Protein 7KRG (pdb70)

InterPro domains:
  IPR002347 Short-chain dehydrogenase/reductase SDR [PF13561] (27-265)
  IPR002347 Short-chain dehydrogenase/reductase SDR [PR00081] (22-39)
  IPR002347 Short-chain dehydrogenase/reductase SDR [PR00081] (100-111)
  IPR002347 Short-chain dehydrogenase/reductase SDR [PR00081] (147-163)
  IPR002347 Short-chain dehydrogenase/reductase SDR [PR00081] (175-194)
  IPR002347 Short-chain dehydrogenase/reductase SDR [PR00081] (195-212)
  IPR002347 Short-chain dehydrogenase/reductase SDR [PR00081] (228-248)
  IPR036291 NAD(P)-binding domain superfamily [SSF51735] (19-266)

Solvent-accessible surface area: 80056 Å² total; per-residue (Å²): 176,14,26,161,29,7,163,54,104,36,1,76,74,0,9,36,1,162,73,57,8,0,0,0,1,29,1,9,8,94,98,17,28,1,0,11,0,0,46,0,0,2,34,13,23,0,22,0,0,0,2,38,46,105,132,48,119,22,0,93,90,12,11,114,57,0,46,164,82,58,69,27,129,1,86,14,18,130,6,75,11,51,42,42,139,23,1,91,124,5,13,150,37,0,43,82,81,36,52,43,0,21,1,1,0,5,20,28,35,30,48,10,116,31,5,6,19,123,10,65,35,114,44,6,50,96,6,2,64,19,1,0,10,1,10,0,5,2,0,15,7,0,0,72,19,0,122,151,96,35,80,12,4,0,0,0,11,2,10,3,3,7,52,12,1,6,37,46,37,45,19,0,8,25,3,0,0,8,8,0,0,7,1,0,1,68,1,0,0,1,27,0,54,80,18,0,16,0,0,0,0,0,7,13,21,17,61,22,31,94,34,102,109,14,82,142,123,30,26,118,72,4,63,72,40,4,6,3,34,34,34,0,65,5,23,0,0,4,4,0,1,0,7,0,6,0,28,0,0,11,0,0,2,7,3,27,1,30,0,3,0,0,6,22,0,23,55,27,135,18,5,133,68,108,34,1,76,72,0,9,33,0,163,71,52,7,0,0,0,1,30,2,12,9,93,102,18,30,1,0,11,0,0,46,0,0,3,34,14,27,1,8,0,0,0,2,36,46,107,127,46,137,20,0,79,87,11,10,125,45,0,78,160,70,65,68,23,152,14,91,13,19,110,4,71,10,49,37,27,127,25,1,96,128,5,13,148,32,0,44,80,77,38,51,40,0,16,0,1,0,4,20,27,34,30,47,10,119,31,6,7,18,131,10,66,34,112,47,6,47,99,6,3,63,19,1,0,10,0,10,0,4,3,0,14,7,0,0,65,25,0,110,132,79,45,70,11,4,0,0,0,11,3,9,3,3,6,51,11,1,6,37,46,40,45,21,0,8,27,2,0,0,9,8,0,0,8,1,0,1,70,1,0,0,0,27,0,54,93,20,0,16,0,0,0,0,0,7,13,21,18,59,20,29,100,33,110,118,16,76,128,115,25,40,107,66,4,58,76,42,4,6,3,41,29,34,0,66,4,24,0,1,4,5,0,1,0,7,0,4,0,37,0,0,11,0,0,2,8,2,27,1,30,0,2,0,0,6,24,2,23,157,12,26,116,13,6,162,80,107,35,2,74,76,0,9,41,0,117,67,55,8,0,0,0,1,28,1,11,8,97,96,19,30,1,0,10,0,0,50,0,0,0,19,17,23,0,13,0,0,0,2,40,47,106,130,46,138,22,0,87,102,13,12,136,60,0,72,186,75,36,35,24,121,12,90,12,19,114,6,68,12,50,25,30,72,22,0,80,115,3,14,124,40,0,43,82,77,31,50,43,1,18,0,0,0,6,19,28,37,34,49,11,123,29,6,6,15,120,10,36,34,64,38,5,61,111,6,3,64,18,1,0,11,1,11,0,5,2,0,15,6,0,0,75,20,0,114,156,101,35,79,14,4,0,0,0,12,2,9,2,2,6,51,10,2,7,40,46,42,47,21,0,8,27,2,0,0,11,8,0,0,8,1,0,0,69,1,0,1,0,29,0,54,76,18,0,15,0,0,0,0,0,7,14,24,17,59,22,25,99,30,112,119,17,85,160,133,30,34,112,74,3,51,70,38,4,6,4,41,36,31,0,65,5,22,0,1,4,5,0,0,0,7,0,5,0,36,0,0,12,0,0,2,6,3,26,1,31,0,2,0,0,5,21,2,23,168,13,29,148,28,7,174,60,106,34,1,76,75,0,9,35,0,166,72,59,8,0,0,0,1,29,2,10,7,94,95,17,27,1,0,11,0,0,49,0,0,2,33,15,24,0,19,0,0,0,2,38,46,108,131,45,144,17,0,94,112,11,10,130,56,0,48,186,75,61,70,23,104,8,81,12,20,116,6,70,10,51,24,33,72,22,1,95,119,3,14,148,37,0,42,82,62,24,51,44,0,19,0,0,0,6,19,28,34,32,48,11,119,31,6,6,16,123,9,38,32,66,44,6,62,108,8,3,62,20,1,0,9,1,11,0,4,2,0,16,7,0,0,66,20,0,110,148,94,44,68,10,3,0,0,0,10,2,10,3,3,7,52,11,2,7,38,48,41,44,21,0,8,27,2,0,0,10,8,0,0,7,0,0,1,71,2,0,1,1,27,0,52,77,20,0,15,0,0,1,0,0,7,13,22,17,60,21,29,94,32,106,114,14,65,151,123,20,36,117,72,4,51,74,43,4,6,3,40,44,30,0,64,5,24,0,0,4,5,0,1,0,7,0,6,0,35,0,0,11,0,0,3,8,4,28,2,31,0,2,0,0,6,23,1,25,75,70,143,76,29,175,85,166,53,107,140,72,34,38,35,1,147,67,54,9,0,0,0,0,31,1,11,8,85,94,18,31,1,0,16,0,0,52,3,0,2,102,49,21,0,11,0,0,0,3,41,48,112,126,47,140,10,0,76,98,6,10,137,61,0,72,184,79,61,59,27,75,9,82,9,18,108,5,69,10,51,32,49,129,23,1,99,127,3,14,144,35,0,41,73,59,24,51,42,0,19,1,1,0,6,19,28,39,28,50,8,120,33,16,103,169,134,22,61,106,124,46,86,79,109,7,28,64,19,1,45,48,0,10,95,18,2,2,86,7,0,5,97,19,0,140,148,95,36,76,12,3,0,0,0,11,3,9,3,5,17,78,53,79,12,122,54,40,108,21,49,8,30,18,70,0,10,41,25,0,7,106,2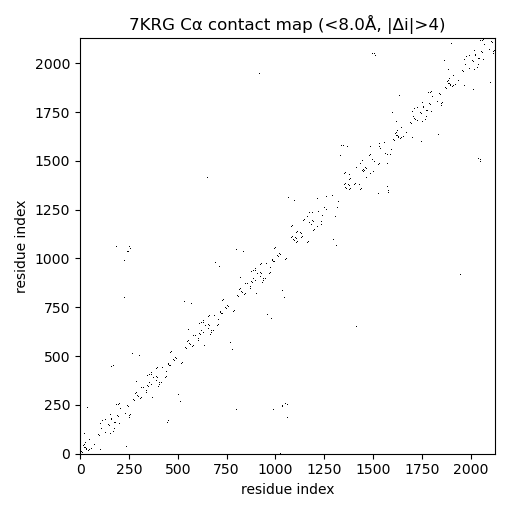9,1,112,63,24,8,94,114,13,134,94,26,0,17,0,0,0,0,0,7,12,26,22,64,21,26,98,37,113,117,20,84,156,95,29,48,125,71,6,59,74,42,8,61,128,41,104,40,14,77,5,125,79,2,51,49,13,0,9,80,4,5,0,37,20,3,31,219,30,63,20,36,44,75,63,40,18,25,19,24,35,116,194,58,51,171,123,106,34,77,150,79,32,189,85,166,53,109,138,70,34,37,34,1,161,74,59,8,0,0,0,1,29,1,12,10,91,99,17,28,2,1,16,0,0,48,2,0,2,98,48,19,0,20,0,0,0,2,35,48,108,128,45,139,16,0,82,102,12,13,147,55,0,68,186,83,63,68,29,102,8,83,12,18,114,5,69,11,50,26,32,72,22,1,94,120,4,14,150,33,0,42,82,64,28,52,41,0,19,1,1,0,5,21,30,35,33,49,9,120,31,5,6,17,123,11,33,33,63,40,6,63,108,7,2,62,21,1,0,11,0,11,0,5,1,0,15,6,0,0,79,18,0,102,112,86,9,81,14,4,0,0,0,11,2,10,4,3,7,50,46,26,6,72,50,40,46,19,0,8,28,2,0,0,10,8,0,0,7,1,0,1,93,2,0,7,40,27,0,91,56,16,0,19,0,0,1,0,0,8,13,25,21,60,21,30,98,31,109,114,18,71,156,125,20,40,90,74,5,60,75,52,6,59,127,42,105,32,12,80,5,127,80,1,51,49,13,1,11,82,4,7,0,35,20,2,33,223,31,61,22,39,45,75,61,41,16,22,19,18,36,114,195,90,152,84,31,156,58,166,50,110,139,70,34,36,35,0,164,72,55,8,0,0,0,1,30,2,11,9,92,91,17,28,1,1,17,0,0,59,2,0,2,97,54,20,0,19,0,0,0,2,38,46,106,131,46,138,19,0,76,81,10,12,135,92,3,73,178,92,64,70,26,100,7,78,12,18,115,5,66,10,50,39,49,127,26,1,94,125,4,15,147,37,0,44,84,66,29,52,40,0,17,0,0,0,6,19,26,39,29,50,10,120,30,14,106,165,132,18,68,118,115,40,86,72,94,6,26,62,20,1,45,47,0,11,94,16,2,2,82,7,0,5,98,18,0,135,144,102,37,80,12,3,0,0,0,11,2,8,2,4,17,76,54,80,12,119,52,40,108,20,50,8,30,18,68,0,10,41,24,0,7,107,31,1,113,63,23,7,94,118,12,145,118,22,0,20,0,0,1,0,0,7,12,26,20,31,22,27,93,33,112,118,14,78,105,113,26,42,56,71,5,57,79,41,7,60,128,37,98,33,14,78,6,128,78,1,51,48,14,0,10,78,4,6,1,23,21,3,30,221,33,60,22,36,42,75,63,40,17,23,19,23,38,113,200,175,39,73,162,76,31,171,58,165,52,107,126,73,34,38,29,0,161,73,57,9,0,0,0,1,29,2,11,10,95,93,18,30,0,2,16,0,0,61,4,0,3,108,41,20,0,19,0,0,0,2,35,49,108,134,44,129,19,0,72,82,8,12,124,83,3,72,163,92,68,66,34,102,8,84,13,19,114,5,68,10,50,24,30,71,22,1,92,129,4,13,118,37,0,34,68,60,29,51,44,0,18,0,0,0,5,20,28,38,30,50,10,121,33,6,7,18,121,12,37,33,68,44,7,61,105,7,3,63,19,2,0,11,0,9,0,5,2,0,15,7,0,0,70,21,0,118,154,97,35,81,14,2,0,0,0,10,2,9,3,3,6,52,47,25,6,78,45,40,47,21,0,8,28,3,0,0,9,8,0,0,6,0,0,1,93,2,0,8,40,27,0,91,79,19,0,17,0,0,0,0,0,7,13,26,20,60,21,27,95,31,106,117,15,87,170,147,30,40,118,73,4,54,69,42,7,58,128,40,103,34,15,78,6,129,79,2,51,49,14,1,10,80,4,4,0,34,20,2,32,220,31,60,22,36,44,76,64,40,17,24,19,25,36,113,199

Radius of gyration: 42.8 Å; Cα contacts (8 Å, |Δi|>4): 5033; chains: 8; bounding box: 103×118×134 Å

GO terms:
  GO:0042803 protein homodimerization activity (F, IDA)
  GO:0019594 mannitol metabolic process (P, IDA)
  GO:0051289 protein homotetramerization (P, IDA)
  GO:0050085 mannitol 2-dehydrogenase (NADP+) activity (F, IDA)

Secondary structure (DSSP, 8-state):
------S--SHHHHH--TT-EEEESS--SSSSHHHHHHHHHHHTT-EEEEEESS-HHHHHHHHHHHHHHH---EEEEE--TT-HHHHHHHHHHHHHHHS--SEEEE-------S-TTTS-HHHHHHHIIIIIHHHHHHHHHHHHHHHHHT--EEEEE--GGGTS--SSS--HHHHHHHHHHHHHHHHHHHHTTTT-EEEEEEE-SB-SSTTTTS-HHHHHHHHHHSTT-S-B-GGGTHHHHHHHHSGGGTT--S-EEEESTTGGG-/--PPPS--SHHHHH--TT-EEEESS--SSSSHHHHHHHHHHHTT-EEEEEESS-HHHHHHHHHHHHHHH---EEEEE--TT-HHHHHHHHHHHHHHHS--SEEEE-------S-TTTS-HHHHHHHIIIIIIHHHHHHHHHHHHHHHHT--EEEEE--GGGTS--SSS--HHHHHHHHHHHHHHHHHHHHTTTT-EEEEEEE-SB-SSTTTTS-HHHHHHHHHHSTT-S-B-GGGSHHHHHHHHSGGGTT--S-EEEESTTGGG-/------S--SHHHHH--TT-EEEESS--SSSSHHHHHHHHHHHTT-EEEEEESS-HHHHHHHHHHHHHHH---EEEEE--TT-HHHHHHHHHHHHHHHS--SEEEE-------S-TTTS-HHHHHHHHIIIIIHHHHHHHHHHHHHHHHT--EEEEE--GGGTS--SSS--HHHHHHHHHHHHHHHHHHHHTTTT-EEEEEEE-SB-SSTTTTS-HHHHHHHHHHSTT-S-B-GGGTHHHHHHHHSGGGTT--S-EEEESTTGGG-/---PPPS--SHHHHH--TT-EEEESS--SSSSHHHHHHHHHHHTT-EEEEEESS-HHHHHHHHHHHHHHH---EEEEE--TT-HHHHHHHHHHHHHHHS--SEEEE-------S-TTTS-HHHHHHHIIIIIIHHHHHHHHHHHHHHHHT--EEEEE--GGGTS--SSS--HHHHHHHHHHHHHHHHHHHHTTTT-EEEEEEE-SB-SSTTTTS-HHHHHHHHHHSTT-S-B-GGGTHHHHHHHHSGGGTT--S-EEEESTTGGG-/--PPPS--SHHHHH--TT-EEEESS--SSSSHHHHHHHHHHHTT-EEEEEESS-HHHHHHHHHHHHHHH---EEEEE--TT-HHHHHHHHHHHHHHHS--SEEEE-------S-TTTS-HHHHHHHHIIIIIHHHHHHHHHHHHHHHHT--EEEEE--GGGTS--SSS--HHHHHHHHHHHHHHHHHHHHTTTT-EEEEEEE-SB-SSTTTTS-HHHHHHHHHHSTT-S-B-GGGGHHHHHHHHSGGGTT--S-EEEESTTGGG-/---SSS-PPPS--SHHHHH--TT-EEEESS--SSSSHHHHHHHHHHHTT-EEEEEESS-HHHHHHHHHHHHHHH---EEEEE--TT-HHHHHHHHHHHHHHHS--SEEEE-------S-TTTS-HHHHHHHIIIIIIHHHHHHHHHHHHHHHHT--EEEEE--GGGTS--SSS--HHHHHHHHHHHHHHHHHHHHTTTT-EEEEEEE-SB-SSTTTTS-HHHHHHHHHHSTT-S-B-GGGTHHHHHHHHSGGGTT--S-EEEESTTGGG-/-PPPS--SHHHHH--TT-EEEESS--SSSSHHHHHHHHHHHTT-EEEEEESS-HHHHHHHHHHHHHHH---EEEEE--TTSHHHHHHHHHHHHHHHS--SEEEE-------S-TTTS-HHHHHHHIIIIIIHHHHHHHHHHHHHHHHT--EEEEE--GGGTS--SSS--HHHHHHHHHHHHHHHHHHHHTTTT-EEEEEEE-SB-SSTTTTS-HHHHHHHHHHSTT-S-B-GGGTHHHHHHHHSGGGTT--S-EEEESTTGGG-/------S--SHHHHH--TT-EEEESS--SSSSHHHHHHHHHHHTT-EEEEEESS-HHHHHHHHHHHHHHH-S-EEEEE--TT-HHHHHHHHHHHHHHHS--SEEEE-------S-TTTS-HHHHHHHHIIIIIHHHHHHHHHHHHHHHHT--EEEEE--GGGTS--SSS--HHHHHHHHHHHHHHHHHHHHTTTT-EEEEEEE-SB-SSTTTTS-HHHHHHHHHHSTT-S-B-GGGTHHHHHHHHSGGGTT--S-EEEESTTGGG-

Nearest PDB structures (foldseek):
  3gdf-assembly1_B  TM=9.894E-01  e=1.879E-52  Cladosporium herbarum
  7dlm-assembly1_A  TM=9.660E-01  e=5.024E-37  Candida parapsilosis
  7dn1-assembly1_B-2  TM=9.635E-01  e=6.996E-36  Candida parapsilosis
  6ci8-assembly1_B  TM=9.174E-01  e=1.233E-22  Mycolicibacterium smegmatis MC2 155
  3rih-assembly1_C  TM=9.228E-01  e=6.444E-22  Mycobacteroides abscessus ATCC 19977

Sequence (2128 aa):
PGQQATKHESLLDQLSLKGKVVVVTGASGPKGMGIEAARGCAEMGAAVAITYASRAQGAEENVKELEKTYGIKAKAYKCQVDSYESCEKLVKDVVADFGQIDAFIANAGATADSGILDGSVEAWNHVVQVDLNGTFHCAKAVGHHFKERGTGSLVITASMSGHIANFPQEQTSYNVAKAGCIHMARSLANEWRDFARVNSISPGYIDTGLSDFVPKETQQLWHSMIPMGRDGLAKELKGAYVYFASDASTYTTGADLLIDGGYTTRGQQATKHESLLDQLSLKGKVVVVTGASGPKGMGIEAARGCAEMGAAVAITYASRAQGAEENVKELEKTYGIKAKAYKCQVDSYESCEKLVKDVVADFGQIDAFIANAGATADSGILDGSVEAWNHVVQVDLNGTFHCAKAVGHHFKERGTGSLVITASMSGHIANFPQEQTSYNVAKAGCIHMARSLAN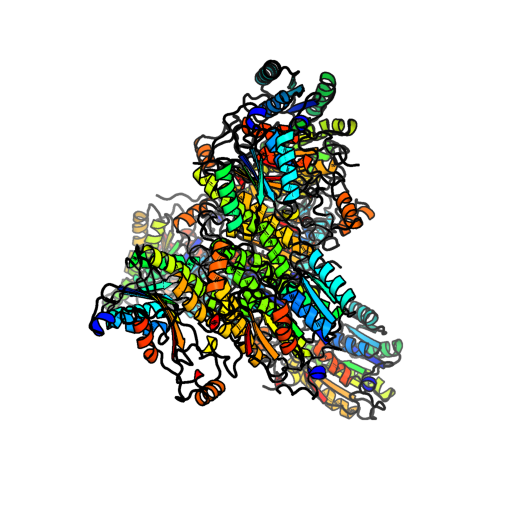EWRDFARVNSISPGYIDTGLSDFVPKETQQLWHSMIPMGRDGLAKELKGAYVYFASDASTYTTGADLLIDGGYTTRPGQQATKHESLLDQLSLKGKVVVVTGASGPKGMGIEAARGCAEMGAAVAITYASRAQGAEENVKELEKTYGIKAKAYKCQVDSYESCEKLVKDVVADFGQIDAFIANAGATADSGILDGSVEAWNHVVQVDLNGTFHCAKAVGHHFKERGTGSLVITASMSGHIANFPQEQTSYNVAKAGCIHMARSLANEWRDFARVNSISPGYIDTGLSDFVPKETQQLWHSMIPMGRDGLAKELKGAYVYFASDASTYTTGADLLIDGGYTTRPGQQATKHESLLDQLSLKGKVVVVTGASGPKGMGIEAARGCAEMGAAVAITYASRAQGAEENVKELEKTYGIKAKAYKCQVDSYESCEKLVKDVVADFGQIDAFIANAGATADSGILDGSVEAWNHVVQVDLNGTFHCAKAVGHHFKERGTGSLVITASMSGHIANFPQEQTSYNVAKAGCIHMARSLANEWRDFARVNSISPGYIDTGLSDFVPKETQQLWHSMIPMGRDGLAKELKGAYVYFASDASTYTTGADLLIDGGYTTRGQQATKHESLLDQLSLKGKVVVVTGASGPKGMGIEAARGCAEMGAAVAITYASRAQGAEENVKELEKTYGIKAKAYKCQVDSYESCEKLVKDVVADFGQIDAFIANAGATADSGILDGSVEAWNHVVQVDLNGTFHCAKAVGHHFKERGTGSLVITASMSGHIANFPQEQTSYNVAKAGCIHMARSLANEWRDFARVNSISPGYIDTGLSDFVPKETQQLWHSMIPMGRDGLAKELKGAYVYFASDASTYTTGADLLIDGGYTTRGSHMPGQQATKHESLLDQLSLKGKVVVVTGASGPKGMGIEAARGCAEMGAAVAITYASRAQGAEENVKELEKTYGIKAKAYKCQVDSYESCEKLVKDVVADFGQIDAFIANAGATADSGILDGSVEAWNHVVQVDLNGTFHCAKAVGHHFKERGTGSLVITASMSGHIANFPQEQTSYNVAKAGCIHMARSLANEWRDFARVNSISPGYIDTGLSDFVPKETQQLWHSMIPMGRDGLAKELKGAYVYFASDASTYTTGADLLIDGGYTTRQQATKHESLLDQLSLKGKVVVVTGASGPKGMGIEAARGCAEMGAAVAITYASRAQGAEENVKELEKTYGIKAKAYKCQVDSYESCEKLVKDVVADFGQIDAFIANAGATADSGILDGSVEAWNHVVQVDLNGTFHCAKAVGHHFKERGTGSLVITASMSGHIANFPQEQTSYNVAKAGCIHMARSLANEWRDFARVNSISPGYIDTGLSDFVPKETQQLWHSMIPMGRDGLAKELKGAYVYFASDASTYTTGADLLIDGGYTTRPGQQATKHESLLDQLSLKGKVVVVTGASGPKGMGIEAARGCAEMGAAVAITYASRAQGAEENVKELEKTYGIKAKAYKCQVDSYESCEKLVKDVVADFGQIDAFIANAGATADSGILDGSVEAWNHVVQVDLNGTFHCAKAVGHHFKERGTGSLVITASMSGHIANFPQEQTSYNVAKAGCIHMARSLANEWRDFARVNSISPGYIDTGLSDFVPKETQQLWHSMIPMGRDGLAKELKGAYVYFASDASTYTTGADLLIDGGYTTR

Structure (mmCIF, N/CA/C/O backbone):
data_7KRG
#
_entry.id   7KRG
#
_cell.length_a   88.867
_cell.length_b   119.322
_cell.length_c   111.211
_cell.angle_alpha   90.000
_cell.angle_beta   94.884
_cell.angle_gamma   90.000
#
_symmetry.space_group_name_H-M   'P 1 21 1'
#
loop_
_entity.id
_entity.type
_entity.pdbx_description
1 polymer 'NADP-dependent mannitol dehydrogenase'
2 non-polymer 'SODIUM ION'
3 non-polymer 'NADP NICOTINAMIDE-ADENINE-DINUCLEOTIDE PHOSPHATE'
4 water water
#
loop_
_atom_site.group_PDB
_atom_site.id
_atom_site.type_symbol
_atom_site.label_atom_id
_atom_site.label_alt_id
_atom_site.label_comp_id
_atom_site.label_asym_id
_atom_site.label_entity_id
_atom_site.label_seq_id
_atom_site.pdbx_PDB_ins_code
_atom_site.Cartn_x
_atom_site.Cartn_y
_atom_site.Cartn_z
_atom_site.occupancy
_atom_site.B_iso_or_equiv
_atom_site.auth_seq_id
_atom_site.auth_comp_id
_atom_site.auth_asym_id
_atom_site.auth_atom_id
_atom_site.pdbx_PDB_model_num
ATOM 1 N N . PRO A 1 5 ? 195.51635 -7.55333 19.75092 1.000 59.45613 2 PRO A N 1
ATOM 2 C CA . PRO A 1 5 ? 194.14930 -7.05529 19.95814 1.000 58.81408 2 PRO A CA 1
ATOM 3 C C . PRO A 1 5 ? 193.07233 -8.04955 19.49966 1.000 54.32456 2 PRO A C 1
ATOM 4 O O . PRO A 1 5 ? 193.19256 -8.63828 18.42055 1.000 54.74588 2 PRO A O 1
ATOM 8 N N . GLY A 1 6 ? 192.04252 -8.23768 20.32962 1.000 48.90970 3 GLY A N 1
ATOM 9 C CA . GLY A 1 6 ? 190.92976 -9.11616 20.00328 1.000 45.85054 3 GLY A CA 1
ATOM 10 C C . GLY A 1 6 ? 191.26248 -10.60666 20.02286 1.000 44.27128 3 GLY A C 1
ATOM 11 O O . GLY A 1 6 ? 192.33755 -11.05220 20.43021 1.000 43.76946 3 GLY A O 1
ATOM 12 N N . GLN A 1 7 ? 190.29044 -11.38352 19.55851 1.000 40.37861 4 GLN A N 1
ATOM 13 C CA . GLN A 1 7 ? 190.40875 -12.83154 19.48017 1.000 36.38056 4 GLN A CA 1
ATOM 14 C C . GLN A 1 7 ? 190.05883 -13.26413 18.06304 1.000 32.86052 4 GLN A C 1
ATOM 15 O O . GLN A 1 7 ? 189.37715 -12.54231 17.33469 1.000 33.30765 4 GLN A O 1
ATOM 21 N N . GLN A 1 8 ? 190.53861 -14.44140 17.66767 1.000 30.24332 5 GLN A N 1
ATOM 22 C CA . GLN A 1 8 ? 190.43154 -14.90767 16.28999 1.000 34.92208 5 GLN A CA 1
ATOM 23 C C . GLN A 1 8 ? 189.39215 -16.01639 16.13805 1.000 31.52612 5 GLN A C 1
ATOM 24 O O . GLN A 1 8 ? 189.05448 -16.73076 17.08926 1.000 25.31790 5 GLN A O 1
ATOM 30 N N . ALA A 1 9 ? 188.90647 -16.17591 14.90767 1.000 28.91573 6 ALA A N 1
ATOM 31 C CA . ALA A 1 9 ? 187.95019 -17.23765 14.62485 1.000 29.81000 6 ALA A CA 1
ATOM 32 C C . ALA A 1 9 ? 188.64397 -18.58897 14.67749 1.000 29.91951 6 ALA A C 1
ATOM 33 O O . ALA A 1 9 ? 189.83841 -18.69906 14.39408 1.000 28.61735 6 ALA A O 1
ATOM 35 N N . THR A 1 10 ? 187.88107 -19.62343 15.04739 1.000 29.65598 7 THR A N 1
ATOM 36 C CA . THR A 1 10 ? 188.36817 -20.99398 14.93063 1.000 30.13540 7 THR A CA 1
ATOM 37 C C . THR A 1 10 ? 188.91261 -21.25217 13.52807 1.000 30.11359 7 THR A C 1
ATOM 38 O O . THR A 1 10 ? 188.41215 -20.71812 12.53443 1.000 27.21495 7 THR A O 1
ATOM 42 N N . LYS A 1 11 ? 189.97092 -22.05478 13.45775 1.000 33.28242 8 LYS A N 1
ATOM 43 C CA . LYS A 1 11 ? 190.50406 -22.45529 12.16467 1.000 40.32436 8 LYS A CA 1
ATOM 44 C C . LYS A 1 11 ? 189.69652 -23.58772 11.54285 1.000 40.36922 8 LYS A C 1
ATOM 45 O O . LYS A 1 11 ? 189.79781 -23.81513 10.33356 1.000 37.65438 8 LYS A O 1
ATOM 51 N N . HIS A 1 12 ? 188.88532 -24.28116 12.33875 1.000 39.79147 9 HIS A N 1
ATOM 52 C CA . HIS A 1 12 ? 188.18007 -25.46698 11.87888 1.000 40.19118 9 HIS A CA 1
ATOM 53 C C . HIS A 1 12 ? 186.93145 -25.09608 11.09330 1.000 37.97108 9 HIS A C 1
ATOM 54 O O . HIS A 1 12 ? 186.19686 -24.17448 11.46157 1.000 37.71092 9 HIS A O 1
ATOM 61 N N . GLU A 1 13 ? 186.69732 -25.82038 10.00151 1.000 36.62087 10 GLU A N 1
ATOM 62 C CA . GLU A 1 13 ? 185.46204 -25.65644 9.24880 1.000 39.29144 10 GLU A CA 1
ATOM 63 C C . GLU A 1 13 ? 184.38749 -26.63318 9.71295 1.000 37.30210 10 GLU A C 1
ATOM 64 O O . GLU A 1 13 ? 183.21555 -26.25918 9.84826 1.000 36.99878 10 GLU A O 1
ATOM 70 N N . SER A 1 14 ? 184.78121 -27.87116 9.97762 1.000 34.30951 11 SER A N 1
ATOM 71 C CA . SER A 1 14 ? 183.85266 -28.89719 10.42361 1.000 36.10908 11 SER A CA 1
ATOM 72 C C . SER A 1 14 ? 183.36888 -28.60756 11.84030 1.000 32.37720 11 SER A C 1
ATOM 73 O O . SER A 1 14 ? 184.15462 -28.24534 12.71843 1.000 33.42968 11 SER A O 1
ATOM 76 N N . LEU A 1 15 ? 182.06407 -28.77212 12.05910 1.000 28.97955 12 LEU A N 1
ATOM 77 C CA . LEU A 1 15 ? 181.50951 -28.55301 13.38921 1.000 27.59487 12 LEU A CA 1
ATOM 78 C C . LEU A 1 15 ? 182.04080 -29.58170 14.37932 1.000 29.57127 12 LEU A C 1
ATOM 79 O O . LEU A 1 15 ? 182.26764 -29.26522 15.55259 1.000 28.56057 12 LEU A O 1
ATOM 84 N N . LEU A 1 16 ? 182.25507 -30.81785 13.92130 1.000 27.87833 13 LEU A N 1
ATOM 85 C CA . LEU A 1 16 ? 182.77733 -31.85495 14.80687 1.000 29.52354 13 LEU A CA 1
ATOM 86 C C . LEU A 1 16 ? 184.19777 -31.53230 15.25382 1.000 29.35324 13 LEU A C 1
ATOM 87 O O . LEU A 1 16 ? 184.56001 -31.79569 16.40828 1.000 25.59228 13 LEU A O 1
ATOM 92 N N . ASP A 1 17 ? 185.01479 -30.95479 14.35522 1.000 28.25470 14 ASP A N 1
ATOM 93 C CA . ASP A 1 17 ? 186.33323 -30.44936 14.74811 1.000 27.68278 14 ASP A CA 1
ATOM 94 C C . ASP A 1 17 ? 186.20940 -29.24978 15.69139 1.000 28.27233 14 ASP A C 1
ATOM 95 O O . ASP A 1 17 ? 186.96552 -29.14011 16.66141 1.000 30.72992 14 ASP A O 1
ATOM 100 N N . GLN A 1 18 ? 185.25786 -28.34468 15.42429 1.000 24.78506 15 GLN A N 1
ATOM 101 C CA . GLN A 1 18 ? 185.04366 -27.19701 16.30176 1.000 25.46152 15 GLN A CA 1
ATOM 102 C C . GLN A 1 18 ? 184.68848 -27.62789 17.72435 1.000 26.64702 15 GLN A C 1
ATOM 103 O O . GLN A 1 18 ? 185.16171 -27.02786 18.69675 1.000 25.35008 15 GLN A O 1
ATOM 109 N N . LEU A 1 19 ? 183.84156 -28.65125 17.86812 1.000 26.56343 16 LEU A N 1
ATOM 110 C CA . LEU A 1 19 ? 183.41011 -29.10649 19.18974 1.000 26.82641 16 LEU A CA 1
ATOM 111 C C . LEU A 1 19 ? 184.45811 -29.94966 19.91062 1.000 28.00227 16 LEU A C 1
ATOM 112 O O . LEU A 1 19 ? 184.34795 -30.14329 21.12989 1.000 28.58344 16 LEU A O 1
ATOM 117 N N . SER A 1 20 ? 185.45668 -30.46494 19.19723 1.000 24.32988 17 SER A N 1
ATOM 118 C CA . SER A 1 20 ? 186.41604 -31.35303 19.83200 1.000 26.24566 17 SER A CA 1
ATOM 119 C C . SER A 1 20 ? 187.18441 -30.62792 20.92747 1.000 28.88261 17 SER A C 1
ATOM 120 O O . SER A 1 20 ? 187.60345 -29.47567 20.76515 1.000 30.59758 17 SER A O 1
ATOM 123 N N . LEU A 1 21 ? 187.35849 -31.30753 22.06057 1.000 25.47277 18 LEU A N 1
ATOM 124 C CA . LEU A 1 21 ? 188.20992 -30.80856 23.12966 1.000 23.77939 18 LEU A CA 1
ATOM 125 C C . LEU A 1 21 ? 189.45497 -31.67279 23.31843 1.000 26.17244 18 LEU A C 1
ATOM 126 O O . LEU A 1 21 ? 190.10193 -31.59477 24.36816 1.000 27.28614 18 LEU A O 1
ATOM 131 N N . LYS A 1 22 ? 189.80774 -32.48193 22.31632 1.000 25.98945 19 LYS A N 1
ATOM 132 C CA . LYS A 1 22 ? 191.03058 -33.27888 22.38135 1.000 28.12120 19 LYS A CA 1
ATOM 133 C C . LYS A 1 22 ? 192.23060 -32.35802 22.51457 1.000 30.97170 19 LYS A C 1
ATOM 134 O O . LYS A 1 22 ? 192.31662 -31.33980 21.82902 1.000 33.46775 19 LYS A O 1
ATOM 140 N N . GLY A 1 23 ? 193.14654 -32.69808 23.42039 1.000 29.84625 20 GLY A N 1
ATOM 141 C CA . GLY A 1 23 ? 194.27971 -31.83778 23.69775 1.000 30.13401 20 GLY A CA 1
ATOM 142 C C . GLY A 1 23 ? 194.00362 -30.66399 24.61999 1.000 30.21265 20 GLY A C 1
ATOM 143 O O . GLY A 1 23 ? 194.92769 -29.89390 24.89989 1.000 32.55465 20 GLY A O 1
ATOM 144 N N . LYS A 1 24 ? 192.77657 -30.49766 25.10477 1.000 25.54972 21 LYS A N 1
ATOM 145 C CA . LYS A 1 24 ? 192.42214 -29.36672 25.94466 1.000 25.09529 21 LYS A CA 1
ATOM 146 C C . LYS A 1 24 ? 192.04643 -29.83261 27.34621 1.000 25.48373 21 LYS A C 1
ATOM 147 O O . LYS A 1 24 ? 191.73167 -31.00424 27.57607 1.000 26.99776 21 LYS A O 1
ATOM 153 N N . VAL A 1 25 ? 192.09693 -28.89462 28.29136 1.000 25.75104 22 VAL A N 1
ATOM 154 C CA . VAL A 1 25 ? 191.82911 -29.16163 29.70272 1.000 27.33866 22 VAL A CA 1
ATOM 155 C C . VAL A 1 25 ? 190.64262 -28.30556 30.14004 1.000 26.04587 22 VAL A C 1
ATOM 156 O O . VAL A 1 25 ? 190.63532 -27.09293 29.90262 1.000 25.39771 22 VAL A O 1
ATOM 160 N N . VAL A 1 26 ? 189.65664 -28.92587 30.79299 1.000 24.54287 23 VAL A N 1
ATOM 161 C CA . VAL A 1 26 ? 188.48771 -28.21910 31.31841 1.000 24.04233 23 VAL A CA 1
ATOM 162 C C . VAL A 1 26 ? 188.39702 -28.43218 32.82709 1.000 23.89574 23 VAL A C 1
ATOM 163 O O . VAL A 1 26 ? 188.48421 -29.57045 33.30119 1.000 24.98348 23 VAL A O 1
ATOM 167 N N . VAL A 1 27 ? 188.16199 -27.34480 33.57237 1.000 22.63890 24 VAL A N 1
ATOM 168 C CA . VAL A 1 27 ? 187.85214 -27.40502 35.00029 1.000 24.10274 24 VAL A CA 1
ATOM 169 C C . VAL A 1 27 ? 186.35826 -27.16856 35.18900 1.000 24.00751 24 VAL A C 1
ATOM 170 O O . VAL A 1 27 ? 185.79867 -26.22613 34.61806 1.000 24.58493 24 VAL A O 1
ATOM 174 N N . VAL A 1 28 ? 185.71088 -28.01031 35.99672 1.000 21.76644 25 VAL A N 1
ATOM 175 C CA . VAL A 1 28 ? 184.30892 -27.83214 36.37304 1.000 21.23650 25 VAL A CA 1
ATOM 176 C C . VAL A 1 28 ? 184.24374 -27.76155 37.89577 1.000 23.92301 25 VAL A C 1
ATOM 177 O O . VAL A 1 28 ? 184.49850 -28.76322 38.57582 1.000 19.41659 25 VAL A O 1
ATOM 181 N N . THR A 1 29 ? 183.88578 -26.60154 38.44471 1.000 21.81088 26 THR A N 1
ATOM 182 C CA . THR A 1 29 ? 183.67767 -26.56387 39.88357 1.000 26.29465 26 THR A CA 1
ATOM 183 C C . THR A 1 29 ? 182.30461 -27.13574 40.23967 1.000 30.28637 26 THR A C 1
ATOM 184 O O . THR A 1 29 ? 181.36174 -27.10714 39.43642 1.000 33.11580 26 THR A O 1
ATOM 188 N N . GLY A 1 30 ? 182.20716 -27.68851 41.44922 1.000 24.36554 27 GLY A N 1
ATOM 189 C CA . GLY A 1 30 ? 180.93275 -28.17138 41.95131 1.000 22.56567 27 GLY A CA 1
ATOM 190 C C . GLY A 1 30 ? 180.35514 -29.28264 41.10389 1.000 21.18369 27 GLY A C 1
ATOM 191 O O . GLY A 1 30 ? 179.19317 -29.23372 40.70083 1.000 23.31083 27 GLY A O 1
ATOM 192 N N . ALA A 1 31 ? 181.16452 -30.29202 40.81075 1.000 22.23694 28 ALA A N 1
ATOM 193 C CA . ALA A 1 31 ? 180.74450 -31.39753 39.96045 1.000 22.66878 28 ALA A CA 1
ATOM 194 C C . ALA A 1 31 ? 180.75377 -32.71115 40.73475 1.000 23.83262 28 ALA A C 1
ATOM 195 O O . ALA A 1 31 ? 180.99936 -33.77925 40.16937 1.000 26.84360 28 ALA A O 1
ATOM 197 N N . SER A 1 32 ? 180.47276 -32.64058 42.03293 1.000 21.56533 29 SER A N 1
ATOM 198 C CA . SER A 1 32 ? 180.58840 -33.79424 42.91132 1.000 26.23622 29 SER A CA 1
ATOM 199 C C . SER A 1 32 ? 179.29160 -34.58356 43.05385 1.000 25.53460 29 SER A C 1
ATOM 200 O O . SER A 1 32 ? 179.33424 -35.70995 43.55955 1.000 25.68483 29 SER A O 1
ATOM 203 N N . GLY A 1 33 ? 178.15107 -34.01844 42.65451 1.000 24.07190 30 GLY A N 1
ATOM 204 C CA . GLY A 1 33 ? 176.88049 -34.69430 42.78057 1.000 26.40138 30 GLY A CA 1
ATOM 205 C C . GLY A 1 33 ? 176.67119 -35.67713 41.65084 1.000 27.69175 30 GLY A C 1
ATOM 206 O O . GLY A 1 33 ? 177.33924 -35.60348 40.61574 1.000 29.36646 30 GLY A O 1
ATOM 207 N N . PRO A 1 34 ? 175.73095 -36.62303 41.82298 1.000 29.04772 31 PRO A N 1
ATOM 208 C CA . PRO A 1 34 ? 175.54031 -37.66444 40.80090 1.000 31.01029 31 PRO A CA 1
ATOM 209 C C . PRO A 1 34 ? 174.83081 -37.18925 39.54177 1.000 32.01772 31 PRO A C 1
ATOM 210 O O . PRO A 1 34 ? 175.04711 -37.75891 38.47128 1.000 31.88471 31 PRO A O 1
ATOM 214 N N . LYS A 1 35 ? 173.99638 -36.15795 39.62840 1.000 32.43908 32 LYS A N 1
ATOM 215 C CA . LYS A 1 35 ? 173.20500 -35.76813 38.46169 1.000 32.72626 32 LYS A CA 1
ATOM 216 C C . LYS A 1 35 ? 173.03338 -34.25213 38.37651 1.000 29.06543 32 LYS A C 1
ATOM 217 O O . LYS A 1 35 ? 171.99352 -33.75727 37.92686 1.000 26.20987 32 LYS A O 1
ATOM 223 N N . GLY A 1 36 ? 174.07331 -33.47655 38.79097 1.000 26.84550 33 GLY A N 1
ATOM 224 C CA . GLY A 1 36 ? 174.01875 -32.02613 38.69217 1.000 21.28493 33 GLY A CA 1
ATOM 225 C C . GLY A 1 36 ? 174.52686 -31.48974 37.35752 1.000 24.19912 33 GLY A C 1
ATOM 226 O O . GLY A 1 36 ? 175.02867 -32.23652 36.50554 1.000 19.75590 33 GLY A O 1
ATOM 227 N N . MET A 1 37 ? 174.39605 -30.16183 37.18056 1.000 25.46064 34 MET A N 1
ATOM 228 C CA . MET A 1 37 ? 174.94802 -29.52667 35.98318 1.000 23.35838 34 MET A CA 1
ATOM 229 C C . MET A 1 37 ? 176.43626 -29.84014 35.82640 1.000 25.53002 34 MET A C 1
ATOM 230 O O . MET A 1 37 ? 176.92194 -30.06727 34.70688 1.000 26.40246 34 MET A O 1
ATOM 235 N N . GLY A 1 38 ? 177.16942 -29.87397 36.93996 1.000 22.20896 35 GLY A N 1
ATOM 236 C CA . GLY A 1 38 ? 178.60163 -30.09555 36.91944 1.000 18.46623 35 GLY A CA 1
ATOM 237 C C . GLY A 1 38 ? 179.02688 -31.39867 36.28458 1.000 21.13982 35 GLY A C 1
ATOM 238 O O . GLY A 1 38 ? 179.81360 -31.38823 35.33126 1.000 20.46725 35 GLY A O 1
ATOM 239 N N . ILE A 1 39 ? 178.52225 -32.53462 36.78813 1.000 22.26849 36 ILE A N 1
ATOM 240 C CA . ILE A 1 39 ? 178.96683 -33.80801 36.22516 1.000 21.88291 36 ILE A CA 1
ATOM 241 C C . ILE A 1 39 ? 178.54928 -33.94084 34.75591 1.000 22.63359 36 ILE A C 1
ATOM 242 O O . ILE A 1 39 ? 179.29503 -34.50199 33.94263 1.000 21.83592 36 ILE A O 1
ATOM 247 N N . GLU A 1 40 ? 177.37340 -33.41568 34.38144 1.000 21.92000 37 GLU A N 1
ATOM 248 C CA . GLU A 1 40 ? 176.95267 -33.51133 32.98550 1.000 23.25899 37 GLU A CA 1
ATOM 249 C C . GLU A 1 40 ? 177.78148 -32.60316 32.07583 1.000 22.43519 37 GLU A C 1
ATOM 250 O O . GLU A 1 40 ? 178.11741 -32.98872 30.95207 1.000 25.19078 37 GLU A O 1
ATOM 256 N N . ALA A 1 41 ? 178.14868 -31.40665 32.53463 1.000 19.43582 38 ALA A N 1
ATOM 257 C CA . ALA A 1 41 ? 179.10641 -30.62534 31.75541 1.000 21.38734 38 ALA A CA 1
ATOM 258 C C . ALA A 1 41 ? 180.42341 -31.38475 31.59714 1.000 25.43317 38 ALA A C 1
ATOM 259 O O . ALA A 1 41 ? 181.02549 -31.39963 30.51237 1.000 23.34304 38 ALA A O 1
ATOM 261 N N . ALA A 1 42 ? 180.87396 -32.04199 32.67182 1.000 23.00817 39 ALA A N 1
ATOM 262 C CA . ALA A 1 42 ? 182.13395 -32.78156 32.62839 1.000 20.96706 39 ALA A CA 1
ATOM 263 C C . ALA A 1 42 ? 182.03927 -33.98497 31.69928 1.000 23.18871 39 ALA A C 1
ATOM 264 O O . ALA A 1 42 ? 182.99203 -34.28821 30.96889 1.000 24.50647 39 ALA A O 1
ATOM 266 N N . ARG A 1 43 ? 180.89976 -34.69061 31.72588 1.000 22.34187 40 ARG A N 1
ATOM 267 C CA . ARG A 1 43 ? 180.68460 -35.81261 30.81686 1.000 20.16582 40 ARG A CA 1
ATOM 268 C C . ARG A 1 43 ? 180.72248 -35.35651 29.36481 1.000 19.68298 40 ARG A C 1
ATOM 269 O O . ARG A 1 43 ? 181.38658 -35.97189 28.52708 1.000 20.19940 40 ARG A O 1
ATOM 277 N N . GLY A 1 44 ? 179.99258 -34.28299 29.04329 1.000 20.35731 41 GLY A N 1
ATOM 278 C CA . GLY A 1 44 ? 180.00529 -33.77777 27.68116 1.000 21.21019 41 GLY A CA 1
ATOM 279 C C . GLY A 1 44 ? 181.39137 -33.36807 27.22699 1.000 24.27003 41 GLY A C 1
ATOM 280 O O . GLY A 1 44 ? 181.79162 -33.65637 26.09832 1.000 27.10675 41 GLY A O 1
ATOM 281 N N . CYS A 1 45 ? 182.15372 -32.70999 28.10675 1.000 23.22831 42 CYS A N 1
ATOM 282 C CA . CYS A 1 45 ? 183.51490 -32.32323 27.74372 1.000 24.13303 42 CYS A CA 1
ATOM 283 C C . CYS A 1 45 ? 184.40823 -33.54050 27.56627 1.000 24.38239 42 CYS A C 1
ATOM 284 O O . CYS A 1 45 ? 185.20073 -33.59815 26.61769 1.000 23.21797 42 CYS A O 1
ATOM 287 N N . ALA A 1 46 ? 184.28749 -34.53147 28.45924 1.000 25.58483 43 ALA A N 1
ATOM 288 C CA . ALA A 1 46 ? 185.10937 -35.73209 28.33816 1.000 26.87348 43 ALA A CA 1
ATOM 289 C C . ALA A 1 46 ? 184.75028 -36.51568 27.08151 1.000 27.05953 43 ALA A C 1
ATOM 290 O O . ALA A 1 46 ? 185.62785 -37.08343 26.42123 1.000 28.49444 43 ALA A O 1
ATOM 292 N N . GLU A 1 47 ? 183.46240 -36.55995 26.74063 1.000 25.87438 44 GLU A N 1
ATOM 293 C CA . GLU A 1 47 ? 183.04330 -37.21942 25.51302 1.000 27.62980 44 GLU A CA 1
ATOM 294 C C . GLU A 1 47 ? 183.69557 -36.59248 24.28001 1.000 26.98106 44 GLU A C 1
ATOM 295 O O . GLU A 1 47 ? 184.01600 -37.30502 23.32136 1.000 28.35293 44 GLU A O 1
ATOM 301 N N . MET A 1 48 ? 183.91978 -35.27528 24.29338 1.000 25.83655 45 MET A N 1
ATOM 302 C CA . MET A 1 48 ? 184.60927 -34.56703 23.21319 1.000 26.55758 45 MET A CA 1
ATOM 303 C C . MET A 1 48 ? 186.12698 -34.66318 23.30774 1.000 26.95088 45 MET A C 1
ATOM 304 O O . MET A 1 48 ? 186.82139 -34.09248 22.45693 1.000 25.33580 45 MET A O 1
ATOM 309 N N . GLY A 1 49 ? 186.65416 -35.35675 24.31367 1.000 25.24527 46 GLY A N 1
ATOM 310 C CA . GLY A 1 49 ? 188.07516 -35.63765 24.40401 1.000 24.26129 46 GLY A CA 1
ATOM 311 C C . GLY A 1 49 ? 188.85336 -34.81793 25.41319 1.000 24.64737 46 GLY A C 1
ATOM 312 O O . GLY A 1 49 ? 190.08333 -34.92616 25.44612 1.000 24.68478 46 GLY A O 1
ATOM 313 N N . ALA A 1 50 ? 188.18627 -33.99714 26.22542 1.000 23.25129 47 ALA A N 1
ATOM 314 C CA . ALA A 1 50 ? 188.88195 -33.17368 27.20749 1.000 24.58171 47 ALA A CA 1
ATOM 315 C C . ALA A 1 50 ? 189.47394 -34.01526 28.33120 1.000 25.81457 47 ALA A C 1
ATOM 316 O O . ALA A 1 50 ? 188.90196 -35.02262 28.75207 1.000 26.62697 47 ALA A O 1
ATOM 318 N N . ALA A 1 51 ? 190.62042 -33.56887 28.84121 1.000 26.78928 48 ALA A N 1
ATOM 319 C CA . ALA A 1 51 ? 191.01450 -33.90494 30.20381 1.000 28.56482 48 ALA A CA 1
ATOM 320 C C . ALA A 1 51 ? 190.24926 -32.99455 31.15971 1.000 26.19918 48 ALA A C 1
ATOM 321 O O . ALA A 1 51 ? 190.01310 -31.82511 30.85687 1.000 26.96748 48 ALA A O 1
ATOM 323 N N . VAL A 1 52 ? 189.80829 -33.53565 32.29268 1.000 24.09625 49 VAL A N 1
ATOM 324 C CA . VAL A 1 52 ? 188.80967 -32.84747 33.10043 1.000 25.74912 49 VAL A CA 1
ATOM 325 C C . VAL A 1 52 ? 189.20773 -32.87577 34.56655 1.000 24.07353 49 VAL A C 1
ATOM 326 O O . VAL A 1 52 ? 189.48420 -33.94134 35.12588 1.000 25.01457 49 VAL A O 1
ATOM 330 N N . ALA A 1 53 ? 189.19210 -31.70892 35.19546 1.000 25.40554 50 ALA A N 1
ATOM 331 C CA . ALA A 1 53 ? 189.37003 -31.57179 36.63369 1.000 26.69161 50 ALA A CA 1
ATOM 332 C C . ALA A 1 53 ? 188.04729 -31.12125 37.22682 1.000 23.57229 50 ALA A C 1
ATOM 333 O O . ALA A 1 53 ? 187.46807 -30.14706 36.75337 1.000 24.78840 50 ALA A O 1
ATOM 335 N N . ILE A 1 54 ? 187.56585 -31.81357 38.25337 1.000 21.88286 51 ILE A N 1
ATOM 336 C CA . ILE A 1 54 ? 186.32175 -31.40269 38.89345 1.000 22.45684 51 ILE A CA 1
ATOM 337 C C . ILE A 1 54 ? 186.62226 -31.05005 40.34328 1.000 24.90189 51 ILE A C 1
ATOM 338 O O . ILE A 1 54 ? 187.63355 -31.47336 40.90554 1.000 24.59191 51 ILE A O 1
ATOM 343 N N . THR A 1 55 ? 185.74462 -30.24941 40.95112 1.000 20.90278 52 THR A N 1
ATOM 344 C CA . THR A 1 55 ? 185.91939 -29.90082 42.35396 1.000 22.88170 52 THR A CA 1
ATOM 345 C C . THR A 1 55 ? 184.73246 -30.34725 43.19340 1.000 26.44227 52 THR A C 1
ATOM 346 O O . THR A 1 55 ? 183.60029 -30.48934 42.70297 1.000 28.11334 52 THR A O 1
ATOM 350 N N . TYR A 1 56 ? 185.02242 -30.57334 44.47435 1.000 24.22335 53 TYR A N 1
ATOM 351 C CA . TYR A 1 56 ? 184.01557 -30.81071 45.49348 1.000 21.32494 53 TYR A CA 1
ATOM 352 C C . TYR A 1 56 ? 184.28922 -29.89711 46.68754 1.000 23.83158 53 TYR A C 1
ATOM 353 O O . TYR A 1 56 ? 185.37494 -29.32386 46.82757 1.000 23.14048 53 TYR A O 1
ATOM 362 N N . ALA A 1 57 ? 183.27250 -29.75808 47.53985 1.000 23.85691 54 ALA A N 1
ATOM 363 C CA . ALA A 1 57 ? 183.42983 -29.18982 48.87164 1.000 23.78831 54 ALA A CA 1
ATOM 364 C C . ALA A 1 57 ? 183.17135 -30.26897 49.91725 1.000 26.44069 54 ALA A C 1
ATOM 365 O O . ALA A 1 57 ? 184.10528 -30.73300 50.57350 1.000 29.75262 54 ALA A O 1
ATOM 367 N N . SER A 1 58 ? 181.92411 -30.69543 50.09045 1.000 25.47577 55 SER A N 1
ATOM 368 C CA . SER A 1 58 ? 181.61828 -31.68827 51.10918 1.000 25.64682 55 SER A CA 1
ATOM 369 C C . SER A 1 58 ? 181.48268 -33.10405 50.56770 1.000 26.22244 55 SER A C 1
ATOM 370 O O . SER A 1 58 ? 181.52734 -34.04883 51.36120 1.000 27.75332 55 SER A O 1
ATOM 373 N N . ARG A 1 59 ? 181.31237 -33.29398 49.25613 1.000 22.63909 56 ARG A N 1
ATOM 374 C CA . ARG A 1 59 ? 181.03537 -34.63964 48.74049 1.000 24.56068 56 ARG A CA 1
ATOM 375 C C . ARG A 1 59 ? 182.29354 -35.24801 48.11810 1.000 23.60962 56 ARG A C 1
ATOM 376 O O . ARG A 1 59 ? 182.43207 -35.40963 46.90259 1.000 23.07629 56 ARG A O 1
ATOM 384 N N . ALA A 1 60 ? 183.21116 -35.63637 49.00918 1.000 22.39317 57 ALA A N 1
ATOM 385 C CA . ALA A 1 60 ? 184.48530 -36.18204 48.56290 1.000 22.79620 57 ALA A CA 1
ATOM 386 C C . ALA A 1 60 ? 184.29781 -37.51720 47.85934 1.000 25.67886 57 ALA A C 1
ATOM 387 O O . ALA A 1 60 ? 184.92621 -37.76939 46.82673 1.000 26.25212 57 ALA A O 1
ATOM 389 N N . GLN A 1 61 ? 183.43003 -38.37895 48.40301 1.000 23.66587 58 GLN A N 1
ATOM 390 C CA . GLN A 1 61 ? 183.20026 -39.69236 47.81757 1.000 22.87778 58 GLN A CA 1
ATOM 391 C C . GLN A 1 61 ? 182.51327 -39.58236 46.46092 1.000 24.20039 58 GLN A C 1
ATOM 392 O O . GLN A 1 61 ? 182.93971 -40.21475 45.48698 1.000 25.45043 58 GLN A O 1
ATOM 398 N N . GLY A 1 62 ? 181.43522 -38.79566 46.37723 1.000 22.30684 59 GLY A N 1
ATOM 399 C CA . GLY A 1 62 ? 180.80444 -38.56424 45.08218 1.000 18.99226 59 GLY A CA 1
ATOM 400 C C . GLY A 1 62 ? 181.77105 -38.05504 44.02468 1.000 21.22312 59 GLY A C 1
ATOM 401 O O . GLY A 1 62 ? 181.71683 -38.47635 42.87046 1.000 21.49175 59 GLY A O 1
ATOM 402 N N . ALA A 1 63 ? 182.68578 -37.15508 44.40803 1.000 24.74000 60 ALA A N 1
ATOM 403 C CA . ALA A 1 63 ? 183.69728 -36.67766 43.46568 1.000 23.62395 60 ALA A CA 1
ATOM 404 C C . ALA A 1 63 ? 184.61809 -37.79977 42.99107 1.000 24.64089 60 ALA A C 1
ATOM 405 O O . ALA A 1 63 ? 184.93087 -37.88203 41.79681 1.000 25.93779 60 ALA A O 1
ATOM 407 N N . GLU A 1 64 ? 185.07781 -38.66948 43.90174 1.000 24.51158 61 GLU A N 1
ATOM 408 C CA . GLU A 1 64 ? 185.95840 -39.75011 43.46560 1.000 28.20067 61 GLU A CA 1
ATOM 409 C C . GLU A 1 64 ? 185.22446 -40.71912 42.54966 1.000 25.78009 61 GLU A C 1
ATOM 410 O O . GLU A 1 64 ? 185.80061 -41.21158 41.57258 1.000 26.64065 61 GLU A O 1
ATOM 416 N N . GLU A 1 65 ? 183.95187 -41.00007 42.84190 1.000 23.92876 62 GLU A N 1
ATOM 417 C CA . GLU A 1 65 ? 183.18419 -41.89681 41.98114 1.000 27.28834 62 GLU A CA 1
ATOM 418 C C . GLU A 1 65 ? 182.94695 -41.26645 40.61518 1.000 25.12213 62 GLU A C 1
ATOM 419 O O . GLU A 1 65 ? 183.00619 -41.95255 39.59145 1.000 25.28773 62 GLU A O 1
ATOM 425 N N . ASN A 1 66 ? 182.67569 -39.96051 40.58607 1.000 20.88042 63 ASN A N 1
ATOM 426 C CA . ASN A 1 66 ? 182.51409 -39.26362 39.31321 1.000 21.80552 63 ASN A CA 1
ATOM 427 C C . ASN A 1 66 ? 183.80183 -39.31558 38.49406 1.000 25.11369 63 ASN A C 1
ATOM 428 O O . ASN A 1 66 ? 183.76023 -39.54893 37.27696 1.000 26.28542 63 ASN A O 1
ATOM 433 N N . VAL A 1 67 ? 184.95527 -39.09995 39.14786 1.000 23.78298 64 VAL A N 1
ATOM 434 C CA . VAL A 1 67 ? 186.24111 -39.15840 38.45330 1.000 23.05647 64 VAL A CA 1
ATOM 435 C C . VAL A 1 67 ? 186.44443 -40.53949 37.84287 1.000 25.75916 64 VAL A C 1
ATOM 436 O O . VAL A 1 67 ? 186.79484 -40.67306 36.66270 1.000 25.71789 64 VAL A O 1
ATOM 440 N N . LYS A 1 68 ? 186.19597 -41.58953 38.62996 1.000 25.55887 65 LYS A N 1
ATOM 441 C CA . LYS A 1 68 ? 186.35386 -42.94769 38.12022 1.000 29.43772 65 LYS A CA 1
ATOM 442 C C . LYS A 1 68 ? 185.41621 -43.22410 36.94294 1.000 27.29677 65 LYS A C 1
ATOM 443 O O . LYS A 1 68 ? 185.82434 -43.83938 35.94939 1.000 26.27755 65 LYS A O 1
ATOM 449 N N . GLU A 1 69 ? 184.15559 -42.77999 37.03450 1.000 26.15018 66 GLU A N 1
ATOM 450 C CA . GLU A 1 69 ? 183.22001 -42.95063 35.91862 1.000 29.15848 66 GLU A CA 1
ATOM 451 C C . GLU A 1 69 ? 183.68494 -42.19470 34.67706 1.000 27.74175 66 GLU A C 1
ATOM 452 O O . GLU A 1 69 ? 183.62076 -42.72316 33.56049 1.000 28.55431 66 GLU A O 1
ATOM 458 N N . LEU A 1 70 ? 184.14172 -40.94988 34.84858 1.000 24.72676 67 LEU A N 1
ATOM 459 C CA . LEU A 1 70 ? 184.65606 -40.18124 33.71757 1.000 25.33695 67 LEU A CA 1
ATOM 460 C C . LEU A 1 70 ? 185.81670 -40.89853 33.03849 1.000 28.89716 67 LEU A C 1
ATOM 461 O O . LEU A 1 70 ? 185.86042 -41.00207 31.80644 1.000 27.31278 67 LEU A O 1
ATOM 466 N N . GLU A 1 71 ? 186.77538 -41.39230 33.83265 1.000 26.47534 68 GLU A N 1
ATOM 467 C CA . GLU A 1 71 ? 187.96403 -42.02215 33.26735 1.000 27.31009 68 GLU A CA 1
ATOM 468 C C . GLU A 1 71 ? 187.61366 -43.30868 32.52955 1.000 29.69850 68 GLU A C 1
ATOM 469 O O . GLU A 1 71 ? 188.07033 -43.52574 31.40171 1.000 29.57808 68 GLU A O 1
ATOM 475 N N . LYS A 1 72 ? 186.80436 -44.17724 33.15738 1.000 26.74930 69 LYS A N 1
ATOM 476 C CA . LYS A 1 72 ? 186.51543 -45.49048 32.58492 1.000 27.77025 69 LYS A CA 1
ATOM 477 C C . LYS A 1 72 ? 185.57249 -45.39462 31.38819 1.000 27.56401 69 LYS A C 1
ATOM 478 O O . LYS A 1 72 ? 185.74500 -46.11853 30.39878 1.000 26.22677 69 LYS A O 1
ATOM 484 N N . THR A 1 73 ? 184.57410 -44.50473 31.45697 1.000 25.47773 70 THR A N 1
ATOM 485 C CA . THR A 1 73 ? 183.59609 -44.39027 30.37877 1.000 27.00483 70 THR A CA 1
ATOM 486 C C . THR A 1 73 ? 184.20129 -43.74377 29.13836 1.000 29.89564 70 THR A C 1
ATOM 487 O O . THR A 1 73 ? 183.98546 -44.21899 28.01731 1.000 29.80257 70 THR A O 1
ATOM 491 N N . TYR A 1 74 ? 184.97194 -42.67134 29.31661 1.000 27.81571 71 TYR A N 1
ATOM 492 C CA . TYR A 1 74 ? 185.45925 -41.88358 28.19678 1.000 26.20377 71 TYR A CA 1
ATOM 493 C C . TYR A 1 74 ? 186.94840 -42.03816 27.92463 1.000 25.45860 71 TYR A C 1
ATOM 494 O O . TYR A 1 74 ? 187.43095 -41.49410 26.92749 1.000 26.37667 71 TYR A O 1
ATOM 503 N N . GLY A 1 75 ? 187.68223 -42.76188 28.76521 1.000 26.26443 72 GLY A N 1
ATOM 504 C CA . GLY A 1 75 ? 189.08600 -43.03202 28.50119 1.000 27.06788 72 GLY A CA 1
ATOM 505 C C . GLY A 1 75 ? 190.00664 -41.85192 28.70468 1.000 29.65692 72 GLY A C 1
ATOM 506 O O . GLY A 1 75 ? 191.12975 -41.86333 28.19592 1.000 29.54512 72 GLY A O 1
ATOM 507 N N . ILE A 1 76 ? 189.57278 -40.83966 29.44724 1.000 27.46105 73 ILE A N 1
ATOM 508 C CA . ILE A 1 76 ? 190.31775 -39.60509 29.59295 1.000 27.24982 73 ILE A CA 1
ATOM 509 C C . ILE A 1 76 ? 191.05791 -39.59556 30.92392 1.000 29.13524 73 ILE A C 1
ATOM 510 O O . ILE A 1 76 ? 190.84441 -40.44119 31.79430 1.000 25.58727 73 ILE A O 1
ATOM 515 N N . LYS A 1 77 ? 191.92579 -38.60180 31.09860 1.000 29.81602 74 LYS A N 1
ATOM 516 C CA . LYS A 1 77 ? 192.50787 -38.33055 32.40150 1.000 30.41575 74 LYS A CA 1
ATOM 517 C C . LYS A 1 77 ? 191.62975 -37.33766 33.14599 1.000 25.28271 74 LYS A C 1
ATOM 518 O O . LYS A 1 77 ? 191.27896 -36.28170 32.61119 1.000 26.88377 74 LYS A O 1
ATOM 524 N N . ALA A 1 78 ? 191.28145 -37.67857 34.38096 1.000 23.31628 75 ALA A N 1
ATOM 525 C CA . ALA A 1 78 ? 190.47684 -36.81511 35.22021 1.000 22.18429 75 ALA A CA 1
ATOM 526 C C . ALA A 1 78 ? 191.03431 -36.83079 36.64083 1.000 26.89492 75 ALA A C 1
ATOM 527 O O . ALA A 1 78 ? 191.84119 -37.69138 37.00295 1.000 28.63594 75 ALA A O 1
ATOM 529 N N . LYS A 1 79 ? 190.61120 -35.85008 37.44100 1.000 24.93571 76 LYS A N 1
ATOM 530 C CA . LYS A 1 79 ? 191.08361 -35.71162 38.81254 1.000 26.32850 76 LYS A CA 1
ATOM 531 C C . LYS A 1 79 ? 190.11371 -34.81623 39.56756 1.000 24.30564 76 LYS A C 1
ATOM 532 O O . LYS A 1 79 ? 189.53210 -33.90086 38.98920 1.000 24.01075 76 LYS A O 1
ATOM 538 N N . ALA A 1 80 ? 189.93909 -35.08752 40.85747 1.000 24.35025 77 ALA A N 1
ATOM 539 C CA . ALA A 1 80 ? 189.07668 -34.28675 41.71951 1.000 25.89947 77 ALA A CA 1
ATOM 540 C C . ALA A 1 80 ? 189.92255 -33.48103 42.70067 1.000 28.64148 77 ALA A C 1
ATOM 541 O O . ALA A 1 80 ? 190.90496 -33.99229 43.23917 1.000 29.16336 77 ALA A O 1
ATOM 543 N N . TYR A 1 81 ? 189.52973 -32.22513 42.93990 1.000 23.57200 78 TYR A N 1
ATOM 544 C CA . TYR A 1 81 ? 190.21286 -31.32253 43.85922 1.000 23.83465 78 TYR A CA 1
ATOM 545 C C . TYR A 1 81 ? 189.21639 -30.76447 44.86411 1.000 25.65695 78 TYR A C 1
ATOM 546 O O . TYR A 1 81 ? 188.08088 -30.43428 44.50235 1.000 21.65556 78 TYR A O 1
ATOM 555 N N . LYS A 1 82 ? 189.63359 -30.62341 46.11690 1.000 22.60423 79 LYS A N 1
ATOM 556 C CA . LYS A 1 82 ? 188.80159 -29.91043 47.07587 1.000 24.85699 79 LYS A CA 1
ATOM 557 C C . LYS A 1 82 ? 188.94971 -28.40814 46.86377 1.000 26.61282 79 LYS A C 1
ATOM 558 O O . LYS A 1 82 ? 190.06675 -27.89226 46.77357 1.000 26.31711 79 LYS A O 1
ATOM 564 N N . CYS A 1 83 ? 187.82791 -27.70211 46.80034 1.000 23.93485 80 CYS A N 1
ATOM 565 C CA . CYS A 1 83 ? 187.88761 -26.25804 46.62033 1.000 26.61541 80 CYS A CA 1
ATOM 566 C C . CYS A 1 83 ? 186.70351 -25.61061 47.31719 1.000 27.20707 80 CYS A C 1
ATOM 567 O O . CYS A 1 83 ? 185.56084 -26.03111 47.11673 1.000 26.81871 80 CYS A O 1
ATOM 570 N N . GLN A 1 84 ? 186.97933 -24.59651 48.13107 1.000 26.09830 81 GLN A N 1
ATOM 571 C CA . GLN A 1 84 ? 185.94705 -23.74677 48.72102 1.000 28.34413 81 GLN A CA 1
ATOM 572 C C . GLN A 1 84 ? 185.99937 -22.43460 47.94559 1.000 24.91480 81 GLN A C 1
ATOM 573 O O . GLN A 1 84 ? 186.92525 -21.63946 48.12947 1.000 25.71611 81 GLN A O 1
ATOM 579 N N . VAL A 1 85 ? 185.01623 -22.22137 47.06547 1.000 23.71117 82 VAL A N 1
ATOM 580 C CA . VAL A 1 85 ? 185.07490 -21.06362 46.17038 1.000 25.46894 82 VAL A CA 1
ATOM 581 C C . VAL A 1 85 ? 184.91129 -19.75818 46.92722 1.000 22.55758 82 VAL A C 1
ATOM 582 O O . VAL A 1 85 ? 185.29770 -18.69327 46.41782 1.000 23.56730 82 VAL A O 1
ATOM 586 N N . ASP A 1 86 ? 184.35314 -19.80691 48.13976 1.000 18.85938 83 ASP A N 1
ATOM 587 C CA . ASP A 1 86 ? 184.23785 -18.60333 48.95674 1.000 22.10544 83 ASP A CA 1
ATOM 588 C C . ASP A 1 86 ? 185.58577 -18.11983 49.49241 1.000 27.42032 83 ASP A C 1
ATOM 589 O O . ASP A 1 86 ? 185.63594 -17.05355 50.11754 1.000 29.35779 83 ASP A O 1
ATOM 594 N N . SER A 1 87 ? 186.66344 -18.87723 49.28237 1.000 23.73751 84 SER A N 1
ATOM 595 C CA . SER A 1 87 ? 188.01190 -18.50133 49.70366 1.000 22.88296 84 SER A CA 1
ATOM 596 C C . SER A 1 87 ? 188.86207 -18.29905 48.46032 1.000 26.12012 84 SER A C 1
ATOM 597 O O . SER A 1 87 ? 189.06322 -19.24703 47.68489 1.000 27.76629 84 SER A O 1
ATOM 600 N N . TYR A 1 88 ? 189.36035 -17.07429 48.26191 1.000 23.68253 85 TYR A N 1
ATOM 601 C CA . TYR A 1 88 ? 190.22357 -16.85075 47.10456 1.000 25.89607 85 TYR A CA 1
ATOM 602 C C . TYR A 1 88 ? 191.46281 -17.73195 47.15676 1.000 24.78219 85 TYR A C 1
ATOM 603 O O . TYR A 1 88 ? 191.91814 -18.24584 46.12530 1.000 23.26389 85 TYR A O 1
ATOM 612 N N . GLU A 1 89 ? 192.03894 -17.89566 48.34580 1.000 24.43456 86 GLU A N 1
ATOM 613 C CA . GLU A 1 89 ? 193.21581 -18.74480 48.47018 1.000 28.62438 86 GLU A CA 1
ATOM 614 C C . GLU A 1 89 ? 192.91953 -20.13967 47.94787 1.000 26.84355 86 GLU A C 1
ATOM 615 O O . GLU A 1 89 ? 193.76299 -20.75973 47.29133 1.000 26.70129 86 GLU A O 1
ATOM 621 N N . SER A 1 90 ? 191.70214 -20.62969 48.18160 1.000 27.12921 87 SER A N 1
ATOM 622 C CA . SER A 1 90 ? 191.36385 -21.96318 47.69974 1.000 29.85470 87 SER A CA 1
ATOM 623 C C . SER A 1 90 ? 191.23288 -21.98981 46.17665 1.000 27.23248 87 SER A C 1
ATOM 624 O O . SER A 1 90 ? 191.62753 -22.96437 45.53097 1.000 26.86402 87 SER A O 1
ATOM 627 N N . CYS A 1 91 ? 190.70671 -20.92516 45.58103 1.000 26.98193 88 CYS A N 1
ATOM 628 C CA . CYS A 1 91 ? 190.55995 -20.89670 44.12543 1.000 23.50145 88 CYS A CA 1
ATOM 629 C C . CYS A 1 91 ? 191.89892 -20.71054 43.42703 1.000 23.33035 88 CYS A C 1
ATOM 630 O O . CYS A 1 91 ? 192.15590 -21.32946 42.38797 1.000 24.29133 88 CYS A O 1
ATOM 633 N N . GLU A 1 92 ? 192.74599 -19.83303 43.96555 1.000 21.85990 89 GLU A N 1
ATOM 634 C CA . GLU A 1 92 ? 194.09035 -19.66051 43.43768 1.000 26.34152 89 GLU A CA 1
ATOM 635 C C . GLU A 1 92 ? 194.86710 -20.96933 43.50058 1.000 26.05185 89 GLU A C 1
ATOM 636 O O . GLU A 1 92 ? 195.59464 -21.31936 42.56300 1.000 24.24069 89 GLU A O 1
ATOM 642 N N . LYS A 1 93 ? 194.69879 -21.71554 44.59374 1.000 23.56131 90 LYS A N 1
ATOM 643 C CA . LYS A 1 93 ? 195.37766 -22.99517 44.74947 1.000 26.37566 90 LYS A CA 1
ATOM 644 C C . LYS A 1 93 ? 194.87090 -24.01688 43.73934 1.000 27.08998 90 LYS A C 1
ATOM 645 O O . LYS A 1 93 ? 195.65832 -24.82046 43.21562 1.000 26.96213 90 LYS A O 1
ATOM 651 N N . LEU A 1 94 ? 193.55577 -24.00442 43.45991 1.000 21.34691 91 LEU A N 1
ATOM 652 C CA . LEU A 1 94 ? 192.98727 -24.92931 42.48310 1.000 21.03193 91 LEU A CA 1
ATOM 653 C C . LEU A 1 94 ? 193.62744 -24.73271 41.11666 1.000 23.57866 91 LEU A C 1
ATOM 654 O O . LEU A 1 94 ? 194.08333 -25.69498 40.48748 1.000 23.89788 91 LEU A O 1
ATOM 659 N N . VAL A 1 95 ? 193.68667 -23.47782 40.64952 1.000 24.17423 92 VAL A N 1
ATOM 660 C CA . VAL A 1 95 ? 194.24816 -23.18793 39.33174 1.000 23.60735 92 VAL A CA 1
ATOM 661 C C . VAL A 1 95 ? 195.71579 -23.60611 39.27068 1.000 30.00581 92 VAL A C 1
ATOM 662 O O . VAL A 1 95 ? 196.15680 -24.24192 38.30412 1.000 32.14099 92 VAL A O 1
ATOM 666 N N . LYS A 1 96 ? 196.48076 -23.30276 40.32399 1.000 28.21344 93 LYS A N 1
ATOM 667 C CA . LYS A 1 96 ? 197.88444 -23.70896 40.37401 1.000 28.44135 93 LYS A CA 1
ATOM 668 C C . LYS A 1 96 ? 198.03780 -25.22846 40.32848 1.000 29.52788 93 LYS A C 1
ATOM 669 O O . LYS A 1 96 ? 198.90060 -25.74680 39.61021 1.000 27.86502 93 LYS A O 1
ATOM 675 N N . ASP A 1 97 ? 197.20214 -25.96185 41.07242 1.000 30.15936 94 ASP A N 1
ATOM 676 C CA . ASP A 1 97 ? 197.32126 -27.41985 41.09160 1.000 29.06795 94 ASP A CA 1
ATOM 677 C C . ASP A 1 97 ? 196.96420 -28.02727 39.74026 1.000 29.32758 94 ASP A C 1
ATOM 678 O O . ASP A 1 97 ? 197.66895 -28.92127 39.25839 1.000 28.32856 94 ASP A O 1
ATOM 683 N N . VAL A 1 98 ? 195.87793 -27.55285 39.11283 1.000 25.59767 95 VAL A N 1
ATOM 684 C CA . VAL A 1 98 ? 195.44307 -28.10828 37.83135 1.000 24.90732 95 VAL A CA 1
ATOM 685 C C . VAL A 1 98 ? 196.46008 -27.80034 36.74512 1.000 26.87332 95 VAL A C 1
ATOM 686 O O . VAL A 1 98 ? 196.75504 -28.64811 35.89035 1.000 26.75186 95 VAL A O 1
ATOM 690 N N . VAL A 1 99 ? 196.99122 -26.57676 36.73834 1.000 28.62505 96 VAL A N 1
ATOM 691 C CA . VAL A 1 99 ? 198.00410 -26.22373 35.74725 1.000 28.58952 96 VAL A CA 1
ATOM 692 C C . VAL A 1 99 ? 199.26785 -27.05917 35.96182 1.000 30.63934 96 VAL A C 1
ATOM 693 O O . VAL A 1 99 ? 199.93504 -27.45291 34.99881 1.000 29.86498 96 VAL A O 1
ATOM 697 N N . ALA A 1 100 ? 199.59517 -27.37187 37.22455 1.000 29.14813 97 ALA A N 1
ATOM 698 C CA . ALA A 1 100 ? 200.72941 -28.25314 37.51272 1.000 30.69661 97 ALA A CA 1
ATOM 699 C C . ALA A 1 100 ? 200.42642 -29.70003 37.13211 1.000 33.30651 97 ALA A C 1
ATOM 700 O O . ALA A 1 100 ? 201.28459 -30.38603 36.56665 1.000 33.44238 97 ALA A O 1
ATOM 702 N N . ASP A 1 101 ? 199.21099 -30.18048 37.42553 1.000 30.55339 98 ASP A N 1
ATOM 703 C CA . ASP A 1 101 ? 198.86504 -31.57183 37.14163 1.000 29.49979 98 ASP A CA 1
ATOM 704 C C . ASP A 1 101 ? 198.57123 -31.80241 35.66112 1.000 31.54880 98 ASP A C 1
ATOM 705 O O . ASP A 1 101 ? 198.96296 -32.83767 35.10980 1.000 28.87128 98 ASP A O 1
ATOM 710 N N . PHE A 1 102 ? 197.87327 -30.85961 35.00428 1.000 28.49273 99 PHE A N 1
ATOM 711 C CA . PHE A 1 102 ? 197.40350 -31.04429 33.63294 1.000 27.20354 99 PHE A CA 1
ATOM 712 C C . PHE A 1 102 ? 198.14894 -30.21105 32.59625 1.000 27.62745 99 PHE A C 1
ATOM 713 O O . PHE A 1 102 ? 198.01626 -30.49003 31.40043 1.000 29.30105 99 PHE A O 1
ATOM 721 N N . GLY A 1 103 ? 198.89797 -29.18754 33.00605 1.000 29.02332 100 GLY A N 1
ATOM 722 C CA . GLY A 1 103 ? 199.71153 -28.40891 32.09520 1.000 30.09924 100 GLY A CA 1
ATOM 723 C C . GLY A 1 103 ? 199.12440 -27.07453 31.66288 1.000 32.83380 100 GLY A C 1
ATOM 724 O O . GLY A 1 103 ? 199.88693 -26.19233 31.24701 1.000 32.78854 100 GLY A O 1
ATOM 725 N N . GLN A 1 104 ? 197.80385 -26.89742 31.75266 1.000 29.19173 101 GLN A N 1
ATOM 726 C CA . GLN A 1 104 ? 197.12992 -25.69092 31.27931 1.000 29.33780 101 GLN A CA 1
ATOM 727 C C . GLN A 1 104 ? 195.65071 -25.83104 31.61838 1.000 28.53298 101 GLN A C 1
ATOM 728 O O . GLN A 1 104 ? 195.17891 -26.91234 31.97646 1.000 28.91305 101 GLN A O 1
ATOM 734 N N . ILE A 1 105 ? 194.91788 -24.73204 31.47201 1.000 25.99475 102 ILE A N 1
ATOM 735 C CA . ILE A 1 105 ? 193.46347 -24.74478 31.54888 1.000 25.55220 102 ILE A CA 1
ATOM 736 C C . ILE A 1 105 ? 192.94561 -24.00577 30.33342 1.000 24.95001 102 ILE A C 1
ATOM 737 O O . ILE A 1 105 ? 193.19688 -22.80292 30.18828 1.000 24.94941 102 ILE A O 1
ATOM 742 N N . ASP A 1 106 ? 192.20279 -24.70973 29.47776 1.000 25.30723 103 ASP A N 1
ATOM 743 C CA . ASP A 1 106 ? 191.63351 -24.08363 28.28992 1.000 28.76947 103 ASP A CA 1
ATOM 744 C C . ASP A 1 106 ? 190.23203 -23.54688 28.52647 1.000 24.60479 103 ASP A C 1
ATOM 745 O O . ASP A 1 106 ? 189.87877 -22.49343 27.98705 1.000 23.75813 103 ASP A O 1
ATOM 750 N N . ALA A 1 107 ? 189.42755 -24.24636 29.32080 1.000 21.74167 104 ALA A N 1
ATOM 751 C CA . ALA A 1 107 ? 188.09634 -23.76293 29.65093 1.000 23.13388 104 ALA A CA 1
ATOM 752 C C . ALA A 1 107 ? 187.82810 -23.98676 31.12996 1.000 25.96419 104 ALA A C 1
ATOM 753 O O . ALA A 1 107 ? 188.25483 -24.99203 31.70821 1.000 26.18443 104 ALA A O 1
ATOM 755 N N . PHE A 1 108 ? 187.10915 -23.04724 31.73358 1.000 24.99901 105 PHE A N 1
ATOM 756 C CA . PHE A 1 108 ? 186.77041 -23.11798 33.14439 1.000 24.46838 105 PHE A CA 1
ATOM 757 C C . PHE A 1 108 ? 185.26408 -22.95568 33.28054 1.000 21.60656 105 PHE A C 1
ATOM 758 O O . PHE A 1 108 ? 184.70070 -21.97034 32.80178 1.000 18.08284 105 PHE A O 1
ATOM 766 N N . ILE A 1 109 ? 184.61849 -23.90615 33.94696 1.000 20.78914 106 ILE A N 1
ATOM 767 C CA . ILE A 1 109 ? 183.17415 -23.88077 34.12932 1.000 20.26590 106 ILE A CA 1
ATOM 768 C C . ILE A 1 109 ? 182.92208 -23.57716 35.59861 1.000 24.85769 106 ILE A C 1
ATOM 769 O O . ILE A 1 109 ? 183.09557 -24.44927 36.47179 1.000 23.69176 106 ILE A O 1
ATOM 774 N N . ALA A 1 110 ? 182.55015 -22.31982 35.86586 1.000 20.69126 107 ALA A N 1
ATOM 775 C CA . ALA A 1 110 ? 182.30700 -21.81706 37.21310 1.000 21.85662 107 ALA A CA 1
ATOM 776 C C . ALA A 1 110 ? 180.87357 -22.15622 37.59313 1.000 21.81375 107 ALA A C 1
ATOM 777 O O . ALA A 1 110 ? 179.93744 -21.41046 37.28885 1.000 21.96609 107 ALA A O 1
ATOM 779 N N . ASN A 1 111 ? 180.70999 -23.27832 38.29217 1.000 20.27007 108 ASN A N 1
ATOM 780 C CA . ASN A 1 111 ? 179.41459 -23.91162 38.47070 1.000 22.26313 108 ASN A CA 1
ATOM 781 C C . ASN A 1 111 ? 178.99895 -24.06440 39.92413 1.000 24.28709 108 ASN A C 1
ATOM 782 O O . ASN A 1 111 ? 177.80189 -24.20673 40.19152 1.000 23.20108 108 ASN A O 1
ATOM 787 N N . ALA A 1 112 ? 179.93526 -23.99935 40.86476 1.000 23.93741 109 ALA A N 1
ATOM 788 C CA . ALA A 1 112 ? 179.60030 -24.19953 42.26897 1.000 28.85863 109 ALA A CA 1
ATOM 789 C C . ALA A 1 112 ? 178.65309 -23.10809 42.75435 1.000 28.72213 109 ALA A C 1
ATOM 790 O O . ALA A 1 112 ? 178.74369 -21.95370 42.33828 1.000 28.73311 109 ALA A O 1
ATOM 792 N N . GLY A 1 113 ? 177.73285 -23.48074 43.63417 1.000 28.84905 110 GLY A N 1
ATOM 793 C CA . GLY A 1 113 ? 176.78563 -22.52249 44.16590 1.000 28.62235 110 GLY A CA 1
ATOM 794 C C . GLY A 1 113 ? 175.93664 -23.15268 45.24100 1.000 29.72077 110 GLY A C 1
ATOM 795 O O . GLY A 1 113 ? 175.79013 -24.37731 45.30348 1.000 26.09974 110 GLY A O 1
ATOM 796 N N . ALA A 1 114 ? 175.37114 -22.29487 46.08591 1.000 31.46833 111 ALA A N 1
ATOM 797 C CA . ALA A 1 114 ? 174.47151 -22.72768 47.14412 1.000 30.86801 111 ALA A CA 1
ATOM 798 C C . ALA A 1 114 ? 173.17187 -21.92564 47.08892 1.000 27.85800 111 ALA A C 1
ATOM 799 O O . ALA A 1 114 ? 173.12874 -20.80820 46.57217 1.000 26.34151 111 ALA A O 1
ATOM 801 N N . THR A 1 115 ? 172.11021 -22.49804 47.64442 1.000 29.02869 112 THR A N 1
ATOM 802 C CA . THR A 1 115 ? 170.78626 -21.89029 47.60920 1.000 28.08805 112 THR A CA 1
ATOM 803 C C . THR A 1 115 ? 170.53675 -21.01325 48.83659 1.000 27.55233 112 THR A C 1
ATOM 804 O O . THR A 1 115 ? 171.24288 -21.07961 49.84216 1.000 27.12741 112 THR A O 1
ATOM 808 N N . ALA A 1 116 ? 169.50028 -20.18639 48.73661 1.000 27.41090 113 ALA A N 1
ATOM 809 C CA . ALA A 1 116 ? 168.92945 -19.45433 49.85418 1.000 25.29824 113 ALA A CA 1
ATOM 810 C C . ALA A 1 116 ? 167.61444 -20.10729 50.26422 1.000 29.74827 113 ALA A C 1
ATOM 811 O O . ALA A 1 116 ? 166.98904 -20.84222 49.49126 1.000 31.87688 113 ALA A O 1
ATOM 813 N N . ASP A 1 117 ? 167.17958 -19.82279 51.49037 1.000 29.66268 114 ASP A N 1
ATOM 814 C CA . ASP A 1 117 ? 165.90844 -20.37927 51.94411 1.000 32.15149 114 ASP A CA 1
ATOM 815 C C . ASP A 1 117 ? 164.99900 -19.33623 52.58897 1.000 28.61568 114 ASP A C 1
ATOM 816 O O . ASP A 1 117 ? 164.10932 -19.70636 53.36445 1.000 30.46106 114 ASP A O 1
ATOM 821 N N . SER A 1 118 ? 165.18466 -18.05091 52.28788 1.000 23.86946 115 SER A N 1
ATOM 822 C CA . SER A 1 118 ? 164.27009 -17.03180 52.79836 1.000 26.09286 115 SER A CA 1
ATOM 823 C C . SER A 1 118 ? 164.50285 -15.73208 52.03613 1.000 24.73297 115 SER A C 1
ATOM 824 O O . SER A 1 118 ? 165.50132 -15.57786 51.32661 1.000 24.12225 115 SER A O 1
ATOM 827 N N . GLY A 1 119 ? 163.55187 -14.80038 52.19092 1.000 21.36164 116 GLY A N 1
ATOM 828 C CA . GLY A 1 119 ? 163.73376 -13.42253 51.77608 1.000 21.19023 116 GLY A CA 1
ATOM 829 C C . GLY A 1 119 ? 164.57006 -12.65313 52.79047 1.000 22.94140 116 GLY A C 1
ATOM 830 O O . GLY A 1 119 ? 164.99768 -13.18981 53.80676 1.000 25.04941 116 GLY A O 1
ATOM 831 N N . ILE A 1 120 ? 164.78961 -11.36441 52.51092 1.000 20.06799 117 ILE A N 1
ATOM 832 C CA . ILE A 1 120 ? 165.76023 -10.61406 53.30440 1.000 22.15584 117 ILE A CA 1
ATOM 833 C C . ILE A 1 120 ? 165.21167 -10.25606 54.68504 1.000 23.80044 117 ILE A C 1
ATOM 834 O O . ILE A 1 120 ? 165.98621 -10.11838 55.63732 1.000 26.75969 117 ILE A O 1
ATOM 839 N N . LEU A 1 121 ? 163.89407 -10.07724 54.83209 1.000 21.30481 118 LEU A N 1
ATOM 840 C CA . LEU A 1 121 ? 163.36450 -9.71705 56.14431 1.000 23.36353 118 LEU A CA 1
ATOM 841 C C . LEU A 1 121 ? 163.38511 -10.90763 57.10252 1.000 27.94659 118 LEU A C 1
ATOM 842 O O . LEU A 1 121 ? 163.70142 -10.74807 58.28695 1.000 30.89664 118 LEU A O 1
ATOM 847 N N . ASP A 1 122 ? 163.05738 -12.10754 56.61564 1.000 27.55341 119 ASP A N 1
ATOM 848 C CA . ASP A 1 122 ? 163.09936 -13.29273 57.47257 1.000 29.15496 119 ASP A CA 1
ATOM 849 C C . ASP A 1 122 ? 164.52101 -13.79804 57.68706 1.000 29.51676 119 ASP A C 1
ATOM 850 O O . ASP A 1 122 ? 164.79116 -14.44587 58.70145 1.000 33.72309 119 ASP A O 1
ATOM 855 N N . GLY A 1 123 ? 165.43283 -13.53331 56.75382 1.000 27.16487 120 GLY A N 1
ATOM 856 C CA . GLY A 1 123 ? 166.79879 -14.01485 56.88089 1.000 29.82532 120 GLY A CA 1
ATOM 857 C C . GLY A 1 123 ? 167.68947 -13.05875 57.65989 1.000 28.43712 120 GLY A C 1
ATOM 858 O O . GLY A 1 123 ? 167.44459 -11.86317 57.71279 1.000 29.48252 120 GLY A O 1
ATOM 859 N N . SER A 1 124 ? 168.74262 -13.60368 58.26892 1.000 30.03997 121 SER A N 1
ATOM 860 C CA . SER A 1 124 ? 169.73022 -12.76961 58.94313 1.000 27.27908 121 SER A CA 1
ATOM 861 C C . SER A 1 124 ? 170.66921 -12.11150 57.92957 1.000 25.06604 121 SER A C 1
ATOM 862 O O . SER A 1 124 ? 170.69109 -12.44073 56.73919 1.000 22.42633 121 SER A O 1
ATOM 865 N N . VAL A 1 125 ? 171.47957 -11.17984 58.42315 1.000 23.29675 122 VAL A N 1
ATOM 866 C CA . VAL A 1 125 ? 172.52091 -10.59852 57.58511 1.000 21.32507 122 VAL A CA 1
ATOM 867 C C . VAL A 1 125 ? 173.54035 -11.66261 57.21364 1.000 19.45555 122 VAL A C 1
ATOM 868 O O . VAL A 1 125 ? 174.07367 -11.67101 56.09453 1.000 20.37731 122 VAL A O 1
ATOM 872 N N . GLU A 1 126 ? 173.79607 -12.60221 58.12118 1.000 20.85126 123 GLU A N 1
ATOM 873 C CA . GLU A 1 126 ? 174.76838 -13.65078 57.83890 1.000 24.85906 123 GLU A CA 1
ATOM 874 C C . GLU A 1 126 ? 174.24537 -14.60377 56.78424 1.000 24.59896 123 GLU A C 1
ATOM 875 O O . GLU A 1 126 ? 175.03021 -15.12685 55.98643 1.000 22.79329 123 GLU A O 1
ATOM 881 N N . ALA A 1 127 ? 172.92883 -14.84249 56.75434 1.000 25.24654 124 ALA A N 1
ATOM 882 C CA . ALA A 1 127 ? 172.38548 -15.70660 55.71354 1.000 26.10105 124 ALA A CA 1
ATOM 883 C C . ALA A 1 127 ? 172.52526 -15.04382 54.34779 1.000 22.87131 124 ALA A C 1
ATOM 884 O O . ALA A 1 127 ? 172.89440 -15.69575 53.36742 1.000 25.06332 124 ALA A O 1
ATOM 886 N N . TRP A 1 128 ? 172.24851 -13.74520 54.26759 1.000 20.21084 125 TRP A N 1
ATOM 887 C CA . TRP A 1 128 ? 172.55848 -12.99968 53.04862 1.000 22.00680 125 TRP A CA 1
ATOM 888 C C . TRP A 1 128 ? 174.03327 -13.14113 52.68461 1.000 25.25826 125 TRP A C 1
ATOM 889 O O . TRP A 1 128 ? 174.37706 -13.50154 51.54871 1.000 25.71368 125 TRP A O 1
ATOM 900 N N . ASN A 1 129 ? 174.92042 -12.87427 53.65283 1.000 23.07630 126 ASN A N 1
ATOM 901 C CA . ASN A 1 129 ? 176.35434 -12.83408 53.36814 1.000 20.74167 126 ASN A CA 1
ATOM 902 C C . ASN A 1 129 ? 176.84659 -14.15560 52.82201 1.000 20.95631 126 ASN A C 1
ATOM 903 O O . ASN A 1 129 ? 177.67994 -14.17994 51.90767 1.000 20.24204 126 ASN A O 1
ATOM 908 N N . HIS A 1 130 ? 176.32130 -15.26751 53.35502 1.000 22.92121 127 HIS A N 1
ATOM 909 C CA . HIS A 1 130 ? 176.77517 -16.59094 52.94405 1.000 25.65624 127 HIS A CA 1
ATOM 910 C C . HIS A 1 130 ? 176.46019 -16.86672 51.47622 1.000 26.44457 127 HIS A C 1
ATOM 911 O O . HIS A 1 130 ? 177.31207 -17.38389 50.73941 1.000 25.44494 127 HIS A O 1
ATOM 918 N N . VAL A 1 131 ? 175.22043 -16.56802 51.04639 1.000 23.23640 128 VAL A N 1
ATOM 919 C CA . VAL A 1 131 ? 174.82244 -16.80299 49.65732 1.000 22.12433 128 VAL A CA 1
ATOM 920 C C . VAL A 1 131 ? 175.61318 -15.90640 48.70395 1.000 19.87502 128 VAL A C 1
ATOM 921 O O . VAL A 1 131 ? 176.07251 -16.35116 47.64549 1.000 23.45379 128 VAL A O 1
ATOM 925 N N . VAL A 1 132 ? 175.76201 -14.63097 49.04181 1.000 18.36514 129 VAL A N 1
ATOM 926 C CA . VAL A 1 132 ? 176.53858 -13.73494 48.18195 1.000 22.08470 129 VAL A CA 1
ATOM 927 C C . VAL A 1 132 ? 178.00837 -14.15719 48.16707 1.000 23.98931 129 VAL A C 1
ATOM 928 O O . VAL A 1 132 ? 178.66117 -14.15527 47.11532 1.000 27.97093 129 VAL A O 1
ATOM 932 N N . GLN A 1 133 ? 178.53797 -14.58169 49.31172 1.000 22.49265 130 GLN A N 1
ATOM 933 C CA . GLN A 1 133 ? 179.95914 -14.93694 49.35734 1.000 21.87093 130 GLN A CA 1
ATOM 934 C C . GLN A 1 133 ? 180.25086 -16.17043 48.51401 1.000 24.44948 130 GLN A C 1
ATOM 935 O O . GLN A 1 133 ? 181.29484 -16.23667 47.84967 1.000 26.27585 130 GLN A O 1
ATOM 941 N N . VAL A 1 134 ? 179.33045 -17.14244 48.49808 1.000 21.52551 131 VAL A N 1
ATOM 942 C CA . VAL A 1 134 ? 179.53879 -18.35277 47.70076 1.000 21.37193 131 VAL A CA 1
ATOM 943 C C . VAL A 1 134 ? 179.22316 -18.09641 46.23145 1.000 21.08826 131 VAL A C 1
ATOM 944 O O . VAL A 1 134 ? 180.06490 -18.30849 45.35234 1.000 22.20197 131 VAL A O 1
ATOM 948 N N . ASP A 1 135 ? 178.00895 -17.61228 45.94686 1.000 22.53217 132 ASP A N 1
ATOM 949 C CA . ASP A 1 135 ? 177.51554 -17.57912 44.57381 1.000 24.54125 132 ASP A CA 1
ATOM 950 C C . ASP A 1 135 ? 178.06908 -16.40032 43.77551 1.000 26.06428 132 ASP A C 1
ATOM 951 O O . ASP A 1 135 ? 178.29657 -16.52687 42.56892 1.000 27.15378 132 ASP A O 1
ATOM 956 N N . LEU A 1 136 ? 178.26869 -15.24080 44.39910 1.000 20.89673 133 LEU A N 1
ATOM 957 C CA . LEU A 1 136 ? 178.78739 -14.09558 43.65067 1.000 20.10918 133 LEU A CA 1
ATOM 958 C C . LEU A 1 136 ? 180.30097 -13.95719 43.79792 1.000 23.96439 133 LEU A C 1
ATOM 959 O O . LEU A 1 136 ? 181.02528 -14.00055 42.79820 1.000 24.72961 133 LEU A O 1
ATOM 964 N N . ASN A 1 137 ? 180.79714 -13.78780 45.03229 1.000 23.83050 134 ASN A N 1
ATOM 965 C CA . ASN A 1 137 ? 182.24347 -13.65085 45.22732 1.000 23.23702 134 ASN A CA 1
ATOM 966 C C . ASN A 1 137 ? 182.99051 -14.94224 44.89328 1.000 23.54146 134 ASN A C 1
ATOM 967 O O . ASN A 1 137 ? 184.15779 -14.89028 44.49376 1.000 24.58599 134 ASN A O 1
ATOM 972 N N . GLY A 1 138 ? 182.34424 -16.10406 45.03710 1.000 24.55334 135 GLY A N 1
ATOM 973 C CA . GLY A 1 138 ? 182.99505 -17.34885 44.64811 1.000 22.01173 135 GLY A CA 1
ATOM 974 C C . GLY A 1 138 ? 183.19616 -17.45776 43.14655 1.000 23.19574 135 GLY A C 1
ATOM 975 O O . GLY A 1 138 ? 184.23079 -17.94156 42.67394 1.000 24.97722 135 GLY A O 1
ATOM 976 N N . THR A 1 139 ? 182.20333 -17.03173 42.37350 1.000 20.84129 136 THR A N 1
ATOM 977 C CA . THR A 1 139 ? 182.39058 -16.92554 40.93033 1.000 21.36108 136 THR A CA 1
ATOM 978 C C . THR A 1 139 ? 183.49857 -15.92801 40.59651 1.000 19.83267 136 THR A C 1
ATOM 979 O O . THR A 1 139 ? 184.34829 -16.19793 39.73571 1.000 21.25423 136 THR A O 1
ATOM 983 N N . PHE A 1 140 ? 183.53795 -14.79467 41.31059 1.000 18.44015 137 PHE A N 1
ATOM 984 C CA . PHE A 1 140 ? 184.59079 -13.79679 41.08688 1.000 21.03638 137 PHE A CA 1
ATOM 985 C C . PHE A 1 140 ? 185.97731 -14.36762 41.39633 1.000 24.29134 137 PHE A C 1
ATOM 986 O O . PHE A 1 140 ? 186.93432 -14.12833 40.64119 1.000 22.53794 137 PHE A O 1
ATOM 994 N N . HIS A 1 141 ? 186.10024 -15.13243 42.49921 1.000 21.29278 138 HIS A N 1
ATOM 995 C CA . HIS A 1 141 ? 187.39134 -15.70540 42.87316 1.000 21.69114 138 HIS A CA 1
ATOM 996 C C . HIS A 1 141 ? 187.89042 -16.64676 41.79406 1.000 23.72906 138 HIS A C 1
ATOM 997 O O . HIS A 1 141 ? 189.07145 -16.62566 41.43362 1.000 21.51036 138 HIS A O 1
ATOM 1004 N N . CYS A 1 142 ? 187.00442 -17.49843 41.28518 1.000 23.89081 139 CYS A N 1
ATOM 1005 C CA . CYS A 1 142 ? 187.38601 -18.41644 40.21773 1.000 25.10093 139 CYS A CA 1
ATOM 1006 C C . CYS A 1 142 ? 187.72826 -17.65905 38.94062 1.000 25.96115 139 CYS A C 1
ATOM 1007 O O . CYS A 1 142 ? 188.71243 -17.98872 38.26430 1.000 24.84425 139 CYS A O 1
ATOM 1010 N N . ALA A 1 143 ? 186.92658 -16.64055 38.60284 1.000 22.15658 140 ALA A N 1
ATOM 1011 C CA . ALA A 1 143 ? 187.18953 -15.83259 37.41485 1.000 23.39659 140 ALA A CA 1
ATOM 1012 C C . ALA A 1 143 ? 188.54616 -15.15055 37.50213 1.000 26.21869 140 ALA A C 1
ATOM 1013 O O . ALA A 1 143 ? 189.31209 -15.14494 36.53264 1.000 28.49796 140 ALA A O 1
ATOM 1015 N N . LYS A 1 144 ? 188.85288 -14.54304 38.65276 1.000 26.52600 141 LYS A N 1
ATOM 1016 C CA . LYS A 1 144 ? 190.14784 -13.88244 38.80106 1.000 25.02699 141 LYS A CA 1
ATOM 1017 C C . LYS A 1 144 ? 191.29113 -14.89156 38.78351 1.000 24.98901 141 LYS A C 1
ATOM 1018 O O . LYS A 1 144 ? 192.30231 -14.67680 38.10264 1.000 26.37481 141 LYS A O 1
ATOM 1024 N N . ALA A 1 145 ? 191.14986 -16.00209 39.51422 1.000 21.66280 142 ALA A N 1
ATOM 1025 C CA . ALA A 1 145 ? 192.23820 -16.97958 39.57816 1.000 23.48792 142 ALA A CA 1
ATOM 1026 C C . ALA A 1 145 ? 192.55402 -17.53939 38.19806 1.000 23.07261 142 ALA A C 1
ATOM 1027 O O . ALA A 1 145 ? 193.72084 -17.67529 37.82715 1.000 24.43394 142 ALA A O 1
ATOM 1029 N N . VAL A 1 146 ? 191.52647 -17.89480 37.42511 1.000 23.56777 143 VAL A N 1
ATOM 1030 C CA . VAL A 1 146 ? 191.81639 -18.49895 36.12477 1.000 23.46611 143 VAL A CA 1
ATOM 1031 C C . VAL A 1 146 ? 192.12020 -17.43285 35.06731 1.000 24.97380 143 VAL A C 1
ATOM 1032 O O . VAL A 1 146 ? 192.83515 -17.70987 34.08901 1.000 23.60413 143 VAL A O 1
ATOM 1036 N N . GLY A 1 147 ? 191.59999 -16.20982 35.23374 1.000 25.93713 144 GLY A N 1
ATOM 1037 C CA . GLY A 1 147 ? 191.83876 -15.16686 34.24447 1.000 27.01964 144 GLY A CA 1
ATOM 1038 C C . GLY A 1 147 ? 193.29570 -14.73713 34.16603 1.000 29.79075 144 GLY A C 1
ATOM 1039 O O . GLY A 1 147 ? 193.77730 -14.35314 33.09278 1.000 26.81725 144 GLY A O 1
ATOM 1040 N N . HIS A 1 148 ? 194.01403 -14.78424 35.29281 1.000 31.11828 145 HIS A N 1
ATOM 1041 C CA . HIS A 1 148 ? 195.46383 -14.58671 35.24822 1.000 31.49763 145 HIS A CA 1
ATOM 1042 C C . HIS A 1 148 ? 196.12650 -15.64349 34.36828 1.000 27.90846 145 HIS A C 1
ATOM 1043 O O . HIS A 1 148 ? 197.07147 -15.34492 33.62640 1.000 25.82935 145 HIS A O 1
ATOM 1050 N N . HIS A 1 149 ? 195.61078 -16.87770 34.40220 1.000 23.00350 146 HIS A N 1
ATOM 1051 C CA . HIS A 1 149 ? 196.17344 -17.93067 33.55843 1.000 26.90688 146 HIS A CA 1
ATOM 1052 C C . HIS A 1 149 ? 195.80367 -17.72363 32.09907 1.000 26.08981 146 HIS A C 1
ATOM 1053 O O . HIS A 1 149 ? 196.65203 -17.90142 31.21703 1.000 26.57026 146 HIS A O 1
ATOM 1060 N N . PHE A 1 150 ? 194.54073 -17.34959 31.82583 1.000 26.51300 147 PHE A N 1
ATOM 1061 C CA . PHE A 1 150 ? 194.11768 -17.08828 30.44910 1.000 23.27769 147 PHE A CA 1
ATOM 1062 C C . PHE A 1 150 ? 194.92684 -15.94637 29.83934 1.000 23.03302 147 PHE A C 1
ATOM 1063 O O . PHE A 1 150 ? 195.34625 -16.01496 28.67674 1.000 24.45438 147 PHE A O 1
ATOM 1071 N N . LYS A 1 151 ? 195.14477 -14.88061 30.60950 1.000 22.55224 148 LYS A N 1
ATOM 1072 C CA . LYS A 1 151 ? 195.90624 -13.73969 30.10081 1.000 26.25650 148 LYS A CA 1
ATOM 1073 C C . LYS A 1 151 ? 197.32695 -14.14807 29.71234 1.000 29.32570 148 LYS A C 1
ATOM 1074 O O . LYS A 1 151 ? 197.84475 -13.70922 28.67667 1.000 28.89965 148 LYS A O 1
ATOM 1080 N N . GLU A 1 152 ? 197.95923 -15.01050 30.51644 1.000 31.64128 149 GLU A N 1
ATOM 1081 C CA . GLU A 1 152 ? 199.30357 -15.48608 30.19682 1.000 33.07863 149 GLU A CA 1
ATOM 1082 C C . GLU A 1 152 ? 199.30129 -16.31378 28.92269 1.000 32.50769 149 GLU A C 1
ATOM 1083 O O . GLU A 1 152 ? 200.18704 -16.17104 28.07447 1.000 33.55651 149 GLU A O 1
ATOM 1089 N N . ARG A 1 153 ? 198.32546 -17.21373 28.78449 1.000 29.96389 150 ARG A N 1
ATOM 1090 C CA . ARG A 1 153 ? 198.30574 -18.09612 27.62394 1.000 31.57752 150 ARG A CA 1
ATOM 1091 C C . ARG A 1 153 ? 197.76173 -17.39401 26.38581 1.000 33.77605 150 ARG A C 1
ATOM 1092 O O . ARG A 1 153 ? 198.11569 -17.76588 25.25977 1.000 36.39962 150 ARG A O 1
ATOM 1100 N N . GLY A 1 154 ? 196.91624 -16.38078 26.56306 1.000 29.79893 151 GLY A N 1
ATOM 1101 C CA . GLY A 1 154 ? 196.34839 -15.67293 25.43623 1.000 28.59441 151 GLY A CA 1
ATOM 1102 C C . GLY A 1 154 ? 195.07797 -16.28273 24.88344 1.000 28.82939 151 GLY A C 1
ATOM 1103 O O . GLY A 1 154 ? 194.59183 -15.81023 23.84939 1.000 29.11837 151 GLY A O 1
ATOM 1104 N N . THR A 1 155 ? 194.54269 -17.32471 25.52555 1.000 25.15243 152 THR A N 1
ATOM 1105 C CA . THR A 1 155 ? 193.28171 -17.94324 25.14251 1.000 30.00939 152 THR A CA 1
ATOM 1106 C C . THR A 1 155 ? 192.57674 -18.43747 26.39521 1.000 27.67750 152 THR A C 1
ATOM 1107 O O . THR A 1 155 ? 193.18608 -18.61482 27.45085 1.000 26.33195 152 THR A O 1
ATOM 1111 N N . GLY A 1 156 ? 191.29523 -18.71345 26.24149 1.000 24.83825 153 GLY A N 1
ATOM 1112 C CA . GLY A 1 156 ? 190.51194 -19.28177 27.31331 1.000 24.83502 153 GLY A CA 1
ATOM 1113 C C . GLY A 1 156 ? 189.03812 -19.08656 27.06389 1.000 23.49639 153 GLY A C 1
ATOM 1114 O O . GLY A 1 156 ? 188.61169 -18.26625 26.24903 1.000 24.09207 153 GLY A O 1
ATOM 1115 N N . SER A 1 157 ? 188.24496 -19.87580 27.77766 1.000 20.39945 154 SER A N 1
ATOM 1116 C CA . SER A 1 157 ? 186.79960 -19.73301 27.78178 1.000 19.28096 154 SER A CA 1
ATOM 1117 C C . SER A 1 157 ? 186.32164 -19.91781 29.21032 1.000 19.57053 154 SER A C 1
ATOM 1118 O O . SER A 1 157 ? 186.63548 -20.92944 29.84306 1.000 19.38681 154 SER A O 1
ATOM 1121 N N . LEU A 1 158 ? 185.57812 -18.94497 29.72432 1.000 19.39807 155 LEU A N 1
ATOM 1122 C CA . LEU A 1 158 ? 184.97468 -19.04674 31.04259 1.000 18.86685 155 LEU A CA 1
ATOM 1123 C C . LEU A 1 158 ? 183.47103 -19.15512 30.85455 1.000 17.75652 155 LEU A C 1
ATOM 1124 O O . LEU A 1 158 ? 182.87767 -18.35509 30.13084 1.000 20.32444 155 LEU A O 1
ATOM 1129 N N . VAL A 1 159 ? 182.87136 -20.16981 31.46660 1.000 17.46377 156 VAL A N 1
ATOM 1130 C CA . VAL A 1 159 ? 181.43712 -20.42443 31.38951 1.000 20.02746 156 VAL A CA 1
ATOM 1131 C C . VAL A 1 159 ? 180.89785 -20.36219 32.81449 1.000 23.93875 156 VAL A C 1
ATOM 1132 O O . VAL A 1 159 ? 181.36986 -21.09873 33.69163 1.000 22.17899 156 VAL A O 1
ATOM 1136 N N . ILE A 1 160 ? 179.92521 -19.48325 33.05919 1.000 21.39496 157 ILE A N 1
ATOM 1137 C CA . ILE A 1 160 ? 179.38668 -19.28599 34.40373 1.000 21.12520 157 ILE A CA 1
ATOM 1138 C C . ILE A 1 160 ? 177.98116 -19.87364 34.45551 1.000 22.07863 157 ILE A C 1
ATOM 1139 O O . ILE A 1 160 ? 177.11834 -19.48668 33.65663 1.000 23.69590 157 ILE A O 1
ATOM 1144 N N . THR A 1 161 ? 177.74576 -20.81113 35.39129 1.000 20.04041 158 THR A N 1
ATOM 1145 C CA . THR A 1 161 ? 176.37869 -21.25380 35.69289 1.000 22.03778 158 THR A CA 1
ATOM 1146 C C . THR A 1 161 ? 175.68682 -20.16303 36.50339 1.000 26.00218 158 THR A C 1
ATOM 1147 O O . THR A 1 161 ? 175.93378 -20.00045 37.70280 1.000 28.15818 158 THR A O 1
ATOM 1151 N N . ALA A 1 162 ? 174.81352 -19.40311 35.85604 1.000 21.63812 159 ALA A N 1
ATOM 1152 C CA . ALA A 1 162 ? 173.99884 -18.45110 36.59473 1.000 19.68384 159 ALA A CA 1
ATOM 1153 C C . ALA A 1 162 ? 172.69586 -19.12416 37.00301 1.000 21.24401 159 ALA A C 1
ATOM 1154 O O . ALA A 1 162 ? 172.70136 -20.19964 37.62027 1.000 22.25141 159 ALA A O 1
ATOM 1156 N N . SER A 1 163 ? 171.57026 -18.50036 36.64467 1.000 19.08753 160 SER A N 1
ATOM 1157 C CA . SER A 1 163 ? 170.24347 -19.01977 36.95675 1.000 20.44643 160 SER A CA 1
ATOM 1158 C C . SER A 1 163 ? 169.19236 -18.12914 36.31671 1.000 21.44629 160 SER A C 1
ATOM 1159 O O . SER A 1 163 ? 169.41043 -16.91445 36.17959 1.000 21.69975 160 SER A O 1
ATOM 1162 N N . MET A 1 164 ? 168.03885 -18.68723 35.94656 1.000 22.61464 161 MET A N 1
ATOM 1163 C CA . MET A 1 164 ? 166.92748 -17.80398 35.60958 1.000 23.23799 161 MET A CA 1
ATOM 1164 C C . MET A 1 164 ? 166.54693 -16.91450 36.79229 1.000 22.14404 161 MET A C 1
ATOM 1165 O O . MET A 1 164 ? 165.92350 -15.86721 36.58588 1.000 22.58269 161 MET A O 1
ATOM 1170 N N . SER A 1 165 ? 166.93053 -17.29301 38.02318 1.000 21.56044 162 SER A N 1
ATOM 1171 C CA . SER A 1 165 ? 166.73351 -16.41984 39.18407 1.000 23.78566 162 SER A CA 1
ATOM 1172 C C . SER A 1 165 ? 167.51310 -15.11115 39.06343 1.000 23.99887 162 SER A C 1
ATOM 1173 O O . SER A 1 165 ? 167.22660 -14.15309 39.79760 1.000 22.99442 162 SER A O 1
ATOM 1176 N N . GLY A 1 166 ? 168.49187 -15.04724 38.16092 1.000 21.52432 163 GLY A N 1
ATOM 1177 C CA . GLY A 1 166 ? 169.14026 -13.77521 37.89070 1.000 23.15660 163 GLY A CA 1
ATOM 1178 C C . GLY A 1 166 ? 168.35839 -12.86330 36.97590 1.000 24.98961 163 GLY A C 1
ATOM 1179 O O . GLY A 1 166 ? 168.73892 -11.69975 36.80664 1.000 26.77878 163 GLY A O 1
ATOM 1180 N N . HIS A 1 167 ? 167.26848 -13.37086 36.39458 1.000 21.63181 164 HIS A N 1
ATOM 1181 C CA . HIS A 1 167 ? 166.38229 -12.63573 35.49221 1.000 20.45544 164 HIS A CA 1
ATOM 1182 C C . HIS A 1 167 ? 165.03206 -12.32928 36.10978 1.000 21.17131 164 HIS A C 1
ATOM 1183 O O . HIS A 1 167 ? 164.46073 -11.27197 35.84909 1.000 20.33956 164 HIS A O 1
ATOM 1190 N N . ILE A 1 168 ? 164.47224 -13.25625 36.88148 1.000 22.33194 165 ILE A N 1
ATOM 1191 C CA . ILE A 1 168 ? 163.14191 -13.09249 37.44560 1.000 24.19172 165 ILE A CA 1
ATOM 1192 C C . ILE A 1 168 ? 163.22683 -13.46350 38.91813 1.000 24.09902 165 ILE A C 1
ATOM 1193 O O . ILE A 1 168 ? 164.25234 -13.94534 39.39461 1.000 22.75276 165 ILE A O 1
ATOM 1198 N N . ALA A 1 169 ? 162.13445 -13.22432 39.63503 1.000 21.69254 166 ALA A N 1
ATOM 1199 C CA . ALA A 1 169 ? 162.04223 -13.49236 41.06654 1.000 23.97831 166 ALA A CA 1
ATOM 1200 C C . ALA A 1 169 ? 161.18509 -14.73513 41.26798 1.000 23.21513 166 ALA A C 1
ATOM 1201 O O . ALA A 1 169 ? 160.01180 -14.74796 40.88047 1.000 23.96393 166 ALA A O 1
ATOM 1203 N N . ASN A 1 170 ? 161.76193 -15.77371 41.86648 1.000 26.28802 167 ASN A N 1
ATOM 1204 C CA . ASN A 1 170 ? 161.03514 -17.03352 42.01471 1.000 26.83925 167 ASN A CA 1
ATOM 1205 C C . ASN A 1 170 ? 159.78813 -16.85164 42.87745 1.000 28.23283 167 ASN A C 1
ATOM 1206 O O . ASN A 1 170 ? 159.68265 -15.92450 43.68239 1.000 32.92240 167 ASN A O 1
ATOM 1211 N N . PHE A 1 171 ? 158.83399 -17.76710 42.69559 1.000 26.73765 168 PHE A N 1
ATOM 1212 C CA . PHE A 1 171 ? 157.53060 -17.74042 43.33369 1.000 26.31576 168 PHE A CA 1
ATOM 1213 C C . PHE A 1 171 ? 157.06779 -19.18389 43.50631 1.000 27.98235 168 PHE A C 1
ATOM 1214 O O . PHE A 1 171 ? 157.17931 -19.98242 42.56119 1.000 26.60164 168 PHE A O 1
ATOM 1222 N N . PRO A 1 172 ? 156.51154 -19.54718 44.66987 1.000 26.18396 169 PRO A N 1
ATOM 1223 C CA . PRO A 1 172 ? 156.21755 -18.68530 45.81789 1.000 26.95351 169 PRO A CA 1
ATOM 1224 C C . PRO A 1 172 ? 157.32338 -18.61136 46.87269 1.000 25.46235 169 PRO A C 1
ATOM 1225 O O . PRO A 1 172 ? 157.14361 -17.90038 47.85684 1.000 25.35627 169 PRO A O 1
ATOM 1229 N N . GLN A 1 173 ? 158.43797 -19.31571 46.67760 1.000 24.62226 170 GLN A N 1
ATOM 1230 C CA . GLN A 1 173 ? 159.52205 -19.29264 47.65449 1.000 28.73808 170 GLN A CA 1
ATOM 1231 C C . GLN A 1 173 ? 160.33341 -17.99871 47.54186 1.000 33.23346 170 GLN A C 1
ATOM 1232 O O . GLN A 1 173 ? 160.62962 -17.52125 46.44139 1.000 36.10841 170 GLN A O 1
ATOM 1238 N N . GLU A 1 174 ? 160.67767 -17.41659 48.69180 1.000 29.45374 171 GLU A N 1
ATOM 1239 C CA . GLU A 1 174 ? 161.42728 -16.16732 48.71502 1.000 28.12378 171 GLU A CA 1
ATOM 1240 C C . GLU A 1 174 ? 162.91634 -16.47547 48.82544 1.000 26.06072 171 GLU A C 1
ATOM 1241 O O . GLU A 1 174 ? 163.33394 -17.23217 49.70392 1.000 25.14914 171 GLU A O 1
ATOM 1247 N N . GLN A 1 175 ? 163.71167 -15.90264 47.92263 1.000 25.00648 172 GLN A N 1
ATOM 1248 C CA . GLN A 1 175 ? 165.13780 -16.22104 47.87956 1.000 24.24257 172 GLN A CA 1
ATOM 1249 C C . GLN A 1 175 ? 165.93219 -15.07417 47.26788 1.000 24.99537 172 GLN A C 1
ATOM 1250 O O . GLN A 1 175 ? 166.78133 -15.28761 46.40173 1.000 25.94694 172 GLN A O 1
ATOM 1256 N N . THR A 1 176 ? 165.68285 -13.85057 47.73177 1.000 22.27414 173 THR A N 1
ATOM 1257 C CA . THR A 1 176 ? 166.23159 -12.68150 47.04744 1.000 23.75409 173 THR A CA 1
ATOM 1258 C C . THR A 1 176 ? 167.76149 -12.69109 47.02298 1.000 23.05392 173 THR A C 1
ATOM 1259 O O . THR A 1 176 ? 168.36360 -12.37081 45.98977 1.000 22.80338 173 THR A O 1
ATOM 1263 N N . SER A 1 177 ? 168.41761 -13.08972 48.12561 1.000 16.56250 174 SER A N 1
ATOM 1264 C CA . SER A 1 177 ? 169.88704 -13.12529 48.12932 1.000 21.11498 174 SER A CA 1
ATOM 1265 C C . SER A 1 177 ? 170.43815 -13.99141 46.99222 1.000 20.21813 174 SER A C 1
ATOM 1266 O O . SER A 1 177 ? 171.43680 -13.63672 46.35429 1.000 18.26868 174 SER A O 1
ATOM 1269 N N . TYR A 1 178 ? 169.79389 -15.12833 46.72168 1.000 20.40840 175 TYR A N 1
ATOM 1270 C CA . TYR A 1 178 ? 170.19882 -15.98188 45.60404 1.000 18.90085 175 TYR A CA 1
ATOM 1271 C C . TYR A 1 178 ? 169.93476 -15.30475 44.26343 1.000 22.17591 175 TYR A C 1
ATOM 1272 O O . TYR A 1 178 ? 170.76887 -15.37349 43.35041 1.000 22.53832 175 TYR A O 1
ATOM 1281 N N . ASN A 1 179 ? 168.78065 -14.63321 44.13932 1.000 20.54846 176 ASN A N 1
ATOM 1282 C CA . ASN A 1 179 ? 168.41752 -13.96571 42.89233 1.000 20.32368 176 ASN A CA 1
ATOM 1283 C C . ASN A 1 179 ? 169.41593 -12.86948 42.55698 1.000 19.41489 176 ASN A C 1
ATOM 1284 O O . ASN A 1 179 ? 169.85835 -12.73726 41.40772 1.000 19.11595 176 ASN A O 1
ATOM 1289 N N . VAL A 1 180 ? 169.75663 -12.05269 43.55597 1.000 19.37745 177 VAL A N 1
ATOM 1290 C CA . VAL A 1 180 ? 170.69915 -10.95247 43.36464 1.000 19.49811 177 VAL A CA 1
ATOM 1291 C C . VAL A 1 180 ? 172.08265 -11.47885 42.99056 1.000 18.95660 177 VAL A C 1
ATOM 1292 O O . VAL A 1 180 ? 172.75218 -10.94685 42.09087 1.000 19.23790 177 VAL A O 1
ATOM 1296 N N . ALA A 1 181 ? 172.56130 -12.48802 43.71797 1.000 16.65310 178 ALA A N 1
ATOM 1297 C CA . ALA A 1 181 ? 173.88255 -13.03961 43.42240 1.000 21.04038 178 ALA A CA 1
ATOM 1298 C C . ALA A 1 181 ? 173.95528 -13.58066 41.99926 1.000 22.81866 178 ALA A C 1
ATOM 1299 O O . ALA A 1 181 ? 174.95005 -13.36851 41.30056 1.000 24.97881 178 ALA A O 1
ATOM 1301 N N . LYS A 1 182 ? 172.91051 -14.28303 41.55087 1.000 20.56948 179 LYS A N 1
ATOM 1302 C CA . LYS A 1 182 ? 172.92664 -14.82651 40.19588 1.000 18.61826 179 LYS A CA 1
ATOM 1303 C C . LYS A 1 182 ? 172.83210 -13.72307 39.15409 1.000 18.57401 179 LYS A C 1
ATOM 1304 O O . LYS A 1 182 ? 173.45196 -13.82071 38.08860 1.000 21.07201 179 LYS A O 1
ATOM 1310 N N . ALA A 1 183 ? 172.07229 -12.66233 39.44679 1.000 21.75133 180 ALA A N 1
ATOM 1311 C CA . ALA A 1 183 ? 172.03012 -11.51055 38.54903 1.000 23.48000 180 ALA A CA 1
ATOM 1312 C C . ALA A 1 183 ? 173.40495 -10.88102 38.42135 1.000 25.38007 180 ALA A C 1
ATOM 1313 O O . ALA A 1 183 ? 173.82236 -10.50876 37.31827 1.000 23.98031 180 ALA A O 1
ATOM 1315 N N . GLY A 1 184 ? 174.11816 -10.74302 39.54701 1.000 23.12481 181 GLY A N 1
ATOM 1316 C CA . GLY A 1 184 ? 175.50388 -10.29933 39.48630 1.000 19.51270 181 GLY A CA 1
ATOM 1317 C C . GLY A 1 184 ? 176.36236 -11.21067 38.62613 1.000 20.77242 181 GLY A C 1
ATOM 1318 O O . GLY A 1 184 ? 177.19406 -10.74121 37.84879 1.000 25.65791 181 GLY A O 1
ATOM 1319 N N . CYS A 1 185 ? 176.14316 -12.52090 38.72313 1.000 18.75524 182 CYS A N 1
ATOM 1320 C CA . CYS A 1 185 ? 176.89982 -13.47222 37.90414 1.000 21.38343 182 CYS A CA 1
ATOM 1321 C C . CYS A 1 185 ? 176.67233 -13.25623 36.41148 1.000 24.23356 182 CYS A C 1
ATOM 1322 O O . CYS A 1 185 ? 177.60881 -13.39865 35.61355 1.000 24.15100 182 CYS A O 1
ATOM 1325 N N . ILE A 1 186 ? 175.42356 -12.95922 36.01053 1.000 21.38688 183 ILE A N 1
ATOM 1326 C CA . ILE A 1 186 ? 175.11211 -12.76417 34.59128 1.000 20.44016 183 ILE A CA 1
ATOM 1327 C C . ILE A 1 186 ? 175.83882 -11.54321 34.05267 1.000 21.53171 183 ILE A C 1
ATOM 1328 O O . ILE A 1 186 ? 176.45038 -11.58770 32.97304 1.000 20.13646 183 ILE A O 1
ATOM 1333 N N . HIS A 1 187 ? 175.78199 -10.42205 34.79397 1.000 18.19494 184 HIS A N 1
ATOM 1334 C CA . HIS A 1 187 ? 176.46698 -9.23108 34.30774 1.000 19.00564 184 HIS A CA 1
ATOM 1335 C C . HIS A 1 187 ? 177.97427 -9.36962 34.44637 1.000 18.54242 184 HIS A C 1
ATOM 1336 O O . HIS A 1 187 ? 178.72684 -8.76056 33.67082 1.000 20.62834 184 HIS A O 1
ATOM 1343 N N . MET A 1 188 ? 178.43933 -10.18376 35.40000 1.000 19.83032 185 MET A N 1
ATOM 1344 C CA . MET A 1 188 ? 179.87213 -10.45613 35.47533 1.000 20.36675 185 MET A CA 1
ATOM 1345 C C . MET A 1 188 ? 180.38474 -11.04545 34.16835 1.000 20.07191 185 MET A C 1
ATOM 1346 O O . MET A 1 188 ? 181.47490 -10.68735 33.70502 1.000 20.66343 185 MET A O 1
ATOM 1351 N N . ALA A 1 189 ? 179.61336 -11.95135 33.55517 1.000 18.46222 186 ALA A N 1
ATOM 1352 C CA . ALA A 1 189 ? 180.04641 -12.54175 32.29330 1.000 20.35851 186 ALA A CA 1
ATOM 1353 C C . ALA A 1 189 ? 180.10315 -11.49433 31.18708 1.000 17.78272 186 ALA A C 1
ATOM 1354 O O . ALA A 1 189 ? 181.03838 -11.49068 30.38312 1.000 19.87191 186 ALA A O 1
ATOM 1356 N N . ARG A 1 190 ? 179.12537 -10.58170 31.14178 1.000 19.87411 187 ARG A N 1
ATOM 1357 C CA . ARG A 1 190 ? 179.15649 -9.51459 30.14326 1.000 25.07228 187 ARG A CA 1
ATOM 1358 C C . ARG A 1 190 ? 180.35242 -8.60217 30.35837 1.000 24.34571 187 ARG A C 1
ATOM 1359 O O . ARG A 1 190 ? 181.05240 -8.23588 29.40774 1.000 24.10554 187 ARG A O 1
ATOM 1367 N N . SER A 1 191 ? 180.56947 -8.18366 31.60730 1.000 22.13124 188 SER A N 1
ATOM 1368 C CA . SER A 1 191 ? 181.62335 -7.21392 31.87302 1.000 23.14590 188 SER A CA 1
ATOM 1369 C C . SER A 1 191 ? 183.00585 -7.83770 31.69456 1.000 20.43409 188 SER A C 1
ATOM 1370 O O . SER A 1 191 ? 183.92175 -7.18687 31.18625 1.000 22.95761 188 SER A O 1
ATOM 1373 N N . LEU A 1 192 ? 183.17128 -9.10571 32.07385 1.000 20.28291 189 LEU A N 1
ATOM 1374 C CA . LEU A 1 192 ? 184.46639 -9.77627 31.88140 1.000 20.98742 189 LEU A CA 1
ATOM 1375 C C . LEU A 1 192 ? 184.72534 -10.11030 30.41265 1.000 21.56652 189 LEU A C 1
ATOM 1376 O O . LEU A 1 192 ? 185.88539 -10.12800 29.98389 1.000 23.34718 189 LEU A O 1
ATOM 1381 N N . ALA A 1 193 ? 183.67001 -10.38953 29.63535 1.000 19.90939 190 ALA A N 1
ATOM 1382 C CA . ALA A 1 193 ? 183.82590 -10.53227 28.18626 1.000 22.04997 190 ALA A CA 1
ATOM 1383 C C . ALA A 1 193 ? 184.45695 -9.28937 27.56933 1.000 23.54815 190 ALA A C 1
ATOM 1384 O O . ALA A 1 193 ? 185.25944 -9.38608 26.63077 1.000 22.67647 190 ALA A O 1
ATOM 1386 N N . ASN A 1 194 ? 184.09013 -8.11056 28.07030 1.000 23.17883 191 ASN A N 1
ATOM 1387 C CA . ASN A 1 194 ? 184.71029 -6.88360 27.58700 1.000 26.43991 191 ASN A CA 1
ATOM 1388 C C . ASN A 1 194 ? 186.09549 -6.67177 28.19958 1.000 26.71636 191 ASN A C 1
ATOM 1389 O O . ASN A 1 194 ? 187.01577 -6.23602 27.49781 1.000 27.43589 191 ASN A O 1
ATOM 1394 N N . GLU A 1 195 ? 186.26284 -6.96245 29.49873 1.000 26.21647 192 GLU A N 1
ATOM 1395 C CA . GLU A 1 195 ? 187.57268 -6.78411 30.13242 1.000 25.27585 192 GLU A CA 1
ATOM 1396 C C . GLU A 1 195 ? 188.61611 -7.69301 29.49528 1.000 23.29957 192 GLU A C 1
ATOM 1397 O O . GLU A 1 195 ? 189.74584 -7.26489 29.21763 1.000 25.85481 192 GLU A O 1
ATOM 1403 N N . TRP A 1 196 ? 188.25417 -8.94767 29.24348 1.000 23.24569 193 TRP A N 1
ATOM 1404 C CA . TRP A 1 196 ? 189.18169 -9.93122 28.69893 1.000 23.97222 193 TRP A CA 1
ATOM 1405 C C . TRP A 1 196 ? 189.15665 -9.98690 27.17174 1.000 22.73398 193 TRP A C 1
ATOM 1406 O O . TRP A 1 196 ? 189.61661 -10.97935 26.59621 1.000 22.19893 193 TRP A O 1
ATOM 1417 N N . ARG A 1 197 ? 188.68637 -8.92545 26.50154 1.000 21.35376 194 ARG A N 1
ATOM 1418 C CA . ARG A 1 197 ? 188.42321 -9.01488 25.06800 1.000 22.95159 194 ARG A CA 1
ATOM 1419 C C . ARG A 1 197 ? 189.65064 -9.42276 24.25599 1.000 27.62084 194 ARG A C 1
ATOM 1420 O O . ARG A 1 197 ? 189.50397 -9.87852 23.11695 1.000 29.26414 194 ARG A O 1
ATOM 1428 N N . ASP A 1 198 ? 190.85147 -9.30929 24.81123 1.000 28.56949 195 ASP A N 1
ATOM 1429 C CA . ASP A 1 198 ? 192.04154 -9.64304 24.03929 1.000 30.37170 195 ASP A CA 1
ATOM 1430 C C . ASP A 1 198 ? 192.51224 -11.07744 24.22085 1.000 31.11586 195 ASP A C 1
ATOM 1431 O O . ASP A 1 198 ? 193.45319 -11.48207 23.53194 1.000 30.73325 195 ASP A O 1
ATOM 1436 N N . PHE A 1 199 ? 191.90568 -11.85809 25.11820 1.000 26.45023 196 PHE A N 1
ATOM 1437 C CA . PHE A 1 199 ? 192.47897 -13.17479 25.34041 1.000 26.82381 196 PHE A CA 1
ATOM 1438 C C . PHE A 1 199 ? 191.47458 -14.24650 25.75919 1.000 27.77647 196 PHE A C 1
ATOM 1439 O O . PHE A 1 199 ? 191.83244 -15.42479 25.75885 1.000 30.80576 196 PHE A O 1
ATOM 1447 N N . ALA A 1 200 ? 190.23661 -13.89968 26.11575 1.000 23.36495 197 ALA A N 1
ATOM 1448 C CA . ALA A 1 200 ? 189.33329 -14.99106 26.47581 1.000 23.37614 197 ALA A CA 1
ATOM 1449 C C . ALA A 1 200 ? 187.87419 -14.59104 26.29078 1.000 23.53626 197 ALA A C 1
ATOM 1450 O O . ALA A 1 200 ? 187.52392 -13.41236 26.37984 1.000 23.99700 197 ALA A O 1
ATOM 1452 N N . ARG A 1 201 ? 187.03128 -15.60054 26.05129 1.000 19.91165 198 ARG A N 1
ATOM 1453 C CA . ARG A 1 201 ? 185.57993 -15.46153 25.97679 1.000 19.51788 198 ARG A CA 1
ATOM 1454 C C . ARG A 1 201 ? 184.94299 -15.80941 27.31595 1.000 21.25730 198 ARG A C 1
ATOM 1455 O O . ARG A 1 201 ? 185.45223 -16.65333 28.06187 1.000 23.22402 198 ARG A O 1
ATOM 1463 N N . VAL A 1 202 ? 183.84335 -15.12151 27.63693 1.000 18.47878 199 VAL A N 1
ATOM 1464 C CA . VAL A 1 202 ? 183.11741 -15.33609 28.88909 1.000 18.62721 199 VAL A CA 1
ATOM 1465 C C . VAL A 1 202 ? 181.62666 -15.31460 28.56871 1.000 19.93640 199 VAL A C 1
ATOM 1466 O O . VAL A 1 202 ? 181.15624 -14.44082 27.83159 1.000 20.77985 199 VAL A O 1
ATOM 1470 N N . ASN A 1 203 ? 180.88864 -16.28186 29.10461 1.000 17.93192 200 ASN A N 1
ATOM 1471 C CA . ASN A 1 203 ? 179.47706 -16.45093 28.78601 1.000 19.94693 200 ASN A CA 1
ATOM 1472 C C . ASN A 1 203 ? 178.80929 -17.09864 29.98801 1.000 21.21199 200 ASN A C 1
ATOM 1473 O O . ASN A 1 203 ? 179.47612 -17.69170 30.83586 1.000 20.12919 200 ASN A O 1
ATOM 1478 N N . SER A 1 204 ? 177.48494 -17.01329 30.04806 1.000 20.16326 201 SER A N 1
ATOM 1479 C CA . SER A 1 204 ? 176.74592 -17.60042 31.15664 1.000 20.47241 201 SER A CA 1
ATOM 1480 C C . SER A 1 204 ? 175.60095 -18.45389 30.63324 1.000 20.97364 201 SER A C 1
ATOM 1481 O O . SER A 1 204 ? 175.11197 -18.26824 29.51486 1.000 20.60394 201 SER A O 1
ATOM 1484 N N . ILE A 1 205 ? 175.21945 -19.42562 31.44970 1.000 19.74373 202 ILE A N 1
ATOM 1485 C CA . ILE A 1 205 ? 174.07225 -20.28622 31.21831 1.000 19.91256 202 ILE A CA 1
ATOM 1486 C C . ILE A 1 205 ? 173.14806 -20.11396 32.40689 1.000 17.61605 202 ILE A C 1
ATOM 1487 O O . ILE A 1 205 ? 173.60025 -20.18820 33.55257 1.000 19.98844 202 ILE A O 1
ATOM 1492 N N . SER A 1 206 ? 171.86601 -19.86867 32.14154 1.000 18.16726 203 SER A N 1
ATOM 1493 C CA . SER A 1 206 ? 170.88831 -19.58768 33.19057 1.000 21.29045 203 SER A CA 1
ATOM 1494 C C . SER A 1 206 ? 169.83301 -20.68820 33.19006 1.000 23.03693 203 SER A C 1
ATOM 1495 O O . SER A 1 206 ? 168.79571 -20.57160 32.51592 1.000 23.33550 203 SER A O 1
ATOM 1498 N N . PRO A 1 207 ? 170.04520 -21.76586 33.94217 1.000 20.34631 204 PRO A N 1
ATOM 1499 C CA . PRO A 1 207 ? 169.05229 -22.84798 33.96966 1.000 20.93583 204 PRO A CA 1
ATOM 1500 C C . PRO A 1 207 ? 167.78746 -22.43376 34.70765 1.000 22.39115 204 PRO A C 1
ATOM 1501 O O . PRO A 1 207 ? 167.81483 -21.58639 35.60369 1.000 19.57132 204 PRO A O 1
ATOM 1505 N N . GLY A 1 208 ? 166.66573 -23.03786 34.30308 1.000 21.68443 205 GLY A N 1
ATOM 1506 C CA . GLY A 1 208 ? 165.44193 -22.98894 35.07811 1.000 19.59721 205 GLY A CA 1
ATOM 1507 C C . GLY A 1 208 ? 165.43265 -24.07520 36.13470 1.000 22.97711 205 GLY A C 1
ATOM 1508 O O . GLY A 1 208 ? 166.48752 -24.38245 36.69378 1.000 27.03462 205 GLY A O 1
ATOM 1509 N N . TYR A 1 209 ? 164.27371 -24.67933 36.41497 1.000 21.56233 206 TYR A N 1
ATOM 1510 C CA . TYR A 1 209 ? 164.18015 -25.74298 37.41670 1.000 22.34578 206 TYR A CA 1
ATOM 1511 C C . TYR A 1 209 ? 164.71782 -27.04127 36.82766 1.000 23.30242 206 TYR A C 1
ATOM 1512 O O . TYR A 1 209 ? 164.09126 -27.64061 35.94496 1.000 21.90765 206 TYR A O 1
ATOM 1521 N N . ILE A 1 210 ? 165.86698 -27.48765 37.33641 1.000 22.47925 207 ILE A N 1
ATOM 1522 C CA . ILE A 1 210 ? 166.51589 -28.71904 36.90764 1.000 21.51571 207 ILE A CA 1
ATOM 1523 C C . ILE A 1 210 ? 166.45928 -29.70860 38.06357 1.000 27.30486 207 ILE A C 1
ATOM 1524 O O . ILE A 1 210 ? 166.82959 -29.37254 39.19757 1.000 27.00174 207 ILE A O 1
ATOM 1529 N N . ASP A 1 211 ? 165.99089 -30.91973 37.77900 1.000 26.83851 208 ASP A N 1
ATOM 1530 C CA . ASP A 1 211 ? 165.94117 -31.99563 38.76908 1.000 28.70930 208 ASP A CA 1
ATOM 1531 C C . ASP A 1 211 ? 167.36181 -32.53357 38.98082 1.000 28.56328 208 ASP A C 1
ATOM 1532 O O . ASP A 1 211 ? 167.79222 -33.48495 38.32997 1.000 28.77249 208 ASP A O 1
ATOM 1537 N N . THR A 1 212 ? 168.10983 -31.88831 39.88709 1.000 27.79099 209 THR A N 1
ATOM 1538 C CA . THR A 1 212 ? 169.47378 -32.27584 40.24427 1.000 29.06243 209 THR A CA 1
ATOM 1539 C C . THR A 1 212 ? 169.61253 -32.76645 41.67744 1.000 37.25730 209 THR A C 1
ATOM 1540 O O . THR A 1 212 ? 170.64666 -33.35135 42.01097 1.000 40.67539 209 THR A O 1
ATOM 1544 N N . GLY A 1 213 ? 168.62314 -32.50810 42.53597 1.000 38.76170 210 GLY A N 1
ATOM 1545 C CA . GLY A 1 213 ? 168.73971 -32.70893 43.96469 1.000 39.50909 210 GLY A CA 1
ATOM 1546 C C . GLY A 1 213 ? 168.90433 -31.42896 44.76691 1.000 42.73881 210 GLY A C 1
ATOM 1547 O O . GLY A 1 213 ? 168.69029 -31.45338 45.99066 1.000 41.22793 210 GLY A O 1
ATOM 1548 N N . LEU A 1 214 ? 169.25913 -30.31250 44.10586 1.000 44.10127 211 LEU A N 1
ATOM 1549 C CA . LEU A 1 214 ? 169.50500 -29.04191 44.79288 1.000 47.64450 211 LEU A CA 1
ATOM 1550 C C . LEU A 1 214 ? 168.25550 -28.49743 45.48722 1.000 51.71956 211 LEU A C 1
ATOM 1551 O O . LEU A 1 214 ? 168.36471 -27.84621 46.53391 1.000 52.63165 211 LEU A O 1
ATOM 1556 N N . SER A 1 215 ? 167.06919 -28.74439 44.92863 1.000 54.23226 212 SER A N 1
ATOM 1557 C CA . SER A 1 215 ? 165.81949 -28.21625 45.46531 1.000 58.17610 212 SER A CA 1
ATOM 1558 C C . SER A 1 215 ? 165.09018 -29.19507 46.38178 1.000 63.96041 212 SER A C 1
ATOM 1559 O O . SER A 1 215 ? 163.92513 -28.95527 46.71558 1.000 65.96007 212 SER A O 1
ATOM 1562 N N . ASP A 1 216 ? 165.73647 -30.28789 46.79847 1.000 66.25532 213 ASP A N 1
ATOM 1563 C CA . ASP A 1 216 ? 165.03405 -31.29126 47.59488 1.000 70.85013 213 ASP A CA 1
ATOM 1564 C C . ASP A 1 216 ? 164.54232 -30.73512 48.93088 1.000 71.27604 213 ASP A C 1
ATOM 1565 O O . ASP A 1 216 ? 163.63296 -31.31930 49.53314 1.000 71.62078 213 ASP A O 1
ATOM 1570 N N . PHE A 1 217 ? 165.10487 -29.60959 49.39341 1.000 70.78943 214 PHE A N 1
ATOM 1571 C CA . PHE A 1 217 ? 164.67309 -28.94963 50.62445 1.000 70.44164 214 PHE A CA 1
ATOM 1572 C C . PHE A 1 217 ? 163.33312 -28.22432 50.48161 1.000 71.62460 214 PHE A C 1
ATOM 1573 O O . PHE A 1 217 ? 162.86460 -27.64077 51.46927 1.000 72.74404 214 PHE A O 1
ATOM 1581 N N . VAL A 1 218 ? 162.71272 -28.25090 49.30964 1.000 69.45227 215 VAL A N 1
ATOM 1582 C CA . VAL A 1 218 ? 161.45090 -27.55812 49.04215 1.000 66.62810 215 VAL A CA 1
ATOM 1583 C C . VAL A 1 218 ? 160.33140 -28.59432 49.00003 1.000 66.20895 215 VAL A C 1
ATOM 1584 O O . VAL A 1 218 ? 160.47819 -29.62100 48.32254 1.000 63.78575 215 VAL A O 1
ATOM 1588 N N . PRO A 1 219 ? 159.21011 -28.36674 49.69323 1.000 67.45822 216 PRO A N 1
ATOM 1589 C CA . PRO A 1 219 ? 158.10612 -29.33811 49.68488 1.000 69.45417 216 PRO A CA 1
ATOM 1590 C C . PRO A 1 219 ? 157.63465 -29.66660 48.27708 1.000 72.38979 216 PRO A C 1
ATOM 1591 O O . PRO A 1 219 ? 157.77360 -28.87517 47.34229 1.000 74.56743 216 PRO A O 1
ATOM 1595 N N . LYS A 1 220 ? 157.04905 -30.85849 48.13884 1.000 73.75833 217 LYS A N 1
ATOM 1596 C CA . LYS A 1 220 ? 156.68274 -31.34809 46.81317 1.000 76.76849 217 LYS A CA 1
ATOM 1597 C C . LYS A 1 220 ? 155.46898 -30.61745 46.24459 1.000 75.88538 217 LYS A C 1
ATOM 1598 O O . LYS A 1 220 ? 155.31860 -30.53942 45.02128 1.000 77.17665 217 LYS A O 1
ATOM 1604 N N . GLU A 1 221 ? 154.60102 -30.07164 47.09771 1.000 73.51493 218 GLU A N 1
ATOM 1605 C CA . GLU A 1 221 ? 153.44084 -29.34318 46.58986 1.000 74.12273 218 GLU A CA 1
ATOM 1606 C C . GLU A 1 221 ? 153.84711 -28.00024 45.98368 1.000 68.60921 218 GLU A C 1
ATOM 1607 O O . GLU A 1 221 ? 153.22196 -27.53199 45.02455 1.000 64.92451 218 GLU A O 1
ATOM 1613 N N . THR A 1 222 ? 154.87390 -27.35213 46.54913 1.000 66.87202 219 THR A N 1
ATOM 1614 C CA . THR A 1 222 ? 155.42238 -26.14459 45.93758 1.000 63.60208 219 THR A CA 1
ATOM 1615 C C . THR A 1 222 ? 156.05532 -26.45212 44.58466 1.000 65.61166 219 THR A C 1
ATOM 1616 O O . THR A 1 222 ? 155.99364 -25.62986 43.66222 1.000 62.25007 219 THR A O 1
ATOM 1620 N N . GLN A 1 223 ? 156.64786 -27.63949 44.44053 1.000 70.83942 220 GLN A N 1
ATOM 1621 C CA . GLN A 1 223 ? 157.20237 -28.04948 43.15756 1.000 72.20495 220 GLN A CA 1
ATOM 1622 C C . GLN A 1 223 ? 156.11479 -28.38470 42.14025 1.000 72.25672 220 GLN A C 1
ATOM 1623 O O . GLN A 1 223 ? 156.36503 -28.29282 40.93350 1.000 73.45253 220 GLN A O 1
ATOM 1629 N N . GLN A 1 224 ? 154.90989 -28.74419 42.59423 1.000 69.42667 221 GLN A N 1
ATOM 1630 C CA . GLN A 1 224 ? 153.79458 -28.91790 41.66654 1.000 69.42444 221 GLN A CA 1
ATOM 1631 C C . GLN A 1 224 ? 153.30369 -27.58227 41.11764 1.000 65.53138 221 GLN A C 1
ATOM 1632 O O . GLN A 1 224 ? 152.82030 -27.51940 39.98018 1.000 65.65527 221 GLN A O 1
ATOM 1638 N N . LEU A 1 225 ? 153.40764 -26.50982 41.91088 1.000 60.36577 222 LEU A N 1
ATOM 1639 C CA . LEU A 1 225 ? 153.03441 -25.18312 41.42739 1.000 54.37811 222 LEU A CA 1
ATOM 1640 C C . LEU A 1 225 ? 154.03247 -24.67284 40.39345 1.000 47.93256 222 LEU A C 1
ATOM 1641 O O . LEU A 1 225 ? 153.64994 -23.97147 39.44765 1.000 50.63255 222 LEU A O 1
ATOM 1646 N N . TRP A 1 226 ? 155.31619 -25.01356 40.56102 1.000 42.31181 223 TRP A N 1
ATOM 1647 C CA . TRP A 1 226 ? 156.33307 -24.64485 39.57634 1.000 36.84040 223 TRP A CA 1
ATOM 1648 C C . TRP A 1 226 ? 156.00461 -25.20822 38.19892 1.000 31.44518 223 TRP A C 1
ATOM 1649 O O . TRP A 1 226 ? 156.21777 -24.54045 37.18044 1.000 28.84765 223 TRP A O 1
ATOM 1660 N N . HIS A 1 227 ? 155.48598 -26.43951 38.14669 1.000 30.15478 224 HIS A N 1
ATOM 1661 C CA . HIS A 1 227 ? 155.26236 -27.08637 36.85555 1.000 32.40352 224 HIS A CA 1
ATOM 1662 C C . HIS A 1 227 ? 154.16792 -26.39873 36.05272 1.000 30.88973 224 HIS A C 1
ATOM 1663 O O . HIS A 1 227 ? 154.26698 -26.31779 34.82681 1.000 32.29977 224 HIS A O 1
ATOM 1670 N N . SER A 1 228 ? 153.14011 -25.87100 36.71601 1.000 31.05781 225 SER A N 1
ATOM 1671 C CA . SER A 1 228 ? 152.11757 -25.11220 36.00520 1.000 30.72964 225 SER A CA 1
ATOM 1672 C C . SER A 1 228 ? 152.65150 -23.78903 35.46574 1.000 32.89837 225 SER A C 1
ATOM 1673 O O . SER A 1 228 ? 152.04280 -23.21793 34.55044 1.000 33.12436 225 SER A O 1
ATOM 1676 N N . MET A 1 229 ? 153.78178 -23.29839 35.99801 1.000 29.16899 226 MET A N 1
ATOM 1677 C CA . MET A 1 229 ? 154.38953 -22.06667 35.51214 1.000 26.83747 226 MET A CA 1
ATOM 1678 C C . MET A 1 229 ? 155.42370 -22.30005 34.41599 1.000 25.32874 226 MET A C 1
ATOM 1679 O O . MET A 1 229 ? 155.79297 -21.35030 33.71401 1.000 26.62720 226 MET A O 1
ATOM 1684 N N . ILE A 1 230 ? 155.88226 -23.53300 34.24488 1.000 24.75804 227 ILE A N 1
ATOM 1685 C CA . ILE A 1 230 ? 156.84453 -23.87844 33.20435 1.000 25.61981 227 ILE A CA 1
ATOM 1686 C C . ILE A 1 230 ? 156.05790 -24.26822 31.95549 1.000 26.24588 227 ILE A C 1
ATOM 1687 O O . ILE A 1 230 ? 155.30933 -25.25682 32.00043 1.000 24.50036 227 ILE A O 1
ATOM 1692 N N . PRO A 1 231 ? 156.19621 -23.54461 30.83735 1.000 24.79887 228 PRO A N 1
ATOM 1693 C CA . PRO A 1 231 ? 155.41817 -23.92875 29.63962 1.000 25.25034 228 PRO A CA 1
ATOM 1694 C C . PRO A 1 231 ? 155.64982 -25.36763 29.20766 1.000 28.94914 228 PRO A C 1
ATOM 1695 O O . PRO A 1 231 ? 154.69292 -26.05070 28.82449 1.000 28.01656 228 PRO A O 1
ATOM 1699 N N . MET A 1 232 ? 156.88280 -25.87077 29.29493 1.000 27.92915 229 MET A N 1
ATOM 1700 C CA . MET A 1 232 ? 157.11398 -27.27485 28.96833 1.000 26.42970 229 MET A CA 1
ATOM 1701 C C . MET A 1 232 ? 156.52820 -28.23165 29.99817 1.000 26.07752 229 MET A C 1
ATOM 1702 O O . MET A 1 232 ? 156.48627 -29.43359 29.73406 1.000 26.72276 229 MET A O 1
ATOM 1707 N N . GLY A 1 233 ? 156.13143 -27.74348 31.17281 1.000 26.57368 230 GLY A N 1
ATOM 1708 C CA . GLY A 1 233 ? 155.37376 -28.53799 32.11886 1.000 23.83614 230 GLY A CA 1
ATOM 1709 C C . GLY A 1 233 ? 156.16001 -29.51671 32.95621 1.000 25.03635 230 GLY A C 1
ATOM 1710 O O . GLY A 1 233 ? 155.55466 -30.39292 33.57856 1.000 26.81457 230 GLY A O 1
ATOM 1711 N N . ARG A 1 234 ? 157.48156 -29.37940 33.03174 1.000 22.87580 231 ARG A N 1
ATOM 1712 C CA . ARG A 1 234 ? 158.30349 -30.34534 33.74912 1.000 24.47169 231 ARG A CA 1
ATOM 1713 C C . ARG A 1 234 ? 159.61096 -29.67344 34.14013 1.000 26.06682 231 ARG A C 1
ATOM 1714 O O . ARG A 1 234 ? 160.00436 -28.65541 33.56138 1.000 22.01144 231 ARG A O 1
AT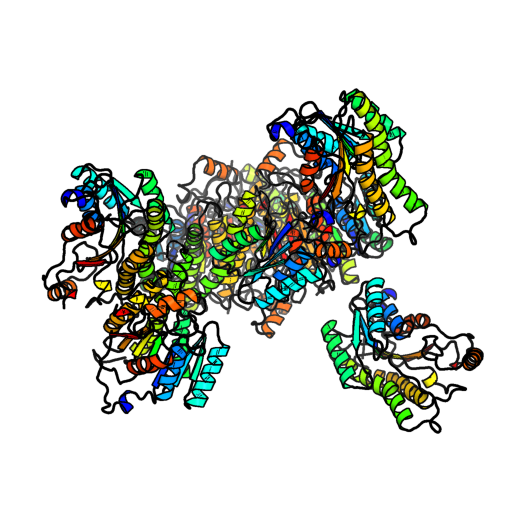OM 1722 N N . ASP A 1 235 ? 160.27619 -30.25689 35.13770 1.000 27.25233 232 ASP A N 1
ATOM 1723 C CA . ASP A 1 235 ? 161.66318 -29.90603 35.42068 1.000 27.17104 232 ASP A CA 1
ATOM 1724 C C . ASP A 1 235 ? 162.56660 -30.35686 34.28644 1.000 27.17222 232 ASP A C 1
ATOM 1725 O O . ASP A 1 235 ? 162.27016 -31.32069 33.56740 1.000 28.38091 232 ASP A O 1
ATOM 1730 N N . GLY A 1 236 ? 163.69681 -29.68704 34.15654 1.000 22.87511 233 GLY A N 1
ATOM 1731 C CA . GLY A 1 236 ? 164.69996 -30.16154 33.23650 1.000 23.35202 233 GLY A CA 1
ATOM 1732 C C . GLY A 1 236 ? 165.56875 -31.22826 33.86729 1.000 23.74643 233 GLY A C 1
ATOM 1733 O O . GLY A 1 236 ? 165.45862 -31.54609 35.05883 1.000 22.06896 233 GLY A O 1
ATOM 1734 N N . LEU A 1 237 ? 166.43459 -31.81102 33.04023 1.000 23.02356 234 LEU A N 1
ATOM 1735 C CA . LEU A 1 237 ? 167.46520 -32.72897 33.51067 1.000 20.93438 234 LEU A CA 1
ATOM 1736 C C . LEU A 1 237 ? 168.82916 -32.17733 33.12222 1.000 20.49596 234 LEU A C 1
ATOM 1737 O O . LEU A 1 237 ? 168.97399 -31.51351 32.08809 1.000 20.86012 234 LEU A O 1
ATOM 1742 N N . ALA A 1 238 ? 169.83680 -32.46046 33.95229 1.000 20.91073 235 ALA A N 1
ATOM 1743 C CA . ALA A 1 238 ? 171.16790 -31.90818 33.70459 1.000 22.69090 235 ALA A CA 1
ATOM 1744 C C . ALA A 1 238 ? 171.74146 -32.37803 32.36788 1.000 23.60249 235 ALA A C 1
ATOM 1745 O O . ALA A 1 238 ? 172.56074 -31.67372 31.76298 1.000 20.72094 235 ALA A O 1
ATOM 1747 N N . LYS A 1 239 ? 171.33126 -33.55727 31.88874 1.000 23.46322 236 LYS A N 1
ATOM 1748 C CA . LYS A 1 239 ? 171.80968 -34.01442 30.58487 1.000 25.51980 236 LYS A CA 1
ATOM 1749 C C . LYS A 1 239 ? 171.30157 -33.15713 29.42743 1.000 27.53481 236 LYS A C 1
ATOM 1750 O O . LYS A 1 239 ? 171.85388 -33.26173 28.32672 1.000 29.42516 236 LYS A O 1
ATOM 1756 N N . GLU A 1 240 ? 170.27711 -32.31908 29.63993 1.000 24.18793 237 GLU A N 1
ATOM 1757 C CA . GLU A 1 240 ? 169.79181 -31.41587 28.59869 1.000 26.29737 237 GLU A CA 1
ATOM 1758 C C . GLU A 1 240 ? 170.55084 -30.09765 28.55909 1.000 27.43971 237 GLU A C 1
ATOM 1759 O O . GLU A 1 240 ? 170.30375 -29.28752 27.65714 1.000 29.64093 237 GLU A O 1
ATOM 1765 N N . LEU A 1 241 ? 171.47185 -29.87824 29.50053 1.000 23.83838 238 LEU A N 1
ATOM 1766 C CA . LEU A 1 241 ? 172.33372 -28.70259 29.52345 1.000 23.65090 238 LEU A CA 1
ATOM 1767 C C . LEU A 1 241 ? 173.74793 -28.98343 29.04952 1.000 22.52757 238 LEU A C 1
ATOM 1768 O O . LEU A 1 241 ? 174.50075 -28.03084 28.82802 1.000 23.25477 238 LEU A O 1
ATOM 1773 N N . LYS A 1 242 ? 174.13368 -30.25717 28.88827 1.000 23.15904 239 LYS A N 1
ATOM 1774 C CA . LYS A 1 242 ? 175.52677 -30.55331 28.57008 1.000 26.38917 239 LYS A CA 1
ATOM 1775 C C . LYS A 1 242 ? 175.95254 -29.92826 27.24406 1.000 24.88103 239 LYS A C 1
ATOM 1776 O O . LYS A 1 242 ? 177.10546 -29.50474 27.10384 1.000 26.66274 239 LYS A O 1
ATOM 1782 N N . GLY A 1 243 ? 175.04378 -29.83199 26.27105 1.000 26.52868 240 GLY A N 1
ATOM 1783 C CA . GLY A 1 243 ? 175.42563 -29.28756 24.97592 1.000 24.17936 240 GLY A CA 1
ATOM 1784 C C . GLY A 1 243 ? 175.72307 -27.79994 25.02128 1.000 25.17218 240 GLY A C 1
ATOM 1785 O O . GLY A 1 243 ? 176.54791 -27.30149 24.25068 1.000 27.53298 240 GLY A O 1
ATOM 1786 N N . ALA A 1 244 ? 175.05979 -27.07076 25.91746 1.000 21.94176 241 ALA A N 1
ATOM 1787 C CA . ALA A 1 244 ? 175.35721 -25.65437 26.07255 1.000 21.96688 241 ALA A CA 1
ATOM 1788 C C . ALA A 1 244 ? 176.73559 -25.45162 26.69474 1.000 21.49494 241 ALA A C 1
ATOM 1789 O O . ALA A 1 244 ? 177.53573 -24.65036 26.19881 1.000 19.13978 241 ALA A O 1
ATOM 1791 N N . TYR A 1 245 ? 177.04786 -26.19504 27.76053 1.000 20.07914 242 TYR A N 1
ATOM 1792 C CA . TYR A 1 245 ? 178.38520 -26.10467 28.34736 1.000 23.57348 242 TYR A CA 1
ATOM 1793 C C . TYR A 1 245 ? 179.46759 -26.42434 27.32113 1.000 24.72759 242 TYR A C 1
ATOM 1794 O O . TYR A 1 245 ? 180.46389 -25.69942 27.21535 1.000 25.20834 242 TYR A O 1
ATOM 1803 N N . VAL A 1 246 ? 179.30149 -27.51612 26.56245 1.000 18.18071 243 VAL A N 1
ATOM 1804 C CA . VAL A 1 246 ? 180.30334 -27.85876 25.55407 1.000 19.50481 243 VAL A CA 1
ATOM 1805 C C . VAL A 1 246 ? 180.35257 -26.80656 24.44696 1.000 23.94534 243 VAL A C 1
ATOM 1806 O O . VAL A 1 246 ? 181.43407 -26.47770 23.93530 1.000 22.44315 243 VAL A O 1
ATOM 1810 N N . TYR A 1 247 ? 179.18433 -26.28018 24.04647 1.000 25.02949 244 TYR A N 1
ATOM 1811 C CA . TYR A 1 247 ? 179.12533 -25.19943 23.06510 1.000 23.94650 244 TYR A CA 1
ATOM 1812 C C . TYR A 1 247 ? 180.02790 -24.02962 23.45439 1.000 22.19823 244 TYR A C 1
ATOM 1813 O O . TYR A 1 247 ? 180.85910 -23.57602 22.66120 1.000 22.75012 244 TYR A O 1
ATOM 1822 N N . PHE A 1 248 ? 179.85861 -23.51723 24.67236 1.000 21.23076 245 PHE A N 1
ATOM 1823 C CA . PHE A 1 248 ? 180.62388 -22.35355 25.12076 1.000 20.21948 245 PHE A CA 1
ATOM 1824 C C . PHE A 1 248 ? 182.08979 -22.70121 25.36234 1.000 21.88070 245 PHE A C 1
ATOM 1825 O O . PHE A 1 248 ? 182.98382 -21.90753 25.05289 1.000 22.77230 245 PHE A O 1
ATOM 1833 N N . ALA A 1 249 ? 182.35637 -23.88426 25.90803 1.000 21.14738 246 ALA A N 1
ATOM 1834 C CA . ALA A 1 249 ? 183.72344 -24.26477 26.24778 1.000 22.98117 246 ALA A CA 1
ATOM 1835 C C . ALA A 1 249 ? 184.60140 -24.54169 25.02739 1.000 24.25523 246 ALA A C 1
ATOM 1836 O O . ALA A 1 249 ? 185.83206 -24.46657 25.13866 1.000 25.04037 246 ALA A O 1
ATOM 1838 N N . SER A 1 250 ? 184.01409 -24.87188 23.88075 1.000 24.41965 247 SER A N 1
ATOM 1839 C CA . SER A 1 250 ? 184.74848 -25.34281 22.71007 1.000 25.20120 247 SER A CA 1
ATOM 1840 C C . SER A 1 250 ? 184.90675 -24.24211 21.66017 1.000 23.88307 247 SER A C 1
ATOM 1841 O O . SER A 1 250 ? 184.47097 -23.10293 21.83764 1.000 24.26683 247 SER A O 1
ATOM 1844 N N . ASP A 1 251 ? 185.50875 -24.61761 20.52182 1.000 20.75160 248 ASP A N 1
ATOM 1845 C CA . ASP A 1 251 ? 185.67590 -23.73957 19.37132 1.000 25.54858 248 ASP A CA 1
ATOM 1846 C C . ASP A 1 251 ? 184.42078 -23.65044 18.50027 1.000 25.85842 248 ASP A C 1
ATOM 1847 O O . ASP A 1 251 ? 184.48484 -23.06515 17.41604 1.000 25.23145 248 ASP A O 1
ATOM 1852 N N . ALA A 1 252 ? 183.30105 -24.24416 18.92386 1.000 23.73116 249 ALA A N 1
ATOM 1853 C CA . ALA A 1 252 ? 182.03852 -24.01859 18.23275 1.000 22.24432 249 ALA A CA 1
ATOM 1854 C C . ALA A 1 252 ? 181.45187 -22.63407 18.50020 1.000 21.87479 249 ALA A C 1
ATOM 1855 O O . ALA A 1 252 ? 180.35460 -22.34751 18.00800 1.000 26.01186 249 ALA A O 1
ATOM 1857 N N . SER A 1 253 ? 182.12831 -21.78505 19.27620 1.000 20.91517 250 SER A N 1
ATOM 1858 C CA . SER A 1 253 ? 181.55561 -20.51530 19.73411 1.000 23.52472 250 SER A CA 1
ATOM 1859 C C . SER A 1 253 ? 182.60302 -19.40520 19.74277 1.000 21.12198 250 SER A C 1
ATOM 1860 O O . SER A 1 253 ? 182.59486 -18.53755 20.62135 1.000 21.47080 250 SER A O 1
ATOM 1863 N N . THR A 1 254 ? 183.49343 -19.37468 18.74780 1.000 22.34219 251 THR A N 1
ATOM 1864 C CA . THR A 1 254 ? 184.59989 -18.41809 18.81246 1.000 21.95022 251 THR A CA 1
ATOM 1865 C C . THR A 1 254 ? 184.19508 -16.97588 18.51950 1.000 22.45748 251 THR A C 1
ATOM 1866 O O . THR A 1 254 ? 185.04355 -16.08472 18.62933 1.000 25.91057 251 THR A O 1
ATOM 1870 N N . TYR A 1 255 ? 182.93610 -16.69422 18.19224 1.000 23.00965 252 TYR A N 1
ATOM 1871 C CA . TYR A 1 255 ? 182.46934 -15.30913 18.11996 1.000 21.71378 252 TYR A CA 1
ATOM 1872 C C . TYR A 1 255 ? 181.43398 -14.99507 19.19467 1.000 21.67592 252 TYR A C 1
ATOM 1873 O O . TYR A 1 255 ? 180.81922 -13.92205 19.16463 1.000 20.64180 252 TYR A O 1
ATOM 1882 N N . THR A 1 256 ? 181.21809 -15.90425 20.13603 1.000 19.06545 253 THR A N 1
ATOM 1883 C CA . THR A 1 256 ? 180.20690 -15.72686 21.17502 1.000 22.50338 253 THR A CA 1
ATOM 1884 C C . THR A 1 256 ? 180.91519 -15.34111 22.46495 1.000 22.35767 253 THR A C 1
ATOM 1885 O O . THR A 1 256 ? 181.62951 -16.15954 23.05866 1.000 22.98811 253 THR A O 1
ATOM 1889 N N . THR A 1 257 ? 180.70668 -14.11089 22.91339 1.000 20.38009 254 THR A N 1
ATOM 1890 C CA . THR A 1 257 ? 181.26639 -13.71174 24.19492 1.000 21.44822 254 THR A CA 1
ATOM 1891 C C . THR A 1 257 ? 180.34859 -12.67103 24.81191 1.000 20.05463 254 THR A C 1
ATOM 1892 O O . THR A 1 257 ? 179.81080 -11.81715 24.10508 1.000 22.21998 254 THR A O 1
ATOM 1896 N N . GLY A 1 258 ? 180.13608 -12.77018 26.12320 1.000 17.63735 255 GLY A N 1
ATOM 1897 C CA . GLY A 1 258 ? 179.19673 -11.88131 26.78426 1.000 16.67558 255 GLY A CA 1
ATOM 1898 C C . GLY A 1 258 ? 177.74780 -12.27468 26.62394 1.000 23.81059 255 GLY A C 1
ATOM 1899 O O . GLY A 1 258 ? 176.86737 -11.47717 26.95272 1.000 26.18797 255 GLY A O 1
ATOM 1900 N N . ALA A 1 259 ? 177.47174 -13.48196 26.14081 1.000 21.17969 256 ALA A N 1
ATOM 1901 C CA . ALA A 1 259 ? 176.10973 -13.95772 25.97392 1.000 19.41687 256 ALA A CA 1
ATOM 1902 C C . ALA A 1 259 ? 175.63530 -14.71593 27.21202 1.000 22.29995 256 ALA A C 1
ATOM 1903 O O . ALA A 1 259 ? 176.43112 -15.28902 27.95994 1.000 26.67041 256 ALA A O 1
ATOM 1905 N N . ASP A 1 260 ? 174.32071 -14.69792 27.42687 1.000 22.61148 257 ASP A N 1
ATOM 1906 C CA . ASP A 1 260 ? 173.65008 -15.55866 28.39085 1.000 26.01048 257 ASP A CA 1
ATOM 1907 C C . ASP A 1 260 ? 172.61698 -16.40834 27.66054 1.000 28.43402 257 ASP A C 1
ATOM 1908 O O . ASP A 1 260 ? 171.90732 -15.91361 26.77616 1.000 27.16481 257 ASP A O 1
ATOM 1913 N N . LEU A 1 261 ? 172.52833 -17.68391 28.04547 1.000 27.50045 258 LEU A N 1
ATOM 1914 C CA . LEU A 1 261 ? 171.62772 -18.65475 27.43166 1.000 23.18449 258 LEU A CA 1
ATOM 1915 C C . LEU A 1 261 ? 170.66465 -19.19454 28.48573 1.000 21.75820 258 LEU A C 1
ATOM 1916 O O . LEU A 1 261 ? 171.08237 -19.89408 29.41919 1.000 20.60301 258 LEU A O 1
ATOM 1921 N N . LEU A 1 262 ? 169.38217 -18.86877 28.34100 1.000 18.64700 259 LEU A N 1
ATOM 1922 C CA . LEU A 1 262 ? 168.36376 -19.39335 29.23973 1.000 23.90204 259 LEU A CA 1
ATOM 1923 C C . LEU A 1 262 ? 167.99080 -20.81272 28.82227 1.000 24.62914 259 LEU A C 1
ATOM 1924 O O . LEU A 1 262 ? 167.74410 -21.08477 27.64234 1.000 23.68784 259 LEU A O 1
ATOM 1929 N N . ILE A 1 263 ? 167.98979 -21.72515 29.78625 1.000 20.86578 260 ILE A N 1
ATOM 1930 C CA . ILE A 1 263 ? 167.55898 -23.09406 29.54576 1.000 21.05695 260 ILE A CA 1
ATOM 1931 C C . ILE A 1 263 ? 166.57572 -23.41936 30.65463 1.000 22.87489 260 ILE A C 1
ATOM 1932 O O . ILE A 1 263 ? 166.95116 -23.97915 31.69860 1.000 18.19202 260 ILE A O 1
ATOM 1937 N N . ASP A 1 264 ? 165.30621 -23.01613 30.44227 1.000 20.70487 261 ASP A N 1
ATOM 1938 C CA . ASP A 1 264 ? 164.33810 -22.95424 31.52759 1.000 19.90200 261 ASP A CA 1
ATOM 1939 C C . ASP A 1 264 ? 162.98185 -23.52321 31.12671 1.000 19.75811 261 ASP A C 1
ATOM 1940 O O . ASP A 1 264 ? 161.98276 -23.26341 31.81650 1.000 20.45626 261 ASP A O 1
ATOM 1945 N N . GLY A 1 265 ? 162.91655 -24.29115 30.03951 1.000 20.36268 262 GLY A N 1
ATOM 1946 C CA . GLY A 1 265 ? 161.63718 -24.82806 29.59945 1.000 19.30211 262 GLY A CA 1
ATOM 1947 C C . GLY A 1 265 ? 160.61595 -23.77221 29.24493 1.000 21.68458 262 GLY A C 1
ATOM 1948 O O . GLY A 1 265 ? 159.42001 -24.07142 29.19425 1.000 22.50776 262 GLY A O 1
ATOM 1949 N N . GLY A 1 266 ? 161.05091 -22.52900 29.00964 1.000 17.38243 263 GLY A N 1
ATOM 1950 C CA . GLY A 1 266 ? 160.14459 -21.44973 28.65549 1.000 20.06559 263 GLY A CA 1
ATOM 1951 C C . GLY A 1 266 ? 159.68482 -20.58411 29.80997 1.000 23.05554 263 GLY A C 1
ATOM 1952 O O . GLY A 1 266 ? 158.88383 -19.67162 29.58743 1.000 23.66056 263 GLY A O 1
ATOM 1953 N N . TYR A 1 267 ? 160.17042 -20.83728 31.03279 1.000 22.24830 264 TYR A N 1
ATOM 1954 C CA . TYR A 1 267 ? 159.64630 -20.15277 32.21816 1.000 22.24871 264 TYR A CA 1
ATOM 1955 C C . TYR A 1 267 ? 159.68268 -18.63769 32.07766 1.000 23.71532 264 TYR A C 1
ATOM 1956 O O . TYR A 1 267 ? 158.75132 -17.94086 32.50331 1.000 22.62921 264 TYR A O 1
ATOM 1965 N N . THR A 1 268 ? 160.76018 -18.10271 31.51101 1.000 22.61368 265 THR A N 1
ATOM 1966 C CA . THR A 1 268 ? 160.88387 -16.65649 31.44126 1.000 23.25399 265 THR A CA 1
ATOM 1967 C C . THR A 1 268 ? 160.10085 -16.03322 30.29282 1.000 23.04309 265 THR A C 1
ATOM 1968 O O . THR A 1 268 ? 160.05065 -14.80263 30.21068 1.000 24.73061 265 THR A O 1
ATOM 1972 N N . THR A 1 269 ? 159.48435 -16.82649 29.40942 1.000 22.29161 266 THR A N 1
ATOM 1973 C CA . THR A 1 269 ? 158.68663 -16.22772 28.34204 1.000 24.42308 266 THR A CA 1
ATOM 1974 C C . THR A 1 269 ? 157.37044 -15.67446 28.85360 1.000 24.56008 266 THR A C 1
ATOM 1975 O O . THR A 1 269 ? 156.77190 -14.82534 28.18554 1.000 29.43141 266 THR A O 1
ATOM 1979 N N . ARG A 1 270 ? 156.89387 -16.14993 29.99883 1.000 24.03417 267 ARG A N 1
ATOM 1980 C CA . ARG A 1 270 ? 155.69444 -15.59268 30.62506 1.000 25.80969 267 ARG A CA 1
ATOM 1981 C C . ARG A 1 270 ? 156.07859 -14.49671 31.61364 1.000 31.20124 267 ARG A C 1
ATOM 1982 O O . ARG A 1 270 ? 157.24579 -14.38606 31.98715 1.000 32.83998 267 ARG A O 1
ATOM 1991 N N . GLY B 1 6 ? 148.17052 -7.47283 48.51553 1.000 43.41144 3 GLY B N 1
ATOM 1992 C CA . GLY B 1 6 ? 148.80564 -6.43072 47.72256 1.000 40.78052 3 GLY B CA 1
ATOM 1993 C C . GLY B 1 6 ? 148.62872 -5.01852 48.26504 1.000 44.02718 3 GLY B C 1
ATOM 1994 O O . GLY B 1 6 ? 148.39544 -4.81617 49.46125 1.000 47.39991 3 GLY B O 1
ATOM 1995 N N . GLN B 1 7 ? 148.72785 -4.03980 47.36551 1.000 41.29382 4 GLN B N 1
ATOM 1996 C CA . GLN B 1 7 ? 148.72157 -2.61941 47.69786 1.000 34.59632 4 GLN B CA 1
ATOM 1997 C C . GLN B 1 7 ? 147.64883 -1.91732 46.86994 1.000 33.39449 4 GLN B C 1
ATOM 1998 O O . GLN B 1 7 ? 147.25023 -2.40109 45.81049 1.000 34.02305 4 GLN B O 1
ATOM 2004 N N . GLN B 1 8 ? 147.17725 -0.77295 47.35649 1.000 30.41100 5 GLN B N 1
ATOM 2005 C CA . GLN B 1 8 ? 146.02165 -0.10129 46.77498 1.000 33.53433 5 GLN B CA 1
ATOM 2006 C C . GLN B 1 8 ? 146.44756 1.01615 45.82641 1.000 29.55784 5 GLN B C 1
ATOM 2007 O O . GLN B 1 8 ? 147.55513 1.54123 45.90635 1.000 28.80907 5 GLN B O 1
ATOM 2013 N N . ALA B 1 9 ? 145.54272 1.38296 44.92400 1.000 29.31440 6 ALA B N 1
ATOM 2014 C CA . ALA B 1 9 ? 145.78486 2.54778 44.07731 1.000 29.38020 6 ALA B CA 1
ATOM 2015 C C . ALA B 1 9 ? 145.68317 3.83617 44.88831 1.000 26.42343 6 ALA B C 1
ATOM 2016 O O . ALA B 1 9 ? 145.02011 3.89058 45.92506 1.000 28.27276 6 ALA B O 1
ATOM 2018 N N . THR B 1 10 ? 146.36125 4.87892 44.41417 1.000 23.99682 7 THR B N 1
ATOM 2019 C CA . THR B 1 10 ? 146.20845 6.18605 45.03587 1.000 26.31373 7 THR B CA 1
ATOM 2020 C C . THR B 1 10 ? 144.74062 6.58483 45.03314 1.000 24.70161 7 THR B C 1
ATOM 2021 O O . THR B 1 10 ? 144.00299 6.26071 44.10825 1.000 26.07450 7 THR B O 1
ATOM 2025 N N . LYS B 1 11 ? 144.30596 7.25178 46.09742 1.000 26.65613 8 LYS B N 1
ATOM 2026 C CA . LYS B 1 11 ? 142.96795 7.82491 46.11482 1.000 32.41070 8 LYS B CA 1
ATOM 2027 C C . LYS B 1 11 ? 142.89315 9.16536 45.39901 1.000 30.98111 8 LYS B C 1
ATOM 2028 O O . LYS B 1 11 ? 141.78617 9.65063 45.15947 1.000 31.86216 8 LYS B O 1
ATOM 2034 N N . HIS B 1 12 ? 144.02916 9.76023 45.03435 1.000 30.08938 9 HIS B N 1
ATOM 2035 C CA . HIS B 1 12 ? 144.02869 11.07122 44.38979 1.000 32.18133 9 HIS B CA 1
ATOM 2036 C C . HIS B 1 12 ? 143.79654 10.97016 42.88579 1.000 33.03121 9 HIS B C 1
ATOM 2037 O O . HIS B 1 12 ? 144.40287 10.14501 42.20084 1.000 34.60393 9 HIS B O 1
ATOM 2044 N N . GLU B 1 13 ? 142.93366 11.83988 42.37117 1.000 32.87655 10 GLU B N 1
ATOM 2045 C CA . GLU B 1 13 ? 142.73827 11.97393 40.93199 1.000 34.94892 10 GLU B CA 1
ATOM 2046 C C . GLU B 1 13 ? 143.73965 12.93586 40.30012 1.000 34.40086 10 GLU B C 1
ATOM 2047 O O . GLU B 1 13 ? 144.29008 12.64546 39.23545 1.000 38.01533 10 GLU B O 1
ATOM 2053 N N . SER B 1 14 ? 143.98669 14.07052 40.94612 1.000 30.41641 11 SER B N 1
ATOM 2054 C CA . SER B 1 14 ? 144.88585 15.08697 40.41654 1.000 30.76649 11 SER B CA 1
ATOM 2055 C C . SER B 1 14 ? 146.34683 14.64670 40.51970 1.000 32.01011 11 SER B C 1
ATOM 2056 O O . SER B 1 14 ? 146.76466 14.04058 41.51513 1.000 32.31947 11 SER B O 1
ATOM 2059 N N . LEU B 1 15 ? 147.13555 14.96172 39.48254 1.000 29.47742 12 LEU B N 1
ATOM 2060 C CA . LEU B 1 15 ? 148.54503 14.57245 39.49935 1.000 26.76805 12 LEU B CA 1
ATOM 2061 C C . LEU B 1 15 ? 149.32069 15.33432 40.56829 1.000 26.77407 12 LEU B C 1
ATOM 2062 O O . LEU B 1 15 ? 150.21857 14.77394 41.19802 1.000 28.88216 12 LEU B O 1
ATOM 2067 N N . LEU B 1 16 ? 149.00170 16.61493 40.77848 1.000 27.41019 13 LEU B N 1
ATOM 2068 C CA . LEU B 1 16 ? 149.69506 17.37611 41.81385 1.000 30.90599 13 LEU B CA 1
ATOM 2069 C C . LEU B 1 16 ? 149.37494 16.82819 43.19927 1.000 28.42161 13 LEU B C 1
ATOM 2070 O O . LEU B 1 16 ? 150.24615 16.79444 44.07160 1.000 29.47943 13 LEU B O 1
ATOM 2075 N N . ASP B 1 17 ? 148.14111 16.35952 43.41595 1.000 24.52515 14 ASP B N 1
ATOM 2076 C CA . ASP B 1 17 ? 147.85377 15.64119 44.66007 1.000 26.67828 14 ASP B CA 1
ATOM 2077 C C . ASP B 1 17 ? 148.62910 14.32278 44.74111 1.000 29.37620 14 ASP B C 1
ATOM 2078 O O . ASP B 1 17 ? 149.08514 13.93464 45.82553 1.000 27.45172 14 ASP B O 1
ATOM 2083 N N . GLN B 1 18 ? 148.79048 13.61763 43.60934 1.000 25.08481 15 GLN B N 1
ATOM 2084 C CA . GLN B 1 18 ? 149.53399 12.35924 43.63187 1.000 24.56474 15 GLN B CA 1
ATOM 2085 C C . GLN B 1 18 ? 151.01114 12.59284 43.93932 1.000 26.83951 15 GLN B C 1
ATOM 2086 O O . GLN B 1 18 ? 151.64099 11.78875 44.63834 1.000 26.10459 15 GLN B O 1
ATOM 2092 N N . LEU B 1 19 ? 151.58239 13.67974 43.41043 1.000 24.95131 16 LEU B N 1
ATOM 2093 C CA . LEU B 1 19 ? 152.99477 13.99705 43.59813 1.000 25.14420 16 LEU B CA 1
ATOM 2094 C C . LEU B 1 19 ? 153.28866 14.60421 44.96014 1.000 23.83370 16 LEU B C 1
ATOM 2095 O O . LEU B 1 19 ? 154.45859 14.67036 45.35151 1.000 25.96174 16 LEU B O 1
ATOM 2100 N N . SER B 1 20 ? 152.26814 15.04358 45.68508 1.000 23.84568 17 SER B N 1
ATOM 2101 C CA . SER B 1 20 ? 152.49071 15.69217 46.96935 1.000 25.47925 17 SER B CA 1
ATOM 2102 C C . SER B 1 20 ? 153.12660 14.73942 47.97079 1.000 26.63070 17 SER B C 1
ATOM 2103 O O . SER B 1 20 ? 152.71313 13.58275 48.10254 1.000 25.66261 17 SER B O 1
ATOM 2106 N N . LEU B 1 21 ? 154.11718 15.24976 48.70910 1.000 24.86415 18 LEU B N 1
ATOM 2107 C CA . LEU B 1 21 ? 154.72854 14.52186 49.81638 1.000 25.96615 18 LEU B CA 1
ATOM 2108 C C . LEU B 1 21 ? 154.41220 15.15775 51.16264 1.000 26.15686 18 LEU B C 1
ATOM 2109 O O . LEU B 1 21 ? 155.06236 14.82918 52.16161 1.000 22.19822 18 LEU B O 1
ATOM 2114 N N . LYS B 1 22 ? 153.43000 16.06399 51.20538 1.000 25.84459 19 LYS B N 1
ATOM 2115 C CA . LYS B 1 22 ? 152.98442 16.64354 52.46331 1.000 26.21207 19 LYS B CA 1
ATOM 2116 C C . LYS B 1 22 ? 152.57743 15.55385 53.44632 1.000 27.16153 19 LYS B C 1
ATOM 2117 O O . LYS B 1 22 ? 151.90189 14.58075 53.08471 1.000 27.60231 19 LYS B O 1
ATOM 2123 N N . GLY B 1 23 ? 153.00409 15.71407 54.69836 1.000 25.23017 20 GLY B N 1
ATOM 2124 C CA . GLY B 1 23 ? 152.77895 14.69874 55.70714 1.000 25.18482 20 GLY B CA 1
ATOM 2125 C C . GLY B 1 23 ? 153.66100 13.46997 55.59746 1.000 27.24547 20 GLY B C 1
ATOM 2126 O O . GLY B 1 23 ? 153.51919 12.55077 56.41858 1.000 31.25098 20 GLY B O 1
ATOM 2127 N N . LYS B 1 24 ? 154.56923 13.40852 54.62890 1.000 20.08168 21 LYS B N 1
ATOM 2128 C CA . LYS B 1 24 ? 155.38055 12.20794 54.47270 1.000 21.15928 21 LYS B CA 1
ATOM 2129 C C . LYS B 1 24 ? 156.84517 12.48445 54.78672 1.000 22.76489 21 LYS B C 1
ATOM 2130 O O . LYS B 1 24 ? 157.30314 13.62972 54.76976 1.000 22.12813 21 LYS B O 1
ATOM 2136 N N . VAL B 1 25 ? 157.57063 11.40875 55.10009 1.000 20.78106 22 VAL B N 1
ATOM 2137 C CA . VAL B 1 25 ? 158.98302 11.46285 55.46227 1.000 23.59974 22 VAL B CA 1
ATOM 2138 C C . VAL B 1 25 ? 159.78051 10.68789 54.41595 1.000 22.79599 22 VAL B C 1
ATOM 2139 O O . VAL B 1 25 ? 159.45592 9.53817 54.11311 1.000 22.72011 22 VAL B O 1
ATOM 2143 N N . VAL B 1 26 ? 160.81429 11.31879 53.86057 1.000 22.79694 23 VAL B N 1
ATOM 2144 C CA . VAL B 1 26 ? 161.71386 10.67693 52.90543 1.000 23.76832 23 VAL B CA 1
ATOM 2145 C C . VAL B 1 26 ? 163.13152 10.66575 53.47777 1.000 25.72702 23 VAL B C 1
ATOM 2146 O O . VAL B 1 26 ? 163.60959 11.68468 53.99073 1.000 25.59680 23 VAL B O 1
ATOM 2150 N N . VAL B 1 27 ? 163.80997 9.52295 53.36433 1.000 21.28699 24 VAL B N 1
ATOM 2151 C CA . VAL B 1 27 ? 165.22726 9.37803 53.71485 1.000 21.79316 24 VAL B CA 1
ATOM 2152 C C . VAL B 1 27 ? 166.02952 9.26010 52.41831 1.000 23.31150 24 VAL B C 1
ATOM 2153 O O . VAL B 1 27 ? 165.69392 8.44004 51.55111 1.000 20.41444 24 VAL B O 1
ATOM 2157 N N . VAL B 1 28 ? 167.09192 10.06008 52.28755 1.000 19.00540 25 VAL B N 1
ATOM 2158 C CA . VAL B 1 28 ? 167.99269 9.99836 51.12947 1.000 18.13256 25 VAL B CA 1
ATOM 2159 C C . VAL B 1 28 ? 169.40293 9.72649 51.63830 1.000 19.48987 25 VAL B C 1
ATOM 2160 O O . VAL B 1 28 ? 170.02276 10.60871 52.23529 1.000 21.70183 25 VAL B O 1
ATOM 2164 N N . THR B 1 29 ? 169.92025 8.52571 51.39841 1.000 20.92944 26 THR B N 1
ATOM 2165 C CA . THR B 1 29 ? 171.30376 8.25372 51.76183 1.000 24.02836 26 THR B CA 1
ATOM 2166 C C . THR B 1 29 ? 172.25282 8.85421 50.73243 1.000 26.85097 26 THR B C 1
ATOM 2167 O O . THR B 1 29 ? 171.92620 8.98001 49.55023 1.000 28.28853 26 THR B O 1
ATOM 2171 N N . GLY B 1 30 ? 173.42769 9.26365 51.20454 1.000 25.32574 27 GLY B N 1
ATOM 2172 C CA . GLY B 1 30 ? 174.45573 9.75645 50.30718 1.000 24.38315 27 GLY B CA 1
ATOM 2173 C C . GLY B 1 30 ? 174.05640 11.01957 49.57877 1.000 21.66751 27 GLY B C 1
ATOM 2174 O O . GLY B 1 30 ? 174.16846 11.11214 48.35074 1.000 24.88062 27 GLY B O 1
ATOM 2175 N N . ALA B 1 31 ? 173.59486 12.00115 50.33420 1.000 19.20323 28 ALA B N 1
ATOM 2176 C CA . ALA B 1 31 ? 173.17935 13.28511 49.79942 1.000 23.29037 28 ALA B CA 1
ATOM 2177 C C . ALA B 1 31 ? 173.98438 14.41274 50.44037 1.000 25.78454 28 ALA B C 1
ATOM 2178 O O . ALA B 1 31 ? 173.48049 15.51302 50.67303 1.000 29.77294 28 ALA B O 1
ATOM 2180 N N . SER B 1 32 ? 175.26554 14.14968 50.71401 1.000 22.72609 29 SER B N 1
ATOM 2181 C CA . SER B 1 32 ? 176.13981 15.10756 51.38277 1.000 23.54933 29 SER B CA 1
ATOM 2182 C C . SER B 1 32 ? 176.89228 16.02824 50.43098 1.000 26.79130 29 SER B C 1
ATOM 2183 O O . SER B 1 32 ? 177.43554 17.04023 50.88326 1.000 30.88688 29 SER B O 1
ATOM 2186 N N . GLY B 1 33 ? 176.96243 15.70088 49.14219 1.000 24.38088 30 GLY B N 1
ATOM 2187 C CA . GLY B 1 33 ? 177.70838 16.49374 48.19179 1.000 20.00785 30 GLY B CA 1
ATOM 2188 C C . GLY B 1 33 ? 176.86860 17.60905 47.60347 1.000 25.38143 30 GLY B C 1
ATOM 2189 O O . GLY B 1 33 ? 175.64341 17.65261 47.76831 1.000 25.09149 30 GLY B O 1
ATOM 2190 N N . PRO B 1 34 ? 177.51612 18.53174 46.88444 1.000 27.61971 31 PRO B N 1
ATOM 2191 C CA . PRO B 1 34 ? 176.82761 19.77219 46.49925 1.000 30.47187 31 PRO B CA 1
ATOM 2192 C C . PRO B 1 34 ? 175.92760 19.66194 45.27233 1.000 31.58043 31 PRO B C 1
ATOM 2193 O O . PRO B 1 34 ? 175.01618 20.48347 45.14042 1.000 30.17002 31 PRO B O 1
ATOM 2197 N N . LYS B 1 35 ? 176.11884 18.67944 44.38517 1.000 33.21743 32 LYS B N 1
ATOM 2198 C CA . LYS B 1 35 ? 175.27590 18.57530 43.19602 1.000 32.35904 32 LYS B CA 1
ATOM 2199 C C . LYS B 1 35 ? 175.10689 17.11390 42.77595 1.000 29.79015 32 LYS B C 1
ATOM 2200 O O . LYS B 1 35 ? 175.11407 16.78991 41.58282 1.000 24.91571 32 LYS B O 1
ATOM 2206 N N . GLY B 1 36 ? 174.95319 16.21302 43.75735 1.000 26.63079 33 GLY B N 1
ATOM 2207 C CA . GLY B 1 36 ? 174.74658 14.81309 43.46089 1.000 24.95322 33 GLY B CA 1
ATOM 2208 C C . GLY B 1 36 ? 173.28358 14.47868 43.26007 1.000 24.18291 33 GLY B C 1
ATOM 2209 O O . GLY B 1 36 ? 172.40072 15.31295 43.48141 1.000 24.51162 33 GLY B O 1
ATOM 2210 N N . MET B 1 37 ? 173.04691 13.23609 42.82744 1.000 23.34147 34 MET B N 1
ATOM 2211 C CA . MET B 1 37 ? 171.68447 12.72387 42.73100 1.000 24.16703 34 MET B CA 1
ATOM 2212 C C . MET B 1 37 ? 170.95702 12.85699 44.06087 1.000 23.44579 34 MET B C 1
ATOM 2213 O O . MET B 1 37 ? 169.76090 13.16100 44.09405 1.000 25.78360 34 MET B O 1
ATOM 2218 N N . GLY B 1 38 ? 171.67402 12.63829 45.16878 1.000 20.62851 35 GLY B N 1
ATOM 2219 C CA . GLY B 1 38 ? 171.03871 12.66446 46.47761 1.000 21.29066 35 GLY B CA 1
ATOM 2220 C C . GLY B 1 38 ? 170.44116 14.01443 46.83190 1.000 22.22004 35 GLY B C 1
ATOM 2221 O O . GLY B 1 38 ? 169.28004 14.10490 47.23898 1.000 22.42824 35 GLY B O 1
ATOM 2222 N N . ILE B 1 39 ? 171.23375 15.08124 46.72209 1.000 23.52100 36 ILE B N 1
ATOM 2223 C CA . ILE B 1 39 ? 170.71082 16.38138 47.14719 1.000 22.87160 36 ILE B CA 1
ATOM 2224 C C . ILE B 1 39 ? 169.60272 16.84123 46.19683 1.000 23.74430 36 ILE B C 1
ATOM 2225 O O . ILE B 1 39 ? 168.63201 17.48301 46.62268 1.000 24.39834 36 ILE B O 1
ATOM 2230 N N . GLU B 1 40 ? 169.68254 16.46644 44.91764 1.000 22.04756 37 GLU B N 1
ATOM 2231 C CA . GLU B 1 40 ? 168.62196 16.84355 43.99231 1.000 22.65903 37 GLU B CA 1
ATOM 2232 C C . GLU B 1 40 ? 167.33649 16.06667 44.26528 1.000 22.79850 37 GLU B C 1
ATOM 2233 O O . GLU B 1 40 ? 166.24122 16.63389 44.18557 1.000 27.09008 37 GLU B O 1
ATOM 2239 N N . ALA B 1 41 ? 167.43632 14.77799 44.60521 1.000 22.27378 38 ALA B N 1
ATOM 2240 C CA . ALA B 1 41 ? 166.23892 14.05079 45.01951 1.000 23.77858 38 ALA B CA 1
ATOM 2241 C C . ALA B 1 41 ? 165.62710 14.68227 46.26182 1.000 25.51170 38 ALA B C 1
ATOM 2242 O O . ALA B 1 41 ? 164.40113 14.80799 46.36594 1.000 25.09776 38 ALA B O 1
ATOM 2244 N N . ALA B 1 42 ? 166.47331 15.06959 47.22240 1.000 21.31777 39 ALA B N 1
ATOM 2245 C CA . ALA B 1 42 ? 165.98309 15.68625 48.45001 1.000 20.67765 39 ALA B CA 1
ATOM 2246 C C . ALA B 1 42 ? 165.31781 17.02426 48.16295 1.000 24.54307 39 ALA B C 1
ATOM 2247 O O . ALA B 1 42 ? 164.28218 17.35330 48.75527 1.000 26.11662 39 ALA B O 1
ATOM 2249 N N . ARG B 1 43 ? 165.89966 17.80657 47.24574 1.000 22.96225 40 ARG B N 1
ATOM 2250 C CA . ARG B 1 43 ? 165.29776 19.07098 46.84325 1.000 22.57755 40 ARG B CA 1
ATOM 2251 C C . ARG B 1 43 ? 163.92074 18.85218 46.22266 1.000 23.49766 40 ARG B C 1
ATOM 2252 O O . ARG B 1 43 ? 162.95950 19.54285 46.56472 1.000 23.20718 40 ARG B O 1
ATOM 2260 N N . GLY B 1 44 ? 163.80614 17.87240 45.32254 1.000 20.92067 41 GLY B N 1
ATOM 2261 C CA . GLY B 1 44 ? 162.51380 17.56336 44.73412 1.000 21.46746 41 GLY B CA 1
ATOM 2262 C C . GLY B 1 44 ? 161.47754 17.14297 45.75973 1.000 22.13178 41 GLY B C 1
ATOM 2263 O O . GLY B 1 44 ? 160.32460 17.57849 45.71051 1.000 25.03551 41 GLY B O 1
ATOM 2264 N N . CYS B 1 45 ? 161.85781 16.25931 46.68201 1.000 20.33944 42 CYS B N 1
ATOM 2265 C CA . CYS B 1 45 ? 160.91626 15.84647 47.72045 1.000 22.07820 42 CYS B CA 1
ATOM 2266 C C . CYS B 1 45 ? 160.53910 17.01095 48.63381 1.000 24.31657 42 CYS B C 1
ATOM 2267 O O . CYS B 1 45 ? 159.36481 17.15747 49.00497 1.000 22.85479 42 CYS B O 1
ATOM 2270 N N . ALA B 1 46 ? 161.52750 17.84131 49.02345 1.000 22.58975 43 ALA B N 1
ATOM 2271 C CA . ALA B 1 46 ? 161.24324 19.03216 49.82887 1.000 20.77398 43 ALA B CA 1
ATOM 2272 C C . ALA B 1 46 ? 160.30045 19.98328 49.10440 1.000 22.04284 43 ALA B C 1
ATOM 2273 O O . ALA B 1 46 ? 159.41714 20.59127 49.72058 1.000 23.63346 43 ALA B O 1
ATOM 2275 N N . GLU B 1 47 ? 160.49184 20.15019 47.79897 1.000 23.13244 44 GLU B N 1
ATOM 2276 C CA . GLU B 1 47 ? 159.59934 21.00456 47.02660 1.000 25.22531 44 GLU B CA 1
ATOM 2277 C C . GLU B 1 47 ? 158.15763 20.49555 47.06935 1.000 26.76563 44 GLU B C 1
ATOM 2278 O O . GLU B 1 47 ? 157.21832 21.29850 47.06513 1.000 27.78284 44 GLU B O 1
ATOM 2284 N N . MET B 1 48 ? 157.96371 19.17510 47.12203 1.000 21.56465 45 MET B N 1
ATOM 2285 C CA . MET B 1 48 ? 156.63863 18.57366 47.21571 1.000 23.49214 45 MET B CA 1
ATOM 2286 C C . MET B 1 48 ? 156.13765 18.47516 48.65537 1.000 26.23251 45 MET B C 1
ATOM 2287 O O . MET B 1 48 ? 155.09571 17.85342 48.88844 1.000 22.65795 45 MET B O 1
ATOM 2292 N N . GLY B 1 49 ? 156.85872 19.06278 49.61872 1.000 24.13090 46 GLY B N 1
ATOM 2293 C CA . GLY B 1 49 ? 156.39021 19.15717 50.98596 1.000 23.30630 46 GLY B CA 1
ATOM 2294 C C . GLY B 1 49 ? 156.82557 18.05442 51.93029 1.000 25.33261 46 GLY B C 1
ATOM 2295 O O . GLY B 1 49 ? 156.30125 17.99107 53.05173 1.000 26.95168 46 GLY B O 1
ATOM 2296 N N . ALA B 1 50 ? 157.75423 17.18148 51.52517 1.000 20.67373 47 ALA B N 1
ATOM 2297 C CA . ALA B 1 50 ? 158.23906 16.14150 52.42833 1.000 23.34073 47 ALA B CA 1
ATOM 2298 C C . ALA B 1 50 ? 159.04334 16.73937 53.58301 1.000 22.65983 47 ALA B C 1
ATOM 2299 O O . ALA B 1 50 ? 159.62738 17.82068 53.47078 1.000 22.23324 47 ALA B O 1
ATOM 2301 N N . ALA B 1 51 ? 159.05150 16.02937 54.70800 1.000 24.25357 48 ALA B N 1
ATOM 2302 C CA . ALA B 1 51 ? 160.16073 16.12286 55.65993 1.000 25.27857 48 ALA B CA 1
ATOM 2303 C C . ALA B 1 51 ? 161.27931 15.21106 55.17396 1.000 21.96548 48 ALA B C 1
ATOM 2304 O O . ALA B 1 51 ? 161.01721 14.10446 54.69711 1.000 20.68130 48 ALA B O 1
ATOM 2306 N N . VAL B 1 52 ? 162.52863 15.67420 55.26111 1.000 22.16484 49 VAL B N 1
ATOM 2307 C CA . VAL B 1 52 ? 163.62793 14.98598 54.58663 1.000 22.95753 49 VAL B CA 1
ATOM 2308 C C . VAL B 1 52 ? 164.75934 14.69125 55.56831 1.000 23.33043 49 VAL B C 1
ATOM 2309 O O . VAL B 1 52 ? 165.25321 15.59577 56.24650 1.000 24.19442 49 VAL B O 1
ATOM 2313 N N . ALA B 1 53 ? 165.19655 13.43951 55.61376 1.000 21.71797 50 ALA B N 1
ATOM 2314 C CA . ALA B 1 53 ? 166.41203 13.05167 56.32050 1.000 21.44132 50 ALA B CA 1
ATOM 2315 C C . ALA B 1 53 ? 167.47033 12.67365 55.29048 1.000 22.33005 50 ALA B C 1
ATOM 2316 O O . ALA B 1 53 ? 167.20082 11.84550 54.41496 1.000 21.46226 50 ALA B O 1
ATOM 2318 N N . ILE B 1 54 ? 168.66883 13.26933 55.38175 1.000 18.61369 51 ILE B N 1
ATOM 2319 C CA . ILE B 1 54 ? 169.74954 12.90026 54.46933 1.000 21.70858 51 ILE B CA 1
ATOM 2320 C C . ILE B 1 54 ? 170.90165 12.30200 55.27341 1.000 23.91412 51 ILE B C 1
ATOM 2321 O O . ILE B 1 54 ? 171.01386 12.51474 56.48480 1.000 26.81508 51 ILE B O 1
ATOM 2326 N N . THR B 1 55 ? 171.75752 11.52409 54.59626 1.000 18.98165 52 THR B N 1
ATOM 2327 C CA . THR B 1 55 ? 172.90691 10.94804 55.28412 1.000 22.77396 52 THR B CA 1
ATOM 2328 C C . THR B 1 55 ? 174.22291 11.32458 54.61825 1.000 25.88696 52 THR B C 1
ATOM 2329 O O . THR B 1 55 ? 174.28214 11.72368 53.45308 1.000 26.82241 52 THR B O 1
ATOM 2333 N N . TYR B 1 56 ? 175.28305 11.19814 55.40927 1.000 25.01715 53 TYR B N 1
ATOM 2334 C CA . TYR B 1 56 ? 176.64594 11.38718 54.95660 1.000 25.63556 53 TYR B CA 1
ATOM 2335 C C . TYR B 1 56 ? 177.51576 10.27799 55.54395 1.000 24.56327 53 TYR B C 1
ATOM 2336 O O . TYR B 1 56 ? 177.14566 9.61188 56.51677 1.000 21.56697 53 TYR B O 1
ATOM 2345 N N . ALA B 1 57 ? 178.68322 10.08515 54.93829 1.000 23.59143 54 ALA B N 1
ATOM 2346 C CA . ALA B 1 57 ? 179.71533 9.23370 55.51633 1.000 27.62460 54 ALA B CA 1
ATOM 2347 C C . ALA B 1 57 ? 180.92460 10.05832 55.93658 1.000 30.53420 54 ALA B C 1
ATOM 2348 O O . ALA B 1 57 ? 181.22040 10.15180 57.12851 1.000 34.88183 54 ALA B O 1
ATOM 2350 N N . SER B 1 58 ? 181.59969 10.71086 54.98953 1.000 29.96231 55 SER B N 1
ATOM 2351 C CA . SER B 1 58 ? 182.79552 11.48672 55.28331 1.000 28.83904 55 SER B CA 1
ATOM 2352 C C . SER B 1 58 ? 182.57840 12.99421 55.24180 1.000 31.32465 55 SER B C 1
ATOM 2353 O O . SER B 1 58 ? 183.46100 13.73575 55.68274 1.000 31.54628 55 SER B O 1
ATOM 2356 N N . ARG B 1 59 ? 181.45324 13.47349 54.71497 1.000 29.77404 56 ARG B N 1
ATOM 2357 C CA . ARG B 1 59 ? 181.26483 14.90103 54.46519 1.000 30.66868 56 ARG B CA 1
ATOM 2358 C C . ARG B 1 59 ? 180.16008 15.45115 55.36263 1.000 30.48632 56 ARG B C 1
ATOM 2359 O O . ARG B 1 59 ? 179.09351 15.87338 54.89589 1.000 30.28781 56 ARG B O 1
ATOM 2367 N N . ALA B 1 60 ? 180.44321 15.47343 56.67062 1.000 25.34864 57 ALA B N 1
ATOM 2368 C CA . ALA B 1 60 ? 179.47492 15.99769 57.63218 1.000 26.89509 57 ALA B CA 1
ATOM 2369 C C . ALA B 1 60 ? 179.10329 17.43961 57.31151 1.000 29.49304 57 ALA B C 1
ATOM 2370 O O . ALA B 1 60 ? 177.92181 17.79747 57.28022 1.000 25.72484 57 ALA B O 1
ATOM 2372 N N . GLN B 1 61 ? 180.10727 18.28314 57.06458 1.000 32.60447 58 GLN B N 1
ATOM 2373 C CA . GLN B 1 61 ? 179.84289 19.69345 56.81070 1.000 30.77645 58 GLN B CA 1
ATOM 2374 C C . GLN B 1 61 ? 179.01055 19.88000 55.54926 1.000 31.58337 58 GLN B C 1
ATOM 2375 O O . GLN B 1 61 ? 178.08830 20.70246 55.52474 1.000 29.70878 58 GLN B O 1
ATOM 2381 N N . GLY B 1 62 ? 179.30946 19.11213 54.49407 1.000 30.43085 59 GLY B N 1
ATOM 2382 C CA . GLY B 1 62 ? 178.50800 19.19100 53.28380 1.000 27.63289 59 GLY B CA 1
ATOM 2383 C C . GLY B 1 62 ? 177.04144 18.87064 53.53009 1.000 26.68655 59 GLY B C 1
ATOM 2384 O O . GLY B 1 62 ? 176.15443 19.56575 53.03311 1.000 28.23248 59 GLY B O 1
ATOM 2385 N N . ALA B 1 63 ? 176.76943 17.83561 54.33149 1.000 23.10856 60 ALA B N 1
ATOM 2386 C CA . ALA B 1 63 ? 175.38959 17.46662 54.63615 1.000 23.52207 60 ALA B CA 1
ATOM 2387 C C . ALA B 1 63 ? 174.70830 18.51914 55.49733 1.000 26.32417 60 ALA B C 1
ATOM 2388 O O . ALA B 1 63 ? 173.52570 18.82462 55.29013 1.000 27.07444 60 ALA B O 1
ATOM 2390 N N . GLU B 1 64 ? 175.43079 19.08409 56.46853 1.000 28.77495 61 GLU B N 1
ATOM 2391 C CA . GLU B 1 64 ? 174.83518 20.12820 57.29664 1.000 33.93430 61 GLU B CA 1
ATOM 2392 C C . GLU B 1 64 ? 174.51332 21.36580 56.47084 1.000 29.83844 61 GLU B C 1
ATOM 2393 O O . GLU B 1 64 ? 173.46773 21.99370 56.66604 1.000 30.88645 61 GLU B O 1
ATOM 2399 N N . GLU B 1 65 ? 175.39087 21.72009 55.52945 1.000 29.29283 62 GLU B N 1
ATOM 2400 C CA . GLU B 1 65 ? 175.09330 22.81971 54.61192 1.000 29.48644 62 GLU B CA 1
ATOM 2401 C C . GLU B 1 65 ? 173.86487 22.51401 53.76132 1.000 27.03411 62 GLU B C 1
ATOM 2402 O O . GLU B 1 65 ? 173.02495 23.39384 53.52561 1.000 29.75300 62 GLU B O 1
ATOM 2408 N N . ASN B 1 66 ? 173.75306 21.27940 53.26944 1.000 25.29640 63 ASN B N 1
ATOM 2409 C CA . ASN B 1 66 ? 172.59642 20.91912 52.45050 1.000 24.93122 63 ASN B CA 1
ATOM 2410 C C . ASN B 1 66 ? 171.30425 21.02409 53.25209 1.000 22.93013 63 ASN B C 1
ATOM 2411 O O . ASN B 1 66 ? 170.27597 21.46119 52.72941 1.000 21.88927 63 ASN B O 1
ATOM 2416 N N . VAL B 1 67 ? 171.33611 20.63432 54.53020 1.000 25.47840 64 VAL B N 1
ATOM 2417 C CA . VAL B 1 67 ? 170.12125 20.69822 55.33931 1.000 23.04457 64 VAL B CA 1
ATOM 2418 C C . VAL B 1 67 ? 169.69635 22.15061 55.54090 1.000 21.52546 64 VAL B C 1
ATOM 2419 O O . VAL B 1 67 ? 168.51029 22.49610 55.42312 1.000 22.37142 64 VAL B O 1
ATOM 2423 N N . LYS B 1 68 ? 170.65929 23.03156 55.80126 1.000 24.69008 65 LYS B N 1
ATOM 2424 C CA . LYS B 1 68 ? 170.34278 24.45045 55.95453 1.000 25.73062 65 LYS B CA 1
ATOM 2425 C C . LYS B 1 68 ? 169.80233 25.04030 54.65884 1.000 25.40260 65 LYS B C 1
ATOM 2426 O O . LYS B 1 68 ? 168.92140 25.90968 54.68170 1.000 25.17226 65 LYS B O 1
ATOM 2432 N N . GLU B 1 69 ? 170.31034 24.58032 53.51631 1.000 25.54355 66 GLU B N 1
ATOM 2433 C CA . GLU B 1 69 ? 169.75756 25.03077 52.24136 1.000 25.74577 66 GLU B CA 1
ATOM 2434 C C . GLU B 1 69 ? 168.30687 24.56797 52.08129 1.000 26.82499 66 GLU B C 1
ATOM 2435 O O . GLU B 1 69 ? 167.43243 25.35409 51.69368 1.000 24.84972 66 GLU B O 1
ATOM 2441 N N . LEU B 1 70 ? 168.02085 23.28991 52.38065 1.000 25.73657 67 LEU B N 1
ATOM 2442 C CA . LEU B 1 70 ? 166.63396 22.82476 52.28571 1.000 25.74397 67 LEU B CA 1
ATOM 2443 C C . LEU B 1 70 ? 165.73020 23.61463 53.22722 1.000 26.77571 67 LEU B C 1
ATOM 2444 O O . LEU B 1 70 ? 164.59064 23.94237 52.87713 1.000 24.55372 67 LEU B O 1
ATOM 2449 N N . GLU B 1 71 ? 166.21645 23.92251 54.43289 1.000 24.54243 68 GLU B N 1
ATOM 2450 C CA . GLU B 1 71 ? 165.39404 24.68408 55.36735 1.000 26.08408 68 GLU B CA 1
ATOM 2451 C C . GLU B 1 71 ? 165.14637 26.10148 54.84877 1.000 27.74343 68 GLU B C 1
ATOM 2452 O O . GLU B 1 71 ? 164.01246 26.59792 54.89142 1.000 27.17447 68 GLU B O 1
ATOM 2458 N N . LYS B 1 72 ? 166.18682 26.74330 54.31389 1.000 25.87080 69 LYS B N 1
ATOM 2459 C CA . LYS B 1 72 ? 166.05524 28.10903 53.81998 1.000 31.01386 69 LYS B CA 1
ATOM 2460 C C . LYS B 1 72 ? 165.10192 28.17775 52.62857 1.000 30.12575 69 LYS B C 1
ATOM 2461 O O . LYS B 1 72 ? 164.21179 29.02974 52.58172 1.000 32.26489 69 LYS B O 1
ATOM 2467 N N . THR B 1 73 ? 165.26340 27.27637 51.65968 1.000 26.83962 70 THR B N 1
ATOM 2468 C CA . THR B 1 73 ? 164.51542 27.37767 50.40983 1.000 28.87718 70 THR B CA 1
ATOM 2469 C C . THR B 1 73 ? 163.06309 26.93444 50.55976 1.000 32.25659 70 THR B C 1
ATOM 2470 O O . THR B 1 73 ? 162.16441 27.53940 49.96258 1.000 31.87361 70 THR B O 1
ATOM 2474 N N . TYR B 1 74 ? 162.81189 25.88233 51.35011 1.000 31.06564 71 TYR B N 1
ATOM 2475 C CA . TYR B 1 74 ? 161.51966 25.21386 51.36384 1.000 28.56963 71 TYR B CA 1
ATOM 2476 C C . TYR B 1 74 ? 160.80352 25.24494 52.70659 1.000 28.49063 71 TYR B C 1
ATOM 2477 O O . TYR B 1 74 ? 159.61304 24.91604 52.75519 1.000 29.91892 71 TYR B O 1
ATOM 2486 N N . GLY B 1 75 ? 161.48543 25.59232 53.79143 1.000 24.87254 72 GLY B N 1
ATOM 2487 C CA . GLY B 1 75 ? 160.84124 25.63565 55.09011 1.000 27.74520 72 GLY B CA 1
ATOM 2488 C C . GLY B 1 75 ? 160.38162 24.29549 55.62672 1.000 26.07218 72 GLY B C 1
ATOM 2489 O O . GLY B 1 75 ? 159.42344 24.24704 56.39541 1.000 26.82308 72 GLY B O 1
ATOM 2490 N N . ILE B 1 76 ? 161.05088 23.20543 55.25562 1.000 25.64927 73 ILE B N 1
ATOM 2491 C CA . ILE B 1 76 ? 160.63350 21.86382 55.65165 1.000 27.20017 73 ILE B CA 1
ATOM 2492 C C . ILE B 1 76 ? 161.34392 21.43409 56.93024 1.000 26.51030 73 ILE B C 1
ATOM 2493 O O . ILE B 1 76 ? 162.30219 22.07505 57.37084 1.000 25.80407 73 ILE B O 1
ATOM 2498 N N . LYS B 1 77 ? 160.87003 20.35323 57.54044 1.000 26.87672 74 LYS B N 1
ATOM 2499 C CA . LYS B 1 77 ? 161.63157 19.65537 58.57103 1.000 26.39647 74 LYS B CA 1
ATOM 2500 C C . LYS B 1 77 ? 162.71866 18.82324 57.90067 1.000 23.63079 74 LYS B C 1
ATOM 2501 O O . LYS B 1 77 ? 162.41355 17.96217 57.06875 1.000 25.94951 74 LYS B O 1
ATOM 2507 N N . ALA B 1 78 ? 163.98076 19.06707 58.25932 1.000 23.00655 75 ALA B N 1
ATOM 2508 C CA . ALA B 1 78 ? 165.09125 18.36779 57.62399 1.000 23.48501 75 ALA B CA 1
ATOM 2509 C C . ALA B 1 78 ? 166.20299 18.10882 58.64168 1.000 24.10099 75 ALA B C 1
ATOM 2510 O O . ALA B 1 78 ? 166.31992 18.82354 59.64222 1.000 21.42023 75 ALA B O 1
ATOM 2512 N N . LYS B 1 79 ? 167.01039 17.07045 58.38959 1.000 19.72803 76 LYS B N 1
ATOM 2513 C CA . LYS B 1 79 ? 168.07612 16.70350 59.32016 1.000 20.18809 76 LYS B CA 1
ATOM 2514 C C . LYS B 1 79 ? 169.07617 15.79158 58.62508 1.000 24.08174 76 LYS B C 1
ATOM 2515 O O . LYS B 1 79 ? 168.70414 15.01759 57.73931 1.000 26.84057 76 LYS B O 1
ATOM 2521 N N . ALA B 1 80 ? 170.34411 15.87903 59.04245 1.000 21.22325 77 ALA B N 1
ATOM 2522 C CA . ALA B 1 80 ? 171.41534 15.04129 58.50653 1.000 22.29942 77 ALA B CA 1
ATOM 2523 C C . ALA B 1 80 ? 171.83878 13.97572 59.51662 1.000 23.13137 77 ALA B C 1
ATOM 2524 O O . ALA B 1 80 ? 171.84820 14.21659 60.72673 1.000 23.36949 77 ALA B O 1
ATOM 2526 N N . TYR B 1 81 ? 172.20830 12.79075 59.00721 1.000 19.75556 78 TYR B N 1
ATOM 2527 C CA . TYR B 1 81 ? 172.62256 11.66454 59.83742 1.000 24.20333 78 TYR B CA 1
ATOM 2528 C C . TYR B 1 81 ? 173.88961 11.04016 59.27323 1.000 26.33926 78 TYR B C 1
ATOM 2529 O O . TYR B 1 81 ? 174.04810 10.92311 58.05468 1.000 26.85757 78 TYR B O 1
ATOM 2538 N N . LYS B 1 82 ? 174.77706 10.60773 60.15821 1.000 26.21061 79 LYS B N 1
ATOM 2539 C CA . LYS B 1 82 ? 175.90897 9.79298 59.73833 1.000 28.92737 79 LYS B CA 1
ATOM 2540 C C . LYS B 1 82 ? 175.43562 8.36911 59.46701 1.000 27.90423 79 LYS B C 1
ATOM 2541 O O . LYS B 1 82 ? 174.75034 7.76404 60.29881 1.000 26.69871 79 LYS B O 1
ATOM 2547 N N . CYS B 1 83 ? 175.78571 7.83464 58.29999 1.000 21.94094 80 CYS B N 1
ATOM 2548 C CA . CYS B 1 83 ? 175.47437 6.43739 58.02572 1.000 24.21761 80 CYS B CA 1
ATOM 2549 C C . CYS B 1 83 ? 176.56648 5.82560 57.15946 1.000 27.51070 80 CYS B C 1
ATOM 2550 O O . CYS B 1 83 ? 176.87888 6.35534 56.08687 1.000 28.28042 80 CYS B O 1
ATOM 2553 N N . GLN B 1 84 ? 177.13943 4.71359 57.62293 1.000 24.84137 81 GLN B N 1
ATOM 2554 C CA . GLN B 1 84 ? 178.03175 3.89023 56.80129 1.000 25.03817 81 GLN B CA 1
ATOM 2555 C C . GLN B 1 84 ? 177.19208 2.72632 56.29153 1.000 23.81555 81 GLN B C 1
ATOM 2556 O O . GLN B 1 84 ? 176.91586 1.78167 57.03760 1.000 24.58648 81 GLN B O 1
ATOM 2562 N N . VAL B 1 85 ? 176.75792 2.79666 55.02767 1.000 23.37219 82 VAL B N 1
ATOM 2563 C CA . VAL B 1 85 ? 175.82019 1.78091 54.55218 1.000 23.71060 82 VAL B CA 1
ATOM 2564 C C . VAL B 1 85 ? 176.48988 0.41572 54.47238 1.000 24.38350 82 VAL B C 1
ATOM 2565 O O . VAL B 1 85 ? 175.79839 -0.60985 54.42623 1.000 26.13698 82 VAL B O 1
ATOM 2569 N N . ASP B 1 86 ? 177.82643 0.37058 54.51744 1.000 21.72443 83 ASP B N 1
ATOM 2570 C CA . ASP B 1 86 ? 178.54343 -0.89711 54.50776 1.000 22.57353 83 ASP B CA 1
ATOM 2571 C C . ASP B 1 86 ? 178.41010 -1.65840 55.82702 1.000 23.96267 83 ASP B C 1
ATOM 2572 O O . ASP B 1 86 ? 178.80123 -2.82897 55.89157 1.000 22.50329 83 ASP B O 1
ATOM 2577 N N . SER B 1 87 ? 177.85603 -1.03096 56.85952 1.000 24.01541 84 SER B N 1
ATOM 2578 C CA . SER B 1 87 ? 177.61225 -1.65372 58.15506 1.000 26.00063 84 SER B CA 1
ATOM 2579 C C . SER B 1 87 ? 176.11025 -1.78370 58.36050 1.000 25.64740 84 SER B C 1
ATOM 2580 O O . SER B 1 87 ? 175.39764 -0.77563 58.34866 1.000 25.13722 84 SER B O 1
ATOM 2583 N N . TYR B 1 88 ? 175.62801 -3.01567 58.57656 1.000 24.33253 85 TYR B N 1
ATOM 2584 C CA . TYR B 1 88 ? 174.20103 -3.17675 58.82003 1.000 23.82211 85 TYR B CA 1
ATOM 2585 C C . TYR B 1 88 ? 173.77416 -2.44834 60.09067 1.000 23.80999 85 TYR B C 1
ATOM 2586 O O . TYR B 1 88 ? 172.68564 -1.86928 60.14540 1.000 27.27419 85 TYR B O 1
ATOM 2595 N N . GLU B 1 89 ? 174.61453 -2.47166 61.12448 1.000 25.04455 86 GLU B N 1
ATOM 2596 C CA . GLU B 1 89 ? 174.27323 -1.80300 62.37965 1.000 23.67360 86 GLU B CA 1
ATOM 2597 C C . GLU B 1 89 ? 174.06616 -0.29789 62.18114 1.000 23.05434 86 GLU B C 1
ATOM 2598 O O . GLU B 1 89 ? 173.21332 0.30950 62.83954 1.000 22.38800 86 GLU B O 1
ATOM 2604 N N . SER B 1 90 ? 174.81457 0.31007 61.25759 1.000 19.73157 87 SER B N 1
ATOM 2605 C CA . SER B 1 90 ? 174.63757 1.72786 60.96295 1.000 20.87353 87 SER B CA 1
ATOM 2606 C C . SER B 1 90 ? 173.30798 2.00071 60.24344 1.000 23.33371 87 SER B C 1
ATOM 2607 O O . SER B 1 90 ? 172.65365 3.02365 60.49857 1.000 23.06400 87 SER B O 1
ATOM 2610 N N . CYS B 1 91 ? 172.88695 1.09675 59.34585 1.000 23.14801 88 CYS B N 1
ATOM 2611 C CA . CYS B 1 91 ? 171.59858 1.25945 58.66235 1.000 22.01217 88 CYS B CA 1
ATOM 2612 C C . CYS B 1 91 ? 170.42828 1.02498 59.61258 1.000 22.25833 88 CYS B C 1
ATOM 2613 O O . CYS B 1 91 ? 169.41686 1.73308 59.55313 1.000 19.39725 88 CYS B O 1
ATOM 2616 N N . GLU B 1 92 ? 170.54616 0.02487 60.48503 1.000 18.05749 89 GLU B N 1
ATOM 2617 C CA . GLU B 1 92 ? 169.53670 -0.19196 61.51394 1.000 23.76491 89 GLU B CA 1
ATOM 2618 C C . GLU B 1 92 ? 169.37649 1.03527 62.41043 1.000 24.52178 89 GLU B C 1
ATOM 2619 O O . GLU B 1 92 ? 168.25188 1.46531 62.69163 1.000 22.65844 89 GLU B O 1
ATOM 2625 N N . LYS B 1 93 ? 170.49549 1.59526 62.89495 1.000 24.51384 90 LYS B N 1
ATOM 2626 C CA . LYS B 1 93 ? 170.42766 2.79511 63.73056 1.000 26.06503 90 LYS B CA 1
ATOM 2627 C C . LYS B 1 93 ? 169.83838 3.98293 62.96941 1.000 23.82666 90 LYS B C 1
ATOM 2628 O O . LYS B 1 93 ? 169.09795 4.79538 63.54628 1.000 23.50405 90 LYS B O 1
ATOM 2634 N N . LEU B 1 94 ? 170.18504 4.12289 61.68627 1.000 19.74313 91 LEU B N 1
ATOM 2635 C CA . LEU B 1 94 ? 169.61430 5.20207 60.88274 1.000 21.74686 91 LEU B CA 1
ATOM 2636 C C . LEU B 1 94 ? 168.09252 5.13858 60.88802 1.000 22.40625 91 LEU B C 1
ATOM 2637 O O . LEU B 1 94 ? 167.41149 6.13814 61.15501 1.000 25.26078 91 LEU B O 1
ATOM 2642 N N . VAL B 1 95 ? 167.54146 3.96984 60.58422 1.000 21.25917 92 VAL B N 1
ATOM 2643 C CA . VAL B 1 95 ? 166.09169 3.85018 60.53511 1.000 22.34907 92 VAL B CA 1
ATOM 2644 C C . VAL B 1 95 ? 165.50928 4.05622 61.92221 1.000 23.47279 92 VAL B C 1
ATOM 2645 O O . VAL B 1 95 ? 164.48012 4.71700 62.08345 1.000 24.43731 92 VAL B O 1
ATOM 2649 N N . LYS B 1 96 ? 166.18260 3.53591 62.94895 1.000 23.52286 93 LYS B N 1
ATOM 2650 C CA . LYS B 1 96 ? 165.71998 3.74625 64.32052 1.000 27.09098 93 LYS B CA 1
ATOM 2651 C C . LYS B 1 96 ? 165.68025 5.23522 64.66714 1.000 25.33798 93 LYS B C 1
ATOM 2652 O O . LYS B 1 96 ? 164.68698 5.73594 65.21379 1.000 22.41393 93 LYS B O 1
ATOM 2658 N N . ASP B 1 97 ? 166.74353 5.96730 64.32543 1.000 24.04032 94 ASP B N 1
ATOM 2659 C CA . ASP B 1 97 ? 166.80517 7.37589 64.69501 1.000 26.47367 94 ASP B CA 1
ATOM 2660 C C . ASP B 1 97 ? 165.81619 8.21497 63.88199 1.000 23.01561 94 ASP B C 1
ATOM 2661 O O . ASP B 1 97 ? 165.18208 9.12753 64.42719 1.000 23.50411 94 ASP B O 1
ATOM 2666 N N . VAL B 1 98 ? 165.67823 7.94177 62.57975 1.000 18.29923 95 VAL B N 1
ATOM 2667 C CA . VAL B 1 98 ? 164.74020 8.72482 61.76615 1.000 21.00677 95 VAL B CA 1
ATOM 2668 C C . VAL B 1 98 ? 163.29870 8.47236 62.21089 1.000 24.71393 95 VAL B C 1
ATOM 2669 O O . VAL B 1 98 ? 162.49433 9.40972 62.31162 1.000 24.72856 95 VAL B O 1
ATOM 2673 N N . VAL B 1 99 ? 162.93970 7.20744 62.47428 1.000 24.50555 96 VAL B N 1
ATOM 2674 C CA . VAL B 1 99 ? 161.58364 6.92390 62.94744 1.000 24.73174 96 VAL B CA 1
ATOM 2675 C C . VAL B 1 99 ? 161.33652 7.63583 64.27760 1.000 27.12636 96 VAL B C 1
ATOM 2676 O O . VAL B 1 99 ? 160.24573 8.15934 64.52816 1.000 25.36147 96 VAL B O 1
ATOM 2680 N N . ALA B 1 100 ? 162.35315 7.68647 65.13975 1.000 28.04671 97 ALA B N 1
ATOM 2681 C CA . ALA B 1 100 ? 162.22582 8.40953 66.40297 1.000 28.84471 97 ALA B CA 1
ATOM 2682 C C . ALA B 1 100 ? 162.07118 9.91345 66.17397 1.000 26.20418 97 ALA B C 1
ATOM 2683 O O . ALA B 1 100 ? 161.19975 10.55061 66.77032 1.000 24.64777 97 ALA B O 1
ATOM 2685 N N . ASP B 1 101 ? 162.91218 10.49983 65.31765 1.000 22.87667 98 ASP B N 1
ATOM 2686 C CA . ASP B 1 101 ? 162.93614 11.95568 65.18441 1.000 23.48462 98 ASP B CA 1
ATOM 2687 C C . ASP B 1 101 ? 161.77127 12.48048 64.35277 1.000 26.40054 98 ASP B C 1
ATOM 2688 O O . ASP B 1 101 ? 161.25368 13.56958 64.62802 1.000 26.09538 98 ASP B O 1
ATOM 2693 N N . PHE B 1 102 ? 161.37635 11.74143 63.30726 1.000 26.19079 99 PHE B N 1
ATOM 2694 C CA . PHE B 1 102 ? 160.35405 12.18844 62.37578 1.000 24.02396 99 PHE B CA 1
ATOM 2695 C C . PHE B 1 102 ? 159.04727 11.42962 62.50794 1.000 25.74818 99 PHE B C 1
ATOM 2696 O O . PHE B 1 102 ? 158.05800 11.84138 61.89714 1.000 25.04193 99 PHE B O 1
ATOM 2704 N N . GLY B 1 103 ? 159.01432 10.32965 63.26672 1.000 22.40641 100 GLY B N 1
ATOM 2705 C CA . GLY B 1 103 ? 157.79939 9.58097 63.49697 1.000 22.84853 100 GLY B CA 1
ATOM 2706 C C . GLY B 1 103 ? 157.62892 8.34603 62.61929 1.000 23.40064 100 GLY B C 1
ATOM 2707 O O . GLY B 1 103 ? 157.00236 7.37794 63.05571 1.000 26.19901 100 GLY B O 1
ATOM 2708 N N . GLN B 1 104 ? 158.18796 8.34516 61.41225 1.000 20.79003 101 GLN B N 1
ATOM 2709 C CA . GLN B 1 104 ? 157.94553 7.27973 60.44576 1.000 22.10257 101 GLN B CA 1
ATOM 2710 C C . GLN B 1 104 ? 158.85020 7.53776 59.24920 1.000 24.71295 101 GLN B C 1
ATOM 2711 O O . GLN B 1 104 ? 159.45070 8.61036 59.12977 1.000 25.70521 101 GLN B O 1
ATOM 2717 N N . ILE B 1 105 ? 158.91028 6.55630 58.34233 1.000 23.92941 102 ILE B N 1
ATOM 2718 C CA . ILE B 1 105 ? 159.54901 6.72083 57.03442 1.000 21.59724 102 ILE B CA 1
ATOM 2719 C C . ILE B 1 105 ? 158.57058 6.25209 55.96967 1.000 22.50130 102 ILE B C 1
ATOM 2720 O O . ILE B 1 105 ? 158.16115 5.08351 55.97202 1.000 21.35286 102 ILE B O 1
ATOM 2725 N N . ASP B 1 106 ? 158.20623 7.15182 55.05534 1.000 23.54010 103 ASP B N 1
ATOM 2726 C CA . ASP B 1 106 ? 157.30649 6.79579 53.96071 1.000 26.17559 103 ASP B CA 1
ATOM 2727 C C . ASP B 1 106 ? 158.05137 6.37087 52.71135 1.000 24.67498 103 ASP B C 1
ATOM 2728 O O . ASP B 1 106 ? 157.62289 5.44069 52.02259 1.000 22.30304 103 ASP B O 1
ATOM 2733 N N . ALA B 1 107 ? 159.14281 7.04568 52.38214 1.000 23.69746 104 ALA B N 1
ATOM 2734 C CA . ALA B 1 107 ? 159.92261 6.65658 51.22516 1.000 22.17537 104 ALA B CA 1
ATOM 2735 C C . ALA B 1 107 ? 161.38768 6.66084 51.60863 1.000 20.10616 104 ALA B C 1
ATOM 2736 O O . ALA B 1 107 ? 161.82557 7.45590 52.44151 1.000 20.76913 104 ALA B O 1
ATOM 2738 N N . PHE B 1 108 ? 162.14006 5.75410 51.00152 1.000 19.21302 105 PHE B N 1
ATOM 2739 C CA . PHE B 1 108 ? 163.55176 5.58327 51.31078 1.000 20.19445 105 PHE B CA 1
ATOM 2740 C C . PHE B 1 108 ? 164.27673 5.52683 49.98474 1.000 18.56685 105 PHE B C 1
ATOM 2741 O O . PHE B 1 108 ? 163.93288 4.71078 49.12617 1.000 20.57346 105 PHE B O 1
ATOM 2749 N N . ILE B 1 109 ? 165.24116 6.41702 49.80445 1.000 19.13335 106 ILE B N 1
ATOM 2750 C CA . ILE B 1 109 ? 165.98071 6.52910 48.55599 1.000 20.73935 106 ILE B CA 1
ATOM 2751 C C . ILE B 1 109 ? 167.39271 6.02224 48.84263 1.000 20.96363 106 ILE B C 1
ATOM 2752 O O . ILE B 1 109 ? 168.20835 6.71930 49.46305 1.000 23.52513 106 ILE B O 1
ATOM 2757 N N . ALA B 1 110 ? 167.68487 4.79991 48.40339 1.000 19.85186 107 ALA B N 1
ATOM 2758 C CA . ALA B 1 110 ? 168.97119 4.16222 48.68303 1.000 24.85687 107 ALA B CA 1
ATOM 2759 C C . ALA B 1 110 ? 169.92059 4.55175 47.56136 1.000 25.24537 107 ALA B C 1
ATOM 2760 O O . ALA B 1 110 ? 169.92081 3.94778 46.48179 1.000 26.98425 107 ALA B O 1
ATOM 2762 N N . ASN B 1 111 ? 170.75626 5.54307 47.85148 1.000 20.68010 108 ASN B N 1
ATOM 2763 C CA . ASN B 1 111 ? 171.52498 6.28910 46.87282 1.000 23.56414 108 ASN B CA 1
ATOM 2764 C C . ASN B 1 111 ? 173.03442 6.26103 47.11525 1.000 26.20817 108 ASN B C 1
ATOM 2765 O O . ASN B 1 111 ? 173.79136 6.51703 46.17585 1.000 25.30786 108 ASN B O 1
ATOM 2770 N N . ALA B 1 112 ? 173.49645 5.92140 48.31984 1.000 28.28665 109 ALA B N 1
ATOM 2771 C CA . ALA B 1 112 ? 174.93228 5.92453 48.58958 1.000 29.09307 109 ALA B CA 1
ATOM 2772 C C . ALA B 1 112 ? 175.65468 4.91547 47.70232 1.000 30.59025 109 ALA B C 1
ATOM 2773 O O . ALA B 1 112 ? 175.12506 3.85248 47.37257 1.000 30.90097 109 ALA B O 1
ATOM 2775 N N . GLY B 1 113 ? 176.87721 5.25685 47.30448 1.000 29.61502 110 GLY B N 1
ATOM 2776 C CA . GLY B 1 113 ? 177.67574 4.33639 46.51270 1.000 27.56272 110 GLY B CA 1
ATOM 2777 C C . GLY B 1 113 ? 179.07491 4.86469 46.29536 1.000 29.40534 110 GLY B C 1
ATOM 2778 O O . GLY B 1 113 ? 179.32933 6.06693 46.39949 1.000 29.84477 110 GLY B O 1
ATOM 2779 N N . ALA B 1 114 ? 179.98246 3.94478 45.98667 1.000 27.92828 111 ALA B N 1
ATOM 2780 C CA . ALA B 1 114 ? 181.36324 4.28801 45.68700 1.000 27.85022 111 ALA B CA 1
ATOM 2781 C C . ALA B 1 114 ? 181.76476 3.64798 44.36406 1.000 29.67594 111 ALA B C 1
ATOM 2782 O O . ALA B 1 114 ? 181.13940 2.68969 43.89838 1.000 30.10248 111 ALA B O 1
ATOM 2784 N N . THR B 1 115 ? 182.81438 4.18716 43.75888 1.000 28.28089 112 THR B N 1
ATOM 2785 C CA . THR B 1 115 ? 183.26430 3.76897 42.43831 1.000 29.23182 112 THR B CA 1
ATOM 2786 C C . THR B 1 115 ? 184.39449 2.74496 42.53747 1.000 26.67881 112 THR B C 1
ATOM 2787 O O . THR B 1 115 ? 185.02698 2.57601 43.57901 1.000 27.94537 112 THR B O 1
ATOM 2791 N N . ALA B 1 116 ? 184.63126 2.05632 41.42807 1.000 27.88728 113 ALA B N 1
ATOM 2792 C CA . ALA B 1 116 ? 185.77708 1.18330 41.23937 1.000 26.86169 113 ALA B CA 1
ATOM 2793 C C . ALA B 1 116 ? 186.77686 1.86959 40.31829 1.000 32.32342 113 ALA B C 1
ATOM 2794 O O . ALA B 1 116 ? 186.44292 2.82575 39.60891 1.000 35.33482 113 ALA B O 1
ATOM 2796 N N . ASP B 1 117 ? 188.02632 1.38737 40.33875 1.000 31.40005 114 ASP B N 1
ATOM 2797 C CA . ASP B 1 117 ? 189.03383 2.02909 39.50442 1.000 35.28970 114 ASP B CA 1
ATOM 2798 C C . ASP B 1 117 ? 189.89955 1.03617 38.73446 1.000 31.52471 114 ASP B C 1
ATOM 2799 O O . ASP B 1 117 ? 191.00889 1.39275 38.32565 1.000 31.80215 114 ASP B O 1
ATOM 2804 N N . SER B 1 118 ? 189.43210 -0.18890 38.52582 1.000 27.66461 115 SER B N 1
ATOM 2805 C CA . SER B 1 118 ? 190.18785 -1.17428 37.76666 1.000 27.78383 115 SER B CA 1
ATOM 2806 C C . SER B 1 118 ? 189.28220 -2.36799 37.51580 1.000 24.95579 115 SER B C 1
ATOM 2807 O O . SER B 1 118 ? 188.24196 -2.52927 38.16045 1.000 22.85390 115 SER B O 1
ATOM 2810 N N . GLY B 1 119 ? 189.71682 -3.22166 36.58490 1.000 25.47764 116 GLY B N 1
ATOM 2811 C CA . GLY B 1 119 ? 189.13215 -4.52649 36.39667 1.000 26.63677 116 GLY B CA 1
ATOM 2812 C C . GLY B 1 119 ? 189.63334 -5.51962 37.43289 1.000 28.90226 116 GLY B C 1
ATOM 2813 O O . GLY B 1 119 ? 190.43693 -5.19950 38.31214 1.000 26.83171 116 GLY B O 1
ATOM 2814 N N . ILE B 1 120 ? 189.15349 -6.76139 37.30463 1.000 23.87250 117 ILE B N 1
ATOM 2815 C CA . ILE B 1 120 ? 189.35006 -7.71772 38.38817 1.000 25.24621 117 ILE B CA 1
ATOM 2816 C C . ILE B 1 120 ? 190.77591 -8.27659 38.42614 1.000 27.33068 117 ILE B C 1
ATOM 2817 O O . ILE B 1 120 ? 191.24398 -8.69008 39.49176 1.000 28.52141 117 ILE B O 1
ATOM 2822 N N . LEU B 1 121 ? 191.48391 -8.32625 37.29215 1.000 26.46744 118 LEU B N 1
ATOM 2823 C CA . LEU B 1 121 ? 192.83165 -8.88935 37.31601 1.000 27.12688 118 LEU B CA 1
ATOM 2824 C C . LEU B 1 121 ? 193.83832 -7.89135 37.87512 1.000 30.05671 118 LEU B C 1
ATOM 2825 O O . LEU B 1 121 ? 194.71155 -8.27353 38.65613 1.000 31.35638 118 LEU B O 1
ATOM 2830 N N . ASP B 1 122 ? 193.72026 -6.60892 37.50495 1.000 32.45523 119 ASP B N 1
ATOM 2831 C CA . ASP B 1 122 ? 194.58713 -5.58013 38.07739 1.000 33.16536 119 ASP B CA 1
ATOM 2832 C C . ASP B 1 122 ? 194.21334 -5.26712 39.51788 1.000 33.15913 119 ASP B C 1
ATOM 2833 O O . ASP B 1 122 ? 195.07465 -4.86418 40.30690 1.000 34.07722 119 ASP B O 1
ATOM 2838 N N . GLY B 1 123 ? 192.94438 -5.43007 39.87960 1.000 27.57344 120 GLY B N 1
ATOM 2839 C CA . GLY B 1 123 ? 192.52731 -5.12590 41.23080 1.000 28.00967 120 GLY B CA 1
ATOM 2840 C C . GLY B 1 123 ? 192.78439 -6.28083 42.18097 1.000 28.79050 120 GLY B C 1
ATOM 2841 O O . GLY B 1 123 ? 192.85135 -7.44315 41.78892 1.000 30.77109 120 GLY B O 1
ATOM 2842 N N . SER B 1 124 ? 192.94794 -5.94303 43.45213 1.000 27.75569 121 SER B N 1
ATOM 2843 C CA . SER B 1 124 ? 193.06338 -6.95289 44.48583 1.000 24.82479 121 SER B CA 1
ATOM 2844 C C . SER B 1 124 ? 191.68013 -7.48838 44.86054 1.000 25.85019 121 SER B C 1
ATOM 2845 O O . SER B 1 124 ? 190.62996 -6.89659 44.54001 1.000 23.98974 121 SER B O 1
ATOM 2848 N N . VAL B 1 125 ? 191.68880 -8.63148 45.55287 1.000 23.83805 122 VAL B N 1
ATOM 2849 C CA . VAL B 1 125 ? 190.44720 -9.18769 46.08447 1.000 26.24936 122 VAL B CA 1
ATOM 2850 C C . VAL B 1 125 ? 189.80451 -8.20189 47.04898 1.000 25.98623 122 VAL B C 1
ATOM 2851 O O . VAL B 1 125 ? 188.57470 -8.05163 47.08396 1.000 25.01326 122 VAL B O 1
ATOM 2855 N N . GLU B 1 126 ? 190.62765 -7.48460 47.82129 1.000 25.64258 123 GLU B N 1
ATOM 2856 C CA . GLU B 1 126 ? 190.06998 -6.51910 48.75736 1.000 26.79454 123 GLU B CA 1
ATOM 2857 C C . GLU B 1 126 ? 189.43186 -5.34069 48.03410 1.000 24.04572 123 GLU B C 1
ATOM 2858 O O . GLU B 1 126 ? 188.45489 -4.77562 48.52728 1.000 24.94283 123 GLU B O 1
ATOM 2864 N N . ALA B 1 127 ? 189.95712 -4.94922 46.87324 1.000 25.43626 124 ALA B N 1
ATOM 2865 C CA . ALA B 1 127 ? 189.31095 -3.87525 46.11820 1.000 26.74728 124 ALA B CA 1
ATOM 2866 C C . ALA B 1 127 ? 187.93869 -4.32038 45.60095 1.000 27.82195 124 ALA B C 1
ATOM 2867 O O . ALA B 1 127 ? 186.98596 -3.53178 45.58198 1.000 28.87710 124 ALA B O 1
ATOM 2869 N N . TRP B 1 128 ? 187.80744 -5.58586 45.19931 1.000 24.78694 125 TRP B N 1
ATOM 2870 C CA . TRP B 1 128 ? 186.49005 -6.09525 44.82109 1.000 21.87864 125 TRP B CA 1
ATOM 2871 C C . TRP B 1 128 ? 185.55406 -6.09455 46.02227 1.000 19.02779 125 TRP B C 1
ATOM 2872 O O . TRP B 1 128 ? 184.41503 -5.61822 45.93739 1.000 22.72554 125 TRP B O 1
ATOM 2883 N N . ASN B 1 129 ? 186.03478 -6.60439 47.16265 1.000 20.37792 126 ASN B N 1
ATOM 2884 C CA . ASN B 1 129 ? 185.19884 -6.70568 48.35837 1.000 22.21542 126 ASN B CA 1
ATOM 2885 C C . ASN B 1 129 ? 184.66062 -5.34710 48.77737 1.000 24.76876 126 ASN B C 1
ATOM 2886 O O . ASN B 1 129 ? 183.48943 -5.22495 49.15634 1.000 27.81219 126 ASN B O 1
ATOM 2891 N N . HIS B 1 130 ? 185.49724 -4.31452 48.70546 1.000 23.50015 127 HIS B N 1
ATOM 2892 C CA . HIS B 1 130 ? 185.08954 -2.99600 49.17936 1.000 25.72682 127 HIS B CA 1
ATOM 2893 C C . HIS B 1 130 ? 183.96005 -2.41281 48.33086 1.000 23.51534 127 HIS B C 1
ATOM 2894 O O . HIS B 1 130 ? 183.03224 -1.79021 48.86444 1.000 21.33444 127 HIS B O 1
ATOM 2901 N N . VAL B 1 131 ? 184.03279 -2.58165 47.00655 1.000 26.23668 128 VAL B N 1
ATOM 2902 C CA . VAL B 1 131 ? 182.98947 -2.05370 46.13266 1.000 25.47625 128 VAL B CA 1
ATOM 2903 C C . VAL B 1 131 ? 181.69921 -2.85405 46.30054 1.000 24.55353 128 VAL B C 1
ATOM 2904 O O . VAL B 1 131 ? 180.60672 -2.28396 46.36813 1.000 26.32161 128 VAL B O 1
ATOM 2908 N N . VAL B 1 132 ? 181.80106 -4.17834 46.40444 1.000 22.77902 129 VAL B N 1
ATOM 2909 C CA . VAL B 1 132 ? 180.60251 -4.98513 46.61686 1.000 24.84668 129 VAL B CA 1
ATOM 2910 C C . VAL B 1 132 ? 180.00310 -4.70371 47.99545 1.000 25.55876 129 VAL B C 1
ATOM 2911 O O . VAL B 1 132 ? 178.77541 -4.61881 48.14853 1.000 25.35734 129 VAL B O 1
ATOM 2915 N N . GLN B 1 133 ? 180.84951 -4.49928 49.00840 1.000 25.10047 130 GLN B N 1
ATOM 2916 C CA . GLN B 1 133 ? 180.32400 -4.25133 50.35378 1.000 25.20464 130 GLN B CA 1
ATOM 2917 C C . GLN B 1 133 ? 179.53296 -2.94708 50.41289 1.000 24.03206 130 GLN B C 1
ATOM 2918 O O . GLN B 1 133 ? 178.47999 -2.88231 51.05751 1.000 22.78857 130 GLN B O 1
ATOM 2924 N N . VAL B 1 134 ? 180.00644 -1.90238 49.73077 1.000 23.06574 131 VAL B N 1
ATOM 2925 C CA . VAL B 1 134 ? 179.32234 -0.61402 49.79886 1.000 20.61405 131 VAL B CA 1
ATOM 2926 C C . VAL B 1 134 ? 178.11719 -0.59403 48.86575 1.000 24.64855 131 VAL B C 1
ATOM 2927 O O . VAL B 1 134 ? 177.00118 -0.27253 49.28656 1.000 25.20384 131 VAL B O 1
ATOM 2931 N N . ASP B 1 135 ? 178.32557 -0.95033 47.58948 1.000 23.35971 132 ASP B N 1
ATOM 2932 C CA . ASP B 1 135 ? 177.31242 -0.73378 46.56044 1.000 28.85369 132 ASP B CA 1
ATOM 2933 C C . ASP B 1 135 ? 176.24793 -1.82554 46.55149 1.000 31.03528 132 ASP B C 1
ATOM 2934 O O . ASP B 1 135 ? 175.07590 -1.53626 46.27935 1.000 32.89555 132 ASP B O 1
ATOM 2939 N N . LEU B 1 136 ? 176.62403 -3.08262 46.79751 1.000 20.25112 133 LEU B N 1
ATOM 2940 C CA . LEU B 1 136 ? 175.60924 -4.13611 46.79072 1.000 22.04353 133 LEU B CA 1
ATOM 2941 C C . LEU B 1 136 ? 175.07080 -4.41725 48.19138 1.000 23.87329 133 LEU B C 1
ATOM 2942 O O . LEU B 1 136 ? 173.86122 -4.34254 48.42881 1.000 24.57757 133 LEU B O 1
ATOM 2947 N N . ASN B 1 137 ? 175.95356 -4.75470 49.12443 1.000 20.46640 134 ASN B N 1
ATOM 2948 C CA . ASN B 1 137 ? 175.48837 -5.07427 50.47136 1.000 24.76168 134 ASN B CA 1
ATOM 2949 C C . ASN B 1 137 ? 175.01167 -3.83363 51.21276 1.000 21.79250 134 ASN B C 1
ATOM 2950 O O . ASN B 1 137 ? 174.12789 -3.92817 52.07581 1.000 22.35266 134 ASN B O 1
ATOM 2955 N N . GLY B 1 138 ? 175.58810 -2.67023 50.91308 1.000 24.57090 135 GLY B N 1
ATOM 2956 C CA . GLY B 1 138 ? 175.08269 -1.45303 51.51861 1.000 22.75951 135 GLY B CA 1
ATOM 2957 C C . GLY B 1 138 ? 173.63757 -1.20559 51.13967 1.000 26.63395 135 GLY B C 1
ATOM 2958 O O . GLY B 1 138 ? 172.82829 -0.78118 51.96970 1.000 30.79083 135 GLY B O 1
ATOM 2959 N N . THR B 1 139 ? 173.28489 -1.49683 49.88698 1.000 24.53749 136 THR B N 1
ATOM 2960 C CA . THR B 1 139 ? 171.89477 -1.32974 49.47060 1.000 25.43837 136 THR B CA 1
ATOM 2961 C C . THR B 1 139 ? 171.00413 -2.39177 50.11582 1.000 20.37913 136 THR B C 1
ATOM 2962 O O . THR B 1 139 ? 169.88137 -2.09926 50.53663 1.000 20.99598 136 THR B O 1
ATOM 2966 N N . PHE B 1 140 ? 171.50087 -3.62462 50.22162 1.000 18.67136 137 PHE B N 1
ATOM 2967 C CA . PHE B 1 140 ? 170.76664 -4.66127 50.94263 1.000 19.06581 137 PHE B CA 1
ATOM 2968 C C . PHE B 1 140 ? 170.56565 -4.27172 52.40728 1.000 20.74906 137 PHE B C 1
ATOM 2969 O O . PHE B 1 140 ? 169.49627 -4.51722 52.97704 1.000 21.75857 137 PHE B O 1
ATOM 2977 N N . HIS B 1 141 ? 171.57767 -3.64121 53.02913 1.000 21.10208 138 HIS B N 1
ATOM 2978 C CA . HIS B 1 141 ? 171.46248 -3.24912 54.43793 1.000 18.72944 138 HIS B CA 1
ATOM 2979 C C . HIS B 1 141 ? 170.36906 -2.21170 54.64294 1.000 16.87357 138 HIS B C 1
ATOM 2980 O O . HIS B 1 141 ? 169.58814 -2.30207 55.59971 1.000 19.24083 138 HIS B O 1
ATOM 2987 N N . CYS B 1 142 ? 170.30000 -1.21170 53.75603 1.000 20.61606 139 CYS B N 1
ATOM 2988 C CA . CYS B 1 142 ? 169.24509 -0.19920 53.83485 1.000 21.74883 139 CYS B CA 1
ATOM 2989 C C . CYS B 1 142 ? 167.87284 -0.79893 53.57320 1.000 20.46288 139 CYS B C 1
ATOM 2990 O O . CYS B 1 142 ? 166.90171 -0.45753 54.26591 1.000 21.37508 139 CYS B O 1
ATOM 2993 N N . ALA B 1 143 ? 167.76774 -1.66812 52.55397 1.000 18.71065 140 ALA B N 1
ATOM 2994 C CA . ALA B 1 143 ? 166.49099 -2.30431 52.24295 1.000 17.37839 140 ALA B CA 1
ATOM 2995 C C . ALA B 1 143 ? 165.98420 -3.11664 53.42591 1.000 18.38727 140 ALA B C 1
ATOM 2996 O O . ALA B 1 143 ? 164.82651 -2.98423 53.83366 1.000 21.56461 140 ALA B O 1
ATOM 2998 N N . LYS B 1 144 ? 166.82314 -4.00742 53.95311 1.000 20.49997 141 LYS B N 1
ATOM 2999 C CA . LYS B 1 144 ? 166.41837 -4.81313 55.10409 1.000 24.79500 141 LYS B CA 1
ATOM 3000 C C . LYS B 1 144 ? 166.03499 -3.92301 56.28672 1.000 21.58382 141 LYS B C 1
ATOM 3001 O O . LYS B 1 144 ? 164.96851 -4.09650 56.88028 1.000 25.20766 141 LYS B O 1
ATOM 3007 N N . ALA B 1 145 ? 166.87696 -2.93901 56.61965 1.000 16.54801 142 ALA B N 1
ATOM 3008 C CA . ALA B 1 145 ? 166.59460 -2.09898 57.78299 1.000 19.56427 142 ALA B CA 1
ATOM 3009 C C . ALA B 1 145 ? 165.28573 -1.33032 57.61257 1.000 24.41629 142 ALA B C 1
ATOM 3010 O O . ALA B 1 145 ? 164.46724 -1.27828 58.53872 1.000 22.17917 142 ALA B O 1
ATOM 3012 N N . VAL B 1 146 ? 165.06839 -0.71420 56.44067 1.000 24.42869 143 VAL B N 1
ATOM 3013 C CA . VAL B 1 146 ? 163.83654 0.05601 56.26984 1.000 22.15856 143 VAL B CA 1
ATOM 3014 C C . VAL B 1 146 ? 162.65130 -0.86033 55.97736 1.000 21.54437 143 VAL B C 1
ATOM 3015 O O . VAL B 1 146 ? 161.52429 -0.56998 56.39823 1.000 18.99192 143 VAL B O 1
ATOM 3019 N N . GLY B 1 147 ? 162.88927 -1.99704 55.31481 1.000 19.25955 144 GLY B N 1
ATOM 3020 C CA . GLY B 1 147 ? 161.80027 -2.90252 54.99519 1.000 20.38378 144 GLY B CA 1
ATOM 3021 C C . GLY B 1 147 ? 161.11333 -3.46616 56.22112 1.000 22.08366 144 GLY B C 1
ATOM 3022 O O . GLY B 1 147 ? 159.90847 -3.73497 56.19718 1.000 22.05683 144 GLY B O 1
ATOM 3023 N N . HIS B 1 148 ? 161.86352 -3.68510 57.29999 1.000 23.89708 145 HIS B N 1
ATOM 3024 C CA . HIS B 1 148 ? 161.21124 -4.06405 58.54464 1.000 24.12906 145 HIS B CA 1
ATOM 3025 C C . HIS B 1 148 ? 160.22526 -2.98169 58.97286 1.000 23.17933 145 HIS B C 1
ATOM 3026 O O . HIS B 1 148 ? 159.13826 -3.28553 59.46082 1.000 24.88989 145 HIS B O 1
ATOM 3033 N N . HIS B 1 149 ? 160.57112 -1.71165 58.76102 1.000 21.87080 146 HIS B N 1
ATOM 3034 C CA . HIS B 1 149 ? 159.65855 -0.62665 59.12892 1.000 24.96751 146 HIS B CA 1
ATOM 3035 C C . HIS B 1 149 ? 158.43946 -0.58636 58.19786 1.000 25.98283 146 HIS B C 1
ATOM 3036 O O . HIS B 1 149 ? 157.30241 -0.43317 58.66017 1.000 24.90678 146 HIS B O 1
ATOM 3043 N N . PHE B 1 150 ? 158.66221 -0.72460 56.88170 1.000 21.81696 147 PHE B N 1
ATOM 3044 C CA . PHE B 1 150 ? 157.56320 -0.74921 55.91748 1.000 21.40233 147 PHE B CA 1
ATOM 3045 C C . PHE B 1 150 ? 156.58365 -1.87511 56.22259 1.000 21.88927 147 PHE B C 1
ATOM 3046 O O . PHE B 1 150 ? 155.36734 -1.69094 56.12569 1.000 21.04976 147 PHE B O 1
ATOM 3054 N N . LYS B 1 151 ? 157.09661 -3.05183 56.58961 1.000 23.01453 148 LYS B N 1
ATOM 3055 C CA . LYS B 1 151 ? 156.20889 -4.16814 56.89476 1.000 25.37689 148 LYS B CA 1
ATOM 3056 C C . LYS B 1 151 ? 155.33037 -3.85497 58.09646 1.000 28.43063 148 LYS B C 1
ATOM 3057 O O . LYS B 1 151 ? 154.13573 -4.16583 58.08787 1.000 27.58233 148 LYS B O 1
ATOM 3063 N N . GLU B 1 152 ? 155.88608 -3.20143 59.12505 1.000 29.89596 149 GLU B N 1
ATOM 3064 C CA . GLU B 1 152 ? 155.05309 -2.86555 60.27833 1.000 34.11235 149 GLU B CA 1
ATOM 3065 C C . GLU B 1 152 ? 154.03146 -1.79164 59.92784 1.000 31.54345 149 GLU B C 1
ATOM 3066 O O . GLU B 1 152 ? 152.91930 -1.79914 60.45911 1.000 31.96694 149 GLU B O 1
ATOM 3072 N N . ARG B 1 153 ? 154.37518 -0.86594 59.03038 1.000 26.69681 150 ARG B N 1
ATOM 3073 C CA . ARG B 1 153 ? 153.43867 0.20136 58.70362 1.000 23.16493 150 ARG B CA 1
ATOM 3074 C C . ARG B 1 153 ? 152.41116 -0.21000 57.65080 1.000 26.53852 150 ARG B C 1
ATOM 3075 O O . ARG B 1 153 ? 151.32401 0.36730 57.60681 1.000 28.27747 150 ARG B O 1
ATOM 3083 N N . GLY B 1 154 ? 152.72055 -1.18624 56.80895 1.000 25.18230 151 GLY B N 1
ATOM 3084 C CA . GLY B 1 154 ? 151.79570 -1.57016 55.76707 1.000 25.28765 151 GLY B CA 1
ATOM 3085 C C . GLY B 1 154 ? 151.92202 -0.76199 54.49659 1.000 25.71932 151 GLY B C 1
ATOM 3086 O O . GLY B 1 154 ? 151.12049 -0.95046 53.57975 1.000 24.47025 151 GLY B O 1
ATOM 3087 N N . THR B 1 155 ? 152.91825 0.11262 54.40374 1.000 26.07072 152 THR B N 1
ATOM 3088 C CA . THR B 1 155 ? 153.07225 0.96325 53.23692 1.000 25.65975 152 THR B CA 1
ATOM 3089 C C . THR B 1 155 ? 154.53218 1.38361 53.14786 1.000 23.95837 152 THR B C 1
ATOM 3090 O O . THR B 1 155 ? 155.24429 1.39519 54.15402 1.000 26.37442 152 THR B O 1
ATOM 3094 N N . GLY B 1 156 ? 154.97565 1.71012 51.93734 1.000 21.25923 153 GLY B N 1
ATOM 3095 C CA . GLY B 1 156 ? 156.30056 2.27603 51.77246 1.000 19.95322 153 GLY B CA 1
ATOM 3096 C C . GLY B 1 156 ? 156.75215 2.29977 50.32974 1.000 21.44691 153 GLY B C 1
ATOM 3097 O O . GLY B 1 156 ? 156.17087 1.60410 49.49339 1.000 23.02021 153 GLY B O 1
ATOM 3098 N N . SER B 1 157 ? 157.78809 3.08669 50.02179 1.000 19.45562 154 SER B N 1
ATOM 3099 C CA . SER B 1 157 ? 158.39024 3.08865 48.69734 1.000 19.70369 154 SER B CA 1
ATOM 3100 C C . SER B 1 157 ? 159.90478 3.14152 48.84045 1.000 21.74361 154 SER B C 1
ATOM 3101 O O . SER B 1 157 ? 160.43535 4.02683 49.52459 1.000 20.34454 154 SER B O 1
ATOM 3104 N N . LEU B 1 158 ? 160.59404 2.18107 48.21566 1.000 18.22834 155 LEU B N 1
ATOM 3105 C CA . LEU B 1 158 ? 162.05467 2.11220 48.21957 1.000 16.08356 155 LEU B CA 1
ATOM 3106 C C . LEU B 1 158 ? 162.53420 2.37288 46.80060 1.000 19.04630 155 LEU B C 1
ATOM 3107 O O . LEU B 1 158 ? 162.09878 1.68636 45.86435 1.000 20.97123 155 LEU B O 1
ATOM 3112 N N . VAL B 1 159 ? 163.37860 3.39385 46.63275 1.000 18.55328 156 VAL B N 1
ATOM 3113 C CA . VAL B 1 159 ? 163.95677 3.75377 45.33856 1.000 18.49323 156 VAL B CA 1
ATOM 3114 C C . VAL B 1 159 ? 165.45634 3.52144 45.44029 1.000 23.52837 156 VAL B C 1
ATOM 3115 O O . VAL B 1 159 ? 166.11732 4.10469 46.30693 1.000 22.87514 156 VAL B O 1
ATOM 3119 N N . ILE B 1 160 ? 165.99748 2.67540 44.56824 1.000 20.81430 157 ILE B N 1
ATOM 3120 C CA . ILE B 1 160 ? 167.41101 2.31190 44.59825 1.000 20.49952 157 ILE B CA 1
ATOM 3121 C C . ILE B 1 160 ? 168.12797 3.02300 43.45589 1.000 22.07700 157 ILE B C 1
ATOM 3122 O O . ILE B 1 160 ? 167.72829 2.89023 42.29327 1.000 20.39399 157 ILE B O 1
ATOM 3127 N N . THR B 1 161 ? 169.20238 3.75746 43.76827 1.000 19.25475 158 THR B N 1
ATOM 3128 C CA . THR B 1 161 ? 170.01664 4.31451 42.69309 1.000 20.95600 158 THR B CA 1
ATOM 3129 C C . THR B 1 161 ? 170.96118 3.23437 42.19202 1.000 21.96608 158 THR B C 1
ATOM 3130 O O . THR B 1 161 ? 171.93462 2.88674 42.87036 1.000 22.37550 158 THR B O 1
ATOM 3134 N N . ALA B 1 162 ? 170.70222 2.72379 40.99721 1.000 20.77372 159 ALA B N 1
ATOM 3135 C CA . ALA B 1 162 ? 171.55876 1.72528 40.37090 1.000 19.72502 159 ALA B CA 1
ATOM 3136 C C . ALA B 1 162 ? 172.51509 2.44836 39.42120 1.000 20.16711 159 ALA B C 1
ATOM 3137 O O . ALA B 1 162 ? 173.14732 3.42272 39.85859 1.000 23.70490 159 ALA B O 1
ATOM 3139 N N . SER B 1 163 ? 172.62173 2.05927 38.15154 1.000 16.77822 160 SER B N 1
ATOM 3140 C CA . SER B 1 163 ? 173.49600 2.70376 37.18723 1.000 17.64971 160 SER B CA 1
ATOM 3141 C C . SER B 1 163 ? 173.30302 1.99976 35.85440 1.000 20.28646 160 SER B C 1
ATOM 3142 O O . SER B 1 163 ? 173.00613 0.80762 35.84217 1.000 23.95864 160 SER B O 1
ATOM 3145 N N . MET B 1 164 ? 173.48979 2.69902 34.73385 1.000 22.21583 161 MET B N 1
ATOM 3146 C CA . MET B 1 164 ? 173.53804 1.99443 33.46023 1.000 22.69081 161 MET B CA 1
ATOM 3147 C C . MET B 1 164 ? 174.67511 0.97768 33.42631 1.000 21.93904 161 MET B C 1
ATOM 3148 O O . MET B 1 164 ? 174.62480 0.03505 32.62192 1.000 22.65854 161 MET B O 1
ATOM 3153 N N . SER B 1 165 ? 175.69428 1.14797 34.28412 1.000 20.42207 162 SER B N 1
ATOM 3154 C CA . SER B 1 165 ? 176.73603 0.12978 34.46220 1.000 22.29743 162 SER B CA 1
ATOM 3155 C C . SER B 1 165 ? 176.17357 -1.20531 34.93039 1.000 18.86085 162 SER B C 1
ATOM 3156 O O . SER B 1 165 ? 176.85782 -2.22444 34.81542 1.000 20.93172 162 SER B O 1
ATOM 3159 N N . GLY B 1 166 ? 174.98217 -1.21698 35.51857 1.000 20.79077 163 GLY B N 1
ATOM 3160 C CA . GLY B 1 166 ? 174.34433 -2.48710 35.80736 1.000 25.19311 163 GLY B CA 1
ATOM 3161 C C . GLY B 1 166 ? 173.73293 -3.16650 34.59670 1.000 27.05406 163 GLY B C 1
ATOM 3162 O O . GLY B 1 166 ? 173.35777 -4.33806 34.68258 1.000 21.67204 163 GLY B O 1
ATOM 3163 N N . HIS B 1 167 ? 173.63020 -2.44848 33.47369 1.000 27.91417 164 HIS B N 1
ATOM 3164 C CA . HIS B 1 167 ? 173.14460 -2.97164 32.20231 1.000 24.49841 164 HIS B CA 1
ATOM 3165 C C . HIS B 1 167 ? 174.25960 -3.24858 31.21371 1.000 22.47154 164 HIS B C 1
ATOM 3166 O O . HIS B 1 167 ? 174.15466 -4.19167 30.43192 1.000 23.26359 164 HIS B O 1
ATOM 3173 N N . ILE B 1 168 ? 175.29437 -2.40661 31.18152 1.000 21.17067 165 ILE B N 1
ATOM 3174 C CA . ILE B 1 168 ? 176.35640 -2.51666 30.19012 1.000 25.86110 165 ILE B CA 1
ATOM 3175 C C . ILE B 1 168 ? 177.70275 -2.46011 30.90112 1.000 24.18540 165 ILE B C 1
ATOM 3176 O O . ILE B 1 168 ? 177.78926 -2.15166 32.09177 1.000 26.34975 165 ILE B O 1
ATOM 3181 N N . ALA B 1 169 ? 178.75997 -2.76226 30.14785 1.000 19.99297 166 ALA B N 1
ATOM 3182 C CA . ALA B 1 169 ? 180.13756 -2.62193 30.62005 1.000 21.64586 166 ALA B CA 1
ATOM 3183 C C . ALA B 1 169 ? 180.72754 -1.32439 30.07619 1.000 25.44148 166 ALA B C 1
ATOM 3184 O O . ALA B 1 169 ? 180.84074 -1.14401 28.85215 1.000 26.36987 166 ALA B O 1
ATOM 3186 N N . ASN B 1 170 ? 181.09536 -0.42373 30.98550 1.000 23.73475 167 ASN B N 1
ATOM 3187 C CA . ASN B 1 170 ? 181.64519 0.86559 30.59902 1.000 29.22055 167 ASN B CA 1
ATOM 3188 C C . ASN B 1 170 ? 182.94713 0.68984 29.83059 1.000 28.79458 167 ASN B C 1
ATOM 3189 O O . ASN B 1 170 ? 183.66853 -0.29976 29.98116 1.000 30.19916 167 ASN B O 1
ATOM 3194 N N . PHE B 1 171 ? 183.26766 1.70518 29.03316 1.000 27.41451 168 PHE B N 1
ATOM 3195 C CA . PHE B 1 171 ? 184.41540 1.68087 28.13944 1.000 24.85124 168 PHE B CA 1
ATOM 3196 C C . PHE B 1 171 ? 184.90846 3.12111 28.01514 1.000 28.08688 168 PHE B C 1
ATOM 3197 O O . PHE B 1 171 ? 184.08209 4.04337 27.94344 1.000 29.87720 168 PHE B O 1
ATOM 3205 N N . PRO B 1 172 ? 186.22619 3.35685 28.00344 1.000 26.06783 169 PRO B N 1
ATOM 3206 C CA . PRO B 1 172 ? 187.27766 2.34103 28.08244 1.000 25.31470 169 PRO B CA 1
ATOM 3207 C C . PRO B 1 172 ? 187.75077 1.99744 29.49444 1.000 27.01702 169 PRO B C 1
ATOM 3208 O O . PRO B 1 172 ? 188.61102 1.12877 29.61014 1.000 28.44090 169 PRO B O 1
ATOM 3212 N N . GLN B 1 173 ? 187.22473 2.64458 30.53283 1.000 27.00602 170 GLN B N 1
ATOM 3213 C CA . GLN B 1 173 ? 187.68179 2.35423 31.88944 1.000 29.57855 170 GLN B CA 1
ATOM 3214 C C . GLN B 1 173 ? 187.11378 1.01696 32.36543 1.000 31.80289 170 GLN B C 1
ATOM 3215 O O . GLN B 1 173 ? 185.94713 0.69830 32.11862 1.000 34.09608 170 GLN B O 1
ATOM 3221 N N . GLU B 1 174 ? 187.95504 0.21473 33.02420 1.000 28.99571 171 GLU B N 1
ATOM 3222 C CA . GLU B 1 174 ? 187.53938 -1.09292 33.52899 1.000 29.40957 171 GLU B CA 1
ATOM 3223 C C . GLU B 1 174 ? 187.02140 -0.94977 34.95694 1.000 27.26530 171 GLU B C 1
ATOM 3224 O O . GLU B 1 174 ? 187.68624 -0.34221 35.79964 1.000 27.21141 171 GLU B O 1
ATOM 3230 N N . GLN B 1 175 ? 185.84089 -1.51524 35.23066 1.000 23.88333 172 GLN B N 1
ATOM 3231 C CA . GLN B 1 175 ? 185.24525 -1.38139 36.56195 1.000 25.37967 172 GLN B CA 1
ATOM 3232 C C . GLN B 1 175 ? 184.21795 -2.47412 36.86019 1.000 23.03033 172 GLN B C 1
ATOM 3233 O O . GLN B 1 175 ? 183.14099 -2.19180 37.40417 1.000 23.04019 172 GLN B O 1
ATOM 3239 N N . THR B 1 176 ? 184.57621 -3.72518 36.54872 1.000 21.26391 173 THR B N 1
ATOM 3240 C CA . THR B 1 176 ? 183.63728 -4.84623 36.61605 1.000 23.63385 173 THR B CA 1
ATOM 3241 C C . THR B 1 176 ? 183.01610 -5.00794 38.00285 1.000 20.90151 173 THR B C 1
ATOM 3242 O O . THR B 1 176 ? 181.83611 -5.35756 38.11982 1.000 24.02434 173 THR B O 1
ATOM 3246 N N . SER B 1 177 ? 183.77766 -4.75822 39.06633 1.000 17.90777 174 SER B N 1
ATOM 3247 C CA . SER B 1 177 ? 183.19359 -4.87268 40.40406 1.000 19.56478 174 SER B CA 1
ATOM 3248 C C . SER B 1 177 ? 182.02939 -3.89950 40.57738 1.000 20.33443 174 SER B C 1
ATOM 3249 O O . SER B 1 177 ? 180.98693 -4.25144 41.13877 1.000 20.93620 174 SER B O 1
ATOM 3252 N N . TYR B 1 178 ? 182.20061 -2.66129 40.11780 1.000 21.30223 175 TYR B N 1
ATOM 3253 C CA . TYR B 1 178 ? 181.10535 -1.69404 40.16213 1.000 23.07262 175 TYR B CA 1
ATOM 3254 C C . TYR B 1 178 ? 179.93618 -2.12321 39.27019 1.000 22.23806 175 TYR B C 1
ATOM 3255 O O . TYR B 1 178 ? 178.77025 -2.01367 39.66511 1.000 20.47339 175 TYR B O 1
ATOM 3264 N N . ASN B 1 179 ? 180.23015 -2.57345 38.04405 1.000 23.70504 176 ASN B N 1
ATOM 3265 C CA . ASN B 1 179 ? 179.17167 -2.99659 37.12851 1.000 25.62231 176 ASN B CA 1
ATOM 3266 C C . ASN B 1 179 ? 178.34660 -4.13007 37.74222 1.000 23.76377 176 ASN B C 1
ATOM 3267 O O . ASN B 1 179 ? 177.10317 -4.10828 37.71884 1.000 19.87015 176 ASN B O 1
ATOM 3272 N N . VAL B 1 180 ? 179.03190 -5.10017 38.33879 1.000 19.11558 177 VAL B N 1
ATOM 3273 C CA . VAL B 1 180 ? 178.37639 -6.27076 38.91095 1.000 22.09221 177 VAL B CA 1
ATOM 3274 C C . VAL B 1 180 ? 177.50904 -5.87699 40.10478 1.000 20.45744 177 VAL B C 1
ATOM 3275 O O . VAL B 1 180 ? 176.36573 -6.32978 40.22608 1.000 19.44392 177 VAL B O 1
ATOM 3279 N N . ALA B 1 181 ? 178.01962 -5.00458 40.98363 1.000 21.33322 178 ALA B N 1
ATOM 3280 C CA . ALA B 1 181 ? 177.23845 -4.58856 42.15012 1.000 21.75188 178 ALA B CA 1
ATOM 3281 C C . ALA B 1 181 ? 175.97807 -3.84702 41.73134 1.000 20.62561 178 ALA B C 1
ATOM 3282 O O . ALA B 1 181 ? 174.89700 -4.07742 42.29353 1.000 22.41084 178 ALA B O 1
ATOM 3284 N N . LYS B 1 182 ? 176.09086 -2.96564 40.72718 1.000 20.17999 179 LYS B N 1
ATOM 3285 C CA . LYS B 1 182 ? 174.91887 -2.24653 40.24121 1.000 19.66871 179 LYS B CA 1
ATOM 3286 C C . LYS B 1 182 ? 173.93310 -3.18586 39.56044 1.000 20.35942 179 LYS B C 1
ATOM 3287 O O . LYS B 1 182 ? 172.71432 -2.98200 39.65834 1.000 19.42949 179 LYS B O 1
ATOM 3293 N N . ALA B 1 183 ? 174.42623 -4.22152 38.86310 1.000 19.99535 180 ALA B N 1
ATOM 3294 C CA . ALA B 1 183 ? 173.49997 -5.22410 38.32752 1.000 23.34632 180 ALA B CA 1
ATOM 3295 C C . ALA B 1 183 ? 172.71895 -5.89666 39.44715 1.000 24.15337 180 ALA B C 1
ATOM 3296 O O . ALA B 1 183 ? 171.51819 -6.16575 39.30030 1.000 25.88588 180 ALA B O 1
ATOM 3298 N N . GLY B 1 184 ? 173.39502 -6.21761 40.55836 1.000 20.93989 181 GLY B N 1
ATOM 3299 C CA . GLY B 1 184 ? 172.70235 -6.84093 41.67632 1.000 19.21730 181 GLY B CA 1
ATOM 3300 C C . GLY B 1 184 ? 171.64836 -5.92269 42.26629 1.000 23.55706 181 GLY B C 1
ATOM 3301 O O . GLY B 1 184 ? 170.55087 -6.36704 42.61879 1.000 24.58001 181 GLY B O 1
ATOM 3302 N N . CYS B 1 185 ? 171.96414 -4.62551 42.35420 1.000 19.25435 182 CYS B N 1
ATOM 3303 C CA . CYS B 1 185 ? 171.00269 -3.62652 42.81963 1.000 23.45390 182 CYS B CA 1
ATOM 3304 C C . CYS B 1 185 ? 169.74040 -3.61658 41.96660 1.000 20.88323 182 CYS B C 1
ATOM 3305 O O . CYS B 1 185 ? 168.63450 -3.52786 42.49943 1.000 24.25422 182 CYS B O 1
ATOM 3308 N N . ILE B 1 186 ? 169.89326 -3.64100 40.63497 1.000 19.10298 183 ILE B N 1
ATOM 3309 C CA . ILE B 1 186 ? 168.73665 -3.60542 39.73471 1.000 16.88767 183 ILE B CA 1
ATOM 3310 C C . ILE B 1 186 ? 167.83553 -4.81320 39.97674 1.000 17.95760 183 ILE B C 1
ATOM 3311 O O . ILE B 1 186 ? 166.60490 -4.69461 40.05802 1.000 18.01271 183 ILE B O 1
ATOM 3316 N N . HIS B 1 187 ? 168.43149 -6.00327 40.06152 1.000 15.55884 184 HIS B N 1
ATOM 3317 C CA . HIS B 1 187 ? 167.61412 -7.18864 40.29334 1.000 20.01962 184 HIS B CA 1
ATOM 3318 C C . HIS B 1 187 ? 167.09147 -7.23987 41.71703 1.000 17.60413 184 HIS B C 1
ATOM 3319 O O . HIS B 1 187 ? 166.02264 -7.80720 41.95959 1.000 21.30001 184 HIS B O 1
ATOM 3326 N N . MET B 1 188 ? 167.80344 -6.63284 42.65820 1.000 21.37563 185 MET B N 1
ATOM 3327 C CA . MET B 1 188 ? 167.27277 -6.50917 44.01014 1.000 22.38873 185 MET B CA 1
ATOM 3328 C C . MET B 1 188 ? 165.93141 -5.78315 44.01286 1.000 20.60771 185 MET B C 1
ATOM 3329 O O . MET B 1 188 ? 165.00553 -6.17928 44.72988 1.000 21.62398 185 MET B O 1
ATOM 3334 N N . ALA B 1 189 ? 165.81943 -4.70638 43.23034 1.000 18.40423 186 ALA B N 1
ATOM 3335 C CA . ALA B 1 189 ? 164.56311 -3.96776 43.13907 1.000 20.11393 186 ALA B CA 1
ATOM 3336 C C . ALA B 1 189 ? 163.41553 -4.87146 42.67519 1.000 21.60140 186 ALA B C 1
ATOM 3337 O O . ALA B 1 189 ? 162.32937 -4.85914 43.26761 1.000 21.57144 186 ALA B O 1
ATOM 3339 N N . ARG B 1 190 ? 163.63974 -5.65202 41.60450 1.000 20.58285 187 ARG B N 1
ATOM 3340 C CA . ARG B 1 190 ? 162.63828 -6.60332 41.11622 1.000 19.45006 187 ARG B CA 1
ATOM 3341 C C . ARG B 1 190 ? 162.28092 -7.64066 42.16949 1.000 19.83932 187 ARG B C 1
ATOM 3342 O O . ARG B 1 190 ? 161.10401 -7.93019 42.40076 1.000 21.62716 187 ARG B O 1
ATOM 3350 N N . SER B 1 191 ? 163.29987 -8.24283 42.78655 1.000 16.84133 188 SER B N 1
ATOM 3351 C CA . SER B 1 191 ? 163.07822 -9.34294 43.71467 1.000 19.72551 188 SER B CA 1
ATOM 3352 C C . SER B 1 191 ? 162.39564 -8.86355 44.99498 1.000 20.45993 188 SER B C 1
ATOM 3353 O O . SER B 1 191 ? 161.53107 -9.55969 45.53686 1.000 21.29317 188 SER B O 1
ATOM 3356 N N . LEU B 1 192 ? 162.74885 -7.67005 45.48558 1.000 19.30923 189 LEU B N 1
ATOM 3357 C CA . LEU B 1 192 ? 162.05159 -7.12903 46.65149 1.000 18.58291 189 LEU B CA 1
ATOM 3358 C C . LEU B 1 192 ? 160.64429 -6.65283 46.30746 1.000 21.82243 189 LEU B C 1
ATOM 3359 O O . LEU B 1 192 ? 159.75489 -6.70646 47.16719 1.000 21.28906 189 LEU B O 1
ATOM 3364 N N . ALA B 1 193 ? 160.42359 -6.15788 45.07609 1.000 19.29414 190 ALA B N 1
ATOM 3365 C CA . ALA B 1 193 ? 159.06545 -5.78879 44.67513 1.000 21.31113 190 ALA B CA 1
ATOM 3366 C C . ALA B 1 193 ? 158.12784 -6.96908 44.84052 1.000 20.94208 190 ALA B C 1
ATOM 3367 O O . ALA B 1 193 ? 157.00451 -6.82094 45.33634 1.000 22.45810 190 ALA B O 1
ATOM 3369 N N . ASN B 1 194 ? 158.59543 -8.16077 44.46877 1.000 20.81495 191 ASN B N 1
ATOM 3370 C CA . ASN B 1 194 ? 157.79385 -9.35362 44.67885 1.000 22.82853 191 ASN B CA 1
ATOM 3371 C C . ASN B 1 194 ? 157.75811 -9.76444 46.15357 1.000 23.97057 191 ASN B C 1
ATOM 3372 O O . ASN B 1 194 ? 156.70054 -10.14915 46.66359 1.000 22.19533 191 ASN B O 1
ATOM 3377 N N . GLU B 1 195 ? 158.89942 -9.74078 46.85531 1.000 22.60491 192 GLU B N 1
ATOM 3378 C CA . GLU B 1 195 ? 158.87591 -10.17782 48.25976 1.000 23.14945 192 GLU B CA 1
ATOM 3379 C C . GLU B 1 195 ? 157.96014 -9.28151 49.09565 1.000 24.20529 192 GLU B C 1
ATOM 3380 O O . GLU B 1 195 ? 157.23407 -9.76303 49.97329 1.000 25.97862 192 GLU B O 1
ATOM 3386 N N . TRP B 1 196 ? 157.98763 -7.97291 48.84259 1.000 20.79698 193 TRP B N 1
ATOM 3387 C CA . TRP B 1 196 ? 157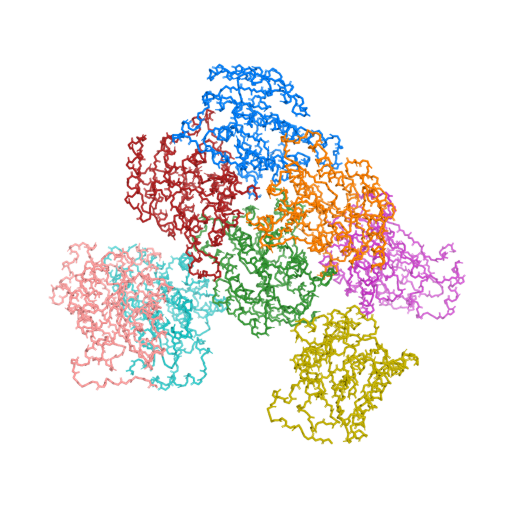.24875 -7.00132 49.64124 1.000 23.27449 193 TRP B CA 1
ATOM 3388 C C . TRP B 1 196 ? 155.89284 -6.64125 49.02669 1.000 24.87313 193 TRP B C 1
ATOM 3389 O O . TRP B 1 196 ? 155.32338 -5.58691 49.35224 1.000 23.66211 193 TRP B O 1
ATOM 3400 N N . ARG B 1 197 ? 155.35222 -7.50869 48.17246 1.000 25.00668 194 ARG B N 1
ATOM 3401 C CA . ARG B 1 197 ? 154.18299 -7.15861 47.36391 1.000 20.33282 194 ARG B CA 1
ATOM 3402 C C . ARG B 1 197 ? 152.97516 -6.73692 48.19444 1.000 20.43288 194 ARG B C 1
ATOM 3403 O O . ARG B 1 197 ? 152.12407 -5.99208 47.69439 1.000 27.05216 194 ARG B O 1
ATOM 3411 N N . ASP B 1 198 ? 152.86754 -7.18790 49.43893 1.000 20.80920 195 ASP B N 1
ATOM 3412 C CA . ASP B 1 198 ? 151.72820 -6.82227 50.26551 1.000 24.55131 195 ASP B CA 1
ATOM 3413 C C . ASP B 1 198 ? 151.90573 -5.50039 51.00030 1.000 24.87046 195 ASP B C 1
ATOM 3414 O O . ASP B 1 198 ? 150.97467 -5.08069 51.69575 1.000 27.17621 195 ASP B O 1
ATOM 3419 N N . PHE B 1 199 ? 153.05659 -4.82999 50.89790 1.000 22.33624 196 PHE B N 1
ATOM 3420 C CA . PHE B 1 199 ? 153.18028 -3.63899 51.73330 1.000 22.37067 196 PHE B CA 1
ATOM 3421 C C . PHE B 1 199 ? 154.05576 -2.50910 51.20294 1.000 21.02025 196 PHE B C 1
ATOM 3422 O O . PHE B 1 199 ? 154.03879 -1.43116 51.78758 1.000 23.29226 196 PHE B O 1
ATOM 3430 N N . ALA B 1 200 ? 154.80367 -2.70367 50.11747 1.000 17.05675 197 ALA B N 1
ATOM 3431 C CA . ALA B 1 200 ? 155.70334 -1.65135 49.67837 1.000 20.42758 197 ALA B CA 1
ATOM 3432 C C . ALA B 1 200 ? 156.08755 -1.86426 48.22434 1.000 20.69619 197 ALA B C 1
ATOM 3433 O O . ALA B 1 200 ? 156.14933 -3.00181 47.74499 1.000 22.76534 197 ALA B O 1
ATOM 3435 N N . ARG B 1 201 ? 156.34016 -0.75052 47.53378 1.000 17.54405 198 ARG B N 1
ATOM 3436 C CA . ARG B 1 201 ? 156.88560 -0.75004 46.18381 1.000 19.86957 198 ARG B CA 1
ATOM 3437 C C . ARG B 1 201 ? 158.39711 -0.54760 46.22893 1.000 19.62356 198 ARG B C 1
ATOM 3438 O O . ARG B 1 201 ? 158.91799 0.11066 47.13115 1.000 18.30493 198 ARG B O 1
ATOM 3446 N N . VAL B 1 202 ? 159.09364 -1.14755 45.25558 1.000 18.79048 199 VAL B N 1
ATOM 3447 C CA . VAL B 1 202 ? 160.54353 -1.05267 45.09863 1.000 17.36533 199 VAL B CA 1
ATOM 3448 C C . VAL B 1 202 ? 160.85834 -0.87053 43.61804 1.000 21.46319 199 VAL B C 1
ATOM 3449 O O . VAL B 1 202 ? 160.41172 -1.65984 42.77563 1.000 20.48828 199 VAL B O 1
ATOM 3453 N N . ASN B 1 203 ? 161.63472 0.16644 43.30334 1.000 18.73476 200 ASN B N 1
ATOM 3454 C CA . ASN B 1 203 ? 161.99757 0.48969 41.93005 1.000 16.90723 200 ASN B CA 1
ATOM 3455 C C . ASN B 1 203 ? 163.43049 1.00021 41.92068 1.000 18.04690 200 ASN B C 1
ATOM 3456 O O . ASN B 1 203 ? 163.98908 1.35778 42.95994 1.000 17.54989 200 ASN B O 1
ATOM 3461 N N . SER B 1 204 ? 164.03155 1.04888 40.73324 1.000 17.22211 201 SER B N 1
ATOM 3462 C CA . SER B 1 204 ? 165.41120 1.48940 40.59746 1.000 21.51889 201 SER B CA 1
ATOM 3463 C C . SER B 1 204 ? 165.51912 2.50415 39.46831 1.000 20.13081 201 SER B C 1
ATOM 3464 O O . SER B 1 204 ? 164.73955 2.49520 38.51544 1.000 18.35773 201 SER B O 1
ATOM 3467 N N . ILE B 1 205 ? 166.49652 3.38790 39.60513 1.000 21.63612 202 ILE B N 1
ATOM 3468 C CA . ILE B 1 205 ? 166.85071 4.36933 38.59198 1.000 20.67885 202 ILE B CA 1
ATOM 3469 C C . ILE B 1 205 ? 168.29834 4.09901 38.21547 1.000 20.43903 202 ILE B C 1
ATOM 3470 O O . ILE B 1 205 ? 169.15881 4.00340 39.09911 1.000 18.43318 202 ILE B O 1
ATOM 3475 N N . SER B 1 206 ? 168.57180 3.98570 36.91418 1.000 20.17659 203 SER B N 1
ATOM 3476 C CA . SER B 1 206 ? 169.91540 3.68720 36.42200 1.000 20.84678 203 SER B CA 1
ATOM 3477 C C . SER B 1 206 ? 170.46683 4.88171 35.65611 1.000 21.42868 203 SER B C 1
ATOM 3478 O O . SER B 1 206 ? 170.25320 4.99895 34.43962 1.000 22.92362 203 SER B O 1
ATOM 3481 N N . PRO B 1 207 ? 171.18984 5.78433 36.30848 1.000 20.95274 204 PRO B N 1
ATOM 3482 C CA . PRO B 1 207 ? 171.71402 6.95790 35.60147 1.000 20.26677 204 PRO B CA 1
ATOM 3483 C C . PRO B 1 207 ? 172.88170 6.61754 34.69450 1.000 23.71262 204 PRO B C 1
ATOM 3484 O O . PRO B 1 207 ? 173.64549 5.68152 34.94421 1.000 24.32973 204 PRO B O 1
ATOM 3488 N N . GLY B 1 208 ? 173.03360 7.42057 33.63710 1.000 25.44137 205 GLY B N 1
ATOM 3489 C CA . GLY B 1 208 ? 174.22551 7.38051 32.80917 1.000 23.90177 205 GLY B CA 1
ATOM 3490 C C . GLY B 1 208 ? 175.31124 8.24175 33.41904 1.000 24.33105 205 GLY B C 1
ATOM 3491 O O . GLY B 1 208 ? 175.41291 8.37755 34.64206 1.000 23.89616 205 GLY B O 1
ATOM 3492 N N . TYR B 1 209 ? 176.11375 8.86678 32.56214 1.000 23.64903 206 TYR B N 1
ATOM 3493 C CA . TYR B 1 209 ? 177.18737 9.73695 33.02420 1.000 23.48380 206 TYR B CA 1
ATOM 3494 C C . TYR B 1 209 ? 176.57420 11.05331 33.49227 1.000 27.04347 206 TYR B C 1
ATOM 3495 O O . TYR B 1 209 ? 176.07721 11.83948 32.67535 1.000 23.29891 206 TYR B O 1
ATOM 3504 N N . ILE B 1 210 ? 176.58286 11.28753 34.80584 1.000 24.70673 207 ILE B N 1
ATOM 3505 C CA . ILE B 1 210 ? 176.02335 12.49769 35.39769 1.000 21.32619 207 ILE B CA 1
ATOM 3506 C C . ILE B 1 210 ? 177.17912 13.31439 35.96033 1.000 25.04019 207 ILE B C 1
ATOM 3507 O O . ILE B 1 210 ? 178.02158 12.77634 36.68634 1.000 26.57784 207 ILE B O 1
ATOM 3512 N N . ASP B 1 211 ? 177.21918 14.60521 35.62214 1.000 24.06701 208 ASP B N 1
ATOM 3513 C CA . ASP B 1 211 ? 178.25007 15.53257 36.09339 1.000 27.37675 208 ASP B CA 1
ATOM 3514 C C . ASP B 1 211 ? 177.93401 15.92089 37.53807 1.000 29.98945 208 ASP B C 1
ATOM 3515 O O . ASP B 1 211 ? 177.27873 16.92264 37.80271 1.000 32.67081 208 ASP B O 1
ATOM 3520 N N . THR B 1 212 ? 178.38921 15.09208 38.48517 1.000 28.99364 209 THR B N 1
ATOM 3521 C CA . THR B 1 212 ? 178.18433 15.30167 39.91363 1.000 30.61107 209 THR B CA 1
ATOM 3522 C C . THR B 1 212 ? 179.46551 15.59599 40.66635 1.000 36.83841 209 THR B C 1
ATOM 3523 O O . THR B 1 212 ? 179.39975 16.05991 41.81031 1.000 37.91987 209 THR B O 1
ATOM 3527 N N . GLY B 1 213 ? 180.61737 15.31047 40.06719 1.000 40.91086 210 GLY B N 1
ATOM 3528 C CA . GLY B 1 213 ? 181.88134 15.28193 40.76395 1.000 44.01795 210 GLY B CA 1
ATOM 3529 C C . GLY B 1 213 ? 182.38598 13.88344 41.06129 1.000 44.91412 210 GLY B C 1
ATOM 3530 O O . GLY B 1 213 ? 183.59024 13.70688 41.26769 1.000 45.47130 210 GLY B O 1
ATOM 3531 N N . LEU B 1 214 ? 181.49658 12.88308 41.05635 1.000 44.81214 211 LEU B N 1
ATOM 3532 C CA . LEU B 1 214 ? 181.89824 11.51539 41.37620 1.000 46.95210 211 LEU B CA 1
ATOM 3533 C C . LEU B 1 214 ? 182.93025 10.96796 40.38940 1.000 50.11066 211 LEU B C 1
ATOM 3534 O O . LEU B 1 214 ? 183.75944 10.12715 40.76539 1.000 49.84485 211 LEU B O 1
ATOM 3539 N N . SER B 1 215 ? 182.91201 11.43206 39.13665 1.000 50.43075 212 SER B N 1
ATOM 3540 C CA . SER B 1 215 ? 183.83139 10.94100 38.11492 1.000 54.27540 212 SER B CA 1
ATOM 3541 C C . SER B 1 215 ? 185.03767 11.85732 37.90401 1.000 58.72180 212 SER B C 1
ATOM 3542 O O . SER B 1 215 ? 185.71956 11.74427 36.87859 1.000 59.69572 212 SER B O 1
ATOM 3545 N N . ASP B 1 216 ? 185.32500 12.75467 38.84879 1.000 59.91768 213 ASP B N 1
ATOM 3546 C CA . ASP B 1 216 ? 186.39733 13.71879 38.62607 1.000 64.61448 213 ASP B CA 1
ATOM 3547 C C . ASP B 1 216 ? 187.77953 13.06762 38.60875 1.000 69.10530 213 ASP B C 1
ATOM 3548 O O . ASP B 1 216 ? 188.70615 13.63601 38.01946 1.000 70.90365 213 ASP B O 1
ATOM 3553 N N . PHE B 1 217 ? 187.93502 11.88625 39.22189 1.000 71.22838 214 PHE B N 1
ATOM 3554 C CA . PHE B 1 217 ? 189.19097 11.13495 39.20794 1.000 74.00744 214 PHE B CA 1
ATOM 3555 C C . PHE B 1 217 ? 189.51954 10.53355 37.83927 1.000 76.83127 214 PHE B C 1
ATOM 3556 O O . PHE B 1 217 ? 190.56510 9.88475 37.70502 1.000 76.01211 214 PHE B O 1
ATOM 3564 N N . VAL B 1 218 ? 188.66140 10.71322 36.83761 1.000 78.74466 215 VAL B N 1
ATOM 3565 C CA . VAL B 1 218 ? 188.86083 10.14345 35.50491 1.000 79.16235 215 VAL B CA 1
ATOM 3566 C C . VAL B 1 218 ? 189.53609 11.20058 34.63470 1.000 81.26064 215 VAL B C 1
ATOM 3567 O O . VAL B 1 218 ? 189.15174 12.38083 34.68986 1.000 81.53042 215 VAL B O 1
ATOM 3571 N N . PRO B 1 219 ? 190.55177 10.83661 33.84521 1.000 81.98398 216 PRO B N 1
ATOM 3572 C CA . PRO B 1 219 ? 191.22194 11.82422 32.98750 1.000 82.70496 216 PRO B CA 1
ATOM 3573 C C . PRO B 1 219 ? 190.24489 12.54135 32.06558 1.000 82.46960 216 PRO B C 1
ATOM 3574 O O . PRO B 1 219 ? 189.18023 12.02385 31.71741 1.000 82.70703 216 PRO B O 1
ATOM 3578 N N . LYS B 1 220 ? 190.63039 13.76149 31.66875 1.000 82.31301 217 LYS B N 1
ATOM 3579 C CA . LYS B 1 220 ? 189.78918 14.57505 30.79002 1.000 82.99475 217 LYS B CA 1
ATOM 3580 C C . LYS B 1 220 ? 189.49654 13.85164 29.47803 1.000 82.86175 217 LYS B C 1
ATOM 3581 O O . LYS B 1 220 ? 188.34898 13.82508 29.01737 1.000 82.59044 217 LYS B O 1
ATOM 3587 N N . GLU B 1 221 ? 190.52141 13.25713 28.86505 1.000 83.93226 218 GLU B N 1
ATOM 3588 C CA . GLU B 1 221 ? 190.38852 12.75453 27.50028 1.000 81.13299 218 GLU B CA 1
ATOM 3589 C C . GLU B 1 221 ? 189.55295 11.47913 27.44164 1.000 71.70081 218 GLU B C 1
ATOM 3590 O O . GLU B 1 221 ? 188.98131 11.16518 26.39575 1.000 67.91686 218 GLU B O 1
ATOM 3596 N N . THR B 1 222 ? 189.48234 10.73070 28.53795 1.000 66.75876 219 THR B N 1
ATOM 3597 C CA . THR B 1 222 ? 188.51992 9.63800 28.60834 1.000 63.57131 219 THR B CA 1
ATOM 3598 C C . THR B 1 222 ? 187.08400 10.16405 28.56240 1.000 62.86970 219 THR B C 1
ATOM 3599 O O . THR B 1 222 ? 186.21349 9.54463 27.93949 1.000 60.34111 219 THR B O 1
ATOM 3603 N N . GLN B 1 223 ? 186.82457 11.32160 29.17941 1.000 63.18674 220 GLN B N 1
ATOM 3604 C CA . GLN B 1 223 ? 185.45989 11.83492 29.26604 1.000 62.47132 220 GLN B CA 1
ATOM 3605 C C . GLN B 1 223 ? 184.95591 12.40081 27.94272 1.000 62.60479 220 GLN B C 1
ATOM 3606 O O . GLN B 1 223 ? 183.73669 12.46688 27.74401 1.000 62.90590 220 GLN B O 1
ATOM 3612 N N . GLN B 1 224 ? 185.84998 12.80613 27.03396 1.000 61.60767 221 GLN B N 1
ATOM 3613 C CA . GLN B 1 224 ? 185.40216 13.23096 25.70880 1.000 62.20939 221 GLN B CA 1
ATOM 3614 C C . GLN B 1 224 ? 185.06633 12.04212 24.81528 1.000 57.74697 221 GLN B C 1
ATOM 3615 O O . GLN B 1 224 ? 184.26440 12.17354 23.88243 1.000 58.22293 221 GLN B O 1
ATOM 3621 N N . LEU B 1 225 ? 185.68110 10.88692 25.07275 1.000 53.12337 222 LEU B N 1
ATOM 3622 C CA . LEU B 1 225 ? 185.27357 9.65264 24.40885 1.000 48.04884 222 LEU B CA 1
ATOM 3623 C C . LEU B 1 225 ? 183.84539 9.28274 24.79575 1.000 41.46546 222 LEU B C 1
ATOM 3624 O O . LEU B 1 225 ? 183.02915 8.90278 23.94342 1.000 36.03116 222 LEU B O 1
ATOM 3629 N N . TRP B 1 226 ? 183.53623 9.38240 26.09154 1.000 38.90228 223 TRP B N 1
ATOM 3630 C CA . TRP B 1 226 ? 182.19130 9.10506 26.57506 1.000 37.40468 223 TRP B CA 1
ATOM 3631 C C . TRP B 1 226 ? 181.15463 9.89973 25.80378 1.000 33.42979 223 TRP B C 1
ATOM 3632 O O . TRP B 1 226 ? 180.09158 9.37606 25.46054 1.000 31.74662 223 TRP B O 1
ATOM 3643 N N . HIS B 1 227 ? 181.44645 11.17777 25.53750 1.000 35.13708 224 HIS B N 1
ATOM 3644 C CA . HIS B 1 227 ? 180.46706 12.04981 24.89846 1.000 34.46992 224 HIS B CA 1
ATOM 3645 C C . HIS B 1 227 ? 180.12445 11.56702 23.49922 1.000 31.43690 224 HIS B C 1
ATOM 3646 O O . HIS B 1 227 ? 178.96077 11.63771 23.08237 1.000 33.36199 224 HIS B O 1
ATOM 3653 N N . SER B 1 228 ? 181.11289 11.04099 22.76686 1.000 26.14119 225 SER B N 1
ATOM 3654 C CA . SER B 1 228 ? 180.81767 10.51755 21.43448 1.000 31.06805 225 SER B CA 1
ATOM 3655 C C . SER B 1 228 ? 179.95720 9.25946 21.47941 1.000 34.10292 225 SER B C 1
ATOM 3656 O O . SER B 1 228 ? 179.39090 8.87653 20.44838 1.000 36.68285 225 SER B O 1
ATOM 3659 N N . MET B 1 229 ? 179.83147 8.62530 22.64544 1.000 31.08890 226 MET B N 1
ATOM 3660 C CA . MET B 1 229 ? 179.02110 7.43139 22.81769 1.000 30.47323 226 MET B CA 1
ATOM 3661 C C . MET B 1 229 ? 177.63742 7.73044 23.38236 1.000 29.32690 226 MET B C 1
ATOM 3662 O O . MET B 1 229 ? 176.77359 6.83889 23.36478 1.000 28.33064 226 MET B O 1
ATOM 3667 N N . ILE B 1 230 ? 177.40241 8.94725 23.87417 1.000 25.03368 227 ILE B N 1
ATOM 3668 C CA . ILE B 1 230 ? 176.09390 9.34886 24.38108 1.000 22.70927 227 ILE B CA 1
ATOM 3669 C C . ILE B 1 230 ? 175.33769 10.00810 23.23301 1.000 25.71368 227 ILE B C 1
ATOM 3670 O O . ILE B 1 230 ? 175.80200 11.03443 22.71778 1.000 27.84074 227 ILE B O 1
ATOM 3675 N N . PRO B 1 231 ? 174.20153 9.45157 22.78893 1.000 27.95716 228 PRO B N 1
ATOM 3676 C CA . PRO B 1 231 ? 173.45097 10.09748 21.69676 1.000 25.70304 228 PRO B CA 1
ATOM 3677 C C . PRO B 1 231 ? 173.15945 11.57077 21.95062 1.000 25.66434 228 PRO B C 1
ATOM 3678 O O . PRO B 1 231 ? 173.31177 12.39048 21.03632 1.000 27.38273 228 PRO B O 1
ATOM 3682 N N . MET B 1 232 ? 172.78161 11.94396 23.17163 1.000 24.36262 229 MET B N 1
ATOM 3683 C CA . MET B 1 232 ? 172.57937 13.36363 23.46439 1.000 26.32237 229 MET B CA 1
ATOM 3684 C C . MET B 1 232 ? 173.86615 14.18696 23.43685 1.000 28.37891 229 MET B C 1
ATOM 3685 O O . MET B 1 232 ? 173.78109 15.41726 23.43423 1.000 29.91215 229 MET B O 1
ATOM 3690 N N . GLY B 1 233 ? 175.04188 13.55658 23.44939 1.000 27.53568 230 GLY B N 1
ATOM 3691 C CA . GLY B 1 233 ? 176.28910 14.28051 23.26846 1.000 29.30145 230 GLY B CA 1
ATOM 3692 C C . GLY B 1 233 ? 176.79829 15.03977 24.47510 1.000 29.58122 230 GLY B C 1
ATOM 3693 O O . GLY B 1 233 ? 177.64641 15.92348 24.31511 1.000 30.71001 230 GLY B O 1
ATOM 3694 N N . ARG B 1 234 ? 176.32422 14.72148 25.68057 1.000 26.83715 231 ARG B N 1
ATOM 3695 C CA . ARG B 1 234 ? 176.67121 15.50790 26.86138 1.000 29.76083 231 ARG B CA 1
ATOM 3696 C C . ARG B 1 234 ? 176.46915 14.65921 28.11111 1.000 29.72149 231 ARG B C 1
ATOM 3697 O O . ARG B 1 234 ? 175.78044 13.63389 28.08406 1.000 26.43901 231 ARG B O 1
ATOM 3705 N N . ASP B 1 235 ? 177.08135 15.10702 29.20609 1.000 28.59194 232 ASP B N 1
ATOM 3706 C CA . ASP B 1 235 ? 176.77017 14.57943 30.52838 1.000 30.19158 232 ASP B CA 1
ATOM 3707 C C . ASP B 1 235 ? 175.37327 15.01303 30.94847 1.000 24.11524 232 ASP B C 1
ATOM 3708 O O . ASP B 1 235 ? 174.88962 16.08069 30.56521 1.000 25.04315 232 ASP B O 1
ATOM 3713 N N . GLY B 1 236 ? 174.74771 14.20608 31.78617 1.000 20.89016 233 GLY B N 1
ATOM 3714 C CA . GLY B 1 236 ? 173.55310 14.66295 32.45986 1.000 21.80093 233 GLY B CA 1
ATOM 3715 C C . GLY B 1 236 ? 173.88141 15.50904 33.67724 1.000 23.16377 233 GLY B C 1
ATOM 3716 O O . GLY B 1 236 ? 175.02860 15.59754 34.11157 1.000 25.31243 233 GLY B O 1
ATOM 3717 N N . LEU B 1 237 ? 172.84741 16.14983 34.22036 1.000 25.16653 234 LEU B N 1
ATOM 3718 C CA . LEU B 1 237 ? 172.93465 16.90104 35.46673 1.000 25.50682 234 LEU B CA 1
ATOM 3719 C C . LEU B 1 237 ? 171.98286 16.29384 36.48960 1.000 25.48723 234 LEU B C 1
ATOM 3720 O O . LEU B 1 237 ? 170.91098 15.79462 36.13458 1.000 25.67329 234 LEU B O 1
ATOM 3725 N N . ALA B 1 238 ? 172.38127 16.33019 37.76881 1.000 24.67319 235 ALA B N 1
ATOM 3726 C CA . ALA B 1 238 ? 171.57177 15.68846 38.80544 1.000 23.08156 235 ALA B CA 1
ATOM 3727 C C . ALA B 1 238 ? 170.15022 16.24509 38.83931 1.000 25.40095 235 ALA B C 1
ATOM 3728 O O . ALA B 1 238 ? 169.21041 15.50260 39.13873 1.000 24.35515 235 ALA B O 1
ATOM 3730 N N . LYS B 1 239 ? 169.96487 17.53283 38.50792 1.000 22.06406 236 LYS B N 1
ATOM 3731 C CA . LYS B 1 239 ? 168.63003 18.13203 38.53141 1.000 25.02670 236 LYS B CA 1
ATOM 3732 C C . LYS B 1 239 ? 167.71116 17.58470 37.44270 1.000 26.87516 236 LYS B C 1
ATOM 3733 O O . LYS B 1 239 ? 166.49529 17.81606 37.51211 1.000 24.60714 236 LYS B O 1
ATOM 3739 N N . GLU B 1 240 ? 168.25766 16.88108 36.44259 1.000 25.34882 237 GLU B N 1
ATOM 3740 C CA . GLU B 1 240 ? 167.45390 16.17838 35.44911 1.000 21.50594 237 GLU B CA 1
ATOM 3741 C C . GLU B 1 240 ? 166.93546 14.84082 35.94790 1.000 26.61687 237 GLU B C 1
ATOM 3742 O O . GLU B 1 240 ? 166.17816 14.17838 35.22561 1.000 28.04394 237 GLU B O 1
ATOM 3748 N N . LEU B 1 241 ? 167.32022 14.42374 37.15248 1.000 25.56084 238 LEU B N 1
ATOM 3749 C CA . LEU B 1 241 ? 166.85255 13.16405 37.69591 1.000 24.25475 238 LEU B CA 1
ATOM 3750 C C . LEU B 1 241 ? 165.87337 13.34544 38.84456 1.000 25.99184 238 LEU B C 1
ATOM 3751 O O . LEU B 1 241 ? 165.27299 12.35901 39.27899 1.000 28.19183 238 LEU B O 1
ATOM 3756 N N . LYS B 1 242 ? 165.66784 14.57531 39.32480 1.000 25.86066 239 LYS B N 1
ATOM 3757 C CA . LYS B 1 242 ? 164.82895 14.75588 40.50296 1.000 27.49452 239 LYS B CA 1
ATOM 3758 C C . LYS B 1 242 ? 163.38292 14.33685 40.23038 1.000 27.27246 239 LYS B C 1
ATOM 3759 O O . LYS B 1 242 ? 162.71181 13.79178 41.11749 1.000 26.65644 239 LYS B O 1
ATOM 3765 N N . GLY B 1 243 ? 162.88987 14.56485 39.00947 1.000 23.92650 240 GLY B N 1
ATOM 3766 C CA . GLY B 1 243 ? 161.53262 14.14439 38.68219 1.000 22.32732 240 GLY B CA 1
ATOM 3767 C C . GLY B 1 243 ? 161.32249 12.64989 38.83326 1.000 22.33440 240 GLY B C 1
ATOM 3768 O O . GLY B 1 243 ? 160.26536 12.20507 39.28676 1.000 19.57391 240 GLY B O 1
ATOM 3769 N N . ALA B 1 244 ? 162.34179 11.85347 38.48228 1.000 22.70393 241 ALA B N 1
ATOM 3770 C CA . ALA B 1 244 ? 162.22298 10.40665 38.59556 1.000 21.73736 241 ALA B CA 1
ATOM 3771 C C . ALA B 1 244 ? 162.20044 9.96068 40.05622 1.000 22.93770 241 ALA B C 1
ATOM 3772 O O . ALA B 1 244 ? 161.45489 9.04047 40.41769 1.000 23.83428 241 ALA B O 1
ATOM 3774 N N . TYR B 1 245 ? 163.00117 10.59695 40.91558 1.000 19.60946 242 TYR B N 1
ATOM 3775 C CA . TYR B 1 245 ? 162.99676 10.21285 42.32513 1.000 23.50614 242 TYR B CA 1
ATOM 3776 C C . TYR B 1 245 ? 161.65363 10.51704 42.97380 1.000 23.02936 242 TYR B C 1
ATOM 3777 O O . TYR B 1 245 ? 161.09757 9.68156 43.69387 1.000 24.00458 242 TYR B O 1
ATOM 3786 N N . VAL B 1 246 ? 161.12063 11.71258 42.72479 1.000 21.04050 243 VAL B N 1
ATOM 3787 C CA . VAL B 1 246 ? 159.81020 12.08948 43.24807 1.000 21.08356 243 VAL B CA 1
ATOM 3788 C C . VAL B 1 246 ? 158.71736 11.20087 42.66801 1.000 19.49737 243 VAL B C 1
ATOM 3789 O O . VAL B 1 246 ? 157.78887 10.79289 43.37461 1.000 18.41351 243 VAL B O 1
ATOM 3793 N N . TYR B 1 247 ? 158.80603 10.89302 41.37244 1.000 19.06168 244 TYR B N 1
ATOM 3794 C CA . TYR B 1 247 ? 157.84076 9.99249 40.75738 1.000 19.09155 244 TYR B CA 1
ATOM 3795 C C . TYR B 1 247 ? 157.70456 8.69756 41.55635 1.000 21.36425 244 TYR B C 1
ATOM 3796 O O . TYR B 1 247 ? 156.59962 8.29885 41.94493 1.000 22.78313 244 TYR B O 1
ATOM 3805 N N . PHE B 1 248 ? 158.83108 8.03262 41.81786 1.000 20.38414 245 PHE B N 1
ATOM 3806 C CA . PHE B 1 248 ? 158.81144 6.72808 42.47960 1.000 19.94073 245 PHE B CA 1
ATOM 3807 C C . PHE B 1 248 ? 158.48920 6.85201 43.97407 1.000 22.67424 245 PHE B C 1
ATOM 3808 O O . PHE B 1 248 ? 157.83729 5.97720 44.55595 1.000 21.60707 245 PHE B O 1
ATOM 3816 N N . ALA B 1 249 ? 158.94690 7.92566 44.62136 1.000 19.80052 246 ALA B N 1
ATOM 3817 C CA . ALA B 1 249 ? 158.69956 8.07219 46.05374 1.000 21.65303 246 ALA B CA 1
ATOM 3818 C C . ALA B 1 249 ? 157.24862 8.43844 46.35659 1.000 25.95676 246 ALA B C 1
ATOM 3819 O O . ALA B 1 249 ? 156.75876 8.13813 47.44997 1.000 29.32786 246 ALA B O 1
ATOM 3821 N N . SER B 1 250 ? 156.55265 9.08942 45.41925 1.000 25.62355 247 SER B N 1
ATOM 3822 C CA . SER B 1 250 ? 155.22029 9.63781 45.64316 1.000 25.87781 247 SER B CA 1
ATOM 3823 C C . SER B 1 250 ? 154.11438 8.69046 45.17070 1.000 26.32225 247 SER B C 1
ATOM 3824 O O . SER B 1 250 ? 154.35105 7.60595 44.62369 1.000 23.41579 247 SER B O 1
ATOM 3827 N N . ASP B 1 251 ? 152.87662 9.13775 45.37026 1.000 25.48805 248 ASP B N 1
ATOM 3828 C CA . ASP B 1 251 ? 151.68809 8.43675 44.91635 1.000 26.43939 248 ASP B CA 1
ATOM 3829 C C . ASP B 1 251 ? 151.42878 8.58478 43.42377 1.000 23.38992 248 ASP B C 1
ATOM 3830 O O . ASP B 1 251 ? 150.37015 8.15313 42.97258 1.000 27.33708 248 ASP B O 1
ATOM 3835 N N . ALA B 1 252 ? 152.32958 9.20116 42.65191 1.000 25.26791 249 ALA B N 1
ATOM 3836 C CA . ALA B 1 252 ? 152.16541 9.19290 41.19873 1.000 26.39270 249 ALA B CA 1
ATOM 3837 C C . ALA B 1 252 ? 152.47414 7.83063 40.58632 1.000 26.73081 249 ALA B C 1
ATOM 3838 O O . ALA B 1 252 ? 152.26648 7.65276 39.38182 1.000 27.29764 249 ALA B O 1
ATOM 3840 N N . SER B 1 253 ? 152.96129 6.87074 41.37441 1.000 21.24154 250 SER B N 1
ATOM 3841 C CA . SER B 1 253 ? 153.45858 5.61357 40.82866 1.000 22.92388 250 SER B CA 1
ATOM 3842 C C . SER B 1 253 ? 152.89979 4.40964 41.57209 1.000 21.79870 250 SER B C 1
ATOM 3843 O O . SER B 1 253 ? 153.60598 3.41488 41.75700 1.000 20.64377 250 SER B O 1
ATOM 3846 N N . THR B 1 254 ? 151.61750 4.44247 41.97445 1.000 21.58511 251 THR B N 1
ATOM 3847 C CA . THR B 1 254 ? 151.11064 3.40628 42.87817 1.000 23.35008 251 THR B CA 1
ATOM 3848 C C . THR B 1 254 ? 150.83044 2.06120 42.19749 1.000 26.36596 251 THR B C 1
ATOM 3849 O O . THR B 1 254 ? 150.46353 1.10772 42.89837 1.000 26.17273 251 THR B O 1
ATOM 3853 N N . TYR B 1 255 ? 151.02534 1.93219 40.87953 1.000 22.19534 252 TYR B N 1
ATOM 3854 C CA . TYR B 1 255 ? 151.02815 0.62345 40.21508 1.000 20.25596 252 TYR B CA 1
ATOM 3855 C C . TYR B 1 255 ? 152.39789 0.28573 39.64468 1.000 22.07009 252 TYR B C 1
ATOM 3856 O O . TYR B 1 255 ? 152.53258 -0.70541 38.90884 1.000 21.17928 252 TYR B O 1
ATOM 3865 N N . THR B 1 256 ? 153.41315 1.09967 39.94439 1.000 23.83093 253 THR B N 1
ATOM 3866 C CA . THR B 1 256 ? 154.76826 0.90159 39.44217 1.000 22.92152 253 THR B CA 1
ATOM 3867 C C . THR B 1 256 ? 155.58675 0.22816 40.53141 1.000 19.90466 253 THR B C 1
ATOM 3868 O O . THR B 1 256 ? 155.89180 0.84828 41.55720 1.000 18.03633 253 THR B O 1
ATOM 3872 N N . THR B 1 257 ? 155.95797 -1.03210 40.30999 1.000 18.43938 254 THR B N 1
ATOM 3873 C CA . THR B 1 257 ? 156.81653 -1.70822 41.27200 1.000 22.15219 254 THR B CA 1
ATOM 3874 C C . THR B 1 257 ? 157.66220 -2.73266 40.53292 1.000 21.68727 254 THR B C 1
ATOM 3875 O O . THR B 1 257 ? 157.16698 -3.44082 39.65227 1.000 24.05874 254 THR B O 1
ATOM 3879 N N . GLY B 1 258 ? 158.94432 -2.79188 40.88477 1.000 21.77310 255 GLY B N 1
ATOM 3880 C CA . GLY B 1 258 ? 159.86744 -3.65152 40.16992 1.000 24.03779 255 GLY B CA 1
ATOM 3881 C C . GLY B 1 258 ? 160.30920 -3.10554 38.82990 1.000 24.72767 255 GLY B C 1
ATOM 3882 O O . GLY B 1 258 ? 160.79073 -3.86479 37.98360 1.000 24.31036 255 GLY B O 1
ATOM 3883 N N . ALA B 1 259 ? 160.14738 -1.81243 38.60396 1.000 21.90103 256 ALA B N 1
ATOM 3884 C CA . ALA B 1 259 ? 160.59472 -1.18908 37.37222 1.000 19.96628 256 ALA B CA 1
ATOM 3885 C C . ALA B 1 259 ? 161.99240 -0.60902 37.54492 1.000 23.23640 256 ALA B C 1
ATOM 3886 O O . ALA B 1 259 ? 162.42627 -0.27809 38.65370 1.000 20.47841 256 ALA B O 1
ATOM 3888 N N . ASP B 1 260 ? 162.69965 -0.50078 36.42885 1.000 24.61362 257 ASP B N 1
ATOM 3889 C CA . ASP B 1 260 ? 163.96216 0.21007 36.34959 1.000 24.87792 257 ASP B CA 1
ATOM 3890 C C . ASP B 1 260 ? 163.82698 1.28906 35.28979 1.000 26.53798 257 ASP B C 1
ATOM 3891 O O . ASP B 1 260 ? 163.25201 1.04858 34.22637 1.000 27.07738 257 ASP B O 1
ATOM 3896 N N . LEU B 1 261 ? 164.34023 2.48310 35.57956 1.000 23.43413 258 LEU B N 1
ATOM 3897 C CA . LEU B 1 261 ? 164.23498 3.61131 34.66115 1.000 23.30499 258 LEU B CA 1
ATOM 3898 C C . LEU B 1 261 ? 165.63850 4.05173 34.27217 1.000 23.12318 258 LEU B C 1
ATOM 3899 O O . LEU B 1 261 ? 166.38264 4.57164 35.10771 1.000 19.77157 258 LEU B O 1
ATOM 3904 N N . LEU B 1 262 ? 166.00158 3.85131 33.01071 1.000 24.81809 259 LEU B N 1
ATOM 3905 C CA . LEU B 1 262 ? 167.30656 4.28691 32.53222 1.000 25.21241 259 LEU B CA 1
ATOM 3906 C C . LEU B 1 262 ? 167.26473 5.77723 32.23026 1.000 25.92657 259 LEU B C 1
ATOM 3907 O O . LEU B 1 262 ? 166.36292 6.24935 31.53359 1.000 24.26163 259 LEU B O 1
ATOM 3912 N N . ILE B 1 263 ? 168.23053 6.52362 32.77264 1.000 23.96060 260 ILE B N 1
ATOM 3913 C CA . ILE B 1 263 ? 168.30678 7.95966 32.52265 1.000 25.09913 260 ILE B CA 1
ATOM 3914 C C . ILE B 1 263 ? 169.71765 8.28845 32.05055 1.000 25.29104 260 ILE B C 1
ATOM 3915 O O . ILE B 1 263 ? 170.57895 8.67993 32.84333 1.000 22.42099 260 ILE B O 1
ATOM 3920 N N . ASP B 1 264 ? 169.97286 8.12211 30.75437 1.000 25.13919 261 ASP B N 1
ATOM 3921 C CA . ASP B 1 264 ? 171.36658 7.99036 30.35437 1.000 22.11393 261 ASP B CA 1
ATOM 3922 C C . ASP B 1 264 ? 171.70895 8.70637 29.06033 1.000 24.51388 261 ASP B C 1
ATOM 3923 O O . ASP B 1 264 ? 172.71584 8.35481 28.43554 1.000 24.82997 261 ASP B O 1
ATOM 3928 N N . GLY B 1 265 ? 170.90079 9.68023 28.63410 1.000 22.75738 262 GLY B N 1
ATOM 3929 C CA . GLY B 1 265 ? 171.13972 10.33754 27.36043 1.000 19.27869 262 GLY B CA 1
ATOM 3930 C C . GLY B 1 265 ? 171.02164 9.43870 26.14764 1.000 21.15188 262 GLY B C 1
ATOM 3931 O O . GLY B 1 265 ? 171.47254 9.81674 25.06525 1.000 21.27173 262 GLY B O 1
ATOM 3932 N N . GLY B 1 266 ? 170.42406 8.25672 26.29232 1.000 20.62316 263 GLY B N 1
ATOM 3933 C CA . GLY B 1 266 ? 170.34788 7.29034 25.20847 1.000 17.77408 263 GLY B CA 1
ATOM 3934 C C . GLY B 1 266 ? 171.54101 6.36946 25.06608 1.000 23.45215 263 GLY B C 1
ATOM 3935 O O . GLY B 1 266 ? 171.65167 5.68353 24.03952 1.000 22.56090 263 GLY B O 1
ATOM 3936 N N . TYR B 1 267 ? 172.44375 6.33537 26.05444 1.000 24.58923 264 TYR B N 1
ATOM 3937 C CA . TYR B 1 267 ? 173.68665 5.56478 25.92173 1.000 26.06016 264 TYR B CA 1
ATOM 3938 C C . TYR B 1 267 ? 173.40347 4.08336 25.69456 1.000 24.96109 264 TYR B C 1
ATOM 3939 O O . TYR B 1 267 ? 174.04414 3.43836 24.85596 1.000 24.02616 264 TYR B O 1
ATOM 3948 N N . THR B 1 268 ? 172.45292 3.52313 26.42792 1.000 23.38627 265 THR B N 1
ATOM 3949 C CA . THR B 1 268 ? 172.17326 2.10593 26.28028 1.000 23.15027 265 THR B CA 1
ATOM 3950 C C . THR B 1 268 ? 171.36523 1.76475 25.03006 1.000 26.07704 265 THR B C 1
ATOM 3951 O O . THR B 1 268 ? 171.15222 0.57992 24.78730 1.000 23.85783 265 THR B O 1
ATOM 3955 N N . THR B 1 269 ? 170.91517 2.74350 24.22339 1.000 27.10327 266 THR B N 1
ATOM 3956 C CA . THR B 1 269 ? 170.24422 2.37113 22.98052 1.000 26.46988 266 THR B CA 1
ATOM 3957 C C . THR B 1 269 ? 171.22929 1.81306 21.96696 1.000 26.48059 266 THR B C 1
ATOM 3958 O O . THR B 1 269 ? 170.83748 1.03411 21.09500 1.000 28.86715 266 THR B O 1
ATOM 3962 N N . ARG B 1 270 ? 172.49503 2.20646 22.04297 1.000 25.84778 267 ARG B N 1
ATOM 3963 C CA . ARG B 1 270 ? 173.49824 1.68464 21.10621 1.000 29.69789 267 ARG B CA 1
ATOM 3964 C C . ARG B 1 270 ? 174.15128 0.41069 21.62004 1.000 32.60773 267 ARG B C 1
ATOM 3965 O O . ARG B 1 270 ? 174.03474 0.11884 22.80863 1.000 31.08849 267 ARG B O 1
ATOM 3974 N N . PRO C 1 5 ? 172.77114 19.61896 17.32571 1.000 64.81368 2 PRO C N 1
ATOM 3975 C CA . PRO C 1 5 ? 173.86980 18.74235 17.75788 1.000 63.57301 2 PRO C CA 1
ATOM 3976 C C . PRO C 1 5 ? 173.65822 18.25153 19.19161 1.000 59.99825 2 PRO C C 1
ATOM 3977 O O . PRO C 1 5 ? 174.10879 18.90563 20.12906 1.000 62.09464 2 PRO C O 1
ATOM 3981 N N . GLY C 1 6 ? 172.97859 17.11564 19.35313 1.000 55.71171 3 GLY C N 1
ATOM 3982 C CA . GLY C 1 6 ? 172.46153 16.73402 20.65513 1.000 52.38184 3 GLY C CA 1
ATOM 3983 C C . GLY C 1 6 ? 171.29556 17.62222 21.09595 1.000 50.80391 3 GLY C C 1
ATOM 3984 O O . GLY C 1 6 ? 170.73949 18.42764 20.33792 1.000 54.34741 3 GLY C O 1
ATOM 3985 N N . GLN C 1 7 ? 170.93064 17.45063 22.36535 1.000 43.77626 4 GLN C N 1
ATOM 3986 C CA . GLN C 1 7 ? 169.87356 18.21640 23.00854 1.000 35.68100 4 GLN C CA 1
ATOM 3987 C C . GLN C 1 7 ? 170.37923 18.67191 24.37217 1.000 35.02868 4 GLN C C 1
ATOM 3988 O O . GLN C 1 7 ? 171.33093 18.10714 24.91412 1.000 36.07494 4 GLN C O 1
ATOM 3994 N N . GLN C 1 8 ? 169.75673 19.70949 24.92517 1.000 32.69741 5 GLN C N 1
ATOM 3995 C CA . GLN C 1 8 ? 170.29181 20.34886 26.11920 1.000 34.60283 5 GLN C CA 1
ATOM 3996 C C . GLN C 1 8 ? 169.42243 20.06385 27.34131 1.000 28.99284 5 GLN C C 1
ATOM 3997 O O . GLN C 1 8 ? 168.25802 19.66936 27.22532 1.000 27.41604 5 GLN C O 1
ATOM 4003 N N . ALA C 1 9 ? 170.00881 20.25956 28.52422 1.000 28.61594 6 ALA C N 1
ATOM 4004 C CA . ALA C 1 9 ? 169.28056 20.05819 29.77522 1.000 32.35416 6 ALA C CA 1
ATOM 4005 C C . ALA C 1 9 ? 168.27138 21.17999 29.98508 1.000 32.46377 6 ALA C C 1
ATOM 4006 O O . ALA C 1 9 ? 168.44590 22.28911 29.48465 1.000 31.03725 6 ALA C O 1
ATOM 4008 N N . THR C 1 10 ? 167.19165 20.87188 30.70932 1.000 30.71631 7 THR C N 1
ATOM 4009 C CA . THR C 1 10 ? 166.23434 21.89992 31.10127 1.000 32.17120 7 THR C CA 1
ATOM 4010 C C . THR C 1 10 ? 166.96140 23.06304 31.77563 1.000 33.00779 7 THR C C 1
ATOM 4011 O O . THR C 1 10 ? 167.95315 22.86705 32.48696 1.000 28.80499 7 THR C O 1
ATOM 4015 N N . LYS C 1 11 ? 166.48199 24.28603 31.51622 1.000 35.24974 8 LYS C N 1
ATOM 4016 C CA . LYS C 1 11 ? 166.97138 25.46862 32.22491 1.000 36.80851 8 LYS C CA 1
ATOM 4017 C C . LYS C 1 11 ? 166.36593 25.60056 33.60786 1.000 33.86498 8 LYS C C 1
ATOM 4018 O O . LYS C 1 11 ? 166.84322 26.41307 34.40291 1.000 36.61526 8 LYS C O 1
ATOM 4024 N N . HIS C 1 12 ? 165.31441 24.84780 33.89640 1.000 32.31250 9 HIS C N 1
ATOM 4025 C CA . HIS C 1 12 ? 164.59270 24.98749 35.14829 1.000 33.58554 9 HIS C CA 1
ATOM 4026 C C . HIS C 1 12 ? 165.28308 24.18990 36.24590 1.000 32.53441 9 HIS C C 1
ATOM 4027 O O . HIS C 1 12 ? 165.81477 23.10243 36.00265 1.000 34.87403 9 HIS C O 1
ATOM 4034 N N . GLU C 1 13 ? 165.28733 24.74376 37.45545 1.000 29.28644 10 GLU C N 1
ATOM 4035 C CA . GLU C 1 13 ? 165.78035 24.04257 38.63565 1.000 31.54342 10 GLU C CA 1
ATOM 4036 C C . GLU C 1 13 ? 164.66923 23.39007 39.44200 1.000 31.97936 10 GLU C C 1
ATOM 4037 O O . GLU C 1 13 ? 164.84362 22.27312 39.93249 1.000 35.00288 10 GLU C O 1
ATOM 4043 N N . SER C 1 14 ? 163.53896 24.07123 39.59345 1.000 32.95147 11 SER C N 1
ATOM 4044 C CA . SER C 1 14 ? 162.40649 23.53626 40.33665 1.000 34.70419 11 SER C CA 1
ATOM 4045 C C . SER C 1 14 ? 161.66958 22.46029 39.54018 1.000 30.85129 11 SER C C 1
ATOM 4046 O O . SER C 1 14 ? 161.44578 22.59543 38.32995 1.000 28.32773 11 SER C O 1
ATOM 4049 N N . LEU C 1 15 ? 161.26522 21.39519 40.24412 1.000 26.01038 12 LEU C N 1
ATOM 4050 C CA . LEU C 1 15 ? 160.56038 20.29904 39.59081 1.000 27.14173 12 LEU C CA 1
ATOM 4051 C C . LEU C 1 15 ? 159.20069 20.74374 39.07819 1.000 26.35621 12 LEU C C 1
ATOM 4052 O O . LEU C 1 15 ? 158.76305 20.30021 38.01224 1.000 28.33684 12 LEU C O 1
ATOM 4057 N N . LEU C 1 16 ? 158.50629 21.59610 39.83201 1.000 26.14431 13 LEU C N 1
ATOM 4058 C CA . LEU C 1 16 ? 157.22141 22.09411 39.35303 1.000 32.12441 13 LEU C CA 1
ATOM 4059 C C . LEU C 1 16 ? 157.39084 22.86346 38.04922 1.000 31.32565 13 LEU C C 1
ATOM 4060 O O . LEU C 1 16 ? 156.57995 22.71153 37.13085 1.000 32.77002 13 LEU C O 1
ATOM 4065 N N . ASP C 1 17 ? 158.45238 23.67944 37.93886 1.000 26.21159 14 ASP C N 1
ATOM 4066 C CA . ASP C 1 17 ? 158.70208 24.37380 36.67463 1.000 26.17900 14 ASP C CA 1
ATOM 4067 C C . ASP C 1 17 ? 159.05214 23.38694 35.57080 1.000 27.33408 14 ASP C C 1
ATOM 4068 O O . ASP C 1 17 ? 158.66548 23.58662 34.41654 1.000 27.48302 14 ASP C O 1
ATOM 4073 N N . GLN C 1 18 ? 159.78533 22.31552 35.91613 1.000 22.87888 15 GLN C N 1
ATOM 4074 C CA . GLN C 1 18 ? 160.14593 21.28251 34.94465 1.000 22.93109 15 GLN C CA 1
ATOM 4075 C C . GLN C 1 18 ? 158.91147 20.54679 34.42054 1.000 22.97113 15 GLN C C 1
ATOM 4076 O O . GLN C 1 18 ? 158.83811 20.20898 33.22950 1.000 23.57467 15 GLN C O 1
ATOM 4082 N N . LEU C 1 19 ? 157.95166 20.25324 35.30127 1.000 22.85556 16 LEU C N 1
ATOM 4083 C CA . LEU C 1 19 ? 156.74293 19.53530 34.90943 1.000 24.97756 16 LEU C CA 1
ATOM 4084 C C . LEU C 1 19 ? 155.76018 20.41538 34.14609 1.000 28.72125 16 LEU C C 1
ATOM 4085 O O . LEU C 1 19 ? 154.89989 19.88448 33.42944 1.000 29.60387 16 LEU C O 1
ATOM 4090 N N . SER C 1 20 ? 155.87427 21.73573 34.27517 1.000 26.81511 17 SER C N 1
ATOM 4091 C CA . SER C 1 20 ? 154.90593 22.63368 33.65501 1.000 28.75721 17 SER C CA 1
ATOM 4092 C C . SER C 1 20 ? 154.84837 22.42908 32.14382 1.000 30.20934 17 SER C C 1
ATOM 4093 O O . SER C 1 20 ? 155.88141 22.31964 31.47504 1.000 30.71995 17 SER C O 1
ATOM 4096 N N . LEU C 1 21 ? 153.63049 22.36827 31.60510 1.000 29.09597 18 LEU C N 1
ATOM 4097 C CA . LEU C 1 21 ? 153.42825 22.31703 30.16018 1.000 29.62908 18 LEU C CA 1
ATOM 4098 C C . LEU C 1 21 ? 152.74698 23.58465 29.64332 1.000 31.89937 18 LEU C C 1
ATOM 4099 O O . LEU C 1 21 ? 152.20859 23.59979 28.52999 1.000 29.93740 18 LEU C O 1
ATOM 4104 N N . LYS C 1 22 ? 152.76341 24.64788 30.44493 1.000 30.46808 19 LYS C N 1
ATOM 4105 C CA . LYS C 1 22 ? 152.27039 25.94733 30.01146 1.000 31.90711 19 LYS C CA 1
ATOM 4106 C C . LYS C 1 22 ? 153.02180 26.41585 28.76555 1.000 32.43450 19 LYS C C 1
ATOM 4107 O O . LYS C 1 22 ? 154.25083 26.32622 28.69993 1.000 32.39085 19 LYS C O 1
ATOM 4113 N N . GLY C 1 23 ? 152.27828 26.92184 27.77490 1.000 30.39245 20 GLY C N 1
ATOM 4114 C CA . GLY C 1 23 ? 152.83565 27.27080 26.47857 1.000 27.59525 20 GLY C CA 1
ATOM 4115 C C . GLY C 1 23 ? 153.17254 26.10213 25.56184 1.000 30.44382 20 GLY C C 1
ATOM 4116 O O . GLY C 1 23 ? 153.69962 26.33348 24.46839 1.000 32.64073 20 GLY C O 1
ATOM 4117 N N . LYS C 1 24 ? 152.89947 24.86035 25.95808 1.000 26.53525 21 LYS C N 1
ATOM 4118 C CA . LYS C 1 24 ? 153.18870 23.70242 25.12028 1.000 26.81163 21 LYS C CA 1
ATOM 4119 C C . LYS C 1 24 ? 151.90754 23.03523 24.62479 1.000 26.83637 21 LYS C C 1
ATOM 4120 O O . LYS C 1 24 ? 150.81938 23.24373 25.17046 1.000 25.88126 21 LYS C O 1
ATOM 4126 N N . VAL C 1 25 ? 152.06759 22.20334 23.58896 1.000 24.53924 22 VAL C N 1
ATOM 4127 C CA . VAL C 1 25 ? 150.97419 21.51260 22.91182 1.000 25.31771 22 VAL C CA 1
ATOM 4128 C C . VAL C 1 25 ? 151.25711 20.01973 22.95176 1.000 27.15691 22 VAL C C 1
ATOM 4129 O O . VAL C 1 25 ? 152.34604 19.57837 22.56102 1.000 27.82211 22 VAL C O 1
ATOM 4133 N N . VAL C 1 26 ? 150.27228 19.24570 23.39980 1.000 26.28646 23 VAL C N 1
ATOM 4134 C CA . VAL C 1 26 ? 150.38508 17.79540 23.51595 1.000 24.86726 23 VAL C CA 1
ATOM 4135 C C . VAL C 1 26 ? 149.29064 17.14247 22.67089 1.000 23.80490 23 VAL C C 1
ATOM 4136 O O . VAL C 1 26 ? 148.11171 17.51146 22.76830 1.000 23.37084 23 VAL C O 1
ATOM 4140 N N . VAL C 1 27 ? 149.68473 16.17928 21.83941 1.000 20.88921 24 VAL C N 1
ATOM 4141 C CA . VAL C 1 27 ? 148.75472 15.34848 21.07853 1.000 23.55732 24 VAL C CA 1
ATOM 4142 C C . VAL C 1 27 ? 148.69185 13.98768 21.74861 1.000 24.80849 24 VAL C C 1
ATOM 4143 O O . VAL C 1 27 ? 149.73395 13.39807 22.05365 1.000 25.37374 24 VAL C O 1
ATOM 4147 N N . VAL C 1 28 ? 147.48236 13.48030 21.97012 1.000 23.74316 25 VAL C N 1
ATOM 4148 C CA . VAL C 1 28 ? 147.27697 12.17074 22.58618 1.000 24.02226 25 VAL C CA 1
ATOM 4149 C C . VAL C 1 28 ? 146.38178 11.37450 21.64985 1.000 27.85069 25 VAL C C 1
ATOM 4150 O O . VAL C 1 28 ? 145.19542 11.69558 21.51100 1.000 27.59645 25 VAL C O 1
ATOM 4154 N N . THR C 1 29 ? 146.93297 10.35462 20.99294 1.000 26.88453 26 THR C N 1
ATOM 4155 C CA . THR C 1 29 ? 146.07860 9.56620 20.12570 1.000 27.06194 26 THR C CA 1
ATOM 4156 C C . THR C 1 29 ? 145.26367 8.57084 20.94151 1.000 30.06766 26 THR C C 1
ATOM 4157 O O . THR C 1 29 ? 145.67424 8.13436 22.02090 1.000 32.38580 26 THR C O 1
ATOM 4161 N N . GLY C 1 30 ? 144.08037 8.23456 20.42102 1.000 26.90255 27 GLY C N 1
ATOM 4162 C CA . GLY C 1 30 ? 143.18660 7.30327 21.07538 1.000 25.99219 27 GLY C CA 1
ATOM 4163 C C . GLY C 1 30 ? 142.82049 7.65296 22.50488 1.000 24.98471 27 GLY C C 1
ATOM 4164 O O . GLY C 1 30 ? 143.02977 6.84821 23.42573 1.000 27.46287 27 GLY C O 1
ATOM 4165 N N . ALA C 1 31 ? 142.27621 8.85111 22.71117 1.000 22.20589 28 ALA C N 1
ATOM 4166 C CA . ALA C 1 31 ? 141.86977 9.28595 24.03930 1.000 23.71569 28 ALA C CA 1
ATOM 4167 C C . ALA C 1 31 ? 140.37330 9.53578 24.07242 1.000 26.87021 28 ALA C C 1
ATOM 4168 O O . ALA C 1 31 ? 139.89133 10.40383 24.79762 1.000 29.08292 28 ALA C O 1
ATOM 4170 N N . SER C 1 32 ? 139.62605 8.75404 23.29292 1.000 25.59783 29 SER C N 1
ATOM 4171 C CA . SER C 1 32 ? 138.19349 8.95002 23.16376 1.000 29.05606 29 SER C CA 1
ATOM 4172 C C . SER C 1 32 ? 137.38674 8.17784 24.19903 1.000 28.88241 29 SER C C 1
ATOM 4173 O O . SER C 1 32 ? 136.18936 8.44054 24.35018 1.000 26.48160 29 SER C O 1
ATOM 4176 N N . GLY C 1 33 ? 138.00255 7.25539 24.91719 1.000 28.52750 30 GLY C N 1
ATOM 4177 C CA . GLY C 1 33 ? 137.29192 6.48149 25.90604 1.000 30.37889 30 GLY C CA 1
ATOM 4178 C C . GLY C 1 33 ? 137.18352 7.20265 27.23356 1.000 33.16743 30 GLY C C 1
ATOM 4179 O O . GLY C 1 33 ? 137.85457 8.21151 27.50720 1.000 30.76247 30 GLY C O 1
ATOM 4180 N N . PRO C 1 34 ? 136.31269 6.67866 28.09892 1.000 35.69064 31 PRO C N 1
ATOM 4181 C CA . PRO C 1 34 ? 136.05967 7.35193 29.38023 1.000 34.74989 31 PRO C CA 1
ATOM 4182 C C . PRO C 1 34 ? 137.11014 7.09724 30.45410 1.000 33.86059 31 PRO C C 1
ATOM 4183 O O . PRO C 1 34 ? 137.19365 7.89620 31.39444 1.000 35.15434 31 PRO C O 1
ATOM 4187 N N . LYS C 1 35 ? 137.91238 6.02974 30.36691 1.000 32.29888 32 LYS C N 1
ATOM 4188 C CA . LYS C 1 35 ? 138.88936 5.76645 31.42071 1.000 32.55130 32 LYS C CA 1
ATOM 4189 C C . LYS C 1 35 ? 140.11349 5.05544 30.85756 1.000 28.79154 32 LYS C C 1
ATOM 4190 O O . LYS C 1 35 ? 140.67083 4.15342 31.49206 1.000 29.62779 32 LYS C O 1
ATOM 4196 N N . GLY C 1 36 ? 140.55663 5.46446 29.66896 1.000 24.54834 33 GLY C N 1
ATOM 4197 C CA . GLY C 1 36 ? 141.72525 4.86458 29.06493 1.000 20.38374 33 GLY C CA 1
ATOM 4198 C C . GLY C 1 36 ? 143.00090 5.62129 29.41766 1.000 24.97862 33 GLY C C 1
ATOM 4199 O O . GLY C 1 36 ? 142.96466 6.67970 30.04217 1.000 27.06467 33 GLY C O 1
ATOM 4200 N N . MET C 1 37 ? 144.13749 5.03656 29.02734 1.000 26.35961 34 MET C N 1
ATOM 4201 C CA . MET C 1 37 ? 145.41573 5.71109 29.21473 1.000 27.86166 34 MET C CA 1
ATOM 4202 C C . MET C 1 37 ? 145.40792 7.07414 28.53775 1.000 27.73672 34 MET C C 1
ATOM 4203 O O . MET C 1 37 ? 145.97839 8.03926 29.06020 1.000 27.02737 34 MET C O 1
ATOM 4208 N N . GLY C 1 38 ? 144.72980 7.17393 27.38946 1.000 27.39429 35 GLY C N 1
ATOM 4209 C CA . GLY C 1 38 ? 144.74024 8.41316 26.62699 1.000 24.61721 35 GLY C CA 1
ATOM 4210 C C . GLY C 1 38 ? 144.13322 9.58177 27.38150 1.000 24.25000 35 GLY C C 1
ATOM 4211 O O . GLY C 1 38 ? 144.75252 10.64160 27.50542 1.000 24.84288 35 GLY C O 1
ATOM 4212 N N . ILE C 1 39 ? 142.90634 9.41406 27.88496 1.000 23.04225 36 ILE C N 1
ATOM 4213 C CA . ILE C 1 39 ? 142.26510 10.54264 28.55369 1.000 26.02717 36 ILE C CA 1
ATOM 4214 C C . ILE C 1 39 ? 142.98091 10.86386 29.86689 1.000 27.93057 36 ILE C C 1
ATOM 4215 O O . ILE C 1 39 ? 143.04539 12.03350 30.27615 1.000 27.72051 36 ILE C O 1
ATOM 4220 N N . GLU C 1 40 ? 143.60074 9.87423 30.51580 1.000 28.57395 37 GLU C N 1
ATOM 4221 C CA . GLU C 1 40 ? 144.29602 10.23959 31.74357 1.000 25.84892 37 GLU C CA 1
ATOM 4222 C C . GLU C 1 40 ? 145.61378 10.94032 31.44216 1.000 27.31256 37 GLU C C 1
ATOM 4223 O O . GLU C 1 40 ? 145.97865 11.90046 32.13152 1.000 24.71759 37 GLU C O 1
ATOM 4229 N N . ALA C 1 41 ? 146.32769 10.49609 30.40585 1.000 26.16924 38 ALA C N 1
ATOM 4230 C CA . ALA C 1 41 ? 147.48812 11.25074 29.95877 1.000 26.29688 38 ALA C CA 1
ATOM 4231 C C . ALA C 1 41 ? 147.09503 12.67798 29.58334 1.000 25.14274 38 ALA C C 1
ATOM 4232 O O . ALA C 1 41 ? 147.78531 13.63700 29.95820 1.000 25.98744 38 ALA C O 1
ATOM 4234 N N . ALA C 1 42 ? 145.95950 12.83795 28.88234 1.000 23.71585 39 ALA C N 1
ATOM 4235 C CA . ALA C 1 42 ? 145.47978 14.16478 28.48490 1.000 22.69317 39 ALA C CA 1
ATOM 4236 C C . ALA C 1 42 ? 145.10617 15.01811 29.69037 1.000 25.70986 39 ALA C C 1
ATOM 4237 O O . ALA C 1 42 ? 145.36398 16.22488 29.70313 1.000 32.13485 39 ALA C O 1
ATOM 4239 N N . ARG C 1 43 ? 144.48830 14.41765 30.70971 1.000 26.21542 40 ARG C N 1
ATOM 4240 C CA . ARG C 1 43 ? 144.18352 15.16505 31.92662 1.000 25.63272 40 ARG C CA 1
ATOM 4241 C C . ARG C 1 43 ? 145.45160 15.57400 32.66920 1.000 27.46560 40 ARG C C 1
ATOM 4242 O O . ARG C 1 43 ? 145.56437 16.71664 33.13687 1.000 27.36055 40 ARG C O 1
ATOM 4250 N N . GLY C 1 44 ? 146.41868 14.65956 32.78279 1.000 23.53485 41 GLY C N 1
ATOM 4251 C CA . GLY C 1 44 ? 147.67224 15.01315 33.41436 1.000 24.50060 41 GLY C CA 1
ATOM 4252 C C . GLY C 1 44 ? 148.35957 16.17841 32.72728 1.000 27.85123 41 GLY C C 1
ATOM 4253 O O . GLY C 1 44 ? 148.83054 17.10672 33.38111 1.000 29.24166 41 GLY C O 1
ATOM 4254 N N . CYS C 1 45 ? 148.44812 16.13226 31.39610 1.000 25.34275 42 CYS C N 1
ATOM 4255 C CA . CYS C 1 45 ? 149.07328 17.23054 30.66600 1.000 24.69717 42 CYS C CA 1
ATOM 4256 C C . CYS C 1 45 ? 148.24965 18.52257 30.76972 1.000 26.61836 42 CYS C C 1
ATOM 4257 O O . CYS C 1 45 ? 148.82044 19.61434 30.91257 1.000 25.98810 42 CYS C O 1
ATOM 4260 N N . ALA C 1 46 ? 146.91145 18.42512 30.69619 1.000 21.98867 43 ALA C N 1
ATOM 4261 C CA . ALA C 1 46 ? 146.07459 19.61540 30.85335 1.000 27.93859 43 ALA C CA 1
ATOM 4262 C C . ALA C 1 46 ? 146.28834 20.25468 32.21867 1.000 32.65612 43 ALA C C 1
ATOM 4263 O O . ALA C 1 46 ? 146.32562 21.48643 32.34198 1.000 32.56996 43 ALA C O 1
ATOM 4265 N N . GLU C 1 47 ? 146.44583 19.42359 33.25156 1.000 32.28016 44 GLU C N 1
ATOM 4266 C CA . GLU C 1 47 ? 146.63860 19.92045 34.60587 1.000 31.51510 44 GLU C CA 1
ATOM 4267 C C . GLU C 1 47 ? 147.92335 20.72963 34.72542 1.000 30.18022 44 GLU C C 1
ATOM 4268 O O . GLU C 1 47 ? 147.97515 21.69430 35.48894 1.000 26.65879 44 GLU C O 1
ATOM 4274 N N . MET C 1 48 ? 148.96435 20.35163 33.98356 1.000 29.35467 45 MET C N 1
ATOM 4275 C CA . MET C 1 48 ? 150.22877 21.07629 33.96792 1.000 26.53733 45 MET C CA 1
ATOM 4276 C C . MET C 1 48 ? 150.20789 22.29471 33.04282 1.000 26.69946 45 MET C C 1
ATOM 4277 O O . MET C 1 48 ? 151.24254 22.95309 32.89463 1.000 27.15381 45 MET C O 1
ATOM 4282 N N . GLY C 1 49 ? 149.07358 22.59300 32.41337 1.000 27.77753 46 GLY C N 1
ATOM 4283 C CA . GLY C 1 49 ? 148.90266 23.78201 31.59580 1.000 26.95129 46 GLY C CA 1
ATOM 4284 C C . GLY C 1 49 ? 149.00359 23.59009 30.09218 1.000 27.58038 46 GLY C C 1
ATOM 4285 O O . GLY C 1 49 ? 149.04451 24.58638 29.36764 1.000 27.56980 46 GLY C O 1
ATOM 4286 N N . ALA C 1 50 ? 149.05162 22.35252 29.59886 1.000 24.27781 47 ALA C N 1
ATOM 4287 C CA . ALA C 1 50 ? 149.17046 22.12061 28.16284 1.000 26.99925 47 ALA C CA 1
ATOM 4288 C C . ALA C 1 50 ? 147.85609 22.40039 27.43391 1.000 28.86119 47 ALA C C 1
ATOM 4289 O O . ALA C 1 50 ? 146.76792 22.15894 27.96291 1.000 26.81766 47 ALA C O 1
ATOM 4291 N N . ALA C 1 51 ? 147.97276 22.91981 26.20758 1.000 27.07793 48 ALA C N 1
ATOM 4292 C CA . ALA C 1 51 ? 146.92483 22.73041 25.21340 1.000 29.80888 48 ALA C CA 1
ATOM 4293 C C . ALA C 1 51 ? 147.00166 21.29996 24.69049 1.000 29.27106 48 ALA C C 1
ATOM 4294 O O . ALA C 1 51 ? 148.09536 20.76604 24.48236 1.000 27.56170 48 ALA C O 1
ATOM 4296 N N . VAL C 1 52 ? 145.84120 20.66643 24.48666 1.000 26.91333 49 VAL C N 1
ATOM 4297 C CA . VAL C 1 52 ? 145.77828 19.22175 24.26716 1.000 25.37162 49 VAL C CA 1
ATOM 4298 C C . VAL C 1 52 ? 144.90864 18.91857 23.05401 1.000 26.23835 49 VAL C C 1
ATOM 4299 O O . VAL C 1 52 ? 143.74129 19.31881 23.00731 1.000 25.98577 49 VAL C O 1
ATOM 4303 N N . ALA C 1 53 ? 145.46579 18.19498 22.08804 1.000 26.49201 50 ALA C N 1
ATOM 4304 C CA . ALA C 1 53 ? 144.71166 17.61925 20.98036 1.000 25.71094 50 ALA C CA 1
ATOM 4305 C C . ALA C 1 53 ? 144.56461 16.11694 21.19705 1.000 25.49597 50 ALA C C 1
ATOM 4306 O O . ALA C 1 53 ? 145.56109 15.42032 21.40163 1.000 27.94794 50 ALA C O 1
ATOM 4308 N N . ILE C 1 54 ? 143.33601 15.61392 21.14701 1.000 27.15900 51 ILE C N 1
ATOM 4309 C CA . ILE C 1 54 ? 143.09990 14.18443 21.32178 1.000 26.09901 51 ILE C CA 1
ATOM 4310 C C . ILE C 1 54 ? 142.45805 13.62924 20.05596 1.000 29.68186 51 ILE C C 1
ATOM 4311 O O . ILE C 1 54 ? 141.76423 14.34774 19.33085 1.000 30.36853 51 ILE C O 1
ATOM 4316 N N . THR C 1 55 ? 142.68525 12.34195 19.78544 1.000 28.26352 52 THR C N 1
ATOM 4317 C CA . THR C 1 55 ? 142.10653 11.72543 18.59837 1.000 25.61927 52 THR C CA 1
ATOM 4318 C C . THR C 1 55 ? 141.11816 10.63313 18.97372 1.000 28.17370 52 THR C C 1
ATOM 4319 O O . THR C 1 55 ? 141.13922 10.08049 20.07872 1.000 28.37984 52 THR C O 1
ATOM 4323 N N . TYR C 1 56 ? 140.24222 10.34055 18.01527 1.000 30.51207 53 TYR C N 1
ATOM 4324 C CA . TYR C 1 56 ? 139.27644 9.26324 18.10011 1.000 26.45498 53 TYR C CA 1
ATOM 4325 C C . TYR C 1 56 ? 139.24526 8.55393 16.75550 1.000 27.30589 53 TYR C C 1
ATOM 4326 O O . TYR C 1 56 ? 139.68093 9.09661 15.73756 1.000 24.10502 53 TYR C O 1
ATOM 4335 N N . ALA C 1 57 ? 138.73957 7.31889 16.76827 1.000 29.45451 54 ALA C N 1
ATOM 4336 C CA . ALA C 1 57 ? 138.45625 6.57945 15.53982 1.000 30.97101 54 ALA C CA 1
ATOM 4337 C C . ALA C 1 57 ? 136.95652 6.33267 15.42565 1.000 34.71836 54 ALA C C 1
ATOM 4338 O O . ALA C 1 57 ? 136.29375 6.96789 14.59613 1.000 34.41006 54 ALA C O 1
ATOM 4340 N N . SER C 1 58 ? 136.38807 5.45968 16.25973 1.000 35.64900 55 SER C N 1
ATOM 4341 C CA . SER C 1 58 ? 134.95860 5.18690 16.21229 1.000 36.42200 55 SER C CA 1
ATOM 4342 C C . SER C 1 58 ? 134.15580 6.04323 17.18113 1.000 37.58556 55 SER C C 1
ATOM 4343 O O . SER C 1 58 ? 132.96133 6.26339 16.95452 1.000 39.37689 55 SER C O 1
ATOM 4346 N N . ARG C 1 59 ? 134.76345 6.54059 18.25382 1.000 35.14742 56 ARG C N 1
ATOM 4347 C CA . ARG C 1 59 ? 133.98847 7.20442 19.30286 1.000 35.29350 56 ARG C CA 1
ATOM 4348 C C . ARG C 1 59 ? 134.14758 8.72249 19.20871 1.000 35.88144 56 ARG C C 1
ATOM 4349 O O . ARG C 1 59 ? 134.79373 9.36747 20.03257 1.000 36.36690 56 ARG C O 1
ATOM 4357 N N . ALA C 1 60 ? 133.49719 9.29057 18.18726 1.000 35.03753 57 ALA C N 1
ATOM 4358 C CA . ALA C 1 60 ? 133.49047 10.74082 18.00921 1.000 34.36058 57 ALA C CA 1
ATOM 4359 C C . ALA C 1 60 ? 132.84056 11.44959 19.19147 1.000 35.50447 57 ALA C C 1
ATOM 4360 O O . ALA C 1 60 ? 133.36518 12.44633 19.69904 1.000 36.52508 57 ALA C O 1
ATOM 4362 N N . GLN C 1 61 ? 131.68264 10.96369 19.63028 1.000 39.05525 58 GLN C N 1
ATOM 4363 C CA . GLN C 1 61 ? 130.96689 11.63680 20.70844 1.000 42.45253 58 GLN C CA 1
ATOM 4364 C C . GLN C 1 61 ? 131.72858 11.53791 22.02583 1.000 39.16229 58 GLN C C 1
ATOM 4365 O O . GLN C 1 61 ? 131.79401 12.51154 22.78867 1.000 38.79820 58 GLN C O 1
ATOM 4371 N N . GLY C 1 62 ? 132.31518 10.37288 22.30497 1.000 33.73320 59 GLY C N 1
ATOM 4372 C CA . GLY C 1 62 ? 133.13177 10.22809 23.50058 1.000 32.37062 59 GLY C CA 1
ATOM 4373 C C . GLY C 1 62 ? 134.30925 11.18870 23.53408 1.000 32.69327 59 GLY C C 1
ATOM 4374 O O . GLY C 1 62 ? 134.64356 11.73660 24.58656 1.000 31.66944 59 GLY C O 1
ATOM 4375 N N . ALA C 1 63 ? 134.94831 11.41406 22.38398 1.000 32.26492 60 ALA C N 1
ATOM 4376 C CA . ALA C 1 63 ? 136.05548 12.36323 22.34451 1.000 31.89354 60 ALA C CA 1
ATOM 4377 C C . ALA C 1 63 ? 135.57408 13.78843 22.58651 1.000 32.96873 60 ALA C C 1
ATOM 4378 O O . ALA C 1 63 ? 136.24026 14.55958 23.28943 1.000 34.37470 60 ALA C O 1
ATOM 4380 N N . GLU C 1 64 ? 134.42941 14.16608 22.00152 1.000 33.93610 61 GLU C N 1
ATOM 4381 C CA . GLU C 1 64 ? 133.93493 15.53037 22.18239 1.000 38.28682 61 GLU C CA 1
ATOM 4382 C C . GLU C 1 64 ? 133.59349 15.80259 23.64373 1.000 36.05548 61 GLU C C 1
ATOM 4383 O O . GLU C 1 64 ? 133.91669 16.87121 24.17568 1.000 38.63978 61 GLU C O 1
ATOM 4389 N N . GLU C 1 65 ? 132.94303 14.84776 24.31030 1.000 34.02896 62 GLU C N 1
ATOM 4390 C CA . GLU C 1 65 ? 132.70723 14.99055 25.74358 1.000 39.67233 62 GLU C CA 1
ATOM 4391 C C . GLU C 1 65 ? 134.01795 15.14964 26.50087 1.000 37.01181 62 GLU C C 1
ATOM 4392 O O . GLU C 1 65 ? 134.13151 16.01116 27.38015 1.000 38.39219 62 GLU C O 1
ATOM 4398 N N . ASN C 1 66 ? 135.02550 14.33984 26.15866 1.000 35.15776 63 ASN C N 1
ATOM 4399 C CA . ASN C 1 66 ? 136.32056 14.45021 26.82751 1.000 34.18832 63 ASN C CA 1
ATOM 4400 C C . ASN C 1 66 ? 136.90715 15.84747 26.65182 1.000 34.83520 63 ASN C C 1
ATOM 4401 O O . ASN C 1 66 ? 137.42160 16.43605 27.60743 1.000 33.81254 63 ASN C O 1
ATOM 4406 N N . VAL C 1 67 ? 136.81487 16.40359 25.43933 1.000 33.39128 64 VAL C N 1
ATOM 4407 C CA . VAL C 1 67 ? 137.32861 17.74854 25.18766 1.000 31.14509 64 VAL C CA 1
ATOM 4408 C C . VAL C 1 67 ? 136.58065 18.77715 26.03089 1.000 35.47942 64 VAL C C 1
ATOM 4409 O O . VAL C 1 67 ? 137.18468 19.70624 26.58540 1.000 33.30160 64 VAL C O 1
ATOM 4413 N N . LYS C 1 68 ? 135.25747 18.63764 26.13976 1.000 37.24929 65 LYS C N 1
ATOM 4414 C CA . LYS C 1 68 ? 134.50341 19.59034 26.94967 1.000 40.19709 65 LYS C CA 1
ATOM 4415 C C . LYS C 1 68 ? 134.88841 19.48859 28.42335 1.000 38.25998 65 LYS C C 1
ATOM 4416 O O . LYS C 1 68 ? 134.99159 20.50911 29.11499 1.000 39.55810 65 LYS C O 1
ATOM 4422 N N . GLU C 1 69 ? 135.13373 18.26950 28.90923 1.000 34.65926 66 GLU C N 1
ATOM 4423 C CA . GLU C 1 69 ? 135.58556 18.07962 30.28644 1.000 37.85503 66 GLU C CA 1
ATOM 4424 C C . GLU C 1 69 ? 136.96608 18.69432 30.51204 1.000 37.84602 66 GLU C C 1
ATOM 4425 O O . GLU C 1 69 ? 137.19934 19.37454 31.52545 1.000 34.36295 66 GLU C O 1
ATOM 4431 N N . LEU C 1 70 ? 137.89955 18.44635 29.58876 1.000 33.10424 67 LEU C N 1
ATOM 4432 C CA . LEU C 1 70 ? 139.25277 18.97712 29.72975 1.000 30.27025 67 LEU C CA 1
ATOM 4433 C C . LEU C 1 70 ? 139.23153 20.49227 29.85972 1.000 32.71763 67 LEU C C 1
ATOM 4434 O O . LEU C 1 70 ? 139.87943 21.06207 30.74807 1.000 33.79214 67 LEU C O 1
ATOM 4439 N N . GLU C 1 71 ? 138.46630 21.15746 28.99025 1.000 32.32335 68 GLU C N 1
ATOM 4440 C CA . GLU C 1 71 ? 138.41322 22.61627 28.98025 1.000 36.73414 68 GLU C CA 1
ATOM 4441 C C . GLU C 1 71 ? 137.72041 23.15992 30.22092 1.000 38.32844 68 GLU C C 1
ATOM 4442 O O . GLU C 1 71 ? 138.13911 24.18208 30.77270 1.000 37.68939 68 GLU C O 1
ATOM 4448 N N . LYS C 1 72 ? 136.64581 22.50201 30.65385 1.000 40.91225 69 LYS C N 1
ATOM 4449 C CA . LYS C 1 72 ? 135.93708 22.91315 31.86171 1.000 43.12108 69 LYS C CA 1
ATOM 4450 C C . LYS C 1 72 ? 136.80077 22.72122 33.10423 1.000 43.25642 69 LYS C C 1
ATOM 4451 O O . LYS C 1 72 ? 136.93481 23.63246 33.92684 1.000 44.01839 69 LYS C O 1
ATOM 4457 N N . THR C 1 73 ? 137.38965 21.53404 33.26008 1.000 43.27556 70 THR C N 1
ATOM 4458 C CA . THR C 1 73 ? 138.11495 21.21988 34.48705 1.000 41.06656 70 THR C CA 1
ATOM 4459 C C . THR C 1 73 ? 139.39723 22.03585 34.61612 1.000 42.41898 70 THR C C 1
ATOM 4460 O O . THR C 1 73 ? 139.71593 22.51822 35.70617 1.000 45.31667 70 THR C O 1
ATOM 4464 N N . TYR C 1 74 ? 140.13877 22.21552 33.51804 1.000 40.23020 71 TYR C N 1
ATOM 4465 C CA . TYR C 1 74 ? 141.49125 22.75763 33.57400 1.000 35.89711 71 TYR C CA 1
ATOM 4466 C C . TYR C 1 74 ? 141.65875 24.10830 32.90130 1.000 36.75610 71 TYR C C 1
ATOM 4467 O O . TYR C 1 74 ? 142.74674 24.69044 32.99643 1.000 37.73216 71 TYR C O 1
ATOM 4476 N N . GLY C 1 75 ? 140.63529 24.61650 32.22129 1.000 38.48276 72 GLY C N 1
ATOM 4477 C CA . GLY C 1 75 ? 140.72450 25.92113 31.59299 1.000 38.13314 72 GLY C CA 1
ATOM 4478 C C . GLY C 1 75 ? 141.72007 26.01474 30.45856 1.000 40.35064 72 GLY C C 1
ATOM 4479 O O . GLY C 1 75 ? 142.27383 27.09114 30.21821 1.000 43.73460 72 GLY C O 1
ATOM 4480 N N . ILE C 1 76 ? 141.96684 24.91748 29.75211 1.000 38.83477 73 ILE C N 1
ATOM 4481 C CA . ILE C 1 76 ? 142.93067 24.89384 28.66354 1.000 38.76742 73 ILE C CA 1
ATOM 4482 C C . ILE C 1 76 ? 142.16887 24.78957 27.34587 1.000 37.77510 73 ILE C C 1
ATOM 4483 O O . ILE C 1 76 ? 140.97011 24.51348 27.31419 1.000 39.57467 73 ILE C O 1
ATOM 4488 N N . LYS C 1 77 ? 142.87936 25.03223 26.24900 1.000 34.76969 74 LYS C N 1
ATOM 4489 C CA . LYS C 1 77 ? 142.33831 24.76413 24.92672 1.000 34.13941 74 LYS C CA 1
ATOM 4490 C C . LYS C 1 77 ? 142.51604 23.28420 24.60713 1.000 33.55274 74 LYS C C 1
ATOM 4491 O O . LYS C 1 77 ? 143.59936 22.72654 24.80776 1.000 29.86332 74 LYS C O 1
ATOM 4497 N N . ALA C 1 78 ? 141.45274 22.65146 24.11355 1.000 31.65575 75 ALA C N 1
ATOM 4498 C CA . ALA C 1 78 ? 141.48219 21.24989 23.72544 1.000 29.81012 75 ALA C CA 1
ATOM 4499 C C . ALA C 1 78 ? 140.65537 21.06986 22.45870 1.000 30.86832 75 ALA C C 1
ATOM 4500 O O . ALA C 1 78 ? 139.73961 21.85137 22.18515 1.000 30.84398 75 ALA C O 1
ATOM 4502 N N . LYS C 1 79 ? 140.98224 20.03775 21.68309 1.000 29.29320 76 LYS C N 1
ATOM 4503 C CA . LYS C 1 79 ? 140.26549 19.77872 20.43769 1.000 27.75093 76 LYS C CA 1
ATOM 4504 C C . LYS C 1 79 ? 140.39468 18.30446 20.08462 1.000 27.72464 76 LYS C C 1
ATOM 4505 O O . LYS C 1 79 ? 141.42140 17.67180 20.35498 1.000 27.43546 76 LYS C O 1
ATOM 4511 N N . ALA C 1 80 ? 139.34316 17.76659 19.47767 1.000 28.47818 77 ALA C N 1
ATOM 4512 C CA . ALA C 1 80 ? 139.30824 16.37045 19.06897 1.000 28.11797 77 ALA C CA 1
ATOM 4513 C C . ALA C 1 80 ? 139.50682 16.26799 17.56350 1.000 29.39755 77 ALA C C 1
ATOM 4514 O O . ALA C 1 80 ? 139.00711 17.10696 16.80672 1.000 28.40860 77 ALA C O 1
ATOM 4516 N N . TYR C 1 81 ? 140.22397 15.22664 17.13003 1.000 28.84895 78 TYR C N 1
ATOM 4517 C CA . TYR C 1 81 ? 140.44447 14.95990 15.71296 1.000 30.35848 78 TYR C CA 1
ATOM 4518 C C . TYR C 1 81 ? 140.16395 13.50212 15.39283 1.000 28.00472 78 TYR C C 1
ATOM 4519 O O . TYR C 1 81 ? 140.52598 12.60570 16.16419 1.000 26.22503 78 TYR C O 1
ATOM 4528 N N . LYS C 1 82 ? 139.55897 13.24813 14.24206 1.000 27.13125 79 LYS C N 1
ATOM 4529 C CA . LYS C 1 82 ? 139.48340 11.87178 13.77192 1.000 29.76391 79 LYS C CA 1
ATOM 4530 C C . LYS C 1 82 ? 140.84445 11.46186 13.22195 1.000 31.33798 79 LYS C C 1
ATOM 4531 O O . LYS C 1 82 ? 141.46243 12.20267 12.45470 1.000 33.67661 79 LYS C O 1
ATOM 4537 N N . CYS C 1 83 ? 141.32091 10.28993 13.62271 1.000 31.78428 80 CYS C N 1
ATOM 4538 C CA . CYS C 1 83 ? 142.56903 9.76120 13.08274 1.000 30.46467 80 CYS C CA 1
ATOM 4539 C C . CYS C 1 83 ? 142.51411 8.24262 13.07827 1.000 30.81318 80 CYS C C 1
ATOM 4540 O O . CYS C 1 83 ? 142.20526 7.62423 14.10268 1.000 31.01410 80 CYS C O 1
ATOM 4543 N N . GLN C 1 84 ? 142.82218 7.65859 11.92946 1.000 28.70876 81 GLN C N 1
ATOM 4544 C CA . GLN C 1 84 ? 143.00795 6.21304 11.77213 1.000 30.18809 81 GLN C CA 1
ATOM 4545 C C . GLN C 1 84 ? 144.51074 5.98095 11.66763 1.000 27.24860 81 GLN C C 1
ATOM 4546 O O . GLN C 1 84 ? 145.11256 6.25784 10.62629 1.000 26.59717 81 GLN C O 1
ATOM 4552 N N . VAL C 1 85 ? 145.13057 5.48337 12.74269 1.000 25.20719 82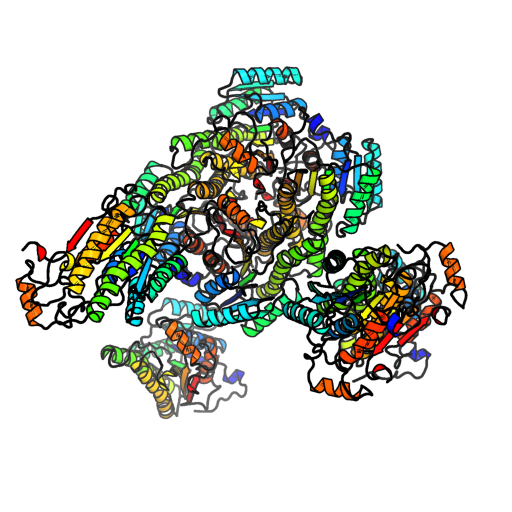 VAL C N 1
ATOM 4553 C CA . VAL C 1 85 ? 146.59442 5.44155 12.74095 1.000 25.97588 82 VAL C CA 1
ATOM 4554 C C . VAL C 1 85 ? 147.12005 4.41317 11.75136 1.000 25.11656 82 VAL C C 1
ATOM 4555 O O . VAL C 1 85 ? 148.27893 4.49674 11.33355 1.000 27.46635 82 VAL C O 1
ATOM 4559 N N . ASP C 1 86 ? 146.28193 3.46380 11.33655 1.000 21.56910 83 ASP C N 1
ATOM 4560 C CA . ASP C 1 86 ? 146.67318 2.48208 10.33323 1.000 24.86913 83 ASP C CA 1
ATOM 4561 C C . ASP C 1 86 ? 146.88477 3.09627 8.94688 1.000 27.21996 83 ASP C C 1
ATOM 4562 O O . ASP C 1 86 ? 147.42255 2.40970 8.06975 1.000 26.99531 83 ASP C O 1
ATOM 4567 N N . SER C 1 87 ? 146.47782 4.35556 8.73874 1.000 26.08147 84 SER C N 1
ATOM 4568 C CA . SER C 1 87 ? 146.64774 5.09289 7.48620 1.000 26.64881 84 SER C CA 1
ATOM 4569 C C . SER C 1 87 ? 147.66993 6.21010 7.68585 1.000 28.58975 84 SER C C 1
ATOM 4570 O O . SER C 1 87 ? 147.43394 7.14334 8.47183 1.000 28.36052 84 SER C O 1
ATOM 4573 N N . TYR C 1 88 ? 148.79764 6.12974 6.96945 1.000 25.54870 85 TYR C N 1
ATOM 4574 C CA . TYR C 1 88 ? 149.76838 7.21666 7.05598 1.000 25.68426 85 TYR C CA 1
ATOM 4575 C C . TYR C 1 88 ? 149.12845 8.56461 6.72465 1.000 28.53079 85 TYR C C 1
ATOM 4576 O O . TYR C 1 88 ? 149.38964 9.56540 7.40288 1.000 26.14215 85 TYR C O 1
ATOM 4585 N N . GLU C 1 89 ? 148.29887 8.61320 5.67756 1.000 28.51407 86 GLU C N 1
ATOM 4586 C CA . GLU C 1 89 ? 147.69779 9.88467 5.26127 1.000 29.09505 86 GLU C CA 1
ATOM 4587 C C . GLU C 1 89 ? 146.94735 10.54788 6.41060 1.000 25.16222 86 GLU C C 1
ATOM 4588 O O . GLU C 1 89 ? 147.01338 11.76677 6.59081 1.000 26.66685 86 GLU C O 1
ATOM 4594 N N . SER C 1 90 ? 146.23909 9.75424 7.20466 1.000 26.51280 87 SER C N 1
ATOM 4595 C CA . SER C 1 90 ? 145.49793 10.28122 8.34188 1.000 26.09147 87 SER C CA 1
ATOM 4596 C C . SER C 1 90 ? 146.44078 10.85767 9.40867 1.000 26.45281 87 SER C C 1
ATOM 4597 O O . SER C 1 90 ? 146.16864 11.91702 9.98073 1.000 27.78499 87 SER C O 1
ATOM 4600 N N . CYS C 1 91 ? 147.55684 10.18137 9.68363 1.000 26.37515 88 CYS C N 1
ATOM 4601 C CA . CYS C 1 91 ? 148.49923 10.67195 10.68649 1.000 26.81668 88 CYS C CA 1
ATOM 4602 C C . CYS C 1 91 ? 149.18404 11.94073 10.21088 1.000 24.35279 88 CYS C C 1
ATOM 4603 O O . CYS C 1 91 ? 149.37424 12.88175 10.98624 1.000 25.38844 88 CYS C O 1
ATOM 4606 N N . GLU C 1 92 ? 149.55608 11.98105 8.93203 1.000 23.87114 89 GLU C N 1
ATOM 4607 C CA . GLU C 1 92 ? 150.13232 13.18733 8.35894 1.000 26.39481 89 GLU C CA 1
ATOM 4608 C C . GLU C 1 92 ? 149.14499 14.35439 8.42465 1.000 29.31205 89 GLU C C 1
ATOM 4609 O O . GLU C 1 92 ? 149.51784 15.48688 8.76796 1.000 27.32907 89 GLU C O 1
ATOM 4615 N N . LYS C 1 93 ? 147.87170 14.09034 8.12422 1.000 27.75266 90 LYS C N 1
ATOM 4616 C CA . LYS C 1 93 ? 146.85722 15.13577 8.20093 1.000 29.69841 90 LYS C CA 1
ATOM 4617 C C . LYS C 1 93 ? 146.62426 15.58860 9.64043 1.000 28.36790 90 LYS C C 1
ATOM 4618 O O . LYS C 1 93 ? 146.31685 16.76480 9.87861 1.000 28.79615 90 LYS C O 1
ATOM 4624 N N . LEU C 1 94 ? 146.73309 14.66320 10.59772 1.000 27.74055 91 LEU C N 1
ATOM 4625 C CA . LEU C 1 94 ? 146.59671 15.00375 12.01156 1.000 26.58127 91 LEU C CA 1
ATOM 4626 C C . LEU C 1 94 ? 147.65704 16.01688 12.43468 1.000 26.66596 91 LEU C C 1
ATOM 4627 O O . LEU C 1 94 ? 147.34975 17.03222 13.06777 1.000 25.62041 91 LEU C O 1
ATOM 4632 N N . VAL C 1 95 ? 148.92007 15.74354 12.10586 1.000 26.92475 92 VAL C N 1
ATOM 4633 C CA . VAL C 1 95 ? 149.99951 16.65662 12.47481 1.000 25.61627 92 VAL C CA 1
ATOM 4634 C C . VAL C 1 95 ? 149.80653 18.00649 11.78373 1.000 26.81088 92 VAL C C 1
ATOM 4635 O O . VAL C 1 95 ? 149.89583 19.06196 12.41279 1.000 27.94779 92 VAL C O 1
ATOM 4639 N N . LYS C 1 96 ? 149.48552 17.99034 10.49035 1.000 28.04713 93 LYS C N 1
ATOM 4640 C CA . LYS C 1 96 ? 149.22687 19.24171 9.77692 1.000 30.30048 93 LYS C CA 1
ATOM 4641 C C . LYS C 1 96 ? 148.10088 20.04119 10.42981 1.000 28.80614 93 LYS C C 1
ATOM 4642 O O . LYS C 1 96 ? 148.22230 21.25703 10.64138 1.000 28.46154 93 LYS C O 1
ATOM 4648 N N . ASP C 1 97 ? 146.99762 19.37497 10.76354 1.000 27.58429 94 ASP C N 1
ATOM 4649 C CA . ASP C 1 97 ? 145.86274 20.08180 11.34972 1.000 27.79640 94 ASP C CA 1
ATOM 4650 C C . ASP C 1 97 ? 146.19129 20.62608 12.74384 1.000 28.65261 94 ASP C C 1
ATOM 4651 O O . ASP C 1 97 ? 145.80964 21.75541 13.07647 1.000 31.97993 94 ASP C O 1
ATOM 4656 N N . VAL C 1 98 ? 146.88431 19.84743 13.58193 1.000 27.62375 95 VAL C N 1
ATOM 4657 C CA . VAL C 1 98 ? 147.18768 20.33820 14.92515 1.000 27.37004 95 VAL C CA 1
ATOM 4658 C C . VAL C 1 98 ? 148.16989 21.49850 14.85370 1.000 31.05709 95 VAL C C 1
ATOM 4659 O O . VAL C 1 98 ? 147.99938 22.51916 15.53648 1.000 30.92238 95 VAL C O 1
ATOM 4663 N N . VAL C 1 99 ? 149.20565 21.37090 14.01733 1.000 30.52275 96 VAL C N 1
ATOM 4664 C CA . VAL C 1 99 ? 150.15083 22.47117 13.84695 1.000 30.36695 96 VAL C CA 1
ATOM 4665 C C . VAL C 1 99 ? 149.43018 23.73618 13.35840 1.000 30.80162 96 VAL C C 1
ATOM 4666 O O . VAL C 1 99 ? 149.67488 24.83412 13.86266 1.000 32.98074 96 VAL C O 1
ATOM 4670 N N . ALA C 1 100 ? 148.51087 23.59942 12.39987 1.000 33.50315 97 ALA C N 1
ATOM 4671 C CA . ALA C 1 100 ? 147.75245 24.76143 11.93238 1.000 32.46692 97 ALA C CA 1
ATOM 4672 C C . ALA C 1 100 ? 146.86077 25.33084 13.03344 1.000 31.87579 97 ALA C C 1
ATOM 4673 O O . ALA C 1 100 ? 146.80772 26.55039 13.23269 1.000 32.42709 97 ALA C O 1
ATOM 4675 N N . ASP C 1 101 ? 146.17897 24.46439 13.77726 1.000 31.27240 98 ASP C N 1
ATOM 4676 C CA . ASP C 1 101 ? 145.21473 24.91795 14.77292 1.000 32.00074 98 ASP C CA 1
ATOM 4677 C C . ASP C 1 101 ? 145.88751 25.45034 16.02845 1.000 33.69879 98 ASP C C 1
ATOM 4678 O O . ASP C 1 101 ? 145.45190 26.47010 16.57993 1.000 32.01652 98 ASP C O 1
ATOM 4683 N N . PHE C 1 102 ? 146.91975 24.75369 16.51314 1.000 32.00003 99 PHE C N 1
ATOM 4684 C CA . PHE C 1 102 ? 147.56372 25.10808 17.76867 1.000 32.35354 99 PHE C CA 1
ATOM 4685 C C . PHE C 1 102 ? 148.90842 25.79839 17.58226 1.000 34.12715 99 PHE C C 1
ATOM 4686 O O . PHE C 1 102 ? 149.39321 26.42834 18.52452 1.000 33.50544 99 PHE C O 1
ATOM 4694 N N . GLY C 1 103 ? 149.52335 25.71683 16.40039 1.000 33.42224 100 GLY C N 1
ATOM 4695 C CA . GLY C 1 103 ? 150.76658 26.40582 16.14284 1.000 31.38468 100 GLY C CA 1
ATOM 4696 C C . GLY C 1 103 ? 151.99380 25.50898 16.14899 1.000 29.90528 100 GLY C C 1
ATOM 4697 O O . GLY C 1 103 ? 152.98984 25.82982 15.48859 1.000 30.87285 100 GLY C O 1
ATOM 4698 N N . GLN C 1 104 ? 151.94255 24.39074 16.85936 1.000 25.53136 101 GLN C N 1
ATOM 4699 C CA . GLN C 1 104 ? 153.11515 23.54076 17.03708 1.000 27.58869 101 GLN C CA 1
ATOM 4700 C C . GLN C 1 104 ? 152.65914 22.30471 17.79212 1.000 29.13800 101 GLN C C 1
ATOM 4701 O O . GLN C 1 104 ? 151.55237 22.26920 18.33571 1.000 29.63321 101 GLN C O 1
ATOM 4707 N N . ILE C 1 105 ? 153.52533 21.28925 17.81644 1.000 27.08639 102 ILE C N 1
ATOM 4708 C CA . ILE C 1 105 ? 153.36822 20.12193 18.67525 1.000 26.26939 102 ILE C CA 1
ATOM 4709 C C . ILE C 1 105 ? 154.66366 19.97318 19.46458 1.000 30.84929 102 ILE C C 1
ATOM 4710 O O . ILE C 1 105 ? 155.73488 19.82590 18.86666 1.000 31.25524 102 ILE C O 1
ATOM 4715 N N . ASP C 1 106 ? 154.57177 20.00962 20.80094 1.000 29.12108 103 ASP C N 1
ATOM 4716 C CA . ASP C 1 106 ? 155.75691 19.81174 21.63448 1.000 28.50060 103 ASP C CA 1
ATOM 4717 C C . ASP C 1 106 ? 155.94480 18.36716 22.07802 1.000 27.33927 103 ASP C C 1
ATOM 4718 O O . ASP C 1 106 ? 157.08233 17.88919 22.16475 1.000 27.04059 103 ASP C O 1
ATOM 4723 N N . ALA C 1 107 ? 154.85829 17.67836 22.40655 1.000 24.72939 104 ALA C N 1
ATOM 4724 C CA . ALA C 1 107 ? 154.93161 16.28907 22.82610 1.000 24.43175 104 ALA C CA 1
ATOM 4725 C C . ALA C 1 107 ? 153.81915 15.52114 22.12882 1.000 23.69642 104 ALA C C 1
ATOM 4726 O O . ALA C 1 107 ? 152.72178 16.04766 21.91984 1.000 21.86527 104 ALA C O 1
ATOM 4728 N N . PHE C 1 108 ? 154.11806 14.28342 21.75293 1.000 24.78937 105 PHE C N 1
ATOM 4729 C CA . PHE C 1 108 ? 153.18082 13.43024 21.03896 1.000 22.79767 105 PHE C CA 1
ATOM 4730 C C . PHE C 1 108 ? 153.11176 12.10979 21.78267 1.000 24.67402 105 PHE C C 1
ATOM 4731 O O . PHE C 1 108 ? 154.14206 11.44594 21.97597 1.000 23.57698 105 PHE C O 1
ATOM 4739 N N . ILE C 1 109 ? 151.90885 11.72435 22.18676 1.000 21.45610 106 ILE C N 1
ATOM 4740 C CA . ILE C 1 109 ? 151.69571 10.49049 22.92674 1.000 19.99492 106 ILE C CA 1
ATOM 4741 C C . ILE C 1 109 ? 151.00876 9.52253 21.97329 1.000 21.70494 106 ILE C C 1
ATOM 4742 O O . ILE C 1 109 ? 149.81734 9.66727 21.66476 1.000 23.96462 106 ILE C O 1
ATOM 4747 N N . ALA C 1 110 ? 151.77505 8.56259 21.45862 1.000 21.68164 107 ALA C N 1
ATOM 4748 C CA . ALA C 1 110 ? 151.26478 7.59346 20.48880 1.000 23.37723 107 ALA C CA 1
ATOM 4749 C C . ALA C 1 110 ? 150.66166 6.45007 21.28874 1.000 26.54025 107 ALA C C 1
ATOM 4750 O O . ALA C 1 110 ? 151.37186 5.55164 21.75621 1.000 22.94450 107 ALA C O 1
ATOM 4752 N N . ASN C 1 111 ? 149.34366 6.49515 21.46053 1.000 27.52729 108 ASN C N 1
ATOM 4753 C CA . ASN C 1 111 ? 148.66968 5.64902 22.42828 1.000 27.47548 108 ASN C CA 1
ATOM 4754 C C . ASN C 1 111 ? 147.59914 4.76071 21.81778 1.000 26.95848 108 ASN C C 1
ATOM 4755 O O . ASN C 1 111 ? 147.25142 3.75305 22.42706 1.000 30.89668 108 ASN C O 1
ATOM 4760 N N . ALA C 1 112 ? 147.11232 5.06737 20.62013 1.000 25.63971 109 ALA C N 1
ATOM 4761 C CA . ALA C 1 112 ? 146.05186 4.26758 20.01000 1.000 28.69933 109 ALA C CA 1
ATOM 4762 C C . ALA C 1 112 ? 146.53407 2.85652 19.70516 1.000 28.96637 109 ALA C C 1
ATOM 4763 O O . ALA C 1 112 ? 147.67691 2.65134 19.29639 1.000 29.31071 109 ALA C O 1
ATOM 4765 N N . GLY C 1 113 ? 145.64934 1.88300 19.90329 1.000 29.49032 110 GLY C N 1
ATOM 4766 C CA . GLY C 1 113 ? 145.98207 0.49282 19.64785 1.000 31.59552 110 GLY C CA 1
ATOM 4767 C C . GLY C 1 113 ? 144.74982 -0.37936 19.76636 1.000 33.47837 110 GLY C C 1
ATOM 4768 O O . GLY C 1 113 ? 143.71765 0.03386 20.30654 1.000 31.63807 110 GLY C O 1
ATOM 4769 N N . ALA C 1 114 ? 144.88160 -1.60922 19.25955 1.000 30.72297 111 ALA C N 1
ATOM 4770 C CA . ALA C 1 114 ? 143.81116 -2.60046 19.29126 1.000 31.88627 111 ALA C CA 1
ATOM 4771 C C . ALA C 1 114 ? 144.38895 -3.95351 19.68579 1.000 32.24084 111 ALA C C 1
ATOM 4772 O O . ALA C 1 114 ? 145.56803 -4.22695 19.46423 1.000 31.35664 111 ALA C O 1
ATOM 4774 N N . THR C 1 115 ? 143.53744 -4.81216 20.24982 1.000 31.23316 112 THR C N 1
ATOM 4775 C CA . THR C 1 115 ? 143.95466 -6.10205 20.78506 1.000 34.26048 112 THR C CA 1
ATOM 4776 C C . THR C 1 115 ? 143.91417 -7.19695 19.71609 1.000 33.30631 112 THR C C 1
ATOM 4777 O O . THR C 1 115 ? 143.36630 -7.01973 18.63049 1.000 35.27709 112 THR C O 1
ATOM 4781 N N . ALA C 1 116 ? 144.50202 -8.34847 20.04956 1.000 30.66836 113 ALA C N 1
ATOM 4782 C CA . ALA C 1 116 ? 144.41450 -9.57772 19.27336 1.000 29.92478 113 ALA C CA 1
ATOM 4783 C C . ALA C 1 116 ? 143.58235 -10.59885 20.03837 1.000 33.79795 113 ALA C C 1
ATOM 4784 O O . ALA C 1 116 ? 143.40190 -10.49129 21.25499 1.000 35.71822 113 ALA C O 1
ATOM 4786 N N . ASP C 1 117 ? 143.07733 -11.61059 19.31908 1.000 36.00076 114 ASP C N 1
ATOM 4787 C CA . ASP C 1 117 ? 142.17921 -12.57679 19.94585 1.000 39.35278 114 ASP C CA 1
ATOM 4788 C C . ASP C 1 117 ? 142.54664 -14.03069 19.65719 1.000 34.77392 114 ASP C C 1
ATOM 4789 O O . ASP C 1 117 ? 141.70324 -14.90801 19.85367 1.000 32.91950 114 ASP C O 1
ATOM 4794 N N . SER C 1 118 ? 143.76616 -14.31290 19.19762 1.000 31.52312 115 SER C N 1
ATOM 4795 C CA . SER C 1 118 ? 144.17755 -15.69686 18.96954 1.000 29.38338 115 SER C CA 1
ATOM 4796 C C . SER C 1 118 ? 145.68356 -15.74867 18.76534 1.000 26.51856 115 SER C C 1
ATOM 4797 O O . SER C 1 118 ? 146.33691 -14.73000 18.53021 1.000 28.17572 115 SER C O 1
ATOM 4800 N N . GLY C 1 119 ? 146.22063 -16.95923 18.83233 1.000 27.01466 116 GLY C N 1
ATOM 4801 C CA . GLY C 1 119 ? 147.57760 -17.21002 18.39643 1.000 29.25897 116 GLY C CA 1
ATOM 4802 C C . GLY C 1 119 ? 147.65541 -17.32240 16.88137 1.000 27.46895 116 GLY C C 1
ATOM 4803 O O . GLY C 1 119 ? 146.66538 -17.19833 16.16206 1.000 26.45227 116 GLY C O 1
ATOM 4804 N N . ILE C 1 120 ? 148.86827 -17.57501 16.38900 1.000 24.70253 117 ILE C N 1
ATOM 4805 C CA . ILE C 1 120 ? 149.09593 -17.46013 14.95274 1.000 25.19953 117 ILE C CA 1
ATOM 4806 C C . ILE C 1 120 ? 148.56899 -18.66743 14.17992 1.000 26.16156 117 ILE C C 1
ATOM 4807 O O . ILE C 1 120 ? 148.29230 -18.54318 12.98310 1.000 27.23561 117 ILE C O 1
ATOM 4812 N N . LEU C 1 121 ? 148.42252 -19.83477 14.81867 1.000 26.40542 118 LEU C N 1
ATOM 4813 C CA . LEU C 1 121 ? 147.89104 -20.98422 14.09435 1.000 26.24837 118 LEU C CA 1
ATOM 4814 C C . LEU C 1 121 ? 146.37614 -20.90479 13.98820 1.000 29.89235 118 LEU C C 1
ATOM 4815 O O . LEU C 1 121 ? 145.82053 -21.16958 12.92064 1.000 31.88351 118 LEU C O 1
ATOM 4820 N N . ASP C 1 122 ? 145.69742 -20.51600 15.07632 1.000 31.45875 119 ASP C N 1
ATOM 4821 C CA . ASP C 1 122 ? 144.24705 -20.34402 15.03637 1.000 31.51143 119 ASP C CA 1
ATOM 4822 C C . ASP C 1 122 ? 143.84509 -19.11299 14.23554 1.000 31.97024 119 ASP C C 1
ATOM 4823 O O . ASP C 1 122 ? 142.76166 -19.08849 13.64254 1.000 30.75299 119 ASP C O 1
ATOM 4828 N N . GLY C 1 123 ? 144.68879 -18.08396 14.21160 1.000 31.46390 120 GLY C N 1
ATOM 4829 C CA . GLY C 1 123 ? 144.35725 -16.88357 13.47744 1.000 32.12864 120 GLY C CA 1
ATOM 4830 C C . GLY C 1 123 ? 144.73038 -16.98366 12.01062 1.000 29.84620 120 GLY C C 1
ATOM 4831 O O . GLY C 1 123 ? 145.59848 -17.75051 11.60245 1.000 29.47472 120 GLY C O 1
ATOM 4832 N N . SER C 1 124 ? 144.04730 -16.18675 11.19703 1.000 26.92858 121 SER C N 1
ATOM 4833 C CA . SER C 1 124 ? 144.39045 -16.10570 9.79039 1.000 27.09722 121 SER C CA 1
ATOM 4834 C C . SER C 1 124 ? 145.56091 -15.14867 9.58827 1.000 26.97408 121 SER C C 1
ATOM 4835 O O . SER C 1 124 ? 145.95471 -14.40011 10.49017 1.000 27.32050 121 SER C O 1
ATOM 4838 N N . VAL C 1 125 ? 146.08979 -15.14375 8.36308 1.000 26.39983 122 VAL C N 1
ATOM 4839 C CA . VAL C 1 125 ? 147.09545 -14.15040 8.00046 1.000 27.19366 122 VAL C CA 1
ATOM 4840 C C . VAL C 1 125 ? 146.50272 -12.73930 8.05926 1.000 26.56325 122 VAL C C 1
ATOM 4841 O O . VAL C 1 125 ? 147.14912 -11.79860 8.55147 1.000 27.48341 122 VAL C O 1
ATOM 4845 N N . GLU C 1 126 ? 145.25506 -12.57222 7.58839 1.000 22.71369 123 GLU C N 1
ATOM 4846 C CA . GLU C 1 126 ? 144.56966 -11.28547 7.71808 1.000 25.54936 123 GLU C CA 1
ATOM 4847 C C . GLU C 1 126 ? 144.55696 -10.79482 9.15431 1.000 23.55159 123 GLU C C 1
ATOM 4848 O O . GLU C 1 126 ? 144.78009 -9.61141 9.41368 1.000 26.77199 123 GLU C O 1
ATOM 4854 N N . ALA C 1 127 ? 144.21674 -11.67825 10.09744 1.000 23.06797 124 ALA C N 1
ATOM 4855 C CA . ALA C 1 127 ? 144.12541 -11.27514 11.50075 1.000 23.31864 124 ALA C CA 1
ATOM 4856 C C . ALA C 1 127 ? 145.47912 -10.83684 12.04147 1.000 24.69814 124 ALA C C 1
ATOM 4857 O O . ALA C 1 127 ? 145.55278 -9.93765 12.88833 1.000 24.12050 124 ALA C O 1
ATOM 4859 N N . TRP C 1 128 ? 146.55701 -11.46273 11.57537 1.000 23.78769 125 TRP C N 1
ATOM 4860 C CA . TRP C 1 128 ? 147.88908 -11.00398 11.95045 1.000 23.88394 125 TRP C CA 1
ATOM 4861 C C . TRP C 1 128 ? 148.18560 -9.64627 11.32960 1.000 25.46677 125 TRP C C 1
ATOM 4862 O O . TRP C 1 128 ? 148.65940 -8.72926 12.01369 1.000 26.60974 125 TRP C O 1
ATOM 4873 N N . ASN C 1 129 ? 147.91023 -9.49565 10.02789 1.000 25.25486 126 ASN C N 1
ATOM 4874 C CA . ASN C 1 129 ? 148.22673 -8.23668 9.35799 1.000 23.96039 126 ASN C CA 1
ATOM 4875 C C . ASN C 1 129 ? 147.45960 -7.08159 9.97847 1.000 24.99388 126 ASN C C 1
ATOM 4876 O O . ASN C 1 129 ? 147.97537 -5.96119 10.07801 1.000 24.20248 126 ASN C O 1
ATOM 4881 N N . HIS C 1 130 ? 146.22680 -7.33160 10.40859 1.000 23.28851 127 HIS C N 1
ATOM 4882 C CA . HIS C 1 130 ? 145.42833 -6.25096 10.97209 1.000 24.93231 127 HIS C CA 1
ATOM 4883 C C . HIS C 1 130 ? 146.05597 -5.72427 12.25662 1.000 27.21533 127 HIS C C 1
ATOM 4884 O O . HIS C 1 130 ? 146.17567 -4.50734 12.44960 1.000 26.37903 127 HIS C O 1
ATOM 4891 N N . VAL C 1 131 ? 146.48089 -6.62952 13.14537 1.000 27.27549 128 VAL C N 1
ATOM 4892 C CA . VAL C 1 131 ? 147.03864 -6.19526 14.42344 1.000 25.65797 128 VAL C CA 1
ATOM 4893 C C . VAL C 1 131 ? 148.36760 -5.48082 14.21526 1.000 26.91130 128 VAL C C 1
ATOM 4894 O O . VAL C 1 131 ? 148.63441 -4.44444 14.83299 1.000 28.05522 128 VAL C O 1
ATOM 4898 N N . VAL C 1 132 ? 149.22670 -6.02494 13.35786 1.000 25.35757 129 VAL C N 1
ATOM 4899 C CA . VAL C 1 132 ? 150.49989 -5.37129 13.08612 1.000 25.51334 129 VAL C CA 1
ATOM 4900 C C . VAL C 1 132 ? 150.26808 -4.01033 12.43228 1.000 25.95474 129 VAL C C 1
ATOM 4901 O O . VAL C 1 132 ? 150.94040 -3.02603 12.76216 1.000 26.61888 129 VAL C O 1
ATOM 4905 N N . GLN C 1 133 ? 149.29707 -3.92577 11.51984 1.000 23.26389 130 GLN C N 1
ATOM 4906 C CA . GLN C 1 133 ? 149.01939 -2.65980 10.84764 1.000 23.03856 130 GLN C CA 1
ATOM 4907 C C . GLN C 1 133 ? 148.62205 -1.58436 11.84929 1.000 26.00923 130 GLN C C 1
ATOM 4908 O O . GLN C 1 133 ? 149.11810 -0.45564 11.79413 1.000 26.49574 130 GLN C O 1
ATOM 4914 N N . VAL C 1 134 ? 147.73945 -1.92096 12.78696 1.000 24.10577 131 VAL C N 1
ATOM 4915 C CA . VAL C 1 134 ? 147.29060 -0.92563 13.74599 1.000 27.64311 131 VAL C CA 1
ATOM 4916 C C . VAL C 1 134 ? 148.38150 -0.64616 14.77358 1.000 28.90021 131 VAL C C 1
ATOM 4917 O O . VAL C 1 134 ? 148.72723 0.51112 15.03194 1.000 25.92523 131 VAL C O 1
ATOM 4921 N N . ASP C 1 135 ? 148.95294 -1.70735 15.35527 1.000 26.73015 132 ASP C N 1
ATOM 4922 C CA . ASP C 1 135 ? 149.72122 -1.59802 16.58358 1.000 29.23750 132 ASP C CA 1
ATOM 4923 C C . ASP C 1 135 ? 151.19064 -1.32823 16.35561 1.000 29.02435 132 ASP C C 1
ATOM 4924 O O . ASP C 1 135 ? 151.83233 -0.70329 17.20364 1.000 31.17819 132 ASP C O 1
ATOM 4929 N N . LEU C 1 136 ? 151.74922 -1.79848 15.25196 1.000 26.61705 133 LEU C N 1
ATOM 4930 C CA . LEU C 1 136 ? 153.13887 -1.49746 14.94685 1.000 25.24806 133 LEU C CA 1
ATOM 4931 C C . LEU C 1 136 ? 153.25148 -0.37350 13.92766 1.000 25.25449 133 LEU C C 1
ATOM 4932 O O . LEU C 1 136 ? 153.91822 0.63260 14.18532 1.000 24.60427 133 LEU C O 1
ATOM 4937 N N . ASN C 1 137 ? 152.57838 -0.51899 12.78437 1.000 24.22136 134 ASN C N 1
ATOM 4938 C CA . ASN C 1 137 ? 152.67378 0.48363 11.72320 1.000 26.38745 134 ASN C CA 1
ATOM 4939 C C . ASN C 1 137 ? 151.91583 1.75309 12.07233 1.000 23.28760 134 ASN C C 1
ATOM 4940 O O . ASN C 1 137 ? 152.31419 2.83752 11.64448 1.000 25.20417 134 ASN C O 1
ATOM 4945 N N . GLY C 1 138 ? 150.82919 1.64177 12.83521 1.000 22.33711 135 GLY C N 1
ATOM 4946 C CA . GLY C 1 138 ? 150.16200 2.83567 13.31716 1.000 27.39778 135 GLY C CA 1
ATOM 4947 C C . GLY C 1 138 ? 151.07577 3.68534 14.17962 1.000 28.54443 135 GLY C C 1
ATOM 4948 O O . GLY C 1 138 ? 151.07776 4.91476 14.08369 1.000 30.20166 135 GLY C O 1
ATOM 4949 N N . THR C 1 139 ? 151.88246 3.04134 15.01509 1.000 28.36446 136 THR C N 1
ATOM 4950 C CA . THR C 1 139 ? 152.83566 3.78869 15.82357 1.000 30.48847 136 THR C CA 1
ATOM 4951 C C . THR C 1 139 ? 153.94343 4.38241 14.96037 1.000 28.62955 136 THR C C 1
ATOM 4952 O O . THR C 1 139 ? 154.30383 5.54991 15.13032 1.000 26.76273 136 THR C O 1
ATOM 4956 N N . PHE C 1 140 ? 154.48696 3.59841 14.02205 1.000 25.90117 137 PHE C N 1
ATOM 4957 C CA . PHE C 1 140 ? 155.43964 4.14473 13.05542 1.000 20.49923 137 PHE C CA 1
ATOM 4958 C C . PHE C 1 140 ? 154.84472 5.33357 12.29027 1.000 23.26192 137 PHE C C 1
ATOM 4959 O O . PHE C 1 140 ? 155.51603 6.35847 12.09479 1.000 25.59775 137 PHE C O 1
ATOM 4967 N N . HIS C 1 141 ? 153.58459 5.22378 11.85160 1.000 23.59633 138 HIS C N 1
ATOM 4968 C CA . HIS C 1 141 ? 152.98568 6.31672 11.07542 1.000 24.88176 138 HIS C CA 1
ATOM 4969 C C . HIS C 1 141 ? 152.99166 7.61783 11.86818 1.000 25.97287 138 HIS C C 1
ATOM 4970 O O . HIS C 1 141 ? 153.30241 8.69146 11.32927 1.000 20.06398 138 HIS C O 1
ATOM 4977 N N . CYS C 1 142 ? 152.63341 7.53980 13.15268 1.000 27.00968 139 CYS C N 1
ATOM 4978 C CA . CYS C 1 142 ? 152.62094 8.73097 13.99178 1.000 26.19284 139 CYS C CA 1
ATOM 4979 C C . CYS C 1 142 ? 154.03336 9.24685 14.22676 1.000 25.41792 139 CYS C C 1
ATOM 4980 O O . CYS C 1 142 ? 154.28039 10.45869 14.14399 1.000 24.48210 139 CYS C O 1
ATOM 4983 N N . ALA C 1 143 ? 154.97867 8.33845 14.49887 1.000 23.61969 140 ALA C N 1
ATOM 4984 C CA . ALA C 1 143 ? 156.36285 8.75305 14.72409 1.000 21.03491 140 ALA C CA 1
ATOM 4985 C C . ALA C 1 143 ? 156.90089 9.49929 13.51231 1.000 21.75672 140 ALA C C 1
ATOM 4986 O O . ALA C 1 143 ? 157.52313 10.56185 13.63895 1.000 23.66446 140 ALA C O 1
ATOM 4988 N N . LYS C 1 144 ? 156.67291 8.94763 12.32143 1.000 20.19055 141 LYS C N 1
ATOM 4989 C CA . LYS C 1 144 ? 157.18534 9.58241 11.12025 1.000 21.64865 141 LYS C CA 1
ATOM 4990 C C . LYS C 1 144 ? 156.52010 10.93395 10.90817 1.000 25.74844 141 LYS C C 1
ATOM 4991 O O . LYS C 1 144 ? 157.19962 11.93805 10.66159 1.000 26.77955 141 LYS C O 1
ATOM 4997 N N . ALA C 1 145 ? 155.19273 10.98415 11.05448 1.000 23.89016 142 ALA C N 1
ATOM 4998 C CA . ALA C 1 145 ? 154.46338 12.22074 10.80639 1.000 24.86883 142 ALA C CA 1
ATOM 4999 C C . ALA C 1 145 ? 154.92304 13.33346 11.74512 1.000 24.98234 142 ALA C C 1
ATOM 5000 O O . ALA C 1 145 ? 155.17774 14.46080 11.30634 1.000 24.82455 142 ALA C O 1
ATOM 5002 N N . VAL C 1 146 ? 155.04340 13.03840 13.04263 1.000 23.93383 143 VAL C N 1
ATOM 5003 C CA . VAL C 1 146 ? 155.40562 14.10668 13.97335 1.000 25.56303 143 VAL C CA 1
ATOM 5004 C C . VAL C 1 146 ? 156.90543 14.37052 13.95198 1.000 24.29076 143 VAL C C 1
ATOM 5005 O O . VAL C 1 146 ? 157.33845 15.51742 14.12400 1.000 24.33813 143 VAL C O 1
ATOM 5009 N N . GLY C 1 147 ? 157.71688 13.33921 13.72301 1.000 23.32769 144 GLY C N 1
ATOM 5010 C CA . GLY C 1 147 ? 159.15611 13.52737 13.70195 1.000 22.59754 144 GLY C CA 1
ATOM 5011 C C . GLY C 1 147 ? 159.60865 14.49741 12.62784 1.000 25.61366 144 GLY C C 1
ATOM 5012 O O . GLY C 1 147 ? 160.59270 15.22575 12.81548 1.000 27.34566 144 GLY C O 1
ATOM 5013 N N . HIS C 1 148 ? 158.89851 14.53818 11.49460 1.000 23.27050 145 HIS C N 1
ATOM 5014 C CA . HIS C 1 148 ? 159.20227 15.56959 10.50182 1.000 27.69558 145 HIS C CA 1
ATOM 5015 C C . HIS C 1 148 ? 159.00347 16.95927 11.10191 1.000 29.82016 145 HIS C C 1
ATOM 5016 O O . HIS C 1 148 ? 159.78805 17.88278 10.84050 1.000 30.23535 145 HIS C O 1
ATOM 5023 N N . HIS C 1 149 ? 157.98549 17.10867 11.95147 1.000 24.77942 146 HIS C N 1
ATOM 5024 C CA . HIS C 1 149 ? 157.74742 18.38956 12.60828 1.000 28.05124 146 HIS C CA 1
ATOM 5025 C C . HIS C 1 149 ? 158.78789 18.65739 13.69973 1.000 29.17516 146 HIS C C 1
ATOM 5026 O O . HIS C 1 149 ? 159.33754 19.76055 13.78028 1.000 27.53314 146 HIS C O 1
ATOM 5033 N N . PHE C 1 150 ? 159.06569 17.65621 14.55378 1.000 29.24254 147 PHE C N 1
ATOM 5034 C CA . PHE C 1 150 ? 160.09361 17.80446 15.58126 1.000 25.93863 147 PHE C CA 1
ATOM 5035 C C . PHE C 1 150 ? 161.42390 18.21072 14.96490 1.000 24.78569 147 PHE C C 1
ATOM 5036 O O . PHE C 1 150 ? 162.14117 19.05750 15.51011 1.000 23.52183 147 PHE C O 1
ATOM 5044 N N . LYS C 1 151 ? 161.78351 17.59496 13.83808 1.000 25.13382 148 LYS C N 1
ATOM 5045 C CA . LYS C 1 151 ? 163.06655 17.90163 13.22110 1.000 28.09877 148 LYS C CA 1
ATOM 5046 C C . LYS C 1 151 ? 163.12202 19.35961 12.79739 1.000 33.74209 148 LYS C C 1
ATOM 5047 O O . LYS C 1 151 ? 164.14985 20.02696 12.96917 1.000 32.01298 148 LYS C O 1
ATOM 5053 N N . GLU C 1 152 ? 162.00494 19.87451 12.27354 1.000 34.17621 149 GLU C N 1
ATOM 5054 C CA . GLU C 1 152 ? 161.93018 21.26713 11.84662 1.000 36.74792 149 GLU C CA 1
ATOM 5055 C C . GLU C 1 152 ? 162.11833 22.21760 13.01937 1.000 34.90306 149 GLU C C 1
ATOM 5056 O O . GLU C 1 152 ? 162.83759 23.21601 12.91513 1.000 34.71858 149 GLU C O 1
ATOM 5062 N N . ARG C 1 153 ? 161.46547 21.93012 14.14659 1.000 35.29802 150 ARG C N 1
ATOM 5063 C CA . ARG C 1 153 ? 161.56689 22.79685 15.31887 1.000 34.59676 150 ARG C CA 1
ATOM 5064 C C . ARG C 1 153 ? 162.83646 22.56213 16.13949 1.000 31.36378 150 ARG C C 1
ATOM 5065 O O . ARG C 1 153 ? 163.26298 23.46733 16.86516 1.000 29.52098 150 ARG C O 1
ATOM 5073 N N . GLY C 1 154 ? 163.45745 21.38503 16.04871 1.000 28.46039 151 GLY C N 1
ATOM 5074 C CA . GLY C 1 154 ? 164.63676 21.13177 16.85743 1.000 27.30556 151 GLY C CA 1
ATOM 5075 C C . GLY C 1 154 ? 164.35763 20.67865 18.27463 1.000 29.00859 151 GLY C C 1
ATOM 5076 O O . GLY C 1 154 ? 165.30384 20.54733 19.06114 1.000 30.85607 151 GLY C O 1
ATOM 5077 N N . THR C 1 155 ? 163.09162 20.44664 18.63070 1.000 26.05181 152 THR C N 1
ATOM 5078 C CA . THR C 1 155 ? 162.71729 19.98959 19.96236 1.000 27.54557 152 THR C CA 1
ATOM 5079 C C . THR C 1 155 ? 161.51088 19.07825 19.82846 1.000 26.15758 152 THR C C 1
ATOM 5080 O O . THR C 1 155 ? 160.78922 19.12705 18.82996 1.000 27.48451 152 THR C O 1
ATOM 5084 N N . GLY C 1 156 ? 161.29291 18.25374 20.84435 1.000 22.50743 153 GLY C N 1
ATOM 5085 C CA . GLY C 1 156 ? 160.12707 17.38963 20.87757 1.000 20.09210 153 GLY C CA 1
ATOM 5086 C C . GLY C 1 156 ? 160.33244 16.19406 21.78449 1.000 21.64535 153 GLY C C 1
ATOM 5087 O O . GLY C 1 156 ? 161.45379 15.80351 22.12282 1.000 20.94332 153 GLY C O 1
ATOM 5088 N N . SER C 1 157 ? 159.20836 15.62086 22.20726 1.000 23.08779 154 SER C N 1
ATOM 5089 C CA . SER C 1 157 ? 159.17528 14.40914 23.01989 1.000 22.18760 154 SER C CA 1
ATOM 5090 C C . SER C 1 157 ? 158.08576 13.48572 22.47688 1.000 24.56174 154 SER C C 1
ATOM 5091 O O . SER C 1 157 ? 156.92346 13.89071 22.36310 1.000 22.16412 154 SER C O 1
ATOM 5094 N N . LEU C 1 158 ? 158.45599 12.25233 22.13858 1.000 22.51362 155 LEU C N 1
ATOM 5095 C CA . LEU C 1 158 ? 157.51606 11.22789 21.68068 1.000 21.70475 155 LEU C CA 1
ATOM 5096 C C . LEU C 1 158 ? 157.40337 10.14635 22.75234 1.000 22.53953 155 LEU C C 1
ATOM 5097 O O . LEU C 1 158 ? 158.42063 9.57890 23.16943 1.000 22.35738 155 LEU C O 1
ATOM 5102 N N . VAL C 1 159 ? 156.17517 9.88258 23.20029 1.000 18.57387 156 VAL C N 1
ATOM 5103 C CA . VAL C 1 159 ? 155.87691 8.88469 24.21948 1.000 20.02228 156 VAL C CA 1
ATOM 5104 C C . VAL C 1 159 ? 155.00531 7.81758 23.58278 1.000 22.61695 156 VAL C C 1
ATOM 5105 O O . VAL C 1 159 ? 153.92554 8.11946 23.05730 1.000 23.80931 156 VAL C O 1
ATOM 5109 N N . ILE C 1 160 ? 155.45299 6.57302 23.64722 1.000 22.07388 157 ILE C N 1
ATOM 5110 C CA . ILE C 1 160 ? 154.77064 5.46702 22.99163 1.000 22.09014 157 ILE C CA 1
ATOM 5111 C C . ILE C 1 160 ? 154.14031 4.58436 24.05861 1.000 22.75534 157 ILE C C 1
ATOM 5112 O O . ILE C 1 160 ? 154.82430 4.12862 24.98741 1.000 22.74868 157 ILE C O 1
ATOM 5117 N N . THR C 1 161 ? 152.84297 4.33417 23.92884 1.000 22.16343 158 THR C N 1
ATOM 5118 C CA . THR C 1 161 ? 152.19510 3.36459 24.80254 1.000 23.98608 158 THR C CA 1
ATOM 5119 C C . THR C 1 161 ? 152.44780 1.97169 24.22821 1.000 25.38815 158 THR C C 1
ATOM 5120 O O . THR C 1 161 ? 151.81311 1.55378 23.25828 1.000 22.32937 158 THR C O 1
ATOM 5124 N N . ALA C 1 162 ? 153.39312 1.25241 24.82686 1.000 20.22019 159 ALA C N 1
ATOM 5125 C CA . ALA C 1 162 ? 153.68403 -0.11088 24.42182 1.000 22.75550 159 ALA C CA 1
ATOM 5126 C C . ALA C 1 162 ? 152.82509 -1.05303 25.26011 1.000 23.49021 159 ALA C C 1
ATOM 5127 O O . ALA C 1 162 ? 151.60578 -0.86036 25.34084 1.000 22.95296 159 ALA C O 1
ATOM 5129 N N . SER C 1 163 ? 153.44939 -2.02667 25.93203 1.000 19.57802 160 SER C N 1
ATOM 5130 C CA . SER C 1 163 ? 152.72765 -2.99891 26.74864 1.000 22.22937 160 SER C CA 1
ATOM 5131 C C . SER C 1 163 ? 153.69963 -3.99641 27.36274 1.000 21.93319 160 SER C C 1
ATOM 5132 O O . SER C 1 163 ? 154.73233 -4.30485 26.76030 1.000 21.43160 160 SER C O 1
ATOM 5135 N N . MET C 1 164 ? 153.37310 -4.54519 28.53204 1.000 19.63968 161 MET C N 1
ATOM 5136 C CA . MET C 1 164 ? 154.21644 -5.61368 29.05034 1.000 21.41173 161 MET C CA 1
ATOM 5137 C C . MET C 1 164 ? 154.16730 -6.84091 28.14267 1.000 25.17375 161 MET C C 1
ATOM 5138 O O . MET C 1 164 ? 155.07207 -7.68737 28.20661 1.000 23.51180 161 MET C O 1
ATOM 5143 N N . SER C 1 165 ? 153.13431 -6.94301 27.29263 1.000 22.96515 162 SER C N 1
ATOM 5144 C CA . SER C 1 165 ? 153.10838 -7.93850 26.22595 1.000 24.57461 162 SER C CA 1
ATOM 5145 C C . SER C 1 165 ? 154.28396 -7.78645 25.27484 1.000 24.34211 162 SER C C 1
ATOM 5146 O O . SER C 1 165 ? 154.59287 -8.73359 24.54209 1.000 20.82864 162 SER C O 1
ATOM 5149 N N . GLY C 1 166 ? 154.91891 -6.60522 25.24886 1.000 24.13861 163 GLY C N 1
ATOM 5150 C CA . GLY C 1 166 ? 156.15520 -6.41245 24.50987 1.000 23.58571 163 GLY C CA 1
ATOM 5151 C C . GLY C 1 166 ? 157.36382 -7.04395 25.17848 1.000 26.53290 163 GLY C C 1
ATOM 5152 O O . GLY C 1 166 ? 158.40302 -7.20122 24.53223 1.000 27.06023 163 GLY C O 1
ATOM 5153 N N . HIS C 1 167 ? 157.24415 -7.41201 26.45748 1.000 26.98897 164 HIS C N 1
ATOM 5154 C CA . HIS C 1 167 ? 158.30085 -8.07014 27.21570 1.000 25.38147 164 HIS C CA 1
ATOM 5155 C C . HIS C 1 167 ? 158.03001 -9.53900 27.48453 1.000 25.35012 164 HIS C C 1
ATOM 5156 O O . HIS C 1 167 ? 158.97395 -10.32204 27.54247 1.000 24.74087 164 HIS C O 1
ATOM 5163 N N . ILE C 1 168 ? 156.77502 -9.93647 27.67863 1.000 22.61647 165 ILE C N 1
ATOM 5164 C CA . ILE C 1 168 ? 156.46299 -11.32151 28.00163 1.000 21.58348 165 ILE C CA 1
ATOM 5165 C C . ILE C 1 168 ? 155.29685 -11.79110 27.13879 1.000 20.65652 165 ILE C C 1
ATOM 5166 O O . ILE C 1 168 ? 154.67820 -11.01347 26.42069 1.000 22.77638 165 ILE C O 1
ATOM 5171 N N . ALA C 1 169 ? 155.00741 -13.08554 27.22587 1.000 20.20737 166 ALA C N 1
ATOM 5172 C CA . ALA C 1 169 ? 153.86826 -13.69495 26.55340 1.000 24.52516 166 ALA C CA 1
ATOM 5173 C C . ALA C 1 169 ? 152.75858 -13.89345 27.57758 1.000 25.18089 166 ALA C C 1
ATOM 5174 O O . ALA C 1 169 ? 152.94787 -14.61173 28.56952 1.000 23.49842 166 ALA C O 1
ATOM 5176 N N . ASN C 1 170 ? 151.61434 -13.25626 27.33662 1.000 23.55189 167 ASN C N 1
ATOM 5177 C CA . ASN C 1 170 ? 150.48039 -13.35039 28.24666 1.000 28.23891 167 ASN C CA 1
ATOM 5178 C C . ASN C 1 170 ? 149.96599 -14.78326 28.32725 1.000 28.66046 167 ASN C C 1
ATOM 5179 O O . ASN C 1 170 ? 150.05909 -15.56046 27.37102 1.000 31.78648 167 ASN C O 1
ATOM 5184 N N . PHE C 1 171 ? 149.41318 -15.12540 29.48960 1.000 25.15495 168 PHE C N 1
ATOM 5185 C CA . PHE C 1 171 ? 148.89300 -16.45714 29.77137 1.000 23.94622 168 PHE C CA 1
ATOM 5186 C C . PHE C 1 171 ? 147.59569 -16.26966 30.55132 1.000 26.09923 168 PHE C C 1
ATOM 5187 O O . PHE C 1 171 ? 147.51796 -15.38217 31.41434 1.000 27.80079 168 PHE C O 1
ATOM 5195 N N . PRO C 1 172 ? 146.54904 -17.05658 30.26656 1.000 27.79675 169 PRO C N 1
ATOM 5196 C CA . PRO C 1 172 ? 146.44704 -18.17107 29.32456 1.000 30.65432 169 PRO C CA 1
ATOM 5197 C C . PRO C 1 172 ? 146.00705 -17.75857 27.92054 1.000 32.16543 169 PRO C C 1
ATOM 5198 O O . PRO C 1 172 ? 145.98988 -18.60821 27.03953 1.000 31.22904 169 PRO C O 1
ATOM 5202 N N . GLN C 1 173 ? 145.66257 -16.49229 27.70695 1.000 30.76893 170 GLN C N 1
ATOM 5203 C CA . GLN C 1 173 ? 145.17023 -16.07092 26.39963 1.000 33.57013 170 GLN C CA 1
ATOM 5204 C C . GLN C 1 173 ? 146.31833 -15.94304 25.40096 1.000 31.56626 170 GLN C C 1
ATOM 5205 O O . GLN C 1 173 ? 147.38157 -15.40693 25.71800 1.000 34.05168 170 GLN C O 1
ATOM 5211 N N . GLU C 1 174 ? 146.10289 -16.44629 24.19234 1.000 27.60358 171 GLU C N 1
ATOM 5212 C CA . GLU C 1 174 ? 147.12427 -16.43355 23.14964 1.000 28.69306 171 GLU C CA 1
ATOM 5213 C C . GLU C 1 174 ? 146.95564 -15.19483 22.27575 1.000 26.11840 171 GLU C C 1
ATOM 5214 O O . GLU C 1 174 ? 145.86950 -14.94733 21.74863 1.000 25.15385 171 GLU C O 1
ATOM 5220 N N . GLN C 1 175 ? 148.03361 -14.42009 22.11476 1.000 23.99882 172 GLN C N 1
ATOM 5221 C CA . GLN C 1 175 ? 147.92510 -13.14501 21.40957 1.000 23.54078 172 GLN C CA 1
ATOM 5222 C C . GLN C 1 175 ? 149.25760 -12.72029 20.80129 1.000 25.17614 172 GLN C C 1
ATOM 5223 O O . GLN C 1 175 ? 149.64670 -11.54157 20.87931 1.000 26.83414 172 GLN C O 1
ATOM 5229 N N . THR C 1 176 ? 149.93883 -13.66888 20.15782 1.000 22.42179 173 THR C N 1
ATOM 5230 C CA . THR C 1 176 ? 151.31088 -13.43685 19.71441 1.000 24.05821 173 THR C CA 1
ATOM 5231 C C . THR C 1 176 ? 151.42048 -12.23343 18.77563 1.000 20.96345 173 THR C C 1
ATOM 5232 O O . THR C 1 176 ? 152.41497 -11.50564 18.81773 1.000 21.42037 173 THR C O 1
ATOM 5236 N N . SER C 1 177 ? 150.42563 -12.00176 17.91479 1.000 21.43863 174 SER C N 1
ATOM 5237 C CA . SER C 1 177 ? 150.53236 -10.86336 16.99024 1.000 21.27530 174 SER C CA 1
ATOM 5238 C C . SER C 1 177 ? 150.64435 -9.54688 17.75233 1.000 20.90524 174 SER C C 1
ATOM 5239 O O . SER C 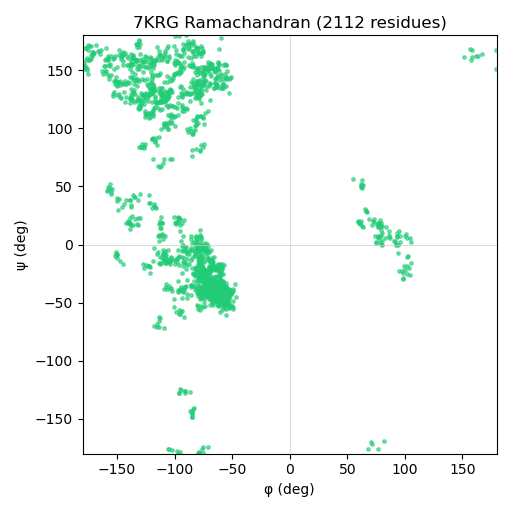1 177 ? 151.46505 -8.68416 17.42054 1.000 25.03624 174 SER C O 1
ATOM 5242 N N . TYR C 1 178 ? 149.80717 -9.37464 18.77097 1.000 19.55373 175 TYR C N 1
ATOM 5243 C CA . TYR C 1 178 ? 149.85821 -8.17948 19.61043 1.000 20.05026 175 TYR C CA 1
ATOM 5244 C C . TYR C 1 178 ? 151.18166 -8.08971 20.35956 1.000 21.10325 175 TYR C C 1
ATOM 5245 O O . TYR C 1 178 ? 151.82604 -7.03551 20.37704 1.000 25.40318 175 TYR C O 1
ATOM 5254 N N . ASN C 1 179 ? 151.58944 -9.18716 21.00260 1.000 19.10976 176 ASN C N 1
ATOM 5255 C CA . ASN C 1 179 ? 152.86311 -9.21486 21.71394 1.000 22.50202 176 ASN C CA 1
ATOM 5256 C C . ASN C 1 179 ? 153.99338 -8.77537 20.80019 1.000 20.34458 176 ASN C C 1
ATOM 5257 O O . ASN C 1 179 ? 154.79951 -7.91843 21.15837 1.000 21.06752 176 ASN C O 1
ATOM 5262 N N . VAL C 1 180 ? 154.06736 -9.36617 19.61024 1.000 26.05094 177 VAL C N 1
ATOM 5263 C CA . VAL C 1 180 ? 155.13121 -9.01995 18.67100 1.000 26.12148 177 VAL C CA 1
ATOM 5264 C C . VAL C 1 180 ? 155.06449 -7.54452 18.30662 1.000 23.25708 177 VAL C C 1
ATOM 5265 O O . VAL C 1 180 ? 156.08933 -6.84623 18.28834 1.000 22.81765 177 VAL C O 1
ATOM 5269 N N . ALA C 1 181 ? 153.85728 -7.04830 17.98995 1.000 21.34074 178 ALA C N 1
ATOM 5270 C CA . ALA C 1 181 ? 153.71651 -5.64327 17.61582 1.000 20.84836 178 ALA C CA 1
ATOM 5271 C C . ALA C 1 181 ? 154.19764 -4.71869 18.73087 1.000 22.35414 178 ALA C C 1
ATOM 5272 O O . ALA C 1 181 ? 154.84918 -3.69302 18.46728 1.000 20.67090 178 ALA C O 1
ATOM 5274 N N . LYS C 1 182 ? 153.86253 -5.04940 19.98480 1.000 19.11250 179 LYS C N 1
ATOM 5275 C CA . LYS C 1 182 ? 154.25876 -4.19408 21.09392 1.000 20.99379 179 LYS C CA 1
ATOM 5276 C C . LYS C 1 182 ? 155.76623 -4.25924 21.33002 1.000 21.86559 179 LYS C C 1
ATOM 5277 O O . LYS C 1 182 ? 156.38431 -3.25377 21.68447 1.000 20.52330 179 LYS C O 1
ATOM 5283 N N . ALA C 1 183 ? 156.37858 -5.42829 21.12132 1.000 21.90785 180 ALA C N 1
ATOM 5284 C CA . ALA C 1 183 ? 157.83635 -5.50357 21.18669 1.000 24.27420 180 ALA C CA 1
ATOM 5285 C C . ALA C 1 183 ? 158.48758 -4.63036 20.12204 1.000 21.28786 180 ALA C C 1
ATOM 5286 O O . ALA C 1 183 ? 159.56164 -4.06619 20.35590 1.000 21.83198 180 ALA C O 1
ATOM 5288 N N . GLY C 1 184 ? 157.87488 -4.52963 18.94073 1.000 22.08091 181 GLY C N 1
ATOM 5289 C CA . GLY C 1 184 ? 158.38176 -3.60521 17.93559 1.000 19.89771 181 GLY C CA 1
ATOM 5290 C C . GLY C 1 184 ? 158.31685 -2.16092 18.40002 1.000 23.74826 181 GLY C C 1
ATOM 5291 O O . GLY C 1 184 ? 159.25270 -1.37987 18.17799 1.000 23.67012 181 GLY C O 1
ATOM 5292 N N . CYS C 1 185 ? 157.21972 -1.79358 19.06844 1.000 22.88286 182 CYS C N 1
ATOM 5293 C CA . CYS C 1 185 ? 157.06601 -0.42979 19.56821 1.000 24.33195 182 CYS C CA 1
ATOM 5294 C C . CYS C 1 185 ? 158.13825 -0.08662 20.59741 1.000 24.12699 182 CYS C C 1
ATOM 5295 O O . CYS C 1 185 ? 158.69407 1.01844 20.57938 1.000 20.13520 182 CYS C O 1
ATOM 5298 N N . ILE C 1 186 ? 158.42801 -1.02174 21.51068 1.000 24.19166 183 ILE C N 1
ATOM 5299 C CA . ILE C 1 186 ? 159.44535 -0.79961 22.53399 1.000 23.67687 183 ILE C CA 1
ATOM 5300 C C . ILE C 1 186 ? 160.80173 -0.53070 21.89460 1.000 22.10169 183 ILE C C 1
ATOM 5301 O O . ILE C 1 186 ? 161.50828 0.41652 22.26525 1.000 22.71499 183 ILE C O 1
ATOM 5306 N N . HIS C 1 187 ? 161.19705 -1.36334 20.93347 1.000 19.19635 184 HIS C N 1
ATOM 5307 C CA . HIS C 1 187 ? 162.50439 -1.13677 20.32863 1.000 20.13526 184 HIS C CA 1
ATOM 5308 C C . HIS C 1 187 ? 162.47770 0.04221 19.37444 1.000 20.19674 184 HIS C C 1
ATOM 5309 O O . HIS C 1 187 ? 163.51302 0.69801 19.17832 1.000 21.06578 184 HIS C O 1
ATOM 5316 N N . MET C 1 188 ? 161.30958 0.33078 18.78377 1.000 20.86164 185 MET C N 1
ATOM 5317 C CA . MET C 1 188 ? 161.18199 1.52722 17.95754 1.000 21.54307 185 MET C CA 1
ATOM 5318 C C . MET C 1 188 ? 161.54265 2.77201 18.75833 1.000 21.72493 185 MET C C 1
ATOM 5319 O O . MET C 1 188 ? 162.22296 3.67114 18.25296 1.000 22.75077 185 MET C O 1
ATOM 5324 N N . ALA C 1 189 ? 161.12166 2.82416 20.02502 1.000 23.38468 186 ALA C N 1
ATOM 5325 C CA . ALA C 1 189 ? 161.46229 3.97247 20.86265 1.000 21.87769 186 ALA C CA 1
ATOM 5326 C C . ALA C 1 189 ? 162.97795 4.08890 21.06306 1.000 20.77012 186 ALA C C 1
ATOM 5327 O O . ALA C 1 189 ? 163.53951 5.18852 20.95890 1.000 23.66399 186 ALA C O 1
ATOM 5329 N N . ARG C 1 190 ? 163.65988 2.96870 21.33571 1.000 24.70293 187 ARG C N 1
ATOM 5330 C CA . ARG C 1 190 ? 165.11243 3.01098 21.50718 1.000 25.40705 187 ARG C CA 1
ATOM 5331 C C . ARG C 1 190 ? 165.80351 3.43632 20.22318 1.000 23.78952 187 ARG C C 1
ATOM 5332 O O . ARG C 1 190 ? 166.73903 4.24516 20.24469 1.000 23.39420 187 ARG C O 1
ATOM 5340 N N . SER C 1 191 ? 165.37195 2.86699 19.09860 1.000 24.75755 188 SER C N 1
ATOM 5341 C CA . SER C 1 191 ? 166.01231 3.12322 17.81619 1.000 25.83125 188 SER C CA 1
ATOM 5342 C C . SER C 1 191 ? 165.78179 4.56582 17.35968 1.000 24.85412 188 SER C C 1
ATOM 5343 O O . SER C 1 191 ? 166.70165 5.21237 16.83831 1.000 24.64645 188 SER C O 1
ATOM 5346 N N . LEU C 1 192 ? 164.57093 5.10016 17.57029 1.000 22.41111 189 LEU C N 1
ATOM 5347 C CA . LEU C 1 192 ? 164.31557 6.50942 17.24432 1.000 22.29516 189 LEU C CA 1
ATOM 5348 C C . LEU C 1 192 ? 164.97335 7.45024 18.24624 1.000 25.57142 189 LEU C C 1
ATOM 5349 O O . LEU C 1 192 ? 165.36810 8.56561 17.88010 1.000 24.48638 189 LEU C O 1
ATOM 5354 N N . ALA C 1 193 ? 165.08224 7.04336 19.51526 1.000 21.68959 190 ALA C N 1
ATOM 5355 C CA . ALA C 1 193 ? 165.84918 7.86083 20.45172 1.000 24.89206 190 ALA C CA 1
ATOM 5356 C C . ALA C 1 193 ? 167.22949 8.16539 19.88240 1.000 24.11115 190 ALA C C 1
ATOM 5357 O O . ALA C 1 193 ? 167.72205 9.29113 19.99021 1.000 22.35515 190 ALA C O 1
ATOM 5359 N N . ASN C 1 194 ? 167.84552 7.17872 19.22829 1.000 23.70826 191 ASN C N 1
ATOM 5360 C CA . ASN C 1 194 ? 169.15931 7.38152 18.62822 1.000 23.25304 191 ASN C CA 1
ATOM 5361 C C . ASN C 1 194 ? 169.06063 8.10349 17.28029 1.000 24.28020 191 ASN C C 1
ATOM 5362 O O . ASN C 1 194 ? 169.84207 9.01642 17.01304 1.000 26.70615 191 ASN C O 1
ATOM 5367 N N . GLU C 1 195 ? 168.11846 7.71395 16.41150 1.000 21.81879 192 GLU C N 1
ATOM 5368 C CA . GLU C 1 195 ? 167.97066 8.41289 15.13485 1.000 24.25520 192 GLU C CA 1
ATOM 5369 C C . GLU C 1 195 ? 167.70122 9.90313 15.34359 1.000 25.62413 192 GLU C C 1
ATOM 5370 O O . GLU C 1 195 ? 168.23951 10.75131 14.61751 1.000 22.32147 192 GLU C O 1
ATOM 5376 N N . TRP C 1 196 ? 166.86251 10.24309 16.32094 1.000 24.30842 193 TRP C N 1
ATOM 5377 C CA . TRP C 1 196 ? 166.44988 11.62712 16.53476 1.000 22.17770 193 TRP C CA 1
ATOM 5378 C C . TRP C 1 196 ? 167.30258 12.34893 17.58873 1.000 25.11872 193 TRP C C 1
ATOM 5379 O O . TRP C 1 196 ? 166.86830 13.38095 18.12165 1.000 25.32731 193 TRP C O 1
ATOM 5390 N N . ARG C 1 197 ? 168.52358 11.85999 17.85191 1.000 24.57820 194 ARG C N 1
ATOM 5391 C CA . ARG C 1 197 ? 169.32907 12.31811 18.98614 1.000 25.09919 194 ARG C CA 1
ATOM 5392 C C . ARG C 1 197 ? 169.62550 13.81636 18.95900 1.000 25.39837 194 ARG C C 1
ATOM 5393 O O . ARG C 1 197 ? 169.86375 14.40236 20.01713 1.000 23.42507 194 ARG C O 1
ATOM 5401 N N . ASP C 1 198 ? 169.62380 14.44351 17.78363 1.000 26.54379 195 ASP C N 1
ATOM 5402 C CA . ASP C 1 198 ? 169.86004 15.88047 17.67603 1.000 28.51489 195 ASP C CA 1
ATOM 5403 C C . ASP C 1 198 ? 168.62734 16.73897 17.94559 1.000 25.14630 195 ASP C C 1
ATOM 5404 O O . ASP C 1 198 ? 168.76648 17.95925 18.02242 1.000 26.49736 195 ASP C O 1
ATOM 5409 N N . PHE C 1 199 ? 167.42553 16.17218 18.08053 1.000 26.25473 196 PHE C N 1
ATOM 5410 C CA . PHE C 1 199 ? 166.29262 17.08420 18.20159 1.000 23.41484 196 PHE C CA 1
ATOM 5411 C C . PHE C 1 199 ? 165.09544 16.60466 19.01681 1.000 25.35666 196 PHE C C 1
ATOM 5412 O O . PHE C 1 199 ? 164.19415 17.40646 19.27436 1.000 28.37846 196 PHE C O 1
ATOM 5420 N N . ALA C 1 200 ? 165.04565 15.34485 19.45166 1.000 22.03656 197 ALA C N 1
ATOM 5421 C CA . ALA C 1 200 ? 163.84731 14.92476 20.17085 1.000 22.35625 197 ALA C CA 1
ATOM 5422 C C . ALA C 1 200 ? 164.13344 13.69057 21.00886 1.000 23.71668 197 ALA C C 1
ATOM 5423 O O . ALA C 1 200 ? 164.95427 12.84667 20.63872 1.000 27.95052 197 ALA C O 1
ATOM 5425 N N . ARG C 1 201 ? 163.41703 13.57470 22.12276 1.000 20.76400 198 ARG C N 1
ATOM 5426 C CA . ARG C 1 201 ? 163.47791 12.38254 22.96282 1.000 17.77412 198 ARG C CA 1
ATOM 5427 C C . ARG C 1 201 ? 162.33858 11.43713 22.60386 1.000 17.84967 198 ARG C C 1
ATOM 5428 O O . ARG C 1 201 ? 161.26601 11.87187 22.17319 1.000 20.16210 198 ARG C O 1
ATOM 5436 N N . VAL C 1 202 ? 162.58667 10.13751 22.75373 1.000 18.88618 199 VAL C N 1
ATOM 5437 C CA . VAL C 1 202 ? 161.58475 9.10472 22.50758 1.000 19.45869 199 VAL C CA 1
ATOM 5438 C C . VAL C 1 202 ? 161.66409 8.08720 23.64589 1.000 22.48574 199 VAL C C 1
ATOM 5439 O O . VAL C 1 202 ? 162.75150 7.60605 23.98051 1.000 21.65401 199 VAL C O 1
ATOM 5443 N N . ASN C 1 203 ? 160.51634 7.75420 24.23220 1.000 21.08946 200 ASN C N 1
ATOM 5444 C CA . ASN C 1 203 ? 160.45746 6.83086 25.35956 1.000 20.94034 200 ASN C CA 1
ATOM 5445 C C . ASN C 1 203 ? 159.16742 6.02923 25.25866 1.000 20.12367 200 ASN C C 1
ATOM 5446 O O . ASN C 1 203 ? 158.22614 6.42629 24.56593 1.000 20.45472 200 ASN C O 1
ATOM 5451 N N . SER C 1 204 ? 159.11092 4.90150 25.96786 1.000 19.56603 201 SER C N 1
ATOM 5452 C CA . SER C 1 204 ? 157.89707 4.09732 25.97522 1.000 20.14648 201 SER C CA 1
ATOM 5453 C C . SER C 1 204 ? 157.44513 3.80095 27.39902 1.000 21.75366 201 SER C C 1
ATOM 5454 O O . SER C 1 204 ? 158.24571 3.73413 28.33784 1.000 24.19386 201 SER C O 1
ATOM 5457 N N . ILE C 1 205 ? 156.14300 3.58753 27.53032 1.000 20.19850 202 ILE C N 1
ATOM 5458 C CA . ILE C 1 205 ? 155.51068 3.10649 28.75191 1.000 22.48231 202 ILE C CA 1
ATOM 5459 C C . ILE C 1 205 ? 154.86782 1.76333 28.43041 1.000 24.89317 202 ILE C C 1
ATOM 5460 O O . ILE C 1 205 ? 154.18944 1.63768 27.41048 1.000 24.84953 202 ILE C O 1
ATOM 5465 N N . SER C 1 206 ? 155.10286 0.75027 29.27932 1.000 25.34752 203 SER C N 1
ATOM 5466 C CA . SER C 1 206 ? 154.57367 -0.59823 29.05953 1.000 20.62002 203 SER C CA 1
ATOM 5467 C C . SER C 1 206 ? 153.62732 -0.95990 30.19473 1.000 21.25319 203 SER C C 1
ATOM 5468 O O . SER C 1 206 ? 154.05074 -1.56105 31.19460 1.000 25.86128 203 SER C O 1
ATOM 5471 N N . PRO C 1 207 ? 152.33839 -0.63706 30.08204 1.000 21.79835 204 PRO C N 1
ATOM 5472 C CA . PRO C 1 207 ? 151.40225 -0.99587 31.15186 1.000 21.81955 204 PRO C CA 1
ATOM 5473 C C . PRO C 1 207 ? 151.19229 -2.49905 31.24259 1.000 23.74177 204 PRO C C 1
ATOM 5474 O O . PRO C 1 207 ? 151.30232 -3.22834 30.25210 1.000 20.75764 204 PRO C O 1
ATOM 5478 N N . GLY C 1 208 ? 150.87784 -2.94854 32.45851 1.000 24.07964 205 GLY C N 1
ATOM 5479 C CA . GLY C 1 208 ? 150.35220 -4.28399 32.67082 1.000 21.96654 205 GLY C CA 1
ATOM 5480 C C . GLY C 1 208 ? 148.84906 -4.28985 32.44733 1.000 26.18634 205 GLY C C 1
ATOM 5481 O O . GLY C 1 208 ? 148.35744 -3.59967 31.55276 1.000 27.44772 205 GLY C O 1
ATOM 5482 N N . TYR C 1 209 ? 148.10068 -5.03376 33.25544 1.000 23.57044 206 TYR C N 1
ATOM 5483 C CA . TYR C 1 209 ? 146.65297 -5.11114 33.10150 1.000 23.18343 206 TYR C CA 1
ATOM 5484 C C . TYR C 1 209 ? 146.01765 -3.87917 33.73487 1.000 26.99099 206 TYR C C 1
ATOM 5485 O O . TYR C 1 209 ? 146.03203 -3.74066 34.96431 1.000 25.31829 206 TYR C O 1
ATOM 5494 N N . ILE C 1 210 ? 145.45927 -2.98766 32.90639 1.000 23.66604 207 ILE C N 1
ATOM 5495 C CA . ILE C 1 210 ? 144.81379 -1.75963 33.37248 1.000 23.25437 207 ILE C CA 1
ATOM 5496 C C . ILE C 1 210 ? 143.31647 -1.87552 33.10317 1.000 28.38504 207 ILE C C 1
ATOM 5497 O O . ILE C 1 210 ? 142.90317 -2.28615 32.01058 1.000 26.34789 207 ILE C O 1
ATOM 5502 N N . ASP C 1 211 ? 142.50539 -1.51308 34.09879 1.000 28.47216 208 ASP C N 1
ATOM 5503 C CA . ASP C 1 211 ? 141.05159 -1.58177 33.98508 1.000 30.50977 208 ASP C CA 1
ATOM 5504 C C . ASP C 1 211 ? 140.55299 -0.34575 33.23302 1.000 31.95206 208 ASP C C 1
ATOM 5505 O O . ASP C 1 211 ? 140.10411 0.64220 33.81649 1.000 33.64283 208 ASP C O 1
ATOM 5510 N N . THR C 1 212 ? 140.63014 -0.41814 31.89795 1.000 29.38774 209 THR C N 1
ATOM 5511 C CA . THR C 1 212 ? 140.20153 0.65866 31.01275 1.000 31.94880 209 THR C CA 1
ATOM 5512 C C . THR C 1 212 ? 138.92886 0.33424 30.25029 1.000 39.13228 209 THR C C 1
ATOM 5513 O O . THR C 1 212 ? 138.34100 1.23977 29.64572 1.000 41.27670 209 THR C O 1
ATOM 5517 N N . GLY C 1 213 ? 138.49889 -0.92502 30.25598 1.000 41.55937 210 GLY C N 1
ATOM 5518 C CA . GLY C 1 213 ? 137.44658 -1.40591 29.39476 1.000 44.08621 210 GLY C CA 1
ATOM 5519 C C . GLY C 1 213 ? 137.94695 -2.18986 28.19888 1.000 43.80604 210 GLY C C 1
ATOM 5520 O O . GLY C 1 213 ? 137.17248 -2.94152 27.59783 1.000 42.24685 210 GLY C O 1
ATOM 5521 N N . LEU C 1 214 ? 139.23147 -2.04633 27.85669 1.000 43.53418 211 LEU C N 1
ATOM 5522 C CA . LEU C 1 214 ? 139.77389 -2.72355 26.68577 1.000 46.11201 211 LEU C CA 1
ATOM 5523 C C . LEU C 1 214 ? 139.73255 -4.24426 26.83328 1.000 49.78232 211 LEU C C 1
ATOM 5524 O O . LEU C 1 214 ? 139.64291 -4.95960 25.82720 1.000 51.85223 211 LEU C O 1
ATOM 5529 N N . SER C 1 215 ? 139.77486 -4.75813 28.06580 1.000 49.13176 212 SER C N 1
ATOM 5530 C CA . SER C 1 215 ? 139.71158 -6.19343 28.31362 1.000 52.33244 212 SER C CA 1
ATOM 5531 C C . SER C 1 215 ? 138.31461 -6.66597 28.71064 1.000 57.25923 212 SER C C 1
ATOM 5532 O O . SER C 1 215 ? 138.17814 -7.75020 29.28895 1.000 59.15132 212 SER C O 1
ATOM 5535 N N . ASP C 1 216 ? 137.27344 -5.88429 28.41071 1.000 59.57789 213 ASP C N 1
ATOM 5536 C CA . ASP C 1 216 ? 135.92478 -6.26912 28.81593 1.000 63.42102 213 ASP C CA 1
ATOM 5537 C C . ASP C 1 216 ? 135.42845 -7.51506 28.08823 1.000 64.06455 213 ASP C C 1
ATOM 5538 O O . ASP C 1 216 ? 134.52973 -8.19528 28.59712 1.000 63.77460 213 ASP C O 1
ATOM 5543 N N . PHE C 1 217 ? 136.00374 -7.83558 26.92472 1.000 65.08936 214 PHE C N 1
ATOM 5544 C CA . PHE C 1 217 ? 135.65547 -9.04106 26.17789 1.000 68.70814 214 PHE C CA 1
ATOM 5545 C C . PHE C 1 217 ? 136.26896 -10.31477 26.76012 1.000 69.85382 214 PHE C C 1
ATOM 5546 O O . PHE C 1 217 ? 135.91967 -11.41350 26.30813 1.000 71.32075 214 PHE C O 1
ATOM 5554 N N . VAL C 1 218 ? 137.16044 -10.20286 27.73691 1.000 66.51828 215 VAL C N 1
ATOM 5555 C CA . VAL C 1 218 ? 137.82104 -11.38173 28.30182 1.000 64.83360 215 VAL C CA 1
ATOM 5556 C C . VAL C 1 218 ? 136.90149 -12.00855 29.34652 1.000 67.25456 215 VAL C C 1
ATOM 5557 O O . VAL C 1 218 ? 136.33691 -11.27669 30.17663 1.000 66.70408 215 VAL C O 1
ATOM 5561 N N . PRO C 1 219 ? 136.71952 -13.33290 29.33296 1.000 69.98024 216 PRO C N 1
ATOM 5562 C CA . PRO C 1 219 ? 135.89412 -13.98028 30.36019 1.000 70.79634 216 PRO C CA 1
ATOM 5563 C C . PRO C 1 219 ? 136.34869 -13.57993 31.75309 1.000 72.69045 216 PRO C C 1
ATOM 5564 O O . PRO C 1 219 ? 137.54185 -13.41877 32.01372 1.000 72.16010 216 PRO C O 1
ATOM 5568 N N . LYS C 1 220 ? 135.38366 -13.40066 32.65120 1.000 76.14193 217 LYS C N 1
ATOM 5569 C CA . LYS C 1 220 ? 135.72031 -12.87024 33.96485 1.000 79.78239 217 LYS C CA 1
ATOM 5570 C C . LYS C 1 220 ? 136.64854 -13.80747 34.73802 1.000 82.12091 217 LYS C C 1
ATOM 5571 O O . LYS C 1 220 ? 137.58080 -13.33933 35.40144 1.000 85.20651 217 LYS C O 1
ATOM 5577 N N . GLU C 1 221 ? 136.45325 -15.12360 34.61961 1.000 81.26000 218 GLU C N 1
ATOM 5578 C CA . GLU C 1 221 ? 137.25381 -16.09079 35.37278 1.000 79.82015 218 GLU C CA 1
ATOM 5579 C C . GLU C 1 221 ? 138.69642 -16.17951 34.87850 1.000 70.84456 218 GLU C C 1
ATOM 5580 O O . GLU C 1 221 ? 139.57671 -16.60512 35.63485 1.000 66.60478 218 GLU C O 1
ATOM 5586 N N . THR C 1 222 ? 138.94552 -15.82602 33.61732 1.000 65.82270 219 THR C N 1
ATOM 5587 C CA . THR C 1 222 ? 140.30666 -15.63008 33.13579 1.000 59.62867 219 THR C CA 1
ATOM 5588 C C . THR C 1 222 ? 140.95055 -14.40536 33.78026 1.000 58.15070 219 THR C C 1
ATOM 5589 O O . THR C 1 222 ? 142.16277 -14.39528 34.03423 1.000 53.33845 219 THR C O 1
ATOM 5593 N N . GLN C 1 223 ? 140.15322 -13.37320 34.06248 1.000 59.31788 220 GLN C N 1
ATOM 5594 C CA . GLN C 1 223 ? 140.69512 -12.14225 34.62381 1.000 59.64931 220 GLN C CA 1
ATOM 5595 C C . GLN C 1 223 ? 141.16307 -12.33661 36.05775 1.000 59.39816 220 GLN C C 1
ATOM 5596 O O . GLN C 1 223 ? 142.11549 -11.67474 36.48878 1.000 59.64791 220 GLN C O 1
ATOM 5602 N N . GLN C 1 224 ? 140.52638 -13.23792 36.80943 1.000 60.52769 221 GLN C N 1
ATOM 5603 C CA . GLN C 1 224 ? 140.96239 -13.45786 38.18216 1.000 62.34180 221 GLN C CA 1
ATOM 5604 C C . GLN C 1 224 ? 142.15914 -14.39391 38.27273 1.000 57.35537 221 GLN C C 1
ATOM 5605 O O . GLN C 1 224 ? 142.86779 -14.37508 39.28327 1.000 57.30673 221 GLN C O 1
ATOM 5611 N N . LEU C 1 225 ? 142.42083 -15.19579 37.24080 1.000 51.63088 222 LEU C N 1
ATOM 5612 C CA . LEU C 1 225 ? 143.71194 -15.87027 37.16281 1.000 46.62081 222 LEU C CA 1
ATOM 5613 C C . LEU C 1 225 ? 144.83906 -14.86045 36.93960 1.000 44.77221 222 LEU C C 1
ATOM 5614 O O . LEU C 1 225 ? 145.94120 -15.01100 37.48591 1.000 43.58135 222 LEU C O 1
ATOM 5619 N N . TRP C 1 226 ? 144.57721 -13.82456 36.13670 1.000 42.75680 223 TRP C N 1
ATOM 5620 C CA . TRP C 1 226 ? 145.53888 -12.74390 35.96613 1.000 38.27117 223 TRP C CA 1
ATOM 5621 C C . TRP C 1 226 ? 145.94645 -12.15827 37.31216 1.000 32.31678 223 TRP C C 1
ATOM 5622 O O . TRP C 1 226 ? 147.13480 -11.94832 37.57764 1.000 28.20947 223 TRP C O 1
ATOM 5633 N N . HIS C 1 227 ? 144.96238 -11.87833 38.17282 1.000 32.53569 224 HIS C N 1
ATOM 5634 C CA . HIS C 1 227 ? 145.25311 -11.23702 39.45227 1.000 34.80618 224 HIS C CA 1
ATOM 5635 C C . HIS C 1 227 ? 146.17435 -12.08413 40.31614 1.000 34.86319 224 HIS C C 1
ATOM 5636 O O . HIS C 1 227 ? 146.97609 -11.54014 41.08225 1.000 37.32322 224 HIS C O 1
ATOM 5643 N N . SER C 1 228 ? 146.08701 -13.40935 40.20441 1.000 33.32691 225 SER C N 1
ATOM 5644 C CA . SER C 1 228 ? 146.97844 -14.26301 40.97715 1.000 34.92373 225 SER C CA 1
ATOM 5645 C C . SER C 1 228 ? 148.41880 -14.15628 40.50454 1.000 34.35227 225 SER C C 1
ATOM 5646 O O . SER C 1 228 ? 149.33254 -14.50702 41.25819 1.000 33.65623 225 SER C O 1
ATOM 5649 N N . MET C 1 229 ? 148.63888 -13.67663 39.27943 1.000 30.48343 226 MET C N 1
ATOM 5650 C CA . MET C 1 229 ? 149.97417 -13.54038 38.72447 1.000 29.41012 226 MET C CA 1
ATOM 5651 C C . MET C 1 229 ? 150.53933 -12.13738 38.87221 1.000 29.54569 226 MET C C 1
ATOM 5652 O O . MET C 1 229 ? 151.69863 -11.91033 38.51417 1.000 29.13816 226 MET C O 1
ATOM 5657 N N . ILE C 1 230 ? 149.75400 -11.20138 39.38418 1.000 27.73935 227 ILE C N 1
ATOM 5658 C CA . ILE C 1 230 ? 150.19327 -9.83103 39.62901 1.000 24.66043 227 ILE C CA 1
ATOM 5659 C C . ILE C 1 230 ? 150.57132 -9.74025 41.10369 1.000 22.65823 227 ILE C C 1
ATOM 5660 O O . ILE C 1 230 ? 149.70454 -9.95716 41.96174 1.000 23.15162 227 ILE C O 1
ATOM 5665 N N . PRO C 1 231 ? 151.83251 -9.46101 41.44134 1.000 21.73437 228 PRO C N 1
ATOM 5666 C CA . PRO C 1 231 ? 152.18704 -9.31810 42.87290 1.000 19.66395 228 PRO C CA 1
ATOM 5667 C C . PRO C 1 231 ? 151.29626 -8.32581 43.61087 1.000 25.41684 228 PRO C C 1
ATOM 5668 O O . PRO C 1 231 ? 150.90046 -8.58961 44.75353 1.000 30.05867 228 PRO C O 1
ATOM 5672 N N . MET C 1 232 ? 150.92768 -7.20817 42.98451 1.000 21.37979 229 MET C N 1
ATOM 5673 C CA . MET C 1 232 ? 149.99415 -6.30635 43.65920 1.000 24.52773 229 MET C CA 1
ATOM 5674 C C . MET C 1 232 ? 148.58440 -6.87942 43.77838 1.000 27.03764 229 MET C C 1
ATOM 5675 O O . MET C 1 232 ? 147.77828 -6.33436 44.53872 1.000 25.87653 229 MET C O 1
ATOM 5680 N N . GLY C 1 233 ? 148.25924 -7.93756 43.02972 1.000 23.89395 230 GLY C N 1
ATOM 5681 C CA . GLY C 1 233 ? 146.98941 -8.61834 43.18892 1.000 23.47424 230 GLY C CA 1
ATOM 5682 C C . GLY C 1 233 ? 145.76641 -7.89291 42.66515 1.000 27.66162 230 GLY C C 1
ATOM 5683 O O . GLY C 1 233 ? 144.65370 -8.19379 43.10409 1.000 29.76506 230 GLY C O 1
ATOM 5684 N N . ARG C 1 234 ? 145.92298 -6.95408 41.73695 1.000 25.86247 231 ARG C N 1
ATOM 5685 C CA . ARG C 1 234 ? 144.78950 -6.18405 41.23956 1.000 25.70813 231 ARG C CA 1
ATOM 5686 C C . ARG C 1 234 ? 145.15714 -5.63080 39.87045 1.000 27.68560 231 ARG C C 1
ATOM 5687 O O . ARG C 1 234 ? 146.33935 -5.53288 39.51929 1.000 23.34624 231 ARG C O 1
ATOM 5695 N N . ASP C 1 235 ? 144.12291 -5.28472 39.09656 1.000 29.27595 232 ASP C N 1
ATOM 5696 C CA . ASP C 1 235 ? 144.29289 -4.46118 37.90165 1.000 29.08162 232 ASP C CA 1
ATOM 5697 C C . ASP C 1 235 ? 144.81714 -3.08228 38.28667 1.000 25.24193 232 ASP C C 1
ATOM 5698 O O . ASP C 1 235 ? 144.52670 -2.56485 39.36905 1.000 24.76021 232 ASP C O 1
ATOM 5703 N N . GLY C 1 236 ? 145.53944 -2.45066 37.36741 1.000 21.85133 233 GLY C N 1
ATOM 5704 C CA . GLY C 1 236 ? 145.81776 -1.03738 37.51067 1.000 23.76863 233 GLY C CA 1
ATOM 5705 C C . GLY C 1 236 ? 144.64419 -0.15526 37.05896 1.000 22.65430 233 GLY C C 1
ATOM 5706 O O . GLY C 1 236 ? 143.67194 -0.61830 36.46078 1.000 20.75162 233 GLY C O 1
ATOM 5707 N N . LEU C 1 237 ? 144.74552 1.13588 37.37407 1.000 22.35879 234 LEU C N 1
ATOM 5708 C CA . LEU C 1 237 ? 143.82372 2.15339 36.87832 1.000 23.98814 234 LEU C CA 1
ATOM 5709 C C . LEU C 1 237 ? 144.59575 3.14448 36.01971 1.000 23.58523 234 LEU C C 1
ATOM 5710 O O . LEU C 1 237 ? 145.76196 3.44193 36.29385 1.000 21.45786 234 LEU C O 1
ATOM 5715 N N . ALA C 1 238 ? 143.93471 3.66785 34.98469 1.000 25.61866 235 ALA C N 1
ATOM 5716 C CA . ALA C 1 238 ? 144.61518 4.58393 34.07170 1.000 24.84736 235 ALA C CA 1
ATOM 5717 C C . ALA C 1 238 ? 145.11990 5.82752 34.79513 1.000 24.01198 235 ALA C C 1
ATOM 5718 O O . ALA C 1 238 ? 146.12336 6.42288 34.38539 1.000 23.24043 235 ALA C O 1
ATOM 5720 N N . LYS C 1 239 ? 144.44805 6.23737 35.87028 1.000 22.87601 236 LYS C N 1
ATOM 5721 C CA . LYS C 1 239 ? 144.91081 7.40603 36.60888 1.000 26.34439 236 LYS C CA 1
ATOM 5722 C C . LYS C 1 239 ? 146.24979 7.17134 37.30841 1.000 28.67433 236 LYS C C 1
ATOM 5723 O O . LYS C 1 239 ? 146.91099 8.14502 37.68374 1.000 31.22616 236 LYS C O 1
ATOM 5729 N N . GLU C 1 240 ? 146.65854 5.91373 37.49592 1.000 26.88489 237 GLU C N 1
ATOM 5730 C CA . GLU C 1 240 ? 147.96641 5.59701 38.05679 1.000 25.24561 237 GLU C CA 1
ATOM 5731 C C . GLU C 1 240 ? 149.08390 5.69061 37.02930 1.000 27.67249 237 GLU C C 1
ATOM 5732 O O . GLU C 1 240 ? 150.25641 5.47980 37.37840 1.000 29.69159 237 GLU C O 1
ATOM 5738 N N . LEU C 1 241 ? 148.75657 5.98304 35.77649 1.000 27.37102 238 LEU C N 1
ATOM 5739 C CA . LEU C 1 241 ? 149.76560 6.09757 34.73492 1.000 28.33484 238 LEU C CA 1
ATOM 5740 C C . LEU C 1 241 ? 150.00549 7.53023 34.28798 1.000 26.68161 238 LEU C C 1
ATOM 5741 O O . LEU C 1 241 ? 151.01929 7.78431 33.63263 1.000 25.86668 238 LEU C O 1
ATOM 5746 N N . LYS C 1 242 ? 149.12680 8.47642 34.65399 1.000 27.42406 239 LYS C N 1
ATOM 5747 C CA . LYS C 1 242 ? 149.25177 9.84183 34.14768 1.000 28.60123 239 LYS C CA 1
ATOM 5748 C C . LYS C 1 242 ? 150.55806 10.49993 34.59363 1.000 28.33941 239 LYS C C 1
ATOM 5749 O O . LYS C 1 242 ? 151.12613 11.30685 33.84921 1.000 31.01681 239 LYS C O 1
ATOM 5755 N N . GLY C 1 243 ? 151.05995 10.16308 35.78472 1.000 25.94934 240 GLY C N 1
ATOM 5756 C CA . GLY C 1 243 ? 152.36232 10.67215 36.19647 1.000 21.18900 240 GLY C CA 1
ATOM 5757 C C . GLY C 1 243 ? 153.46646 10.33128 35.21047 1.000 24.45385 240 GLY C C 1
ATOM 5758 O O . GLY C 1 243 ? 154.31463 11.17274 34.90262 1.000 21.48848 240 GLY C O 1
ATOM 5759 N N . ALA C 1 244 ? 153.45822 9.09447 34.67991 1.000 20.28717 241 ALA C N 1
ATOM 5760 C CA . ALA C 1 244 ? 154.52932 8.67257 33.78626 1.000 22.31618 241 ALA C CA 1
ATOM 5761 C C . ALA C 1 244 ? 154.45059 9.38649 32.43874 1.000 23.63927 241 ALA C C 1
ATOM 5762 O O . ALA C 1 244 ? 155.48404 9.78486 31.88493 1.000 25.47982 241 ALA C O 1
ATOM 5764 N N . TYR C 1 245 ? 153.23908 9.57418 31.89966 1.000 20.95373 242 TYR C N 1
ATOM 5765 C CA . TYR C 1 245 ? 153.10288 10.30893 30.63968 1.000 22.69419 242 TYR C CA 1
ATOM 5766 C C . TYR C 1 245 ? 153.59559 11.74998 30.78384 1.000 21.34183 242 TYR C C 1
ATOM 5767 O O . TYR C 1 245 ? 154.33396 12.25181 29.92953 1.000 18.73757 242 TYR C O 1
ATOM 5776 N N . VAL C 1 246 ? 153.18665 12.43620 31.85696 1.000 20.70401 243 VAL C N 1
ATOM 5777 C CA . VAL C 1 246 ? 153.62633 13.81476 32.06713 1.000 21.54379 243 VAL C CA 1
ATOM 5778 C C . VAL C 1 246 ? 155.13711 13.87030 32.29293 1.000 23.58877 243 VAL C C 1
ATOM 5779 O O . VAL C 1 246 ? 155.82321 14.76655 31.78727 1.000 21.22618 243 VAL C O 1
ATOM 5783 N N . TYR C 1 247 ? 155.68606 12.89111 33.01298 1.000 21.96340 244 TYR C N 1
ATOM 5784 C CA . TYR C 1 247 ? 157.13415 12.82675 33.18873 1.000 20.31477 244 TYR C CA 1
ATOM 5785 C C . TYR C 1 247 ? 157.85468 12.84546 31.84116 1.000 21.33913 244 TYR C C 1
ATOM 5786 O O . TYR C 1 247 ? 158.74007 13.67112 31.60960 1.000 22.44425 244 TYR C O 1
ATOM 5795 N N . PHE C 1 248 ? 157.46767 11.96522 30.91951 1.000 23.98113 245 PHE C N 1
ATOM 5796 C CA . PHE C 1 248 ? 158.17740 11.89791 29.63943 1.000 23.07757 245 PHE C CA 1
ATOM 5797 C C . PHE C 1 248 ? 157.85751 13.09653 28.74924 1.000 25.65772 245 PHE C C 1
ATOM 5798 O O . PHE C 1 248 ? 158.72668 13.58416 28.01835 1.000 25.65768 245 PHE C O 1
ATOM 5806 N N . ALA C 1 249 ? 156.62192 13.59229 28.79597 1.000 23.04741 246 ALA C N 1
ATOM 5807 C CA . ALA C 1 249 ? 156.23943 14.69485 27.91590 1.000 26.27059 246 ALA C CA 1
ATOM 5808 C C . ALA C 1 249 ? 156.87117 16.02922 28.30412 1.000 26.65773 246 ALA C C 1
ATOM 5809 O O . ALA C 1 249 ? 156.97649 16.92014 27.45185 1.000 27.68000 246 ALA C O 1
ATOM 5811 N N . SER C 1 250 ? 157.28284 16.19746 29.55602 1.000 26.27612 247 SER C N 1
ATOM 5812 C CA . SER C 1 250 ? 157.65698 17.50182 30.07394 1.000 25.28954 247 SER C CA 1
ATOM 5813 C C . SER C 1 250 ? 159.17576 17.60573 30.18590 1.000 27.52284 247 SER C C 1
ATOM 5814 O O . SER C 1 250 ? 159.91531 16.69338 29.80302 1.000 26.50352 247 SER C O 1
ATOM 5817 N N . ASP C 1 251 ? 159.64055 18.73514 30.74069 1.000 23.60174 248 ASP C N 1
ATOM 5818 C CA . ASP C 1 251 ? 161.06153 19.00097 30.97986 1.000 24.98066 248 ASP C CA 1
ATOM 5819 C C . ASP C 1 251 ? 161.59852 18.32679 32.24657 1.000 22.49195 248 ASP C C 1
ATOM 5820 O O . ASP C 1 251 ? 162.74714 18.57190 32.63106 1.000 22.76654 248 ASP C O 1
ATOM 5825 N N . ALA C 1 252 ? 160.78813 17.52710 32.92652 1.000 19.80615 249 ALA C N 1
ATOM 5826 C CA . ALA C 1 252 ? 161.30104 16.72944 34.02694 1.000 17.21021 249 ALA C CA 1
ATOM 5827 C C . ALA C 1 252 ? 162.15243 15.55488 33.55045 1.000 21.28718 249 ALA C C 1
ATOM 5828 O O . ALA C 1 252 ? 162.69129 14.82580 34.39147 1.000 21.59753 249 ALA C O 1
ATOM 5830 N N . SER C 1 253 ? 162.29402 15.33578 32.23738 1.000 22.28074 250 SER C N 1
ATOM 5831 C CA . SER C 1 253 ? 163.00145 14.15352 31.74732 1.000 22.41339 250 SER C CA 1
ATOM 5832 C C . SER C 1 253 ? 163.96021 14.50440 30.61327 1.000 21.11518 250 SER C C 1
ATOM 5833 O O . SER C 1 253 ? 164.09380 13.75229 29.64755 1.000 17.71604 250 SER C O 1
ATOM 5836 N N . THR C 1 254 ? 164.67593 15.62242 30.71715 1.000 22.21623 251 THR C N 1
ATOM 5837 C CA . THR C 1 254 ? 165.47074 16.06474 29.57625 1.000 23.19924 251 THR C CA 1
ATOM 5838 C C . THR C 1 254 ? 166.76187 15.28307 29.37917 1.000 22.74602 251 THR C C 1
ATOM 5839 O O . THR C 1 254 ? 167.47114 15.55221 28.40622 1.000 23.98030 251 THR C O 1
ATOM 5843 N N . TYR C 1 255 ? 167.11043 14.35417 30.26881 1.000 18.72812 252 TYR C N 1
ATOM 5844 C CA . TYR C 1 255 ? 168.18848 13.40617 29.99000 1.000 22.05595 252 TYR C CA 1
ATOM 5845 C C . TYR C 1 255 ? 167.67826 11.99072 29.74435 1.000 20.65255 252 TYR C C 1
ATOM 5846 O O . TYR C 1 255 ? 168.48958 11.05032 29.64214 1.000 19.52450 252 TYR C O 1
ATOM 5855 N N . THR C 1 256 ? 166.36021 11.81000 29.65654 1.000 20.04279 253 THR C N 1
ATOM 5856 C CA . THR C 1 256 ? 165.75611 10.48594 29.55051 1.000 21.02495 253 THR C CA 1
ATOM 5857 C C . THR C 1 256 ? 165.31571 10.25664 28.11351 1.000 21.73489 253 THR C C 1
ATOM 5858 O O . THR C 1 256 ? 164.36169 10.89040 27.64276 1.000 19.07876 253 THR C O 1
ATOM 5862 N N . THR C 1 257 ? 165.99662 9.34377 27.41737 1.000 18.26784 254 THR C N 1
ATOM 5863 C CA . THR C 1 257 ? 165.59692 9.03859 26.05217 1.000 18.70352 254 THR C CA 1
ATOM 5864 C C . THR C 1 257 ? 165.98851 7.60621 25.71492 1.000 22.24741 254 THR C C 1
ATOM 5865 O O . THR C 1 257 ? 167.05424 7.12814 26.11622 1.000 22.39601 254 THR C O 1
ATOM 5869 N N . GLY C 1 258 ? 165.10115 6.92274 24.98897 1.000 19.68026 255 GLY C N 1
ATOM 5870 C CA . GLY C 1 258 ? 165.27563 5.51242 24.73037 1.000 18.24050 255 GLY C CA 1
ATOM 5871 C C . GLY C 1 258 ? 164.95095 4.62944 25.90382 1.000 23.49683 255 GLY C C 1
ATOM 5872 O O . GLY C 1 258 ? 165.37221 3.47177 25.92317 1.000 23.28720 255 GLY C O 1
ATOM 5873 N N . ALA C 1 259 ? 164.24431 5.14392 26.90285 1.000 22.50069 256 ALA C N 1
ATOM 5874 C CA . ALA C 1 259 ? 163.90862 4.35857 28.07464 1.000 20.30714 256 ALA C CA 1
ATOM 5875 C C . ALA C 1 259 ? 162.51673 3.75976 27.92675 1.000 23.04584 256 ALA C C 1
ATOM 5876 O O . ALA C 1 259 ? 161.67369 4.26202 27.17979 1.000 23.35636 256 ALA C O 1
ATOM 5878 N N . ASP C 1 260 ? 162.29395 2.66226 28.64370 1.000 24.18352 257 ASP C N 1
ATOM 5879 C CA . ASP C 1 260 ? 160.98645 2.02849 28.76406 1.000 27.47996 257 ASP C CA 1
ATOM 5880 C C . ASP C 1 260 ? 160.61145 1.94417 30.24075 1.000 28.25099 257 ASP C C 1
ATOM 5881 O O . ASP C 1 260 ? 161.44850 1.59159 31.07820 1.000 30.50545 257 ASP C O 1
ATOM 5886 N N . LEU C 1 261 ? 159.36158 2.26876 30.57311 1.000 20.79251 258 LEU C N 1
ATOM 5887 C CA . LEU C 1 261 ? 158.90049 2.21138 31.95982 1.000 20.01092 258 LEU C CA 1
ATOM 5888 C C . LEU C 1 261 ? 157.75749 1.20186 32.08340 1.000 21.61904 258 LEU C C 1
ATOM 5889 O O . LEU C 1 261 ? 156.67044 1.41488 31.53611 1.000 21.23461 258 LEU C O 1
ATOM 5894 N N . LEU C 1 262 ? 157.99257 0.11868 32.82397 1.000 23.03875 259 LEU C N 1
ATOM 5895 C CA . LEU C 1 262 ? 156.95648 -0.88075 33.07329 1.000 23.83959 259 LEU C CA 1
ATOM 5896 C C . LEU C 1 262 ? 156.06690 -0.42137 34.22087 1.000 23.23517 259 LEU C C 1
ATOM 5897 O O . LEU C 1 262 ? 156.56057 -0.10137 35.30477 1.000 20.70043 259 LEU C O 1
ATOM 5902 N N . ILE C 1 263 ? 154.75531 -0.38834 33.98937 1.000 23.37198 260 ILE C N 1
ATOM 5903 C CA . ILE C 1 263 ? 153.78051 -0.03654 35.02568 1.000 23.94747 260 ILE C CA 1
ATOM 5904 C C . ILE C 1 263 ? 152.77733 -1.18787 35.07624 1.000 22.58681 260 ILE C C 1
ATOM 5905 O O . ILE C 1 263 ? 151.72258 -1.15090 34.42784 1.000 22.85511 260 ILE C O 1
ATOM 5910 N N . ASP C 1 264 ? 153.10198 -2.22885 35.86024 1.000 19.83688 261 ASP C N 1
ATOM 5911 C CA . ASP C 1 264 ? 152.40406 -3.50118 35.70923 1.000 19.57904 261 ASP C CA 1
ATOM 5912 C C . ASP C 1 264 ? 152.10292 -4.20632 37.03241 1.000 22.42405 261 ASP C C 1
ATOM 5913 O O . ASP C 1 264 ? 151.84614 -5.41839 37.02637 1.000 23.29880 261 ASP C O 1
ATOM 5918 N N . GLY C 1 265 ? 152.13276 -3.49380 38.16226 1.000 18.99899 262 GLY C N 1
ATOM 5919 C CA . GLY C 1 265 ? 151.88276 -4.12717 39.44781 1.000 18.27894 262 GLY C CA 1
ATOM 5920 C C . GLY C 1 265 ? 152.89663 -5.19173 39.82862 1.000 18.84268 262 GLY C C 1
ATOM 5921 O O . GLY C 1 265 ? 152.63483 -5.98916 40.72902 1.000 20.84080 262 GLY C O 1
ATOM 5922 N N . GLY C 1 266 ? 154.04808 -5.22325 39.16193 1.000 20.60017 263 GLY C N 1
ATOM 5923 C CA . GLY C 1 266 ? 155.09105 -6.19787 39.41889 1.000 20.65229 263 GLY C CA 1
ATOM 5924 C C . GLY C 1 266 ? 155.03227 -7.44557 38.55871 1.000 21.41807 263 GLY C C 1
ATOM 5925 O O . GLY C 1 266 ? 155.81468 -8.37038 38.79835 1.000 20.35281 263 GLY C O 1
ATOM 5926 N N . TYR C 1 267 ? 154.15173 -7.48833 37.55077 1.000 18.67899 264 TYR C N 1
ATOM 5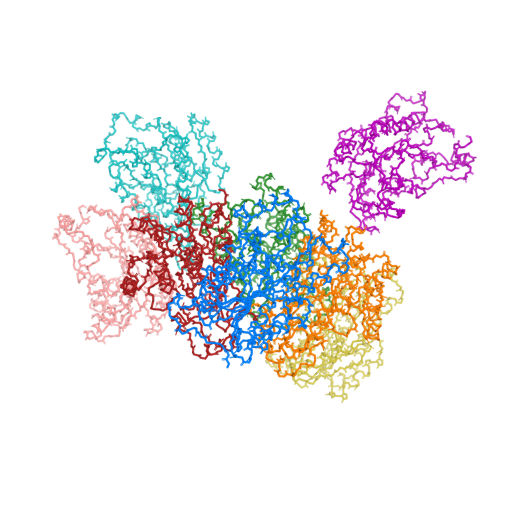927 C CA . TYR C 1 267 ? 153.87682 -8.73618 36.82868 1.000 23.56111 264 TYR C CA 1
ATOM 5928 C C . TYR C 1 267 ? 155.13624 -9.32875 36.19009 1.000 23.99870 264 TYR C C 1
ATOM 5929 O O . TYR C 1 267 ? 155.37040 -10.54757 36.26191 1.000 21.33146 264 TYR C O 1
ATOM 5938 N N . THR C 1 268 ? 155.96021 -8.48905 35.56638 1.000 21.61964 265 THR C N 1
ATOM 5939 C CA . THR C 1 268 ? 157.16040 -8.98093 34.90664 1.000 20.30315 265 THR C CA 1
ATOM 5940 C C . THR C 1 268 ? 158.30312 -9.29497 35.86811 1.000 25.84414 265 THR C C 1
ATOM 5941 O O . THR C 1 268 ? 159.33380 -9.80232 35.40975 1.000 23.92646 265 THR C O 1
ATOM 5945 N N . THR C 1 269 ? 158.17688 -8.99866 37.17536 1.000 25.47786 266 THR C N 1
ATOM 5946 C CA . THR C 1 269 ? 159.25217 -9.40352 38.07625 1.000 26.20428 266 THR C CA 1
ATOM 5947 C C . THR C 1 269 ? 159.29979 -10.91808 38.23328 1.000 26.54981 266 THR C C 1
ATOM 5948 O O . THR C 1 269 ? 160.36379 -11.46389 38.53634 1.000 27.96688 266 THR C O 1
ATOM 5952 N N . ARG C 1 270 ? 158.16953 -11.60916 38.04209 1.000 26.82205 267 ARG C N 1
ATOM 5953 C CA . ARG C 1 270 ? 158.11768 -13.07591 38.14084 1.000 31.68054 267 ARG C CA 1
ATOM 5954 C C . ARG C 1 270 ? 158.36523 -13.74485 36.79239 1.000 33.96477 267 ARG C C 1
ATOM 5955 O O . ARG C 1 270 ? 158.70985 -14.93683 36.70621 1.000 28.70340 267 ARG C O 1
ATOM 5964 N N . PRO D 1 5 ? 151.08152 -32.76118 26.43949 1.000 49.13788 2 PRO D N 1
ATOM 5965 C CA . PRO D 1 5 ? 150.98254 -31.74200 27.50298 1.000 50.73330 2 PRO D CA 1
ATOM 5966 C C . PRO D 1 5 ? 152.36670 -31.22922 27.97410 1.000 47.40683 2 PRO D C 1
ATOM 5967 O O . PRO D 1 5 ? 152.90061 -31.72176 28.96739 1.000 46.93737 2 PRO D O 1
ATOM 5971 N N . GLY D 1 6 ? 152.91431 -30.22159 27.27942 1.000 44.49101 3 GLY D N 1
ATOM 5972 C CA . GLY D 1 6 ? 154.33560 -29.92508 27.35205 1.000 39.87287 3 GLY D CA 1
ATOM 5973 C C . GLY D 1 6 ? 155.11378 -30.84095 26.41933 1.000 42.29933 3 GLY D C 1
ATOM 5974 O O . GLY D 1 6 ? 154.53895 -31.56777 25.60079 1.000 46.50973 3 GLY D O 1
ATOM 5975 N N . GLN D 1 7 ? 156.43995 -30.82300 26.55302 1.000 39.60249 4 GLN D N 1
ATOM 5976 C CA . GLN D 1 7 ? 157.31131 -31.65705 25.72687 1.000 36.90020 4 GLN D CA 1
ATOM 5977 C C . GLN D 1 7 ? 158.31645 -32.39837 26.60104 1.000 35.05449 4 GLN D C 1
ATOM 5978 O O . GLN D 1 7 ? 158.61403 -31.98092 27.72016 1.000 31.18496 4 GLN D O 1
ATOM 5984 N N . GLN D 1 8 ? 158.86764 -33.48896 26.07011 1.000 35.74556 5 GLN D N 1
ATOM 5985 C CA . GLN D 1 8 ? 159.70087 -34.40208 26.85142 1.000 36.83389 5 GLN D CA 1
ATOM 5986 C C . GLN D 1 8 ? 161.19533 -34.17631 26.61530 1.000 30.60191 5 GLN D C 1
ATOM 5987 O O . GLN D 1 8 ? 161.62276 -33.64309 25.58875 1.000 30.93597 5 GLN D O 1
ATOM 5993 N N . ALA D 1 9 ? 161.98438 -34.58368 27.60276 1.000 28.63906 6 ALA D N 1
ATOM 5994 C CA . ALA D 1 9 ? 163.43793 -34.54587 27.50633 1.000 30.80449 6 ALA D CA 1
ATOM 5995 C C . ALA D 1 9 ? 163.93983 -35.57548 26.49838 1.000 29.40482 6 ALA D C 1
ATOM 5996 O O . ALA D 1 9 ? 163.28734 -36.58051 26.21789 1.000 28.40233 6 ALA D O 1
ATOM 5998 N N . THR D 1 10 ? 165.12525 -35.31214 25.96315 1.000 29.40218 7 THR D N 1
ATOM 5999 C CA . THR D 1 10 ? 165.74234 -36.21736 25.00801 1.000 30.93921 7 THR D CA 1
ATOM 6000 C C . THR D 1 10 ? 165.94489 -37.59367 25.63402 1.000 30.93468 7 THR D C 1
ATOM 6001 O O . THR D 1 10 ? 166.16744 -37.72389 26.83876 1.000 28.94477 7 THR D O 1
ATOM 6005 N N . LYS D 1 11 ? 165.82735 -38.62994 24.79715 1.000 33.96540 8 LYS D N 1
ATOM 6006 C CA . LYS D 1 11 ? 166.07225 -40.00758 25.21707 1.000 38.35638 8 LYS D CA 1
ATOM 6007 C C . LYS D 1 11 ? 167.56227 -40.30048 25.34135 1.000 36.53161 8 LYS D C 1
ATOM 6008 O O . LYS D 1 11 ? 167.95713 -41.19766 26.09382 1.000 34.74276 8 LYS D O 1
ATOM 6014 N N . HIS D 1 12 ? 168.39161 -39.54093 24.62897 1.000 35.32891 9 HIS D N 1
ATOM 6015 C CA . HIS D 1 12 ? 169.81559 -39.80737 24.54779 1.000 33.48034 9 HIS D CA 1
ATOM 6016 C C . HIS D 1 12 ? 170.55302 -39.24403 25.75399 1.000 36.30169 9 HIS D C 1
ATOM 6017 O O . HIS D 1 12 ? 170.15605 -38.23233 26.33690 1.000 38.62878 9 HIS D O 1
ATOM 6024 N N . GLU D 1 13 ? 171.63432 -39.92816 26.12803 1.000 35.50160 10 GLU D N 1
ATOM 6025 C CA . GLU D 1 13 ? 172.53429 -39.51099 27.19184 1.000 35.18149 10 GLU D CA 1
ATOM 6026 C C . GLU D 1 13 ? 173.79523 -38.85042 26.64752 1.000 36.41810 10 GLU D C 1
ATOM 6027 O O . GLU D 1 13 ? 174.19456 -37.78653 27.12687 1.000 37.85411 10 GLU D O 1
ATOM 6033 N N . SER D 1 14 ? 174.43109 -39.45949 25.65024 1.000 33.22175 11 SER D N 1
ATOM 6034 C CA . SER D 1 14 ? 175.66106 -38.91366 25.10441 1.000 31.96447 11 SER D CA 1
ATOM 6035 C C . SER D 1 14 ? 175.37091 -37.67915 24.24739 1.000 30.98281 11 SER D C 1
ATOM 6036 O O . SER D 1 14 ? 174.31496 -37.56773 23.61104 1.000 28.61060 11 SER D O 1
ATOM 6039 N N . LEU D 1 15 ? 176.31489 -36.72870 24.25716 1.000 28.99460 12 LEU D N 1
ATOM 6040 C CA . LEU D 1 15 ? 176.10237 -35.48218 23.52019 1.000 28.83629 12 LEU D CA 1
ATOM 6041 C C . LEU D 1 15 ? 176.08837 -35.72484 22.01316 1.000 28.34147 12 LEU D C 1
ATOM 6042 O O . LEU D 1 15 ? 175.26987 -35.14337 21.29765 1.000 31.90622 12 LEU D O 1
ATOM 6047 N N . LEU D 1 16 ? 176.96937 -36.59123 21.51173 1.000 29.13096 13 LEU D N 1
ATOM 6048 C CA . LEU D 1 16 ? 176.98017 -36.86283 20.07476 1.000 31.73092 13 LEU D CA 1
ATOM 6049 C C . LEU D 1 16 ? 175.67062 -37.49693 19.59436 1.000 31.10568 13 LEU D C 1
ATOM 6050 O O . LEU D 1 16 ? 175.26279 -37.27326 18.44974 1.000 30.97970 13 LEU D O 1
ATOM 6055 N N . ASP D 1 17 ? 175.00207 -38.29397 20.43622 1.000 29.71580 14 ASP D N 1
ATOM 6056 C CA . ASP D 1 17 ? 173.68251 -38.80481 20.06361 1.000 31.64906 14 ASP D CA 1
ATOM 6057 C C . ASP D 1 17 ? 172.63719 -37.69192 20.07787 1.000 29.56070 14 ASP D C 1
ATOM 6058 O O . ASP D 1 17 ? 171.75098 -37.64728 19.20851 1.000 26.53704 14 ASP D O 1
ATOM 6063 N N . GLN D 1 18 ? 172.70926 -36.79800 21.07403 1.000 23.36878 15 GLN D N 1
ATOM 6064 C CA . GLN D 1 18 ? 171.75759 -35.69123 21.14097 1.000 23.65643 15 GLN D CA 1
ATOM 6065 C C . GLN D 1 18 ? 171.89566 -34.78247 19.92910 1.000 23.87131 15 GLN D C 1
ATOM 6066 O O . GLN D 1 18 ? 170.89545 -34.28048 19.39810 1.000 25.46968 15 GLN D O 1
ATOM 6072 N N . LEU D 1 19 ? 173.13465 -34.54706 19.48945 1.000 23.18460 16 LEU D N 1
ATOM 6073 C CA . LEU D 1 19 ? 173.38833 -33.64152 18.37758 1.000 26.43898 16 LEU D CA 1
ATOM 6074 C C . LEU D 1 19 ? 173.05478 -34.25851 17.02336 1.000 29.52073 16 LEU D C 1
ATOM 6075 O O . LEU D 1 19 ? 172.92438 -33.52035 16.04306 1.000 31.73655 16 LEU D O 1
ATOM 6080 N N . SER D 1 20 ? 172.92717 -35.58337 16.94200 1.000 29.67901 17 SER D N 1
ATOM 6081 C CA . SER D 1 20 ? 172.74180 -36.23863 15.65499 1.000 30.62542 17 SER D CA 1
ATOM 6082 C C . SER D 1 20 ? 171.40693 -35.84179 15.02992 1.000 31.52667 17 SER D C 1
ATOM 6083 O O . SER D 1 20 ? 170.37015 -35.82755 15.70170 1.000 28.24076 17 SER D O 1
ATOM 6086 N N . LEU D 1 21 ? 171.43415 -35.52132 13.73496 1.000 30.40248 18 LEU D N 1
ATOM 6087 C CA . LEU D 1 21 ? 170.21555 -35.29468 12.96627 1.000 30.56620 18 LEU D CA 1
ATOM 6088 C C . LEU D 1 21 ? 169.97962 -36.39191 11.93054 1.000 32.24182 18 LEU D C 1
ATOM 6089 O O . LEU D 1 21 ? 169.21761 -36.19456 10.97856 1.000 29.04913 18 LEU D O 1
ATOM 6094 N N . LYS D 1 22 ? 170.62723 -37.54348 12.10304 1.000 35.31191 19 LYS D N 1
ATOM 6095 C CA . LYS D 1 22 ? 170.31462 -38.71916 11.30644 1.000 34.61372 19 LYS D CA 1
ATOM 6096 C C . LYS D 1 22 ? 168.82456 -39.01179 11.37725 1.000 35.40235 19 LYS D C 1
ATOM 6097 O O . LYS D 1 22 ? 168.24236 -39.05789 12.46360 1.000 33.91352 19 LYS D O 1
ATOM 6103 N N . GLY D 1 23 ? 168.21275 -39.21095 10.20831 1.000 35.18271 20 GLY D N 1
ATOM 6104 C CA . GLY D 1 23 ? 166.80635 -39.52888 10.11534 1.000 32.56425 20 GLY D CA 1
ATOM 6105 C C . GLY D 1 23 ? 165.88042 -38.34445 10.24348 1.000 34.44023 20 GLY D C 1
ATOM 6106 O O . GLY D 1 23 ? 164.65644 -38.53367 10.23514 1.000 35.49133 20 GLY D O 1
ATOM 6107 N N . LYS D 1 24 ? 166.41443 -37.13319 10.36127 1.000 32.13505 21 LYS D N 1
ATOM 6108 C CA . LYS D 1 24 ? 165.60959 -35.93238 10.47850 1.000 29.35022 21 LYS D CA 1
ATOM 6109 C C . LYS D 1 24 ? 165.79970 -35.06068 9.24156 1.000 30.27758 21 LYS D C 1
ATOM 6110 O O . LYS D 1 24 ? 166.71224 -35.27476 8.43857 1.000 31.38383 21 LYS D O 1
ATOM 6116 N N . VAL D 1 25 ? 164.90234 -34.07702 9.09982 1.000 26.29267 22 VAL D N 1
ATOM 6117 C CA . VAL D 1 25 ? 164.83400 -33.18508 7.94610 1.000 26.28649 22 VAL D CA 1
ATOM 6118 C C . VAL D 1 25 ? 164.86821 -31.74846 8.45590 1.000 29.20482 22 VAL D C 1
ATOM 6119 O O . VAL D 1 25 ? 164.10450 -31.38912 9.36244 1.000 28.10823 22 VAL D O 1
ATOM 6123 N N . VAL D 1 26 ? 165.76186 -30.93732 7.88828 1.000 28.33930 23 VAL D N 1
ATOM 6124 C CA . VAL D 1 26 ? 165.92712 -29.53782 8.27066 1.000 26.10773 23 VAL D CA 1
ATOM 6125 C C . VAL D 1 26 ? 165.69343 -28.66363 7.04681 1.000 26.10367 23 VAL D C 1
ATOM 6126 O O . VAL D 1 26 ? 166.26052 -28.91901 5.97610 1.000 27.40500 23 VAL D O 1
ATOM 6130 N N . VAL D 1 27 ? 164.85302 -27.64432 7.20647 1.000 26.23177 24 VAL D N 1
ATOM 6131 C CA . VAL D 1 27 ? 164.65801 -26.60607 6.20543 1.000 26.72824 24 VAL D CA 1
ATOM 6132 C C . VAL D 1 27 ? 165.42215 -25.36204 6.65214 1.000 25.97565 24 VAL D C 1
ATOM 6133 O O . VAL D 1 27 ? 165.31590 -24.94774 7.81040 1.000 22.28781 24 VAL D O 1
ATOM 6137 N N . VAL D 1 28 ? 166.20733 -24.78189 5.74545 1.000 27.38662 25 VAL D N 1
ATOM 6138 C CA . VAL D 1 28 ? 166.90333 -23.51205 5.96918 1.000 25.24601 25 VAL D CA 1
ATOM 6139 C C . VAL D 1 28 ? 166.45175 -22.56110 4.87399 1.000 26.22635 25 VAL D C 1
ATOM 6140 O O . VAL D 1 28 ? 166.77014 -22.77703 3.69611 1.000 22.94582 25 VAL D O 1
ATOM 6144 N N . THR D 1 29 ? 165.72487 -21.50899 5.24517 1.000 22.98991 26 THR D N 1
ATOM 6145 C CA . THR D 1 29 ? 165.39436 -20.49230 4.26031 1.000 25.72082 26 THR D CA 1
ATOM 6146 C C . THR D 1 29 ? 166.58860 -19.57422 4.02108 1.000 30.23514 26 THR D C 1
ATOM 6147 O O . THR D 1 29 ? 167.39249 -19.31819 4.92534 1.000 30.24666 26 THR D O 1
ATOM 6151 N N . GLY D 1 30 ? 166.70213 -19.08041 2.78294 1.000 28.00663 27 GLY D N 1
ATOM 6152 C CA . GLY D 1 30 ? 167.74901 -18.13034 2.44589 1.000 25.52500 27 GLY D CA 1
ATOM 6153 C C . GLY D 1 30 ? 169.15852 -18.66063 2.62205 1.000 29.97180 27 GLY D C 1
ATOM 6154 O O . GLY D 1 30 ? 169.98591 -18.02789 3.28980 1.000 32.92252 27 GLY D O 1
ATOM 6155 N N . ALA D 1 31 ? 169.44293 -19.82485 2.02566 1.000 27.27148 28 ALA D N 1
ATOM 6156 C CA . ALA D 1 31 ? 170.76084 -20.44518 2.05924 1.000 27.68748 28 ALA D CA 1
ATOM 6157 C C . ALA D 1 31 ? 171.36113 -20.52029 0.66040 1.000 28.62675 28 ALA D C 1
ATOM 6158 O O . ALA D 1 31 ? 172.11573 -21.43879 0.34441 1.000 31.73749 28 ALA D O 1
ATOM 6160 N N . SER D 1 32 ? 171.03614 -19.54984 -0.18136 1.000 31.51430 29 SER D N 1
ATOM 6161 C CA . SER D 1 32 ? 171.48631 -19.53134 -1.56605 1.000 31.47058 29 SER D CA 1
ATOM 6162 C C . SER D 1 32 ? 172.84421 -18.86016 -1.76496 1.000 31.24296 29 SER D C 1
ATOM 6163 O O . SER D 1 32 ? 173.46070 -19.03700 -2.82227 1.000 30.88914 29 SER D O 1
ATOM 6166 N N . GLY D 1 33 ? 173.31730 -18.07745 -0.79807 1.000 30.49251 30 GLY D N 1
ATOM 6167 C CA . GLY D 1 33 ? 174.60105 -17.42771 -0.91685 1.000 27.77351 30 GLY D CA 1
ATOM 6168 C C . GLY D 1 33 ? 175.75545 -18.33075 -0.52412 1.000 33.32827 30 GLY D C 1
ATOM 6169 O O . GLY D 1 33 ? 175.58502 -19.34977 0.16043 1.000 32.35474 30 GLY D O 1
ATOM 6170 N N . PRO D 1 34 ? 176.96946 -17.95982 -0.94405 1.000 36.45680 31 PRO D N 1
ATOM 6171 C CA . PRO D 1 34 ? 178.12723 -18.85039 -0.73348 1.000 37.13126 31 PRO D CA 1
ATOM 6172 C C . PRO D 1 34 ? 178.70024 -18.84625 0.67505 1.000 37.35575 31 PRO D C 1
ATOM 6173 O O . PRO D 1 34 ? 179.46147 -19.76266 1.00712 1.000 39.68182 31 PRO D O 1
ATOM 6177 N N . LYS D 1 35 ? 178.38680 -17.85621 1.51900 1.000 36.63601 32 LYS D N 1
ATOM 6178 C CA . LYS D 1 35 ? 179.01209 -17.81121 2.83815 1.000 34.72518 32 LYS D CA 1
ATOM 6179 C C . LYS D 1 35 ? 178.09631 -17.18539 3.87952 1.000 29.11969 32 LYS D C 1
ATOM 6180 O O . LYS D 1 35 ? 178.58061 -16.56025 4.83071 1.000 27.17486 32 LYS D O 1
ATOM 6186 N N . GLY D 1 36 ? 176.77351 -17.31889 3.70789 1.000 29.68791 33 GLY D N 1
ATOM 6187 C CA . GLY D 1 36 ? 175.83477 -16.74045 4.64534 1.000 27.28555 33 GLY D CA 1
ATOM 6188 C C . GLY D 1 36 ? 175.56262 -17.66278 5.83071 1.000 28.12631 33 GLY D C 1
ATOM 6189 O O . GLY D 1 36 ? 176.01686 -18.80277 5.88872 1.000 28.89748 33 GLY D O 1
ATOM 6190 N N . MET D 1 37 ? 174.81045 -17.13794 6.79569 1.000 28.33209 34 MET D N 1
ATOM 6191 C CA . MET D 1 37 ? 174.38089 -17.97191 7.91233 1.000 31.68853 34 MET D CA 1
ATOM 6192 C C . MET D 1 37 ? 173.64985 -19.20902 7.42247 1.000 29.98667 34 MET D C 1
ATOM 6193 O O . MET D 1 37 ? 173.75156 -20.27873 8.03432 1.000 28.58013 34 MET D O 1
ATOM 6198 N N . GLY D 1 38 ? 172.93345 -19.08260 6.30822 1.000 27.80958 35 GLY D N 1
ATOM 6199 C CA . GLY D 1 38 ? 172.06648 -20.15661 5.87331 1.000 24.86682 35 GLY D CA 1
ATOM 6200 C C . GLY D 1 38 ? 172.83664 -21.37445 5.40939 1.000 26.49307 35 GLY D C 1
ATOM 6201 O O . GLY D 1 38 ? 172.57668 -22.49155 5.86538 1.000 24.48964 35 GLY D O 1
ATOM 6202 N N . ILE D 1 39 ? 173.79845 -21.18195 4.49984 1.000 27.87375 36 ILE D N 1
ATOM 6203 C CA . ILE D 1 39 ? 174.53497 -22.34572 4.01366 1.000 28.39002 36 ILE D CA 1
ATOM 6204 C C . ILE D 1 39 ? 175.35860 -22.95992 5.13528 1.000 27.46525 36 ILE D C 1
ATOM 6205 O O . ILE D 1 39 ? 175.53592 -24.18379 5.17881 1.000 26.34654 36 ILE D O 1
ATOM 6210 N N . GLU D 1 40 ? 175.85230 -22.14754 6.07879 1.000 26.68902 37 GLU D N 1
ATOM 6211 C CA . GLU D 1 40 ? 176.65032 -22.72435 7.15875 1.000 27.26491 37 GLU D CA 1
ATOM 6212 C C . GLU D 1 40 ? 175.77815 -23.49975 8.14039 1.000 27.03314 37 GLU D C 1
ATOM 6213 O O . GLU D 1 40 ? 176.20335 -24.53426 8.66987 1.000 26.77330 37 GLU D O 1
ATOM 6219 N N . ALA D 1 41 ? 174.54794 -23.03676 8.37640 1.000 24.53136 38 ALA D N 1
ATOM 6220 C CA . ALA D 1 41 ? 173.58792 -23.86151 9.10931 1.000 26.68517 38 ALA D CA 1
ATOM 6221 C C . ALA D 1 41 ? 173.30627 -25.17299 8.37525 1.000 29.56124 38 ALA D C 1
ATOM 6222 O O . ALA D 1 41 ? 173.24237 -26.24048 8.99721 1.000 28.66796 38 ALA D O 1
ATOM 6224 N N . ALA D 1 42 ? 173.12114 -25.11604 7.05011 1.000 28.88319 39 ALA D N 1
ATOM 6225 C CA . ALA D 1 42 ? 172.81703 -26.33981 6.30989 1.000 26.58086 39 ALA D CA 1
ATOM 6226 C C . ALA D 1 42 ? 173.98966 -27.31516 6.35726 1.000 28.79468 39 ALA D C 1
ATOM 6227 O O . ALA D 1 42 ? 173.78917 -28.53368 6.45948 1.000 30.76859 39 ALA D O 1
ATOM 6229 N N . ARG D 1 43 ? 175.22144 -26.79504 6.31508 1.000 27.26660 40 ARG D N 1
ATOM 6230 C CA . ARG D 1 43 ? 176.40560 -27.64632 6.41252 1.000 28.74905 40 ARG D CA 1
ATOM 6231 C C . ARG D 1 43 ? 176.51875 -28.29214 7.78852 1.000 30.50355 40 ARG D C 1
ATOM 6232 O O . ARG D 1 43 ? 176.85202 -29.47693 7.90194 1.000 30.09506 40 ARG D O 1
ATOM 6240 N N . GLY D 1 44 ? 176.27807 -27.52293 8.84763 1.000 29.29745 41 GLY D N 1
ATOM 6241 C CA . GLY D 1 44 ? 176.29483 -28.10549 10.17839 1.000 26.61055 41 GLY D CA 1
ATOM 6242 C C . GLY D 1 44 ? 175.26469 -29.20548 10.34086 1.000 27.37492 41 GLY D C 1
ATOM 6243 O O . GLY D 1 44 ? 175.56845 -30.28761 10.85528 1.000 29.72648 41 GLY D O 1
ATOM 6244 N N . CYS D 1 45 ? 174.02527 -28.94665 9.90178 1.000 26.38592 42 CYS D N 1
ATOM 6245 C CA . CYS D 1 45 ? 172.98731 -29.97209 9.99940 1.000 25.90154 42 CYS D CA 1
ATOM 6246 C C . CYS D 1 45 ? 173.31529 -31.18111 9.13092 1.000 24.85856 42 CYS D C 1
ATOM 6247 O O . CYS D 1 45 ? 173.10778 -32.32579 9.55470 1.000 23.69915 42 CYS D O 1
ATOM 6250 N N . ALA D 1 46 ? 173.80819 -30.94853 7.90733 1.000 22.03019 43 ALA D N 1
ATOM 6251 C CA . ALA D 1 46 ? 174.18640 -32.05795 7.03992 1.000 24.32900 43 ALA D CA 1
ATOM 6252 C C . ALA D 1 46 ? 175.33209 -32.86420 7.64643 1.000 28.34459 43 ALA D C 1
ATOM 6253 O O . ALA D 1 46 ? 175.35805 -34.09651 7.54534 1.000 29.97477 43 ALA D O 1
ATOM 6255 N N . GLU D 1 47 ? 176.28955 -32.18561 8.28043 1.000 29.79810 44 GLU D N 1
ATOM 6256 C CA . GLU D 1 47 ? 177.37210 -32.89271 8.95341 1.000 31.41656 44 GLU D CA 1
ATOM 6257 C C . GLU D 1 47 ? 176.83575 -33.83509 10.02862 1.000 32.25350 44 GLU D C 1
ATOM 6258 O O . GLU D 1 47 ? 177.36043 -34.93876 10.21178 1.000 31.90571 44 GLU D O 1
ATOM 6264 N N . MET D 1 48 ? 175.78266 -33.42301 10.73871 1.000 30.42154 45 MET D N 1
ATOM 6265 C CA . MET D 1 48 ? 175.13779 -34.25295 11.75038 1.000 30.51152 45 MET D CA 1
ATOM 6266 C C . MET D 1 48 ? 174.18910 -35.30142 11.16231 1.000 31.90981 45 MET D C 1
ATOM 6267 O O . MET D 1 48 ? 173.55135 -36.04453 11.92473 1.000 32.63039 45 MET D O 1
ATOM 6272 N N . GLY D 1 49 ? 174.07940 -35.38836 9.84051 1.000 25.91529 46 GLY D N 1
ATOM 6273 C CA . GLY D 1 49 ? 173.31445 -36.44187 9.21108 1.000 27.18935 46 GLY D CA 1
ATOM 6274 C C . GLY D 1 49 ? 171.92394 -36.06863 8.73761 1.000 27.56395 46 GLY D C 1
ATOM 6275 O O . GLY D 1 49 ? 171.18032 -36.96053 8.31563 1.000 26.13964 46 GLY D O 1
ATOM 6276 N N . ALA D 1 50 ? 171.54982 -34.79087 8.78299 1.000 23.20279 47 ALA D N 1
ATOM 6277 C CA . ALA D 1 50 ? 170.21438 -34.39681 8.34967 1.000 25.00561 47 ALA D CA 1
ATOM 6278 C C . ALA D 1 50 ? 170.10127 -34.39652 6.83080 1.000 29.05847 47 ALA D C 1
ATOM 6279 O O . ALA D 1 50 ? 171.06850 -34.13766 6.10759 1.000 29.88620 47 ALA D O 1
ATOM 6281 N N . ALA D 1 51 ? 168.89680 -34.68683 6.35296 1.000 28.53972 48 ALA D N 1
ATOM 6282 C CA . ALA D 1 51 ? 168.50163 -34.28268 5.01458 1.000 30.23140 48 ALA D CA 1
ATOM 6283 C C . ALA D 1 51 ? 168.08459 -32.82002 5.07480 1.000 29.78421 48 ALA D C 1
ATOM 6284 O O . ALA D 1 51 ? 167.47958 -32.37754 6.05585 1.000 29.67132 48 ALA D O 1
ATOM 6286 N N . VAL D 1 52 ? 168.44364 -32.04906 4.04911 1.000 30.27519 49 VAL D N 1
ATOM 6287 C CA . VAL D 1 52 ? 168.36777 -30.59432 4.14549 1.000 27.87136 49 VAL D CA 1
ATOM 6288 C C . VAL D 1 52 ? 167.68045 -30.02532 2.91801 1.000 28.77501 49 VAL D C 1
ATOM 6289 O O . VAL D 1 52 ? 168.08694 -30.29522 1.78451 1.000 30.40320 49 VAL D O 1
ATOM 6293 N N . ALA D 1 53 ? 166.65090 -29.22518 3.14443 1.000 28.87984 50 ALA D N 1
ATOM 6294 C CA . ALA D 1 53 ? 166.04401 -28.42100 2.09828 1.000 28.33487 50 ALA D CA 1
ATOM 6295 C C . ALA D 1 53 ? 166.43546 -26.97133 2.34551 1.000 28.01578 50 ALA D C 1
ATOM 6296 O O . ALA D 1 53 ? 166.35899 -26.49343 3.48252 1.000 28.10012 50 ALA D O 1
ATOM 6298 N N . ILE D 1 54 ? 166.91064 -26.29488 1.30144 1.000 28.24836 51 ILE D N 1
ATOM 6299 C CA . ILE D 1 54 ? 167.28758 -24.88821 1.39297 1.000 29.18065 51 ILE D CA 1
ATOM 6300 C C . ILE D 1 54 ? 166.44279 -24.10481 0.39110 1.000 32.36506 51 ILE D C 1
ATOM 6301 O O . ILE D 1 54 ? 165.93643 -24.65390 -0.59182 1.000 31.71366 51 ILE D O 1
ATOM 6306 N N . THR D 1 55 ? 166.26939 -22.80821 0.65506 1.000 31.03051 52 THR D N 1
ATOM 6307 C CA . THR D 1 55 ? 165.48562 -21.98419 -0.25042 1.000 29.05770 52 THR D CA 1
ATOM 6308 C C . THR D 1 55 ? 166.31379 -20.83807 -0.80615 1.000 29.68155 52 THR D C 1
ATOM 6309 O O . THR D 1 55 ? 167.35302 -20.46407 -0.25859 1.000 29.71514 52 THR D O 1
ATOM 6313 N N . TYR D 1 56 ? 165.81741 -20.29675 -1.91746 1.000 27.16062 53 TYR D N 1
ATOM 6314 C CA . TYR D 1 56 ? 166.36566 -19.12527 -2.57824 1.000 25.90922 53 TYR D CA 1
ATOM 6315 C C . TYR D 1 56 ? 165.21302 -18.25984 -3.06368 1.000 26.22083 53 TYR D C 1
ATOM 6316 O O . TYR D 1 56 ? 164.08000 -18.72676 -3.22422 1.000 26.80755 53 TYR D O 1
ATOM 6325 N N . ALA D 1 57 ? 165.51829 -16.98752 -3.31321 1.000 28.03950 54 ALA D N 1
ATOM 6326 C CA . ALA D 1 57 ? 164.59384 -16.08262 -3.99089 1.000 30.22081 54 ALA D CA 1
ATOM 6327 C C . ALA D 1 57 ? 165.16027 -15.68311 -5.34854 1.000 33.46876 54 ALA D C 1
ATOM 6328 O O . ALA D 1 57 ? 164.61662 -16.06634 -6.38204 1.000 36.10378 54 ALA D O 1
ATOM 6330 N N . SER D 1 58 ? 166.27132 -14.94991 -5.37551 1.000 34.03379 55 SER D N 1
ATOM 6331 C CA . SER D 1 58 ? 166.88164 -14.50113 -6.61719 1.000 33.76094 55 SER D CA 1
ATOM 6332 C C . SER D 1 58 ? 168.08775 -15.33074 -7.04918 1.000 35.44162 55 SER D C 1
ATOM 6333 O O . SER D 1 58 ? 168.52722 -15.19187 -8.19370 1.000 37.08669 55 SER D O 1
ATOM 6336 N N . ARG D 1 59 ? 168.64932 -16.17203 -6.18430 1.000 34.55795 56 ARG D N 1
ATOM 6337 C CA . ARG D 1 59 ? 169.89832 -16.87654 -6.50317 1.000 37.66146 56 ARG D CA 1
ATOM 6338 C C . ARG D 1 59 ? 169.64443 -18.37664 -6.64804 1.000 37.52763 56 ARG D C 1
ATOM 6339 O O . ARG D 1 59 ? 170.14141 -19.19202 -5.86645 1.000 35.78574 56 ARG D O 1
ATOM 6347 N N . ALA D 1 60 ? 168.88177 -18.73610 -7.69262 1.000 36.46296 57 ALA D N 1
ATOM 6348 C CA . ALA D 1 60 ? 168.59686 -20.14126 -7.97807 1.000 36.27869 57 ALA D CA 1
ATOM 6349 C C . ALA D 1 60 ? 169.86919 -20.92611 -8.27809 1.000 36.79117 57 ALA D C 1
ATOM 6350 O O . ALA D 1 60 ? 169.99407 -22.09892 -7.90293 1.000 35.70812 57 ALA D O 1
ATOM 6352 N N . GLN D 1 61 ? 170.81496 -20.30147 -8.97348 1.000 36.56288 58 GLN D N 1
ATOM 6353 C CA . GLN D 1 61 ? 172.04420 -20.99097 -9.33946 1.000 40.90448 58 GLN D CA 1
ATOM 6354 C C . GLN D 1 61 ? 172.88816 -21.29034 -8.10697 1.000 39.05985 58 GLN D C 1
ATOM 6355 O O . GLN D 1 61 ? 173.32053 -22.43144 -7.89949 1.000 37.94408 58 GLN D O 1
ATOM 6361 N N . GLY D 1 62 ? 173.11852 -20.27549 -7.26875 1.000 37.07716 59 GLY D N 1
ATOM 6362 C CA . GLY D 1 62 ? 173.89545 -20.48587 -6.05571 1.000 34.53391 59 GLY D CA 1
ATOM 6363 C C . GLY D 1 62 ? 173.27914 -21.52064 -5.13537 1.000 30.84904 59 GLY D C 1
ATOM 6364 O O . GLY D 1 62 ? 173.99071 -22.31667 -4.51238 1.000 32.39331 59 GLY D O 1
ATOM 6365 N N . ALA D 1 63 ? 171.94793 -21.53116 -5.03988 1.000 27.94705 60 ALA D N 1
ATOM 6366 C CA . ALA D 1 63 ? 171.28219 -22.57913 -4.27233 1.000 26.40755 60 ALA D CA 1
ATOM 6367 C C . ALA D 1 63 ? 171.55967 -23.95345 -4.87155 1.000 31.34275 60 ALA D C 1
ATOM 6368 O O . ALA D 1 63 ? 171.78257 -24.92237 -4.13622 1.000 31.87044 60 ALA D O 1
ATOM 6370 N N . GLU D 1 64 ? 171.55861 -24.05584 -6.20625 1.000 31.92840 61 GLU D N 1
ATOM 6371 C CA . GLU D 1 64 ? 171.83108 -25.34171 -6.84133 1.000 38.35921 61 GLU D CA 1
ATOM 6372 C C . GLU D 1 64 ? 173.26164 -25.79430 -6.58353 1.000 39.12945 61 GLU D C 1
ATOM 6373 O O . GLU D 1 64 ? 173.49920 -26.97108 -6.29543 1.000 41.29123 61 GLU D O 1
ATOM 6379 N N . GLU D 1 65 ? 174.22472 -24.87365 -6.69589 1.000 39.71642 62 GLU D N 1
ATOM 6380 C CA . GLU D 1 65 ? 175.61075 -25.17267 -6.34241 1.000 40.94630 62 GLU D CA 1
ATOM 6381 C C . GLU D 1 65 ? 175.70849 -25.70428 -4.91900 1.000 36.17315 62 GLU D C 1
ATOM 6382 O O . GLU D 1 65 ? 176.47817 -26.63309 -4.64023 1.000 36.25815 62 GLU D O 1
ATOM 6388 N N . ASN D 1 66 ? 174.94343 -25.10965 -3.99800 1.000 32.84021 63 ASN D N 1
ATOM 6389 C CA . ASN D 1 66 ? 175.03282 -25.47999 -2.59005 1.000 29.39210 63 ASN D CA 1
ATOM 6390 C C . ASN D 1 66 ? 174.47391 -26.87067 -2.34721 1.000 30.20504 63 ASN D C 1
ATOM 6391 O O . ASN D 1 66 ? 175.07042 -27.65504 -1.59652 1.000 31.66998 63 ASN D O 1
ATOM 6396 N N . VAL D 1 67 ? 173.33135 -27.18996 -2.97348 1.000 31.50890 64 VAL D N 1
ATOM 6397 C CA . VAL D 1 67 ? 172.76220 -28.53728 -2.89864 1.000 32.45218 64 VAL D CA 1
ATOM 6398 C C . VAL D 1 67 ? 173.77890 -29.57115 -3.35194 1.000 36.29230 64 VAL D C 1
ATOM 6399 O O . VAL D 1 67 ? 173.93530 -30.63057 -2.72692 1.000 37.05291 64 VAL D O 1
ATOM 6403 N N . LYS D 1 68 ? 174.48051 -29.28455 -4.45083 1.000 37.09033 65 LYS D N 1
ATOM 6404 C CA . LYS D 1 68 ? 175.45682 -30.23787 -4.95669 1.000 41.57549 65 LYS D CA 1
ATOM 6405 C C . LYS D 1 68 ? 176.64644 -30.37603 -4.00606 1.000 40.03354 65 LYS D C 1
ATOM 6406 O O . LYS D 1 68 ? 177.13211 -31.48710 -3.77717 1.000 36.97918 65 LYS D O 1
ATOM 6412 N N . GLU D 1 69 ? 177.12660 -29.27172 -3.42645 1.000 40.22658 66 GLU D N 1
ATOM 6413 C CA . GLU D 1 69 ? 178.20188 -29.37959 -2.44260 1.000 39.03627 66 GLU D CA 1
ATOM 6414 C C . GLU D 1 69 ? 177.73935 -30.15033 -1.20888 1.000 37.90082 66 GLU D C 1
ATOM 6415 O O . GLU D 1 69 ? 178.45816 -31.01978 -0.69643 1.000 36.46040 66 GLU D O 1
ATOM 6421 N N . LEU D 1 70 ? 176.53417 -29.84357 -0.71997 1.000 32.62669 67 LEU D N 1
ATOM 6422 C CA . LEU D 1 70 ? 175.99851 -30.53368 0.44778 1.000 30.33530 67 LEU D CA 1
ATOM 6423 C C . LEU D 1 70 ? 175.94367 -32.04068 0.21857 1.000 32.08911 67 LEU D C 1
ATOM 6424 O O . LEU D 1 70 ? 176.35677 -32.83019 1.07727 1.000 33.37082 67 LEU D O 1
ATOM 6429 N N . GLU D 1 71 ? 175.44943 -32.45849 -0.94576 1.000 34.84921 68 GLU D N 1
ATOM 6430 C CA . GLU D 1 71 ? 175.30862 -33.88514 -1.21408 1.000 36.95706 68 GLU D CA 1
ATOM 6431 C C . GLU D 1 71 ? 176.66583 -34.56101 -1.37141 1.000 39.35191 68 GLU D C 1
ATOM 6432 O O . GLU D 1 71 ? 176.89732 -35.63743 -0.80842 1.000 39.81257 68 GLU D O 1
ATOM 6438 N N . LYS D 1 72 ? 177.58230 -33.93995 -2.11424 1.000 40.45431 69 LYS D N 1
ATOM 6439 C CA . LYS D 1 72 ? 178.90823 -34.52628 -2.30057 1.000 41.97523 69 LYS D CA 1
ATOM 6440 C C . LYS D 1 72 ? 179.69182 -34.57431 -0.99013 1.000 39.84158 69 LYS D C 1
ATOM 6441 O O . LYS D 1 72 ? 180.28477 -35.60161 -0.64697 1.000 39.74951 69 LYS D O 1
ATOM 6447 N N . THR D 1 73 ? 179.71380 -33.46615 -0.24970 1.000 35.74712 70 THR D N 1
ATOM 6448 C CA . THR D 1 73 ? 180.54247 -33.38802 0.94533 1.000 36.38795 70 THR D CA 1
ATOM 6449 C C . THR D 1 73 ? 180.01040 -34.28228 2.05850 1.000 35.62750 70 THR D C 1
ATOM 6450 O O . THR D 1 73 ? 180.79593 -34.89527 2.78566 1.000 34.39398 70 THR D O 1
ATOM 6454 N N . TYR D 1 74 ? 178.68746 -34.37675 2.21591 1.000 34.97083 71 TYR D N 1
ATOM 6455 C CA . TYR D 1 74 ? 178.12586 -35.04696 3.38356 1.000 36.62905 71 TYR D CA 1
ATOM 6456 C C . TYR D 1 74 ? 177.33191 -36.30470 3.07177 1.000 35.92912 71 TYR D C 1
ATOM 6457 O O . TYR D 1 74 ? 176.97694 -37.03118 4.00767 1.000 35.33192 71 TYR D O 1
ATOM 6466 N N . GLY D 1 75 ? 177.07315 -36.60421 1.80320 1.000 35.42770 72 GLY D N 1
ATOM 6467 C CA . GLY D 1 75 ? 176.35923 -37.81807 1.44820 1.000 35.48563 72 GLY D CA 1
ATOM 6468 C C . GLY D 1 75 ? 174.91421 -37.86059 1.88744 1.000 38.82975 72 GLY D C 1
ATOM 6469 O O . GLY D 1 75 ? 174.37916 -38.94725 2.11231 1.000 41.49072 72 GLY D O 1
ATOM 6470 N N . ILE D 1 76 ? 174.26485 -36.70300 2.00470 1.000 36.10443 73 ILE D N 1
ATOM 6471 C CA . ILE D 1 76 ? 172.87498 -36.60131 2.43249 1.000 36.82333 73 ILE D CA 1
ATOM 6472 C C . ILE D 1 76 ? 171.99453 -36.21362 1.24772 1.000 35.59801 73 ILE D C 1
ATOM 6473 O O . ILE D 1 76 ? 172.46641 -35.76889 0.19746 1.000 34.57386 73 ILE D O 1
ATOM 6478 N N . LYS D 1 77 ? 170.68965 -36.39534 1.43158 1.000 35.53747 74 LYS D N 1
ATOM 6479 C CA . LYS D 1 77 ? 169.69195 -35.88125 0.49846 1.000 35.94937 74 LYS D CA 1
ATOM 6480 C C . LYS D 1 77 ? 169.48431 -34.38758 0.73876 1.000 34.28194 74 LYS D C 1
ATOM 6481 O O . LYS D 1 77 ? 169.19864 -33.95998 1.86403 1.000 31.01636 74 LYS D O 1
ATOM 6487 N N . ALA D 1 78 ? 169.64375 -33.59370 -0.32135 1.000 33.07191 75 ALA D N 1
ATOM 6488 C CA . ALA D 1 78 ? 169.44428 -32.15607 -0.25642 1.000 31.27811 75 ALA D CA 1
ATOM 6489 C C . ALA D 1 78 ? 168.69225 -31.69443 -1.49840 1.000 32.07670 75 ALA D C 1
ATOM 6490 O O . ALA D 1 78 ? 168.76207 -32.33689 -2.55106 1.000 30.30061 75 ALA D O 1
ATOM 6492 N N . LYS D 1 79 ? 167.96887 -30.57757 -1.36818 1.000 30.68841 76 LYS D N 1
ATOM 6493 C CA . LYS D 1 79 ? 167.16949 -30.05097 -2.47226 1.000 31.67485 76 LYS D CA 1
ATOM 6494 C C . LYS D 1 79 ? 166.89080 -28.56450 -2.24082 1.000 30.23590 76 LYS D C 1
ATOM 6495 O O . LYS D 1 79 ? 166.74985 -28.11126 -1.09922 1.000 30.39097 76 LYS D O 1
ATOM 6501 N N . ALA D 1 80 ? 166.82137 -27.80892 -3.33580 1.000 28.13030 77 ALA D N 1
ATOM 6502 C CA . ALA D 1 80 ? 166.61420 -26.36699 -3.29253 1.000 28.17721 77 ALA D CA 1
ATOM 6503 C C . ALA D 1 80 ? 165.20019 -26.01614 -3.73594 1.000 31.09774 77 ALA D C 1
ATOM 6504 O O . ALA D 1 80 ? 164.68861 -26.58566 -4.70475 1.000 29.38093 77 ALA D O 1
ATOM 6506 N N . TYR D 1 81 ? 164.58558 -25.05153 -3.04822 1.000 32.56372 78 TYR D N 1
ATOM 6507 C CA . TYR D 1 81 ? 163.24028 -24.58314 -3.36712 1.000 32.53706 78 TYR D CA 1
ATOM 6508 C C . TYR D 1 81 ? 163.20313 -23.06722 -3.50426 1.000 30.78692 78 TYR D C 1
ATOM 6509 O O . TYR D 1 81 ? 163.86411 -22.34913 -2.75111 1.000 27.65367 78 TYR D O 1
ATOM 6518 N N . LYS D 1 82 ? 162.40674 -22.58115 -4.45511 1.000 30.28461 79 LYS D N 1
ATOM 6519 C CA . LYS D 1 82 ? 162.12479 -21.15897 -4.53818 1.000 29.83793 79 LYS D CA 1
ATOM 6520 C C . LYS D 1 82 ? 161.10064 -20.79687 -3.47803 1.000 29.87483 79 LYS D C 1
ATOM 6521 O O . LYS D 1 82 ? 160.08783 -21.48509 -3.31959 1.000 32.37432 79 LYS D O 1
ATOM 6527 N N . CYS D 1 83 ? 161.36491 -19.71742 -2.74958 1.000 29.00893 80 CYS D N 1
ATOM 6528 C CA . CYS D 1 83 ? 160.43586 -19.24945 -1.73247 1.000 29.19671 80 CYS D CA 1
ATOM 6529 C C . CYS D 1 83 ? 160.61280 -17.74958 -1.54028 1.000 27.87980 80 CYS D C 1
ATOM 6530 O O . CYS D 1 83 ? 161.73833 -17.26644 -1.39476 1.000 29.49943 80 CYS D O 1
ATOM 6533 N N . GLN D 1 84 ? 159.49588 -17.03053 -1.59275 1.000 26.94065 81 GLN D N 1
ATOM 6534 C CA . GLN D 1 84 ? 159.38399 -15.60680 -1.29019 1.000 27.13124 81 GLN D CA 1
ATOM 6535 C C . GLN D 1 84 ? 158.69336 -15.53820 0.06670 1.000 29.53553 81 GLN D C 1
ATOM 6536 O O . GLN D 1 84 ? 157.46657 -15.68060 0.14442 1.000 30.97367 81 GLN D O 1
ATOM 6542 N N . VAL D 1 85 ? 159.47145 -15.33875 1.14080 1.000 26.15747 82 VAL D N 1
ATOM 6543 C CA . VAL D 1 85 ? 158.87270 -15.43949 2.47170 1.000 23.65879 82 VAL D CA 1
ATOM 6544 C C . VAL D 1 85 ? 157.87736 -14.31528 2.69929 1.000 22.35661 82 VAL D C 1
ATOM 6545 O O . VAL D 1 85 ? 156.99986 -14.42808 3.56441 1.000 23.58337 82 VAL D O 1
ATOM 6549 N N . ASP D 1 86 ? 157.95402 -13.25405 1.90423 1.000 21.46967 83 ASP D N 1
ATOM 6550 C CA . ASP D 1 86 ? 156.98060 -12.17856 2.02567 1.000 24.47934 83 ASP D CA 1
ATOM 6551 C C . ASP D 1 86 ? 155.59380 -12.57574 1.52016 1.000 26.85361 83 ASP D C 1
ATOM 6552 O O . ASP D 1 86 ? 154.66960 -11.76946 1.64082 1.000 27.15081 83 ASP D O 1
ATOM 6557 N N . SER D 1 87 ? 155.43431 -13.77325 0.95105 1.000 29.21782 84 SER D N 1
ATOM 6558 C CA . SER D 1 87 ? 154.14834 -14.28407 0.47984 1.000 28.80109 84 SER D CA 1
ATOM 6559 C C . SER D 1 87 ? 153.79188 -15.52221 1.29044 1.000 26.90309 84 SER D C 1
ATOM 6560 O O . SER D 1 87 ? 154.53110 -16.51748 1.27271 1.000 25.73057 84 SER D O 1
ATOM 6563 N N . TYR D 1 88 ? 152.67162 -15.46861 2.01226 1.000 24.80736 85 TYR D N 1
ATOM 6564 C CA . TYR D 1 88 ? 152.29839 -16.63733 2.79346 1.000 25.05219 85 TYR D CA 1
ATOM 6565 C C . TYR D 1 88 ? 152.06177 -17.83874 1.88918 1.000 27.83043 85 TYR D C 1
ATOM 6566 O O . TYR D 1 88 ? 152.44380 -18.96481 2.22675 1.000 26.19341 85 TYR D O 1
ATOM 6575 N N . GLU D 1 89 ? 151.43903 -17.62223 0.73209 1.000 25.19387 86 GLU D N 1
ATOM 6576 C CA . GLU D 1 89 ? 151.18164 -18.74013 -0.17352 1.000 28.26675 86 GLU D CA 1
ATOM 6577 C C . GLU D 1 89 ? 152.47459 -19.48363 -0.50583 1.000 26.33230 86 GLU D C 1
ATOM 6578 O O . GLU D 1 89 ? 152.49835 -20.71716 -0.56575 1.000 27.40365 86 GLU D O 1
ATOM 6584 N N . SER D 1 90 ? 153.56236 -18.74354 -0.69648 1.000 26.36593 87 SER D N 1
ATOM 6585 C CA . SER D 1 90 ? 154.84470 -19.34025 -1.05103 1.000 28.17545 87 SER D CA 1
ATOM 6586 C C . SER D 1 90 ? 155.44766 -20.13272 0.10508 1.000 25.41324 87 SER D C 1
ATOM 6587 O O . SER D 1 90 ? 156.11194 -21.14636 -0.12603 1.000 26.33773 87 SER D O 1
ATOM 6590 N N . CYS D 1 91 ? 155.24785 -19.67404 1.34685 1.000 24.11966 88 CYS D N 1
ATOM 6591 C CA . CYS D 1 91 ? 155.71055 -20.41798 2.51488 1.000 26.87173 88 CYS D CA 1
ATOM 6592 C C . CYS D 1 91 ? 154.87158 -21.66664 2.73427 1.000 27.65314 88 CYS D C 1
ATOM 6593 O O . CYS D 1 91 ? 155.40260 -22.73573 3.04798 1.000 26.55919 88 CYS D O 1
ATOM 6596 N N . GLU D 1 92 ? 153.55384 -21.54571 2.57913 1.000 30.48384 89 GLU D N 1
ATOM 6597 C CA . GLU D 1 92 ? 152.68336 -22.71176 2.64942 1.000 28.84448 89 GLU D CA 1
ATOM 6598 C C . GLU D 1 92 ? 153.07177 -23.74521 1.60241 1.000 25.59767 89 GLU D C 1
ATOM 6599 O O . GLU D 1 92 ? 153.10201 -24.94983 1.88723 1.000 25.08869 89 GLU D O 1
ATOM 6605 N N . LYS D 1 93 ? 153.38711 -23.28978 0.38523 1.000 25.00110 90 LYS D N 1
ATOM 6606 C CA . LYS D 1 93 ? 153.80998 -24.20231 -0.67455 1.000 25.67691 90 LYS D CA 1
ATOM 6607 C C . LYS D 1 93 ? 155.15519 -24.85320 -0.35379 1.000 29.58735 90 LYS D C 1
ATOM 6608 O O . LYS D 1 93 ? 155.36188 -26.04183 -0.64241 1.000 30.07250 90 LYS D O 1
ATOM 6614 N N . LEU D 1 94 ? 156.08771 -24.08440 0.22894 1.000 27.09592 91 LEU D N 1
ATOM 6615 C CA . LEU D 1 94 ? 157.37149 -24.64574 0.64253 1.000 28.21721 91 LEU D CA 1
ATOM 6616 C C . LEU D 1 94 ? 157.16841 -25.82355 1.58211 1.000 27.51480 91 LEU D C 1
ATOM 6617 O O . LEU D 1 94 ? 157.67172 -26.92788 1.33778 1.000 28.94323 91 LEU D O 1
ATOM 6622 N N . VAL D 1 95 ? 156.43157 -25.60255 2.67342 1.000 24.20458 92 VAL D N 1
ATOM 6623 C CA . VAL D 1 95 ? 156.25339 -26.66587 3.65354 1.000 23.50366 92 VAL D CA 1
ATOM 6624 C C . VAL D 1 95 ? 155.57470 -27.86759 3.00463 1.000 27.63908 92 VAL D C 1
ATOM 6625 O O . VAL D 1 95 ? 155.96560 -29.01930 3.23798 1.000 31.01048 92 VAL D O 1
ATOM 6629 N N . LYS D 1 96 ? 154.58286 -27.61389 2.13446 1.000 26.75994 93 LYS D N 1
ATOM 6630 C CA . LYS D 1 96 ? 153.88269 -28.69584 1.44202 1.000 31.63420 93 LYS D CA 1
ATOM 6631 C C . LYS D 1 96 ? 154.82425 -29.48361 0.53493 1.000 32.37668 93 LYS D C 1
ATOM 6632 O O . LYS D 1 96 ? 154.79190 -30.72074 0.51858 1.000 32.10581 93 LYS D O 1
ATOM 6638 N N . ASP D 1 97 ? 155.67261 -28.78521 -0.22583 1.000 31.86171 94 ASP D N 1
ATOM 6639 C CA . ASP D 1 97 ? 156.59507 -29.46929 -1.12888 1.000 32.67134 94 ASP D CA 1
ATOM 6640 C C . ASP D 1 97 ? 157.67029 -30.24643 -0.36812 1.000 32.17049 94 ASP D C 1
ATOM 6641 O O . ASP D 1 97 ? 158.02058 -31.36524 -0.76269 1.000 32.99072 94 ASP D O 1
ATOM 6646 N N . VAL D 1 98 ? 158.21801 -29.67237 0.71204 1.000 29.71605 95 VAL D N 1
ATOM 6647 C CA . VAL D 1 98 ? 159.27193 -30.36552 1.45274 1.000 29.62026 95 VAL D CA 1
ATOM 6648 C C . VAL D 1 98 ? 158.71022 -31.61342 2.12006 1.000 31.54010 95 VAL D C 1
ATOM 6649 O O . VAL D 1 98 ? 159.32845 -32.68480 2.08324 1.000 32.08536 95 VAL D O 1
ATOM 6653 N N . VAL D 1 99 ? 157.52841 -31.50083 2.73148 1.000 30.72568 96 VAL D N 1
ATOM 6654 C CA . VAL D 1 99 ? 156.92040 -32.66354 3.37090 1.000 31.99786 96 VAL D CA 1
ATOM 6655 C C . VAL D 1 99 ? 156.61969 -33.74572 2.33768 1.000 35.20450 96 VAL D C 1
ATOM 6656 O O . VAL D 1 99 ? 156.77404 -34.93989 2.61213 1.000 35.38482 96 VAL D O 1
ATOM 6660 N N . ALA D 1 100 ? 156.20788 -33.35200 1.12711 1.000 35.46488 97 ALA D N 1
ATOM 6661 C CA . ALA D 1 100 ? 155.97620 -34.35226 0.08528 1.000 35.99859 97 ALA D CA 1
ATOM 6662 C C . ALA D 1 100 ? 157.27693 -35.03021 -0.33797 1.000 36.45445 97 ALA D C 1
ATOM 6663 O O . ALA D 1 100 ? 157.30240 -36.24370 -0.57211 1.000 36.39865 97 ALA D O 1
ATOM 6665 N N . ASP D 1 101 ? 158.36452 -34.26449 -0.44461 1.000 35.36598 98 ASP D N 1
ATOM 6666 C CA . ASP D 1 101 ? 159.61223 -34.76945 -1.00812 1.000 32.83471 98 ASP D CA 1
ATOM 6667 C C . ASP D 1 101 ? 160.48265 -35.47727 0.01654 1.000 32.00032 98 ASP D C 1
ATOM 6668 O O . ASP D 1 101 ? 161.18307 -36.43266 -0.32886 1.000 32.67174 98 ASP D O 1
ATOM 6673 N N . PHE D 1 102 ? 160.47263 -35.00619 1.26307 1.000 29.30087 99 PHE D N 1
ATOM 6674 C CA . PHE D 1 102 ? 161.32495 -35.54754 2.30688 1.000 30.68605 99 PHE D CA 1
ATOM 6675 C C . PHE D 1 102 ? 160.55606 -36.34913 3.34210 1.000 33.17084 99 PHE D C 1
ATOM 6676 O O . PHE D 1 102 ? 161.18297 -37.03551 4.15066 1.000 34.18380 99 PHE D O 1
ATOM 6684 N N . GLY D 1 103 ? 159.22404 -36.26287 3.36095 1.000 33.47442 100 GLY D N 1
ATOM 6685 C CA . GLY D 1 103 ? 158.41881 -37.00751 4.30055 1.000 33.47008 100 GLY D CA 1
ATOM 6686 C C . GLY D 1 103 ? 157.96825 -36.22743 5.52345 1.000 34.99049 100 GLY D C 1
ATOM 6687 O O . GLY D 1 103 ? 156.93653 -36.57251 6.10601 1.000 38.21515 100 GLY D O 1
ATOM 6688 N N . GLN D 1 104 ? 158.68729 -35.17568 5.91100 1.000 30.91115 101 GLN D N 1
ATOM 6689 C CA . GLN D 1 104 ? 158.43818 -34.48951 7.17862 1.000 32.25490 101 GLN D CA 1
ATOM 6690 C C . GLN D 1 104 ? 159.44365 -33.35409 7.30232 1.000 29.92437 101 GLN D C 1
ATOM 6691 O O . GLN D 1 104 ? 160.42757 -33.29386 6.55939 1.000 32.57824 101 GLN D O 1
ATOM 6697 N N . ILE D 1 105 ? 159.19640 -32.46732 8.26728 1.000 25.86762 102 ILE D N 1
ATOM 6698 C CA . ILE D 1 105 ? 160.14874 -31.43036 8.66333 1.000 25.97786 102 ILE D CA 1
ATOM 6699 C C . ILE D 1 105 ? 160.30739 -31.50922 10.16996 1.000 27.57495 102 ILE D C 1
ATOM 6700 O O . ILE D 1 105 ? 159.31917 -31.37013 10.90226 1.000 26.25895 102 ILE D O 1
ATOM 6705 N N . ASP D 1 106 ? 161.54366 -31.72799 10.63129 1.000 26.26692 103 ASP D N 1
ATOM 6706 C CA . ASP D 1 106 ? 161.84139 -31.79407 12.05946 1.000 29.22021 103 ASP D CA 1
ATOM 6707 C C . ASP D 1 106 ? 162.32750 -30.46271 12.61995 1.000 27.09755 103 ASP D C 1
ATOM 6708 O O . ASP D 1 106 ? 161.98429 -30.10453 13.75281 1.000 26.04537 103 ASP D O 1
ATOM 6713 N N . ALA D 1 107 ? 163.12804 -29.72726 11.85612 1.000 25.64679 104 ALA D N 1
ATOM 6714 C CA . ALA D 1 107 ? 163.63598 -28.43340 12.28677 1.000 23.90034 104 ALA D CA 1
ATOM 6715 C C . ALA D 1 107 ? 163.51635 -27.43951 11.14046 1.000 26.20113 104 ALA D C 1
ATOM 6716 O O . ALA D 1 107 ? 163.78436 -27.77703 9.98099 1.000 27.95919 104 ALA D O 1
ATOM 6718 N N . PHE D 1 108 ? 163.09275 -26.21868 11.46302 1.000 23.81764 105 PHE D N 1
ATOM 6719 C CA . PHE D 1 108 ? 162.93199 -25.15379 10.47790 1.000 25.78328 105 PHE D CA 1
ATOM 6720 C C . PHE D 1 108 ? 163.77307 -23.95874 10.91441 1.000 25.67678 105 PHE D C 1
ATOM 6721 O O . PHE D 1 108 ? 163.59010 -23.43503 12.02092 1.000 22.35395 105 PHE D O 1
ATOM 6729 N N . ILE D 1 109 ? 164.67339 -23.51716 10.03971 1.000 25.74728 106 ILE D N 1
ATOM 6730 C CA . ILE D 1 109 ? 165.54763 -22.37400 10.30869 1.000 26.72573 106 ILE D CA 1
ATOM 6731 C C . ILE D 1 109 ? 165.06409 -21.20550 9.44526 1.000 27.32443 106 ILE D C 1
ATOM 6732 O O . ILE D 1 109 ? 165.31095 -21.15231 8.23195 1.000 26.66395 106 ILE D O 1
ATOM 6737 N N . ALA D 1 110 ? 164.34882 -20.26730 10.07180 1.000 25.80555 107 ALA D N 1
ATOM 6738 C CA . ALA D 1 110 ? 163.79915 -19.08827 9.40577 1.000 28.94760 107 ALA D CA 1
ATOM 6739 C C . ALA D 1 110 ? 164.88704 -18.01749 9.34995 1.000 30.37179 107 ALA D C 1
ATOM 6740 O O . ALA D 1 110 ? 165.07836 -17.24600 10.29272 1.000 30.08507 107 ALA D O 1
ATOM 6742 N N . ASN D 1 111 ? 165.59356 -17.96600 8.22838 1.000 30.85677 108 ASN D N 1
ATOM 6743 C CA . ASN D 1 111 ? 166.82819 -17.21735 8.10869 1.000 31.49898 108 ASN D CA 1
ATOM 6744 C C . ASN D 1 111 ? 166.80680 -16.15476 7.01045 1.000 28.57433 108 ASN D C 1
ATOM 6745 O O . ASN D 1 111 ? 167.61589 -15.22818 7.06295 1.000 31.91968 108 ASN D O 1
ATOM 6750 N N . ALA D 1 112 ? 165.88689 -16.23047 6.05797 1.000 28.40387 109 ALA D N 1
ATOM 6751 C CA . ALA D 1 112 ? 165.84270 -15.25803 4.96727 1.000 30.11721 109 ALA D CA 1
ATOM 6752 C C . ALA D 1 112 ? 165.54702 -13.85335 5.49205 1.000 33.68115 109 ALA D C 1
ATOM 6753 O O . ALA D 1 112 ? 164.78508 -13.67902 6.44630 1.000 35.33622 109 ALA D O 1
ATOM 6755 N N . GLY D 1 113 ? 166.16612 -12.84600 4.87569 1.000 32.97246 110 GLY D N 1
ATOM 6756 C CA . GLY D 1 113 ? 166.05341 -11.48924 5.38652 1.000 30.67414 110 GLY D CA 1
ATOM 6757 C C . GLY D 1 113 ? 166.76682 -10.50186 4.49024 1.000 35.68699 110 GLY D C 1
ATOM 6758 O O . GLY D 1 113 ? 167.65368 -10.86886 3.70841 1.000 36.35033 110 GLY D O 1
ATOM 6759 N N . ALA D 1 114 ? 166.36434 -9.23124 4.61809 1.000 32.42996 111 ALA D N 1
ATOM 6760 C CA . ALA D 1 114 ? 166.89025 -8.14584 3.80119 1.000 31.90900 111 ALA D CA 1
ATOM 6761 C C . ALA D 1 114 ? 167.11662 -6.91307 4.66820 1.000 33.34821 111 ALA D C 1
ATOM 6762 O O . ALA D 1 114 ? 166.47929 -6.73155 5.70753 1.000 32.09144 111 ALA D O 1
ATOM 6764 N N . THR D 1 115 ? 168.02058 -6.05351 4.21956 1.000 31.23146 112 THR D N 1
ATOM 6765 C CA . THR D 1 115 ? 168.44103 -4.90543 5.00616 1.000 32.30777 112 THR D CA 1
ATOM 6766 C C . THR D 1 115 ? 167.59997 -3.66812 4.68962 1.000 32.90401 112 THR D C 1
ATOM 6767 O O . THR D 1 115 ? 166.82269 -3.63190 3.73623 1.000 33.84474 112 THR D O 1
ATOM 6771 N N . ALA D 1 116 ? 167.76752 -2.64280 5.52282 1.000 31.95570 113 ALA D N 1
ATOM 6772 C CA . ALA D 1 116 ? 167.24158 -1.30519 5.29954 1.000 31.86919 113 ALA D CA 1
ATOM 6773 C C . ALA D 1 116 ? 168.41368 -0.36228 5.06989 1.000 33.42352 113 ALA D C 1
ATOM 6774 O O . ALA D 1 116 ? 169.55719 -0.68224 5.40441 1.000 35.27096 113 ALA D O 1
ATOM 6776 N N . ASP D 1 117 ? 168.13482 0.81513 4.50309 1.000 36.57365 114 ASP D N 1
ATOM 6777 C CA . ASP D 1 117 ? 169.24467 1.73385 4.26353 1.000 40.18514 114 ASP D CA 1
ATOM 6778 C C . ASP D 1 117 ? 168.90728 3.18259 4.61212 1.000 35.65370 114 ASP D C 1
ATOM 6779 O O . ASP D 1 117 ? 169.43813 4.10590 3.98473 1.000 35.20521 114 ASP D O 1
ATOM 6784 N N . SER D 1 118 ? 168.05714 3.40602 5.61286 1.000 32.61005 115 SER D N 1
ATOM 6785 C CA . SER D 1 118 ? 167.76600 4.75912 6.08617 1.000 30.15438 115 SER D CA 1
ATOM 6786 C C . SER D 1 118 ? 166.96929 4.66683 7.38194 1.000 26.72568 115 SER D C 1
ATOM 6787 O O . SER D 1 118 ? 166.42459 3.61400 7.72666 1.000 28.72929 115 SER D O 1
ATOM 6790 N N . GLY D 1 119 ? 166.90216 5.79082 8.09256 1.000 21.90580 116 GLY D N 1
ATOM 6791 C CA . GLY D 1 119 ? 165.93834 5.95065 9.16496 1.000 25.39447 116 GLY D CA 1
ATOM 6792 C C . GLY D 1 119 ? 164.53751 6.22219 8.62022 1.000 28.56583 116 GLY D C 1
ATOM 6793 O O . GLY D 1 119 ? 164.29722 6.24118 7.41190 1.000 30.65577 116 GLY D O 1
ATOM 6794 N N . ILE D 1 120 ? 163.59589 6.45997 9.53778 1.000 27.08155 117 ILE D N 1
ATOM 6795 C CA . ILE D 1 120 ? 162.19685 6.53594 9.11597 1.000 27.22096 117 ILE D CA 1
ATOM 6796 C C . ILE D 1 120 ? 161.85317 7.89049 8.47590 1.000 29.02209 117 ILE D C 1
ATOM 6797 O O . ILE D 1 120 ? 160.93781 7.96362 7.65157 1.000 27.90649 117 ILE D O 1
ATOM 6802 N N . LEU D 1 121 ? 162.56638 8.96890 8.82150 1.000 27.05618 118 LEU D N 1
ATOM 6803 C CA . LEU D 1 121 ? 162.25962 10.27476 8.23538 1.000 26.14935 118 LEU D CA 1
ATOM 6804 C C . LEU D 1 121 ? 162.79413 10.39532 6.81439 1.000 30.99889 118 LEU D C 1
ATOM 6805 O O . LEU D 1 121 ? 162.11143 10.93317 5.93528 1.000 30.71001 118 LEU D O 1
ATOM 6810 N N . ASP D 1 122 ? 164.01663 9.91987 6.57895 1.000 27.24166 119 ASP D N 1
ATOM 6811 C CA . ASP D 1 122 ? 164.54643 9.90145 5.22462 1.000 31.21199 119 ASP D CA 1
ATOM 6812 C C . ASP D 1 122 ? 163.87083 8.83436 4.37735 1.000 31.71488 119 ASP D C 1
ATOM 6813 O O . ASP D 1 122 ? 163.80643 8.97357 3.15660 1.000 31.34226 119 ASP D O 1
ATOM 6818 N N . GLY D 1 123 ? 163.37411 7.76534 4.99793 1.000 32.00548 120 GLY D N 1
ATOM 6819 C CA . GLY D 1 123 ? 162.74391 6.69413 4.26127 1.000 26.72687 120 GLY D CA 1
ATOM 6820 C C . GLY D 1 123 ? 161.27418 6.96405 3.98258 1.000 28.94580 120 GLY D C 1
ATOM 6821 O O . GLY D 1 123 ? 160.59559 7.69738 4.70744 1.000 27.21789 120 GLY D O 1
ATOM 6822 N N . SER D 1 124 ? 160.78901 6.35868 2.90647 1.000 28.38637 121 SER D N 1
ATOM 6823 C CA . SER D 1 124 ? 159.37977 6.44129 2.57333 1.000 29.82585 121 SER D CA 1
ATOM 6824 C C . SER D 1 124 ? 158.58776 5.41345 3.38153 1.000 28.29641 121 SER D C 1
ATOM 6825 O O . SER D 1 124 ? 159.14050 4.48550 3.97953 1.000 27.41910 121 SER D O 1
ATOM 6828 N N . VAL D 1 125 ? 157.26393 5.57665 3.38150 1.000 26.82423 122 VAL D N 1
ATOM 6829 C CA . VAL D 1 125 ? 156.39771 4.57367 3.99485 1.000 26.88161 122 VAL D CA 1
ATOM 6830 C C . VAL D 1 125 ? 156.54874 3.23426 3.27629 1.000 25.90245 122 VAL D C 1
ATOM 6831 O O . VAL D 1 125 ? 156.58143 2.17333 3.91197 1.000 25.80554 122 VAL D O 1
ATOM 6835 N N . GLU D 1 126 ? 156.67007 3.26271 1.94070 1.000 23.18686 123 GLU D N 1
ATOM 6836 C CA . GLU D 1 126 ? 156.89076 2.03202 1.18448 1.000 25.42942 123 GLU D CA 1
ATOM 6837 C C . GLU D 1 126 ? 158.16040 1.33579 1.63651 1.000 22.21309 123 GLU D C 1
ATOM 6838 O O . GLU D 1 126 ? 158.21731 0.10539 1.67354 1.000 22.87164 123 GLU D O 1
ATOM 6844 N N . ALA D 1 127 ? 159.19548 2.10876 1.97107 1.000 25.77324 124 ALA D N 1
ATOM 6845 C CA . ALA D 1 127 ? 160.46185 1.51172 2.38152 1.000 23.18275 124 ALA D CA 1
ATOM 6846 C C . ALA D 1 127 ? 160.30830 0.78535 3.71364 1.000 22.36983 124 ALA D C 1
ATOM 6847 O O . ALA D 1 127 ? 160.76771 -0.35333 3.87040 1.000 24.47362 124 ALA D O 1
ATOM 6849 N N . TRP D 1 128 ? 159.64654 1.42847 4.67705 1.000 23.03148 125 TRP D N 1
ATOM 6850 C CA . TRP D 1 128 ? 159.27895 0.77152 5.92860 1.000 24.13061 125 TRP D CA 1
ATOM 6851 C C . TRP D 1 128 ? 158.52823 -0.52924 5.67698 1.000 27.65940 125 TRP D C 1
ATOM 6852 O O . TRP D 1 128 ? 158.90579 -1.59001 6.18602 1.000 26.25801 125 TRP D O 1
ATOM 6863 N N . ASN D 1 129 ? 157.44425 -0.45533 4.89859 1.000 26.11762 126 ASN D N 1
ATOM 6864 C CA . ASN D 1 129 ? 156.58694 -1.61561 4.69804 1.000 25.17958 126 ASN D CA 1
ATOM 6865 C C . ASN D 1 129 ? 157.35813 -2.77332 4.09517 1.000 25.31504 126 ASN D C 1
ATOM 6866 O O . ASN D 1 129 ? 157.13536 -3.93072 4.46440 1.000 24.02645 126 ASN D O 1
ATOM 6871 N N . HIS D 1 130 ? 158.24681 -2.48653 3.14286 1.000 23.16158 127 HIS D N 1
ATOM 6872 C CA . HIS D 1 130 ? 158.98130 -3.56655 2.50431 1.000 26.26633 127 HIS D CA 1
ATOM 6873 C C . HIS D 1 130 ? 159.85680 -4.31079 3.50722 1.000 27.02702 127 HIS D C 1
ATOM 6874 O O . HIS D 1 130 ? 159.89020 -5.54969 3.51342 1.000 24.95727 127 HIS D O 1
ATOM 6881 N N . VAL D 1 131 ? 160.56935 -3.57291 4.36507 1.000 28.21947 128 VAL D N 1
ATOM 6882 C CA . VAL D 1 131 ? 161.46568 -4.20414 5.33253 1.000 24.85300 128 VAL D CA 1
ATOM 6883 C C . VAL D 1 131 ? 160.66543 -5.00152 6.35212 1.000 25.62405 128 VAL D C 1
ATOM 6884 O O . VAL D 1 131 ? 161.01881 -6.13892 6.68422 1.000 28.43707 128 VAL D O 1
ATOM 6888 N N . VAL D 1 132 ? 159.57410 -4.42642 6.85867 1.000 22.82433 129 VAL D N 1
ATOM 6889 C CA . VAL D 1 132 ? 158.70739 -5.15474 7.78371 1.000 23.77177 129 VAL D CA 1
ATOM 6890 C C . VAL D 1 132 ? 158.09613 -6.38675 7.10552 1.000 26.07511 129 VAL D C 1
ATOM 6891 O O . VAL D 1 132 ? 158.00115 -7.46755 7.70965 1.000 25.83611 129 VAL D O 1
ATOM 6895 N N . GLN D 1 133 ? 157.69209 -6.25301 5.83834 1.000 26.19703 130 GLN D N 1
ATOM 6896 C CA . GLN D 1 133 ? 157.02677 -7.36413 5.15980 1.000 28.23904 130 GLN D CA 1
ATOM 6897 C C . GLN D 1 133 ? 157.97104 -8.54855 4.99031 1.000 30.84707 130 GLN D C 1
ATOM 6898 O O . GLN D 1 133 ? 157.58025 -9.70479 5.20145 1.000 31.12477 130 GLN D O 1
ATOM 6904 N N . VAL D 1 134 ? 159.22116 -8.28343 4.62226 1.000 27.88530 131 VAL D N 1
ATOM 6905 C CA . VAL D 1 134 ? 160.17388 -9.37104 4.44602 1.000 26.04095 131 VAL D CA 1
ATOM 6906 C C . VAL D 1 134 ? 160.64283 -9.89649 5.79953 1.000 28.22448 131 VAL D C 1
ATOM 6907 O O . VAL D 1 134 ? 160.55063 -11.09322 6.08535 1.000 27.47128 131 VAL D O 1
ATOM 6911 N N . ASP D 1 135 ? 161.13248 -9.00721 6.65765 1.000 27.34976 132 ASP D N 1
ATOM 6912 C CA . ASP D 1 135 ? 161.85915 -9.45760 7.83565 1.000 28.19567 132 ASP D CA 1
ATOM 6913 C C . ASP D 1 135 ? 160.92484 -9.89161 8.95534 1.000 30.18975 132 ASP D C 1
ATOM 6914 O O . ASP D 1 135 ? 161.21685 -10.85716 9.66906 1.000 37.08771 132 ASP D O 1
ATOM 6919 N N . LEU D 1 136 ? 159.81532 -9.19037 9.14925 1.000 25.28258 133 LEU D N 1
ATOM 6920 C CA . LEU D 1 136 ? 158.92521 -9.55031 10.24754 1.000 27.22870 133 LEU D CA 1
ATOM 6921 C C . LEU D 1 136 ? 157.82471 -10.49116 9.77633 1.000 27.52109 133 LEU D C 1
ATOM 6922 O O . LEU D 1 136 ? 157.67649 -11.59422 10.30707 1.000 30.08626 133 LEU D O 1
ATOM 6927 N N . ASN D 1 137 ? 157.04723 -10.06800 8.77786 1.000 26.37572 134 ASN D N 1
ATOM 6928 C CA . ASN D 1 137 ? 155.93183 -10.89013 8.33650 1.000 24.74927 134 ASN D CA 1
ATOM 6929 C C . ASN D 1 137 ? 156.41397 -12.14706 7.62325 1.000 25.66277 134 ASN D C 1
ATOM 6930 O O . ASN D 1 137 ? 155.73637 -13.17695 7.68206 1.000 28.11333 134 ASN D O 1
ATOM 6935 N N . GLY D 1 138 ? 157.57733 -12.09279 6.96471 1.000 24.15084 135 GLY D N 1
ATOM 6936 C CA . GLY D 1 138 ? 158.12087 -13.29716 6.35313 1.000 25.24266 135 GLY D CA 1
ATOM 6937 C C . GLY D 1 138 ? 158.51662 -14.33675 7.38690 1.000 27.34098 135 GLY D C 1
ATOM 6938 O O . GLY D 1 138 ? 158.34868 -15.54333 7.17593 1.000 23.98028 135 GLY D O 1
ATOM 6939 N N . THR D 1 139 ? 159.04954 -13.88961 8.52262 1.000 26.03099 136 THR D N 1
ATOM 6940 C CA . THR D 1 139 ? 159.31790 -14.84297 9.59156 1.000 24.59912 136 THR D CA 1
ATOM 6941 C C . THR D 1 139 ? 158.01265 -15.41620 10.13146 1.000 22.55334 136 THR D C 1
ATOM 6942 O O . THR D 1 139 ? 157.90901 -16.63127 10.35199 1.000 24.57462 136 THR D O 1
ATOM 6946 N N . PHE D 1 140 ? 156.98499 -14.56352 10.28209 1.000 22.04169 137 PHE D N 1
ATOM 6947 C CA . PHE D 1 140 ? 155.67131 -15.03638 10.71435 1.000 21.24442 137 PHE D CA 1
ATOM 6948 C C . PHE D 1 140 ? 155.09032 -16.05437 9.73184 1.000 21.03961 137 PHE D C 1
ATOM 6949 O O . PHE D 1 140 ? 154.49292 -17.05217 10.15114 1.000 20.83981 137 PHE D O 1
ATOM 6957 N N . HIS D 1 141 ? 155.23640 -15.80634 8.42405 1.000 20.69343 138 HIS D N 1
ATOM 6958 C CA . HIS D 1 141 ? 154.66644 -16.71161 7.42748 1.000 21.24169 138 HIS D CA 1
ATOM 6959 C C . HIS D 1 141 ? 155.25751 -18.10602 7.55896 1.000 23.67220 138 HIS D C 1
ATOM 6960 O O . HIS D 1 141 ? 154.52848 -19.10418 7.58151 1.000 25.26091 138 HIS D O 1
ATOM 6967 N N . CYS D 1 142 ? 156.58738 -18.18921 7.63869 1.000 22.79740 139 CYS D N 1
ATOM 6968 C CA . CYS D 1 142 ? 157.24876 -19.47301 7.83688 1.000 24.26882 139 CYS D CA 1
ATOM 6969 C C . CYS D 1 142 ? 156.80436 -20.13102 9.13571 1.000 24.15273 139 CYS D C 1
ATOM 6970 O O . CYS D 1 142 ? 156.47418 -21.31980 9.15527 1.000 25.10710 139 CYS D O 1
ATOM 6973 N N . ALA D 1 143 ? 156.78616 -19.36873 10.23398 1.000 21.51093 140 ALA D N 1
ATOM 6974 C CA . ALA D 1 143 ? 156.38175 -19.92630 11.52213 1.000 20.55146 140 ALA D CA 1
ATOM 6975 C C . ALA D 1 143 ? 154.97650 -20.50925 11.45237 1.000 21.62191 140 ALA D C 1
ATOM 6976 O O . ALA D 1 143 ? 154.73833 -21.64610 11.87854 1.000 24.97994 140 ALA D O 1
ATOM 6978 N N . LYS D 1 144 ? 154.02865 -19.75436 10.89515 1.000 20.78655 141 LYS D N 1
ATOM 6979 C CA . LYS D 1 144 ? 152.67612 -20.28304 10.75901 1.000 22.44147 141 LYS D CA 1
ATOM 6980 C C . LYS D 1 144 ? 152.66202 -21.50439 9.84759 1.000 26.27507 141 LYS D C 1
ATOM 6981 O O . LYS D 1 144 ? 152.14499 -22.56876 10.22178 1.000 25.33631 141 LYS D O 1
ATOM 6987 N N . ALA D 1 145 ? 153.25327 -21.37332 8.65397 1.000 23.53912 142 ALA D N 1
ATOM 6988 C CA . ALA D 1 145 ? 153.26820 -22.47161 7.69311 1.000 25.96709 142 ALA D CA 1
ATOM 6989 C C . ALA D 1 145 ? 153.80828 -23.76280 8.30981 1.000 26.14623 142 ALA D C 1
ATOM 6990 O O . ALA D 1 145 ? 153.15149 -24.80901 8.24878 1.000 29.52425 142 ALA D O 1
ATOM 6992 N N . VAL D 1 146 ? 155.00373 -23.71511 8.91087 1.000 22.66124 143 VAL D N 1
ATOM 6993 C CA . VAL D 1 146 ? 155.58020 -24.93553 9.49012 1.000 24.13974 143 VAL D CA 1
ATOM 6994 C C . VAL D 1 146 ? 154.91196 -25.30242 10.82141 1.000 26.06673 143 VAL D C 1
ATOM 6995 O O . VAL D 1 146 ? 154.86276 -26.48263 11.19083 1.000 26.00939 143 VAL D O 1
ATOM 6999 N N . GLY D 1 147 ? 154.38554 -24.32165 11.56284 1.000 26.88885 144 GLY D N 1
ATOM 7000 C CA . GLY D 1 147 ? 153.75586 -24.63630 12.83732 1.000 24.87758 144 GLY D CA 1
ATOM 7001 C C . GLY D 1 147 ? 152.54281 -25.53984 12.69694 1.000 25.94695 144 GLY D C 1
ATOM 7002 O O . GLY D 1 147 ? 152.27659 -26.36976 13.56827 1.000 28.35946 144 GLY D O 1
ATOM 7003 N N . HIS D 1 148 ? 151.78779 -25.38980 11.60934 1.000 25.05767 145 HIS D N 1
ATOM 7004 C CA . HIS D 1 148 ? 150.68767 -26.31740 11.35374 1.000 26.38903 145 HIS D CA 1
ATOM 7005 C C . HIS D 1 148 ? 151.20450 -27.74104 11.17847 1.000 26.95130 145 HIS D C 1
ATOM 7006 O O . HIS D 1 148 ? 150.56220 -28.69281 11.62802 1.000 32.29103 145 HIS D O 1
ATOM 7013 N N . HIS D 1 149 ? 152.38875 -27.90093 10.57930 1.000 28.39705 146 HIS D N 1
ATOM 7014 C CA . HIS D 1 149 ? 152.99757 -29.22776 10.43741 1.000 27.29526 146 HIS D CA 1
ATOM 7015 C C . HIS D 1 149 ? 153.53749 -29.75340 11.76758 1.000 31.40134 146 HIS D C 1
ATOM 7016 O O . HIS D 1 149 ? 153.34677 -30.93130 12.09195 1.000 32.01455 146 HIS D O 1
ATOM 7023 N N . PHE D 1 150 ? 154.23229 -28.90426 12.54248 1.000 30.45308 147 PHE D N 1
ATOM 7024 C CA . PHE D 1 150 ? 154.70019 -29.31889 13.86386 1.000 28.45118 147 PHE D CA 1
ATOM 7025 C C . PHE D 1 150 ? 153.53713 -29.73122 14.75771 1.000 27.38551 147 PHE D C 1
ATOM 7026 O O . PHE D 1 150 ? 153.64317 -30.69471 15.52063 1.000 27.26764 147 PHE D O 1
ATOM 7034 N N . LYS D 1 151 ? 152.43713 -28.97967 14.71391 1.000 26.50737 148 LYS D N 1
ATOM 7035 C CA . LYS D 1 151 ? 151.28888 -29.30434 15.54896 1.000 30.38219 148 LYS D CA 1
ATOM 7036 C C . LYS D 1 151 ? 150.72350 -30.67269 15.18498 1.000 35.84178 148 LYS D C 1
ATOM 7037 O O . LYS D 1 151 ? 150.33697 -31.45062 16.06398 1.000 36.00946 148 LYS D O 1
ATOM 7043 N N . GLU D 1 152 ? 150.68640 -30.99117 13.89249 1.000 37.73476 149 GLU D N 1
ATOM 7044 C CA . GLU D 1 152 ? 150.20879 -32.30289 13.47336 1.000 38.64912 149 GLU D CA 1
ATOM 7045 C C . GLU D 1 152 ? 151.14825 -33.40905 13.93418 1.000 36.09742 149 GLU D C 1
ATOM 7046 O O . GLU D 1 152 ? 150.69193 -34.45649 14.40234 1.000 37.50464 149 GLU D O 1
ATOM 7052 N N . ARG D 1 153 ? 152.46074 -33.20120 13.81568 1.000 30.15075 150 ARG D N 1
ATOM 7053 C CA . ARG D 1 153 ? 153.40452 -34.25194 14.17503 1.000 32.03509 150 ARG D CA 1
ATOM 7054 C C . ARG D 1 153 ? 153.64994 -34.34909 15.67876 1.000 31.88450 150 ARG D C 1
ATOM 7055 O O . ARG D 1 153 ? 154.12495 -35.38570 16.14502 1.000 30.17961 150 ARG D O 1
ATOM 7063 N N . GLY D 1 154 ? 153.32950 -33.31213 16.44957 1.000 31.39599 151 GLY D N 1
ATOM 7064 C CA . GLY D 1 154 ? 153.58392 -33.33571 17.87861 1.000 26.60736 151 GLY D CA 1
ATOM 7065 C C . GLY D 1 154 ? 155.01369 -33.04577 18.28794 1.000 28.02998 151 GLY D C 1
ATOM 7066 O O . GLY D 1 154 ? 155.34405 -33.19659 19.47132 1.000 28.02124 151 GLY D O 1
ATOM 7067 N N . THR D 1 155 ? 155.87390 -32.63748 17.35628 1.000 27.77800 152 THR D N 1
ATOM 7068 C CA . THR D 1 155 ? 157.27243 -32.37212 17.66511 1.000 30.32923 152 THR D CA 1
ATOM 7069 C C . THR D 1 155 ? 157.79420 -31.32746 16.68610 1.000 26.12846 152 THR D C 1
ATOM 7070 O O . THR D 1 155 ? 157.22399 -31.13395 15.61113 1.000 24.59878 152 THR D O 1
ATOM 7074 N N . GLY D 1 156 ? 158.89016 -30.66979 17.05043 1.000 26.27484 153 GLY D N 1
ATOM 7075 C CA . GLY D 1 156 ? 159.54632 -29.76566 16.12123 1.000 27.55620 153 GLY D CA 1
ATOM 7076 C C . GLY D 1 156 ? 160.41160 -28.74094 16.82160 1.000 24.57158 153 GLY D C 1
ATOM 7077 O O . GLY D 1 156 ? 160.34376 -28.54589 18.03121 1.000 22.22190 153 GLY D O 1
ATOM 7078 N N . SER D 1 157 ? 161.23894 -28.07010 16.01937 1.000 21.20765 154 SER D N 1
ATOM 7079 C CA . SER D 1 157 ? 162.10468 -27.00211 16.51047 1.000 20.10099 154 SER D CA 1
ATOM 7080 C C . SER D 1 157 ? 162.18117 -25.92104 15.44512 1.000 24.34916 154 SER D C 1
ATOM 7081 O O . SER D 1 157 ? 162.55451 -26.20685 14.29991 1.000 23.64516 154 SER D O 1
ATOM 7084 N N . LEU D 1 158 ? 161.80030 -24.69598 15.81301 1.000 20.44495 155 LEU D N 1
ATOM 7085 C CA . LEU D 1 158 ? 161.91917 -23.52743 14.95099 1.000 22.25795 155 LEU D CA 1
ATOM 7086 C C . LEU D 1 158 ? 163.04329 -22.64046 15.48307 1.000 22.56112 155 LEU D C 1
ATOM 7087 O O . LEU D 1 158 ? 163.04449 -22.28143 16.66323 1.000 21.18087 155 LEU D O 1
ATOM 7092 N N . VAL D 1 159 ? 163.99840 -22.31282 14.61177 1.000 22.65979 156 VAL D N 1
ATOM 7093 C CA . VAL D 1 159 ? 165.15554 -21.47562 14.91489 1.000 24.17514 156 VAL D CA 1
ATOM 7094 C C . VAL D 1 159 ? 165.06854 -20.24081 14.02224 1.000 27.99222 156 VAL D C 1
ATOM 7095 O O . VAL D 1 159 ? 165.11261 -20.35953 12.78962 1.000 24.68323 156 VAL D O 1
ATOM 7099 N N . ILE D 1 160 ? 164.94612 -19.05717 14.63472 1.000 23.43178 157 ILE D N 1
ATOM 7100 C CA . ILE D 1 160 ? 164.79204 -17.80987 13.89769 1.000 22.30719 157 ILE D CA 1
ATOM 7101 C C . ILE D 1 160 ? 166.11890 -17.05506 13.91393 1.000 25.29459 157 ILE D C 1
ATOM 7102 O O . ILE D 1 160 ? 166.73213 -16.87937 14.97748 1.000 23.33899 157 ILE D O 1
ATOM 7107 N N . THR D 1 161 ? 166.55746 -16.59225 12.73960 1.000 26.69257 158 THR D N 1
ATOM 7108 C CA . THR D 1 161 ? 167.70664 -15.69911 12.65979 1.000 22.55429 158 THR D CA 1
ATOM 7109 C C . THR D 1 161 ? 167.21739 -14.28058 12.89624 1.000 23.34877 158 THR D C 1
ATOM 7110 O O . THR D 1 161 ? 166.56576 -13.68734 12.03274 1.000 25.78914 158 THR D O 1
ATOM 7114 N N . ALA D 1 162 ? 167.52034 -13.72992 14.06311 1.000 23.41193 159 ALA D N 1
ATOM 7115 C CA . ALA D 1 162 ? 167.17010 -12.35590 14.39276 1.000 22.27997 159 ALA D CA 1
ATOM 7116 C C . ALA D 1 162 ? 168.38598 -11.47069 14.09723 1.000 23.22275 159 ALA D C 1
ATOM 7117 O O . ALA D 1 162 ? 168.91933 -11.57073 12.98531 1.000 22.46975 159 ALA D O 1
ATOM 7119 N N . SER D 1 163 ? 168.85637 -10.64247 15.02451 1.000 20.41751 160 SER D N 1
ATOM 7120 C CA . SER D 1 163 ? 170.03818 -9.81567 14.83680 1.000 23.18424 160 SER D CA 1
ATOM 7121 C C . SER D 1 163 ? 170.24478 -9.06223 16.13801 1.000 23.45475 160 SER D C 1
ATOM 7122 O O . SER D 1 163 ? 169.29840 -8.86339 16.90565 1.000 22.83387 160 SER D O 1
ATOM 7125 N N . MET D 1 164 ? 171.48807 -8.64205 16.38293 1.000 20.67327 161 MET D N 1
ATOM 7126 C CA . MET D 1 164 ? 171.70280 -7.74461 17.51182 1.000 23.02561 161 MET D CA 1
ATOM 7127 C C . MET D 1 164 ? 170.99253 -6.41677 17.29725 1.000 22.04647 161 MET D C 1
ATOM 7128 O O . MET D 1 164 ? 170.72687 -5.69964 18.27059 1.000 22.89979 161 MET D O 1
ATOM 7133 N N . SER D 1 165 ? 170.65515 -6.09136 16.04540 1.000 19.25224 162 SER D N 1
ATOM 7134 C CA . SER D 1 165 ? 169.83426 -4.91586 15.76183 1.000 23.87017 162 SER D CA 1
ATOM 7135 C C . SER D 1 165 ? 168.45227 -4.99951 16.40507 1.000 22.26025 162 SER D C 1
ATOM 7136 O O . SER D 1 165 ? 167.77191 -3.96966 16.52214 1.000 19.34707 162 SER D O 1
ATOM 7139 N N . GLY D 1 166 ? 168.01871 -6.19930 16.81131 1.000 22.55359 163 GLY D N 1
ATOM 7140 C CA . GLY D 1 166 ? 166.82577 -6.35057 17.62824 1.000 24.28313 163 GLY D CA 1
ATOM 7141 C C . GLY D 1 166 ? 167.00093 -5.99749 19.09721 1.000 24.62866 163 GLY D C 1
ATOM 7142 O O . GLY D 1 166 ? 166.01023 -5.89833 19.82589 1.000 24.33291 163 GLY D O 1
ATOM 7143 N N . HIS D 1 167 ? 168.23882 -5.82020 19.54659 1.000 27.11121 164 HIS D N 1
ATOM 7144 C CA . HIS D 1 167 ? 168.56038 -5.42845 20.91393 1.000 25.37998 164 HIS D CA 1
ATOM 7145 C C . HIS D 1 167 ? 169.03123 -3.99279 21.02379 1.000 25.13743 164 HIS D C 1
ATOM 7146 O O . HIS D 1 167 ? 168.74222 -3.32651 22.01910 1.000 25.89485 164 HIS D O 1
ATOM 7153 N N . ILE D 1 168 ? 169.80839 -3.51949 20.05335 1.000 22.48590 165 ILE D N 1
ATOM 7154 C CA . ILE D 1 168 ? 170.38397 -2.18281 20.09007 1.000 23.95163 165 ILE D CA 1
ATOM 7155 C C . ILE D 1 168 ? 170.09611 -1.50330 18.75790 1.000 24.07155 165 ILE D C 1
ATOM 7156 O O . ILE D 1 168 ? 169.61145 -2.12543 17.81186 1.000 24.82126 165 ILE D O 1
ATOM 7161 N N . ALA D 1 169 ? 170.42249 -0.21288 18.69208 1.000 22.48324 166 ALA D N 1
ATOM 7162 C CA . ALA D 1 169 ? 170.31756 0.56884 17.46705 1.000 23.20934 166 ALA D CA 1
ATOM 7163 C C . ALA D 1 169 ? 171.71066 0.73152 16.86369 1.000 24.83223 166 ALA D C 1
ATOM 7164 O O . ALA D 1 169 ? 172.60589 1.28591 17.50626 1.000 29.75045 166 ALA D O 1
ATOM 7166 N N . ASN D 1 170 ? 171.89331 0.23487 15.64185 1.000 25.57982 167 ASN D N 1
ATOM 7167 C CA . ASN D 1 170 ? 173.18770 0.31263 14.97420 1.000 28.51530 167 ASN D CA 1
ATOM 7168 C C . ASN D 1 170 ? 173.62211 1.76027 14.75606 1.000 29.75727 167 ASN D C 1
ATOM 7169 O O . ASN D 1 170 ? 172.80330 2.65905 14.56893 1.000 32.37690 167 ASN D O 1
ATOM 7174 N N . PHE D 1 171 ? 174.93536 1.96460 14.74811 1.000 25.88454 168 PHE D N 1
ATOM 7175 C CA . PHE D 1 171 ? 175.55269 3.26292 14.63014 1.000 27.85647 168 PHE D CA 1
ATOM 7176 C C . PHE D 1 171 ? 176.80241 3.10051 13.77314 1.000 27.18173 168 PHE D C 1
ATOM 7177 O O . PHE D 1 171 ? 177.55110 2.12681 13.95046 1.000 26.07384 168 PHE D O 1
ATOM 7185 N N . PRO D 1 172 ? 177.06789 4.02937 12.84107 1.000 28.27930 169 PRO D N 1
ATOM 7186 C CA . PRO D 1 172 ? 176.35770 5.27213 12.53716 1.000 26.64711 169 PRO D CA 1
ATOM 7187 C C . PRO D 1 172 ? 175.25323 5.16890 11.47619 1.000 28.22508 169 PRO D C 1
ATOM 7188 O O . PRO D 1 172 ? 174.57112 6.16620 11.23616 1.000 27.47496 169 PRO D O 1
ATOM 7192 N N . GLN D 1 173 ? 175.06994 4.01322 10.84743 1.000 26.54745 170 GLN D N 1
ATOM 7193 C CA . GLN D 1 173 ? 174.01370 3.90021 9.84839 1.000 28.96449 170 GLN D CA 1
ATOM 7194 C C . GLN D 1 173 ? 172.64546 3.85391 10.52794 1.000 31.21812 170 GLN D C 1
ATOM 7195 O O . GLN D 1 173 ? 172.48662 3.27227 11.60251 1.000 33.58476 170 GLN D O 1
ATOM 7201 N N . GLU D 1 174 ? 171.66372 4.51367 9.92098 1.000 29.51042 171 GLU D N 1
ATOM 7202 C CA . GLU D 1 174 ? 170.29288 4.50983 10.42286 1.000 28.89740 171 GLU D CA 1
ATOM 7203 C C . GLU D 1 174 ? 169.49091 3.41351 9.72280 1.000 27.15031 171 GLU D C 1
ATOM 7204 O O . GLU D 1 174 ? 169.51451 3.31759 8.49421 1.000 25.28458 171 GLU D O 1
ATOM 7210 N N . GLN D 1 175 ? 168.78166 2.58939 10.50182 1.000 26.83630 172 GLN D N 1
ATOM 7211 C CA . GLN D 1 175 ? 168.04787 1.46560 9.91267 1.000 26.15764 172 GLN D CA 1
ATOM 7212 C C . GLN D 1 175 ? 166.91682 0.99781 10.81974 1.000 23.88874 172 GLN D C 1
ATOM 7213 O O . GLN D 1 175 ? 166.75317 -0.20399 11.05377 1.000 23.23309 172 GLN D O 1
ATOM 7219 N N . THR D 1 176 ? 166.10011 1.93982 11.29194 1.000 24.11570 173 THR D N 1
ATOM 7220 C CA . THR D 1 176 ? 165.14759 1.63585 12.35714 1.000 24.52543 173 THR D CA 1
ATOM 7221 C C . THR D 1 176 ? 164.13920 0.57008 11.93695 1.000 23.79249 173 THR D C 1
ATOM 7222 O O . THR D 1 176 ? 163.76842 -0.28982 12.74771 1.000 23.61499 173 THR D O 1
ATOM 7226 N N . SER D 1 177 ? 163.69925 0.58669 10.67005 1.000 24.34770 174 SER D N 1
ATOM 7227 C CA . SER D 1 177 ? 162.74106 -0.42711 10.21404 1.000 21.98354 174 SER D CA 1
ATOM 7228 C C . SER D 1 177 ? 163.30027 -1.83091 10.39829 1.000 20.46379 174 SER D C 1
ATOM 7229 O O . SER D 1 177 ? 162.60155 -2.73488 10.86958 1.000 22.07448 174 SER D O 1
ATOM 7232 N N . TYR D 1 178 ? 164.57517 -2.02252 10.06823 1.000 24.51876 175 TYR D N 1
ATOM 7233 C CA . TYR D 1 178 ? 165.20135 -3.32821 10.25057 1.000 24.21173 175 TYR D CA 1
ATOM 7234 C C . TYR D 1 178 ? 165.37833 -3.65316 11.73470 1.000 24.16822 175 TYR D C 1
ATOM 7235 O O . TYR D 1 178 ? 165.13620 -4.78844 12.15986 1.000 23.54827 175 TYR D O 1
ATOM 7244 N N . ASN D 1 179 ? 165.78164 -2.66788 12.54332 1.000 21.67056 176 ASN D N 1
ATOM 7245 C CA . ASN D 1 179 ? 165.87878 -2.89301 13.97933 1.000 20.61264 176 ASN D CA 1
ATOM 7246 C C . ASN D 1 179 ? 164.54277 -3.36290 14.54955 1.000 21.12707 176 ASN D C 1
ATOM 7247 O O . ASN D 1 179 ? 164.48224 -4.34544 15.29478 1.000 24.35022 176 ASN D O 1
ATOM 7252 N N . VAL D 1 180 ? 163.46026 -2.66070 14.20653 1.000 22.11710 177 VAL D N 1
ATOM 7253 C CA . VAL D 1 180 ? 162.14273 -2.97089 14.75203 1.000 21.94875 177 VAL D CA 1
ATOM 7254 C C . VAL D 1 180 ? 161.69310 -4.35739 14.31192 1.000 21.24849 177 VAL D C 1
ATOM 7255 O O . VAL D 1 180 ? 161.18673 -5.15186 15.12123 1.000 19.37478 177 VAL D O 1
ATOM 7259 N N . ALA D 1 181 ? 161.86350 -4.67221 13.01845 1.000 18.65808 178 ALA D N 1
ATOM 7260 C CA . ALA D 1 181 ? 161.46487 -5.99611 12.53522 1.000 23.14975 178 ALA D CA 1
ATOM 7261 C C . ALA D 1 181 ? 162.19859 -7.09513 13.28073 1.000 24.92464 178 ALA D C 1
ATOM 7262 O O . ALA D 1 181 ? 161.60629 -8.12562 13.63341 1.000 25.48110 178 ALA D O 1
ATOM 7264 N N . LYS D 1 182 ? 163.49939 -6.89979 13.51718 1.000 22.62725 179 LYS D N 1
ATOM 7265 C CA . LYS D 1 182 ? 164.27518 -7.92381 14.19797 1.000 21.46921 179 LYS D CA 1
ATOM 7266 C C . LYS D 1 182 ? 163.88373 -8.02016 15.66397 1.000 23.54424 179 LYS D C 1
ATOM 7267 O O . LYS D 1 182 ? 163.88618 -9.12175 16.22938 1.000 21.48942 179 LYS D O 1
ATOM 7273 N N . ALA D 1 183 ? 163.52350 -6.89252 16.29534 1.000 18.34471 180 ALA D N 1
ATOM 7274 C CA . ALA D 1 183 ? 163.06051 -6.98349 17.67792 1.000 20.42258 180 ALA D CA 1
ATOM 7275 C C . ALA D 1 183 ? 161.76606 -7.77833 17.74899 1.000 22.23787 180 ALA D C 1
ATOM 7276 O O . ALA D 1 183 ? 161.53158 -8.52040 18.71368 1.000 22.53057 180 ALA D O 1
ATOM 7278 N N . GLY D 1 184 ? 160.90661 -7.61780 16.73835 1.000 20.59836 181 GLY D N 1
ATOM 7279 C CA . GLY D 1 184 ? 159.69180 -8.41026 16.67491 1.000 19.56358 181 GLY D CA 1
ATOM 7280 C C . GLY D 1 184 ? 159.98056 -9.88762 16.49329 1.000 21.26072 181 GLY D C 1
ATOM 7281 O O . GLY D 1 184 ? 159.30345 -10.72885 17.08108 1.000 21.91186 181 GLY D O 1
ATOM 7282 N N . CYS D 1 185 ? 160.98301 -10.22318 15.67122 1.000 23.24023 182 CYS D N 1
ATOM 7283 C CA . CYS D 1 185 ? 161.37997 -11.62742 15.51214 1.000 23.72600 182 CYS D CA 1
ATOM 7284 C C . CYS D 1 185 ? 161.80863 -12.24433 16.83907 1.000 24.64915 182 CYS D C 1
ATOM 7285 O O . CYS D 1 185 ? 161.42795 -13.38017 17.15550 1.000 23.74459 182 CYS D O 1
ATOM 7288 N N . ILE D 1 186 ? 162.59935 -11.50829 17.62680 1.000 24.11976 183 ILE D N 1
ATOM 7289 C CA . ILE D 1 186 ? 163.07456 -12.02439 18.90712 1.000 23.42722 183 ILE D CA 1
ATOM 7290 C C . ILE D 1 186 ? 161.89977 -12.32316 19.82526 1.000 23.86832 183 ILE D C 1
ATOM 7291 O O . ILE D 1 186 ? 161.84991 -13.37007 20.47577 1.000 22.74736 183 ILE D O 1
ATOM 7296 N N . HIS D 1 187 ? 160.94447 -11.39503 19.91102 1.000 21.07121 184 HIS D N 1
ATOM 7297 C CA . HIS D 1 187 ? 159.82645 -11.63575 20.81033 1.000 23.22531 184 HIS D CA 1
ATOM 7298 C C . HIS D 1 187 ? 158.84295 -12.62396 20.21454 1.000 22.72552 184 HIS D C 1
ATOM 7299 O O . HIS D 1 187 ? 158.15903 -13.33543 20.95692 1.000 23.41142 184 HIS D O 1
ATOM 7306 N N . MET D 1 188 ? 158.77729 -12.71137 18.88726 1.000 25.22931 185 MET D N 1
ATOM 7307 C CA . MET D 1 188 ? 158.00795 -13.78716 18.27846 1.000 24.76868 185 MET D CA 1
ATOM 7308 C C . MET D 1 188 ? 158.48803 -15.14777 18.76962 1.000 23.36867 185 MET D C 1
ATOM 7309 O O . MET D 1 188 ? 157.67459 -16.04829 19.01429 1.000 20.38837 185 MET D O 1
ATOM 7314 N N . ALA D 1 189 ? 159.80742 -15.31762 18.94137 1.000 24.23649 186 ALA D N 1
ATOM 7315 C CA . ALA D 1 189 ? 160.31077 -16.61186 19.39649 1.000 22.20698 186 ALA D CA 1
ATOM 7316 C C . ALA D 1 189 ? 159.87429 -16.90817 20.83078 1.000 23.50387 186 ALA D C 1
ATOM 7317 O O . ALA D 1 189 ? 159.44468 -18.02997 21.12771 1.000 21.50881 186 ALA D O 1
ATOM 7319 N N . ARG D 1 190 ? 159.96720 -15.92003 21.73406 1.000 19.56455 187 ARG D N 1
ATOM 7320 C CA . ARG D 1 190 ? 159.47295 -16.12133 23.09960 1.000 23.65639 187 ARG D CA 1
ATOM 7321 C C . ARG D 1 190 ? 157.98521 -16.43828 23.10458 1.000 23.08195 187 ARG D C 1
ATOM 7322 O O . ARG D 1 190 ? 157.53284 -17.33984 23.81706 1.000 24.15673 187 ARG D O 1
ATOM 7330 N N . SER D 1 191 ? 157.20295 -15.65864 22.34825 1.000 22.53513 188 SER D N 1
ATOM 7331 C CA . SER D 1 191 ? 155.74564 -15.79517 22.35102 1.000 24.47882 188 SER D CA 1
ATOM 7332 C C . SER D 1 191 ? 155.29742 -17.12276 21.73422 1.000 23.79545 188 SER D C 1
ATOM 7333 O O . SER D 1 191 ? 154.39842 -17.79029 22.26629 1.000 24.73851 188 SER D O 1
ATOM 7336 N N . LEU D 1 192 ? 155.90919 -17.53065 20.61840 1.000 22.11272 189 LEU D N 1
ATOM 7337 C CA . LEU D 1 192 ? 155.57859 -18.83765 20.03791 1.000 18.95545 189 LEU D CA 1
ATOM 7338 C C . LEU D 1 192 ? 156.05554 -19.98764 20.91370 1.000 23.68712 189 LEU D C 1
ATOM 7339 O O . LEU D 1 192 ? 155.42896 -21.05787 20.93401 1.000 25.91435 189 LEU D O 1
ATOM 7344 N N . ALA D 1 193 ? 157.17924 -19.81274 21.61786 1.000 24.83272 190 ALA D N 1
ATOM 7345 C CA . ALA D 1 193 ? 157.61871 -20.86178 22.53185 1.000 23.16428 190 ALA D CA 1
ATOM 7346 C C . ALA D 1 193 ? 156.52318 -21.17635 23.53349 1.000 25.05215 190 ALA D C 1
ATOM 7347 O O . ALA D 1 193 ? 156.26477 -22.34489 23.84594 1.000 27.19900 190 ALA D O 1
ATOM 7349 N N . ASN D 1 194 ? 155.85222 -20.14255 24.03167 1.000 23.69717 191 ASN D N 1
ATOM 7350 C CA . ASN D 1 194 ? 154.73512 -20.36254 24.94051 1.000 23.77345 191 ASN D CA 1
ATOM 7351 C C . ASN D 1 194 ? 153.51498 -20.89385 24.19398 1.000 21.99128 191 ASN D C 1
ATOM 7352 O O . ASN D 1 194 ? 152.86268 -21.83311 24.66494 1.000 21.74763 191 ASN D O 1
ATOM 7357 N N . GLU D 1 195 ? 153.19288 -20.31634 23.02407 1.000 21.58264 192 GLU D N 1
ATOM 7358 C CA . GLU D 1 195 ? 152.02037 -20.77412 22.26769 1.000 24.62426 192 GLU D CA 1
ATOM 7359 C C . GLU D 1 195 ? 152.14987 -22.24107 21.85942 1.000 23.26980 192 GLU D C 1
ATOM 7360 O O . GLU D 1 195 ? 151.17234 -22.99886 21.91850 1.000 24.77626 192 GLU D O 1
ATOM 7366 N N . TRP D 1 196 ? 153.34165 -22.66177 21.43239 1.000 22.44353 193 TRP D N 1
ATOM 7367 C CA . TRP D 1 196 ? 153.54936 -24.02583 20.94878 1.000 22.16990 193 TRP D CA 1
ATOM 7368 C C . TRP D 1 196 ? 154.09554 -24.95455 22.03388 1.000 22.64998 193 TRP D C 1
ATOM 7369 O O . TRP D 1 196 ? 154.70209 -25.98716 21.71246 1.000 21.25820 193 TRP D O 1
ATOM 7380 N N . ARG D 1 197 ? 153.88199 -24.61663 23.31153 1.000 22.73553 194 ARG D N 1
ATOM 7381 C CA . ARG D 1 197 ? 154.53851 -25.32674 24.40616 1.000 22.86215 194 ARG D CA 1
ATOM 7382 C C . ARG D 1 197 ? 154.23787 -26.82362 24.43521 1.000 24.19721 194 ARG D C 1
ATOM 7383 O O . ARG D 1 197 ? 155.00674 -27.58468 25.03214 1.000 23.30231 194 ARG D O 1
ATOM 7391 N N . ASP D 1 198 ? 153.15573 -27.27599 23.81511 1.000 24.97036 195 ASP D N 1
ATOM 7392 C CA . ASP D 1 198 ? 152.84570 -28.69833 23.85766 1.000 28.52641 195 ASP D CA 1
ATOM 7393 C C . ASP D 1 198 ? 153.44311 -29.48764 22.69811 1.000 28.61742 195 ASP D C 1
ATOM 7394 O O . ASP D 1 198 ? 153.26254 -30.70935 22.66484 1.000 26.82206 195 ASP D O 1
ATOM 7399 N N . PHE D 1 199 ? 154.13091 -28.84597 21.74048 1.000 24.84567 196 PHE D N 1
ATOM 7400 C CA . PHE D 1 199 ? 154.56589 -29.63206 20.59023 1.000 25.10357 196 PHE D CA 1
ATOM 7401 C C . PHE D 1 199 ? 155.83980 -29.15064 19.89458 1.000 27.79916 196 PHE D C 1
ATOM 7402 O O . PHE D 1 199 ? 156.35565 -29.86054 19.02329 1.000 29.94706 196 PHE D O 1
ATOM 7410 N N . ALA D 1 200 ? 156.37928 -27.98440 20.24590 1.000 21.19626 197 ALA D N 1
ATOM 7411 C CA . ALA D 1 200 ? 157.58133 -27.55789 19.53973 1.000 18.99611 197 ALA D CA 1
ATOM 7412 C C . ALA D 1 200 ? 158.31949 -26.49312 20.32883 1.000 23.94379 197 ALA D C 1
ATOM 7413 O O . ALA D 1 200 ? 157.72198 -25.73281 21.09514 1.000 25.46772 197 ALA D O 1
ATOM 7415 N N . ARG D 1 201 ? 159.62211 -26.42829 20.09249 1.000 21.41916 198 ARG D N 1
ATOM 7416 C CA . ARG D 1 201 ? 160.50008 -25.42661 20.67016 1.000 19.35870 198 ARG D CA 1
ATOM 7417 C C . ARG D 1 201 ? 160.77099 -24.33539 19.64463 1.000 21.23607 198 ARG D C 1
ATOM 7418 O O . ARG D 1 201 ? 160.84524 -24.59596 18.43941 1.000 20.90391 198 ARG D O 1
ATOM 7426 N N . VAL D 1 202 ? 160.91083 -23.10497 20.13430 1.000 20.01317 199 VAL D N 1
ATOM 7427 C CA . VAL D 1 202 ? 161.22040 -21.95113 19.28910 1.000 22.99727 199 VAL D CA 1
ATOM 7428 C C . VAL D 1 202 ? 162.29650 -21.13607 19.98940 1.000 20.92373 199 VAL D C 1
ATOM 7429 O O . VAL D 1 202 ? 162.18002 -20.85657 21.18358 1.000 22.66623 199 VAL D O 1
ATOM 7433 N N . ASN D 1 203 ? 163.32872 -20.74420 19.25028 1.000 19.96774 200 ASN D N 1
ATOM 7434 C CA . ASN D 1 203 ? 164.44167 -19.96631 19.79484 1.000 17.91507 200 ASN D CA 1
ATOM 7435 C C . ASN D 1 203 ? 164.96480 -19.05509 18.69395 1.000 20.90658 200 ASN D C 1
ATOM 7436 O O . ASN D 1 203 ? 164.67670 -19.26008 17.51243 1.000 20.52854 200 ASN D O 1
ATOM 7441 N N . SER D 1 204 ? 165.73655 -18.03717 19.08775 1.000 23.61895 201 SER D N 1
ATOM 7442 C CA . SER D 1 204 ? 166.32000 -17.11007 18.12440 1.000 24.48891 201 SER D CA 1
ATOM 7443 C C . SER D 1 204 ? 167.82808 -17.02624 18.30879 1.000 23.16598 201 SER D C 1
ATOM 7444 O O . SER D 1 204 ? 168.35740 -17.25702 19.39577 1.000 26.07886 201 SER D O 1
ATOM 7447 N N . ILE D 1 205 ? 168.51101 -16.70920 17.21769 1.000 22.38153 202 ILE D N 1
ATOM 7448 C CA . ILE D 1 205 ? 169.93255 -16.39778 17.21197 1.000 21.89725 202 ILE D CA 1
ATOM 7449 C C . ILE D 1 205 ? 170.07115 -14.97866 16.68765 1.000 25.01429 202 ILE D C 1
ATOM 7450 O O . ILE D 1 205 ? 169.48220 -14.64401 15.65133 1.000 26.15616 202 ILE D O 1
ATOM 7455 N N . SER D 1 206 ? 170.82549 -14.13967 17.41366 1.000 24.41665 203 SER D N 1
ATOM 7456 C CA . SER D 1 206 ? 170.98364 -12.71801 17.09481 1.000 24.67234 203 SER D CA 1
ATOM 7457 C C . SER D 1 206 ? 172.43653 -12.44683 16.73397 1.000 27.26136 203 SER D C 1
ATOM 7458 O O . SER D 1 206 ? 173.23653 -12.03998 17.59479 1.000 21.37327 203 SER D O 1
ATOM 7461 N N . PRO D 1 207 ? 172.82706 -12.63722 15.48163 1.000 24.95668 204 PRO D N 1
ATOM 7462 C CA . PRO D 1 207 ? 174.21923 -12.38210 15.10638 1.000 23.67849 204 PRO D CA 1
ATOM 7463 C C . PRO D 1 207 ? 174.55508 -10.89840 15.16243 1.000 21.59191 204 PRO D C 1
ATOM 7464 O O . PRO D 1 207 ? 173.69308 -10.03263 15.00016 1.000 22.78529 204 PRO D O 1
ATOM 7468 N N . GLY D 1 208 ? 175.83619 -10.61381 15.41254 1.000 19.00878 205 GLY D N 1
ATOM 7469 C CA . GLY D 1 208 ? 176.38650 -9.28599 15.22051 1.000 20.15930 205 GLY D CA 1
ATOM 7470 C C . GLY D 1 208 ? 176.81773 -9.05657 13.78280 1.000 21.36258 205 GLY D C 1
ATOM 7471 O O . GLY D 1 208 ? 176.16256 -9.55151 12.86564 1.000 26.44786 205 GLY D O 1
ATOM 7472 N N . TYR D 1 209 ? 177.89690 -8.31098 13.55732 1.000 22.56709 206 TYR D N 1
ATOM 7473 C CA . TYR D 1 209 ? 178.39191 -8.07698 12.19670 1.000 23.80771 206 TYR D CA 1
ATOM 7474 C C . TYR D 1 209 ? 179.10444 -9.32918 11.69332 1.000 26.14292 206 TYR D C 1
ATOM 7475 O O . TYR D 1 209 ? 180.21131 -9.64633 12.15099 1.000 23.06265 206 TYR D O 1
ATOM 7484 N N . ILE D 1 210 ? 178.48711 -10.02100 10.73207 1.000 25.70342 207 ILE D N 1
ATOM 7485 C CA . ILE D 1 210 ? 179.02093 -11.24545 10.13758 1.000 23.47060 207 ILE D CA 1
ATOM 7486 C C . ILE D 1 210 ? 179.41221 -10.95633 8.69502 1.000 23.69810 207 ILE D C 1
ATOM 7487 O O . ILE D 1 210 ? 178.62217 -10.39344 7.92325 1.000 25.88566 207 ILE D O 1
ATOM 7492 N N . ASP D 1 211 ? 180.62949 -11.34473 8.32958 1.000 25.84589 208 ASP D N 1
ATOM 7493 C CA . ASP D 1 211 ? 181.14544 -11.12975 6.97937 1.000 30.91381 208 ASP D CA 1
ATOM 7494 C C . ASP D 1 211 ? 180.54098 -12.18766 6.05511 1.000 34.37416 208 ASP D C 1
ATOM 7495 O O . ASP D 1 211 ? 181.15017 -13.21296 5.73771 1.000 38.12544 208 ASP D O 1
ATOM 7500 N N . THR D 1 212 ? 179.29681 -11.93343 5.63321 1.000 33.40405 209 THR D N 1
ATOM 7501 C CA . THR D 1 212 ? 178.57577 -12.81236 4.71808 1.000 33.01236 209 THR D CA 1
ATOM 7502 C C . THR D 1 212 ? 178.44789 -12.24834 3.31332 1.000 37.11125 209 THR D C 1
ATOM 7503 O O . THR D 1 212 ? 178.07073 -12.99411 2.40523 1.000 36.56704 209 THR D O 1
ATOM 7507 N N . GLY D 1 213 ? 178.72479 -10.95252 3.11538 1.000 41.34540 210 GLY D N 1
ATOM 7508 C CA . GLY D 1 213 ? 178.41416 -10.25009 1.88211 1.000 42.20989 210 GLY D CA 1
ATOM 7509 C C . GLY D 1 213 ? 177.17175 -9.37786 1.94542 1.000 40.68284 210 GLY D C 1
ATOM 7510 O O . GLY D 1 213 ? 176.93678 -8.59021 1.02008 1.000 39.19386 210 GLY D O 1
ATOM 7511 N N . LEU D 1 214 ? 176.37500 -9.49142 3.01034 1.000 42.49131 211 LEU D N 1
ATOM 7512 C CA . LEU D 1 214 ? 175.13315 -8.72861 3.11207 1.000 42.51319 211 LEU D CA 1
ATOM 7513 C C . LEU D 1 214 ? 175.38906 -7.23248 3.28686 1.000 45.04329 211 LEU D C 1
ATOM 7514 O O . LEU D 1 214 ? 174.60260 -6.41008 2.80034 1.000 43.40436 211 LEU D O 1
ATOM 7519 N N . SER D 1 215 ? 176.46771 -6.85947 3.97916 1.000 46.82083 212 SER D N 1
ATOM 7520 C CA . SER D 1 215 ? 176.82239 -5.46224 4.19948 1.000 49.04723 212 SER D CA 1
ATOM 7521 C C . SER D 1 215 ? 177.84813 -4.95519 3.19650 1.000 54.92978 212 SER D C 1
ATOM 7522 O O . SER D 1 215 ? 178.56170 -3.98832 3.48840 1.000 53.74105 212 SER D O 1
ATOM 7525 N N . ASP D 1 216 ? 177.95737 -5.59930 2.02999 1.000 60.12602 213 ASP D N 1
ATOM 7526 C CA . ASP D 1 216 ? 178.92004 -5.14262 1.03470 1.000 66.71509 213 ASP D CA 1
ATOM 7527 C C . ASP D 1 216 ? 178.53780 -3.78625 0.45403 1.000 70.09977 213 ASP D C 1
ATOM 7528 O O . ASP D 1 216 ? 179.38879 -3.12106 -0.14727 1.000 69.69213 213 ASP D O 1
ATOM 7533 N N . PHE D 1 217 ? 177.28480 -3.36022 0.63515 1.000 73.25228 214 PHE D N 1
ATOM 7534 C CA . PHE D 1 217 ? 176.82585 -2.04033 0.21789 1.000 76.06918 214 PHE D CA 1
ATOM 7535 C C . PHE D 1 217 ? 177.22586 -0.93775 1.19339 1.000 77.29532 214 PHE D C 1
ATOM 7536 O O . PHE D 1 217 ? 176.97005 0.24000 0.91470 1.000 78.96400 214 PHE D O 1
ATOM 7544 N N . VAL D 1 218 ? 177.84992 -1.28379 2.31463 1.000 75.76497 215 VAL D N 1
ATOM 7545 C CA . VAL D 1 218 ? 178.26344 -0.30463 3.31730 1.000 74.43428 215 VAL D CA 1
ATOM 7546 C C . VAL D 1 218 ? 179.70161 0.12238 3.03668 1.000 76.09836 215 VAL D C 1
ATOM 7547 O O . VAL D 1 218 ? 180.56691 -0.73536 2.79504 1.000 75.91104 215 VAL D O 1
ATOM 7551 N N . PRO D 1 219 ? 180.00369 1.43536 3.05862 1.000 76.46272 216 PRO D N 1
ATOM 7552 C CA . PRO D 1 219 ? 181.37595 1.89584 2.79808 1.000 76.33559 216 PRO D CA 1
ATOM 7553 C C . PRO D 1 219 ? 182.39627 1.34066 3.78172 1.000 78.40951 216 PRO D C 1
ATOM 7554 O O . PRO D 1 219 ? 182.04756 0.62303 4.72323 1.000 78.74575 216 PRO D O 1
ATOM 7558 N N . LYS D 1 220 ? 183.66734 1.67715 3.57588 1.000 81.08430 217 LYS D N 1
ATOM 7559 C CA . LYS D 1 220 ? 184.75859 1.03276 4.29874 1.000 82.49337 217 LYS D CA 1
ATOM 7560 C C . LYS D 1 220 ? 185.07010 1.74731 5.61389 1.000 82.54267 217 LYS D C 1
ATOM 7561 O O . LYS D 1 220 ? 185.26378 1.10015 6.64566 1.000 83.10183 217 LYS D O 1
ATOM 7567 N N . GLU D 1 221 ? 185.15161 3.07996 5.57568 1.000 83.07731 218 GLU D N 1
ATOM 7568 C CA . GLU D 1 221 ? 185.26949 3.88741 6.78917 1.000 82.71840 218 GLU D CA 1
ATOM 7569 C C . GLU D 1 221 ? 184.22597 3.49573 7.83319 1.000 75.36584 218 GLU D C 1
ATOM 7570 O O . GLU D 1 221 ? 184.52191 3.43902 9.03424 1.000 72.59047 218 GLU D O 1
ATOM 7576 N N . THR D 1 222 ? 182.99856 3.21180 7.38785 1.000 71.67516 219 THR D N 1
ATOM 7577 C CA . THR D 1 222 ? 181.94312 2.79897 8.30582 1.000 69.08067 219 THR D CA 1
ATOM 7578 C C . THR D 1 222 ? 182.24496 1.43987 8.92860 1.000 69.78381 219 THR D C 1
ATOM 7579 O O . THR D 1 222 ? 182.05201 1.25077 10.13505 1.000 68.19643 219 THR D O 1
ATOM 7583 N N . GLN D 1 223 ? 182.72686 0.48339 8.12687 1.000 71.53727 220 GLN D N 1
ATOM 7584 C CA . GLN D 1 223 ? 183.01151 -0.85004 8.65325 1.000 73.14371 220 GLN D CA 1
ATOM 7585 C C . GLN D 1 223 ? 184.20322 -0.84605 9.60511 1.000 70.92109 220 GLN D C 1
ATOM 7586 O O . GLN D 1 223 ? 184.24669 -1.65906 10.53567 1.000 71.43977 220 GLN D O 1
ATOM 7592 N N . GLN D 1 224 ? 185.17294 0.05309 9.39934 1.000 68.65504 221 GLN D N 1
ATOM 7593 C CA . GLN D 1 224 ? 186.29247 0.14073 10.33273 1.000 67.89108 221 GLN D CA 1
ATOM 7594 C C . GLN D 1 224 ? 185.86582 0.75426 11.65898 1.000 60.90092 221 GLN D C 1
ATOM 7595 O O . GLN D 1 224 ? 186.43042 0.41557 12.70821 1.000 58.34862 221 GLN D O 1
ATOM 7601 N N . LEU D 1 225 ? 184.88461 1.66342 11.63408 1.000 55.08046 222 LEU D N 1
ATOM 7602 C CA . LEU D 1 225 ? 184.33940 2.17978 12.88416 1.000 48.80232 222 LEU D CA 1
ATOM 7603 C C . LEU D 1 225 ? 183.61368 1.08435 13.66248 1.000 42.93934 222 LEU D C 1
ATOM 7604 O O . LEU D 1 225 ? 183.68523 1.05389 14.89774 1.000 41.58917 222 LEU D O 1
ATOM 7609 N N . TRP D 1 226 ? 182.94084 0.16362 12.95890 1.000 39.68029 223 TRP D N 1
ATOM 7610 C CA . TRP D 1 226 ? 182.27783 -0.95291 13.62881 1.000 38.40013 223 TRP D CA 1
ATOM 7611 C C . TRP D 1 226 ? 183.27216 -1.78986 14.42225 1.000 33.06290 223 TRP D C 1
ATOM 7612 O O . TRP D 1 226 ? 182.98746 -2.19792 15.55141 1.000 30.56682 223 TRP D O 1
ATOM 7623 N N . HIS D 1 227 ? 184.43877 -2.06990 13.83794 1.000 33.71685 224 HIS D N 1
ATOM 7624 C CA . HIS D 1 227 ? 185.40936 -2.94186 14.49460 1.000 35.10533 224 HIS D CA 1
ATOM 7625 C C . HIS D 1 227 ? 185.88075 -2.36144 15.81871 1.000 35.23414 224 HIS D C 1
ATOM 7626 O O . HIS D 1 227 ? 186.10957 -3.10391 16.78050 1.000 39.35674 224 HIS D O 1
ATOM 7633 N N . SER D 1 228 ? 186.01343 -1.03758 15.89713 1.000 32.61727 225 SER D N 1
ATOM 7634 C CA . SER D 1 228 ? 186.42588 -0.42200 17.15050 1.000 33.11313 225 SER D CA 1
ATOM 7635 C C . SER D 1 228 ? 185.35455 -0.56126 18.21518 1.000 33.31650 225 SER D C 1
ATOM 7636 O O . SER D 1 228 ? 185.66684 -0.46816 19.40582 1.000 34.83881 225 SER D O 1
ATOM 7639 N N . MET D 1 229 ? 184.10790 -0.80141 17.80876 1.000 30.09095 226 MET D N 1
ATOM 7640 C CA . MET D 1 229 ? 183.00898 -1.00357 18.73363 1.000 27.83509 226 MET D CA 1
ATOM 7641 C C . MET D 1 229 ? 182.79619 -2.46584 19.09004 1.000 28.75700 226 MET D C 1
ATOM 7642 O O . MET D 1 229 ? 182.03693 -2.74927 20.02398 1.000 27.48719 226 MET D O 1
ATOM 7647 N N . ILE D 1 230 ? 183.43173 -3.39082 18.37693 1.000 27.33575 227 ILE D N 1
ATOM 7648 C CA . ILE D 1 230 ? 183.33276 -4.81597 18.67297 1.000 25.66389 227 ILE D CA 1
ATOM 7649 C C . ILE D 1 230 ? 184.49980 -5.18480 19.58831 1.000 22.19387 227 ILE D C 1
ATOM 7650 O O . ILE D 1 230 ? 185.65869 -5.02887 19.18010 1.000 21.07723 227 ILE D O 1
ATOM 7655 N N . PRO D 1 231 ? 184.25007 -5.65333 20.81126 1.000 23.45209 228 PRO D N 1
ATOM 7656 C CA . PRO D 1 231 ? 185.37330 -6.05250 21.68498 1.000 25.39509 228 PRO D CA 1
ATOM 7657 C C . PRO D 1 231 ? 186.33389 -7.05311 21.05793 1.000 26.94973 228 PRO D C 1
ATOM 7658 O O . PRO D 1 231 ? 187.55197 -6.90692 21.21383 1.000 27.89521 228 PRO D O 1
ATOM 7662 N N . MET D 1 232 ? 185.82974 -8.06154 20.34528 1.000 23.52249 229 MET D N 1
ATOM 7663 C CA . MET D 1 232 ? 186.72578 -8.98958 19.66856 1.000 26.37853 229 MET D CA 1
ATOM 7664 C C . MET D 1 232 ? 187.49322 -8.33793 18.52557 1.000 27.75407 229 MET D C 1
ATOM 7665 O O . MET D 1 232 ? 188.48885 -8.90801 18.06688 1.000 30.63653 229 MET D O 1
ATOM 7670 N N . GLY D 1 233 ? 187.03657 -7.19174 18.03065 1.000 23.73658 230 GLY D N 1
ATOM 7671 C CA . GLY D 1 233 ? 187.81053 -6.40999 17.08632 1.000 25.14849 230 GLY D CA 1
ATOM 7672 C C . GLY D 1 233 ? 187.70625 -6.81350 15.63324 1.000 28.12060 230 GLY D C 1
ATOM 7673 O O . GLY D 1 233 ? 188.52374 -6.35776 14.83043 1.000 31.86281 230 GLY D O 1
ATOM 7674 N N . ARG D 1 234 ? 186.71973 -7.62208 15.25494 1.000 26.54348 231 ARG D N 1
ATOM 7675 C CA . ARG D 1 234 ? 186.67419 -8.18203 13.90580 1.000 23.35407 231 ARG D CA 1
ATOM 7676 C C . ARG D 1 234 ? 185.24316 -8.57009 13.58811 1.000 26.15698 231 ARG D C 1
ATOM 7677 O O . ARG D 1 234 ? 184.41909 -8.75712 14.48796 1.000 25.07079 231 ARG D O 1
ATOM 7685 N N . ASP D 1 235 ? 184.96793 -8.70446 12.29391 1.000 31.05292 232 ASP D N 1
ATOM 7686 C CA . ASP D 1 235 ? 183.71674 -9.29908 11.84376 1.000 34.16699 232 ASP D CA 1
ATOM 7687 C C . ASP D 1 235 ? 183.66145 -10.76545 12.24722 1.000 29.82306 232 ASP D C 1
ATOM 7688 O O . ASP D 1 235 ? 184.68549 -11.44707 12.32143 1.000 27.20395 232 ASP D O 1
ATOM 7693 N N . GLY D 1 236 ? 182.44833 -11.25906 12.49214 1.000 26.06289 233 GLY D N 1
ATOM 7694 C CA . GLY D 1 236 ? 182.26512 -12.68188 12.63908 1.000 23.11887 233 GLY D CA 1
ATOM 7695 C C . GLY D 1 236 ? 182.30103 -13.37968 11.29597 1.000 24.61999 233 GLY D C 1
ATOM 7696 O O . GLY D 1 236 ? 182.25889 -12.74791 10.24536 1.000 27.92243 233 GLY D O 1
ATOM 7697 N N . LEU D 1 237 ? 182.37232 -14.70862 11.34149 1.000 24.63913 234 LEU D N 1
ATOM 7698 C CA . LEU D 1 237 ? 182.28551 -15.55658 10.15932 1.000 28.66804 234 LEU D CA 1
ATOM 7699 C C . LEU D 1 237 ? 181.08988 -16.49660 10.30104 1.000 29.07104 234 LEU D C 1
ATOM 7700 O O . LEU D 1 237 ? 180.80387 -16.98596 11.39806 1.000 26.60679 234 LEU D O 1
ATOM 7705 N N . ALA D 1 238 ? 180.39135 -16.75762 9.19209 1.000 26.54409 235 ALA D N 1
ATOM 7706 C CA . ALA D 1 238 ? 179.20755 -17.61387 9.26581 1.000 25.48392 235 ALA D CA 1
ATOM 7707 C C . ALA D 1 238 ? 179.53626 -19.00330 9.81754 1.000 27.10267 235 ALA D C 1
ATOM 7708 O O . ALA D 1 238 ? 178.69701 -19.61792 10.48516 1.000 25.45081 235 ALA D O 1
ATOM 7710 N N . LYS D 1 239 ? 180.74776 -19.51110 9.57474 1.000 25.11461 236 LYS D N 1
ATOM 7711 C CA . LYS D 1 239 ? 181.10512 -20.82437 10.11038 1.000 27.70666 236 LYS D CA 1
ATOM 7712 C C . LYS D 1 239 ? 181.20574 -20.82726 11.63017 1.000 27.55123 236 LYS D C 1
ATOM 7713 O O . LYS D 1 239 ? 181.16346 -21.89932 12.23354 1.000 27.68905 236 LYS D O 1
ATOM 7719 N N . GLU D 1 240 ? 181.33939 -19.66171 12.25593 1.000 26.43539 237 GLU D N 1
ATOM 7720 C CA . GLU D 1 240 ? 181.28184 -19.56153 13.70304 1.000 29.81487 237 GLU D CA 1
ATOM 7721 C C . GLU D 1 240 ? 179.86091 -19.57897 14.23242 1.000 30.78049 237 GLU D C 1
ATOM 7722 O O . GLU D 1 240 ? 179.66831 -19.47988 15.44482 1.000 33.70340 237 GLU D O 1
ATOM 7728 N N . LEU D 1 241 ? 178.86038 -19.67483 13.36652 1.000 31.96309 238 LEU D N 1
ATOM 7729 C CA . LEU D 1 241 ? 177.48560 -19.69456 13.82734 1.000 31.24320 238 LEU D CA 1
ATOM 7730 C C . LEU D 1 241 ? 176.82447 -21.04890 13.63839 1.000 27.41577 238 LEU D C 1
ATOM 7731 O O . LEU D 1 241 ? 175.77193 -21.29264 14.23940 1.000 26.44485 238 LEU D O 1
ATOM 7736 N N . LYS D 1 242 ? 177.43465 -21.94745 12.86264 1.000 27.43676 239 LYS D N 1
ATOM 7737 C CA . LYS D 1 242 ? 176.80713 -23.23604 12.59185 1.000 30.82312 239 LYS D CA 1
ATOM 7738 C C . LYS D 1 242 ? 176.56985 -24.03637 13.86665 1.000 26.08164 239 LYS D C 1
ATOM 7739 O O . LYS D 1 242 ? 175.58709 -24.77950 13.94734 1.000 28.82989 239 LYS D O 1
ATOM 7745 N N . GLY D 1 243 ? 177.43039 -23.88900 14.87540 1.000 22.91010 240 GLY D N 1
ATOM 7746 C CA . GLY D 1 243 ? 177.23719 -24.64922 16.10346 1.000 23.59581 240 GLY D CA 1
ATOM 7747 C C . GLY D 1 243 ? 175.94852 -24.28068 16.81272 1.000 24.81582 240 GLY D C 1
ATOM 7748 O O . GLY D 1 243 ? 175.25801 -25.14473 17.36187 1.000 25.01368 240 GLY D O 1
ATOM 7749 N N . ALA D 1 244 ? 175.58908 -22.99298 16.77953 1.000 21.16305 241 ALA D N 1
ATOM 7750 C CA . ALA D 1 244 ? 174.37350 -22.54269 17.44882 1.000 23.25209 241 ALA D CA 1
ATOM 7751 C C . ALA D 1 244 ? 173.12540 -23.04887 16.73986 1.000 24.59816 241 ALA D C 1
ATOM 7752 O O . ALA D 1 244 ? 172.16231 -23.46713 17.39419 1.000 23.42443 241 ALA D O 1
ATOM 7754 N N . TYR D 1 245 ? 173.11394 -23.00542 15.40172 1.000 25.59098 242 TYR D N 1
ATOM 7755 C CA . TYR D 1 245 ? 171.95981 -23.50332 14.65731 1.000 25.55323 242 TYR D CA 1
ATOM 7756 C C . TYR D 1 245 ? 171.71141 -24.97100 14.96090 1.000 25.47787 242 TYR D C 1
ATOM 7757 O O . TYR D 1 245 ? 170.57894 -25.36774 15.26017 1.000 24.52425 242 TYR D O 1
ATOM 7766 N N . VAL D 1 246 ? 172.77587 -25.78578 14.91524 1.000 24.28966 243 VAL D N 1
ATOM 7767 C CA . VAL D 1 246 ? 172.66739 -27.21765 15.18351 1.000 21.88074 243 VAL D CA 1
ATOM 7768 C C . VAL D 1 246 ? 172.21587 -27.46922 16.61835 1.000 22.25596 243 VAL D C 1
ATOM 7769 O O . VAL D 1 246 ? 171.42146 -28.37929 16.88675 1.000 26.28359 243 VAL D O 1
ATOM 7773 N N . TYR D 1 247 ? 172.74961 -26.69972 17.56257 1.000 22.44360 244 TYR D N 1
ATOM 7774 C CA . TYR D 1 247 ? 172.36093 -26.85089 18.95959 1.000 23.38423 244 TYR D CA 1
ATOM 7775 C C . TYR D 1 247 ? 170.84449 -26.76404 19.11948 1.000 23.42098 244 TYR D C 1
ATOM 7776 O O . TYR D 1 247 ? 170.21747 -27.64121 19.72528 1.000 25.65932 244 TYR D O 1
ATOM 7785 N N . PHE D 1 248 ? 170.24531 -25.71256 18.55543 1.000 21.06876 245 PHE D N 1
ATOM 7786 C CA . PHE D 1 248 ? 168.80638 -25.45676 18.67312 1.000 23.31170 245 PHE D CA 1
ATOM 7787 C C . PHE D 1 248 ? 167.97401 -26.41503 17.82851 1.000 23.56732 245 PHE D C 1
ATOM 7788 O O . PHE D 1 248 ? 166.85621 -26.77115 18.21761 1.000 26.11718 245 PHE D O 1
ATOM 7796 N N . ALA D 1 249 ? 168.48138 -26.82434 16.66684 1.000 22.46470 246 ALA D N 1
ATOM 7797 C CA . ALA D 1 249 ? 167.72926 -27.73103 15.81122 1.000 23.70069 246 ALA D CA 1
ATOM 7798 C C . ALA D 1 249 ? 167.74700 -29.17158 16.31604 1.000 27.49300 246 ALA D C 1
ATOM 7799 O O . ALA D 1 249 ? 166.84479 -29.94752 15.96534 1.000 26.20762 246 ALA D O 1
ATOM 7801 N N . SER D 1 250 ? 168.74836 -29.55511 17.11356 1.000 24.66624 247 SER D N 1
ATOM 7802 C CA . SER D 1 250 ? 168.90086 -30.94462 17.51934 1.000 25.00047 247 SER D CA 1
ATOM 7803 C C . SER D 1 250 ? 168.30052 -31.17722 18.89838 1.000 25.10246 247 SER D C 1
ATOM 7804 O O . SER D 1 250 ? 167.78086 -30.27193 19.54993 1.000 25.55372 247 SER D O 1
ATOM 7807 N N . ASP D 1 251 ? 168.39895 -32.42107 19.34416 1.000 24.61516 248 ASP D N 1
ATOM 7808 C CA . ASP D 1 251 ? 168.03149 -32.84339 20.68452 1.000 27.36722 248 ASP D CA 1
ATOM 7809 C C . ASP D 1 251 ? 169.07970 -32.48592 21.72564 1.000 27.11857 248 ASP D C 1
ATOM 7810 O O . ASP D 1 251 ? 169.00954 -33.01282 22.84025 1.000 25.41728 248 ASP D O 1
ATOM 7815 N N . ALA D 1 252 ? 170.05520 -31.63414 21.38729 1.000 26.72510 249 ALA D N 1
ATOM 7816 C CA . ALA D 1 252 ? 170.96432 -31.10192 22.39379 1.000 25.46329 249 ALA D CA 1
ATOM 7817 C C . ALA D 1 252 ? 170.31430 -30.00731 23.23008 1.000 25.15870 249 ALA D C 1
ATOM 7818 O O . ALA D 1 252 ? 170.87024 -29.61353 24.25803 1.000 24.09522 249 ALA D O 1
ATOM 7820 N N . SER D 1 253 ? 169.13407 -29.53878 22.84171 1.000 21.16787 250 SER D N 1
ATOM 7821 C CA . SER D 1 253 ? 168.49396 -28.42573 23.51700 1.000 20.47437 250 SER D CA 1
ATOM 7822 C C . SER D 1 253 ? 167.04248 -28.73661 23.87877 1.000 21.97097 250 SER D C 1
ATOM 7823 O O . SER D 1 253 ? 166.16716 -27.88722 23.71708 1.000 24.04352 250 SER D O 1
ATOM 7826 N N . THR D 1 254 ? 166.74761 -29.94732 24.39604 1.000 22.39699 251 THR D N 1
ATOM 7827 C CA . THR D 1 254 ? 165.32879 -30.27899 24.59266 1.000 23.66655 251 THR D CA 1
ATOM 7828 C C . THR D 1 254 ? 164.67915 -29.55216 25.78361 1.000 24.09030 251 THR D C 1
ATOM 7829 O O . THR D 1 254 ? 163.45886 -29.68933 25.95496 1.000 23.98750 251 THR D O 1
ATOM 7833 N N . TYR D 1 255 ? 165.41964 -28.78428 26.59566 1.000 21.34842 252 TYR D N 1
ATOM 7834 C CA . TYR D 1 255 ? 164.79746 -27.91359 27.59759 1.000 21.16993 252 TYR D CA 1
ATOM 7835 C C . TYR D 1 255 ? 164.95485 -26.43701 27.24491 1.000 20.76437 252 TYR D C 1
ATOM 7836 O O . TYR D 1 255 ? 164.62909 -25.56549 28.06555 1.000 21.18145 252 TYR D O 1
ATOM 7845 N N . THR D 1 256 ? 165.45281 -26.13009 26.05187 1.000 16.68897 253 THR D N 1
ATOM 7846 C CA . THR D 1 256 ? 165.71866 -24.75025 25.65382 1.000 24.49284 253 THR D CA 1
ATOM 7847 C C . THR D 1 256 ? 164.60871 -24.29347 24.71480 1.000 24.42893 253 THR D C 1
ATOM 7848 O O . THR D 1 256 ? 164.52907 -24.75727 23.56923 1.000 21.85247 253 THR D O 1
ATOM 7852 N N . THR D 1 257 ? 163.76507 -23.37413 25.19028 1.000 18.60474 254 THR D N 1
ATOM 7853 C CA . THR D 1 257 ? 162.74717 -22.79557 24.32304 1.000 21.97759 254 THR D CA 1
ATOM 7854 C C . THR D 1 257 ? 162.42405 -21.38138 24.78642 1.000 21.56100 254 THR D C 1
ATOM 7855 O O . THR D 1 257 ? 162.37054 -21.10347 25.99355 1.000 20.12208 254 THR D O 1
ATOM 7859 N N . GLY D 1 258 ? 162.21796 -20.48664 23.81748 1.000 21.20787 255 GLY D N 1
ATOM 7860 C CA . GLY D 1 258 ? 162.01402 -19.08763 24.12853 1.000 17.95811 255 GLY D CA 1
ATOM 7861 C C . GLY D 1 258 ? 163.29146 -18.33787 24.45366 1.000 21.05832 255 GLY D C 1
ATOM 7862 O O . GLY D 1 258 ? 163.23025 -17.24840 25.03701 1.000 23.07558 255 GLY D O 1
ATOM 7863 N N . ALA D 1 259 ? 164.44566 -18.88747 24.08693 1.000 19.88406 256 ALA D N 1
ATOM 7864 C CA . ALA D 1 259 ? 165.74435 -18.28383 24.34193 1.000 21.25015 256 ALA D CA 1
ATOM 7865 C C . ALA D 1 259 ? 166.26807 -17.56568 23.10433 1.000 25.87284 256 ALA D C 1
ATOM 7866 O O . ALA D 1 259 ? 165.91672 -17.90274 21.97294 1.000 24.37947 256 ALA D O 1
ATOM 7868 N N . ASP D 1 260 ? 167.12121 -16.56699 23.33985 1.000 28.49323 257 ASP D N 1
ATOM 7869 C CA . ASP D 1 260 ? 167.85219 -15.84774 22.30389 1.000 27.81909 257 ASP D CA 1
ATOM 7870 C C . ASP D 1 260 ? 169.33936 -15.94468 22.61305 1.000 28.78721 257 ASP D C 1
ATOM 7871 O O . ASP D 1 260 ? 169.74889 -15.81732 23.77547 1.000 30.73128 257 ASP D O 1
ATOM 7876 N N . LEU D 1 261 ? 170.14564 -16.17420 21.57927 1.000 24.74322 258 LEU D N 1
ATOM 7877 C CA . LEU D 1 261 ? 171.59062 -16.30941 21.72326 1.000 23.98470 258 LEU D CA 1
ATOM 7878 C C . LEU D 1 261 ? 172.26716 -15.20642 20.91911 1.000 25.69548 258 LEU D C 1
ATOM 7879 O O . LEU D 1 261 ? 172.22969 -15.22063 19.68546 1.000 23.72101 258 LEU D O 1
ATOM 7884 N N . LEU D 1 262 ? 172.88795 -14.25274 21.60903 1.000 23.61642 259 LEU D N 1
ATOM 7885 C CA . LEU D 1 262 ? 173.65453 -13.21906 20.92005 1.000 24.01535 259 LEU D CA 1
ATOM 7886 C C . LEU D 1 262 ? 175.02023 -13.77440 20.52003 1.000 24.74935 259 LEU D C 1
ATOM 7887 O O . LEU D 1 262 ? 175.73679 -14.33023 21.35113 1.000 25.81954 259 LEU D O 1
ATOM 7892 N N . ILE D 1 263 ? 175.36590 -13.64485 19.24104 1.000 23.57048 260 ILE D N 1
ATOM 7893 C CA . ILE D 1 263 ? 176.66075 -14.07414 18.71599 1.000 22.79349 260 ILE D CA 1
ATOM 7894 C C . ILE D 1 263 ? 177.25474 -12.86312 17.99925 1.000 24.93096 260 ILE D C 1
ATOM 7895 O O . ILE D 1 263 ? 177.13498 -12.70984 16.77564 1.000 23.79464 260 ILE D O 1
ATOM 7900 N N . ASP D 1 264 ? 177.91356 -11.99118 18.76749 1.000 23.58603 261 ASP D N 1
ATOM 7901 C CA . ASP D 1 264 ? 178.21652 -10.65004 18.28730 1.000 22.00819 261 ASP D CA 1
ATOM 7902 C C . ASP D 1 264 ? 179.61447 -10.17042 18.64423 1.000 22.62680 261 ASP D C 1
ATOM 7903 O O . ASP D 1 264 ? 179.87403 -8.95326 18.57396 1.000 20.46795 261 ASP D O 1
ATOM 7908 N N . GLY D 1 265 ? 180.52445 -11.08677 18.98560 1.000 20.29682 262 GLY D N 1
ATOM 7909 C CA . GLY D 1 265 ? 181.87230 -10.68517 19.34731 1.000 19.03365 262 GLY D CA 1
ATOM 7910 C C . GLY D 1 265 ? 181.93787 -9.77244 20.55136 1.000 22.62232 262 GLY D C 1
ATOM 7911 O O . GLY D 1 265 ? 182.94772 -9.08172 20.75235 1.000 23.92986 262 GLY D O 1
ATOM 7912 N N . GLY D 1 266 ? 180.88248 -9.74216 21.36038 1.000 22.00142 263 GLY D N 1
ATOM 7913 C CA . GLY D 1 266 ? 180.81269 -8.87503 22.51397 1.000 21.44802 263 GLY D CA 1
ATOM 7914 C C . GLY D 1 266 ? 180.16449 -7.52361 22.29172 1.000 22.03737 263 GLY D C 1
ATOM 7915 O O . GLY D 1 266 ? 180.07461 -6.74522 23.24650 1.000 24.58471 263 GLY D O 1
ATOM 7916 N N . TYR D 1 267 ? 179.69352 -7.22257 21.07646 1.000 20.86649 264 TYR D N 1
ATOM 7917 C CA . TYR D 1 267 ? 179.22839 -5.86436 20.76092 1.000 23.68095 264 TYR D CA 1
ATOM 7918 C C . TYR D 1 267 ? 178.19409 -5.34151 21.75804 1.000 21.19952 264 TYR D C 1
ATOM 7919 O O . TYR D 1 267 ? 178.23594 -4.17055 22.15130 1.000 22.91182 264 TYR D O 1
ATOM 7928 N N . THR D 1 268 ? 177.24678 -6.17226 22.16524 1.000 24.52298 265 THR D N 1
ATOM 7929 C CA . THR D 1 268 ? 176.19651 -5.67028 23.04681 1.000 22.99618 265 THR D CA 1
ATOM 7930 C C . THR D 1 268 ? 176.60052 -5.63633 24.51500 1.000 25.57226 265 THR D C 1
ATOM 7931 O O . THR D 1 268 ? 175.76882 -5.25872 25.34610 1.000 25.80616 265 THR D O 1
ATOM 7935 N N . THR D 1 269 ? 177.83875 -6.00412 24.86817 1.000 23.38082 266 THR D N 1
ATOM 7936 C CA . THR D 1 269 ? 178.24238 -5.88893 26.26890 1.000 24.33548 266 THR D CA 1
ATOM 7937 C C . THR D 1 269 ? 178.48704 -4.43518 26.66182 1.000 25.54965 266 THR D C 1
ATOM 7938 O O . THR D 1 269 ? 178.35024 -4.07999 27.84029 1.000 24.61172 266 THR D O 1
ATOM 7942 N N . ARG D 1 270 ? 178.85703 -3.59309 25.69995 1.000 21.32591 267 ARG D N 1
ATOM 7943 C CA . ARG D 1 270 ? 179.08980 -2.16815 25.94153 1.000 27.14681 267 ARG D CA 1
ATOM 7944 C C . ARG D 1 270 ? 177.82250 -1.32638 25.77858 1.000 28.55280 267 ARG D C 1
ATOM 7945 O O . ARG D 1 270 ? 176.83193 -1.76371 25.19948 1.000 30.71488 267 ARG D O 1
ATOM 7954 N N . GLY E 1 6 ? 133.01135 -16.20200 66.60881 1.000 47.57444 3 GLY E N 1
ATOM 7955 C CA . GLY E 1 6 ? 133.36204 -14.95614 67.27368 1.000 46.16210 3 GLY E CA 1
ATOM 7956 C C . GLY E 1 6 ? 134.23518 -14.03889 66.43423 1.000 48.98118 3 GLY E C 1
ATOM 7957 O O . GLY E 1 6 ? 134.31232 -14.19084 65.20913 1.000 52.94855 3 GLY E O 1
ATOM 7958 N N . GLN E 1 7 ? 134.89825 -13.08589 67.09474 1.000 45.90622 4 GLN E N 1
ATOM 7959 C CA . GLN E 1 7 ? 135.75641 -12.10715 66.43881 1.000 41.37214 4 GLN E CA 1
ATOM 7960 C C . GLN E 1 7 ? 137.08459 -12.01248 67.18009 1.000 38.93399 4 GLN E C 1
ATOM 7961 O O . GLN E 1 7 ? 137.17609 -12.35622 68.35877 1.000 36.40853 4 GLN E O 1
ATOM 7967 N N . GLN E 1 8 ? 138.10810 -11.50944 66.48660 1.000 37.53761 5 GLN E N 1
ATOM 7968 C CA . GLN E 1 8 ? 139.48184 -11.52591 66.97761 1.000 41.12024 5 GLN E CA 1
ATOM 7969 C C . GLN E 1 8 ? 139.89831 -10.19246 67.59239 1.000 37.07418 5 GLN E C 1
ATOM 7970 O O . GLN E 1 8 ? 139.36073 -9.12403 67.28302 1.000 31.14966 5 GLN E O 1
ATOM 7976 N N . ALA E 1 9 ? 140.88980 -10.27571 68.47157 1.000 35.90464 6 ALA E N 1
ATOM 7977 C CA . ALA E 1 9 ? 141.50097 -9.08197 69.02268 1.000 32.08960 6 ALA E CA 1
ATOM 7978 C C . ALA E 1 9 ? 142.29264 -8.35087 67.94097 1.000 35.64530 6 ALA E C 1
ATOM 7979 O O . ALA E 1 9 ? 142.73058 -8.94313 66.94942 1.000 36.04594 6 ALA E O 1
ATOM 7981 N N . THR E 1 10 ? 142.45718 -7.04493 68.13144 1.000 37.78008 7 THR E N 1
ATOM 7982 C CA . THR E 1 10 ? 143.33731 -6.26793 67.26943 1.000 38.28732 7 THR E CA 1
ATOM 7983 C C . THR E 1 10 ? 144.74822 -6.85747 67.27976 1.000 37.46042 7 THR E C 1
ATOM 7984 O O . THR E 1 10 ? 145.21221 -7.40169 68.28363 1.000 30.91992 7 THR E O 1
ATOM 7988 N N . LYS E 1 11 ? 145.43162 -6.75826 66.13585 1.000 40.90846 8 LYS E N 1
ATOM 7989 C CA . LYS E 1 11 ? 146.82923 -7.16918 66.07368 1.000 44.90915 8 LYS E CA 1
ATOM 7990 C C . LYS E 1 11 ? 147.77265 -6.08820 66.58287 1.000 44.33987 8 LYS E C 1
ATOM 7991 O O . LYS E 1 11 ? 148.91248 -6.39847 66.94555 1.000 45.06635 8 LYS E O 1
ATOM 7997 N N . HIS E 1 12 ? 147.31905 -4.83550 66.61494 1.000 42.41480 9 HIS E N 1
ATOM 7998 C CA . HIS E 1 12 ? 148.14999 -3.71329 67.02795 1.000 39.90035 9 HIS E CA 1
ATOM 7999 C C . HIS E 1 12 ? 148.32975 -3.69216 68.53948 1.000 37.88774 9 HIS E C 1
ATOM 8000 O O . HIS E 1 12 ? 147.41362 -4.03829 69.29252 1.000 36.48354 9 HIS E O 1
ATOM 8007 N N . GLU E 1 13 ? 149.52315 -3.28934 68.97763 1.000 34.18343 10 GLU E N 1
ATOM 8008 C CA . GLU E 1 13 ? 149.82857 -3.07167 70.38885 1.000 36.88868 10 GLU E CA 1
ATOM 8009 C C . GLU E 1 13 ? 149.70582 -1.61215 70.79274 1.000 35.17548 10 GLU E C 1
ATOM 8010 O O . GLU E 1 13 ? 149.22624 -1.31115 71.88801 1.000 36.43998 10 GLU E O 1
ATOM 8016 N N . SER E 1 14 ? 150.14321 -0.71038 69.92221 1.000 31.77392 11 SER E N 1
ATOM 8017 C CA . SER E 1 14 ? 150.07426 0.71854 70.17860 1.000 34.66486 11 SER E CA 1
ATOM 8018 C C . SER E 1 14 ? 148.64103 1.24100 70.06913 1.000 34.77969 11 SER E C 1
ATOM 8019 O O . SER E 1 14 ? 147.89876 0.90091 69.13773 1.000 33.45483 11 SER E O 1
ATOM 8022 N N . LEU E 1 15 ? 148.26027 2.08951 71.03069 1.000 32.33331 12 LEU E N 1
ATOM 8023 C CA . LEU E 1 15 ? 146.91220 2.64375 71.03797 1.000 31.79986 12 LEU E CA 1
ATOM 8024 C C . LEU E 1 15 ? 146.68330 3.53802 69.83002 1.000 33.32010 12 LEU E C 1
ATOM 8025 O O . LEU E 1 15 ? 145.60444 3.51359 69.23143 1.000 35.15123 12 LEU E O 1
ATOM 8030 N N . LEU E 1 16 ? 147.69800 4.30547 69.42965 1.000 31.48926 13 LEU E N 1
ATOM 8031 C CA . LEU E 1 16 ? 147.54892 5.14564 68.24515 1.000 34.53211 13 LEU E CA 1
ATOM 8032 C C . LEU E 1 16 ? 147.35873 4.31642 66.98224 1.000 33.91832 13 LEU E C 1
ATOM 8033 O O . LEU E 1 16 ? 146.66427 4.75329 66.05796 1.000 31.95490 13 LEU E O 1
ATOM 8038 N N . ASP E 1 17 ? 147.94467 3.11332 66.92637 1.000 34.55265 14 ASP E N 1
ATOM 8039 C CA . ASP E 1 17 ? 147.66169 2.21100 65.81144 1.000 31.11121 14 ASP E CA 1
ATOM 8040 C C . ASP E 1 17 ? 146.24845 1.66213 65.91243 1.000 30.59430 14 ASP E C 1
ATOM 8041 O O . ASP E 1 17 ? 145.53943 1.55639 64.90594 1.000 30.10090 14 ASP E O 1
ATOM 8046 N N . GLN E 1 18 ? 145.82753 1.30969 67.12781 1.000 28.81585 15 GLN E N 1
ATOM 8047 C CA . GLN E 1 18 ? 144.48822 0.77556 67.33088 1.000 27.66274 15 GLN E CA 1
ATOM 8048 C C . GLN E 1 18 ? 143.42468 1.78906 66.92767 1.000 27.25085 15 GLN E C 1
ATOM 8049 O O . GLN E 1 18 ? 142.38443 1.42278 66.36840 1.000 28.11024 15 GLN E O 1
ATOM 8055 N N . LEU E 1 19 ? 143.67159 3.06942 67.19897 1.000 27.12433 16 LEU E N 1
ATOM 8056 C CA . LEU E 1 19 ? 142.71966 4.12408 66.87569 1.000 30.98749 16 LEU E CA 1
ATOM 8057 C C . LEU E 1 19 ? 142.73602 4.50949 65.40629 1.000 33.56823 16 LEU E C 1
ATOM 8058 O O . LEU E 1 19 ? 141.80803 5.18431 64.95034 1.000 33.16479 16 LEU E O 1
ATOM 8063 N N . SER E 1 20 ? 143.76516 4.11481 64.66171 1.000 33.11528 17 SER E N 1
ATOM 8064 C CA . SER E 1 20 ? 143.89588 4.57183 63.28507 1.000 35.24688 17 SER E CA 1
ATOM 8065 C C . SER E 1 20 ? 142.77354 4.02181 62.41507 1.000 35.86030 17 SER E C 1
ATOM 8066 O O . SER E 1 20 ? 142.44569 2.83440 62.47470 1.000 35.97761 17 SER E O 1
ATOM 8069 N N . LEU E 1 21 ? 142.19216 4.89057 61.59048 1.000 35.43420 18 LEU E N 1
ATOM 8070 C CA . LEU E 1 21 ? 141.17947 4.48553 60.63019 1.000 34.81595 18 LEU E CA 1
ATOM 8071 C C . LEU E 1 21 ? 141.68404 4.61464 59.19796 1.000 37.32870 18 LEU E C 1
ATOM 8072 O O . LEU E 1 21 ? 140.88242 4.74006 58.26888 1.000 35.96354 18 LEU E O 1
ATOM 8077 N N . LYS E 1 22 ? 143.00397 4.58773 59.00416 1.000 36.89169 19 LYS E N 1
ATOM 8078 C CA . LYS E 1 22 ? 143.55819 4.58701 57.65846 1.000 38.14007 19 LYS E CA 1
ATOM 8079 C C . LYS E 1 22 ? 143.14321 3.31809 56.92814 1.000 42.59560 19 LYS E C 1
ATOM 8080 O O . LYS E 1 22 ? 143.13906 2.22530 57.50044 1.000 45.80623 19 LYS E O 1
ATOM 8086 N N . GLY E 1 23 ? 142.78608 3.46864 55.65623 1.000 43.26081 20 GLY E N 1
ATOM 8087 C CA . GLY E 1 23 ? 142.30731 2.34755 54.87671 1.000 43.76684 20 GLY E CA 1
ATOM 8088 C C . GLY E 1 23 ? 140.90370 1.89222 55.20574 1.000 42.02332 20 GLY E C 1
ATOM 8089 O O . GLY E 1 23 ? 140.46155 0.86526 54.67677 1.000 42.88220 20 GLY E O 1
ATOM 8090 N N . LYS E 1 24 ? 140.18506 2.62448 56.05540 1.000 38.13800 21 LYS E N 1
ATOM 8091 C CA . LYS E 1 24 ? 138.85762 2.23596 56.50266 1.000 36.35388 21 LYS E CA 1
ATOM 8092 C C . LYS E 1 24 ? 137.82438 3.26929 56.06292 1.000 34.73725 21 LYS E C 1
ATOM 8093 O O . LYS E 1 24 ? 138.15105 4.42150 55.76645 1.000 36.99028 21 LYS E O 1
ATOM 8099 N N . VAL E 1 25 ? 136.56611 2.83828 55.98870 1.000 35.10660 22 VAL E N 1
ATOM 8100 C CA . VAL E 1 25 ? 135.46018 3.68933 55.55139 1.000 34.24046 22 VAL E CA 1
ATOM 8101 C C . VAL E 1 25 ? 134.42146 3.74012 56.66554 1.000 33.49410 22 VAL E C 1
ATOM 8102 O O . VAL E 1 25 ? 133.98915 2.69525 57.16565 1.000 30.64995 22 VAL E O 1
ATOM 8106 N N . VAL E 1 26 ? 134.02456 4.95246 57.04680 1.000 33.64968 23 VAL E N 1
ATOM 8107 C CA . VAL E 1 26 ? 133.02494 5.18062 58.08110 1.000 33.60847 23 VAL E CA 1
ATOM 8108 C C . VAL E 1 26 ? 131.84028 5.90996 57.45468 1.000 33.22514 23 VAL E C 1
ATOM 8109 O O . VAL E 1 26 ? 132.02564 6.88502 56.71838 1.000 36.37516 23 VAL E O 1
ATOM 8113 N N . VAL E 1 27 ? 130.63199 5.43157 57.74104 1.000 30.57609 24 VAL E N 1
ATOM 8114 C CA . VAL E 1 27 ? 129.39044 6.09741 57.36050 1.000 31.79868 24 VAL E CA 1
ATOM 8115 C C . VAL E 1 27 ? 128.82419 6.77460 58.60136 1.000 33.84734 24 VAL E C 1
ATOM 8116 O O . VAL E 1 27 ? 128.76798 6.16108 59.67125 1.000 34.80416 24 VAL E O 1
ATOM 8120 N N . VAL E 1 28 ? 128.42251 8.03822 58.48092 1.000 32.57359 25 VAL E N 1
ATOM 8121 C CA . VAL E 1 28 ? 127.74894 8.73887 59.57470 1.000 33.88466 25 VAL E CA 1
ATOM 8122 C C . VAL E 1 28 ? 126.42724 9.28416 59.04482 1.000 34.13414 25 VAL E C 1
ATOM 8123 O O . VAL E 1 28 ? 126.42584 10.16966 58.18357 1.000 34.47727 25 VAL E O 1
ATOM 8127 N N . THR E 1 29 ? 125.30273 8.77886 59.55610 1.000 31.13140 26 THR E N 1
ATOM 8128 C CA . THR E 1 29 ? 124.02451 9.35967 59.16517 1.000 34.35423 26 THR E CA 1
ATOM 8129 C C . THR E 1 29 ? 123.69932 10.58977 60.01399 1.000 37.84333 26 THR E C 1
ATOM 8130 O O . THR E 1 29 ? 124.14715 10.72481 61.15516 1.000 37.99629 26 THR E O 1
ATOM 8134 N N . GLY E 1 30 ? 122.91343 11.49775 59.43823 1.000 40.51011 27 GLY E N 1
ATOM 8135 C CA . GLY E 1 30 ? 122.52035 12.69671 60.15043 1.000 41.89893 27 GLY E CA 1
ATOM 8136 C C . GLY E 1 30 ? 123.66973 13.60349 60.55056 1.000 40.96610 27 GLY E C 1
ATOM 8137 O O . GLY E 1 30 ? 123.75704 14.02275 61.70856 1.000 41.19920 27 GLY E O 1
ATOM 8138 N N . ALA E 1 31 ? 124.54985 13.92928 59.60857 1.000 39.04878 28 ALA E N 1
ATOM 8139 C CA . ALA E 1 31 ? 125.70143 14.78667 59.87071 1.000 38.57478 28 ALA E CA 1
ATOM 8140 C C . ALA E 1 31 ? 125.68899 16.01371 58.96649 1.000 41.50987 28 ALA E C 1
ATOM 8141 O O . ALA E 1 31 ? 126.72490 16.42856 58.43947 1.000 44.14849 28 ALA E O 1
ATOM 8143 N N . SER E 1 32 ? 124.51482 16.62214 58.79943 1.000 37.54084 29 SER E N 1
ATOM 8144 C CA . SER E 1 32 ? 124.34907 17.79216 57.94921 1.000 40.14997 29 SER E CA 1
ATOM 8145 C C . SER E 1 32 ? 124.31791 19.09843 58.73019 1.000 41.17825 29 SER E C 1
ATOM 8146 O O . SER E 1 32 ? 124.42179 20.16689 58.11817 1.000 40.12359 29 SER E O 1
ATOM 8149 N N . GLY E 1 33 ? 124.17589 19.04094 60.05392 1.000 39.43673 30 GLY E N 1
ATOM 8150 C CA . GLY E 1 33 ? 124.20929 20.23545 60.87032 1.000 40.47195 30 GLY E CA 1
ATOM 8151 C C . GLY E 1 33 ? 125.62397 20.71537 61.11408 1.000 46.00337 30 GLY E C 1
ATOM 8152 O O . GLY E 1 33 ? 126.62109 20.00576 60.88789 1.000 46.84726 30 GLY E O 1
ATOM 8153 N N . PRO E 1 34 ? 125.73636 21.95617 61.59464 1.000 48.62726 31 PRO E N 1
ATOM 8154 C CA . PRO E 1 34 ? 127.06770 22.55726 61.78190 1.000 49.70068 31 PRO E CA 1
ATOM 8155 C C . PRO E 1 34 ? 127.78540 22.08886 63.04285 1.000 49.24785 31 PRO E C 1
ATOM 8156 O O . PRO E 1 34 ? 129.01770 21.99442 63.05359 1.000 48.35548 31 PRO E O 1
ATOM 8160 N N . LYS E 1 35 ? 127.03845 21.77473 64.10406 1.000 47.91823 32 LYS E N 1
ATOM 8161 C CA . LYS E 1 35 ? 127.64242 21.42207 65.38753 1.000 47.04289 32 LYS E CA 1
ATOM 8162 C C . LYS E 1 35 ? 126.92514 20.22937 66.02124 1.000 45.78684 32 LYS E C 1
ATOM 8163 O O . LYS E 1 35 ? 126.80309 20.13634 67.24778 1.000 42.04976 32 LYS E O 1
ATOM 8169 N N . GLY E 1 36 ? 126.44416 19.29018 65.18900 1.000 45.81783 33 GLY E N 1
ATOM 8170 C CA . GLY E 1 36 ? 125.78375 18.10370 65.69395 1.000 42.02599 33 GLY E CA 1
ATOM 8171 C C . GLY E 1 36 ? 126.76159 16.99330 66.03639 1.000 41.23807 33 GLY E C 1
ATOM 8172 O O . GLY E 1 36 ? 127.95682 17.07562 65.74108 1.000 37.22985 33 GLY E O 1
ATOM 8173 N N . MET E 1 37 ? 126.22459 15.94512 66.67474 1.000 42.16906 34 MET E N 1
ATOM 8174 C CA . MET E 1 37 ? 127.03223 14.76688 66.96965 1.000 40.38358 34 MET E CA 1
ATOM 8175 C C . MET E 1 37 ? 127.59905 14.15970 65.69978 1.000 38.95747 34 MET E C 1
ATOM 8176 O O . MET E 1 37 ? 128.70570 13.61076 65.71084 1.000 39.90453 34 MET E O 1
ATOM 8181 N N . GLY E 1 38 ? 126.84162 14.22882 64.60049 1.000 39.30401 35 GLY E N 1
ATOM 8182 C CA . GLY E 1 38 ? 127.25463 13.55886 63.37751 1.000 37.00865 35 GLY E CA 1
ATOM 8183 C C . GLY E 1 38 ? 128.53360 14.12676 62.79404 1.000 36.67339 35 GLY E C 1
ATOM 8184 O O . GLY E 1 38 ? 129.43805 13.38038 62.40982 1.000 35.86840 35 GLY E O 1
ATOM 8185 N N . ILE E 1 39 ? 128.62651 15.45878 62.71739 1.000 36.22032 36 ILE E N 1
ATOM 8186 C CA . ILE E 1 39 ? 129.79086 16.08199 62.08817 1.000 38.15687 36 ILE E CA 1
ATOM 8187 C C . ILE E 1 39 ? 131.03541 15.91049 62.95689 1.000 35.66716 36 ILE E C 1
ATOM 8188 O O . ILE E 1 39 ? 132.13889 15.70454 62.44133 1.000 35.89186 36 ILE E O 1
ATOM 8193 N N . GLU E 1 40 ? 130.88278 15.95660 64.28305 1.000 35.64721 37 GLU E N 1
ATOM 8194 C CA . GLU E 1 40 ? 132.03942 15.74449 65.14768 1.000 37.14755 37 GLU E CA 1
ATOM 8195 C C . GLU E 1 40 ? 132.50834 14.29849 65.11675 1.000 35.27871 37 GLU E C 1
ATOM 8196 O O . GLU E 1 40 ? 133.71043 14.04029 65.24301 1.000 36.52511 37 GLU E O 1
ATOM 8202 N N . ALA E 1 41 ? 131.58501 13.34991 64.94432 1.000 31.08711 38 ALA E N 1
ATOM 8203 C CA . ALA E 1 41 ? 131.97440 11.95785 64.74537 1.000 30.74148 38 ALA E CA 1
ATOM 8204 C C . ALA E 1 41 ? 132.71641 11.78485 63.42817 1.000 32.91434 38 ALA E C 1
ATOM 8205 O O . ALA E 1 41 ? 133.73624 11.08577 63.35903 1.000 37.34356 38 ALA E O 1
ATOM 8207 N N . ALA E 1 42 ? 132.19851 12.39575 62.36065 1.000 30.51323 39 ALA E N 1
ATOM 8208 C CA . ALA E 1 42 ? 132.89579 12.37175 61.08137 1.000 31.75829 39 ALA E CA 1
ATOM 8209 C C . ALA E 1 42 ? 134.24687 13.07321 61.17697 1.000 33.94770 39 ALA E C 1
ATOM 8210 O O . ALA E 1 42 ? 135.23267 12.60429 60.59706 1.000 35.64974 39 ALA E O 1
ATOM 8212 N N . ARG E 1 43 ? 134.30980 14.20044 61.90103 1.000 34.38857 40 ARG E N 1
ATOM 8213 C CA . ARG E 1 43 ? 135.57567 14.91745 62.07077 1.000 37.91982 40 ARG E CA 1
ATOM 8214 C C . ARG E 1 43 ? 136.59253 14.06437 62.81762 1.000 41.20385 40 ARG E C 1
ATOM 8215 O O . ARG E 1 43 ? 137.75526 13.96116 62.40920 1.000 42.98068 40 ARG E O 1
ATOM 8223 N N . GLY E 1 44 ? 136.17583 13.46291 63.93476 1.000 38.60714 41 GLY E N 1
ATOM 8224 C CA . GLY E 1 44 ? 137.06871 12.57110 64.64780 1.000 34.14129 41 GLY E CA 1
ATOM 8225 C C . GLY E 1 44 ? 137.54747 11.42906 63.77478 1.000 31.70222 41 GLY E C 1
ATOM 8226 O O . GLY E 1 44 ? 138.73461 11.09557 63.75904 1.000 31.21067 41 GLY E O 1
ATOM 8227 N N . CYS E 1 45 ? 136.62833 10.81441 63.02898 1.000 30.17542 42 CYS E N 1
ATOM 8228 C CA . CYS E 1 45 ? 137.01816 9.69543 62.17447 1.000 33.39948 42 CYS E CA 1
ATOM 8229 C C . CYS E 1 45 ? 137.95016 10.14925 61.05183 1.000 33.62065 42 CYS E C 1
ATOM 8230 O O . CYS E 1 45 ? 138.92109 9.45521 60.72664 1.000 35.27930 42 CYS E O 1
ATOM 8233 N N . ALA E 1 46 ? 137.68709 11.32083 60.46413 1.000 30.58507 43 ALA E N 1
ATOM 8234 C CA . ALA E 1 46 ? 138.59244 11.85642 59.44995 1.000 34.26947 43 ALA E CA 1
ATOM 8235 C C . ALA E 1 46 ? 139.97868 12.13488 60.02924 1.000 35.91155 43 ALA E C 1
ATOM 8236 O O . ALA E 1 46 ? 140.99467 11.88608 59.37195 1.000 35.35855 43 ALA E O 1
ATOM 8238 N N . GLU E 1 47 ? 140.03893 12.65604 61.25784 1.000 33.50136 44 GLU E N 1
ATOM 8239 C CA . GLU E 1 47 ? 141.32820 12.93786 61.87452 1.000 36.76181 44 GLU E CA 1
ATOM 8240 C C . GLU E 1 47 ? 142.16786 11.67416 61.98852 1.000 39.53997 44 GLU E C 1
ATOM 8241 O O . GLU E 1 47 ? 143.40135 11.73323 61.88373 1.000 39.97378 44 GLU E O 1
ATOM 8247 N N . MET E 1 48 ? 141.51621 10.52429 62.18414 1.000 34.50872 45 MET E N 1
ATOM 8248 C CA . MET E 1 48 ? 142.18319 9.23629 62.28794 1.000 31.13060 45 MET E CA 1
ATOM 8249 C C . MET E 1 48 ? 142.43452 8.59824 60.92906 1.000 31.70328 45 MET E C 1
ATOM 8250 O O . MET E 1 48 ? 142.91447 7.46615 60.87049 1.000 33.47412 45 MET E O 1
ATOM 8255 N N . GLY E 1 49 ? 142.12388 9.29106 59.84074 1.000 30.72559 46 GLY E N 1
ATOM 8256 C CA . GLY E 1 49 ? 142.42991 8.80167 58.50973 1.000 35.72043 46 GLY E CA 1
ATOM 8257 C C . GLY E 1 49 ? 141.32131 8.05580 57.79031 1.000 37.26066 46 GLY E C 1
ATOM 8258 O O . GLY E 1 49 ? 141.58851 7.43461 56.75410 1.000 39.02718 46 GLY E O 1
ATOM 8259 N N . ALA E 1 50 ? 140.09468 8.08396 58.29390 1.000 34.32272 47 ALA E N 1
ATOM 8260 C CA . ALA E 1 50 ? 139.02320 7.39708 57.58900 1.000 31.98211 47 ALA E CA 1
ATOM 8261 C C . ALA E 1 50 ? 138.58986 8.18121 56.35831 1.000 33.00934 47 ALA E C 1
ATOM 8262 O O . ALA E 1 50 ? 138.65912 9.41097 56.31785 1.000 34.29718 47 ALA E O 1
ATOM 8264 N N . ALA E 1 51 ? 138.14338 7.45319 55.34372 1.000 34.59858 48 ALA E N 1
ATOM 8265 C CA . ALA E 1 51 ? 137.26031 8.03838 54.34949 1.000 36.24059 48 ALA E CA 1
ATOM 8266 C C . ALA E 1 51 ? 135.85289 8.04375 54.93236 1.000 37.24808 48 ALA E C 1
ATOM 8267 O O . ALA E 1 51 ? 135.46367 7.11629 55.64822 1.000 37.60631 48 ALA E O 1
ATOM 8269 N N . VAL E 1 52 ? 135.10427 9.11207 54.67794 1.000 37.14681 49 VAL E N 1
ATOM 8270 C CA . VAL E 1 52 ? 133.88069 9.37244 55.42807 1.000 37.89000 49 VAL E CA 1
ATOM 8271 C C . VAL E 1 52 ? 132.72895 9.63707 54.46481 1.000 42.31163 49 VAL E C 1
ATOM 8272 O O . VAL E 1 52 ? 132.85165 10.44979 53.54342 1.000 42.16458 49 VAL E O 1
ATOM 8276 N N . ALA E 1 53 ? 131.61080 8.95054 54.67880 1.000 41.04567 50 ALA E N 1
ATOM 8277 C CA . ALA E 1 53 ? 130.35317 9.26705 54.01600 1.000 38.69270 50 ALA E CA 1
ATOM 8278 C C . ALA E 1 53 ? 129.38606 9.80626 55.05828 1.000 39.68018 50 ALA E C 1
ATOM 8279 O O . ALA E 1 53 ? 129.23743 9.21347 56.13357 1.000 40.82614 50 ALA E O 1
ATOM 8281 N N . ILE E 1 54 ? 128.74550 10.93087 54.75129 1.000 36.44979 51 ILE E N 1
ATOM 8282 C CA . ILE E 1 54 ? 127.73763 11.50097 55.63282 1.000 36.73933 51 ILE E CA 1
ATOM 8283 C C . ILE E 1 54 ? 126.41194 11.56302 54.88366 1.000 38.48768 51 ILE E C 1
ATOM 8284 O O . ILE E 1 54 ? 126.35934 11.52410 53.64911 1.000 39.13102 51 ILE E O 1
ATOM 8289 N N . THR E 1 55 ? 125.32425 11.64072 55.64633 1.000 36.59079 52 THR E N 1
ATOM 8290 C CA . THR E 1 55 ? 124.00235 11.71794 55.04838 1.000 37.64165 52 THR E CA 1
ATOM 8291 C C . THR E 1 55 ? 123.24459 12.92558 55.58349 1.000 38.30788 52 THR E C 1
ATOM 8292 O O . THR E 1 55 ? 123.53334 13.45128 56.66279 1.000 37.84367 52 THR E O 1
ATOM 8296 N N . TYR E 1 56 ? 122.25936 13.35331 54.79183 1.000 40.87390 53 TYR E N 1
ATOM 8297 C CA . TYR E 1 56 ? 121.39700 14.47572 55.11559 1.000 39.85551 53 TYR E CA 1
ATOM 8298 C C . TYR E 1 56 ? 119.96736 14.08335 54.78797 1.000 38.30629 53 TYR E C 1
ATOM 8299 O O . TYR E 1 56 ? 119.72403 13.12495 54.05437 1.000 39.70943 53 TYR E O 1
ATOM 8308 N N . ALA E 1 57 ? 119.01592 14.82894 55.35198 1.000 40.26042 54 ALA E N 1
ATOM 8309 C CA . ALA E 1 57 ? 117.61171 14.71007 54.95913 1.000 43.31182 54 ALA E CA 1
ATOM 8310 C C . ALA E 1 57 ? 117.12962 16.00537 54.31716 1.000 49.31862 54 ALA E C 1
ATOM 8311 O O . ALA E 1 57 ? 116.87164 16.02581 53.11225 1.000 51.26331 54 ALA E O 1
ATOM 8313 N N . SER E 1 58 ? 117.01976 17.09518 55.07634 1.000 50.37281 55 SER E N 1
ATOM 8314 C CA . SER E 1 58 ? 116.52918 18.36097 54.55797 1.000 52.61364 55 SER E CA 1
ATOM 8315 C C . SER E 1 58 ? 117.62156 19.40660 54.36492 1.000 52.86331 55 SER E C 1
ATOM 8316 O O . SER E 1 58 ? 117.32439 20.49133 53.85247 1.000 53.19601 55 SER E O 1
ATOM 8319 N N . ARG E 1 59 ? 118.86662 19.12345 54.75616 1.000 51.46873 56 ARG E N 1
ATOM 8320 C CA . ARG E 1 59 ? 119.96234 20.09870 54.68419 1.000 49.84088 56 ARG E CA 1
ATOM 8321 C C . ARG E 1 59 ? 121.06371 19.57700 53.75696 1.000 50.28543 56 ARG E C 1
ATOM 8322 O O . ARG E 1 59 ? 122.14962 19.20100 54.21746 1.000 46.78812 56 ARG E O 1
ATOM 8330 N N . ALA E 1 60 ? 120.79111 19.60192 52.44243 1.000 51.65316 57 ALA E N 1
ATOM 8331 C CA . ALA E 1 60 ? 121.78368 19.19138 51.44672 1.000 52.26380 57 ALA E CA 1
ATOM 8332 C C . ALA E 1 60 ? 122.97827 20.14238 51.40132 1.000 54.60167 57 ALA E C 1
ATOM 8333 O O . ALA E 1 60 ? 124.12497 19.70026 51.25030 1.000 54.14519 57 ALA E O 1
ATOM 8335 N N . GLN E 1 61 ? 122.73940 21.45069 51.51306 1.000 56.55811 58 GLN E N 1
ATOM 8336 C CA . GLN E 1 61 ? 123.85102 22.38939 51.39374 1.000 59.21664 58 GLN E CA 1
ATOM 8337 C C . GLN E 1 61 ? 124.71748 22.37446 52.64874 1.000 55.61871 58 GLN E C 1
ATOM 8338 O O . GLN E 1 61 ? 125.94673 22.46841 52.56134 1.000 52.40064 58 GLN E O 1
ATOM 8344 N N . GLY E 1 62 ? 124.10006 22.23761 53.82368 1.000 53.90395 59 GLY E N 1
ATOM 8345 C CA . GLY E 1 62 ? 124.88197 22.09815 55.03716 1.000 50.87550 59 GLY E CA 1
ATOM 8346 C C . GLY E 1 62 ? 125.72301 20.84079 55.03301 1.000 48.41873 59 GLY E C 1
ATOM 8347 O O . GLY E 1 62 ? 126.84558 20.83865 55.54188 1.000 49.34597 59 GLY E O 1
ATOM 8348 N N . ALA E 1 63 ? 125.20431 19.76359 54.43830 1.000 48.22828 60 ALA E N 1
ATOM 8349 C CA . ALA E 1 63 ? 125.98544 18.53903 54.30510 1.000 48.31836 60 ALA E CA 1
ATOM 8350 C C . ALA E 1 63 ? 127.11905 18.71119 53.30532 1.000 49.29386 60 ALA E C 1
ATOM 8351 O O . ALA E 1 63 ? 128.23752 18.23907 53.54021 1.000 50.23885 60 ALA E O 1
ATOM 8353 N N . GLU E 1 64 ? 126.85505 19.38744 52.18458 1.000 52.85516 61 GLU E N 1
ATOM 8354 C CA . GLU E 1 64 ? 127.89097 19.52808 51.16940 1.000 53.62515 61 GLU E CA 1
ATOM 8355 C C . GLU E 1 64 ? 129.01428 20.44425 51.63203 1.000 49.52666 61 GLU E C 1
ATOM 8356 O O . GLU E 1 64 ? 130.16596 20.24347 51.23765 1.000 48.97630 61 GLU E O 1
ATOM 8362 N N . GLU E 1 65 ? 128.70924 21.44363 52.46754 1.000 49.61531 62 GLU E N 1
ATOM 8363 C CA . GLU E 1 65 ? 129.76608 22.26859 53.04573 1.000 51.89311 62 GLU E CA 1
ATOM 8364 C C . GLU E 1 65 ? 130.55763 21.50468 54.10606 1.000 47.28056 62 GLU E C 1
ATOM 8365 O O . GLU E 1 65 ? 131.77190 21.71215 54.24014 1.000 46.11707 62 GLU E O 1
ATOM 8371 N N . ASN E 1 66 ? 129.89604 20.60555 54.84926 1.000 44.70504 63 ASN E N 1
ATOM 8372 C CA . ASN E 1 66 ? 130.61041 19.73155 55.77329 1.000 42.05588 63 ASN E CA 1
ATOM 8373 C C . ASN E 1 66 ? 131.61212 18.85954 55.03165 1.000 42.23574 63 ASN E C 1
ATOM 8374 O O . ASN E 1 66 ? 132.74864 18.68719 55.48554 1.000 42.74654 63 ASN E O 1
ATOM 8379 N N . VAL E 1 67 ? 131.20984 18.31415 53.87903 1.000 43.53062 64 VAL E N 1
ATOM 8380 C CA . VAL E 1 67 ? 132.09918 17.45662 53.09373 1.000 45.74721 64 VAL E CA 1
ATOM 8381 C C . VAL E 1 67 ? 133.35625 18.21695 52.68723 1.000 49.44147 64 VAL E C 1
ATOM 8382 O O . VAL E 1 67 ? 134.48288 17.71135 52.81360 1.000 45.43891 64 VAL E O 1
ATOM 8386 N N . LYS E 1 68 ? 133.17713 19.44088 52.17188 1.000 50.66791 65 LYS E N 1
ATOM 8387 C CA . LYS E 1 68 ? 134.31928 20.22432 51.71936 1.000 52.12963 65 LYS E CA 1
ATOM 8388 C C . LYS E 1 68 ? 135.24183 20.57014 52.87763 1.000 49.46680 65 LYS E C 1
ATOM 8389 O O . LYS E 1 68 ? 136.46511 20.44078 52.75560 1.000 49.67055 65 LYS E O 1
ATOM 8395 N N . GLU E 1 69 ? 134.67697 21.00290 54.01050 1.000 49.91977 66 GLU E N 1
ATOM 8396 C CA . GLU E 1 69 ? 135.49127 21.24363 55.20241 1.000 51.54348 66 GLU E CA 1
ATOM 8397 C C . GLU E 1 69 ? 136.27678 19.99211 55.59231 1.000 48.60468 66 GLU E C 1
ATOM 8398 O O . GLU E 1 69 ? 137.48285 20.06131 55.85465 1.000 48.71460 66 GLU E O 1
ATOM 8404 N N . LEU E 1 70 ? 135.60602 18.83315 55.62512 1.000 45.97272 67 LEU E N 1
ATOM 8405 C CA . LEU E 1 70 ? 136.27452 17.58565 55.99721 1.000 44.38677 67 LEU E CA 1
ATOM 8406 C C . LEU E 1 70 ? 137.43789 17.28487 55.06031 1.000 44.05924 67 LEU E C 1
ATOM 8407 O O . LEU E 1 70 ? 138.54253 16.95384 55.50752 1.000 40.94286 67 LEU E O 1
ATOM 8412 N N . GLU E 1 71 ? 137.20249 17.38534 53.75056 1.000 43.63056 68 GLU E N 1
ATOM 8413 C CA . GLU E 1 71 ? 138.27098 17.13286 52.79070 1.000 50.49791 68 GLU E CA 1
ATOM 8414 C C . GLU E 1 71 ? 139.38392 18.16107 52.92774 1.000 52.44065 68 GLU E C 1
ATOM 8415 O O . GLU E 1 71 ? 140.56790 17.80813 52.89890 1.000 52.57261 68 GLU E O 1
ATOM 8421 N N . LYS E 1 72 ? 139.02172 19.43471 53.09115 1.000 54.29376 69 LYS E N 1
ATOM 8422 C CA . LYS E 1 72 ? 140.02653 20.48517 53.22792 1.000 56.00125 69 LYS E CA 1
ATOM 8423 C C . LYS E 1 72 ? 140.87778 20.26631 54.46903 1.000 53.45055 69 LYS E C 1
ATOM 8424 O O . LYS E 1 72 ? 142.11058 20.32265 54.41007 1.000 55.61881 69 LYS E O 1
ATOM 8430 N N . THR E 1 73 ? 140.23158 19.98582 55.60101 1.000 49.61378 70 THR E N 1
ATOM 8431 C CA . THR E 1 73 ? 140.91993 19.96236 56.88606 1.000 46.38269 70 THR E CA 1
ATOM 8432 C C . THR E 1 73 ? 141.76619 18.70481 57.07280 1.000 46.98453 70 THR E C 1
ATOM 8433 O O . THR E 1 73 ? 142.86196 18.77514 57.64200 1.000 46.77983 70 THR E O 1
ATOM 8437 N N . TYR E 1 74 ? 141.29765 17.55062 56.59491 1.000 45.91023 71 TYR E N 1
ATOM 8438 C CA . TYR E 1 74 ? 141.91241 16.27682 56.95413 1.000 45.87562 71 TYR E CA 1
ATOM 8439 C C . TYR E 1 74 ? 142.49896 15.51122 55.77547 1.000 46.05800 71 TYR E C 1
ATOM 8440 O O . TYR E 1 74 ? 143.10200 14.45017 55.98532 1.000 45.72850 71 TYR E O 1
ATOM 8449 N N . GLY E 1 75 ? 142.34916 16.01233 54.55179 1.000 46.97995 72 GLY E N 1
ATOM 8450 C CA . GLY E 1 75 ? 142.97119 15.38337 53.40394 1.000 48.38876 72 GLY E CA 1
ATOM 8451 C C . GLY E 1 75 ? 142.37756 14.06057 52.97743 1.000 50.68342 72 GLY E C 1
ATOM 8452 O O . GLY E 1 75 ? 143.01760 13.32560 52.22253 1.000 53.33056 72 GLY E O 1
ATOM 8453 N N . ILE E 1 76 ? 141.16672 13.73634 53.41700 1.000 48.24656 73 ILE E N 1
ATOM 8454 C CA . ILE E 1 76 ? 140.57301 12.43714 53.14856 1.000 49.24907 73 ILE E CA 1
ATOM 8455 C C . ILE E 1 76 ? 139.47818 12.59550 52.10671 1.000 51.07965 73 ILE E C 1
ATOM 8456 O O . ILE E 1 76 ? 139.06105 13.70442 51.76811 1.000 51.28975 73 ILE E O 1
ATOM 8461 N N . LYS E 1 77 ? 139.00131 11.45774 51.60659 1.000 49.99150 74 LYS E N 1
ATOM 8462 C CA . LYS E 1 77 ? 137.88855 11.43206 50.67118 1.000 51.65615 74 LYS E CA 1
ATOM 8463 C C . LYS E 1 77 ? 136.58838 11.38689 51.46106 1.000 47.07299 74 LYS E C 1
ATOM 8464 O O . LYS E 1 77 ? 136.43676 10.56874 52.37442 1.000 45.35949 74 LYS E O 1
ATOM 8470 N N . ALA E 1 78 ? 135.66512 12.27864 51.11501 1.000 42.40101 75 ALA E N 1
ATOM 8471 C CA . ALA E 1 78 ? 134.36255 12.32540 51.75043 1.000 41.03624 75 ALA E CA 1
ATOM 8472 C C . ALA E 1 78 ? 133.30109 12.54565 50.68021 1.000 42.34345 75 ALA E C 1
ATOM 8473 O O . ALA E 1 78 ? 133.58095 13.07313 49.59911 1.000 45.35289 75 ALA E O 1
ATOM 8475 N N . LYS E 1 79 ? 132.07537 12.12102 50.98429 1.000 41.16553 76 LYS E N 1
ATOM 8476 C CA . LYS E 1 79 ? 130.94578 12.29582 50.07599 1.000 39.47141 76 LYS E CA 1
ATOM 8477 C C . LYS E 1 79 ? 129.66913 12.39875 50.90088 1.000 39.38652 76 LYS E C 1
ATOM 8478 O O . LYS E 1 79 ? 129.54790 11.75114 51.94617 1.000 38.56760 76 LYS E O 1
ATOM 8484 N N . ALA E 1 80 ? 128.73100 13.22701 50.44352 1.000 39.54314 77 ALA E N 1
ATOM 8485 C CA . ALA E 1 80 ? 127.42804 13.36553 51.08421 1.000 39.47458 77 ALA E CA 1
ATOM 8486 C C . ALA E 1 80 ? 126.38109 12.57531 50.31084 1.000 40.39739 77 ALA E C 1
ATOM 8487 O O . ALA E 1 80 ? 126.42988 12.51242 49.08100 1.000 42.60263 77 ALA E O 1
ATOM 8489 N N . TYR E 1 81 ? 125.43611 11.96869 51.03469 1.000 39.40574 78 TYR E N 1
ATOM 8490 C CA . TYR E 1 81 ? 124.35783 11.19246 50.42581 1.000 40.39113 78 TYR E CA 1
ATOM 8491 C C . TYR E 1 81 ? 123.02332 11.57771 51.03912 1.000 40.25732 78 TYR E C 1
ATOM 8492 O O . TYR E 1 81 ? 122.92712 11.82529 52.24404 1.000 37.28752 78 TYR E O 1
ATOM 8501 N N . LYS E 1 82 ? 121.99572 11.61382 50.20289 1.000 43.98695 79 LYS E N 1
ATOM 8502 C CA . LYS E 1 82 ? 120.62788 11.73014 50.68620 1.000 46.73453 79 LYS E CA 1
ATOM 8503 C C . LYS E 1 82 ? 120.19129 10.40683 51.30728 1.000 44.34671 79 LYS E C 1
ATOM 8504 O O . LYS E 1 82 ? 120.41234 9.33806 50.72895 1.000 44.15739 79 LYS E O 1
ATOM 8510 N N . CYS E 1 83 ? 119.58806 10.47006 52.49295 1.000 43.22076 80 CYS E N 1
ATOM 8511 C CA . CYS E 1 83 ? 119.02798 9.27156 53.10483 1.000 42.40293 80 CYS E CA 1
ATOM 8512 C C . CYS E 1 83 ? 117.88141 9.65703 54.02497 1.000 41.64558 80 CYS E C 1
ATOM 8513 O O . CYS E 1 83 ? 118.01982 10.56601 54.84577 1.000 44.37641 80 CYS E O 1
ATOM 8516 N N . GLN E 1 84 ? 116.75250 8.97263 53.86990 1.000 40.39129 81 GLN E N 1
ATOM 8517 C CA . GLN E 1 84 ? 115.62723 9.04238 54.79934 1.000 40.96774 81 GLN E CA 1
ATOM 8518 C C . GLN E 1 84 ? 115.63596 7.72135 55.56110 1.000 38.83051 81 GLN E C 1
ATOM 8519 O O . GLN E 1 84 ? 115.21331 6.69207 55.02542 1.000 38.21880 81 GLN E O 1
ATOM 8525 N N . VAL E 1 85 ? 116.12011 7.74090 56.80821 1.000 40.18376 82 VAL E N 1
ATOM 8526 C CA . VAL E 1 85 ? 116.26964 6.47822 57.53027 1.000 38.21793 82 VAL E CA 1
ATOM 8527 C C . VAL E 1 85 ? 114.92426 5.80846 57.78073 1.000 37.15241 82 VAL E C 1
ATOM 8528 O O . VAL E 1 85 ? 114.87537 4.58974 57.97913 1.000 36.26431 82 VAL E O 1
ATOM 8532 N N . ASP E 1 86 ? 113.82169 6.56418 57.74329 1.000 37.88908 83 ASP E N 1
ATOM 8533 C CA . ASP E 1 86 ? 112.49595 5.98030 57.92661 1.000 38.66508 83 ASP E CA 1
ATOM 8534 C C . ASP E 1 86 ? 112.05660 5.10627 56.75428 1.000 36.05946 83 ASP E C 1
ATOM 8535 O O . ASP E 1 86 ? 111.00473 4.46506 56.84538 1.000 32.80335 83 ASP E O 1
ATOM 8540 N N . SER E 1 87 ? 112.82353 5.05845 55.66790 1.000 37.09950 84 SER E N 1
ATOM 8541 C CA . SER E 1 87 ? 112.51407 4.21350 54.51901 1.000 40.15993 84 SER E CA 1
ATOM 8542 C C . SER E 1 87 ? 113.61899 3.17728 54.39150 1.000 39.02323 84 SER E C 1
ATOM 8543 O O . SER E 1 87 ? 114.79520 3.54036 54.28902 1.000 36.76826 84 SER E O 1
ATOM 8546 N N . TYR E 1 88 ? 113.25746 1.89005 54.43694 1.000 39.02817 85 TYR E N 1
ATOM 8547 C CA . TYR E 1 88 ? 114.30490 0.88017 54.31341 1.000 39.63690 85 TYR E CA 1
ATOM 8548 C C . TYR E 1 88 ? 114.94616 0.95256 52.93924 1.000 40.17353 85 TYR E C 1
ATOM 8549 O O . TYR E 1 88 ? 116.15620 0.73586 52.80379 1.000 37.73276 85 TYR E O 1
ATOM 8558 N N . GLU E 1 89 ? 114.14847 1.28628 51.92030 1.000 41.36262 86 GLU E N 1
ATOM 8559 C CA . GLU E 1 89 ? 114.65827 1.44586 50.56341 1.000 46.11019 86 GLU E CA 1
ATOM 8560 C C . GLU E 1 89 ? 115.79924 2.45218 50.51567 1.000 41.88457 86 GLU E C 1
ATOM 8561 O O . GLU E 1 89 ? 116.81140 2.22814 49.84061 1.000 40.05915 86 GLU E O 1
ATOM 8567 N N . SER E 1 90 ? 115.65117 3.57205 51.22740 1.000 41.69915 87 SER E N 1
ATOM 8568 C CA . SER E 1 90 ? 116.69697 4.58886 51.22366 1.000 39.94832 87 SER E CA 1
ATOM 8569 C C . SER E 1 90 ? 117.95078 4.09558 51.93904 1.000 39.94505 87 SER E C 1
ATOM 8570 O O . SER E 1 90 ? 119.07117 4.42656 51.53264 1.000 36.19732 87 SER E O 1
ATOM 8573 N N . CYS E 1 91 ? 117.79028 3.28795 52.99555 1.000 40.38394 88 CYS E N 1
ATOM 8574 C CA . CYS E 1 91 ? 118.96444 2.79899 53.72243 1.000 39.15855 88 CYS E CA 1
ATOM 8575 C C . CYS E 1 91 ? 119.69103 1.72056 52.93429 1.000 38.74610 88 CYS E C 1
ATOM 8576 O O . CYS E 1 91 ? 120.92603 1.69738 52.89067 1.000 38.96778 88 CYS E O 1
ATOM 8579 N N . GLU E 1 92 ? 118.93473 0.80916 52.32680 1.000 37.71734 89 GLU E N 1
ATOM 8580 C CA . GLU E 1 92 ? 119.52159 -0.18999 51.44451 1.000 39.97861 89 GLU E CA 1
ATOM 8581 C C . GLU E 1 92 ? 120.29949 0.47607 50.31451 1.000 41.04517 89 GLU E C 1
ATOM 8582 O O . GLU E 1 92 ? 121.39164 0.02238 49.94787 1.000 43.01948 89 GLU E O 1
ATOM 8588 N N . LYS E 1 93 ? 119.75966 1.57644 49.77369 1.000 38.41855 90 LYS E N 1
ATOM 8589 C CA . LYS E 1 93 ? 120.42199 2.31013 48.69704 1.000 38.48650 90 LYS E CA 1
ATOM 8590 C C . LYS E 1 93 ? 121.66502 3.03838 49.19730 1.000 38.78388 90 LYS E C 1
ATOM 8591 O O . LYS E 1 93 ? 122.67023 3.13736 48.47849 1.000 36.80617 90 LYS E O 1
ATOM 8597 N N . LEU E 1 94 ? 121.60969 3.57879 50.41445 1.000 39.72799 91 LEU E N 1
ATOM 8598 C CA . LEU E 1 94 ? 122.77983 4.24937 50.96554 1.000 38.36986 91 LEU E CA 1
ATOM 8599 C C . LEU E 1 94 ? 123.97046 3.29966 51.02847 1.000 39.48347 91 LEU E C 1
ATOM 8600 O O . LEU E 1 94 ? 125.08210 3.65017 50.61542 1.000 40.22391 91 LEU E O 1
ATOM 8605 N N . VAL E 1 95 ? 123.74652 2.07741 51.52029 1.000 39.36525 92 VAL E N 1
ATOM 8606 C CA . VAL E 1 95 ? 124.83911 1.11913 51.66892 1.000 39.44919 92 VAL E CA 1
ATOM 8607 C C . VAL E 1 95 ? 125.36840 0.70310 50.30256 1.000 38.73204 92 VAL E C 1
ATOM 8608 O O . VAL E 1 95 ? 126.58441 0.65961 50.07750 1.000 40.97861 92 VAL E O 1
ATOM 8612 N N . LYS E 1 96 ? 124.46163 0.40427 49.37182 1.000 37.71446 93 LYS E N 1
ATOM 8613 C CA . LYS E 1 96 ? 124.86278 0.02153 48.02017 1.000 44.12301 93 LYS E CA 1
ATOM 8614 C C . LYS E 1 96 ? 125.72589 1.09812 47.37553 1.000 42.82477 93 LYS E C 1
ATOM 8615 O O . LYS E 1 96 ? 126.77213 0.79995 46.78824 1.000 45.05015 93 LYS E O 1
ATOM 8621 N N . ASP E 1 97 ? 125.30258 2.36241 47.48194 1.000 43.34667 94 ASP E N 1
ATOM 8622 C CA . ASP E 1 97 ? 126.05248 3.45427 46.86479 1.000 44.11327 94 ASP E CA 1
ATOM 8623 C C . ASP E 1 97 ? 127.38409 3.68752 47.56574 1.000 44.14181 94 ASP E C 1
ATOM 8624 O O . ASP E 1 97 ? 128.39949 3.93319 46.90334 1.000 43.70968 94 ASP E O 1
ATOM 8629 N N . VAL E 1 98 ? 127.40476 3.64319 48.90370 1.000 41.67806 95 VAL E N 1
ATOM 8630 C CA . VAL E 1 98 ? 128.66657 3.85799 49.60644 1.000 39.51295 95 VAL E CA 1
ATOM 8631 C C . VAL E 1 98 ? 129.64300 2.74032 49.27066 1.000 40.86063 95 VAL E C 1
ATOM 8632 O O . VAL E 1 98 ? 130.81777 2.98737 48.97907 1.000 44.46362 95 VAL E O 1
ATOM 8636 N N . VAL E 1 99 ? 129.16644 1.49186 49.28506 1.000 42.23818 96 VAL E N 1
ATOM 8637 C CA . VAL E 1 99 ? 130.04692 0.37845 48.94043 1.000 45.83804 96 VAL E CA 1
ATOM 8638 C C . VAL E 1 99 ? 130.50384 0.49880 47.49470 1.000 49.03468 96 VAL E C 1
ATOM 8639 O O . VAL E 1 99 ? 131.63751 0.13340 47.16103 1.000 52.92531 96 VAL E O 1
ATOM 8643 N N . ALA E 1 100 ? 129.65494 1.05073 46.62435 1.000 45.82259 97 ALA E N 1
ATOM 8644 C CA . ALA E 1 100 ? 130.08022 1.32203 45.25467 1.000 46.02314 97 ALA E CA 1
ATOM 8645 C C . ALA E 1 100 ? 131.12499 2.43534 45.19758 1.000 43.13835 97 ALA E C 1
ATOM 8646 O O . ALA E 1 100 ? 132.09038 2.34514 44.43069 1.000 44.75714 97 ALA E O 1
ATOM 8648 N N . ASP E 1 101 ? 130.95834 3.49180 45.99900 1.000 42.24948 98 ASP E N 1
ATOM 8649 C CA . ASP E 1 101 ? 131.83023 4.65904 45.87220 1.000 43.49165 98 ASP E CA 1
ATOM 8650 C C . ASP E 1 101 ? 133.14360 4.48754 46.62137 1.000 46.60859 98 ASP E C 1
ATOM 8651 O O . ASP E 1 101 ? 134.18288 4.99838 46.18542 1.000 46.86190 98 ASP E O 1
ATOM 8656 N N . PHE E 1 102 ? 133.11082 3.81627 47.76819 1.000 46.41463 99 PHE E N 1
ATOM 8657 C CA . PHE E 1 102 ? 134.28846 3.68060 48.60804 1.000 44.66625 99 PHE E CA 1
ATOM 8658 C C . PHE E 1 102 ? 134.83163 2.26145 48.65259 1.000 44.16457 99 PHE E C 1
ATOM 8659 O O . PHE E 1 102 ? 135.93233 2.05808 49.17187 1.000 47.30964 99 PHE E O 1
ATOM 8667 N N . GLY E 1 103 ? 134.09586 1.27715 48.13459 1.000 43.18906 100 GLY E N 1
ATOM 8668 C CA . GLY E 1 103 ? 134.55882 -0.08822 48.09627 1.000 42.58790 100 GLY E CA 1
ATOM 8669 C C . GLY E 1 103 ? 134.11354 -0.95393 49.25702 1.000 43.84271 100 GLY E C 1
ATOM 8670 O O . GLY E 1 103 ? 134.07731 -2.17924 49.11267 1.000 45.75422 100 GLY E O 1
ATOM 8671 N N . GLN E 1 104 ? 133.76574 -0.35918 50.39729 1.000 39.39090 101 GLN E N 1
ATOM 8672 C CA . GLN E 1 104 ? 133.40444 -1.11821 51.58728 1.000 38.36435 101 GLN E CA 1
ATOM 8673 C C . GLN E 1 104 ? 132.89301 -0.14074 52.63267 1.000 37.86943 101 GLN E C 1
ATOM 8674 O O . GLN E 1 104 ? 133.00437 1.07616 52.47668 1.000 38.40915 101 GLN E O 1
ATOM 8680 N N . ILE E 1 105 ? 132.34717 -0.69489 53.71279 1.000 37.11500 102 ILE E N 1
ATOM 8681 C CA . ILE E 1 105 ? 131.99841 0.04979 54.91643 1.000 33.41841 102 ILE E CA 1
ATOM 8682 C C . ILE E 1 105 ? 132.57265 -0.72140 56.09760 1.000 35.13072 102 ILE E C 1
ATOM 8683 O O . ILE E 1 105 ? 132.17892 -1.86783 56.33808 1.000 35.69249 102 ILE E O 1
ATOM 8688 N N . ASP E 1 106 ? 133.51744 -0.10574 56.81832 1.000 33.06817 103 ASP E N 1
ATOM 8689 C CA . ASP E 1 106 ? 134.11192 -0.73063 57.99168 1.000 35.26335 103 ASP E CA 1
ATOM 8690 C C . ASP E 1 106 ? 133.34826 -0.40448 59.26649 1.000 34.60798 103 ASP E C 1
ATOM 8691 O O . ASP E 1 106 ? 133.22584 -1.25766 60.15169 1.000 34.35802 103 ASP E O 1
ATOM 8696 N N . ALA E 1 107 ? 132.81235 0.80685 59.36856 1.000 35.35469 104 ALA E N 1
ATOM 8697 C CA . ALA E 1 107 ? 132.08344 1.22016 60.55392 1.000 32.82988 104 ALA E CA 1
ATOM 8698 C C . ALA E 1 107 ? 130.91259 2.09681 60.13926 1.000 33.15198 104 ALA E C 1
ATOM 8699 O O . ALA E 1 107 ? 131.03325 2.93051 59.23660 1.000 35.34032 104 ALA E O 1
ATOM 8701 N N . PHE E 1 108 ? 129.78320 1.91119 60.81207 1.000 30.93637 105 PHE E N 1
ATOM 8702 C CA . PHE E 1 108 ? 128.56068 2.64683 60.52119 1.000 27.93883 105 PHE E CA 1
ATOM 8703 C C . PHE E 1 108 ? 128.09176 3.30191 61.80976 1.000 27.86237 105 PHE E C 1
ATOM 8704 O O . PHE E 1 108 ? 127.97048 2.63459 62.83910 1.000 25.04562 105 PHE E O 1
ATOM 8712 N N . ILE E 1 109 ? 127.84089 4.59476 61.75869 1.000 28.37985 106 ILE E N 1
ATOM 8713 C CA . ILE E 1 109 ? 127.38108 5.35416 62.91552 1.000 31.08107 106 ILE E CA 1
ATOM 8714 C C . ILE E 1 109 ? 125.94016 5.76564 62.62267 1.000 33.83390 106 ILE E C 1
ATOM 8715 O O . ILE E 1 109 ? 125.69210 6.70981 61.85823 1.000 31.95211 106 ILE E O 1
ATOM 8720 N N . ALA E 1 110 ? 124.98105 5.02236 63.18688 1.000 32.59400 107 ALA E N 1
ATOM 8721 C CA . ALA E 1 110 ? 123.55997 5.32178 63.01708 1.000 31.16594 107 ALA E CA 1
ATOM 8722 C C . ALA E 1 110 ? 123.18805 6.42280 64.00285 1.000 32.63274 107 ALA E C 1
ATOM 8723 O O . ALA E 1 110 ? 123.01118 6.17545 65.19668 1.000 33.89869 107 ALA E O 1
ATOM 8725 N N . ASN E 1 111 ? 123.05945 7.64686 63.49755 1.000 35.32017 108 ASN E N 1
ATOM 8726 C CA . ASN E 1 111 ? 122.96016 8.83080 64.34232 1.000 37.65694 108 ASN E CA 1
ATOM 8727 C C . ASN E 1 111 ? 121.75171 9.71405 64.03378 1.000 40.93544 108 ASN E C 1
ATOM 8728 O O . ASN E 1 111 ? 121.37316 10.52337 64.89200 1.000 41.99607 108 ASN E O 1
ATOM 8733 N N . ALA E 1 112 ? 121.11459 9.56367 62.86995 1.000 39.41077 109 ALA E N 1
ATOM 8734 C CA . ALA E 1 112 ? 119.94575 10.37135 62.52142 1.000 39.88398 109 ALA E CA 1
ATOM 8735 C C . ALA E 1 112 ? 118.81376 10.17985 63.52941 1.000 39.16641 109 ALA E C 1
ATOM 8736 O O . ALA E 1 112 ? 118.61539 9.09010 64.06575 1.000 38.92059 109 ALA E O 1
ATOM 8738 N N . GLY E 1 113 ? 118.07288 11.25067 63.79651 1.000 43.28034 110 GLY E N 1
ATOM 8739 C CA . GLY E 1 113 ? 116.99013 11.18265 64.76421 1.000 43.19075 110 GLY E CA 1
ATOM 8740 C C . GLY E 1 113 ? 116.16976 12.45306 64.79101 1.000 42.16219 110 GLY E C 1
ATOM 8741 O O . GLY E 1 113 ? 116.60133 13.50633 64.31228 1.000 42.45467 110 GLY E O 1
ATOM 8742 N N . ALA E 1 114 ? 114.97498 12.33936 65.37091 1.000 42.58185 111 ALA E N 1
ATOM 8743 C CA . ALA E 1 114 ? 114.04680 13.45709 65.50174 1.000 42.54399 111 ALA E CA 1
ATOM 8744 C C . ALA E 1 114 ? 113.48561 13.49763 66.92096 1.000 41.71937 111 ALA E C 1
ATOM 8745 O O . ALA E 1 114 ? 113.47525 12.49186 67.62702 1.000 41.52642 111 ALA E O 1
ATOM 8747 N N . THR E 1 115 ? 113.01146 14.66844 67.34221 1.000 42.76141 112 THR E N 1
ATOM 8748 C CA . THR E 1 115 ? 112.53477 14.85879 68.70890 1.000 41.67041 112 THR E CA 1
ATOM 8749 C C . THR E 1 115 ? 111.01135 14.77235 68.80244 1.000 39.67172 112 THR E C 1
ATOM 8750 O O . THR E 1 115 ? 110.28571 14.93268 67.82103 1.000 38.00402 112 THR E O 1
ATOM 8754 N N . ALA E 1 116 ? 110.53937 14.49760 70.01216 1.000 39.52855 113 ALA E N 1
ATOM 8755 C CA . ALA E 1 116 ? 109.12548 14.52878 70.34589 1.000 38.43910 113 ALA E CA 1
ATOM 8756 C C . ALA E 1 116 ? 108.79631 15.84211 71.05319 1.000 40.86116 113 ALA E C 1
ATOM 8757 O O . ALA E 1 116 ? 109.66305 16.48366 71.65385 1.000 42.76584 113 ALA E O 1
ATOM 8759 N N . ASP E 1 117 ? 107.52415 16.24522 70.98530 1.000 42.41399 114 ASP E N 1
ATOM 8760 C CA . ASP E 1 117 ? 107.14046 17.49885 71.62661 1.000 44.73484 114 ASP E CA 1
ATOM 8761 C C . ASP E 1 117 ? 105.90950 17.36630 72.52181 1.000 40.21824 114 ASP E C 1
ATOM 8762 O O . ASP E 1 117 ? 105.25740 18.37343 72.80583 1.000 41.87758 114 ASP E O 1
ATOM 8767 N N . SER E 1 118 ? 105.59212 16.16364 72.99812 1.000 37.02003 115 SER E N 1
ATOM 8768 C CA . SER E 1 118 ? 104.51473 15.98956 73.96845 1.000 37.88210 115 SER E CA 1
ATOM 8769 C C . SER E 1 118 ? 104.52184 14.55111 74.46519 1.000 34.39177 115 SER E C 1
ATOM 8770 O O . SER E 1 118 ? 105.08879 13.66122 73.82463 1.000 36.53244 115 SER E O 1
ATOM 8773 N N . GLY E 1 119 ? 103.86416 14.33275 75.60067 1.000 31.47891 116 GLY E N 1
ATOM 8774 C CA . GLY E 1 119 ? 103.56558 12.98715 76.05727 1.000 33.48412 116 GLY E CA 1
ATOM 8775 C C . GLY E 1 119 ? 102.49836 12.32898 75.18001 1.000 35.21553 116 GLY E C 1
ATOM 8776 O O . GLY E 1 119 ? 102.05631 12.86316 74.16038 1.000 26.09647 116 GLY E O 1
ATOM 8777 N N . ILE E 1 120 ? 102.07219 11.13625 75.60306 1.000 32.27824 117 ILE E N 1
ATOM 8778 C CA . ILE E 1 120 ? 101.18741 10.35783 74.73559 1.000 30.25757 117 ILE E CA 1
ATOM 8779 C C . ILE E 1 120 ? 99.72269 10.78822 74.83082 1.000 30.17254 117 ILE E C 1
ATOM 8780 O O . ILE E 1 120 ? 98.96526 10.54964 73.88549 1.000 31.19229 117 ILE E O 1
ATOM 8785 N N . LEU E 1 121 ? 99.28252 11.40015 75.93604 1.000 27.52152 118 LEU E N 1
ATOM 8786 C CA . LEU E 1 121 ? 97.87217 11.77878 76.00076 1.000 30.88242 118 LEU E CA 1
ATOM 8787 C C . LEU E 1 121 ? 97.61137 13.04873 75.19406 1.000 35.19328 118 LEU E C 1
ATOM 8788 O O . LEU E 1 121 ? 96.57267 13.16831 74.53695 1.000 33.83522 118 LEU E O 1
ATOM 8793 N N . ASP E 1 122 ? 98.54280 13.99917 75.22488 1.000 35.96610 119 ASP E N 1
ATOM 8794 C CA . ASP E 1 122 ? 98.38980 15.21862 74.44330 1.000 40.25271 119 ASP E CA 1
ATOM 8795 C C . ASP E 1 122 ? 98.74531 15.00403 72.98037 1.000 42.63475 119 ASP E C 1
ATOM 8796 O O . ASP E 1 122 ? 98.24220 15.72258 72.11575 1.000 47.78911 119 ASP E O 1
ATOM 8801 N N . GLY E 1 123 ? 99.60257 14.04946 72.68025 1.000 40.66680 120 GLY E N 1
ATOM 8802 C CA . GLY E 1 123 ? 99.95820 13.79203 71.30466 1.000 38.71174 120 GLY E CA 1
ATOM 8803 C C . GLY E 1 123 ? 99.02444 12.79490 70.64016 1.000 38.95986 120 GLY E C 1
ATOM 8804 O O . GLY E 1 123 ? 98.30661 12.02672 71.28917 1.000 36.04671 120 GLY E O 1
ATOM 8805 N N . SER E 1 124 ? 99.03653 12.80624 69.31326 1.000 37.37025 121 SER E N 1
ATOM 8806 C CA . SER E 1 124 ? 98.19774 11.89092 68.55904 1.000 38.05717 121 SER E CA 1
ATOM 8807 C C . SER E 1 124 ? 98.94220 10.58257 68.29052 1.000 34.03173 121 SER E C 1
ATOM 8808 O O . SER E 1 124 ? 100.13887 10.44674 68.54655 1.000 33.26664 121 SER E O 1
ATOM 8811 N N . VAL E 1 125 ? 98.21205 9.61503 67.74719 1.000 34.97779 122 VAL E N 1
ATOM 8812 C CA . VAL E 1 125 ? 98.82613 8.35173 67.35951 1.000 33.78961 122 VAL E CA 1
ATOM 8813 C C . VAL E 1 125 ? 99.83256 8.57940 66.24346 1.000 33.60140 122 VAL E C 1
ATOM 8814 O O . VAL E 1 125 ? 100.90409 7.95980 66.21259 1.000 32.97865 122 VAL E O 1
ATOM 8818 N N . GLU E 1 126 ? 99.51948 9.49743 65.32495 1.000 32.46833 123 GLU E N 1
ATOM 8819 C CA . GLU E 1 126 ? 100.44632 9.79016 64.23996 1.000 36.30525 123 GLU E CA 1
ATOM 8820 C C . GLU E 1 126 ? 101.73435 10.41223 64.76718 1.000 34.67105 123 GLU E C 1
ATOM 8821 O O . GLU E 1 126 ? 102.82381 10.11334 64.26623 1.000 36.60736 123 GLU E O 1
ATOM 8827 N N . ALA E 1 127 ? 101.63690 11.27074 65.78535 1.000 33.97391 124 ALA E N 1
ATOM 8828 C CA . ALA E 1 127 ? 102.84557 11.84416 66.37286 1.000 32.75617 124 ALA E CA 1
ATOM 8829 C C . ALA E 1 127 ? 103.71598 10.76463 67.01460 1.000 31.48819 124 ALA E C 1
ATOM 8830 O O . ALA E 1 127 ? 104.94564 10.76874 66.85778 1.000 31.61797 124 ALA E O 1
ATOM 8832 N N . TRP E 1 128 ? 103.10086 9.82915 67.74272 1.000 33.07182 125 TRP E N 1
ATOM 8833 C CA . TRP E 1 128 ? 103.86183 8.70324 68.28008 1.000 32.32043 125 TRP E CA 1
ATOM 8834 C C . TRP E 1 128 ? 104.51118 7.91368 67.15187 1.000 32.86868 125 TRP E C 1
ATOM 8835 O O . TRP E 1 128 ? 105.71773 7.63477 67.18875 1.000 31.08891 125 TRP E O 1
ATOM 8846 N N . ASN E 1 129 ? 103.71672 7.56765 66.12536 1.000 32.77094 126 ASN E N 1
ATOM 8847 C CA . ASN E 1 129 ? 104.20594 6.76478 65.00814 1.000 33.66906 126 ASN E CA 1
ATOM 8848 C C . ASN E 1 129 ? 105.38155 7.43822 64.31654 1.000 34.26367 126 ASN E C 1
ATOM 8849 O O . ASN E 1 129 ? 106.35684 6.77142 63.94950 1.000 36.51954 126 ASN E O 1
ATOM 8854 N N . HIS E 1 130 ? 105.31885 8.75822 64.13886 1.000 30.68134 127 HIS E N 1
ATOM 8855 C CA . HIS E 1 130 ? 106.40356 9.43782 63.44136 1.000 33.96208 127 HIS E CA 1
ATOM 8856 C C . HIS E 1 130 ? 107.71396 9.34850 64.22281 1.000 34.80816 127 HIS E C 1
ATOM 8857 O O . HIS E 1 130 ? 108.78206 9.12226 63.63643 1.000 34.88791 127 HIS E O 1
ATOM 8864 N N . VAL E 1 131 ? 107.65456 9.51332 65.54681 1.000 31.92040 128 VAL E N 1
ATOM 8865 C CA . VAL E 1 131 ? 108.87343 9.44721 66.35017 1.000 33.91124 128 VAL E CA 1
ATOM 8866 C C . VAL E 1 131 ? 109.44971 8.03917 66.33696 1.000 31.64091 128 VAL E C 1
ATOM 8867 O O . VAL E 1 131 ? 110.66188 7.85600 66.18574 1.000 31.00780 128 VAL E O 1
ATOM 8871 N N . VAL E 1 132 ? 108.59423 7.02320 66.46702 1.000 32.39102 129 VAL E N 1
ATOM 8872 C CA . VAL E 1 132 ? 109.08276 5.64787 66.49305 1.000 31.63161 129 VAL E CA 1
ATOM 8873 C C . VAL E 1 132 ? 109.63726 5.25433 65.12953 1.000 31.86608 129 VAL E C 1
ATOM 8874 O O . VAL E 1 132 ? 110.65670 4.56041 65.03127 1.000 34.00396 129 VAL E O 1
ATOM 8878 N N . GLN E 1 133 ? 108.99911 5.71193 64.05979 1.000 33.55184 130 GLN E N 1
ATOM 8879 C CA . GLN E 1 133 ? 109.43629 5.32080 62.72305 1.000 34.65986 130 GLN E CA 1
ATOM 8880 C C . GLN E 1 133 ? 110.82588 5.86630 62.40221 1.000 34.69195 130 GLN E C 1
ATOM 8881 O O . GLN E 1 133 ? 111.63322 5.17637 61.77441 1.000 35.94179 130 GLN E O 1
ATOM 8887 N N . VAL E 1 134 ? 111.12960 7.09504 62.81344 1.000 35.17868 131 VAL E N 1
ATOM 8888 C CA . VAL E 1 134 ? 112.45529 7.65085 62.54060 1.000 34.65605 131 VAL E CA 1
ATOM 8889 C C . VAL E 1 134 ? 113.48896 7.08485 63.50946 1.000 37.71141 131 VAL E C 1
ATOM 8890 O O . VAL E 1 134 ? 114.49644 6.49395 63.10317 1.000 38.79981 131 VAL E O 1
ATOM 8894 N N . ASP E 1 135 ? 113.24399 7.24302 64.80840 1.000 35.72012 132 ASP E N 1
ATOM 8895 C CA . ASP E 1 135 ? 114.28158 6.97911 65.79383 1.000 35.74752 132 ASP E CA 1
ATOM 8896 C C . ASP E 1 135 ? 114.49981 5.48850 66.03712 1.000 37.12279 132 ASP E C 1
ATOM 8897 O O . ASP E 1 135 ? 115.63976 5.06038 66.23790 1.000 39.19492 132 ASP E O 1
ATOM 8902 N N . LEU E 1 136 ? 113.43812 4.68250 66.05195 1.000 33.94759 133 LEU E N 1
ATOM 8903 C CA . LEU E 1 136 ? 113.60200 3.25055 66.31018 1.000 29.92532 133 LEU E CA 1
ATOM 8904 C C . LEU E 1 136 ? 113.69317 2.45036 65.01384 1.000 32.63183 133 LEU E C 1
ATOM 8905 O O . LEU E 1 136 ? 114.69065 1.76386 64.76853 1.000 33.22619 133 LEU E O 1
ATOM 8910 N N . ASN E 1 137 ? 112.65302 2.52733 64.17759 1.000 30.35842 134 ASN E N 1
ATOM 8911 C CA . ASN E 1 137 ? 112.66812 1.77921 62.92663 1.000 33.75930 134 ASN E CA 1
ATOM 8912 C C . ASN E 1 137 ? 113.75932 2.27418 61.98637 1.000 33.11304 134 ASN E C 1
ATOM 8913 O O . ASN E 1 137 ? 114.35271 1.47065 61.25901 1.000 34.30739 134 ASN E O 1
ATOM 8918 N N . GLY E 1 138 ? 114.06709 3.57385 62.01140 1.000 33.05086 135 GLY E N 1
ATOM 8919 C CA . GLY E 1 138 ? 115.14248 4.08126 61.17006 1.000 32.19571 135 GLY E CA 1
ATOM 8920 C C . GLY E 1 138 ? 116.50335 3.52714 61.55375 1.000 33.38381 135 GLY E C 1
ATOM 8921 O O . GLY E 1 138 ? 117.34335 3.24408 60.69238 1.000 34.67815 135 GLY E O 1
ATOM 8922 N N . THR E 1 139 ? 116.74645 3.37769 62.85049 1.000 31.91334 136 THR E N 1
ATOM 8923 C CA . THR E 1 139 ? 117.98729 2.75675 63.29101 1.000 29.32805 136 THR E CA 1
ATOM 8924 C C . THR E 1 139 ? 118.02368 1.28544 62.88331 1.000 29.13852 136 THR E C 1
ATOM 8925 O O . THR E 1 139 ? 119.05645 0.78953 62.41013 1.000 25.21392 136 THR E O 1
ATOM 8929 N N . PHE E 1 140 ? 116.88471 0.58961 63.01287 1.000 29.62646 137 PHE E N 1
ATOM 8930 C CA . PHE E 1 140 ? 116.78653 -0.79866 62.56460 1.000 31.29007 137 PHE E CA 1
ATOM 8931 C C . PHE E 1 140 ? 117.05434 -0.92290 61.06403 1.000 32.77922 137 PHE E C 1
ATOM 8932 O O . PHE E 1 140 ? 117.78005 -1.83004 60.63329 1.000 31.67653 137 PHE E O 1
ATOM 8940 N N . HIS E 1 141 ? 116.46292 -0.02581 60.25608 1.000 29.37422 138 HIS E N 1
ATOM 8941 C CA . HIS E 1 141 ? 116.70602 -0.00758 58.81497 1.000 29.45305 138 HIS E CA 1
ATOM 8942 C C . HIS E 1 141 ? 118.19460 0.09329 58.50799 1.000 35.64642 138 HIS E C 1
ATOM 8943 O O . HIS E 1 141 ? 118.72552 -0.65287 57.67688 1.000 38.49720 138 HIS E O 1
ATOM 8950 N N . CYS E 1 142 ? 118.87230 1.05426 59.14249 1.000 33.40145 139 CYS E N 1
ATOM 8951 C CA . CYS E 1 142 ? 120.31433 1.20203 58.97548 1.000 35.56912 139 CYS E CA 1
ATOM 8952 C C . CYS E 1 142 ? 121.05394 -0.05103 59.43096 1.000 31.82593 139 CYS E C 1
ATOM 8953 O O . CYS E 1 142 ? 121.94780 -0.54656 58.73463 1.000 31.02040 139 CYS E O 1
ATOM 8956 N N . ALA E 1 143 ? 120.68958 -0.57827 60.60135 1.000 29.31779 140 ALA E N 1
ATOM 8957 C CA . ALA E 1 143 ? 121.33696 -1.78556 61.10646 1.000 31.47506 140 ALA E CA 1
ATOM 8958 C C . ALA E 1 143 ? 121.18434 -2.94514 60.12638 1.000 34.86309 140 ALA E C 1
ATOM 8959 O O . ALA E 1 143 ? 122.16573 -3.61793 59.78921 1.000 33.96211 140 ALA E O 1
ATOM 8961 N N . LYS E 1 144 ? 119.95762 -3.19283 59.65194 1.000 31.96614 141 LYS E N 1
ATOM 8962 C CA . LYS E 1 144 ? 119.74596 -4.31560 58.74669 1.000 32.02776 141 LYS E CA 1
ATOM 8963 C C . LYS E 1 144 ? 120.51985 -4.12008 57.44679 1.000 32.80332 141 LYS E C 1
ATOM 8964 O O . LYS E 1 144 ? 121.24799 -5.01555 57.00951 1.000 35.14111 141 LYS E O 1
ATOM 8970 N N . ALA E 1 145 ? 120.39881 -2.93795 56.83221 1.000 30.88471 142 ALA E N 1
ATOM 8971 C CA . ALA E 1 145 ? 121.06620 -2.67692 55.55637 1.000 29.61206 142 ALA E CA 1
ATOM 8972 C C . ALA E 1 145 ? 122.57856 -2.87980 55.65142 1.000 33.46384 142 ALA E C 1
ATOM 8973 O O . ALA E 1 145 ? 123.16371 -3.61600 54.84768 1.000 35.07618 142 ALA E O 1
ATOM 8975 N N . VAL E 1 146 ? 123.23580 -2.23182 56.62430 1.000 33.12936 143 VAL E N 1
ATOM 8976 C CA . VAL E 1 146 ? 124.69178 -2.37314 56.72021 1.000 36.01752 143 VAL E CA 1
ATOM 8977 C C . VAL E 1 146 ? 125.07052 -3.73838 57.29183 1.000 38.14996 143 VAL E C 1
ATOM 8978 O O . VAL E 1 146 ? 126.13635 -4.27576 56.96849 1.000 38.98273 143 VAL E O 1
ATOM 8982 N N . GLY E 1 147 ? 124.20380 -4.33399 58.11976 1.000 38.26316 144 GLY E N 1
ATOM 8983 C CA . GLY E 1 147 ? 124.52120 -5.62837 58.71045 1.000 37.02648 144 GLY E CA 1
ATOM 8984 C C . GLY E 1 147 ? 124.68791 -6.72987 57.67694 1.000 38.35060 144 GLY E C 1
ATOM 8985 O O . GLY E 1 147 ? 125.51688 -7.62868 57.84357 1.000 37.48411 144 GLY E O 1
ATOM 8986 N N . HIS E 1 148 ? 123.89414 -6.68399 56.59915 1.000 38.96628 145 HIS E N 1
ATOM 8987 C CA . HIS E 1 148 ? 124.10711 -7.61218 55.49103 1.000 39.98911 145 HIS E CA 1
ATOM 8988 C C . HIS E 1 148 ? 125.51516 -7.45990 54.90832 1.000 39.55397 145 HIS E C 1
ATOM 8989 O O . HIS E 1 148 ? 126.16045 -8.45513 54.55891 1.000 39.53739 145 HIS E O 1
ATOM 8996 N N . HIS E 1 149 ? 126.02006 -6.22067 54.81876 1.000 38.93233 146 HIS E N 1
ATOM 8997 C CA . HIS E 1 149 ? 127.36581 -5.99851 54.29179 1.000 36.05120 146 HIS E CA 1
ATOM 8998 C C . HIS E 1 149 ? 128.43740 -6.46288 55.27574 1.000 39.38696 146 HIS E C 1
ATOM 8999 O O . HIS E 1 149 ? 129.44471 -7.05345 54.86818 1.000 42.73414 146 HIS E O 1
ATOM 9006 N N . PHE E 1 150 ? 128.24438 -6.20694 56.57446 1.000 37.07325 147 PHE E N 1
ATOM 9007 C CA . PHE E 1 150 ? 129.21175 -6.67655 57.56927 1.000 36.73297 147 PHE E CA 1
ATOM 9008 C C . PHE E 1 150 ? 129.32428 -8.20015 57.55534 1.000 34.55308 147 PHE E C 1
ATOM 9009 O O . PHE E 1 150 ? 130.42497 -8.75514 57.67781 1.000 31.42705 147 PHE E O 1
ATOM 9017 N N . LYS E 1 151 ? 128.18793 -8.89095 57.41948 1.000 32.55001 148 LYS E N 1
ATOM 9018 C CA . LYS E 1 151 ? 128.18211 -10.35126 57.42760 1.000 36.08528 148 LYS E CA 1
ATOM 9019 C C . LYS E 1 151 ? 128.93597 -10.91813 56.22880 1.000 41.09926 148 LYS E C 1
ATOM 9020 O O . LYS E 1 151 ? 129.66026 -11.91353 56.35899 1.000 41.15670 148 LYS E O 1
ATOM 9026 N N . GLU E 1 152 ? 128.79189 -10.28603 55.05858 1.000 42.22091 149 GLU E N 1
ATOM 9027 C CA . GLU E 1 152 ? 129.55997 -10.69206 53.88158 1.000 47.00029 149 GLU E CA 1
ATOM 9028 C C . GLU E 1 152 ? 131.06104 -10.53844 54.11594 1.000 46.00787 149 GLU E C 1
ATOM 9029 O O . GLU E 1 152 ? 131.84448 -11.44424 53.80951 1.000 46.32603 149 GLU E O 1
ATOM 9035 N N . ARG E 1 153 ? 131.48058 -9.38621 54.65033 1.000 42.53344 150 ARG E N 1
ATOM 9036 C CA . ARG E 1 153 ? 132.89561 -9.09929 54.86564 1.000 41.26779 150 ARG E CA 1
ATOM 9037 C C . ARG E 1 153 ? 133.46686 -9.80290 56.08969 1.000 41.52650 150 ARG E C 1
ATOM 9038 O O . ARG E 1 153 ? 134.68617 -9.98436 56.16922 1.000 43.02677 150 ARG E O 1
ATOM 9046 N N . GLY E 1 154 ? 132.62839 -10.18732 57.04882 1.000 39.63410 151 GLY E N 1
ATOM 9047 C CA . GLY E 1 154 ? 133.12522 -10.82314 58.25274 1.000 36.13908 151 GLY E CA 1
ATOM 9048 C C . GLY E 1 154 ? 133.72612 -9.89535 59.28929 1.000 35.36325 151 GLY E C 1
ATOM 9049 O O . GLY E 1 154 ? 134.29941 -10.38556 60.26517 1.000 36.05510 151 GLY E O 1
ATOM 9050 N N . THR E 1 155 ? 133.63685 -8.57599 59.10414 1.000 38.23063 152 THR E N 1
ATOM 9051 C CA . THR E 1 155 ? 134.06425 -7.59283 60.09862 1.000 37.52407 152 THR E CA 1
ATOM 9052 C C . THR E 1 155 ? 133.12189 -6.40254 60.04635 1.000 36.42874 152 THR E C 1
ATOM 9053 O O . THR E 1 155 ? 132.40592 -6.19596 59.06025 1.000 37.04061 152 THR E O 1
ATOM 9057 N N . GLY E 1 156 ? 133.15725 -5.60659 61.10826 1.000 31.78951 153 GLY E N 1
ATOM 9058 C CA . GLY E 1 156 ? 132.47147 -4.33052 61.11569 1.000 30.45909 153 GLY E CA 1
ATOM 9059 C C . GLY E 1 156 ? 132.16519 -3.87777 62.52304 1.000 28.67322 153 GLY E C 1
ATOM 9060 O O . GLY E 1 156 ? 132.27938 -4.63077 63.49179 1.000 28.59017 153 GLY E O 1
ATOM 9061 N N . SER E 1 157 ? 131.75731 -2.61310 62.62095 1.000 27.94136 154 SER E N 1
ATOM 9062 C CA . SER E 1 157 ? 131.39820 -2.00757 63.89798 1.000 28.91138 154 SER E CA 1
ATOM 9063 C C . SER E 1 157 ? 130.21092 -1.07586 63.67756 1.000 29.45920 154 SER E C 1
ATOM 9064 O O . SER E 1 157 ? 130.25252 -0.20998 62.79525 1.000 28.06155 154 SER E O 1
ATOM 9067 N N . LEU E 1 158 ? 129.15023 -1.26006 64.46499 1.000 25.91553 155 LEU E N 1
ATOM 9068 C CA . LEU E 1 158 ? 127.95118 -0.42967 64.38625 1.000 25.43343 155 LEU E CA 1
ATOM 9069 C C . LEU E 1 158 ? 127.84474 0.38862 65.66488 1.000 25.61303 155 LEU E C 1
ATOM 9070 O O . LEU E 1 158 ? 127.82559 -0.17463 66.76355 1.000 25.52302 155 LEU E O 1
ATOM 9075 N N . VAL E 1 159 ? 127.79157 1.70867 65.52763 1.000 26.44076 156 VAL E N 1
ATOM 9076 C CA . VAL E 1 159 ? 127.69238 2.61836 66.66922 1.000 27.95802 156 VAL E CA 1
ATOM 9077 C C . VAL E 1 159 ? 126.35263 3.33677 66.57357 1.000 29.49609 156 VAL E C 1
ATOM 9078 O O . VAL E 1 159 ? 126.08507 4.02815 65.58393 1.000 30.38177 156 VAL E O 1
ATOM 9082 N N . ILE E 1 160 ? 125.53267 3.21512 67.60980 1.000 28.27164 157 ILE E N 1
ATOM 9083 C CA . ILE E 1 160 ? 124.18015 3.76102 67.61308 1.000 29.91618 157 ILE E CA 1
ATOM 9084 C C . ILE E 1 160 ? 124.12530 4.94921 68.56698 1.000 30.04555 157 ILE E C 1
ATOM 9085 O O . ILE E 1 160 ? 124.53908 4.84519 69.72656 1.000 30.56686 157 ILE E O 1
ATOM 9090 N N . THR E 1 161 ? 123.62762 6.08202 68.07571 1.000 31.82043 158 THR E N 1
ATOM 9091 C CA . THR E 1 161 ? 123.40978 7.25366 68.91947 1.000 31.87761 158 THR E CA 1
ATOM 9092 C C . THR E 1 161 ? 122.06248 7.08790 69.60239 1.000 31.97924 158 THR E C 1
ATOM 9093 O O . THR E 1 161 ? 121.02289 7.39147 69.01889 1.000 31.52131 158 THR E O 1
ATOM 9097 N N . ALA E 1 162 ? 122.07531 6.60802 70.84257 1.000 28.47971 159 ALA E N 1
ATOM 9098 C CA . ALA E 1 162 ? 120.83980 6.54265 71.60533 1.000 27.81672 159 ALA E CA 1
ATOM 9099 C C . ALA E 1 162 ? 120.61335 7.87653 72.30235 1.000 27.29646 159 ALA E C 1
ATOM 9100 O O . ALA E 1 162 ? 120.62709 8.92563 71.65503 1.000 27.00944 159 ALA E O 1
ATOM 9102 N N . SER E 1 163 ? 120.40208 7.84296 73.61728 1.000 24.87385 160 SER E N 1
ATOM 9103 C CA . SER E 1 163 ? 120.17278 9.04695 74.39852 1.000 26.30824 160 SER E CA 1
ATOM 9104 C C . SER E 1 163 ? 120.02533 8.66867 75.86101 1.000 27.30742 160 SER E C 1
ATOM 9105 O O . SER E 1 163 ? 119.58172 7.55405 76.17659 1.000 24.50053 160 SER E O 1
ATOM 9108 N N . MET E 1 164 ? 120.36866 9.58507 76.77011 1.000 27.04567 161 MET E N 1
ATOM 9109 C CA . MET E 1 164 ? 120.04685 9.31455 78.16571 1.000 29.58724 161 MET E CA 1
ATOM 9110 C C . MET E 1 164 ? 118.54393 9.21702 78.37296 1.000 26.35713 161 MET E C 1
ATOM 9111 O O . MET E 1 164 ? 118.10097 8.63706 79.36907 1.000 27.83979 161 MET E O 1
ATOM 9116 N N . SER E 1 165 ? 117.75324 9.75835 77.44609 1.000 24.52709 162 SER E N 1
ATOM 9117 C CA . SER E 1 165 ? 116.30832 9.55767 77.47655 1.000 26.57868 162 SER E CA 1
ATOM 9118 C C . SER E 1 165 ? 115.92705 8.09158 77.36598 1.000 26.40601 162 SER E C 1
ATOM 9119 O O . SER E 1 165 ? 114.78287 7.74681 77.66922 1.000 25.82972 162 SER E O 1
ATOM 9122 N N . GLY E 1 166 ? 116.84333 7.22959 76.91197 1.000 27.68007 163 GLY E N 1
ATOM 9123 C CA . GLY E 1 166 ? 116.58250 5.80294 76.90970 1.000 27.34574 163 GLY E CA 1
ATOM 9124 C C . GLY E 1 166 ? 116.74660 5.12958 78.25501 1.000 28.66032 163 GLY E C 1
ATOM 9125 O O . GLY E 1 166 ? 116.33491 3.97053 78.40376 1.000 27.05603 163 GLY E O 1
ATOM 9126 N N . HIS E 1 167 ? 117.33211 5.83486 79.23060 1.000 25.63002 164 HIS E N 1
ATOM 9127 C CA . HIS E 1 167 ? 117.51524 5.35901 80.60466 1.000 29.57055 164 HIS E CA 1
ATOM 9128 C C . HIS E 1 167 ? 116.56237 5.99601 81.60564 1.000 29.82343 164 HIS E C 1
ATOM 9129 O O . HIS E 1 167 ? 116.15457 5.33416 82.56638 1.000 30.06429 164 HIS E O 1
ATOM 9136 N N . ILE E 1 168 ? 116.23455 7.27965 81.42161 1.000 25.19836 165 ILE E N 1
ATOM 9137 C CA . ILE E 1 168 ? 115.42917 8.04951 82.35658 1.000 27.12081 165 ILE E CA 1
ATOM 9138 C C . ILE E 1 168 ? 114.35867 8.79095 81.56793 1.000 24.72075 165 ILE E C 1
ATOM 9139 O O . ILE E 1 168 ? 114.35749 8.80748 80.33997 1.000 24.29097 165 ILE E O 1
ATOM 9144 N N . ALA E 1 169 ? 113.44754 9.41371 82.30248 1.000 25.54495 166 ALA E N 1
ATOM 9145 C CA . ALA E 1 169 ? 112.35510 10.18943 81.73342 1.000 27.86158 166 ALA E CA 1
ATOM 9146 C C . ALA E 1 169 ? 112.67441 11.65997 81.93193 1.000 32.09255 166 ALA E C 1
ATOM 9147 O O . ALA E 1 169 ? 112.81663 12.11749 83.07120 1.000 32.15315 166 ALA E O 1
ATOM 9149 N N . ASN E 1 170 ? 112.81206 12.39060 80.82847 1.000 34.40702 167 ASN E N 1
ATOM 9150 C CA . ASN E 1 170 ? 113.17145 13.79987 80.90810 1.000 33.18163 167 ASN E CA 1
ATOM 9151 C C . ASN E 1 170 ? 112.09473 14.59400 81.63824 1.000 35.84425 167 ASN E C 1
ATOM 9152 O O . ASN E 1 170 ? 110.90757 14.25635 81.60190 1.000 36.29857 167 ASN E O 1
ATOM 9157 N N . PHE E 1 171 ? 112.52555 15.67537 82.29699 1.000 33.94436 168 PHE E N 1
ATOM 9158 C CA . PHE E 1 171 ? 111.66019 16.52673 83.09716 1.000 33.11524 168 PHE E CA 1
ATOM 9159 C C . PHE E 1 171 ? 112.15542 17.96435 82.97821 1.000 35.64479 168 PHE E C 1
ATOM 9160 O O . PHE E 1 171 ? 113.37410 18.19622 83.03919 1.000 38.54647 168 PHE E O 1
ATOM 9168 N N . PRO E 1 172 ? 111.25507 18.95094 82.82956 1.000 34.63795 169 PRO E N 1
ATOM 9169 C CA . PRO E 1 172 ? 109.79639 18.82055 82.88225 1.000 36.31664 169 PRO E CA 1
ATOM 9170 C C . PRO E 1 172 ? 109.09425 18.62771 81.52874 1.000 38.48753 169 PRO E C 1
ATOM 9171 O O . PRO E 1 172 ? 107.85778 18.57795 81.50858 1.000 38.00990 169 PRO E O 1
ATOM 9175 N N . GLN E 1 173 ? 109.83914 18.53209 80.42856 1.000 39.89515 170 GLN E N 1
ATOM 9176 C CA . GLN E 1 173 ? 109.20063 18.31222 79.13518 1.000 41.34843 170 GLN E CA 1
ATOM 9177 C C . GLN E 1 173 ? 108.74091 16.86459 79.02200 1.000 39.31005 170 GLN E C 1
ATOM 9178 O O . GLN E 1 173 ? 109.42313 15.94926 79.47921 1.000 37.92436 170 GLN E O 1
ATOM 9184 N N . GLU E 1 174 ? 107.56624 16.65487 78.42805 1.000 38.88057 171 GLU E N 1
ATOM 9185 C CA . GLU E 1 174 ? 107.02949 15.31157 78.23684 1.000 36.03560 171 GLU E CA 1
ATOM 9186 C C . GLU E 1 174 ? 107.35562 14.83173 76.82886 1.000 37.97091 171 GLU E C 1
ATOM 9187 O O . GLU E 1 174 ? 107.05634 15.52122 75.84955 1.000 39.21771 171 GLU E O 1
ATOM 9193 N N . GLN E 1 175 ? 107.96334 13.64742 76.72704 1.000 37.55378 172 GLN E N 1
ATOM 9194 C CA . GLN E 1 175 ? 108.40715 13.16236 75.42483 1.000 33.79548 172 GLN E CA 1
ATOM 9195 C C . GLN E 1 175 ? 108.52272 11.64141 75.40295 1.000 31.75795 172 GLN E C 1
ATOM 9196 O O . GLN E 1 175 ? 109.54669 11.09564 74.97580 1.000 31.52969 172 GLN E O 1
ATOM 9202 N N . THR E 1 176 ? 107.45645 10.94783 75.81355 1.000 30.27730 173 THR E N 1
ATOM 9203 C CA . THR E 1 176 ? 107.55233 9.51104 76.04236 1.000 30.69173 173 THR E CA 1
ATOM 9204 C C . THR E 1 176 ? 107.87459 8.74617 74.76334 1.000 27.68752 173 THR E C 1
ATOM 9205 O O . THR E 1 176 ? 108.67154 7.80426 74.78904 1.000 28.71450 173 THR E O 1
ATOM 9209 N N . SER E 1 177 ? 107.29313 9.14362 73.63177 1.000 28.39126 174 SER E N 1
ATOM 9210 C CA . SER E 1 177 ? 107.58992 8.44264 72.38253 1.000 27.73800 174 SER E CA 1
ATOM 9211 C C . SER E 1 177 ? 109.08810 8.42351 72.10504 1.000 29.26775 174 SER E C 1
ATOM 9212 O O . SER E 1 177 ? 109.64192 7.39032 71.71070 1.000 27.30286 174 SER E O 1
ATOM 9215 N N . TYR E 1 178 ? 109.76307 9.55806 72.32095 1.000 29.32385 175 TYR E N 1
ATOM 9216 C CA . TYR E 1 178 ? 111.19908 9.62418 72.08738 1.000 26.43331 175 TYR E CA 1
ATOM 9217 C C . TYR E 1 178 ? 111.96523 8.79526 73.11765 1.000 26.10887 175 TYR E C 1
ATOM 9218 O O . TYR E 1 178 ? 112.88318 8.04699 72.75559 1.000 24.19260 175 TYR E O 1
ATOM 9227 N N . ASN E 1 179 ? 111.59219 8.88407 74.40158 1.000 23.69253 176 ASN E N 1
ATOM 9228 C CA . ASN E 1 179 ? 112.28143 8.07493 75.40670 1.000 25.66151 176 ASN E CA 1
ATOM 9229 C C . ASN E 1 179 ? 112.14087 6.58466 75.10839 1.000 26.14003 176 ASN E C 1
ATOM 9230 O O . ASN E 1 179 ? 113.10789 5.81642 75.23684 1.000 24.21158 176 ASN E O 1
ATOM 9235 N N . VAL E 1 180 ? 110.93765 6.15888 74.71885 1.000 25.35871 177 VAL E N 1
ATOM 9236 C CA . VAL E 1 180 ? 110.70374 4.75170 74.41238 1.000 25.34438 177 VAL E CA 1
ATOM 9237 C C . VAL E 1 180 ? 111.50489 4.32886 73.18864 1.000 24.80977 177 VAL E C 1
ATOM 9238 O O . VAL E 1 180 ? 112.08401 3.23409 73.15484 1.000 27.03901 177 VAL E O 1
ATOM 9242 N N . ALA E 1 181 ? 111.55756 5.18359 72.16492 1.000 22.30412 178 ALA E N 1
ATOM 9243 C CA . ALA E 1 181 ? 112.29263 4.82471 70.95492 1.000 24.30655 178 ALA E CA 1
ATOM 9244 C C . ALA E 1 181 ? 113.78265 4.67467 71.23589 1.000 28.48108 178 ALA E C 1
ATOM 9245 O O . ALA E 1 181 ? 114.43498 3.77483 70.69776 1.000 28.74533 178 ALA E O 1
ATOM 9247 N N . LYS E 1 182 ? 114.34302 5.55294 72.07402 1.000 30.53328 179 LYS E N 1
ATOM 9248 C CA . LYS E 1 182 ? 115.76558 5.46933 72.38108 1.000 27.52579 179 LYS E CA 1
ATOM 9249 C C . LYS E 1 182 ? 116.08449 4.26715 73.25937 1.000 26.30903 179 LYS E C 1
ATOM 9250 O O . LYS E 1 182 ? 117.16316 3.67952 73.12659 1.000 26.67202 179 LYS E O 1
ATOM 9256 N N . ALA E 1 183 ? 115.16911 3.88977 74.15341 1.000 23.65630 180 ALA E N 1
ATOM 9257 C CA . ALA E 1 183 ? 115.37215 2.68349 74.95055 1.000 26.89394 180 ALA E CA 1
ATOM 9258 C C . ALA E 1 183 ? 115.41545 1.44367 74.06663 1.000 28.83961 180 ALA E C 1
ATOM 9259 O O . ALA E 1 183 ? 116.18706 0.50736 74.33049 1.000 24.71896 180 ALA E O 1
ATOM 9261 N N . GLY E 1 184 ? 114.55990 1.40490 73.03744 1.000 29.50524 181 GLY E N 1
ATOM 9262 C CA . GLY E 1 184 ? 114.64134 0.33772 72.05174 1.000 27.78209 181 GLY E CA 1
ATOM 9263 C C . GLY E 1 184 ? 115.97837 0.32431 71.33456 1.000 28.99087 181 GLY E C 1
ATOM 9264 O O . GLY E 1 184 ? 116.55246 -0.74106 71.09065 1.000 28.90024 181 GLY E O 1
ATOM 9265 N N . CYS E 1 185 ? 116.50509 1.51255 71.01324 1.000 26.59638 182 CYS E N 1
ATOM 9266 C CA . CYS E 1 185 ? 117.80881 1.59727 70.36309 1.000 27.23722 182 CYS E CA 1
ATOM 9267 C C . CYS E 1 185 ? 118.92177 1.02960 71.24240 1.000 29.60879 182 CYS E C 1
ATOM 9268 O O . CYS E 1 185 ? 119.81919 0.33970 70.73881 1.000 30.73473 182 CYS E O 1
ATOM 9271 N N . ILE E 1 186 ? 118.89554 1.33434 72.55176 1.000 21.77590 183 ILE E N 1
ATOM 9272 C CA . ILE E 1 186 ? 119.92403 0.83521 73.46733 1.000 24.15520 183 ILE E CA 1
ATOM 9273 C C . ILE E 1 186 ? 119.91371 -0.68757 73.49612 1.000 23.57041 183 ILE E C 1
ATOM 9274 O O . ILE E 1 186 ? 120.95894 -1.33482 73.35538 1.000 24.41852 183 ILE E O 1
ATOM 9279 N N . HIS E 1 187 ? 118.72894 -1.28787 73.67016 1.000 23.46877 184 HIS E N 1
ATOM 9280 C CA . HIS E 1 187 ? 118.68173 -2.74589 73.71136 1.000 24.25648 184 HIS E CA 1
ATOM 9281 C C . HIS E 1 187 ? 118.92674 -3.35404 72.33954 1.000 26.66255 184 HIS E C 1
ATOM 9282 O O . HIS E 1 187 ? 119.40432 -4.49110 72.25093 1.000 26.94106 184 HIS E O 1
ATOM 9289 N N . MET E 1 188 ? 118.61413 -2.62336 71.26629 1.000 23.84171 185 MET E N 1
ATOM 9290 C CA . MET E 1 188 ? 118.94621 -3.12052 69.94042 1.000 28.01639 185 MET E CA 1
ATOM 9291 C C . MET E 1 188 ? 120.44573 -3.35356 69.81493 1.000 29.58651 185 MET E C 1
ATOM 9292 O O . MET E 1 188 ? 120.87967 -4.36144 69.24363 1.000 27.35254 185 MET E O 1
ATOM 9297 N N . ALA E 1 189 ? 121.25393 -2.45100 70.37844 1.000 27.42533 186 ALA E N 1
ATOM 9298 C CA . ALA E 1 189 ? 122.70080 -2.64110 70.35214 1.000 26.24955 186 ALA E CA 1
ATOM 9299 C C . ALA E 1 189 ? 123.10418 -3.90341 71.11275 1.000 27.79129 186 ALA E C 1
ATOM 9300 O O . ALA E 1 189 ? 123.89845 -4.71275 70.61375 1.000 27.55107 186 ALA E O 1
ATOM 9302 N N . ARG E 1 190 ? 122.54283 -4.10511 72.31415 1.000 24.76395 187 ARG E N 1
ATOM 9303 C CA . ARG E 1 190 ? 122.81914 -5.32487 73.07762 1.000 24.86282 187 ARG E CA 1
ATOM 9304 C C . ARG E 1 190 ? 122.43361 -6.56142 72.28567 1.000 27.76494 187 ARG E C 1
ATOM 9305 O O . ARG E 1 190 ? 123.20684 -7.52324 72.17542 1.000 28.53128 187 ARG E O 1
ATOM 9313 N N . SER E 1 191 ? 121.21049 -6.56141 71.75989 1.000 27.36918 188 SER E N 1
ATOM 9314 C CA . SER E 1 191 ? 120.65333 -7.74482 71.12060 1.000 24.37937 188 SER E CA 1
ATOM 9315 C C . SER E 1 191 ? 121.37287 -8.06954 69.81746 1.000 24.68961 188 SER E C 1
ATOM 9316 O O . SER E 1 191 ? 121.59829 -9.24397 69.51118 1.000 26.45988 188 SER E O 1
ATOM 9319 N N . LEU E 1 192 ? 121.72847 -7.04641 69.02714 1.000 20.66402 189 LEU E N 1
ATOM 9320 C CA . LEU E 1 192 ? 122.46380 -7.28901 67.78463 1.000 22.14552 189 LEU E CA 1
ATOM 9321 C C . LEU E 1 192 ? 123.92785 -7.65323 68.03918 1.000 28.32520 189 LEU E C 1
ATOM 9322 O O . LEU E 1 192 ? 124.54319 -8.33893 67.21390 1.000 27.93015 189 LEU E O 1
ATOM 9327 N N . ALA E 1 193 ? 124.51694 -7.17061 69.14210 1.000 23.17476 190 ALA E N 1
ATOM 9328 C CA . ALA E 1 193 ? 125.85937 -7.61626 69.50391 1.000 25.25421 190 ALA E CA 1
ATOM 9329 C C . ALA E 1 193 ? 125.90364 -9.13284 69.65945 1.000 27.57347 190 ALA E C 1
ATOM 9330 O O . ALA E 1 193 ? 126.89271 -9.77760 69.29168 1.000 30.40042 190 ALA E O 1
ATOM 9332 N N . ASN E 1 194 ? 124.82980 -9.72476 70.17593 1.000 26.90788 191 ASN E N 1
ATOM 9333 C CA . ASN E 1 194 ? 124.77096 -11.17921 70.25608 1.000 28.22219 191 ASN E CA 1
ATOM 9334 C C . ASN E 1 194 ? 124.42662 -11.80036 68.90196 1.000 26.92055 191 ASN E C 1
ATOM 9335 O O . ASN E 1 194 ? 125.08105 -12.75582 68.47338 1.000 28.10451 191 ASN E O 1
ATOM 9340 N N . GLU E 1 195 ? 123.41029 -11.26628 68.21330 1.000 28.00397 192 GLU E N 1
ATOM 9341 C CA . GLU E 1 195 ? 123.06496 -11.76438 66.88221 1.000 28.94119 192 GLU E CA 1
ATOM 9342 C C . GLU E 1 195 ? 124.27438 -11.77442 65.95622 1.000 28.25784 192 GLU E C 1
ATOM 9343 O O . GLU E 1 195 ? 124.49305 -12.74671 65.22005 1.000 26.71832 192 GLU E O 1
ATOM 9349 N N . TRP E 1 196 ? 125.07271 -10.69817 65.97371 1.000 29.57999 193 TRP E N 1
ATOM 9350 C CA . TRP E 1 196 ? 126.15923 -10.52551 65.01891 1.000 28.02407 193 TRP E CA 1
ATOM 9351 C C . TRP E 1 196 ? 127.50146 -10.95977 65.57799 1.000 25.36431 193 TRP E C 1
ATOM 9352 O O . TRP E 1 196 ? 128.53508 -10.58223 65.02152 1.000 26.81550 193 TRP E O 1
ATOM 9363 N N . ARG E 1 197 ? 127.50038 -11.77385 66.64234 1.000 28.47452 194 ARG E N 1
ATOM 9364 C CA . ARG E 1 197 ? 128.70879 -12.08513 67.41019 1.000 29.21639 194 ARG E CA 1
ATOM 9365 C C . ARG E 1 197 ? 129.81191 -12.73191 66.57613 1.000 31.51464 194 ARG E C 1
ATOM 9366 O O . ARG E 1 197 ? 130.97035 -12.74075 67.00455 1.000 32.45156 194 ARG E O 1
ATOM 9374 N N . ASP E 1 198 ? 129.48725 -13.28774 65.41211 1.000 31.71502 195 ASP E N 1
ATOM 9375 C CA . ASP E 1 198 ? 130.50344 -13.92733 64.59086 1.000 35.45003 195 ASP E CA 1
ATOM 9376 C C . ASP E 1 198 ? 131.17503 -12.97366 63.61019 1.000 36.23092 195 ASP E C 1
ATOM 9377 O O . ASP E 1 198 ? 132.15081 -13.37112 62.97068 1.000 37.63977 195 ASP E O 1
ATOM 9382 N N . PHE E 1 199 ? 130.69450 -11.73701 63.46357 1.000 33.88836 196 PHE E N 1
ATOM 9383 C CA . PHE E 1 199 ? 131.27538 -10.90019 62.41682 1.000 36.55412 196 PHE E CA 1
ATOM 9384 C C . PHE E 1 199 ? 131.26473 -9.38906 62.66851 1.000 36.05844 196 PHE E C 1
ATOM 9385 O O . PHE E 1 199 ? 131.84481 -8.64853 61.86983 1.000 38.46002 196 PHE E O 1
ATOM 9393 N N . ALA E 1 200 ? 130.62382 -8.89462 63.72969 1.000 29.62081 197 ALA E N 1
ATOM 9394 C CA . ALA E 1 200 ? 130.62821 -7.44099 63.91032 1.000 28.41976 197 ALA E CA 1
ATOM 9395 C C . ALA E 1 200 ? 130.29847 -7.07274 65.35187 1.000 29.36036 197 ALA E C 1
ATOM 9396 O O . ALA E 1 200 ? 129.61645 -7.81955 66.06503 1.000 29.06745 197 ALA E O 1
ATOM 9398 N N . ARG E 1 201 ? 130.78627 -5.90326 65.75969 1.000 25.05316 198 ARG E N 1
ATOM 9399 C CA . ARG E 1 201 ? 130.51486 -5.33315 67.07139 1.000 25.54974 198 ARG E CA 1
ATOM 9400 C C . ARG E 1 201 ? 129.41210 -4.28658 66.96240 1.000 26.62883 198 ARG E C 1
ATOM 9401 O O . ARG E 1 201 ? 129.28399 -3.59590 65.94488 1.000 25.25535 198 ARG E O 1
ATOM 9409 N N . VAL E 1 202 ? 128.60500 -4.18222 68.01815 1.000 23.86925 199 VAL E N 1
ATOM 9410 C CA . VAL E 1 202 ? 127.52348 -3.20289 68.07986 1.000 23.32762 199 VAL E CA 1
ATOM 9411 C C . VAL E 1 202 ? 127.52959 -2.56650 69.45862 1.000 24.46102 199 VAL E C 1
ATOM 9412 O O . VAL E 1 202 ? 127.54357 -3.27183 70.47380 1.000 23.39166 199 VAL E O 1
ATOM 9416 N N . ASN E 1 203 ? 127.50962 -1.23729 69.49379 1.000 22.40008 200 ASN E N 1
ATOM 9417 C CA . ASN E 1 203 ? 127.52119 -0.49736 70.74563 1.000 26.05571 200 ASN E CA 1
ATOM 9418 C C . ASN E 1 203 ? 126.67745 0.74987 70.57527 1.000 23.68185 200 ASN E C 1
ATOM 9419 O O . ASN E 1 203 ? 126.35573 1.14730 69.45176 1.000 23.47308 200 ASN E O 1
ATOM 9424 N N . SER E 1 204 ? 126.33614 1.37810 71.70266 1.000 23.08427 201 SER E N 1
ATOM 9425 C CA . SER E 1 204 ? 125.59169 2.62834 71.67665 1.000 27.80471 201 SER E CA 1
ATOM 9426 C C . SER E 1 204 ? 126.24429 3.67113 72.57566 1.000 30.13996 201 SER E C 1
ATOM 9427 O O . SER E 1 204 ? 126.96248 3.34568 73.53314 1.000 28.59048 201 SER E O 1
ATOM 9430 N N . ILE E 1 205 ? 125.99238 4.93644 72.23095 1.000 26.47538 202 ILE E N 1
ATOM 9431 C CA . ILE E 1 205 ? 126.36745 6.09191 73.03096 1.000 27.50268 202 ILE E CA 1
ATOM 9432 C C . ILE E 1 205 ? 125.08205 6.80708 73.41133 1.000 26.12077 202 ILE E C 1
ATOM 9433 O O . ILE E 1 205 ? 124.21672 7.01792 72.55700 1.000 27.76323 202 ILE E O 1
ATOM 9438 N N . SER E 1 206 ? 124.96298 7.19796 74.68194 1.000 23.96167 203 SER E N 1
ATOM 9439 C CA . SER E 1 206 ? 123.74089 7.81150 75.19975 1.000 27.40439 203 SER E CA 1
ATOM 9440 C C . SER E 1 206 ? 124.05857 9.21291 75.71036 1.000 29.63439 203 SER E C 1
ATOM 9441 O O . SER E 1 206 ? 124.40661 9.39275 76.88857 1.000 27.63950 203 SER E O 1
ATOM 9444 N N . PRO E 1 207 ? 123.94868 10.23615 74.86145 1.000 27.06426 204 PRO E N 1
ATOM 9445 C CA . PRO E 1 207 ? 124.26477 11.59635 75.30463 1.000 27.50366 204 PRO E CA 1
ATOM 9446 C C . PRO E 1 207 ? 123.18006 12.18122 76.19577 1.000 30.42526 204 PRO E C 1
ATOM 9447 O O . PRO E 1 207 ? 121.99576 11.82827 76.10147 1.000 28.67378 204 PRO E O 1
ATOM 9451 N N . GLY E 1 208 ? 123.60794 13.10264 77.06257 1.000 27.65087 205 GLY E N 1
ATOM 9452 C CA . GLY E 1 208 ? 122.71453 13.98321 77.78344 1.000 27.58054 205 GLY E CA 1
ATOM 9453 C C . GLY E 1 208 ? 122.38198 15.19958 76.94835 1.000 31.93026 205 GLY E C 1
ATOM 9454 O O . GLY E 1 208 ? 122.33665 15.14180 75.71180 1.000 32.55936 205 GLY E O 1
ATOM 9455 N N . TYR E 1 209 ? 122.16200 16.32819 77.62439 1.000 29.68012 206 TYR E N 1
ATOM 9456 C CA . TYR E 1 209 ? 121.87808 17.56948 76.91157 1.000 32.67796 206 TYR E CA 1
ATOM 9457 C C . TYR E 1 209 ? 123.14858 18.05376 76.22301 1.000 35.14068 206 TYR E C 1
ATOM 9458 O O . TYR E 1 209 ? 124.13806 18.38814 76.88441 1.000 33.90291 206 TYR E O 1
ATOM 9467 N N . ILE E 1 210 ? 123.12308 18.07102 74.89092 1.000 34.30724 207 ILE E N 1
ATOM 9468 C CA . ILE E 1 210 ? 124.23931 18.52008 74.06710 1.000 33.15518 207 ILE E CA 1
ATOM 9469 C C . ILE E 1 210 ? 123.78317 19.73847 73.28551 1.000 33.80471 207 ILE E C 1
ATOM 9470 O O . ILE E 1 210 ? 122.76729 19.68827 72.58350 1.000 35.20753 207 ILE E O 1
ATOM 9475 N N . ASP E 1 211 ? 124.53263 20.82790 73.39908 1.000 35.27262 208 ASP E N 1
ATOM 9476 C CA . ASP E 1 211 ? 124.19000 22.06060 72.69305 1.000 38.01179 208 ASP E CA 1
ATOM 9477 C C . ASP E 1 211 ? 124.55394 21.89921 71.21682 1.000 39.84390 208 ASP E C 1
ATOM 9478 O O . ASP E 1 211 ? 125.63169 22.28157 70.75806 1.000 43.09355 208 ASP E O 1
ATOM 9483 N N . THR E 1 212 ? 123.63434 21.28784 70.46618 1.000 39.17495 209 THR E N 1
ATOM 9484 C CA . THR E 1 212 ? 123.77220 21.08886 69.02738 1.000 39.53421 209 THR E CA 1
ATOM 9485 C C . THR E 1 212 ? 122.81174 21.95129 68.22125 1.000 48.16631 209 THR E C 1
ATOM 9486 O O . THR E 1 212 ? 122.91997 21.98474 66.98815 1.000 48.34888 209 THR E O 1
ATOM 9490 N N . GLY E 1 213 ? 121.87694 22.63651 68.87978 1.000 53.31321 210 GLY E N 1
ATOM 9491 C CA . GLY E 1 213 ? 120.78958 23.30739 68.20326 1.000 60.29883 210 GLY E CA 1
ATOM 9492 C C . GLY E 1 213 ? 119.53128 22.47671 68.05073 1.000 63.40255 210 GLY E C 1
ATOM 9493 O O . GLY E 1 213 ? 118.54118 22.97901 67.50771 1.000 63.60254 210 GLY E O 1
ATOM 9494 N N . LEU E 1 214 ? 119.53428 21.22518 68.52453 1.000 66.74723 211 LEU E N 1
ATOM 9495 C CA . LEU E 1 214 ? 118.37792 20.34458 68.37241 1.000 69.08980 211 LEU E CA 1
ATOM 9496 C C . LEU E 1 214 ? 117.28038 20.64038 69.39341 1.000 72.27228 211 LEU E C 1
ATOM 9497 O O . LEU E 1 214 ? 116.09762 20.40478 69.11234 1.000 71.44972 211 LEU E O 1
ATOM 9502 N N . SER E 1 215 ? 117.64442 21.15653 70.56948 1.000 73.33882 212 SER E N 1
ATOM 9503 C CA . SER E 1 215 ? 116.68762 21.57765 71.58346 1.000 74.27715 212 SER E CA 1
ATOM 9504 C C . SER E 1 215 ? 116.34403 23.06401 71.48878 1.000 77.67999 212 SER E C 1
ATOM 9505 O O . SER E 1 215 ? 115.83277 23.63213 72.46152 1.000 78.70668 212 SER E O 1
ATOM 9508 N N . ASP E 1 216 ? 116.61433 23.70475 70.34363 1.000 78.68943 213 ASP E N 1
ATOM 9509 C CA . ASP E 1 216 ? 116.35691 25.13600 70.20336 1.000 78.84706 213 ASP E CA 1
ATOM 9510 C C . ASP E 1 216 ? 114.87219 25.47807 70.31633 1.000 81.61434 213 ASP E C 1
ATOM 9511 O O . ASP E 1 216 ? 114.53637 26.62257 70.64175 1.000 80.50940 213 ASP E O 1
ATOM 9516 N N . PHE E 1 217 ? 113.97594 24.51644 70.07432 1.000 85.23726 214 PHE E N 1
ATOM 9517 C CA . PHE E 1 217 ? 112.54517 24.76947 70.23002 1.000 90.20707 214 PHE E CA 1
ATOM 9518 C C . PHE E 1 217 ? 112.11191 24.87428 71.69110 1.000 95.51187 214 PHE E C 1
ATOM 9519 O O . PHE E 1 217 ? 110.94182 25.18799 71.94540 1.000 96.19544 214 PHE E O 1
ATOM 9527 N N . VAL E 1 218 ? 113.02060 24.65025 72.63930 1.000 99.05313 215 VAL E N 1
ATOM 9528 C CA . VAL E 1 218 ? 112.72181 24.62709 74.07318 1.000 101.04022 215 VAL E CA 1
ATOM 9529 C C . VAL E 1 218 ? 112.98399 26.00351 74.68333 1.000 101.25240 215 VAL E C 1
ATOM 9530 O O . VAL E 1 218 ? 114.00566 26.63468 74.36989 1.000 100.05057 215 VAL E O 1
ATOM 9534 N N . PRO E 1 219 ? 112.09659 26.50564 75.54846 1.000 102.24998 216 PRO E N 1
ATOM 9535 C CA . PRO E 1 219 ? 112.29628 27.83251 76.15479 1.000 101.23723 216 PRO E CA 1
ATOM 9536 C C . PRO E 1 219 ? 113.57101 27.90913 76.98426 1.000 98.44836 216 PRO E C 1
ATOM 9537 O O . PRO E 1 219 ? 114.20598 26.90630 77.31408 1.000 97.96578 216 PRO E O 1
ATOM 9541 N N . LYS E 1 220 ? 113.92171 29.14324 77.35552 1.000 96.37153 217 LYS E N 1
ATOM 9542 C CA . LYS E 1 220 ? 115.26910 29.42757 77.84232 1.000 94.49651 217 LYS E CA 1
ATOM 9543 C C . LYS E 1 220 ? 115.48207 28.92495 79.26731 1.000 92.06296 217 LYS E C 1
ATOM 9544 O O . LYS E 1 220 ? 116.51176 28.31085 79.56607 1.000 91.90617 217 LYS E O 1
ATOM 9550 N N . GLU E 1 221 ? 114.53837 29.18501 80.16933 1.000 90.41756 218 GLU E N 1
ATOM 9551 C CA . GLU E 1 221 ? 114.74113 28.82156 81.56710 1.000 89.11836 218 GLU E CA 1
ATOM 9552 C C . GLU E 1 221 ? 114.18095 27.44770 81.91566 1.000 82.02010 218 GLU E C 1
ATOM 9553 O O . GLU E 1 221 ? 114.35769 26.99521 83.05194 1.000 79.65506 218 GLU E O 1
ATOM 9559 N N . THR E 1 222 ? 113.50539 26.77888 80.97655 1.000 77.09634 219 THR E N 1
ATOM 9560 C CA . THR E 1 222 ? 113.41106 25.32610 81.05350 1.000 71.74853 219 THR E CA 1
ATOM 9561 C C . THR E 1 222 ? 114.80703 24.71478 80.95973 1.000 71.28875 219 THR E C 1
ATOM 9562 O O . THR E 1 222 ? 115.11147 23.71894 81.62623 1.000 69.20259 219 THR E O 1
ATOM 9566 N N . GLN E 1 223 ? 115.68325 25.33749 80.16854 1.000 72.00763 220 GLN E N 1
ATOM 9567 C CA . GLN E 1 223 ? 117.03779 24.84827 79.99332 1.000 73.34354 220 GLN E CA 1
ATOM 9568 C C . GLN E 1 223 ? 117.93355 25.23601 81.16757 1.000 70.54760 220 GLN E C 1
ATOM 9569 O O . GLN E 1 223 ? 118.87819 24.50581 81.48607 1.000 70.75252 220 GLN E O 1
ATOM 9575 N N . GLN E 1 224 ? 117.65775 26.35369 81.82772 1.000 66.97067 221 GLN E N 1
ATOM 9576 C CA . GLN E 1 224 ? 118.37369 26.64612 83.05836 1.000 65.91132 221 GLN E CA 1
ATOM 9577 C C . GLN E 1 224 ? 117.96474 25.75246 84.22225 1.000 61.80493 221 GLN E C 1
ATOM 9578 O O . GLN E 1 224 ? 118.77712 25.53728 85.13289 1.000 62.29080 221 GLN E O 1
ATOM 9584 N N . LEU E 1 225 ? 116.74906 25.19907 84.20061 1.000 57.93817 222 LEU E N 1
ATOM 9585 C CA . LEU E 1 225 ? 116.39726 24.16031 85.15883 1.000 53.61798 222 LEU E CA 1
ATOM 9586 C C . LEU E 1 225 ? 117.08787 22.83886 84.82216 1.000 47.26468 222 LEU E C 1
ATOM 9587 O O . LEU E 1 225 ? 117.44426 22.07438 85.72753 1.000 47.25335 222 LEU E O 1
ATOM 9592 N N . TRP E 1 226 ? 117.28303 22.55603 83.53061 1.000 43.44898 223 TRP E N 1
ATOM 9593 C CA . TRP E 1 226 ? 118.07175 21.39774 83.12148 1.000 42.37081 223 TRP E CA 1
ATOM 9594 C C . TRP E 1 226 ? 119.46072 21.44120 83.74768 1.000 41.13048 223 TRP E C 1
ATOM 9595 O O . TRP E 1 226 ? 119.95339 20.43614 84.27331 1.000 36.64332 223 TRP E O 1
ATOM 9606 N N . HIS E 1 227 ? 120.09753 22.61944 83.71385 1.000 40.40808 224 HIS E N 1
ATOM 9607 C CA . HIS E 1 227 ? 121.46327 22.74624 84.20753 1.000 42.41303 224 HIS E CA 1
ATOM 9608 C C . HIS E 1 227 ? 121.54377 22.51097 85.70824 1.000 42.77188 224 HIS E C 1
ATOM 9609 O O . HIS E 1 227 ? 122.54799 21.98043 86.19372 1.000 43.67483 224 HIS E O 1
ATOM 9616 N N . SER E 1 228 ? 120.49993 22.88754 86.45089 1.000 41.90122 225 SER E N 1
ATOM 9617 C CA . SER E 1 228 ? 120.45524 22.60869 87.87985 1.000 39.73189 225 SER E CA 1
ATOM 9618 C C . SER E 1 228 ? 120.39260 21.11419 88.16174 1.000 38.77310 225 SER E C 1
ATOM 9619 O O . SER E 1 228 ? 120.72954 20.68353 89.27118 1.000 38.82602 225 SER E O 1
ATOM 9622 N N . MET E 1 229 ? 119.97306 20.31569 87.18088 1.000 36.41559 226 MET E N 1
ATOM 9623 C CA . MET E 1 229 ? 119.88526 18.87493 87.32806 1.000 34.65269 226 MET E CA 1
ATOM 9624 C C . MET E 1 229 ? 121.11004 18.14399 86.79967 1.000 33.10383 226 MET E C 1
ATOM 9625 O O . MET E 1 229 ? 121.24245 16.94272 87.04971 1.000 33.04276 226 MET E O 1
ATOM 9630 N N . ILE E 1 230 ? 122.00039 18.82530 86.08457 1.000 31.66377 227 ILE E N 1
ATOM 9631 C CA . ILE E 1 230 ? 123.22486 18.21745 85.57406 1.000 30.20585 227 ILE E CA 1
ATOM 9632 C C . ILE E 1 230 ? 124.33497 18.47069 86.59189 1.000 31.64098 227 ILE E C 1
ATOM 9633 O O . ILE E 1 230 ? 124.63661 19.64145 86.87957 1.000 29.72456 227 ILE E O 1
ATOM 9638 N N . PRO E 1 231 ? 124.95798 17.42702 87.15762 1.000 28.98176 228 PRO E N 1
ATOM 9639 C CA . PRO E 1 231 ? 126.05769 17.66814 88.11206 1.000 29.15924 228 PRO E CA 1
ATOM 9640 C C . PRO E 1 231 ? 127.12026 18.62017 87.58482 1.000 28.69251 228 PRO E C 1
ATOM 9641 O O . PRO E 1 231 ? 127.56000 19.51705 88.31670 1.000 30.26588 228 PRO E O 1
ATOM 9645 N N . MET E 1 232 ? 127.52609 18.47585 86.32363 1.000 27.69595 229 MET E N 1
ATOM 9646 C CA . MET E 1 232 ? 128.50161 19.40080 85.76003 1.000 29.08592 229 MET E CA 1
ATOM 9647 C C . MET E 1 232 ? 127.95319 20.80706 85.56214 1.000 31.32782 229 MET E C 1
ATOM 9648 O O . MET E 1 232 ? 128.74456 21.72538 85.33811 1.000 32.86734 229 MET E O 1
ATOM 9653 N N . GLY E 1 233 ? 126.63643 21.00504 85.62822 1.000 31.65321 230 GLY E N 1
ATOM 9654 C CA . GLY E 1 233 ? 126.07926 22.34728 85.58463 1.000 30.97459 230 GLY E CA 1
ATOM 9655 C C . GLY E 1 233 ? 126.04084 23.00635 84.22239 1.000 32.71898 230 GLY E C 1
ATOM 9656 O O . GLY E 1 233 ? 125.84703 24.22626 84.15018 1.000 34.09105 230 GLY E O 1
ATOM 9657 N N . ARG E 1 234 ? 126.21393 22.25079 83.13882 1.000 32.47194 231 ARG E N 1
ATOM 9658 C CA . ARG E 1 234 ? 126.24499 22.83688 81.80503 1.000 32.64349 231 ARG E CA 1
ATOM 9659 C C . ARG E 1 234 ? 125.79636 21.80270 80.78132 1.000 30.26066 231 ARG E C 1
ATOM 9660 O O . ARG E 1 234 ? 125.82277 20.59443 81.03727 1.000 26.92998 231 ARG E O 1
ATOM 9668 N N . ASP E 1 235 ? 125.38342 22.29731 79.61342 1.000 32.39636 232 ASP E N 1
ATOM 9669 C CA . ASP E 1 235 ? 125.21724 21.45120 78.43326 1.000 33.64797 232 ASP E CA 1
ATOM 9670 C C . ASP E 1 235 ? 126.56161 20.90657 77.98055 1.000 29.37486 232 ASP E C 1
ATOM 9671 O O . ASP E 1 235 ? 127.59912 21.54157 78.16275 1.000 27.42619 232 ASP E O 1
ATOM 9676 N N . GLY E 1 236 ? 126.53338 19.74336 77.34658 1.000 28.31747 233 GLY E N 1
ATOM 9677 C CA . GLY E 1 236 ? 127.71072 19.26889 76.65886 1.000 27.24446 233 GLY E CA 1
ATOM 9678 C C . GLY E 1 236 ? 127.88645 19.92776 75.30177 1.000 28.35884 233 GLY E C 1
ATOM 9679 O O . GLY E 1 236 ? 127.00676 20.62614 74.78797 1.000 30.34471 233 GLY E O 1
ATOM 9680 N N . LEU E 1 237 ? 129.06586 19.70673 74.72824 1.000 27.64313 234 LEU E N 1
ATOM 9681 C CA . LEU E 1 237 ? 129.39675 20.10446 73.36677 1.000 28.09559 234 LEU E CA 1
ATOM 9682 C C . LEU E 1 237 ? 129.63348 18.84489 72.54643 1.000 29.57935 234 LEU E C 1
ATOM 9683 O O . LEU E 1 237 ? 130.11539 17.83083 73.06685 1.000 28.12168 234 LEU E O 1
ATOM 9688 N N . ALA E 1 238 ? 129.26307 18.88824 71.26507 1.000 27.71678 235 ALA E N 1
ATOM 9689 C CA . ALA E 1 238 ? 129.40622 17.68531 70.44546 1.000 30.60205 235 ALA E CA 1
ATOM 9690 C C . ALA E 1 238 ? 130.86991 17.28002 70.27263 1.000 30.86810 235 ALA E C 1
ATOM 9691 O O . ALA E 1 238 ? 131.16193 16.09070 70.10801 1.000 26.89804 235 ALA E O 1
ATOM 9693 N N . LYS E 1 239 ? 131.80980 18.23615 70.32951 1.000 32.37823 236 LYS E N 1
ATOM 9694 C CA . LYS E 1 239 ? 133.21941 17.86171 70.25068 1.000 32.26865 236 LYS E CA 1
ATOM 9695 C C . LYS E 1 239 ? 133.66293 17.03496 71.45565 1.000 34.24995 236 LYS E C 1
ATOM 9696 O O . LYS E 1 239 ? 134.69384 16.35733 71.38714 1.000 35.26507 236 LYS E O 1
ATOM 9702 N N . GLU E 1 240 ? 132.91858 17.08706 72.55473 1.000 32.68712 237 GLU E N 1
ATOM 9703 C CA . GLU E 1 240 ? 133.19270 16.26052 73.71959 1.000 32.98069 237 GLU E CA 1
ATOM 9704 C C . GLU E 1 240 ? 132.75086 14.81726 73.53664 1.000 35.39258 237 GLU E C 1
ATOM 9705 O O . GLU E 1 240 ? 132.93469 14.00720 74.45279 1.000 38.21148 237 GLU E O 1
ATOM 9711 N N . LEU E 1 241 ? 132.18407 14.47888 72.37990 1.000 32.48223 238 LEU E N 1
ATOM 9712 C CA . LEU E 1 241 ? 131.72452 13.13271 72.09895 1.000 33.24870 238 LEU E CA 1
ATOM 9713 C C . LEU E 1 241 ? 132.52731 12.42732 71.02148 1.000 31.40265 238 LEU E C 1
ATOM 9714 O O . LEU E 1 241 ? 132.35016 11.22083 70.84395 1.000 32.95087 238 LEU E O 1
ATOM 9719 N N . LYS E 1 242 ? 133.39625 13.13163 70.29799 1.000 27.49053 239 LYS E N 1
ATOM 9720 C CA . LYS E 1 242 ? 134.06761 12.49089 69.17269 1.000 30.65682 239 LYS E CA 1
ATOM 9721 C C . LYS E 1 242 ? 134.96866 11.34271 69.62677 1.000 31.23993 239 LYS E C 1
ATOM 9722 O O . LYS E 1 242 ? 135.14971 10.37154 68.88898 1.000 32.33271 239 LYS E O 1
ATOM 9728 N N . GLY E 1 243 ? 135.54354 11.42563 70.82850 1.000 32.08029 240 GLY E N 1
ATOM 9729 C CA . GLY E 1 243 ? 136.39067 10.33675 71.29681 1.000 28.99829 240 GLY E CA 1
ATOM 9730 C C . GLY E 1 243 ? 135.63083 9.03381 71.45231 1.000 26.66869 240 GLY E C 1
ATOM 9731 O O . GLY E 1 243 ? 136.14509 7.95893 71.13298 1.000 27.52113 240 GLY E O 1
ATOM 9732 N N . ALA E 1 244 ? 134.38914 9.11311 71.92946 1.000 27.21066 241 ALA E N 1
ATOM 9733 C CA . ALA E 1 244 ? 133.58068 7.91021 72.08520 1.000 26.33553 241 ALA E CA 1
ATOM 9734 C C . ALA E 1 244 ? 133.26087 7.28063 70.72702 1.000 28.10021 241 ALA E C 1
ATOM 9735 O O . ALA E 1 244 ? 133.42883 6.07078 70.54264 1.000 28.06025 241 ALA E O 1
ATOM 9737 N N . TYR E 1 245 ? 132.82394 8.08829 69.75091 1.000 26.36850 242 TYR E N 1
ATOM 9738 C CA . TYR E 1 245 ? 132.52152 7.53147 68.43141 1.000 27.61046 242 TYR E CA 1
ATOM 9739 C C . TYR E 1 245 ? 133.74144 6.86065 67.81960 1.000 27.31423 242 TYR E C 1
ATOM 9740 O O . TYR E 1 245 ? 133.64028 5.74751 67.29100 1.000 28.83154 242 TYR E O 1
ATOM 9749 N N . VAL E 1 246 ? 134.90801 7.51073 67.88950 1.000 26.25865 243 VAL E N 1
ATOM 9750 C CA . VAL E 1 246 ? 136.10686 6.89488 67.31990 1.000 27.46597 243 VAL E CA 1
ATOM 9751 C C . VAL E 1 246 ? 136.50903 5.66409 68.12782 1.000 27.94004 243 VAL E C 1
ATOM 9752 O O . VAL E 1 246 ? 136.98687 4.67069 67.56574 1.000 27.22937 243 VAL E O 1
ATOM 9756 N N . TYR E 1 247 ? 136.31796 5.69721 69.44782 1.000 26.99411 244 TYR E N 1
ATOM 9757 C CA . TYR E 1 247 ? 136.67075 4.53657 70.26634 1.000 28.25119 244 TYR E CA 1
ATOM 9758 C C . TYR E 1 247 ? 135.92956 3.28761 69.79150 1.000 29.09498 244 TYR E C 1
ATOM 9759 O O . TYR E 1 247 ? 136.54169 2.22896 69.59074 1.000 30.17266 244 TYR E O 1
ATOM 9768 N N . PHE E 1 248 ? 134.60636 3.40251 69.57420 1.000 28.60095 245 PHE E N 1
ATOM 9769 C CA . PHE E 1 248 ? 133.81072 2.24458 69.15773 1.000 28.35293 245 PHE E CA 1
ATOM 9770 C C . PHE E 1 248 ? 134.03376 1.89671 67.69367 1.000 29.65798 245 PHE E C 1
ATOM 9771 O O . PHE E 1 248 ? 133.99522 0.71874 67.32836 1.000 28.87359 245 PHE E O 1
ATOM 9779 N N . ALA E 1 249 ? 134.28289 2.89284 66.84464 1.000 30.45829 246 ALA E N 1
ATOM 9780 C CA . ALA E 1 249 ? 134.41115 2.61254 65.42043 1.000 28.94123 246 ALA E CA 1
ATOM 9781 C C . ALA E 1 249 ? 135.73977 1.96389 65.06973 1.000 31.75343 246 ALA E C 1
ATOM 9782 O O . ALA E 1 249 ? 135.82269 1.27743 64.04064 1.000 31.30070 246 ALA E O 1
ATOM 9784 N N . SER E 1 250 ? 136.76957 2.16552 65.89883 1.000 31.88095 247 SER E N 1
ATOM 9785 C CA . SER E 1 250 ? 138.14165 1.79012 65.60227 1.000 31.70959 247 SER E CA 1
ATOM 9786 C C . SER E 1 250 ? 138.49454 0.47523 66.28749 1.000 30.14954 247 SER E C 1
ATOM 9787 O O . SER E 1 250 ? 137.69615 -0.11550 67.01184 1.000 30.53652 247 SER E O 1
ATOM 9790 N N . ASP E 1 251 ? 139.73250 0.03349 66.07381 1.000 33.79356 248 ASP E N 1
ATOM 9791 C CA . ASP E 1 251 ? 140.29026 -1.16682 66.68766 1.000 33.52929 248 ASP E CA 1
ATOM 9792 C C . ASP E 1 251 ? 140.72933 -0.96517 68.13874 1.000 28.06098 248 ASP E C 1
ATOM 9793 O O . ASP E 1 251 ? 141.36815 -1.85827 68.70828 1.000 25.93505 248 ASP E O 1
ATOM 9798 N N . ALA E 1 252 ? 140.43904 0.17874 68.74231 1.000 26.12133 249 ALA E N 1
ATOM 9799 C CA . ALA E 1 252 ? 140.72471 0.36128 70.16246 1.000 25.27830 249 ALA E CA 1
ATOM 9800 C C . ALA E 1 252 ? 139.71332 -0.33655 71.06095 1.000 27.04423 249 ALA E C 1
ATOM 9801 O O . ALA E 1 252 ? 139.84701 -0.27250 72.29106 1.000 30.43452 249 ALA E O 1
ATOM 9803 N N . SER E 1 253 ? 138.72106 -1.01328 70.48887 1.000 26.84093 250 SER E N 1
ATOM 9804 C CA . SER E 1 253 ? 137.61461 -1.56887 71.25795 1.000 27.45809 250 SER E CA 1
ATOM 9805 C C . SER E 1 253 ? 137.23572 -2.96614 70.76014 1.000 26.65105 250 SER E C 1
ATOM 9806 O O . SER E 1 253 ? 136.05253 -3.32472 70.72668 1.000 24.18133 250 SER E O 1
ATOM 9809 N N . THR E 1 254 ? 138.22766 -3.78694 70.39092 1.000 26.26751 251 THR E N 1
ATOM 9810 C CA . THR E 1 254 ? 137.93274 -5.05851 69.73109 1.000 26.82611 251 THR E CA 1
ATOM 9811 C C . THR E 1 254 ? 137.39379 -6.12746 70.67769 1.000 29.28667 251 THR E C 1
ATOM 9812 O O . THR E 1 254 ? 137.01762 -7.20934 70.20268 1.000 30.37247 251 THR E O 1
ATOM 9816 N N . TYR E 1 255 ? 137.33514 -5.85944 71.98486 1.000 25.91980 252 TYR E N 1
ATOM 9817 C CA . TYR E 1 255 ? 136.61980 -6.71246 72.92974 1.000 23.59679 252 TYR E CA 1
ATOM 9818 C C . TYR E 1 255 ? 135.35498 -6.05176 73.47203 1.000 23.95748 252 TYR E C 1
ATOM 9819 O O . TYR E 1 255 ? 134.70440 -6.61984 74.36444 1.000 25.12797 252 TYR E O 1
ATOM 9828 N N . THR E 1 256 ? 134.99258 -4.86293 72.96580 1.000 22.00707 253 THR E N 1
ATOM 9829 C CA . THR E 1 256 ? 133.84317 -4.09906 73.45672 1.000 22.14162 253 THR E CA 1
ATOM 9830 C C . THR E 1 256 ? 132.66446 -4.29175 72.50462 1.000 23.08901 253 THR E C 1
ATOM 9831 O O . THR E 1 256 ? 132.68978 -3.80387 71.36622 1.000 22.72192 253 THR E O 1
ATOM 9835 N N . THR E 1 257 ? 131.63323 -4.99603 72.97016 1.000 22.17405 254 THR E N 1
ATOM 9836 C CA . THR E 1 257 ? 130.43810 -5.20417 72.16373 1.000 22.95787 254 THR E CA 1
ATOM 9837 C C . THR E 1 257 ? 129.21976 -5.33883 73.07021 1.000 23.21129 254 THR E C 1
ATOM 9838 O O . THR E 1 257 ? 129.28644 -5.95843 74.13691 1.000 24.87191 254 THR E O 1
ATOM 9842 N N . GLY E 1 258 ? 128.11142 -4.72745 72.64929 1.000 25.05798 255 GLY E N 1
ATOM 9843 C CA . GLY E 1 258 ? 126.90759 -4.70301 73.45326 1.000 24.65445 255 GLY E CA 1
ATOM 9844 C C . GLY E 1 258 ? 126.94102 -3.71604 74.59254 1.000 26.47217 255 GLY E C 1
ATOM 9845 O O . GLY E 1 258 ? 126.09726 -3.80212 75.49447 1.000 26.21697 255 GLY E O 1
ATOM 9846 N N . ALA E 1 259 ? 127.88801 -2.78529 74.57702 1.000 24.96746 256 ALA E N 1
ATOM 9847 C CA . ALA E 1 259 ? 128.04509 -1.79835 75.63405 1.000 26.82745 256 ALA E CA 1
ATOM 9848 C C . ALA E 1 259 ? 127.29153 -0.50572 75.31574 1.000 28.55799 256 ALA E C 1
ATOM 9849 O O . ALA E 1 259 ? 127.09638 -0.13833 74.15125 1.000 25.88819 256 ALA E O 1
ATOM 9851 N N . ASP E 1 260 ? 126.85899 0.17596 76.37640 1.000 29.09447 257 ASP E N 1
ATOM 9852 C CA . ASP E 1 260 ? 126.32777 1.52938 76.30085 1.000 27.67942 257 ASP E CA 1
ATOM 9853 C C . ASP E 1 260 ? 127.20024 2.46643 77.13251 1.000 27.69643 257 ASP E C 1
ATOM 9854 O O . ASP E 1 260 ? 127.61337 2.12891 78.24562 1.000 31.64250 257 ASP E O 1
ATOM 9859 N N . LEU E 1 261 ? 127.48808 3.63729 76.58818 1.000 25.13156 258 LEU E N 1
ATOM 9860 C CA . LEU E 1 261 ? 128.32865 4.63123 77.24614 1.000 25.16925 258 LEU E CA 1
ATOM 9861 C C . LEU E 1 261 ? 127.51108 5.90237 77.43586 1.000 26.11868 258 LEU E C 1
ATOM 9862 O O . LEU E 1 261 ? 127.13666 6.55611 76.45536 1.000 27.42714 258 LEU E O 1
ATOM 9867 N N . LEU E 1 262 ? 127.22741 6.25376 78.68986 1.000 25.97837 259 LEU E N 1
ATOM 9868 C CA . LEU E 1 262 ? 126.50634 7.48775 78.98022 1.000 25.59858 259 LEU E CA 1
ATOM 9869 C C . LEU E 1 262 ? 127.45902 8.67651 78.96815 1.000 27.96944 259 LEU E C 1
ATOM 9870 O O . LEU E 1 262 ? 128.51932 8.64664 79.60469 1.000 25.86143 259 LEU E O 1
ATOM 9875 N N . ILE E 1 263 ? 127.08093 9.72751 78.24213 1.000 28.14187 260 ILE E N 1
ATOM 9876 C CA . ILE E 1 263 ? 127.88414 10.94362 78.18451 1.000 26.78909 260 ILE E CA 1
ATOM 9877 C C . ILE E 1 263 ? 126.94630 12.10742 78.48332 1.000 28.12151 260 ILE E C 1
ATOM 9878 O O . ILE E 1 263 ? 126.41448 12.74509 77.57012 1.000 22.67474 260 ILE E O 1
ATOM 9883 N N . ASP E 1 264 ? 126.72064 12.37488 79.77327 1.000 28.26055 261 ASP E N 1
ATOM 9884 C CA . ASP E 1 264 ? 125.58850 13.19952 80.17770 1.000 26.99524 261 ASP E CA 1
ATOM 9885 C C . ASP E 1 264 ? 125.94003 14.18417 81.28485 1.000 24.31485 261 ASP E C 1
ATOM 9886 O O . ASP E 1 264 ? 125.02964 14.66712 81.96589 1.000 24.98701 261 ASP E O 1
ATOM 9891 N N . GLY E 1 265 ? 127.22474 14.46421 81.50594 1.000 21.64285 262 GLY E N 1
ATOM 9892 C CA . GLY E 1 265 ? 127.62235 15.32940 82.60519 1.000 24.66068 262 GLY E CA 1
ATOM 9893 C C . GLY E 1 265 ? 127.20004 14.83924 83.97863 1.000 26.64878 262 GLY E C 1
ATOM 9894 O O . GLY E 1 265 ? 127.12303 15.63441 84.91804 1.000 28.05302 262 GLY E O 1
ATOM 9895 N N . GLY E 1 266 ? 126.90427 13.55253 84.12317 1.000 26.08044 263 GLY E N 1
ATOM 9896 C CA . GLY E 1 266 ? 126.46454 13.01329 85.39529 1.000 28.18881 263 GLY E CA 1
ATOM 9897 C C . GLY E 1 266 ? 124.96380 13.01112 85.61651 1.000 30.03520 263 GLY E C 1
ATOM 9898 O O . GLY E 1 266 ? 124.51578 12.61155 86.70534 1.000 30.85669 263 GLY E O 1
ATOM 9899 N N . TYR E 1 267 ? 124.17495 13.44050 84.62554 1.000 24.26069 264 TYR E N 1
ATOM 9900 C CA . TYR E 1 267 ? 122.72917 13.57539 84.81971 1.000 24.11124 264 TYR E CA 1
ATOM 9901 C C . TYR E 1 267 ? 122.10929 12.31231 85.40099 1.000 22.81761 264 TYR E C 1
ATOM 9902 O O . TYR E 1 267 ? 121.26654 12.38696 86.30647 1.000 22.76451 264 TYR E O 1
ATOM 9911 N N . THR E 1 268 ? 122.52046 11.13865 84.91215 1.000 22.93367 265 THR E N 1
ATOM 9912 C CA . THR E 1 268 ? 121.85790 9.91569 85.35705 1.000 25.07507 265 THR E CA 1
ATOM 9913 C C . THR E 1 268 ? 122.38403 9.37891 86.68726 1.000 24.77871 265 THR E C 1
ATOM 9914 O O . THR E 1 268 ? 121.82737 8.40007 87.19127 1.000 27.56416 265 THR E O 1
ATOM 9918 N N . THR E 1 269 ? 123.43662 9.96155 87.27452 1.000 26.78261 266 THR E N 1
ATOM 9919 C CA . THR E 1 269 ? 123.87300 9.47859 88.58322 1.000 26.26610 266 THR E CA 1
ATOM 9920 C C . THR E 1 269 ? 122.87811 9.84208 89.68140 1.000 28.28452 266 THR E C 1
ATOM 9921 O O . THR E 1 269 ? 122.83070 9.16034 90.71101 1.000 29.26014 266 THR E O 1
ATOM 9925 N N . ARG E 1 270 ? 122.09883 10.90438 89.48123 1.000 29.59711 267 ARG E N 1
ATOM 9926 C CA . ARG E 1 270 ? 121.09651 11.37676 90.43410 1.000 29.88491 267 ARG E CA 1
ATOM 9927 C C . ARG E 1 270 ? 119.76654 10.68385 90.22935 1.000 34.60839 267 ARG E C 1
ATOM 9928 O O . ARG E 1 270 ? 119.61088 10.02207 89.20493 1.000 36.05905 267 ARG E O 1
ATOM 9937 N N . GLY F 1 1 ? 128.00679 -31.11812 -6.83284 1.000 75.93066 -2 GLY F N 1
ATOM 9938 C CA . GLY F 1 1 ? 128.57400 -30.54119 -8.03667 1.000 73.84330 -2 GLY F CA 1
ATOM 9939 C C . GLY F 1 1 ? 127.72963 -30.84407 -9.25099 1.000 74.03475 -2 GLY F C 1
ATOM 9940 O O . GLY F 1 1 ? 127.06370 -31.87788 -9.30206 1.000 77.67139 -2 GLY F O 1
ATOM 9941 N N . SER F 1 2 ? 127.74153 -29.93870 -10.22615 1.000 71.59087 -1 SER F N 1
ATOM 9942 C CA . SER F 1 2 ? 127.02028 -30.17000 -11.47148 1.000 69.06505 -1 SER F CA 1
ATOM 9943 C C . SER F 1 2 ? 127.71162 -31.28444 -12.24784 1.000 69.20373 -1 SER F C 1
ATOM 9944 O O . SER F 1 2 ? 128.91635 -31.21587 -12.51706 1.000 69.00163 -1 SER F O 1
ATOM 9947 N N . HIS F 1 3 ? 126.96219 -32.32063 -12.59051 1.000 69.06888 0 HIS F N 1
ATOM 9948 C CA . HIS F 1 3 ? 127.52849 -33.42824 -13.33904 1.000 71.92449 0 HIS F CA 1
ATOM 9949 C C . HIS F 1 3 ? 127.35606 -33.25989 -14.84126 1.000 67.81048 0 HIS F C 1
ATOM 9950 O O . HIS F 1 3 ? 127.69752 -34.17439 -15.60262 1.000 71.39661 0 HIS F O 1
ATOM 9957 N N . MET F 1 4 ? 126.86148 -32.10273 -15.28244 1.000 54.30521 1 MET F N 1
ATOM 9958 C CA . MET F 1 4 ? 126.63973 -31.85734 -16.69047 1.000 45.17296 1 MET F CA 1
ATOM 9959 C C . MET F 1 4 ? 127.19503 -30.49888 -17.08763 1.000 34.32183 1 MET F C 1
ATOM 9960 O O . MET F 1 4 ? 126.97678 -29.50505 -16.38542 1.000 31.33634 1 MET F O 1
ATOM 9965 N N . PRO F 1 5 ? 127.88616 -30.42177 -18.22049 1.000 32.35850 2 PRO F N 1
ATOM 9966 C CA . PRO F 1 5 ? 128.26607 -29.11490 -18.76240 1.000 30.93460 2 PRO F CA 1
ATOM 9967 C C . PRO F 1 5 ? 127.02932 -28.28842 -19.07472 1.000 33.62474 2 PRO F C 1
ATOM 9968 O O . PRO F 1 5 ? 125.93705 -28.81861 -19.32395 1.000 36.16552 2 PRO F O 1
ATOM 9972 N N . GLY F 1 6 ? 127.21774 -26.97079 -19.06684 1.000 28.78603 3 GLY F N 1
ATOM 9973 C CA . GLY F 1 6 ? 126.12822 -26.04877 -19.31788 1.000 27.34673 3 GLY F CA 1
ATOM 9974 C C . GLY F 1 6 ? 125.12159 -26.07611 -18.18339 1.000 28.05318 3 GLY F C 1
ATOM 9975 O O . GLY F 1 6 ? 125.29421 -26.74531 -17.16521 1.000 28.55571 3 GLY F O 1
ATOM 9976 N N . GLN F 1 7 ? 124.04463 -25.31679 -18.37914 1.000 25.36121 4 GLN F N 1
ATOM 9977 C CA . GLN F 1 7 ? 122.96495 -25.18865 -17.41019 1.000 26.66798 4 GLN F CA 1
ATOM 9978 C C . GLN F 1 7 ? 121.62904 -25.38870 -18.11395 1.000 27.09800 4 GLN F C 1
ATOM 9979 O O . GLN F 1 7 ? 121.48730 -25.06608 -19.29541 1.000 30.08182 4 GLN F O 1
ATOM 9985 N N . GLN F 1 8 ? 120.64265 -25.89249 -17.37737 1.000 26.89409 5 GLN F N 1
ATOM 9986 C CA . GLN F 1 8 ? 119.34404 -26.22670 -17.95531 1.000 29.79769 5 GLN F CA 1
ATOM 9987 C C . GLN F 1 8 ? 118.35715 -25.05801 -17.85847 1.000 28.71204 5 GLN F C 1
ATOM 9988 O O . GLN F 1 8 ? 118.47908 -24.17452 -17.01057 1.000 28.60994 5 GLN F O 1
ATOM 9994 N N . ALA F 1 9 ? 117.35966 -25.07472 -18.74342 1.000 31.03616 6 ALA F N 1
ATOM 9995 C CA . ALA F 1 9 ? 116.26688 -24.11537 -18.67623 1.000 28.77939 6 ALA F CA 1
ATOM 9996 C C . ALA F 1 9 ? 115.39236 -24.38066 -17.45266 1.000 29.70241 6 ALA F C 1
ATOM 9997 O O . ALA F 1 9 ? 115.32016 -25.50373 -16.94103 1.000 27.28066 6 ALA F O 1
ATOM 9999 N N . THR F 1 10 ? 114.70207 -23.33304 -16.99584 1.000 31.74371 7 THR F N 1
ATOM 10000 C CA . THR F 1 10 ? 113.67567 -23.51863 -15.97237 1.000 33.88732 7 THR F CA 1
ATOM 10001 C C . THR F 1 10 ? 112.66030 -24.55820 -16.44114 1.000 34.28265 7 THR F C 1
ATOM 10002 O O . THR F 1 10 ? 112.32791 -24.63549 -17.62663 1.000 31.61854 7 THR F O 1
ATOM 10006 N N . LYS F 1 11 ? 112.19763 -25.38391 -15.50608 1.000 34.62224 8 LYS F N 1
ATOM 10007 C CA . LYS F 1 11 ? 111.10827 -26.30738 -15.77589 1.000 36.65550 8 LYS F CA 1
ATOM 10008 C C . LYS F 1 11 ? 109.75144 -25.62571 -15.72372 1.000 34.63088 8 LYS F C 1
ATOM 10009 O O . LYS F 1 11 ? 108.76394 -26.20965 -16.17183 1.000 34.40821 8 LYS F O 1
ATOM 10015 N N . HIS F 1 12 ? 109.68371 -24.41114 -15.19236 1.000 36.10454 9 HIS F N 1
ATOM 10016 C CA . HIS F 1 12 ? 108.41865 -23.71669 -15.01450 1.000 35.44178 9 HIS F CA 1
ATOM 10017 C C . HIS F 1 12 ? 107.99129 -23.00411 -16.28958 1.000 36.81509 9 HIS F C 1
ATOM 10018 O O . HIS F 1 12 ? 108.81049 -22.39101 -16.98424 1.000 37.34935 9 HIS F O 1
ATOM 10025 N N . GLU F 1 13 ? 106.69010 -23.08105 -16.58283 1.000 35.21018 10 GLU F N 1
ATOM 10026 C CA . GLU F 1 13 ? 106.08661 -22.40691 -17.72230 1.000 33.83129 10 GLU F CA 1
ATOM 10027 C C . GLU F 1 13 ? 105.53580 -21.04195 -17.33904 1.000 32.89890 10 GLU F C 1
ATOM 10028 O O . GLU F 1 13 ? 105.75000 -20.06124 -18.05647 1.000 35.00682 10 GLU F O 1
ATOM 10034 N N . SER F 1 14 ? 104.82094 -20.95392 -16.22414 1.000 28.62211 11 SER F N 1
ATOM 10035 C CA . SER F 1 14 ? 104.22611 -19.67601 -15.87111 1.000 29.66370 11 SER F CA 1
ATOM 10036 C C . SER F 1 14 ? 105.29191 -18.72357 -15.32778 1.000 29.31929 11 SER F C 1
ATOM 10037 O O . SER F 1 14 ? 106.26657 -19.13301 -14.68791 1.000 28.96989 11 SER F O 1
ATOM 10040 N N . LEU F 1 15 ? 105.10142 -17.43436 -15.60672 1.000 29.33822 12 LEU F N 1
ATOM 10041 C CA . LEU F 1 15 ? 106.05882 -16.43602 -15.15564 1.000 29.19024 12 LEU F CA 1
ATOM 10042 C C . LEU F 1 15 ? 106.04240 -16.31371 -13.63959 1.000 29.32717 12 LEU F C 1
ATOM 10043 O O . LEU F 1 15 ? 107.09684 -16.15430 -13.01199 1.000 27.75027 12 LEU F O 1
ATOM 10048 N N . LEU F 1 16 ? 104.86382 -16.41628 -13.02557 1.000 27.99471 13 LEU F N 1
ATOM 10049 C CA . LEU F 1 16 ? 104.81217 -16.35206 -11.56681 1.000 32.88607 13 LEU F CA 1
ATOM 10050 C C . LEU F 1 16 ? 105.53335 -17.53045 -10.91926 1.000 32.22410 13 LEU F C 1
ATOM 10051 O O . LEU F 1 16 ? 106.12939 -17.37416 -9.85052 1.000 35.91859 13 LEU F O 1
ATOM 10056 N N . ASP F 1 17 ? 105.49825 -18.70948 -11.54657 1.000 30.89901 14 ASP F N 1
ATOM 10057 C CA . ASP F 1 17 ? 106.28201 -19.84010 -11.04731 1.000 28.62764 14 ASP F CA 1
ATOM 10058 C C . ASP F 1 17 ? 107.77208 -19.60272 -11.24135 1.000 26.85303 14 ASP F C 1
ATOM 10059 O O . ASP F 1 17 ? 108.57463 -19.95123 -10.36918 1.000 27.67069 14 ASP F O 1
ATOM 10064 N N . GLN F 1 18 ? 108.15508 -19.01929 -12.38532 1.000 23.84869 15 GLN F N 1
ATOM 10065 C CA . GLN F 1 18 ? 109.55374 -18.68831 -12.64867 1.000 25.55679 15 GLN F CA 1
ATOM 10066 C C . GLN F 1 18 ? 110.09086 -17.67561 -11.64172 1.000 30.15127 15 GLN F C 1
ATOM 10067 O O . GLN F 1 18 ? 111.24741 -17.76913 -11.21029 1.000 31.23664 15 GLN F O 1
ATOM 10073 N N . LEU F 1 19 ? 109.26594 -16.69020 -11.27187 1.000 29.81639 16 LEU F N 1
ATOM 10074 C CA . LEU F 1 19 ? 109.65541 -15.63573 -10.34697 1.000 31.67134 16 LEU F CA 1
ATOM 10075 C C . LEU F 1 19 ? 109.66274 -16.08399 -8.89661 1.000 33.41843 16 LEU F C 1
ATOM 10076 O O . LEU F 1 19 ? 110.28655 -15.41547 -8.06718 1.000 32.85307 16 LEU F O 1
ATOM 10081 N N . SER F 1 20 ? 108.97407 -17.17421 -8.56513 1.000 32.12581 17 SER F N 1
ATOM 10082 C CA . SER F 1 20 ? 108.85974 -17.57091 -7.16913 1.000 30.44651 17 SER F CA 1
ATOM 10083 C C . SER F 1 20 ? 110.23163 -17.90804 -6.59638 1.000 31.56734 17 SER F C 1
ATOM 10084 O O . SER F 1 20 ? 111.04957 -18.56646 -7.24343 1.000 30.21770 17 SER F O 1
ATOM 10087 N N . LEU F 1 21 ? 110.49421 -17.41731 -5.38577 1.000 31.59892 18 LEU F N 1
ATOM 10088 C CA . LEU F 1 21 ? 111.69060 -17.79046 -4.64053 1.000 32.52965 18 LEU F CA 1
ATOM 10089 C C . LEU F 1 21 ? 111.35314 -18.64034 -3.41937 1.000 34.44846 18 LEU F C 1
ATOM 10090 O O . LEU F 1 21 ? 112.17030 -18.75485 -2.49568 1.000 34.15352 18 LEU F O 1
ATOM 10095 N N . LYS F 1 22 ? 110.15782 -19.23427 -3.40128 1.000 33.79764 19 LYS F N 1
ATOM 10096 C CA . LYS F 1 22 ? 109.79511 -20.17798 -2.35281 1.000 33.52911 19 LYS F CA 1
ATOM 10097 C C . LYS F 1 22 ? 110.78036 -21.33775 -2.32297 1.000 32.35398 19 LYS F C 1
ATOM 10098 O O . LYS F 1 22 ? 111.18582 -21.85554 -3.36539 1.000 31.48552 19 LYS F O 1
ATOM 10104 N N . GLY F 1 23 ? 111.17825 -21.73616 -1.11444 1.000 32.74864 20 GLY F N 1
ATOM 10105 C CA . GLY F 1 23 ? 112.16870 -22.77518 -0.94731 1.000 31.28899 20 GLY F CA 1
ATOM 10106 C C . GLY F 1 23 ? 113.59746 -22.34514 -1.20426 1.000 33.71049 20 GLY F C 1
ATOM 10107 O O . GLY F 1 23 ? 114.49807 -23.19229 -1.18415 1.000 33.73380 20 GLY F O 1
ATOM 10108 N N . LYS F 1 24 ? 113.84454 -21.06202 -1.44446 1.000 33.57669 21 LYS F N 1
ATOM 10109 C CA . LYS F 1 24 ? 115.16910 -20.60907 -1.84187 1.000 33.48155 21 LYS F CA 1
ATOM 10110 C C . LYS F 1 24 ? 115.71289 -19.58671 -0.84767 1.000 31.15869 21 LYS F C 1
ATOM 10111 O O . LYS F 1 24 ? 114.96331 -19.00755 -0.05589 1.000 31.37319 21 LYS F O 1
ATOM 10117 N N . VAL F 1 25 ? 117.03708 -19.39015 -0.87820 1.000 31.26335 22 VAL F N 1
ATOM 10118 C CA . VAL F 1 25 ? 117.74771 -18.49729 0.03958 1.000 29.30240 22 VAL F CA 1
ATOM 10119 C C . VAL F 1 25 ? 118.51409 -17.45364 -0.76879 1.000 29.54943 22 VAL F C 1
ATOM 10120 O O . VAL F 1 25 ? 119.27041 -17.79984 -1.68679 1.000 28.70039 22 VAL F O 1
ATOM 10124 N N . VAL F 1 26 ? 118.32713 -16.18208 -0.42066 1.000 28.84643 23 VAL F N 1
ATOM 10125 C CA . VAL F 1 26 ? 118.98989 -15.06474 -1.09270 1.000 30.32483 23 VAL F CA 1
ATOM 10126 C C . VAL F 1 26 ? 119.82859 -14.30319 -0.06750 1.000 30.02188 23 VAL F C 1
ATOM 10127 O O . VAL F 1 26 ? 119.36394 -14.03435 1.04697 1.000 30.48416 23 VAL F O 1
ATOM 10131 N N . VAL F 1 27 ? 121.06577 -13.97397 -0.43578 1.000 28.27105 24 VAL F N 1
ATOM 10132 C CA . VAL F 1 27 ? 121.94076 -13.11762 0.36416 1.000 25.85177 24 VAL F CA 1
ATOM 10133 C C . VAL F 1 27 ? 122.06373 -11.77867 -0.35105 1.000 26.91860 24 VAL F C 1
ATOM 10134 O O . VAL F 1 27 ? 122.31355 -11.74548 -1.56415 1.000 27.19456 24 VAL F O 1
ATOM 10138 N N . VAL F 1 28 ? 121.89954 -10.68068 0.39612 1.000 25.69746 25 VAL F N 1
ATOM 10139 C CA . VAL F 1 28 ? 122.05527 -9.31702 -0.11631 1.000 27.30176 25 VAL F CA 1
ATOM 10140 C C . VAL F 1 28 ? 123.08005 -8.60551 0.76071 1.000 28.82405 25 VAL F C 1
ATOM 10141 O O . VAL F 1 28 ? 122.80544 -8.32724 1.93300 1.000 28.83115 25 VAL F O 1
ATOM 10145 N N . THR F 1 29 ? 124.24530 -8.29193 0.20091 1.000 28.41810 26 THR F N 1
ATOM 10146 C CA . THR F 1 29 ? 125.22406 -7.51746 0.95122 1.000 30.47570 26 THR F CA 1
ATOM 10147 C C . THR F 1 29 ? 124.87492 -6.02928 0.91453 1.000 32.40307 26 THR F C 1
ATOM 10148 O O . THR F 1 29 ? 124.32538 -5.51940 -0.06787 1.000 33.59983 26 THR F O 1
ATOM 10152 N N . GLY F 1 30 ? 125.18139 -5.34001 2.01654 1.000 28.97567 27 GLY F N 1
ATOM 10153 C CA . GLY F 1 30 ? 124.97012 -3.90768 2.10981 1.000 25.93037 27 GLY F CA 1
ATOM 10154 C C . GLY F 1 30 ? 123.50793 -3.53060 1.99059 1.000 26.48707 27 GLY F C 1
ATOM 10155 O O . GLY F 1 30 ? 123.12304 -2.74497 1.11235 1.000 28.10112 27 GLY F O 1
ATOM 10156 N N . ALA F 1 31 ? 122.67675 -4.10635 2.85132 1.000 23.29623 28 ALA F N 1
ATOM 10157 C CA . ALA F 1 31 ? 121.25069 -3.81208 2.87676 1.000 29.33954 28 ALA F CA 1
ATOM 10158 C C . ALA F 1 31 ? 120.83756 -3.27549 4.24290 1.000 31.46704 28 ALA F C 1
ATOM 10159 O O . ALA F 1 31 ? 119.74058 -3.53402 4.73009 1.000 32.98925 28 ALA F O 1
ATOM 10161 N N . SER F 1 32 ? 121.72281 -2.49877 4.86415 1.000 32.14106 29 SER F N 1
ATOM 10162 C CA . SER F 1 32 ? 121.49536 -1.95463 6.19488 1.000 32.73524 29 SER F CA 1
ATOM 10163 C C . SER F 1 32 ? 120.81395 -0.59196 6.17937 1.000 33.68760 29 SER F C 1
ATOM 10164 O O . SER F 1 32 ? 120.23417 -0.19404 7.20024 1.000 33.81465 29 SER F O 1
ATOM 10167 N N . GLY F 1 33 ? 120.88239 0.12911 5.05947 1.000 30.43943 30 GLY F N 1
ATOM 10168 C CA . GLY F 1 33 ? 120.27816 1.43366 4.94882 1.000 32.55123 30 GLY F CA 1
ATOM 10169 C C . GLY F 1 33 ? 118.77399 1.36425 4.75859 1.000 35.13003 30 GLY F C 1
ATOM 10170 O O . GLY F 1 33 ? 118.21389 0.32681 4.38674 1.000 32.25380 30 GLY F O 1
ATOM 10171 N N . PRO F 1 34 ? 118.08705 2.48481 5.00539 1.000 37.17445 31 PRO F N 1
ATOM 10172 C CA . PRO F 1 34 ? 116.61275 2.46048 4.98476 1.000 36.53098 31 PRO F CA 1
ATOM 10173 C C . PRO F 1 34 ? 115.99235 2.43071 3.59474 1.000 36.57206 31 PRO F C 1
ATOM 10174 O O . PRO F 1 34 ? 114.84227 1.98899 3.47099 1.000 38.08917 31 PRO F O 1
ATOM 10178 N N . LYS F 1 35 ? 116.69356 2.86934 2.54552 1.000 33.00871 32 LYS F N 1
ATOM 10179 C CA . LYS F 1 35 ? 116.07038 2.96053 1.22537 1.000 35.12163 32 LYS F CA 1
ATOM 10180 C C . LYS F 1 35 ? 117.10057 2.74355 0.12073 1.000 33.40935 32 LYS F C 1
ATOM 10181 O O . LYS F 1 35 ? 117.03727 3.37003 -0.94228 1.000 35.38174 32 LYS F O 1
ATOM 10187 N N . GLY F 1 36 ? 118.04043 1.85127 0.34736 1.000 29.52716 33 GLY F N 1
ATOM 10188 C CA . GLY F 1 36 ? 119.03940 1.56361 -0.65483 1.000 28.07920 33 GLY F CA 1
ATOM 10189 C C . GLY F 1 36 ? 118.62092 0.44768 -1.59360 1.000 27.62932 33 GLY F C 1
ATOM 10190 O O . GLY F 1 36 ? 117.60438 -0.22989 -1.38121 1.000 24.81338 33 GLY F O 1
ATOM 10191 N N . MET F 1 37 ? 119.43975 0.26224 -2.63635 1.000 26.10553 34 MET F N 1
ATOM 10192 C CA . MET F 1 37 ? 119.24174 -0.86315 -3.54370 1.000 28.52699 34 MET F CA 1
ATOM 10193 C C . MET F 1 37 ? 119.10738 -2.17242 -2.78467 1.000 29.70470 34 MET F C 1
ATOM 10194 O O . MET F 1 37 ? 118.28266 -3.02283 -3.13881 1.000 34.38842 34 MET F O 1
ATOM 10199 N N . GLY F 1 38 ? 119.91014 -2.35346 -1.74292 1.000 28.81443 35 GLY F N 1
ATOM 10200 C CA . GLY F 1 38 ? 119.92712 -3.59547 -0.99160 1.000 27.06926 35 GLY F CA 1
ATOM 10201 C C . GLY F 1 38 ? 118.61638 -3.97470 -0.33018 1.000 28.07263 35 GLY F C 1
ATOM 10202 O O . GLY F 1 38 ? 118.08945 -5.05850 -0.59594 1.000 30.66418 35 GLY F O 1
ATOM 10203 N N . ILE F 1 39 ? 118.08830 -3.11225 0.54454 1.000 27.13090 36 ILE F N 1
ATOM 10204 C CA . ILE F 1 39 ? 116.83682 -3.43606 1.23294 1.000 28.99731 36 ILE F CA 1
ATOM 10205 C C . ILE F 1 39 ? 115.69834 -3.62691 0.23236 1.000 31.61966 36 ILE F C 1
ATOM 10206 O O . ILE F 1 39 ? 114.78212 -4.43570 0.46070 1.000 30.93487 36 ILE F O 1
ATOM 10211 N N . GLU F 1 40 ? 115.74371 -2.92698 -0.90410 1.000 30.12009 37 GLU F N 1
ATOM 10212 C CA . GLU F 1 40 ? 114.65693 -3.09472 -1.85777 1.000 29.70403 37 GLU F CA 1
ATOM 10213 C C . GLU F 1 40 ? 114.78240 -4.41605 -2.60861 1.000 33.15489 37 GLU F C 1
ATOM 10214 O O . GLU F 1 40 ? 113.77250 -5.08578 -2.85755 1.000 33.73527 37 GLU F O 1
ATOM 10220 N N . ALA F 1 41 ? 116.00915 -4.82697 -2.94288 1.000 31.39593 38 ALA F N 1
ATOM 10221 C CA . ALA F 1 41 ? 116.20566 -6.16197 -3.50026 1.000 29.70101 38 ALA F CA 1
ATOM 10222 C C . ALA F 1 41 ? 115.79492 -7.23603 -2.49826 1.000 27.98960 38 ALA F C 1
ATOM 10223 O O . ALA F 1 41 ? 115.13176 -8.21102 -2.86039 1.000 28.45633 38 ALA F O 1
ATOM 10225 N N . ALA F 1 42 ? 116.17041 -7.06425 -1.22939 1.000 29.08135 39 ALA F N 1
ATOM 10226 C CA . ALA F 1 42 ? 115.71327 -7.96177 -0.16780 1.000 27.23747 39 ALA F CA 1
ATOM 10227 C C . ALA F 1 42 ? 114.19063 -8.05983 -0.12773 1.000 29.70493 39 ALA F C 1
ATOM 10228 O O . ALA F 1 42 ? 113.63054 -9.15514 -0.01248 1.000 32.65275 39 ALA F O 1
ATOM 10230 N N . ARG F 1 43 ? 113.50724 -6.90993 -0.20147 1.000 33.16612 40 ARG F N 1
ATOM 10231 C CA . ARG F 1 43 ? 112.04297 -6.88041 -0.16926 1.000 31.65551 40 ARG F CA 1
ATOM 10232 C C . ARG F 1 43 ? 111.43615 -7.59626 -1.37142 1.000 30.45429 40 ARG F C 1
ATOM 10233 O O . ARG F 1 43 ? 110.47089 -8.35911 -1.22849 1.000 28.39500 40 ARG F O 1
ATOM 10241 N N . GLY F 1 44 ? 111.96592 -7.33852 -2.56833 1.000 28.27622 41 GLY F N 1
ATOM 10242 C CA . GLY F 1 44 ? 111.49044 -8.05883 -3.73488 1.000 27.12991 41 GLY F CA 1
ATOM 10243 C C . GLY F 1 44 ? 111.61436 -9.55998 -3.57356 1.000 30.93094 41 GLY F C 1
ATOM 10244 O O . GLY F 1 44 ? 110.67117 -10.30494 -3.84824 1.000 31.99128 41 GLY F O 1
ATOM 10245 N N . CYS F 1 45 ? 112.78283 -10.02588 -3.11110 1.000 29.79013 42 CYS F N 1
ATOM 10246 C CA . CYS F 1 45 ? 113.00067 -11.46359 -2.96885 1.000 31.22514 42 CYS F CA 1
ATOM 10247 C C . CYS F 1 45 ? 112.12482 -12.05727 -1.87237 1.000 30.19901 42 CYS F C 1
ATOM 10248 O O . CYS F 1 45 ? 111.55837 -13.14186 -2.04572 1.000 31.30165 42 CYS F O 1
ATOM 10251 N N . ALA F 1 46 ? 112.00671 -11.36889 -0.73630 1.000 27.18838 43 ALA F N 1
ATOM 10252 C CA . ALA F 1 46 ? 111.08374 -11.81939 0.29980 1.000 27.34023 43 ALA F CA 1
ATOM 10253 C C . ALA F 1 46 ? 109.65116 -11.86103 -0.21953 1.000 30.49299 43 ALA F C 1
ATOM 10254 O O . ALA F 1 46 ? 108.87024 -12.73847 0.16379 1.000 32.22586 43 ALA F O 1
ATOM 10256 N N . GLU F 1 47 ? 109.29080 -10.92622 -1.10371 1.000 33.02875 44 GLU F N 1
ATOM 10257 C CA . GLU F 1 47 ? 107.93744 -10.90521 -1.64695 1.000 34.64520 44 GLU F CA 1
ATOM 10258 C C . GLU F 1 47 ? 107.67012 -12.14214 -2.49412 1.000 34.91254 44 GLU F C 1
ATOM 10259 O O . GLU F 1 47 ? 106.55926 -12.68422 -2.48304 1.000 34.63387 44 GLU F O 1
ATOM 10265 N N . MET F 1 48 ? 108.68118 -12.61230 -3.22238 1.000 33.40551 45 MET F N 1
ATOM 10266 C CA . MET F 1 48 ? 108.57981 -13.83738 -4.00715 1.000 32.73618 45 MET F CA 1
ATOM 10267 C C . MET F 1 48 ? 108.79414 -15.10282 -3.16700 1.000 30.43457 45 MET F C 1
ATOM 10268 O O . MET F 1 48 ? 108.86223 -16.20161 -3.73646 1.000 29.32753 45 MET F O 1
ATOM 10273 N N . GLY F 1 49 ? 108.89810 -14.96784 -1.84512 1.000 28.66688 46 GLY F N 1
ATOM 10274 C CA . GLY F 1 49 ? 108.99073 -16.10182 -0.94103 1.000 31.31673 46 GLY F CA 1
ATOM 10275 C C . GLY F 1 49 ? 110.38379 -16.53004 -0.50643 1.000 32.45902 46 GLY F C 1
ATOM 10276 O O . GLY F 1 49 ? 110.50984 -17.56298 0.15714 1.000 33.86872 46 GLY F O 1
ATOM 10277 N N . ALA F 1 50 ? 111.42793 -15.78259 -0.84559 1.000 30.18277 47 ALA F N 1
ATOM 10278 C CA . ALA F 1 50 ? 112.77447 -16.18872 -0.44533 1.000 28.07324 47 ALA F CA 1
ATOM 10279 C C . ALA F 1 50 ? 112.98582 -16.01595 1.05760 1.000 29.21502 47 ALA F C 1
ATOM 10280 O O . ALA F 1 50 ? 112.39008 -15.14519 1.69340 1.000 30.50598 47 ALA F O 1
ATOM 10282 N N . ALA F 1 51 ? 113.83179 -16.87544 1.63110 1.000 30.14243 48 ALA F N 1
ATOM 10283 C CA . ALA F 1 51 ? 114.50263 -16.53973 2.87710 1.000 33.56029 48 ALA F CA 1
ATOM 10284 C C . ALA F 1 51 ? 115.70006 -15.65035 2.55175 1.000 33.59463 48 ALA F C 1
ATOM 10285 O O . ALA F 1 51 ? 116.42058 -15.89796 1.58048 1.000 30.35218 48 ALA F O 1
ATOM 10287 N N . VAL F 1 52 ? 115.90161 -14.60021 3.35113 1.000 34.30412 49 VAL F N 1
ATOM 10288 C CA . VAL F 1 52 ? 116.82108 -13.52048 3.00396 1.000 32.68629 49 VAL F CA 1
ATOM 10289 C C . VAL F 1 52 ? 117.84447 -13.31721 4.11602 1.000 34.60098 49 VAL F C 1
ATOM 10290 O O . VAL F 1 52 ? 117.48020 -13.11323 5.27952 1.000 34.84659 49 VAL F O 1
ATOM 10294 N N . ALA F 1 53 ? 119.12178 -13.34486 3.75048 1.000 32.05863 50 ALA F N 1
ATOM 10295 C CA . ALA F 1 53 ? 120.19916 -12.87378 4.60769 1.000 32.10607 50 ALA F CA 1
ATOM 10296 C C . ALA F 1 53 ? 120.68411 -11.53288 4.07111 1.000 30.41349 50 ALA F C 1
ATOM 10297 O O . ALA F 1 53 ? 120.96367 -11.40472 2.87272 1.000 29.68857 50 ALA F O 1
ATOM 10299 N N . ILE F 1 54 ? 120.76932 -10.53337 4.94778 1.000 29.52493 51 ILE F N 1
ATOM 10300 C CA . ILE F 1 54 ? 121.29706 -9.21936 4.59609 1.000 29.21780 51 ILE F CA 1
ATOM 10301 C C . ILE F 1 54 ? 122.53786 -8.94095 5.43634 1.000 31.04937 51 ILE F C 1
ATOM 10302 O O . ILE F 1 54 ? 122.68422 -9.46847 6.54187 1.000 32.97802 51 ILE F O 1
ATOM 10307 N N . THR F 1 55 ? 123.42598 -8.08981 4.92251 1.000 28.00591 52 THR F N 1
ATOM 10308 C CA . THR F 1 55 ? 124.64131 -7.74602 5.64036 1.000 29.30286 52 THR F CA 1
ATOM 10309 C C . THR F 1 55 ? 124.70976 -6.24967 5.92230 1.000 28.67889 52 THR F C 1
ATOM 10310 O O . THR F 1 55 ? 124.06339 -5.43009 5.26186 1.000 28.39140 52 THR F O 1
ATOM 10314 N N . TYR F 1 56 ? 125.49311 -5.91711 6.94694 1.000 30.41711 53 TYR F N 1
ATOM 10315 C CA . TYR F 1 56 ? 125.78114 -4.54353 7.32561 1.000 29.38820 53 TYR F CA 1
ATOM 10316 C C . TYR F 1 56 ? 127.26288 -4.43810 7.62804 1.000 30.45401 53 TYR F C 1
ATOM 10317 O O . TYR F 1 56 ? 127.94685 -5.44183 7.84880 1.000 29.31290 53 TYR F O 1
ATOM 10326 N N . ALA F 1 57 ? 127.75150 -3.19658 7.63749 1.000 33.38470 54 ALA F N 1
ATOM 10327 C CA . ALA F 1 57 ? 129.11138 -2.90101 8.08192 1.000 32.69119 54 ALA F CA 1
ATOM 10328 C C . ALA F 1 57 ? 129.06604 -1.98819 9.29916 1.000 34.01931 54 ALA F C 1
ATOM 10329 O O . ALA F 1 57 ? 129.35328 -2.43979 10.41100 1.000 35.80822 54 ALA F O 1
ATOM 10331 N N . SER F 1 58 ? 128.67281 -0.72677 9.12902 1.000 33.61799 55 SER F N 1
ATOM 10332 C CA . SER F 1 58 ? 128.59254 0.21645 10.23109 1.000 36.08617 55 SER F CA 1
ATOM 10333 C C . SER F 1 58 ? 127.19920 0.34656 10.82245 1.000 36.84042 55 SER F C 1
ATOM 10334 O O . SER F 1 58 ? 127.07431 0.86180 11.93233 1.000 38.52834 55 SER F O 1
ATOM 10337 N N . ARG F 1 59 ? 126.15274 -0.08846 10.12450 1.000 34.60352 56 ARG F N 1
ATOM 10338 C CA . ARG F 1 59 ? 124.78013 0.12275 10.58116 1.000 36.85372 56 ARG F CA 1
ATOM 10339 C C . ARG F 1 59 ? 124.16694 -1.20583 11.02278 1.000 38.81773 56 ARG F C 1
ATOM 10340 O O . ARG F 1 59 ? 123.30162 -1.78770 10.35648 1.000 40.70064 56 ARG F O 1
ATOM 10348 N N . ALA F 1 60 ? 124.61391 -1.67892 12.19011 1.000 37.00254 57 ALA F N 1
ATOM 10349 C CA . ALA F 1 60 ? 124.02018 -2.87460 12.77297 1.000 38.15405 57 ALA F CA 1
ATOM 10350 C C . ALA F 1 60 ? 122.55120 -2.65181 13.10859 1.000 39.72836 57 ALA F C 1
ATOM 10351 O O . ALA F 1 60 ? 121.70418 -3.51035 12.82777 1.000 38.05534 57 ALA F O 1
ATOM 10353 N N . GLN F 1 61 ? 122.22226 -1.49441 13.68643 1.000 42.66623 58 GLN F N 1
ATOM 10354 C CA . GLN F 1 61 ? 120.84567 -1.26909 14.11679 1.000 45.78523 58 GLN F CA 1
ATOM 10355 C C . GLN F 1 61 ? 119.89824 -1.16689 12.92733 1.000 41.88488 58 GLN F C 1
ATOM 10356 O O . GLN F 1 61 ? 118.77607 -1.68468 12.97734 1.000 41.62533 58 GLN F O 1
ATOM 10362 N N . GLY F 1 62 ? 120.32687 -0.49872 11.85370 1.000 38.21249 59 GLY F N 1
ATOM 10363 C CA . GLY F 1 62 ? 119.48884 -0.41387 10.66827 1.000 34.23793 59 GLY F CA 1
ATOM 10364 C C . GLY F 1 62 ? 119.20287 -1.77450 10.06062 1.000 37.28494 59 GLY F C 1
ATOM 10365 O O . GLY F 1 62 ? 118.08286 -2.04447 9.61550 1.000 35.19639 59 GLY F O 1
ATOM 10366 N N . ALA F 1 63 ? 120.20504 -2.66100 10.05657 1.000 37.64587 60 ALA F N 1
ATOM 10367 C CA . ALA F 1 63 ? 120.00588 -3.99060 9.49110 1.000 36.66376 60 ALA F CA 1
ATOM 10368 C C . ALA F 1 63 ? 119.03163 -4.80424 10.33259 1.000 38.31993 60 ALA F C 1
ATOM 10369 O O . ALA F 1 63 ? 118.15710 -5.49210 9.78738 1.000 35.47942 60 ALA F O 1
ATOM 10371 N N . GLU F 1 64 ? 119.16605 -4.73530 11.66336 1.000 39.96936 61 GLU F N 1
ATOM 10372 C CA . GLU F 1 64 ? 118.23130 -5.43338 12.54043 1.000 42.54182 61 GLU F CA 1
ATOM 10373 C C . GLU F 1 64 ? 116.80598 -4.92893 12.34560 1.000 44.05559 61 GLU F C 1
ATOM 10374 O O . GLU F 1 64 ? 115.85893 -5.72484 12.32479 1.000 46.94325 61 GLU F O 1
ATOM 10380 N N . GLU F 1 65 ? 116.63291 -3.60842 12.21111 1.000 43.85019 62 GLU F N 1
ATOM 10381 C CA . GLU F 1 65 ? 115.31428 -3.05142 11.90723 1.000 44.75579 62 GLU F CA 1
ATOM 10382 C C . GLU F 1 65 ? 114.77780 -3.61080 10.59546 1.000 39.95394 62 GLU F C 1
ATOM 10383 O O . GLU F 1 65 ? 113.63587 -4.07998 10.52711 1.000 40.48508 62 GLU F O 1
ATOM 10389 N N . ASN F 1 66 ? 115.59762 -3.56825 9.53851 1.000 35.24804 63 ASN F N 1
ATOM 10390 C CA . ASN F 1 66 ? 115.17802 -4.09936 8.24518 1.000 34.41419 63 ASN F CA 1
ATOM 10391 C C . ASN F 1 66 ? 114.77116 -5.56686 8.34382 1.000 34.26969 63 ASN F C 1
ATOM 10392 O O . ASN F 1 66 ? 113.75371 -5.97038 7.77517 1.000 35.60033 63 ASN F O 1
ATOM 10397 N N . VAL F 1 67 ? 115.54047 -6.37703 9.07547 1.000 37.47741 64 VAL F N 1
ATOM 10398 C CA . VAL F 1 67 ? 115.19939 -7.79132 9.21109 1.000 36.67641 64 VAL F CA 1
ATOM 10399 C C . VAL F 1 67 ? 113.82035 -7.95479 9.83749 1.000 37.45678 64 VAL F C 1
ATOM 10400 O O . VAL F 1 67 ? 113.00818 -8.76520 9.37447 1.000 37.07384 64 VAL F O 1
ATOM 10404 N N . LYS F 1 68 ? 113.53558 -7.19860 10.90176 1.000 38.82639 65 LYS F N 1
ATOM 10405 C CA . LYS F 1 68 ? 112.23859 -7.31610 11.56254 1.000 40.26097 65 LYS F CA 1
ATOM 10406 C C . LYS F 1 68 ? 111.10333 -6.92431 10.62697 1.000 41.49123 65 LYS F C 1
ATOM 10407 O O . LYS F 1 68 ? 110.03854 -7.55123 10.64164 1.000 43.51059 65 LYS F O 1
ATOM 10413 N N . GLU F 1 69 ? 111.31693 -5.89498 9.79663 1.000 39.80476 66 GLU F N 1
ATOM 10414 C CA . GLU F 1 69 ? 110.28269 -5.46479 8.86063 1.000 42.03493 66 GLU F CA 1
ATOM 10415 C C . GLU F 1 69 ? 110.10989 -6.47486 7.72869 1.000 39.05804 66 GLU F C 1
ATOM 10416 O O . GLU F 1 69 ? 108.98666 -6.69631 7.25732 1.000 37.43068 66 GLU F O 1
ATOM 10422 N N . LEU F 1 70 ? 111.20226 -7.11321 7.29792 1.000 37.22978 67 LEU F N 1
ATOM 10423 C CA . LEU F 1 70 ? 111.10276 -8.17120 6.29448 1.000 35.24153 67 LEU F CA 1
ATOM 10424 C C . LEU F 1 70 ? 110.26642 -9.33372 6.81169 1.000 36.66668 67 LEU F C 1
ATOM 10425 O O . LEU F 1 70 ? 109.39674 -9.86121 6.10693 1.000 37.55983 67 LEU F O 1
ATOM 10430 N N . GLU F 1 71 ? 110.51496 -9.74403 8.05279 1.000 37.56314 68 GLU F N 1
ATOM 10431 C CA . GLU F 1 71 ? 109.77812 -10.87298 8.60169 1.000 41.05966 68 GLU F CA 1
ATOM 10432 C C . GLU F 1 71 ? 108.32673 -10.50296 8.87054 1.000 41.73466 68 GLU F C 1
ATOM 10433 O O . GLU F 1 71 ? 107.41798 -11.28441 8.56909 1.000 40.84105 68 GLU F O 1
ATOM 10439 N N . LYS F 1 72 ? 108.09140 -9.30822 9.41902 1.000 41.47845 69 LYS F N 1
ATOM 10440 C CA . LYS F 1 72 ? 106.73005 -8.87167 9.71691 1.000 43.41530 69 LYS F CA 1
ATOM 10441 C C . LYS F 1 72 ? 105.90854 -8.69651 8.44444 1.000 42.33705 69 LYS F C 1
ATOM 10442 O O . LYS F 1 72 ? 104.74727 -9.11091 8.38572 1.000 42.29233 69 LYS F O 1
ATOM 10448 N N . THR F 1 73 ? 106.49557 -8.09960 7.41168 1.000 40.98639 70 THR F N 1
ATOM 10449 C CA . THR F 1 73 ? 105.73780 -7.80905 6.20389 1.000 38.35123 70 THR F CA 1
ATOM 10450 C C . THR F 1 73 ? 105.51580 -9.05338 5.35397 1.000 37.38490 70 THR F C 1
ATOM 10451 O O . THR F 1 73 ? 104.40909 -9.26684 4.84240 1.000 35.94124 70 THR F O 1
ATOM 10455 N N . TYR F 1 74 ? 106.53740 -9.89360 5.19645 1.000 34.78681 71 TYR F N 1
ATOM 10456 C CA . TYR F 1 74 ? 106.47190 -10.97193 4.21973 1.000 35.72820 71 TYR F CA 1
ATOM 10457 C C . TYR F 1 74 ? 106.37226 -12.35766 4.83427 1.000 37.81805 71 TYR F C 1
ATOM 10458 O O . TYR F 1 74 ? 106.15199 -13.32496 4.09694 1.000 40.14877 71 TYR F O 1
ATOM 10467 N N . GLY F 1 75 ? 106.51441 -12.48032 6.15042 1.000 37.07060 72 GLY F N 1
ATOM 10468 C CA . GLY F 1 75 ? 106.37421 -13.76424 6.79907 1.000 38.78816 72 GLY F CA 1
ATOM 10469 C C . GLY F 1 75 ? 107.46418 -14.75783 6.48755 1.000 40.79038 72 GLY F C 1
ATOM 10470 O O . GLY F 1 75 ? 107.24419 -15.95799 6.62623 1.000 45.97457 72 GLY F O 1
ATOM 10471 N N . ILE F 1 76 ? 108.63649 -14.30521 6.06473 1.000 38.49787 73 ILE F N 1
ATOM 10472 C CA . ILE F 1 76 ? 109.72377 -15.20557 5.71528 1.000 38.03369 73 ILE F CA 1
ATOM 10473 C C . ILE F 1 76 ? 110.77970 -15.16126 6.81729 1.000 36.47987 73 ILE F C 1
ATOM 10474 O O . ILE F 1 76 ? 110.72645 -14.33401 7.72757 1.000 36.57151 73 ILE F O 1
ATOM 10479 N N . LYS F 1 77 ? 111.74562 -16.07875 6.73149 1.000 35.07991 74 LYS F N 1
ATOM 10480 C CA . LYS F 1 77 ? 112.90032 -16.06557 7.62427 1.000 34.57550 74 LYS F CA 1
ATOM 10481 C C . LYS F 1 77 ? 113.96177 -15.11572 7.08195 1.000 36.15077 74 LYS F C 1
ATOM 10482 O O . LYS F 1 77 ? 114.32269 -15.18401 5.90132 1.000 35.39142 74 LYS F O 1
ATOM 10488 N N . ALA F 1 78 ? 114.46098 -14.23219 7.94806 1.000 38.77442 75 ALA F N 1
ATOM 10489 C CA . ALA F 1 78 ? 115.50336 -13.27420 7.59845 1.000 35.27511 75 ALA F CA 1
ATOM 10490 C C . ALA F 1 78 ? 116.48775 -13.15452 8.76010 1.000 36.89493 75 ALA F C 1
ATOM 10491 O O . ALA F 1 78 ? 116.14074 -13.42233 9.91168 1.000 37.91217 75 ALA F O 1
ATOM 10493 N N . LYS F 1 79 ? 117.72686 -12.76932 8.44732 1.000 34.23141 76 LYS F N 1
ATOM 10494 C CA . LYS F 1 79 ? 118.76701 -12.62000 9.45818 1.000 32.64769 76 LYS F CA 1
ATOM 10495 C C . LYS F 1 79 ? 119.82787 -11.66025 8.93404 1.000 30.62380 76 LYS F C 1
ATOM 10496 O O . LYS F 1 79 ? 120.12869 -11.65933 7.73911 1.000 32.91982 76 LYS F O 1
ATOM 10502 N N . ALA F 1 80 ? 120.37176 -10.83432 9.82458 1.000 28.06123 77 ALA F N 1
ATOM 10503 C CA . ALA F 1 80 ? 121.41117 -9.87521 9.47998 1.000 30.09734 77 ALA F CA 1
ATOM 10504 C C . ALA F 1 80 ? 122.77397 -10.41638 9.88756 1.000 32.39563 77 ALA F C 1
ATOM 10505 O O . ALA F 1 80 ? 122.90190 -11.12397 10.88983 1.000 34.43370 77 ALA F O 1
ATOM 10507 N N . TYR F 1 81 ? 123.79542 -10.07768 9.10028 1.000 31.28219 78 TYR F N 1
ATOM 10508 C CA . TYR F 1 81 ? 125.15905 -10.51565 9.37083 1.000 30.11727 78 TYR F CA 1
ATOM 10509 C C . TYR F 1 81 ? 126.12216 -9.35789 9.17199 1.000 31.42664 78 TYR F C 1
ATOM 10510 O O . TYR F 1 81 ? 125.96489 -8.55428 8.24799 1.000 32.39216 78 TYR F O 1
ATOM 10519 N N . LYS F 1 82 ? 127.12663 -9.28190 10.03332 1.000 34.01598 79 LYS F N 1
ATOM 10520 C CA . LYS F 1 82 ? 128.19644 -8.31380 9.86080 1.000 32.25953 79 LYS F CA 1
ATOM 10521 C C . LYS F 1 82 ? 129.14705 -8.81523 8.78275 1.000 31.58415 79 LYS F C 1
ATOM 10522 O O . LYS F 1 82 ? 129.62700 -9.95061 8.85058 1.000 32.87665 79 LYS F O 1
ATOM 10528 N N . CYS F 1 83 ? 129.42126 -7.97874 7.78673 1.000 28.09395 80 CYS F N 1
ATOM 10529 C CA . CYS F 1 83 ? 130.34940 -8.37211 6.73363 1.000 29.49279 80 CYS F CA 1
ATOM 10530 C C . CYS F 1 83 ? 131.10371 -7.15411 6.21570 1.000 33.76423 80 CYS F C 1
ATOM 10531 O O . CYS F 1 83 ? 130.48289 -6.16377 5.81952 1.000 34.32128 80 CYS F O 1
ATOM 10534 N N . GLN F 1 84 ? 132.43838 -7.23738 6.21031 1.000 32.68708 81 GLN F N 1
ATOM 10535 C CA . GLN F 1 84 ? 133.30359 -6.25276 5.56370 1.000 29.04784 81 GLN F CA 1
ATOM 10536 C C . GLN F 1 84 ? 133.78270 -6.87518 4.25779 1.000 26.10232 81 GLN F C 1
ATOM 10537 O O . GLN F 1 84 ? 134.59931 -7.79942 4.27826 1.000 28.58410 81 GLN F O 1
ATOM 10543 N N . VAL F 1 85 ? 133.26476 -6.39752 3.12016 1.000 24.73177 82 VAL F N 1
ATOM 10544 C CA . VAL F 1 85 ? 133.56163 -7.09117 1.86690 1.000 23.41263 82 VAL F CA 1
ATOM 10545 C C . VAL F 1 85 ? 135.02323 -6.94015 1.50254 1.000 25.69496 82 VAL F C 1
ATOM 10546 O O . VAL F 1 85 ? 135.56562 -7.78482 0.78420 1.000 27.74841 82 VAL F O 1
ATOM 10550 N N . ASP F 1 86 ? 135.69021 -5.90680 2.02729 1.000 25.22148 83 ASP F N 1
ATOM 10551 C CA . ASP F 1 86 ? 137.11052 -5.68398 1.78265 1.000 27.23818 83 ASP F CA 1
ATOM 10552 C C . ASP F 1 86 ? 138.00154 -6.77030 2.38882 1.000 30.10657 83 ASP F C 1
ATOM 10553 O O . ASP F 1 86 ? 139.20281 -6.80243 2.08843 1.000 31.94417 83 ASP F O 1
ATOM 10558 N N . SER F 1 87 ? 137.45098 -7.64431 3.23341 1.000 28.45890 84 SER F N 1
ATOM 10559 C CA . SER F 1 87 ? 138.18701 -8.72335 3.88169 1.000 25.93013 84 SER F CA 1
ATOM 10560 C C . SER F 1 87 ? 137.68504 -10.06010 3.34799 1.000 28.03963 84 SER F C 1
ATOM 10561 O O . SER F 1 87 ? 136.52214 -10.42264 3.57672 1.000 29.41318 84 SER F O 1
ATOM 10564 N N . TYR F 1 88 ? 138.55817 -10.80872 2.66103 1.000 30.39665 85 TYR F N 1
ATOM 10565 C CA . TYR F 1 88 ? 138.12574 -12.10433 2.13740 1.000 30.88947 85 TYR F CA 1
ATOM 10566 C C . TYR F 1 88 ? 137.63122 -13.01654 3.25621 1.000 31.45298 85 TYR F C 1
ATOM 10567 O O . TYR F 1 88 ? 136.60725 -13.69715 3.10323 1.000 28.17336 85 TYR F O 1
ATOM 10576 N N . GLU F 1 89 ? 138.35896 -13.05120 4.38259 1.000 31.69487 86 GLU F N 1
ATOM 10577 C CA . GLU F 1 89 ? 137.94976 -13.84328 5.54340 1.000 29.23498 86 GLU F CA 1
ATOM 10578 C C . GLU F 1 89 ? 136.51286 -13.54378 5.95914 1.000 30.59002 86 GLU F C 1
ATOM 10579 O O . GLU F 1 89 ? 135.76340 -14.45424 6.33802 1.000 29.37611 86 GLU F O 1
ATOM 10585 N N . SER F 1 90 ? 136.11670 -12.26851 5.90548 1.000 28.66987 87 SER F N 1
ATOM 10586 C CA . SER F 1 90 ? 134.75718 -11.89266 6.28148 1.000 32.13303 87 SER F CA 1
ATOM 10587 C C . SER F 1 90 ? 133.73118 -12.43025 5.28793 1.000 27.71506 87 SER F C 1
ATOM 10588 O O . SER F 1 90 ? 132.66157 -12.91109 5.68784 1.000 28.31631 87 SER F O 1
ATOM 10591 N N . CYS F 1 91 ? 134.02809 -12.35071 3.99062 1.000 25.49398 88 CYS F N 1
ATOM 10592 C CA . CYS F 1 91 ? 133.09391 -12.87712 2.99741 1.000 27.03581 88 CYS F CA 1
ATOM 10593 C C . CYS F 1 91 ? 133.01465 -14.39580 3.06746 1.000 28.51973 88 CYS F C 1
ATOM 10594 O O . CYS F 1 91 ? 131.93688 -14.97753 2.88926 1.000 28.15767 88 CYS F O 1
ATOM 10597 N N . GLU F 1 92 ? 134.15095 -15.05458 3.32409 1.000 26.48266 89 GLU F N 1
ATOM 10598 C CA . GLU F 1 92 ? 134.14797 -16.50412 3.47309 1.000 27.58777 89 GLU F CA 1
ATOM 10599 C C . GLU F 1 92 ? 133.36525 -16.92630 4.71735 1.000 28.93773 89 GLU F C 1
ATOM 10600 O O . GLU F 1 92 ? 132.64320 -17.93093 4.69013 1.000 30.33975 89 GLU F O 1
ATOM 10606 N N . LYS F 1 93 ? 133.47215 -16.15281 5.80982 1.000 27.75986 90 LYS F N 1
ATOM 10607 C CA . LYS F 1 93 ? 132.67631 -16.41431 7.01030 1.000 27.78034 90 LYS F CA 1
ATOM 10608 C C . LYS F 1 93 ? 131.18558 -16.19860 6.76891 1.000 29.04031 90 LYS F C 1
ATOM 10609 O O . LYS F 1 93 ? 130.35711 -16.90122 7.35831 1.000 30.48143 90 LYS F O 1
ATOM 10615 N N . LEU F 1 94 ? 130.82760 -15.22158 5.93244 1.000 29.44700 91 LEU F N 1
ATOM 10616 C CA . LEU F 1 94 ? 129.42053 -14.94637 5.66111 1.000 28.34607 91 LEU F CA 1
ATOM 10617 C C . LEU F 1 94 ? 128.76703 -16.12526 4.95246 1.000 28.43328 91 LEU F C 1
ATOM 10618 O O . LEU F 1 94 ? 127.66801 -16.55451 5.31749 1.000 29.69816 91 LEU F O 1
ATOM 10623 N N . VAL F 1 95 ? 129.42841 -16.66090 3.92742 1.000 28.88182 92 VAL F N 1
ATOM 10624 C CA . VAL F 1 95 ? 128.85856 -17.79484 3.21078 1.000 29.11116 92 VAL F CA 1
ATOM 10625 C C . VAL F 1 95 ? 128.73417 -18.99511 4.14605 1.000 30.79348 92 VAL F C 1
ATOM 10626 O O . VAL F 1 95 ? 127.69980 -19.67250 4.18187 1.000 33.18740 92 VAL F O 1
ATOM 10630 N N . LYS F 1 96 ? 129.77404 -19.24982 4.93851 1.000 28.43890 93 LYS F N 1
ATOM 10631 C CA . LYS F 1 96 ? 129.73354 -20.32405 5.92840 1.000 33.07803 93 LYS F CA 1
ATOM 10632 C C . LYS F 1 96 ? 128.56184 -20.15553 6.88945 1.000 33.36197 93 LYS F C 1
ATOM 10633 O O . LYS F 1 96 ? 127.78191 -21.09147 7.10310 1.000 35.90130 93 LYS F O 1
ATOM 10639 N N . ASP F 1 97 ? 128.41525 -18.96436 7.47582 1.000 31.91625 94 ASP F N 1
ATOM 10640 C CA . ASP F 1 97 ? 127.35475 -18.75539 8.45981 1.000 33.97782 94 ASP F CA 1
ATOM 10641 C C . ASP F 1 97 ? 125.96104 -18.86278 7.83577 1.000 33.93363 94 ASP F C 1
ATOM 10642 O O . ASP F 1 97 ? 125.05195 -19.44113 8.44570 1.000 35.77704 94 ASP F O 1
ATOM 10647 N N . VAL F 1 98 ? 125.76705 -18.31359 6.63176 1.000 29.71372 95 VAL F N 1
ATOM 10648 C CA . VAL F 1 98 ? 124.44168 -18.35057 6.01084 1.000 31.05334 95 VAL F CA 1
ATOM 10649 C C . VAL F 1 98 ? 124.07404 -19.77918 5.63209 1.000 31.45081 95 VAL F C 1
ATOM 10650 O O . VAL F 1 98 ? 122.93764 -20.22525 5.84294 1.000 29.43653 95 VAL F O 1
ATOM 10654 N N . VAL F 1 99 ? 125.02721 -20.52143 5.06472 1.000 31.27330 96 VAL F N 1
ATOM 10655 C CA . VAL F 1 99 ? 124.75877 -21.91208 4.72434 1.000 31.75763 96 VAL F CA 1
ATOM 10656 C C . VAL F 1 99 ? 124.48473 -22.72342 5.98726 1.000 34.96656 96 VAL F C 1
ATOM 10657 O O . VAL F 1 99 ? 123.63261 -23.61992 5.98422 1.000 38.59452 96 VAL F O 1
ATOM 10661 N N . ALA F 1 100 ? 125.15454 -22.39457 7.09469 1.000 34.73750 97 ALA F N 1
ATOM 10662 C CA . ALA F 1 100 ? 124.87306 -23.08107 8.35195 1.000 37.65922 97 ALA F CA 1
ATOM 10663 C C . ALA F 1 100 ? 123.49269 -22.71128 8.88937 1.000 39.69346 97 ALA F C 1
ATOM 10664 O O . ALA F 1 100 ? 122.77643 -23.57335 9.41014 1.000 39.21645 97 ALA F O 1
ATOM 10666 N N . ASP F 1 101 ? 123.08753 -21.44611 8.74602 1.000 38.07698 98 ASP F N 1
ATOM 10667 C CA . ASP F 1 101 ? 121.81665 -20.98658 9.29735 1.000 36.25684 98 ASP F CA 1
ATOM 10668 C C . ASP F 1 101 ? 120.63006 -21.23530 8.37774 1.000 39.28114 98 ASP F C 1
ATOM 10669 O O . ASP F 1 101 ? 119.52515 -21.50528 8.86974 1.000 40.85413 98 ASP F O 1
ATOM 10674 N N . PHE F 1 102 ? 120.81655 -21.13659 7.05909 1.000 35.84644 99 PHE F N 1
ATOM 10675 C CA . PHE F 1 102 ? 119.71320 -21.29064 6.12131 1.000 34.38735 99 PHE F CA 1
ATOM 10676 C C . PHE F 1 102 ? 119.76948 -22.58705 5.32278 1.000 33.81609 99 PHE F C 1
ATOM 10677 O O . PHE F 1 102 ? 118.78026 -22.93322 4.67792 1.000 37.99908 99 PHE F O 1
ATOM 10685 N N . GLY F 1 103 ? 120.89118 -23.30773 5.33635 1.000 32.46550 100 GLY F N 1
ATOM 10686 C CA . GLY F 1 103 ? 121.01887 -24.56865 4.64731 1.000 32.07440 100 GLY F CA 1
ATOM 10687 C C . GLY F 1 103 ? 121.69170 -24.47631 3.28903 1.000 32.70703 100 GLY F C 1
ATOM 10688 O O . GLY F 1 103 ? 122.36359 -25.42687 2.87908 1.000 33.99882 100 GLY F O 1
ATOM 10689 N N . GLN F 1 104 ? 121.55270 -23.35096 2.59499 1.000 33.45053 101 GLN F N 1
ATOM 10690 C CA . GLN F 1 104 ? 122.09132 -23.21149 1.24299 1.000 33.02759 101 GLN F CA 1
ATOM 10691 C C . GLN F 1 104 ? 122.03087 -21.73722 0.85964 1.000 29.05173 101 GLN F C 1
ATOM 10692 O O . GLN F 1 104 ? 121.43555 -20.92614 1.57062 1.000 30.14135 101 GLN F O 1
ATOM 10698 N N . ILE F 1 105 ? 122.64670 -21.39578 -0.27612 1.000 27.85706 102 ILE F N 1
ATOM 10699 C CA . ILE F 1 105 ? 122.46861 -20.08185 -0.90812 1.000 26.68696 102 ILE F CA 1
ATOM 10700 C C . ILE F 1 105 ? 122.15641 -20.31721 -2.38055 1.000 30.50792 102 ILE F C 1
ATOM 10701 O O . ILE F 1 105 ? 122.96246 -20.92350 -3.09874 1.000 31.01166 102 ILE F O 1
ATOM 10706 N N . ASP F 1 106 ? 120.98892 -19.84721 -2.83049 1.000 28.60692 103 ASP F N 1
ATOM 10707 C CA . ASP F 1 106 ? 120.61465 -20.00204 -4.23150 1.000 27.72113 103 ASP F CA 1
ATOM 10708 C C . ASP F 1 106 ? 120.97686 -18.78211 -5.06039 1.000 27.31918 103 ASP F C 1
ATOM 10709 O O . ASP F 1 106 ? 121.37234 -18.91920 -6.22501 1.000 28.99251 103 ASP F O 1
ATOM 10714 N N . ALA F 1 107 ? 120.84957 -17.59246 -4.48379 1.000 25.44278 104 ALA F N 1
ATOM 10715 C CA . ALA F 1 107 ? 121.21566 -16.36866 -5.17337 1.000 24.37046 104 ALA F CA 1
ATOM 10716 C C . ALA F 1 107 ? 121.96717 -15.45658 -4.21371 1.000 24.74523 104 ALA F C 1
ATOM 10717 O O . ALA F 1 107 ? 121.69739 -15.43206 -3.00915 1.000 23.38143 104 ALA F O 1
ATOM 10719 N N . PHE F 1 108 ? 122.89060 -14.67756 -4.76845 1.000 23.75998 105 PHE F N 1
ATOM 10720 C CA . PHE F 1 108 ? 123.74784 -13.79891 -3.98031 1.000 23.05979 105 PHE F CA 1
ATOM 10721 C C . PHE F 1 108 ? 123.78720 -12.45833 -4.69052 1.000 22.90966 105 PHE F C 1
ATOM 10722 O O . PHE F 1 108 ? 124.17200 -12.39122 -5.86167 1.000 22.08727 105 PHE F O 1
ATOM 10730 N N . ILE F 1 109 ? 123.40003 -11.39651 -3.99364 1.000 22.96839 106 ILE F N 1
ATOM 10731 C CA . ILE F 1 109 ? 123.35744 -10.06908 -4.58153 1.000 24.39497 106 ILE F CA 1
ATOM 10732 C C . ILE F 1 109 ? 124.51149 -9.27493 -3.98045 1.000 26.13442 106 ILE F C 1
ATOM 10733 O O . ILE F 1 109 ? 124.45737 -8.84150 -2.82017 1.000 27.41341 106 ILE F O 1
ATOM 10738 N N . ALA F 1 110 ? 125.56967 -9.08649 -4.77256 1.000 25.86950 107 ALA F N 1
ATOM 10739 C CA . ALA F 1 110 ? 126.77715 -8.38678 -4.32466 1.000 26.43193 107 ALA F CA 1
ATOM 10740 C C . ALA F 1 110 ? 126.56024 -6.89947 -4.55969 1.000 26.80416 107 ALA F C 1
ATOM 10741 O O . ALA F 1 110 ? 126.71558 -6.40184 -5.67786 1.000 26.57232 107 ALA F O 1
ATOM 10743 N N . ASN F 1 111 ? 126.20795 -6.19053 -3.49045 1.000 28.89619 108 ASN F N 1
ATOM 10744 C CA . ASN F 1 111 ? 125.66531 -4.84053 -3.57266 1.000 27.25329 108 ASN F CA 1
ATOM 10745 C C . ASN F 1 111 ? 126.40893 -3.82774 -2.71321 1.000 29.08933 108 ASN F C 1
ATOM 10746 O O . ASN F 1 111 ? 126.31600 -2.62386 -2.99162 1.000 27.56720 108 ASN F O 1
ATOM 10751 N N . ALA F 1 112 ? 127.15449 -4.26260 -1.70035 1.000 29.02921 109 ALA F N 1
ATOM 10752 C CA . ALA F 1 112 ? 127.88595 -3.32635 -0.84550 1.000 33.44196 109 ALA F CA 1
ATOM 10753 C C . ALA F 1 112 ? 128.90434 -2.52915 -1.65415 1.000 31.37694 109 ALA F C 1
ATOM 10754 O O . ALA F 1 112 ? 129.55383 -3.06225 -2.55435 1.000 30.28427 109 ALA F O 1
ATOM 10756 N N . GLY F 1 113 ? 129.04372 -1.24568 -1.32520 1.000 32.98278 110 GLY F N 1
ATOM 10757 C CA . GLY F 1 113 ? 129.94614 -0.36971 -2.05605 1.000 34.10213 110 GLY F CA 1
ATOM 10758 C C . GLY F 1 113 ? 130.06691 0.98520 -1.39131 1.000 36.11430 110 GLY F C 1
ATOM 10759 O O . GLY F 1 113 ? 129.20046 1.39454 -0.60950 1.000 37.25283 110 GLY F O 1
ATOM 10760 N N . ALA F 1 114 ? 131.16351 1.68104 -1.71742 1.000 34.69530 111 ALA F N 1
ATOM 10761 C CA . ALA F 1 114 ? 131.43814 3.02576 -1.21884 1.000 36.53596 111 ALA F CA 1
ATOM 10762 C C . ALA F 1 114 ? 131.87569 3.93433 -2.36324 1.000 35.99796 111 ALA F C 1
ATOM 10763 O O . ALA F 1 114 ? 132.36093 3.47923 -3.39852 1.000 35.84140 111 ALA F O 1
ATOM 10765 N N . THR F 1 115 ? 131.72527 5.23276 -2.15466 1.000 33.61626 112 THR F N 1
ATOM 10766 C CA . THR F 1 115 ? 131.98924 6.21549 -3.19396 1.000 33.82768 112 THR F CA 1
ATOM 10767 C C . THR F 1 115 ? 133.41973 6.74243 -3.10423 1.000 30.76892 112 THR F C 1
ATOM 10768 O O . THR F 1 115 ? 134.08415 6.61916 -2.08234 1.000 30.05380 112 THR F O 1
ATOM 10772 N N . ALA F 1 116 ? 133.87620 7.35346 -4.19269 1.000 29.52070 113 ALA F N 1
ATOM 10773 C CA . ALA F 1 116 ? 135.07298 8.18255 -4.20129 1.000 31.31662 113 ALA F CA 1
ATOM 10774 C C . ALA F 1 116 ? 134.68805 9.65588 -4.11839 1.000 36.14558 113 ALA F C 1
ATOM 10775 O O . ALA F 1 116 ? 133.54666 10.04610 -4.39149 1.000 36.63310 113 ALA F O 1
ATOM 10777 N N . ASP F 1 117 ? 135.67572 10.49393 -3.77684 1.000 38.14521 114 ASP F N 1
ATOM 10778 C CA . ASP F 1 117 ? 135.40093 11.92525 -3.71694 1.000 41.17805 114 ASP F CA 1
ATOM 10779 C C . ASP F 1 117 ? 136.49962 12.79055 -4.33765 1.000 36.54814 114 ASP F C 1
ATOM 10780 O O . ASP F 1 117 ? 136.61394 13.96449 -3.96871 1.000 36.31230 114 ASP F O 1
ATOM 10785 N N . SER F 1 118 ? 137.29579 12.26280 -5.27026 1.000 31.07030 115 SER F N 1
ATOM 10786 C CA . SER F 1 118 ? 138.24953 13.07699 -6.02081 1.000 31.24560 115 SER F CA 1
ATOM 10787 C C . SER F 1 118 ? 138.73881 12.30231 -7.23796 1.000 29.53133 115 SER F C 1
ATOM 10788 O O . SER F 1 118 ? 138.59474 11.07425 -7.31758 1.000 28.22838 115 SER F O 1
ATOM 10791 N N . GLY F 1 119 ? 139.34149 13.03293 -8.17224 1.000 28.50779 116 GLY F N 1
ATOM 10792 C CA . GLY F 1 119 ? 140.09924 12.42017 -9.24664 1.000 28.05156 116 GLY F CA 1
ATOM 10793 C C . GLY F 1 119 ? 141.43688 11.91222 -8.72851 1.000 28.62682 116 GLY F C 1
ATOM 10794 O O . GLY F 1 119 ? 141.77404 12.04342 -7.55181 1.000 28.65237 116 GLY F O 1
ATOM 10795 N N . ILE F 1 120 ? 142.22647 11.33864 -9.64086 1.000 24.60062 117 ILE F N 1
ATOM 10796 C CA . ILE F 1 120 ? 143.41754 10.60312 -9.21831 1.000 24.54509 117 ILE F CA 1
ATOM 10797 C C . ILE F 1 120 ? 144.60297 11.51274 -8.92427 1.000 26.61053 117 ILE F C 1
ATOM 10798 O O . ILE F 1 120 ? 145.51646 11.09668 -8.19670 1.000 26.66314 117 ILE F O 1
ATOM 10803 N N . LEU F 1 121 ? 144.62074 12.73995 -9.45863 1.000 25.87012 118 LEU F N 1
ATOM 10804 C CA . LEU F 1 121 ? 145.69473 13.67105 -9.13110 1.000 28.05669 118 LEU F CA 1
ATOM 10805 C C . LEU F 1 121 ? 145.43733 14.34719 -7.78889 1.000 31.70051 118 LEU F C 1
ATOM 10806 O O . LEU F 1 121 ? 146.35652 14.49141 -6.97578 1.000 29.60129 118 LEU F O 1
ATOM 10811 N N . ASP F 1 122 ? 144.19217 14.74488 -7.53333 1.000 33.14774 119 ASP F N 1
ATOM 10812 C CA . ASP F 1 122 ? 143.84737 15.31297 -6.23666 1.000 35.82181 119 ASP F CA 1
ATOM 10813 C C . ASP F 1 122 ? 143.89290 14.26344 -5.13200 1.000 33.17006 119 ASP F C 1
ATOM 10814 O O . ASP F 1 122 ? 144.22496 14.58417 -3.99138 1.000 38.10727 119 ASP F O 1
ATOM 10819 N N . GLY F 1 123 ? 143.56514 13.02274 -5.43736 1.000 31.46454 120 GLY F N 1
ATOM 10820 C CA . GLY F 1 123 ? 143.52063 12.01470 -4.40883 1.000 30.14991 120 GLY F CA 1
ATOM 10821 C C . GLY F 1 123 ? 144.87112 11.37859 -4.16332 1.000 30.70059 120 GLY F C 1
ATOM 10822 O O . GLY F 1 123 ? 145.78366 11.44685 -4.98350 1.000 30.27489 120 GLY F O 1
ATOM 10823 N N . SER F 1 124 ? 144.99203 10.75680 -2.99747 1.000 29.83113 121 SER F N 1
ATOM 10824 C CA . SER F 1 124 ? 146.19597 10.02237 -2.64649 1.000 28.30412 121 SER F CA 1
ATOM 10825 C C . SER F 1 124 ? 146.14229 8.60869 -3.22245 1.000 26.89891 121 SER F C 1
ATOM 10826 O O . SER F 1 124 ? 145.08440 8.11421 -3.62606 1.000 25.00537 121 SER F O 1
ATOM 10829 N N . VAL F 1 125 ? 147.30398 7.94631 -3.23421 1.000 26.91492 122 VAL F N 1
ATOM 10830 C CA . VAL F 1 125 ? 147.33808 6.53076 -3.58824 1.000 28.03142 122 VAL F CA 1
ATOM 10831 C C . VAL F 1 125 ? 146.48851 5.72158 -2.61345 1.000 27.35771 122 VAL F C 1
ATOM 10832 O O . VAL F 1 125 ? 145.74575 4.81480 -3.01483 1.000 25.38515 122 VAL F O 1
ATOM 10836 N N . GLU F 1 126 ? 146.57175 6.04860 -1.32061 1.000 26.38603 123 GLU F N 1
ATOM 10837 C CA . GLU F 1 126 ? 145.73043 5.39090 -0.32165 1.000 26.80641 123 GLU F CA 1
ATOM 10838 C C . GLU F 1 126 ? 144.25539 5.50139 -0.67316 1.000 25.27105 123 GLU F C 1
ATOM 10839 O O . GLU F 1 126 ? 143.48761 4.55773 -0.45883 1.000 26.04483 123 GLU F O 1
ATOM 10845 N N . ALA F 1 127 ? 143.83686 6.66599 -1.17166 1.000 24.44156 124 ALA F N 1
ATOM 10846 C CA . ALA F 1 127 ? 142.43714 6.87773 -1.52630 1.000 23.56355 124 ALA F CA 1
ATOM 10847 C C . ALA F 1 127 ? 142.02031 5.98477 -2.69637 1.000 24.54431 124 ALA F C 1
ATOM 10848 O O . ALA F 1 127 ? 140.94446 5.37789 -2.67074 1.000 24.79446 124 ALA F O 1
ATOM 10850 N N . TRP F 1 128 ? 142.86996 5.86931 -3.71791 1.000 25.16492 125 TRP F N 1
ATOM 10851 C CA . TRP F 1 128 ? 142.60685 4.91941 -4.79558 1.000 23.52755 125 TRP F CA 1
ATOM 10852 C C . TRP F 1 128 ? 142.45557 3.50163 -4.24821 1.000 26.35734 125 TRP F C 1
ATOM 10853 O O . TRP F 1 128 ? 141.43016 2.84220 -4.46516 1.000 23.81062 125 TRP F O 1
ATOM 10864 N N . ASN F 1 129 ? 143.46604 3.02757 -3.50243 1.000 27.90613 126 ASN F N 1
ATOM 10865 C CA . ASN F 1 129 ? 143.44951 1.66152 -2.96867 1.000 26.96142 126 ASN F CA 1
ATOM 10866 C C . ASN F 1 129 ? 142.18955 1.36907 -2.16964 1.000 23.93637 126 ASN F C 1
ATOM 10867 O O . ASN F 1 129 ? 141.62333 0.27561 -2.26276 1.000 23.04253 126 ASN F O 1
ATOM 10872 N N . HIS F 1 130 ? 141.76637 2.31592 -1.34037 1.000 24.78154 127 HIS F N 1
ATOM 10873 C CA . HIS F 1 130 ? 140.58268 2.10032 -0.51662 1.000 28.07263 127 HIS F CA 1
ATOM 10874 C C . HIS F 1 130 ? 139.34178 1.84842 -1.37475 1.000 27.60000 127 HIS F C 1
ATOM 10875 O O . HIS F 1 130 ? 138.55793 0.93064 -1.09854 1.000 25.59220 127 HIS F O 1
ATOM 10882 N N . VAL F 1 131 ? 139.14239 2.65475 -2.42729 1.000 27.14008 128 VAL F N 1
ATOM 10883 C CA . VAL F 1 131 ? 137.95193 2.47699 -3.25813 1.000 23.99864 128 VAL F CA 1
ATOM 10884 C C . VAL F 1 131 ? 138.04001 1.17015 -4.04126 1.000 21.46552 128 VAL F C 1
ATOM 10885 O O . VAL F 1 131 ? 137.06006 0.42183 -4.14033 1.000 23.54400 128 VAL F O 1
ATOM 10889 N N . VAL F 1 132 ? 139.21501 0.85756 -4.58239 1.000 21.82738 129 VAL F N 1
ATOM 10890 C CA . VAL F 1 132 ? 139.37447 -0.38810 -5.33151 1.000 25.31405 129 VAL F CA 1
ATOM 10891 C C . VAL F 1 132 ? 139.21619 -1.59906 -4.40860 1.000 25.18336 129 VAL F C 1
ATOM 10892 O O . VAL F 1 132 ? 138.57330 -2.59409 -4.77364 1.000 26.58921 129 VAL F O 1
ATOM 10896 N N . GLN F 1 133 ? 139.78687 -1.53392 -3.20057 1.000 23.56755 130 GLN F N 1
ATOM 10897 C CA . GLN F 1 133 ? 139.66352 -2.64410 -2.25689 1.000 24.29213 130 GLN F CA 1
ATOM 10898 C C . GLN F 1 133 ? 138.20902 -2.93189 -1.91548 1.000 26.30968 130 GLN F C 1
ATOM 10899 O O . GLN F 1 133 ? 137.80945 -4.09895 -1.81220 1.000 30.15909 130 GLN F O 1
ATOM 10905 N N . VAL F 1 134 ? 137.40686 -1.88715 -1.70744 1.000 24.23030 131 VAL F N 1
ATOM 10906 C CA . VAL F 1 134 ? 136.00801 -2.09917 -1.35510 1.000 25.43310 131 VAL F CA 1
ATOM 10907 C C . VAL F 1 134 ? 135.18637 -2.47943 -2.58757 1.000 26.20433 131 VAL F C 1
ATOM 10908 O O . VAL F 1 134 ? 134.48979 -3.49577 -2.59045 1.000 28.33222 131 VAL F O 1
ATOM 10912 N N . ASP F 1 135 ? 135.26327 -1.68196 -3.65468 1.000 24.02222 132 ASP F N 1
ATOM 10913 C CA . ASP F 1 135 ? 134.29150 -1.79928 -4.73582 1.000 26.73990 132 ASP F CA 1
ATOM 10914 C C . ASP F 1 135 ? 134.67842 -2.87987 -5.72534 1.000 30.27736 132 ASP F C 1
ATOM 10915 O O . ASP F 1 135 ? 133.80125 -3.53988 -6.29271 1.000 33.18540 132 ASP F O 1
ATOM 10920 N N . LEU F 1 136 ? 135.97199 -3.04937 -5.98537 1.000 22.53812 133 LEU F N 1
ATOM 10921 C CA . LEU F 1 136 ? 136.36617 -4.10264 -6.90878 1.000 23.68341 133 LEU F CA 1
ATOM 10922 C C . LEU F 1 136 ? 136.66292 -5.40418 -6.16007 1.000 24.40443 133 LEU F C 1
ATOM 10923 O O . LEU F 1 136 ? 135.98347 -6.41693 -6.36429 1.000 25.35798 133 LEU F O 1
ATOM 10928 N N . ASN F 1 137 ? 137.66909 -5.38421 -5.27994 1.000 21.25812 134 ASN F N 1
ATOM 10929 C CA . ASN F 1 137 ? 138.08121 -6.61062 -4.60004 1.000 27.29029 134 ASN F CA 1
ATOM 10930 C C . ASN F 1 137 ? 137.00929 -7.11468 -3.64413 1.000 25.71665 134 ASN F C 1
ATOM 10931 O O . ASN F 1 137 ? 136.90416 -8.32366 -3.42423 1.000 26.43552 134 ASN F O 1
ATOM 10936 N N . GLY F 1 138 ? 136.20225 -6.21600 -3.07988 1.000 26.34704 135 GLY F N 1
ATOM 10937 C CA . GLY F 1 138 ? 135.08180 -6.66111 -2.26622 1.000 27.74932 135 GLY F CA 1
ATOM 10938 C C . GLY F 1 138 ? 134.09546 -7.50349 -3.05369 1.000 29.32603 135 GLY F C 1
ATOM 10939 O O . GLY F 1 138 ? 133.59232 -8.51240 -2.55252 1.000 28.44904 135 GLY F O 1
ATOM 10940 N N . THR F 1 139 ? 133.81017 -7.10064 -4.30166 1.000 27.51209 136 THR F N 1
ATOM 10941 C CA . THR F 1 139 ? 132.92406 -7.88484 -5.16012 1.000 27.06307 136 THR F CA 1
ATOM 10942 C C . THR F 1 139 ? 133.57787 -9.20501 -5.54826 1.000 25.11587 136 THR F C 1
ATOM 10943 O O . THR F 1 139 ? 132.91948 -10.24933 -5.54156 1.000 24.96513 136 THR F O 1
ATOM 10947 N N . PHE F 1 140 ? 134.88072 -9.17937 -5.85670 1.000 24.19669 137 PHE F N 1
ATOM 10948 C CA . PHE F 1 140 ? 135.62573 -10.41586 -6.10164 1.000 23.57383 137 PHE F CA 1
ATOM 10949 C C . PHE F 1 140 ? 135.57483 -11.35162 -4.89049 1.000 22.45396 137 PHE F C 1
ATOM 10950 O O . PHE F 1 140 ? 135.30135 -12.55094 -5.03368 1.000 22.33056 137 PHE F O 1
ATOM 10958 N N . HIS F 1 141 ? 135.84586 -10.82208 -3.68971 1.000 23.05889 138 HIS F N 1
ATOM 10959 C CA . HIS F 1 141 ? 135.80488 -11.64071 -2.47102 1.000 22.11696 138 HIS F CA 1
ATOM 10960 C C . HIS F 1 141 ? 134.47354 -12.37520 -2.34639 1.000 23.99446 138 HIS F C 1
ATOM 10961 O O . HIS F 1 141 ? 134.42980 -13.58251 -2.05213 1.000 24.27754 138 HIS F O 1
ATOM 10968 N N . CYS F 1 142 ? 133.36920 -11.64399 -2.55960 1.000 25.36145 139 CYS F N 1
ATOM 10969 C CA . CYS F 1 142 ? 132.04072 -12.24100 -2.47729 1.000 24.67104 139 CYS F CA 1
ATOM 10970 C C . CYS F 1 142 ? 131.83643 -13.27733 -3.56565 1.000 25.45451 139 CYS F C 1
ATOM 10971 O O . CYS F 1 142 ? 131.30203 -14.36324 -3.30526 1.000 24.57635 139 CYS F O 1
ATOM 10974 N N . ALA F 1 143 ? 132.25039 -12.95188 -4.79217 1.000 24.25241 140 ALA F N 1
ATOM 10975 C CA . ALA F 1 143 ? 132.08908 -13.87780 -5.90708 1.000 23.54205 140 ALA F CA 1
ATOM 10976 C C . ALA F 1 143 ? 132.84410 -15.17480 -5.64693 1.000 25.94403 140 ALA F C 1
ATOM 10977 O O . ALA F 1 143 ? 132.30256 -16.27159 -5.82665 1.000 27.41691 140 ALA F O 1
ATOM 10979 N N . LYS F 1 144 ? 134.09582 -15.06920 -5.19797 1.000 25.30371 141 LYS F N 1
ATOM 10980 C CA . LYS F 1 144 ? 134.88142 -16.26793 -4.92143 1.000 24.30197 141 LYS F CA 1
ATOM 10981 C C . LYS F 1 144 ? 134.26982 -17.07339 -3.77951 1.000 25.74840 141 LYS F C 1
ATOM 10982 O O . LYS F 1 144 ? 134.12095 -18.29712 -3.88028 1.000 25.20451 141 LYS F O 1
ATOM 10988 N N . ALA F 1 145 ? 133.90247 -16.40209 -2.68203 1.000 22.42296 142 ALA F N 1
ATOM 10989 C CA . ALA F 1 145 ? 133.37451 -17.12321 -1.52578 1.000 25.05081 142 ALA F CA 1
ATOM 10990 C C . ALA F 1 145 ? 132.08507 -17.86509 -1.88208 1.000 29.39575 142 ALA F C 1
ATOM 10991 O O . ALA F 1 145 ? 131.93911 -19.05953 -1.57973 1.000 27.90291 142 ALA F O 1
ATOM 10993 N N . VAL F 1 146 ? 131.14930 -17.18869 -2.56176 1.000 24.50130 143 VAL F N 1
ATOM 10994 C CA . VAL F 1 146 ? 129.89903 -17.87165 -2.87430 1.000 23.25971 143 VAL F CA 1
ATOM 10995 C C . VAL F 1 146 ? 130.08342 -18.82080 -4.04709 1.000 24.16611 143 VAL F C 1
ATOM 10996 O O . VAL F 1 146 ? 129.42949 -19.87217 -4.10224 1.000 25.24014 143 VAL F O 1
ATOM 11000 N N . GLY F 1 147 ? 130.99141 -18.50127 -4.97104 1.000 22.54266 144 GLY F N 1
ATOM 11001 C CA . GLY F 1 147 ? 131.21752 -19.38123 -6.10635 1.000 25.09824 144 GLY F CA 1
ATOM 11002 C C . GLY F 1 147 ? 131.64781 -20.77613 -5.69323 1.000 27.96278 144 GLY F C 1
ATOM 11003 O O . GLY F 1 147 ? 131.24910 -21.76717 -6.30870 1.000 29.09758 144 GLY F O 1
ATOM 11004 N N . HIS F 1 148 ? 132.47194 -20.87190 -4.65018 1.000 28.12594 145 HIS F N 1
ATOM 11005 C CA . HIS F 1 148 ? 132.82203 -22.18116 -4.11325 1.000 29.66775 145 HIS F CA 1
ATOM 11006 C C . HIS F 1 148 ? 131.56851 -22.95903 -3.72459 1.000 31.48394 145 HIS F C 1
ATOM 11007 O O . HIS F 1 148 ? 131.44101 -24.14632 -4.04242 1.000 33.12553 145 HIS F O 1
ATOM 11014 N N . HIS F 1 149 ? 130.61116 -22.29791 -3.07682 1.000 27.97616 146 HIS F N 1
ATOM 11015 C CA . HIS F 1 149 ? 129.36952 -22.97439 -2.71537 1.000 26.18085 146 HIS F CA 1
ATOM 11016 C C . HIS F 1 149 ? 128.53332 -23.31620 -3.95190 1.000 29.13757 146 HIS F C 1
ATOM 11017 O O . HIS F 1 149 ? 128.01269 -24.43293 -4.06857 1.000 32.96666 146 HIS F O 1
ATOM 11024 N N . PHE F 1 150 ? 128.37294 -22.36007 -4.87728 1.000 28.18333 147 PHE F N 1
ATOM 11025 C CA . PHE F 1 150 ? 127.62513 -22.63008 -6.10423 1.000 28.90323 147 PHE F CA 1
ATOM 11026 C C . PHE F 1 150 ? 128.21722 -23.81925 -6.84576 1.000 30.23625 147 PHE F C 1
ATOM 11027 O O . PHE F 1 150 ? 127.48102 -24.65688 -7.38343 1.000 31.29434 147 PHE F O 1
ATOM 11035 N N . LYS F 1 151 ? 129.55049 -23.89714 -6.89954 1.000 25.39674 148 LYS F N 1
ATOM 11036 C CA . LYS F 1 151 ? 130.19923 -25.01281 -7.57859 1.000 30.48974 148 LYS F CA 1
ATOM 11037 C C . LYS F 1 151 ? 129.87651 -26.33749 -6.89884 1.000 34.84336 148 LYS F C 1
ATOM 11038 O O . LYS F 1 151 ? 129.67373 -27.35489 -7.57190 1.000 37.96317 148 LYS F O 1
ATOM 11044 N N . GLU F 1 152 ? 129.82409 -26.34425 -5.56660 1.000 33.53049 149 GLU F N 1
ATOM 11045 C CA . GLU F 1 152 ? 129.46329 -27.56115 -4.84810 1.000 35.09692 149 GLU F CA 1
ATOM 11046 C C . GLU F 1 152 ? 128.02364 -27.97196 -5.13803 1.000 35.14622 149 GLU F C 1
ATOM 11047 O O . GLU F 1 152 ? 127.74348 -29.15857 -5.33284 1.000 35.77464 149 GLU F O 1
ATOM 11053 N N . ARG F 1 153 ? 127.09373 -27.00835 -5.18028 1.000 33.75018 150 ARG F N 1
ATOM 11054 C CA . ARG F 1 153 ? 125.68407 -27.35153 -5.35245 1.000 36.68750 150 ARG F CA 1
ATOM 11055 C C . ARG F 1 153 ? 125.29748 -27.54606 -6.81822 1.000 36.12824 150 ARG F C 1
ATOM 11056 O O . ARG F 1 153 ? 124.33013 -28.25336 -7.10274 1.000 35.83282 150 ARG F O 1
ATOM 11064 N N . GLY F 1 154 ? 126.01312 -26.93124 -7.75437 1.000 33.07391 151 GLY F N 1
ATOM 11065 C CA . GLY F 1 154 ? 125.70949 -27.09131 -9.16347 1.000 32.47940 151 GLY F CA 1
ATOM 11066 C C . GLY F 1 154 ? 124.66314 -26.15137 -9.72768 1.000 33.24736 151 GLY F C 1
ATOM 11067 O O . GLY F 1 154 ? 124.24035 -26.35221 -10.87102 1.000 34.51849 151 GLY F O 1
ATOM 11068 N N . THR F 1 155 ? 124.21962 -25.15219 -8.95823 1.000 32.71886 152 THR F N 1
ATOM 11069 C CA . THR F 1 155 ? 123.27420 -24.12822 -9.39437 1.000 34.04610 152 THR F CA 1
ATOM 11070 C C . THR F 1 155 ? 123.60421 -22.83993 -8.64426 1.000 33.61224 152 THR F C 1
ATOM 11071 O O . THR F 1 155 ? 124.35638 -22.85055 -7.66730 1.000 36.02562 152 THR F O 1
ATOM 11075 N N . GLY F 1 156 ? 123.03178 -21.73380 -9.09765 1.000 27.85606 153 GLY F N 1
ATOM 11076 C CA . GLY F 1 156 ? 123.18097 -20.46762 -8.40443 1.000 24.30313 153 GLY F CA 1
ATOM 11077 C C . GLY F 1 156 ? 123.08730 -19.28120 -9.34101 1.000 25.08122 153 GLY F C 1
ATOM 11078 O O . GLY F 1 156 ? 123.23898 -19.38643 -10.55728 1.000 25.09365 153 GLY F O 1
ATOM 11079 N N . SER F 1 157 ? 122.82084 -18.11409 -8.74891 1.000 21.13006 154 SER F N 1
ATOM 11080 C CA . SER F 1 157 ? 122.76867 -16.85110 -9.47138 1.000 24.11072 154 SER F CA 1
ATOM 11081 C C . SER F 1 157 ? 123.47011 -15.77351 -8.64687 1.000 26.64507 154 SER F C 1
ATOM 11082 O O . SER F 1 157 ? 123.14351 -15.56646 -7.47213 1.000 25.76048 154 SER F O 1
ATOM 11085 N N . LEU F 1 158 ? 124.44790 -15.10652 -9.25028 1.000 23.21103 155 LEU F N 1
AT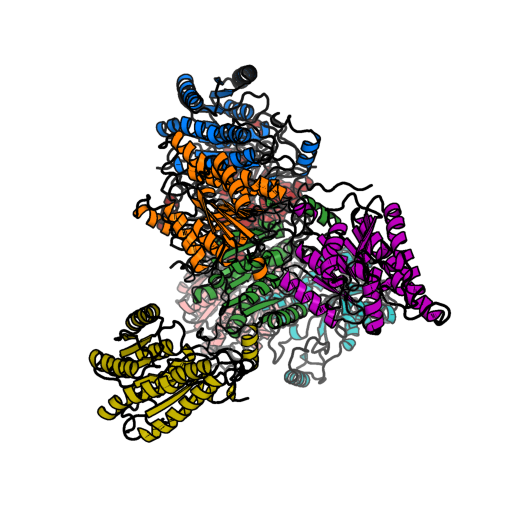OM 11086 C CA . LEU F 1 158 ? 125.15405 -13.99231 -8.62185 1.000 22.07194 155 LEU F CA 1
ATOM 11087 C C . LEU F 1 158 ? 124.75393 -12.72583 -9.36125 1.000 22.56039 155 LEU F C 1
ATOM 11088 O O . LEU F 1 158 ? 124.90550 -12.65419 -10.59021 1.000 20.19264 155 LEU F O 1
ATOM 11093 N N . VAL F 1 159 ? 124.20987 -11.75543 -8.62464 1.000 21.70099 156 VAL F N 1
ATOM 11094 C CA . VAL F 1 159 ? 123.83207 -10.45302 -9.16260 1.000 25.28029 156 VAL F CA 1
ATOM 11095 C C . VAL F 1 159 ? 124.76235 -9.39395 -8.57552 1.000 25.38515 156 VAL F C 1
ATOM 11096 O O . VAL F 1 159 ? 124.86337 -9.25634 -7.35285 1.000 24.21526 156 VAL F O 1
ATOM 11100 N N . ILE F 1 160 ? 125.39813 -8.61739 -9.44473 1.000 23.58407 157 ILE F N 1
ATOM 11101 C CA . ILE F 1 160 ? 126.37573 -7.61078 -9.05310 1.000 24.04940 157 ILE F CA 1
ATOM 11102 C C . ILE F 1 160 ? 125.77382 -6.22698 -9.28602 1.000 27.11755 157 ILE F C 1
ATOM 11103 O O . ILE F 1 160 ? 125.35915 -5.89764 -10.40697 1.000 23.25283 157 ILE F O 1
ATOM 11108 N N . THR F 1 161 ? 125.72240 -5.41561 -8.22999 1.000 28.10762 158 THR F N 1
ATOM 11109 C CA . THR F 1 161 ? 125.38769 -4.00366 -8.38420 1.000 26.90550 158 THR F CA 1
ATOM 11110 C C . THR F 1 161 ? 126.64948 -3.29901 -8.85526 1.000 26.52203 158 THR F C 1
ATOM 11111 O O . THR F 1 161 ? 127.58304 -3.08696 -8.07952 1.000 22.85552 158 THR F O 1
ATOM 11115 N N . ALA F 1 162 ? 126.69812 -2.94404 -10.13453 1.000 25.40581 159 ALA F N 1
ATOM 11116 C CA . ALA F 1 162 ? 127.79532 -2.10835 -10.59798 1.000 22.17309 159 ALA F CA 1
ATOM 11117 C C . ALA F 1 162 ? 127.34144 -0.65708 -10.58247 1.000 26.84268 159 ALA F C 1
ATOM 11118 O O . ALA F 1 162 ? 126.88861 -0.15193 -9.54993 1.000 26.96367 159 ALA F O 1
ATOM 11120 N N . SER F 1 163 ? 127.44083 0.01280 -11.72711 1.000 24.74200 160 SER F N 1
ATOM 11121 C CA . SER F 1 163 ? 127.10000 1.42122 -11.80884 1.000 22.96016 160 SER F CA 1
ATOM 11122 C C . SER F 1 163 ? 127.20186 1.87637 -13.24849 1.000 24.89250 160 SER F C 1
ATOM 11123 O O . SER F 1 163 ? 128.03586 1.38119 -14.01764 1.000 25.32246 160 SER F O 1
ATOM 11126 N N . MET F 1 164 ? 126.32883 2.80681 -13.60695 1.000 25.66184 161 MET F N 1
ATOM 11127 C CA . MET F 1 164 ? 126.53046 3.64215 -14.78114 1.000 28.77755 161 MET F CA 1
ATOM 11128 C C . MET F 1 164 ? 127.94359 4.22368 -14.82985 1.000 28.24659 161 MET F C 1
ATOM 11129 O O . MET F 1 164 ? 128.50977 4.37923 -15.91818 1.000 27.37985 161 MET F O 1
ATOM 11134 N N . SER F 1 165 ? 128.53743 4.53658 -13.66514 1.000 24.60618 162 SER F N 1
ATOM 11135 C CA . SER F 1 165 ? 129.91770 5.02380 -13.63828 1.000 25.70492 162 SER F CA 1
ATOM 11136 C C . SER F 1 165 ? 130.90028 4.01169 -14.21797 1.000 25.96043 162 SER F C 1
ATOM 11137 O O . SER F 1 165 ? 132.03399 4.38804 -14.54257 1.000 24.25631 162 SER F O 1
ATOM 11140 N N . GLY F 1 166 ? 130.49820 2.73684 -14.34617 1.000 19.87684 163 GLY F N 1
ATOM 11141 C CA . GLY F 1 166 ? 131.33401 1.76330 -15.03183 1.000 18.72646 163 GLY F CA 1
ATOM 11142 C C . GLY F 1 166 ? 131.29344 1.84625 -16.54364 1.000 24.08162 163 GLY F C 1
ATOM 11143 O O . GLY F 1 166 ? 132.10168 1.17820 -17.20566 1.000 21.54845 163 GLY F O 1
ATOM 11144 N N . HIS F 1 167 ? 130.36701 2.64470 -17.09286 1.000 23.25063 164 HIS F N 1
ATOM 11145 C CA . HIS F 1 167 ? 130.19635 2.86810 -18.52566 1.000 22.95156 164 HIS F CA 1
ATOM 11146 C C . HIS F 1 167 ? 130.64757 4.24528 -18.97255 1.000 26.09902 164 HIS F C 1
ATOM 11147 O O . HIS F 1 167 ? 131.15168 4.39929 -20.09623 1.000 24.94427 164 HIS F O 1
ATOM 11154 N N . ILE F 1 168 ? 130.42625 5.26577 -18.14585 1.000 21.20458 165 ILE F N 1
ATOM 11155 C CA . ILE F 1 168 ? 130.75942 6.63610 -18.50155 1.000 25.38120 165 ILE F CA 1
ATOM 11156 C C . ILE F 1 168 ? 131.50235 7.26998 -17.33398 1.000 25.09581 165 ILE F C 1
ATOM 11157 O O . ILE F 1 168 ? 131.59397 6.69969 -16.24551 1.000 26.22184 165 ILE F O 1
ATOM 11162 N N . ALA F 1 169 ? 132.04959 8.45440 -17.58278 1.000 25.80661 166 ALA F N 1
ATOM 11163 C CA . ALA F 1 169 ? 132.69911 9.26643 -16.55747 1.000 29.41661 166 ALA F CA 1
ATOM 11164 C C . ALA F 1 169 ? 131.70770 10.30845 -16.04945 1.000 30.32984 166 ALA F C 1
ATOM 11165 O O . ALA F 1 169 ? 131.20924 11.12312 -16.83133 1.000 28.85451 166 ALA F O 1
ATOM 11167 N N . ASN F 1 170 ? 131.43286 10.28812 -14.74724 1.000 28.60763 167 ASN F N 1
ATOM 11168 C CA . ASN F 1 170 ? 130.49725 11.24231 -14.16262 1.000 30.19552 167 ASN F CA 1
ATOM 11169 C C . ASN F 1 170 ? 131.00725 12.67669 -14.27835 1.000 31.48848 167 ASN F C 1
ATOM 11170 O O . ASN F 1 170 ? 132.21536 12.93766 -14.27006 1.000 33.83744 167 ASN F O 1
ATOM 11175 N N . PHE F 1 171 ? 130.06009 13.62163 -14.35363 1.000 28.23788 168 PHE F N 1
ATOM 11176 C CA . PHE F 1 171 ? 130.36110 15.04489 -14.50879 1.000 29.41875 168 PHE F CA 1
ATOM 11177 C C . PHE F 1 171 ? 129.37015 15.86123 -13.68612 1.000 30.94181 168 PHE F C 1
ATOM 11178 O O . PHE F 1 171 ? 128.16734 15.55478 -13.68644 1.000 29.88603 168 PHE F O 1
ATOM 11186 N N . PRO F 1 172 ? 129.82943 16.91600 -12.98289 1.000 30.08480 169 PRO F N 1
ATOM 11187 C CA . PRO F 1 172 ? 131.20013 17.44367 -12.91266 1.000 28.16234 169 PRO F CA 1
ATOM 11188 C C . PRO F 1 172 ? 132.09342 16.84929 -11.80942 1.000 30.96365 169 PRO F C 1
ATOM 11189 O O . PRO F 1 172 ? 133.27468 17.17454 -11.78059 1.000 32.96353 169 PRO F O 1
ATOM 11193 N N . GLN F 1 173 ? 131.55889 16.01999 -10.91697 1.000 31.18593 170 GLN F N 1
ATOM 11194 C CA . GLN F 1 173 ? 132.39258 15.45462 -9.86407 1.000 31.78368 170 GLN F CA 1
ATOM 11195 C C . GLN F 1 173 ? 133.38667 14.46127 -10.45853 1.000 33.47006 170 GLN F C 1
ATOM 11196 O O . GLN F 1 173 ? 133.05698 13.68114 -11.35989 1.000 36.49327 170 GLN F O 1
ATOM 11202 N N . GLU F 1 174 ? 134.62062 14.51786 -9.97716 1.000 28.41371 171 GLU F N 1
ATOM 11203 C CA . GLU F 1 174 ? 135.67469 13.61368 -10.42057 1.000 29.24190 171 GLU F CA 1
ATOM 11204 C C . GLU F 1 174 ? 135.73224 12.42411 -9.47253 1.000 28.20049 171 GLU F C 1
ATOM 11205 O O . GLU F 1 174 ? 135.78802 12.60429 -8.25399 1.000 29.06604 171 GLU F O 1
ATOM 11211 N N . GLN F 1 175 ? 135.71010 11.21431 -10.02845 1.000 26.78971 172 GLN F N 1
ATOM 11212 C CA . GLN F 1 175 ? 135.68946 10.00736 -9.20480 1.000 26.57908 172 GLN F CA 1
ATOM 11213 C C . GLN F 1 175 ? 136.23418 8.80165 -9.96946 1.000 26.96345 172 GLN F C 1
ATOM 11214 O O . GLN F 1 175 ? 135.62393 7.72685 -9.95420 1.000 27.27806 172 GLN F O 1
ATOM 11220 N N . THR F 1 176 ? 137.39333 8.96453 -10.61249 1.000 26.13615 173 THR F N 1
ATOM 11221 C CA . THR F 1 176 ? 137.90320 7.93133 -11.51627 1.000 26.21788 173 THR F CA 1
ATOM 11222 C C . THR F 1 176 ? 138.06079 6.58458 -10.81641 1.000 24.27311 173 THR F C 1
ATOM 11223 O O . THR F 1 176 ? 137.73532 5.54296 -11.39742 1.000 26.69986 173 THR F O 1
ATOM 11227 N N . SER F 1 177 ? 138.53646 6.57777 -9.56611 1.000 21.71672 174 SER F N 1
ATOM 11228 C CA . SER F 1 177 ? 138.75219 5.30659 -8.87190 1.000 22.32699 174 SER F CA 1
ATOM 11229 C C . SER F 1 177 ? 137.45852 4.50030 -8.77691 1.000 23.94015 174 SER F C 1
ATOM 11230 O O . SER F 1 177 ? 137.45403 3.28463 -9.00392 1.000 25.87261 174 SER F O 1
ATOM 11233 N N . TYR F 1 178 ? 136.34969 5.16942 -8.46460 1.000 23.05140 175 TYR F N 1
ATOM 11234 C CA . TYR F 1 178 ? 135.04631 4.51560 -8.42652 1.000 23.29551 175 TYR F CA 1
ATOM 11235 C C . TYR F 1 178 ? 134.62239 4.03483 -9.81477 1.000 25.25201 175 TYR F C 1
ATOM 11236 O O . TYR F 1 178 ? 134.16916 2.89208 -9.98213 1.000 25.74525 175 TYR F O 1
ATOM 11245 N N . ASN F 1 179 ? 134.71891 4.91311 -10.82308 1.000 24.83851 176 ASN F N 1
ATOM 11246 C CA . ASN F 1 179 ? 134.36147 4.51446 -12.18625 1.000 24.23856 176 ASN F CA 1
ATOM 11247 C C . ASN F 1 179 ? 135.14450 3.28275 -12.61893 1.000 21.65055 176 ASN F C 1
ATOM 11248 O O . ASN F 1 179 ? 134.58113 2.34542 -13.19511 1.000 20.91670 176 ASN F O 1
ATOM 11253 N N . VAL F 1 180 ? 136.44268 3.25838 -12.32231 1.000 22.13077 177 VAL F N 1
ATOM 11254 C CA . VAL F 1 180 ? 137.28401 2.13865 -12.73067 1.000 23.72459 177 VAL F CA 1
ATOM 11255 C C . VAL F 1 180 ? 136.89981 0.87221 -11.98760 1.000 20.29598 177 VAL F C 1
ATOM 11256 O O . VAL F 1 180 ? 136.84159 -0.21166 -12.58439 1.000 20.56169 177 VAL F O 1
ATOM 11260 N N . ALA F 1 181 ? 136.64217 0.97371 -10.67872 1.000 18.58468 178 ALA F N 1
ATOM 11261 C CA . ALA F 1 181 ? 136.25813 -0.21657 -9.92329 1.000 17.02093 178 ALA F CA 1
ATOM 11262 C C . ALA F 1 181 ? 134.96439 -0.80710 -10.46335 1.000 24.80914 178 ALA F C 1
ATOM 11263 O O . ALA F 1 181 ? 134.83915 -2.03428 -10.60884 1.000 24.06559 178 ALA F O 1
ATOM 11265 N N . LYS F 1 182 ? 133.99644 0.06156 -10.78878 1.000 24.10214 179 LYS F N 1
ATOM 11266 C CA . LYS F 1 182 ? 132.70650 -0.40282 -11.28683 1.000 22.47122 179 LYS F CA 1
ATOM 11267 C C . LYS F 1 182 ? 132.83051 -0.98613 -12.69046 1.000 21.64488 179 LYS F C 1
ATOM 11268 O O . LYS F 1 182 ? 132.18351 -1.98461 -13.00981 1.000 20.04747 179 LYS F O 1
ATOM 11274 N N . ALA F 1 183 ? 133.64736 -0.37466 -13.54523 1.000 19.62659 180 ALA F N 1
ATOM 11275 C CA . ALA F 1 183 ? 133.92809 -0.98804 -14.83252 1.000 20.74716 180 ALA F CA 1
ATOM 11276 C C . ALA F 1 183 ? 134.48227 -2.39218 -14.64604 1.000 23.67081 180 ALA F C 1
ATOM 11277 O O . ALA F 1 183 ? 134.11227 -3.31521 -15.38522 1.000 25.23723 180 ALA F O 1
ATOM 11279 N N . GLY F 1 184 ? 135.34557 -2.57730 -13.63796 1.000 25.19637 181 GLY F N 1
ATOM 11280 C CA . GLY F 1 184 ? 135.85179 -3.90886 -13.33198 1.000 19.05912 181 GLY F CA 1
ATOM 11281 C C . GLY F 1 184 ? 134.75777 -4.87076 -12.89540 1.000 21.46778 181 GLY F C 1
ATOM 11282 O O . GLY F 1 184 ? 134.73355 -6.02907 -13.31562 1.000 18.62019 181 GLY F O 1
ATOM 11283 N N . CYS F 1 185 ? 133.84245 -4.40916 -12.03982 1.000 22.14337 182 CYS F N 1
ATOM 11284 C CA . CYS F 1 185 ? 132.71965 -5.25428 -11.64206 1.000 24.87678 182 CYS F CA 1
ATOM 11285 C C . CYS F 1 185 ? 131.89739 -5.70713 -12.84340 1.000 28.55326 182 CYS F C 1
ATOM 11286 O O . CYS F 1 185 ? 131.48169 -6.87079 -12.91498 1.000 28.47843 182 CYS F O 1
ATOM 11289 N N . ILE F 1 186 ? 131.63023 -4.79513 -13.78315 1.000 26.11542 183 ILE F N 1
ATOM 11290 C CA . ILE F 1 186 ? 130.81148 -5.13639 -14.94076 1.000 25.37562 183 ILE F CA 1
ATOM 11291 C C . ILE F 1 186 ? 131.45721 -6.27050 -15.72814 1.000 23.76708 183 ILE F C 1
ATOM 11292 O O . ILE F 1 186 ? 130.79239 -7.23756 -16.11757 1.000 22.27656 183 ILE F O 1
ATOM 11297 N N . HIS F 1 187 ? 132.76073 -6.16852 -15.98084 1.000 19.80009 184 HIS F N 1
ATOM 11298 C CA . HIS F 1 187 ? 133.40686 -7.21215 -16.76097 1.000 22.46663 184 HIS F CA 1
ATOM 11299 C C . HIS F 1 187 ? 133.65296 -8.47466 -15.94548 1.000 22.35938 184 HIS F C 1
ATOM 11300 O O . HIS F 1 187 ? 133.80300 -9.55611 -16.52694 1.000 21.02462 184 HIS F O 1
ATOM 11307 N N . MET F 1 188 ? 133.69477 -8.35959 -14.61888 1.000 21.58183 185 MET F N 1
ATOM 11308 C CA . MET F 1 188 ? 133.78255 -9.54766 -13.77987 1.000 22.14615 185 MET F CA 1
ATOM 11309 C C . MET F 1 188 ? 132.55115 -10.42871 -13.96456 1.000 20.80199 185 MET F C 1
ATOM 11310 O O . MET F 1 188 ? 132.65510 -11.65882 -14.00320 1.000 21.20154 185 MET F O 1
ATOM 11315 N N . ALA F 1 189 ? 131.37786 -9.80710 -14.11608 1.000 23.45128 186 ALA F N 1
ATOM 11316 C CA . ALA F 1 189 ? 130.16054 -10.56344 -14.37606 1.000 22.72641 186 ALA F CA 1
ATOM 11317 C C . ALA F 1 189 ? 130.24657 -11.30631 -15.70612 1.000 20.21395 186 ALA F C 1
ATOM 11318 O O . ALA F 1 189 ? 129.89329 -12.48221 -15.78957 1.000 21.61470 186 ALA F O 1
ATOM 11320 N N . ARG F 1 190 ? 130.71818 -10.64032 -16.76186 1.000 21.26576 187 ARG F N 1
ATOM 11321 C CA . ARG F 1 190 ? 130.86654 -11.31952 -18.05296 1.000 21.49709 187 ARG F CA 1
ATOM 11322 C C . ARG F 1 190 ? 131.84958 -12.47317 -17.95291 1.000 21.38857 187 ARG F C 1
ATOM 11323 O O . ARG F 1 190 ? 131.58325 -13.57631 -18.44149 1.000 24.39537 187 ARG F O 1
ATOM 11331 N N . SER F 1 191 ? 133.01384 -12.21555 -17.34465 1.000 18.26271 188 SER F N 1
ATOM 11332 C CA . SER F 1 191 ? 134.08024 -13.20339 -17.29297 1.000 18.85929 188 SER F CA 1
ATOM 11333 C C . SER F 1 191 ? 133.69910 -14.37791 -16.39483 1.000 23.22731 188 SER F C 1
ATOM 11334 O O . SER F 1 191 ? 133.99432 -15.53815 -16.71606 1.000 23.83078 188 SER F O 1
ATOM 11337 N N . LEU F 1 192 ? 133.01193 -14.10713 -15.28148 1.000 21.75648 189 LEU F N 1
ATOM 11338 C CA . LEU F 1 192 ? 132.56119 -15.20355 -14.42810 1.000 22.65938 189 LEU F CA 1
ATOM 11339 C C . LEU F 1 192 ? 131.37637 -15.94995 -15.03354 1.000 28.85698 189 LEU F C 1
ATOM 11340 O O . LEU F 1 192 ? 131.23591 -17.15944 -14.81149 1.000 27.12968 189 LEU F O 1
ATOM 11345 N N . ALA F 1 193 ? 130.49439 -15.25107 -15.76687 1.000 22.88168 190 ALA F N 1
ATOM 11346 C CA . ALA F 1 193 ? 129.44590 -15.96054 -16.49016 1.000 24.54923 190 ALA F CA 1
ATOM 11347 C C . ALA F 1 193 ? 130.04854 -17.06741 -17.33584 1.000 26.79052 190 ALA F C 1
ATOM 11348 O O . ALA F 1 193 ? 129.49891 -18.17543 -17.41661 1.000 26.93818 190 ALA F O 1
ATOM 11350 N N . ASN F 1 194 ? 131.18639 -16.78474 -17.96999 1.000 23.59954 191 ASN F N 1
ATOM 11351 C CA . ASN F 1 194 ? 131.84644 -17.80567 -18.77068 1.000 24.19471 191 ASN F CA 1
ATOM 11352 C C . ASN F 1 194 ? 132.61839 -18.79720 -17.89223 1.000 24.78423 191 ASN F C 1
ATOM 11353 O O . ASN F 1 194 ? 132.57894 -20.00516 -18.14867 1.000 24.15878 191 ASN F O 1
ATOM 11358 N N . GLU F 1 195 ? 133.30303 -18.31756 -16.84257 1.000 22.34681 192 GLU F N 1
ATOM 11359 C CA . GLU F 1 195 ? 134.04712 -19.22735 -15.96701 1.000 24.52233 192 GLU F CA 1
ATOM 11360 C C . GLU F 1 195 ? 133.11566 -20.22927 -15.28882 1.000 29.02213 192 GLU F C 1
ATOM 11361 O O . GLU F 1 195 ? 133.44670 -21.41525 -15.15296 1.000 30.27954 192 GLU F O 1
ATOM 11367 N N . TRP F 1 196 ? 131.94490 -19.77221 -14.85890 1.000 27.69227 193 TRP F N 1
ATOM 11368 C CA . TRP F 1 196 ? 131.02055 -20.58851 -14.08698 1.000 27.72893 193 TRP F CA 1
ATOM 11369 C C . TRP F 1 196 ? 129.92510 -21.21217 -14.94704 1.000 29.30767 193 TRP F C 1
ATOM 11370 O O . TRP F 1 196 ? 128.85972 -21.54850 -14.41685 1.000 32.10029 193 TRP F O 1
ATOM 11381 N N . ARG F 1 197 ? 130.17043 -21.38161 -16.25497 1.000 24.90665 194 ARG F N 1
ATOM 11382 C CA . ARG F 1 197 ? 129.10960 -21.72698 -17.20371 1.000 26.78908 194 ARG F CA 1
ATOM 11383 C C . ARG F 1 197 ? 128.43798 -23.05960 -16.89735 1.000 26.83161 194 ARG F C 1
ATOM 11384 O O . ARG F 1 197 ? 127.29112 -23.26068 -17.30236 1.000 28.49596 194 ARG F O 1
ATOM 11392 N N . ASP F 1 198 ? 129.12418 -23.97474 -16.21828 1.000 25.77208 195 ASP F N 1
ATOM 11393 C CA . ASP F 1 198 ? 128.54905 -25.27353 -15.89624 1.000 25.60234 195 ASP F CA 1
ATOM 11394 C C . ASP F 1 198 ? 127.70857 -25.28100 -14.62028 1.000 26.25877 195 ASP F C 1
ATOM 11395 O O . ASP F 1 198 ? 127.11746 -26.32527 -14.31567 1.000 28.31713 195 ASP F O 1
ATOM 11400 N N . PHE F 1 199 ? 127.62557 -24.18258 -13.86014 1.000 23.05709 196 PHE F N 1
ATOM 11401 C CA . PHE F 1 199 ? 126.88743 -24.27930 -12.60157 1.000 25.11592 196 PHE F CA 1
ATOM 11402 C C . PHE F 1 199 ? 126.22656 -22.99961 -12.08374 1.000 25.61683 196 PHE F C 1
ATOM 11403 O O . PHE F 1 199 ? 125.46952 -23.07890 -11.11573 1.000 29.19726 196 PHE F O 1
ATOM 11411 N N . ALA F 1 200 ? 126.49020 -21.82483 -12.65621 1.000 23.13589 197 ALA F N 1
ATOM 11412 C CA . ALA F 1 200 ? 125.80046 -20.64082 -12.13574 1.000 21.87648 197 ALA F CA 1
ATOM 11413 C C . ALA F 1 200 ? 125.77249 -19.52855 -13.17347 1.000 25.02870 197 ALA F C 1
ATOM 11414 O O . ALA F 1 200 ? 126.64172 -19.44689 -14.04661 1.000 28.34559 197 ALA F O 1
ATOM 11416 N N . ARG F 1 201 ? 124.76729 -18.66185 -13.04803 1.000 19.98216 198 ARG F N 1
ATOM 11417 C CA . ARG F 1 201 ? 124.62202 -17.47107 -13.86590 1.000 20.20921 198 ARG F CA 1
ATOM 11418 C C . ARG F 1 201 ? 125.15155 -16.26146 -13.10595 1.000 24.81971 198 ARG F C 1
ATOM 11419 O O . ARG F 1 201 ? 125.06637 -16.19387 -11.87314 1.000 24.29753 198 ARG F O 1
ATOM 11427 N N . VAL F 1 202 ? 125.71115 -15.30406 -13.84817 1.000 21.96935 199 VAL F N 1
ATOM 11428 C CA . VAL F 1 202 ? 126.27280 -14.09111 -13.25936 1.000 18.02883 199 VAL F CA 1
ATOM 11429 C C . VAL F 1 202 ? 125.87490 -12.89917 -14.12433 1.000 22.58999 199 VAL F C 1
ATOM 11430 O O . VAL F 1 202 ? 126.08967 -12.90907 -15.34173 1.000 23.27642 199 VAL F O 1
ATOM 11434 N N . ASN F 1 203 ? 125.32488 -11.86340 -13.49883 1.000 20.83920 200 ASN F N 1
ATOM 11435 C CA . ASN F 1 203 ? 124.82958 -10.71358 -14.24219 1.000 23.86081 200 ASN F CA 1
ATOM 11436 C C . ASN F 1 203 ? 125.05915 -9.45473 -13.41818 1.000 23.88991 200 ASN F C 1
ATOM 11437 O O . ASN F 1 203 ? 125.29802 -9.51796 -12.20920 1.000 23.51962 200 ASN F O 1
ATOM 11442 N N . SER F 1 204 ? 124.98511 -8.29716 -14.07687 1.000 22.20355 201 SER F N 1
ATOM 11443 C CA . SER F 1 204 ? 125.15933 -7.03973 -13.36451 1.000 24.46316 201 SER F CA 1
ATOM 11444 C C . SER F 1 204 ? 123.99870 -6.09279 -13.63625 1.000 23.79961 201 SER F C 1
ATOM 11445 O O . SER F 1 204 ? 123.39153 -6.11230 -14.70347 1.000 24.99618 201 SER F O 1
ATOM 11448 N N . ILE F 1 205 ? 123.69206 -5.27659 -12.63236 1.000 21.77150 202 ILE F N 1
ATOM 11449 C CA . ILE F 1 205 ? 122.78986 -4.14039 -12.74879 1.000 21.96542 202 ILE F CA 1
ATOM 11450 C C . ILE F 1 205 ? 123.62322 -2.87123 -12.56385 1.000 25.10255 202 ILE F C 1
ATOM 11451 O O . ILE F 1 205 ? 124.43309 -2.78435 -11.63007 1.000 25.83577 202 ILE F O 1
ATOM 11456 N N . SER F 1 206 ? 123.43890 -1.89918 -13.45970 1.000 24.74723 203 SER F N 1
ATOM 11457 C CA . SER F 1 206 ? 124.20361 -0.64900 -13.47954 1.000 23.76711 203 SER F CA 1
ATOM 11458 C C . SER F 1 206 ? 123.24854 0.52274 -13.28296 1.000 27.63091 203 SER F C 1
ATOM 11459 O O . SER F 1 206 ? 122.70294 1.06458 -14.26191 1.000 26.31965 203 SER F O 1
ATOM 11462 N N . PRO F 1 207 ? 123.01929 0.95887 -12.04970 1.000 25.70489 204 PRO F N 1
ATOM 11463 C CA . PRO F 1 207 ? 122.09228 2.07449 -11.82790 1.000 24.87499 204 PRO F CA 1
ATOM 11464 C C . PRO F 1 207 ? 122.70458 3.42982 -12.16675 1.000 26.96514 204 PRO F C 1
ATOM 11465 O O . PRO F 1 207 ? 123.92186 3.63314 -12.09892 1.000 26.15594 204 PRO F O 1
ATOM 11469 N N . GLY F 1 208 ? 121.82602 4.36995 -12.53927 1.000 26.19197 205 GLY F N 1
ATOM 11470 C CA . GLY F 1 208 ? 122.20182 5.77591 -12.62761 1.000 23.83640 205 GLY F CA 1
ATOM 11471 C C . GLY F 1 208 ? 122.12579 6.45038 -11.26956 1.000 25.18570 205 GLY F C 1
ATOM 11472 O O . GLY F 1 208 ? 122.47470 5.83419 -10.26408 1.000 28.14344 205 GLY F O 1
ATOM 11473 N N . TYR F 1 209 ? 121.65437 7.69304 -11.20409 1.000 26.54567 206 TYR F N 1
ATOM 11474 C CA . TYR F 1 209 ? 121.55588 8.40667 -9.93093 1.000 29.28272 206 TYR F CA 1
ATOM 11475 C C . TYR F 1 209 ? 120.29331 7.97660 -9.18274 1.000 31.23571 206 TYR F C 1
ATOM 11476 O O . TYR F 1 209 ? 119.17278 8.31963 -9.58292 1.000 30.82729 206 TYR F O 1
ATOM 11485 N N . ILE F 1 210 ? 120.46946 7.23370 -8.08902 1.000 31.07767 207 ILE F N 1
ATOM 11486 C CA . ILE F 1 210 ? 119.36415 6.72210 -7.28194 1.000 32.00268 207 ILE F CA 1
ATOM 11487 C C . ILE F 1 210 ? 119.36337 7.43830 -5.93668 1.000 34.12472 207 ILE F C 1
ATOM 11488 O O . ILE F 1 210 ? 120.41651 7.59768 -5.30481 1.000 34.30633 207 ILE F O 1
ATOM 11493 N N . ASP F 1 211 ? 118.17869 7.87170 -5.49664 1.000 34.00880 208 ASP F N 1
ATOM 11494 C CA . ASP F 1 211 ? 118.05064 8.62446 -4.24534 1.000 35.57130 208 ASP F CA 1
ATOM 11495 C C . ASP F 1 211 ? 117.95545 7.64275 -3.07769 1.000 36.47101 208 ASP F C 1
ATOM 11496 O O . ASP F 1 211 ? 116.88083 7.33213 -2.55768 1.000 37.10177 208 ASP F O 1
ATOM 11501 N N . THR F 1 212 ? 119.12305 7.15541 -2.65902 1.000 34.87626 209 THR F N 1
ATOM 11502 C CA . THR F 1 212 ? 119.25525 6.21044 -1.55811 1.000 34.36250 209 THR F CA 1
ATOM 11503 C C . THR F 1 212 ? 119.77837 6.85164 -0.28270 1.000 37.45166 209 THR F C 1
ATOM 11504 O O . THR F 1 212 ? 119.67149 6.24216 0.78730 1.000 37.89435 209 THR F O 1
ATOM 11508 N N . GLY F 1 213 ? 120.33655 8.05984 -0.37917 1.000 41.76546 210 GLY F N 1
ATOM 11509 C CA . GLY F 1 213 ? 121.13170 8.65814 0.67087 1.000 45.71181 210 GLY F CA 1
ATOM 11510 C C . GLY F 1 213 ? 122.62969 8.59732 0.42911 1.000 51.49868 210 GLY F C 1
ATOM 11511 O O . GLY F 1 213 ? 123.38819 9.24389 1.16531 1.000 55.26825 210 GLY F O 1
ATOM 11512 N N . LEU F 1 214 ? 123.07575 7.84623 -0.58480 1.000 47.75741 211 LEU F N 1
ATOM 11513 C CA . LEU F 1 214 ? 124.50710 7.66048 -0.80622 1.000 49.13818 211 LEU F CA 1
ATOM 11514 C C . LEU F 1 214 ? 125.17547 8.93705 -1.30898 1.000 51.92959 211 LEU F C 1
ATOM 11515 O O . LEU F 1 214 ? 126.35509 9.17299 -1.01300 1.000 52.46073 211 LEU F O 1
ATOM 11520 N N . SER F 1 215 ? 124.44674 9.76697 -2.05990 1.000 51.57619 212 SER F N 1
ATOM 11521 C CA . SER F 1 215 ? 124.97865 11.00254 -2.61799 1.000 56.01203 212 SER F CA 1
ATOM 11522 C C . SER F 1 215 ? 124.62798 12.22051 -1.77517 1.000 61.44914 212 SER F C 1
ATOM 11523 O O . SER F 1 215 ? 124.67928 13.34780 -2.27748 1.000 61.72294 212 SER F O 1
ATOM 11526 N N . ASP F 1 216 ? 124.26952 12.02189 -0.50670 1.000 65.36408 213 ASP F N 1
ATOM 11527 C CA . ASP F 1 216 ? 123.89806 13.14930 0.33774 1.000 70.75725 213 ASP F CA 1
ATOM 11528 C C . ASP F 1 216 ? 125.09587 13.99338 0.76530 1.000 77.11611 213 ASP F C 1
ATOM 11529 O O . ASP F 1 216 ? 124.89514 15.05463 1.36718 1.000 77.81798 213 ASP F O 1
ATOM 11534 N N . PHE F 1 217 ? 126.32634 13.55714 0.47304 1.000 82.63282 214 PHE F N 1
ATOM 11535 C CA . PHE F 1 217 ? 127.50356 14.39085 0.69739 1.000 86.49939 214 PHE F CA 1
ATOM 11536 C C . PHE F 1 217 ? 127.75652 15.37423 -0.44210 1.000 89.09051 214 PHE F C 1
ATOM 11537 O O . PHE F 1 217 ? 128.59342 16.27175 -0.29287 1.000 92.00213 214 PHE F O 1
ATOM 11545 N N . VAL F 1 218 ? 127.04797 15.23959 -1.55928 1.000 84.81482 215 VAL F N 1
ATOM 11546 C CA . VAL F 1 218 ? 127.24361 16.09333 -2.72911 1.000 81.08826 215 VAL F CA 1
ATOM 11547 C C . VAL F 1 218 ? 126.39431 17.35055 -2.57303 1.000 79.75289 215 VAL F C 1
ATOM 11548 O O . VAL F 1 218 ? 125.22505 17.26014 -2.16788 1.000 78.30877 215 VAL F O 1
ATOM 11552 N N . PRO F 1 219 ? 126.94058 18.53488 -2.86295 1.000 78.85300 216 PRO F N 1
ATOM 11553 C CA . PRO F 1 219 ? 126.15428 19.76706 -2.73802 1.000 78.23594 216 PRO F CA 1
ATOM 11554 C C . PRO F 1 219 ? 124.87858 19.71250 -3.56242 1.000 78.78643 216 PRO F C 1
ATOM 11555 O O . PRO F 1 219 ? 124.76422 18.97400 -4.54332 1.000 76.59973 216 PRO F O 1
ATOM 11559 N N . LYS F 1 220 ? 123.89890 20.50903 -3.13967 1.000 80.83963 217 LYS F N 1
ATOM 11560 C CA . LYS F 1 220 ? 122.64813 20.57162 -3.88337 1.000 82.17038 217 LYS F CA 1
ATOM 11561 C C . LYS F 1 220 ? 122.86921 21.12592 -5.28611 1.000 81.65952 217 LYS F C 1
ATOM 11562 O O . LYS F 1 220 ? 122.31922 20.60471 -6.25777 1.000 82.08359 217 LYS F O 1
ATOM 11568 N N . GLU F 1 221 ? 123.70027 22.15665 -5.42108 1.000 80.63400 218 GLU F N 1
ATOM 11569 C CA . GLU F 1 221 ? 123.87546 22.79656 -6.72403 1.000 79.43561 218 GLU F CA 1
ATOM 11570 C C . GLU F 1 221 ? 124.40587 21.83889 -7.78638 1.000 72.97843 218 GLU F C 1
ATOM 11571 O O . GLU F 1 221 ? 124.25318 22.10935 -8.98326 1.000 70.87615 218 GLU F O 1
ATOM 11577 N N . THR F 1 222 ? 125.03704 20.73948 -7.37904 1.000 69.28879 219 THR F N 1
ATOM 11578 C CA . THR F 1 222 ? 125.49594 19.74443 -8.34096 1.000 65.72808 219 THR F CA 1
ATOM 11579 C C . THR F 1 222 ? 124.36752 18.80355 -8.75410 1.000 62.48027 219 THR F C 1
ATOM 11580 O O . THR F 1 222 ? 124.25463 18.44840 -9.93340 1.000 56.99550 219 THR F O 1
ATOM 11584 N N . GLN F 1 223 ? 123.51537 18.40834 -7.80148 1.000 64.79740 220 GLN F N 1
ATOM 11585 C CA . GLN F 1 223 ? 122.43188 17.46930 -8.06860 1.000 67.84506 220 GLN F CA 1
ATOM 11586 C C . GLN F 1 223 ? 121.30495 18.07708 -8.89895 1.000 69.97694 220 GLN F C 1
ATOM 11587 O O . GLN F 1 223 ? 120.32949 17.37370 -9.17771 1.000 75.67110 220 GLN F O 1
ATOM 11593 N N . GLN F 1 224 ? 121.38587 19.34783 -9.29990 1.000 65.61075 221 GLN F N 1
ATOM 11594 C CA . GLN F 1 224 ? 120.48273 19.83101 -10.34064 1.000 63.38132 221 GLN F CA 1
ATOM 11595 C C . GLN F 1 224 ? 121.11684 19.80614 -11.71932 1.000 56.41267 221 GLN F C 1
ATOM 11596 O O . GLN F 1 224 ? 120.39980 19.60605 -12.70449 1.000 52.27137 221 GLN F O 1
ATOM 11602 N N . LEU F 1 225 ? 122.43817 19.99412 -11.83062 1.000 54.45970 222 LEU F N 1
ATOM 11603 C CA . LEU F 1 225 ? 123.09052 19.75274 -13.11307 1.000 50.85388 222 LEU F CA 1
ATOM 11604 C C . LEU F 1 225 ? 122.94477 18.28946 -13.52870 1.000 43.86741 222 LEU F C 1
ATOM 11605 O O . LEU F 1 225 ? 122.78580 17.98683 -14.71697 1.000 43.28946 222 LEU F O 1
ATOM 11610 N N . TRP F 1 226 ? 122.97863 17.36733 -12.56334 1.000 42.00022 223 TRP F N 1
ATOM 11611 C CA . TRP F 1 226 ? 122.70766 15.96258 -12.87168 1.000 39.09956 223 TRP F CA 1
ATOM 11612 C C . TRP F 1 226 ? 121.33330 15.80345 -13.49877 1.000 35.69602 223 TRP F C 1
ATOM 11613 O O . TRP F 1 226 ? 121.17368 15.10970 -14.50647 1.000 33.97940 223 TRP F O 1
ATOM 11624 N N . HIS F 1 227 ? 120.32313 16.43276 -12.89326 1.000 35.12220 224 HIS F N 1
ATOM 11625 C CA . HIS F 1 227 ? 118.95198 16.26119 -13.35343 1.000 39.23274 224 HIS F CA 1
ATOM 11626 C C . HIS F 1 227 ? 118.77174 16.74192 -14.78206 1.000 39.98074 224 HIS F C 1
ATOM 11627 O O . HIS F 1 227 ? 117.96516 16.17239 -15.52686 1.000 39.59022 224 HIS F O 1
ATOM 11634 N N . SER F 1 228 ? 119.51603 17.77264 -15.18655 1.000 38.86679 225 SER F N 1
ATOM 11635 C CA . SER F 1 228 ? 119.43180 18.25114 -16.56188 1.000 40.60137 225 SER F CA 1
ATOM 11636 C C . SER F 1 228 ? 120.04628 17.27368 -17.55472 1.000 38.34316 225 SER F C 1
ATOM 11637 O O . SER F 1 228 ? 119.73600 17.34725 -18.74992 1.000 39.56340 225 SER F O 1
ATOM 11640 N N . MET F 1 229 ? 120.90974 16.36476 -17.09713 1.000 32.23360 226 MET F N 1
ATOM 11641 C CA . MET F 1 229 ? 121.53015 15.39865 -17.99090 1.000 32.70243 226 MET F CA 1
ATOM 11642 C C . MET F 1 229 ? 120.80651 14.05372 -18.02000 1.000 29.48133 226 MET F C 1
ATOM 11643 O O . MET F 1 229 ? 121.12813 13.21718 -18.86706 1.000 29.09725 226 MET F O 1
ATOM 11648 N N . ILE F 1 230 ? 119.85983 13.82215 -17.11870 1.000 28.23324 227 ILE F N 1
ATOM 11649 C CA . ILE F 1 230 ? 119.04641 12.60949 -17.12298 1.000 28.31155 227 ILE F CA 1
ATOM 11650 C C . ILE F 1 230 ? 117.82423 12.87764 -17.99745 1.000 29.29555 227 ILE F C 1
ATOM 11651 O O . ILE F 1 230 ? 117.02553 13.77215 -17.65880 1.000 25.78854 227 ILE F O 1
ATOM 11656 N N . PRO F 1 231 ? 117.64180 12.15514 -19.11914 1.000 28.12456 228 PRO F N 1
ATOM 11657 C CA . PRO F 1 231 ? 116.42677 12.36780 -19.93599 1.000 28.05637 228 PRO F CA 1
ATOM 11658 C C . PRO F 1 231 ? 115.13597 12.33734 -19.13489 1.000 27.38827 228 PRO F C 1
ATOM 11659 O O . PRO F 1 231 ? 114.26773 13.17996 -19.36815 1.000 28.17427 228 PRO F O 1
ATOM 11663 N N . MET F 1 232 ? 114.99122 11.42357 -18.16960 1.000 26.35134 229 MET F N 1
ATOM 11664 C CA . MET F 1 232 ? 113.78122 11.45434 -17.35061 1.000 28.44099 229 MET F CA 1
ATOM 11665 C C . MET F 1 232 ? 113.72989 12.64449 -16.39857 1.000 31.49351 229 MET F C 1
ATOM 11666 O O . MET F 1 232 ? 112.67236 12.89054 -15.81494 1.000 33.18501 229 MET F O 1
ATOM 11671 N N . GLY F 1 233 ? 114.83402 13.36642 -16.21041 1.000 31.47489 230 GLY F N 1
ATOM 11672 C CA . GLY F 1 233 ? 114.80318 14.59498 -15.44019 1.000 33.55659 230 GLY F CA 1
ATOM 11673 C C . GLY F 1 233 ? 114.64683 14.43838 -13.94220 1.000 33.31908 230 GLY F C 1
ATOM 11674 O O . GLY F 1 233 ? 114.25324 15.39710 -13.27095 1.000 32.63310 230 GLY F O 1
ATOM 11675 N N . ARG F 1 234 ? 114.96099 13.26745 -13.39034 1.000 30.44588 231 ARG F N 1
ATOM 11676 C CA . ARG F 1 234 ? 114.76795 13.03504 -11.96776 1.000 28.71930 231 ARG F CA 1
ATOM 11677 C C . ARG F 1 234 ? 115.71542 11.93599 -11.51582 1.000 32.84367 231 ARG F C 1
ATOM 11678 O O . ARG F 1 234 ? 116.23918 11.16796 -12.32729 1.000 29.93774 231 ARG F O 1
ATOM 11686 N N . ASP F 1 235 ? 115.92575 11.87330 -10.20496 1.000 33.62055 232 ASP F N 1
ATOM 11687 C CA . ASP F 1 235 ? 116.60019 10.72815 -9.61940 1.000 35.13858 232 ASP F CA 1
ATOM 11688 C C . ASP F 1 235 ? 115.69047 9.50883 -9.67996 1.000 29.16199 232 ASP F C 1
ATOM 11689 O O . ASP F 1 235 ? 114.46320 9.62113 -9.73097 1.000 24.57926 232 ASP F O 1
ATOM 11694 N N . GLY F 1 236 ? 116.30381 8.33224 -9.63541 1.000 26.07554 233 GLY F N 1
ATOM 11695 C CA . GLY F 1 236 ? 115.53905 7.12477 -9.43943 1.000 25.09966 233 GLY F CA 1
ATOM 11696 C C . GLY F 1 236 ? 115.28133 6.84891 -7.96908 1.000 27.21096 233 GLY F C 1
ATOM 11697 O O . GLY F 1 236 ? 115.87278 7.44255 -7.07267 1.000 30.39082 233 GLY F O 1
ATOM 11698 N N . LEU F 1 237 ? 114.36698 5.92239 -7.71739 1.000 29.09268 234 LEU F N 1
ATOM 11699 C CA . LEU F 1 237 ? 114.12560 5.40625 -6.38030 1.000 30.30915 234 LEU F CA 1
ATOM 11700 C C . LEU F 1 237 ? 114.53123 3.94255 -6.34755 1.000 31.95150 234 LEU F C 1
ATOM 11701 O O . LEU F 1 237 ? 114.38520 3.22916 -7.34509 1.000 31.18422 234 LEU F O 1
ATOM 11706 N N . ALA F 1 238 ? 115.04406 3.49800 -5.19203 1.000 29.16459 235 ALA F N 1
ATOM 11707 C CA . ALA F 1 238 ? 115.50673 2.11822 -5.08614 1.000 26.64912 235 ALA F CA 1
ATOM 11708 C C . ALA F 1 238 ? 114.39735 1.12923 -5.41182 1.000 28.20151 235 ALA F C 1
ATOM 11709 O O . ALA F 1 238 ? 114.67706 0.03516 -5.91602 1.000 24.76704 235 ALA F O 1
ATOM 11711 N N . LYS F 1 239 ? 113.13663 1.48370 -5.12393 1.000 29.21207 236 LYS F N 1
ATOM 11712 C CA . LYS F 1 239 ? 112.03433 0.56242 -5.39496 1.000 31.48776 236 LYS F CA 1
ATOM 11713 C C . LYS F 1 239 ? 111.79864 0.33948 -6.88470 1.000 28.29998 236 LYS F C 1
ATOM 11714 O O . LYS F 1 239 ? 111.09608 -0.61369 -7.24717 1.000 30.79939 236 LYS F O 1
ATOM 11720 N N . GLU F 1 240 ? 112.35865 1.18491 -7.74873 1.000 24.95110 237 GLU F N 1
ATOM 11721 C CA . GLU F 1 240 ? 112.27745 0.97416 -9.18885 1.000 26.91213 237 GLU F CA 1
ATOM 11722 C C . GLU F 1 240 ? 113.30843 -0.02572 -9.69132 1.000 30.06230 237 GLU F C 1
ATOM 11723 O O . GLU F 1 240 ? 113.28278 -0.38750 -10.87620 1.000 29.65043 237 GLU F O 1
ATOM 11729 N N . LEU F 1 241 ? 114.21970 -0.46774 -8.82746 1.000 28.44835 238 LEU F N 1
ATOM 11730 C CA . LEU F 1 241 ? 115.24210 -1.42320 -9.21707 1.000 30.48845 238 LEU F CA 1
ATOM 11731 C C . LEU F 1 241 ? 114.95574 -2.82717 -8.71484 1.000 31.48635 238 LEU F C 1
ATOM 11732 O O . LEU F 1 241 ? 115.59414 -3.77482 -9.18357 1.000 31.81411 238 LEU F O 1
ATOM 11737 N N . LYS F 1 242 ? 114.01546 -2.97983 -7.77739 1.000 32.84162 239 LYS F N 1
ATOM 11738 C CA . LYS F 1 242 ? 113.77417 -4.28467 -7.17334 1.000 34.16958 239 LYS F CA 1
ATOM 11739 C C . LYS F 1 242 ? 113.32642 -5.31012 -8.21186 1.000 29.59291 239 LYS F C 1
ATOM 11740 O O . LYS F 1 242 ? 113.68692 -6.48901 -8.11530 1.000 26.45282 239 LYS F O 1
ATOM 11746 N N . GLY F 1 243 ? 112.59583 -4.87601 -9.23363 1.000 28.59100 240 GLY F N 1
ATOM 11747 C CA . GLY F 1 243 ? 112.19426 -5.79880 -10.28400 1.000 30.90858 240 GLY F CA 1
ATOM 11748 C C . GLY F 1 243 ? 113.37024 -6.46606 -10.97565 1.000 29.90880 240 GLY F C 1
ATOM 11749 O O . GLY F 1 243 ? 113.32605 -7.65985 -11.27614 1.000 30.98997 240 GLY F O 1
ATOM 11750 N N . ALA F 1 244 ? 114.43801 -5.70775 -11.24232 1.000 26.87126 241 ALA F N 1
ATOM 11751 C CA . ALA F 1 244 ? 115.56956 -6.29842 -11.95039 1.000 27.14217 241 ALA F CA 1
ATOM 11752 C C . ALA F 1 244 ? 116.37663 -7.23120 -11.05087 1.000 28.11334 241 ALA F C 1
ATOM 11753 O O . ALA F 1 244 ? 116.93099 -8.22687 -11.52952 1.000 30.31527 241 ALA F O 1
ATOM 11755 N N . TYR F 1 245 ? 116.46931 -6.92706 -9.75675 1.000 27.46388 242 TYR F N 1
ATOM 11756 C CA . TYR F 1 245 ? 117.17180 -7.83101 -8.85393 1.000 24.83004 242 TYR F CA 1
ATOM 11757 C C . TYR F 1 245 ? 116.47992 -9.18842 -8.81458 1.000 23.22152 242 TYR F C 1
ATOM 11758 O O . TYR F 1 245 ? 117.12671 -10.22515 -8.96146 1.000 24.90015 242 TYR F O 1
ATOM 11767 N N . VAL F 1 246 ? 115.15023 -9.19312 -8.68593 1.000 24.18970 243 VAL F N 1
ATOM 11768 C CA . VAL F 1 246 ? 114.40593 -10.45007 -8.63678 1.000 26.65768 243 VAL F CA 1
ATOM 11769 C C . VAL F 1 246 ? 114.46493 -11.16490 -9.98414 1.000 26.56104 243 VAL F C 1
ATOM 11770 O O . VAL F 1 246 ? 114.61158 -12.39148 -10.04079 1.000 26.26778 243 VAL F O 1
ATOM 11774 N N . TYR F 1 247 ? 114.38753 -10.41059 -11.08364 1.000 24.12042 244 TYR F N 1
ATOM 11775 C CA . TYR F 1 247 ? 114.54825 -11.00062 -12.41176 1.000 22.60515 244 TYR F CA 1
ATOM 11776 C C . TYR F 1 247 ? 115.79455 -11.87672 -12.48851 1.000 21.66364 244 TYR F C 1
ATOM 11777 O O . TYR F 1 247 ? 115.71971 -13.05630 -12.85583 1.000 23.18304 244 TYR F O 1
ATOM 11786 N N . PHE F 1 248 ? 116.95870 -11.31944 -12.11478 1.000 18.57424 245 PHE F N 1
ATOM 11787 C CA . PHE F 1 248 ? 118.21127 -12.06493 -12.25100 1.000 20.61709 245 PHE F CA 1
ATOM 11788 C C . PHE F 1 248 ? 118.35012 -13.16297 -11.20227 1.000 24.02219 245 PHE F C 1
ATOM 11789 O O . PHE F 1 248 ? 118.96010 -14.20647 -11.47743 1.000 21.98705 245 PHE F O 1
ATOM 11797 N N . ALA F 1 249 ? 117.82420 -12.94619 -9.99408 1.000 26.33200 246 ALA F N 1
ATOM 11798 C CA . ALA F 1 249 ? 118.00796 -13.93225 -8.93084 1.000 25.05738 246 ALA F CA 1
ATOM 11799 C C . ALA F 1 249 ? 117.08933 -15.13651 -9.10100 1.000 25.46237 246 ALA F C 1
ATOM 11800 O O . ALA F 1 249 ? 117.39471 -16.22011 -8.59259 1.000 28.16489 246 ALA F O 1
ATOM 11802 N N . SER F 1 250 ? 115.97428 -14.97610 -9.80710 1.000 24.46734 247 SER F N 1
ATOM 11803 C CA . SER F 1 250 ? 114.97995 -16.02783 -9.91796 1.000 25.72688 247 SER F CA 1
ATOM 11804 C C . SER F 1 250 ? 115.19223 -16.84639 -11.18593 1.000 30.50819 247 SER F C 1
ATOM 11805 O O . SER F 1 250 ? 116.11158 -16.60350 -11.97571 1.000 29.83262 247 SER F O 1
ATOM 11808 N N . ASP F 1 251 ? 114.29773 -17.82234 -11.37817 1.000 29.64432 248 ASP F N 1
ATOM 11809 C CA . ASP F 1 251 ? 114.20227 -18.65911 -12.56917 1.000 32.91471 248 ASP F CA 1
ATOM 11810 C C . ASP F 1 251 ? 113.54559 -17.95423 -13.76195 1.000 30.40366 248 ASP F C 1
ATOM 11811 O O . ASP F 1 251 ? 113.32801 -18.59479 -14.79326 1.000 28.15477 248 ASP F O 1
ATOM 11816 N N . ALA F 1 252 ? 113.20785 -16.67346 -13.65600 1.000 28.40723 249 ALA F N 1
ATOM 11817 C CA . ALA F 1 252 ? 112.70051 -15.95691 -14.82682 1.000 27.38505 249 ALA F CA 1
ATOM 11818 C C . ALA F 1 252 ? 113.79517 -15.62215 -15.83428 1.000 27.05272 249 ALA F C 1
ATOM 11819 O O . ALA F 1 252 ? 113.48083 -15.07106 -16.89407 1.000 28.51145 249 ALA F O 1
ATOM 11821 N N . SER F 1 253 ? 115.06207 -15.93138 -15.53767 1.000 25.55853 250 SER F N 1
ATOM 11822 C CA . SER F 1 253 ? 116.18015 -15.48913 -16.36573 1.000 26.06000 250 SER F CA 1
ATOM 11823 C C . SER F 1 253 ? 117.17488 -16.61674 -16.58957 1.000 25.90607 250 SER F C 1
ATOM 11824 O O . SER F 1 253 ? 118.38989 -16.40053 -16.54901 1.000 21.80545 250 SER F O 1
ATOM 11827 N N . THR F 1 254 ? 116.68168 -17.82685 -16.85599 1.000 24.57768 251 THR F N 1
ATOM 11828 C CA . THR F 1 254 ? 117.55671 -18.99557 -16.90694 1.000 24.85293 251 THR F CA 1
ATOM 11829 C C . THR F 1 254 ? 118.35483 -19.11024 -18.20179 1.000 23.86043 251 THR F C 1
ATOM 11830 O O . THR F 1 254 ? 119.21029 -19.99587 -18.29151 1.000 22.06005 251 THR F O 1
ATOM 11834 N N . TYR F 1 255 ? 118.14128 -18.24252 -19.19105 1.000 19.42772 252 TYR F N 1
ATOM 11835 C CA . TYR F 1 255 ? 119.06976 -18.13109 -20.31398 1.000 21.25147 252 TYR F CA 1
ATOM 11836 C C . TYR F 1 255 ? 119.83835 -16.80863 -20.30104 1.000 27.04751 252 TYR F C 1
ATOM 11837 O O . TYR F 1 255 ? 120.51564 -16.48546 -21.28976 1.000 28.05125 252 TYR F O 1
ATOM 11846 N N . THR F 1 256 ? 119.72321 -16.01855 -19.22228 1.000 24.92372 253 THR F N 1
ATOM 11847 C CA . THR F 1 256 ? 120.41069 -14.73416 -19.10350 1.000 26.62433 253 THR F CA 1
ATOM 11848 C C . THR F 1 256 ? 121.65134 -14.91150 -18.22216 1.000 25.80003 253 THR F C 1
ATOM 11849 O O . THR F 1 256 ? 121.53565 -15.11822 -17.00833 1.000 25.12118 253 THR F O 1
ATOM 11853 N N . THR F 1 257 ? 122.83259 -14.82929 -18.82878 1.000 23.84950 254 THR F N 1
ATOM 11854 C CA . THR F 1 257 ? 124.07442 -14.81243 -18.05893 1.000 23.71850 254 THR F CA 1
ATOM 11855 C C . THR F 1 257 ? 125.08778 -13.94871 -18.79260 1.000 24.29896 254 THR F C 1
ATOM 11856 O O . THR F 1 257 ? 125.14581 -13.95609 -20.02562 1.000 25.15424 254 THR F O 1
ATOM 11860 N N . GLY F 1 258 ? 125.85757 -13.17793 -18.02270 1.000 26.42041 255 GLY F N 1
ATOM 11861 C CA . GLY F 1 258 ? 126.82407 -12.24430 -18.57692 1.000 23.15526 255 GLY F CA 1
ATOM 11862 C C . GLY F 1 258 ? 126.22879 -10.97005 -19.12346 1.000 26.57852 255 GLY F C 1
ATOM 11863 O O . GLY F 1 258 ? 126.89484 -10.26904 -19.89029 1.000 25.68284 255 GLY F O 1
ATOM 11864 N N . ALA F 1 259 ? 124.99151 -10.64732 -18.75437 1.000 25.73687 256 ALA F N 1
ATOM 11865 C CA . ALA F 1 259 ? 124.33378 -9.42964 -19.19186 1.000 25.05011 256 ALA F CA 1
ATOM 11866 C C . ALA F 1 259 ? 124.51118 -8.31626 -18.16039 1.000 26.23781 256 ALA F C 1
ATOM 11867 O O . ALA F 1 259 ? 124.68480 -8.56979 -16.96556 1.000 26.61078 256 ALA F O 1
ATOM 11869 N N . ASP F 1 260 ? 124.47764 -7.07438 -18.64298 1.000 23.75683 257 ASP F N 1
ATOM 11870 C CA . ASP F 1 260 ? 124.39980 -5.88069 -17.81096 1.000 24.57469 257 ASP F CA 1
ATOM 11871 C C . ASP F 1 260 ? 123.12732 -5.11613 -18.13703 1.000 30.44838 257 ASP F C 1
ATOM 11872 O O . ASP F 1 260 ? 122.77277 -4.96089 -19.30724 1.000 34.02433 257 ASP F O 1
ATOM 11877 N N . LEU F 1 261 ? 122.44973 -4.62124 -17.10551 1.000 29.59096 258 LEU F N 1
ATOM 11878 C CA . LEU F 1 261 ? 121.19518 -3.89603 -17.26862 1.000 26.60209 258 LEU F CA 1
ATOM 11879 C C . LEU F 1 261 ? 121.33519 -2.49297 -16.68848 1.000 28.00989 258 LEU F C 1
ATOM 11880 O O . LEU F 1 261 ? 121.41425 -2.32828 -15.46592 1.000 26.99933 258 LEU F O 1
ATOM 11885 N N . LEU F 1 262 ? 121.35498 -1.48100 -17.56019 1.000 29.15338 259 LEU F N 1
ATOM 11886 C CA . LEU F 1 262 ? 121.42656 -0.09374 -17.11767 1.000 29.14644 259 LEU F CA 1
ATOM 11887 C C . LEU F 1 262 ? 120.05290 0.37732 -16.66035 1.000 30.18091 259 LEU F C 1
ATOM 11888 O O . LEU F 1 262 ? 119.06263 0.23618 -17.38138 1.000 30.53010 259 LEU F O 1
ATOM 11893 N N . ILE F 1 263 ? 119.99316 0.92753 -15.45142 1.000 30.83050 260 ILE F N 1
ATOM 11894 C CA . ILE F 1 263 ? 118.76120 1.49302 -14.91875 1.000 28.65816 260 ILE F CA 1
ATOM 11895 C C . ILE F 1 263 ? 119.06841 2.91407 -14.48248 1.000 28.09655 260 ILE F C 1
ATOM 11896 O O . ILE F 1 263 ? 119.34592 3.17750 -13.30676 1.000 28.95678 260 ILE F O 1
ATOM 11901 N N . ASP F 1 264 ? 119.03692 3.83411 -15.44753 1.000 27.26277 261 ASP F N 1
ATOM 11902 C CA . ASP F 1 264 ? 119.67768 5.12900 -15.27998 1.000 26.51594 261 ASP F CA 1
ATOM 11903 C C . ASP F 1 264 ? 118.83023 6.28801 -15.80653 1.000 24.09867 261 ASP F C 1
ATOM 11904 O O . ASP F 1 264 ? 119.36991 7.36952 -16.04033 1.000 24.73938 261 ASP F O 1
ATOM 11909 N N . GLY F 1 265 ? 117.53427 6.08688 -16.02138 1.000 24.07664 262 GLY F N 1
ATOM 11910 C CA . GLY F 1 265 ? 116.68789 7.15582 -16.52411 1.000 27.69170 262 GLY F CA 1
ATOM 11911 C C . GLY F 1 265 ? 117.07606 7.67841 -17.88697 1.000 27.04164 262 GLY F C 1
ATOM 11912 O O . GLY F 1 265 ? 116.68728 8.78974 -18.24547 1.000 25.28353 262 GLY F O 1
ATOM 11913 N N . GLY F 1 266 ? 117.82807 6.89847 -18.66691 1.000 25.47965 263 GLY F N 1
ATOM 11914 C CA . GLY F 1 266 ? 118.28297 7.31576 -19.97314 1.000 23.79062 263 GLY F CA 1
ATOM 11915 C C . GLY F 1 266 ? 119.62880 8.01224 -19.99537 1.000 26.60150 263 GLY F C 1
ATOM 11916 O O . GLY F 1 266 ? 120.06244 8.43328 -21.07686 1.000 23.55076 263 GLY F O 1
ATOM 11917 N N . TYR F 1 267 ? 120.31019 8.12738 -18.84302 1.000 23.26098 264 TYR F N 1
ATOM 11918 C CA . TYR F 1 267 ? 121.53860 8.91413 -18.76104 1.000 25.34877 264 TYR F CA 1
ATOM 11919 C C . TYR F 1 267 ? 122.55239 8.50166 -19.82150 1.000 26.56699 264 TYR F C 1
ATOM 11920 O O . TYR F 1 267 ? 123.15016 9.35848 -20.48165 1.000 24.98796 264 TYR F O 1
ATOM 11929 N N . THR F 1 268 ? 122.76216 7.19142 -20.00441 1.000 27.06631 265 THR F N 1
ATOM 11930 C CA . THR F 1 268 ? 123.78183 6.73409 -20.94285 1.000 29.95113 265 THR F CA 1
ATOM 11931 C C . THR F 1 268 ? 123.33988 6.76213 -22.40612 1.000 29.60279 265 THR F C 1
ATOM 11932 O O . THR F 1 268 ? 124.16577 6.45656 -23.27327 1.000 30.98308 265 THR F O 1
ATOM 11936 N N . THR F 1 269 ? 122.08888 7.12650 -22.72169 1.000 26.22356 266 THR F N 1
ATOM 11937 C CA . THR F 1 269 ? 121.72899 7.24381 -24.13597 1.000 25.62384 266 THR F CA 1
ATOM 11938 C C . THR F 1 269 ? 122.37464 8.47361 -24.77801 1.000 29.95738 266 THR F C 1
ATOM 11939 O O . THR F 1 269 ? 122.66118 8.45991 -25.97978 1.000 32.54061 266 THR F O 1
ATOM 11943 N N . ARG F 1 270 ? 122.63008 9.53140 -24.00291 1.000 27.81149 267 ARG F N 1
ATOM 11944 C CA . ARG F 1 270 ? 123.28693 10.73555 -24.52658 1.000 31.56851 267 ARG F CA 1
ATOM 11945 C C . ARG F 1 270 ? 124.81925 10.66729 -24.47175 1.000 38.07128 267 ARG F C 1
ATOM 11946 O O . ARG F 1 270 ? 125.53641 11.42004 -25.14270 1.000 38.22942 267 ARG F O 1
ATOM 11955 N N . GLN G 1 7 ? 158.66599 71.37061 16.85854 1.000 45.59121 4 GLN G N 1
ATOM 11956 C CA . GLN G 1 7 ? 158.68684 69.94126 16.54444 1.000 45.05221 4 GLN G CA 1
ATOM 11957 C C . GLN G 1 7 ? 158.38357 69.69978 15.07001 1.000 46.35562 4 GLN G C 1
ATOM 11958 O O . GLN G 1 7 ? 157.27597 69.95365 14.59922 1.000 47.09236 4 GLN G O 1
ATOM 11964 N N . GLN G 1 8 ? 159.38096 69.18867 14.35790 1.000 44.58748 5 GLN G N 1
ATOM 11965 C CA . GLN G 1 8 ? 159.35180 69.02552 12.91500 1.000 42.97563 5 GLN G CA 1
ATOM 11966 C C . GLN G 1 8 ? 158.97511 67.60257 12.52615 1.000 37.61020 5 GLN G C 1
ATOM 11967 O O . GLN G 1 8 ? 159.13190 66.65217 13.29950 1.000 35.91649 5 GLN G O 1
ATOM 11973 N N . ALA G 1 9 ? 158.47521 67.46600 11.30035 1.000 35.16613 6 ALA G N 1
ATOM 11974 C CA . ALA G 1 9 ? 158.29848 66.14146 10.71972 1.000 34.94694 6 ALA G CA 1
ATOM 11975 C C . ALA G 1 9 ? 159.65983 65.49595 10.49529 1.000 34.13129 6 ALA G C 1
ATOM 11976 O O . ALA G 1 9 ? 160.65849 66.18136 10.27080 1.000 34.18753 6 ALA G O 1
ATOM 11978 N N . THR G 1 10 ? 159.69575 64.16668 10.54260 1.000 35.25738 7 THR G N 1
ATOM 11979 C CA . THR G 1 10 ? 160.92062 63.45296 10.19495 1.000 35.24853 7 THR G CA 1
ATOM 11980 C C . THR G 1 10 ? 161.38310 63.84492 8.79594 1.000 35.76678 7 THR G C 1
ATOM 11981 O O . THR G 1 10 ? 160.57287 64.09302 7.89494 1.000 31.03040 7 THR G O 1
ATOM 11985 N N . LYS G 1 11 ? 162.70175 63.93011 8.62900 1.000 38.17163 8 LYS G N 1
ATOM 11986 C CA . LYS G 1 11 ? 163.28102 64.17481 7.31738 1.000 41.91723 8 LYS G CA 1
ATOM 11987 C C . LYS G 1 11 ? 163.31270 62.91725 6.46530 1.000 40.68504 8 LYS G C 1
ATOM 11988 O O . LYS G 1 11 ? 163.51025 63.01195 5.25044 1.000 40.68979 8 LYS G O 1
ATOM 11994 N N . HIS G 1 12 ? 163.11775 61.74691 7.06933 1.000 39.81410 9 HIS G N 1
ATOM 11995 C CA . HIS G 1 12 ? 163.22488 60.49113 6.33821 1.000 38.99074 9 HIS G CA 1
ATOM 11996 C C . HIS G 1 12 ? 161.92491 60.16768 5.61405 1.000 38.75184 9 HIS G C 1
ATOM 11997 O O . HIS G 1 12 ? 160.83288 60.32459 6.16474 1.000 40.32041 9 HIS G O 1
ATOM 12004 N N . GLU G 1 13 ? 162.05033 59.71128 4.37163 1.000 38.11040 10 GLU G N 1
ATOM 12005 C CA . GLU G 1 13 ? 160.89821 59.21384 3.63586 1.000 41.61818 10 GLU G CA 1
ATOM 12006 C C . GLU G 1 13 ? 160.68288 57.72533 3.86427 1.000 37.67468 10 GLU G C 1
ATOM 12007 O O . GLU G 1 13 ? 159.54728 57.28759 4.06513 1.000 36.83741 10 GLU G O 1
ATOM 12013 N N . SER G 1 14 ? 161.76113 56.94874 3.84971 1.000 34.97348 11 SER G N 1
ATOM 12014 C CA . SER G 1 14 ? 161.67679 55.51042 4.06173 1.000 33.68636 11 SER G CA 1
ATOM 12015 C C . SER G 1 14 ? 161.19868 55.18654 5.47496 1.000 32.37101 11 SER G C 1
ATOM 12016 O O . SER G 1 14 ? 161.60460 55.82601 6.44756 1.000 33.43338 11 SER G O 1
ATOM 12019 N N . LEU G 1 15 ? 160.32716 54.18234 5.58555 1.000 30.79714 12 LEU G N 1
ATOM 12020 C CA . LEU G 1 15 ? 159.85329 53.76180 6.90218 1.000 31.58852 12 LEU G CA 1
ATOM 12021 C C . LEU G 1 15 ? 160.96944 53.09554 7.71011 1.000 30.47808 12 LEU G C 1
ATOM 12022 O O . LEU G 1 15 ? 161.03650 53.24750 8.93575 1.000 30.42861 12 LEU G O 1
ATOM 12027 N N . LEU G 1 16 ? 161.84968 52.34903 7.04903 1.000 27.51137 13 LEU G N 1
ATOM 12028 C CA . LEU G 1 16 ? 162.96955 51.76500 7.77072 1.000 34.46642 13 LEU G CA 1
ATOM 12029 C C . LEU G 1 16 ? 163.92330 52.83813 8.28526 1.000 34.58802 13 LEU G C 1
ATOM 12030 O O . LEU G 1 16 ? 164.52138 52.66857 9.35385 1.000 34.24441 13 LEU G O 1
ATOM 12035 N N . ASP G 1 17 ? 164.06793 53.94849 7.55265 1.000 34.75374 14 ASP G N 1
ATOM 12036 C CA . ASP G 1 17 ? 164.86855 55.06224 8.04990 1.000 34.22866 14 ASP G CA 1
ATOM 12037 C C . ASP G 1 17 ? 164.19218 55.73298 9.23819 1.000 33.22461 14 ASP G C 1
ATOM 12038 O O . ASP G 1 17 ? 164.85629 56.07643 10.22648 1.000 32.48130 14 ASP G O 1
ATOM 12043 N N . GLN G 1 18 ? 162.87172 55.93648 9.15382 1.000 31.33241 15 GLN G N 1
ATOM 12044 C CA . GLN G 1 18 ? 162.13624 56.55006 10.25790 1.000 31.80934 15 GLN G CA 1
ATOM 12045 C C . GLN G 1 18 ? 162.23332 55.70393 11.52884 1.000 29.93370 15 GLN G C 1
ATOM 12046 O O . GLN G 1 18 ? 162.33147 56.24487 12.63507 1.000 30.68154 15 GLN G O 1
ATOM 12052 N N . LEU G 1 19 ? 162.19725 54.37557 11.39374 1.000 27.40480 16 LEU G N 1
ATOM 12053 C CA . LEU G 1 19 ? 162.26636 53.49500 12.55846 1.000 27.46496 16 LEU G CA 1
ATOM 12054 C C . LEU G 1 19 ? 163.68233 53.33669 13.10751 1.000 29.76444 16 LEU G C 1
ATOM 12055 O O . LEU G 1 19 ? 163.85020 52.83399 14.22688 1.000 28.53636 16 LEU G O 1
ATOM 12060 N N . SER G 1 20 ? 164.69802 53.71887 12.34532 1.000 28.46409 17 SER G N 1
ATOM 12061 C CA . SER G 1 20 ? 166.07557 53.50032 12.77838 1.000 31.53152 17 SER G CA 1
ATOM 12062 C C . SER G 1 20 ? 166.38609 54.29313 14.03724 1.000 31.93178 17 SER G C 1
ATOM 12063 O O . SER G 1 20 ? 166.04173 55.47516 14.14941 1.000 31.18332 17 SER G O 1
ATOM 12066 N N . LEU G 1 21 ? 167.04622 53.63937 14.98758 1.000 33.53689 18 LEU G N 1
ATOM 12067 C CA . LEU G 1 21 ? 167.51631 54.30350 16.19276 1.000 32.65419 18 LEU G CA 1
ATOM 12068 C C . LEU G 1 21 ? 169.03448 54.36520 16.24524 1.000 33.68555 18 LEU G C 1
ATOM 12069 O O . LEU G 1 21 ? 169.60000 54.67582 17.29736 1.000 33.62624 18 LEU G O 1
ATOM 12074 N N . LYS G 1 22 ? 169.70464 54.09699 15.12757 1.000 33.59212 19 LYS G N 1
ATOM 12075 C CA . LYS G 1 22 ? 171.14760 54.26536 15.07313 1.000 35.68984 19 LYS G CA 1
ATOM 12076 C C . LYS G 1 22 ? 171.51380 55.69853 15.43544 1.000 35.94307 19 LYS G C 1
ATOM 12077 O O . LYS G 1 22 ? 170.86593 56.65486 15.00001 1.000 35.80746 19 LYS G O 1
ATOM 12083 N N . GLY G 1 23 ? 172.54414 55.83949 16.26767 1.000 36.90254 20 GLY G N 1
ATOM 12084 C CA . GLY G 1 23 ? 172.94514 57.13493 16.78213 1.000 37.52620 20 GLY G CA 1
ATOM 12085 C C . GLY G 1 23 ? 172.10835 57.65441 17.93074 1.000 36.59898 20 GLY G C 1
ATOM 12086 O O . GLY G 1 23 ? 172.38361 58.74953 18.42912 1.000 38.81858 20 GLY G O 1
ATOM 12087 N N . LYS G 1 24 ? 171.10237 56.91323 18.37252 1.000 31.70110 21 LYS G N 1
ATOM 12088 C CA . LYS G 1 24 ? 170.21712 57.37986 19.42193 1.000 30.33425 21 LYS G CA 1
ATOM 12089 C C . LYS G 1 24 ? 170.38831 56.53635 20.67833 1.000 27.35688 21 LYS G C 1
ATOM 12090 O O . LYS G 1 24 ? 170.94182 55.43441 20.64099 1.000 26.84412 21 LYS G O 1
ATOM 12096 N N . VAL G 1 25 ? 169.89661 57.08384 21.79092 1.000 24.93820 22 VAL G N 1
ATOM 12097 C CA . VAL G 1 25 ? 169.96908 56.48491 23.11739 1.000 25.37973 22 VAL G CA 1
ATOM 12098 C C . VAL G 1 25 ? 168.55318 56.39027 23.66659 1.000 28.75667 22 VAL G C 1
ATOM 12099 O O . VAL G 1 25 ? 167.82773 57.39559 23.69404 1.000 27.67188 22 VAL G O 1
ATOM 12103 N N . VAL G 1 26 ? 168.18328 55.20774 24.15580 1.000 27.70264 23 VAL G N 1
ATOM 12104 C CA . VAL G 1 26 ? 166.87694 54.96175 24.75777 1.000 28.04216 23 VAL G CA 1
ATOM 12105 C C . VAL G 1 26 ? 167.08823 54.48882 26.18873 1.000 28.73516 23 VAL G C 1
ATOM 12106 O O . VAL G 1 26 ? 167.93847 53.62684 26.44086 1.000 30.85915 23 VAL G O 1
ATOM 12110 N N . VAL G 1 27 ? 166.32224 55.05316 27.12068 1.000 27.53719 24 VAL G N 1
ATOM 12111 C CA . VAL G 1 27 ? 166.27401 54.58170 28.50115 1.000 27.01436 24 VAL G CA 1
ATOM 12112 C C . VAL G 1 27 ? 164.96294 53.82471 28.69130 1.000 27.15171 24 VAL G C 1
ATOM 12113 O O . VAL G 1 27 ? 163.88812 54.32680 28.32846 1.000 24.59141 24 VAL G O 1
ATOM 12117 N N . VAL G 1 28 ? 165.04633 52.61961 29.25289 1.000 24.62710 25 VAL G N 1
ATOM 12118 C CA . VAL G 1 28 ? 163.87441 51.80657 29.58030 1.000 25.82403 25 VAL G CA 1
ATOM 12119 C C . VAL G 1 28 ? 163.93996 51.50759 31.07197 1.000 26.14722 25 VAL G C 1
ATOM 12120 O O . VAL G 1 28 ? 164.84107 50.79218 31.52430 1.000 26.15034 25 VAL G O 1
ATOM 12124 N N . THR G 1 29 ? 163.01632 52.06972 31.84621 1.000 24.64818 26 THR G N 1
ATOM 12125 C CA . THR G 1 29 ? 162.94532 51.71433 33.25663 1.000 26.54750 26 THR G CA 1
ATOM 12126 C C . THR G 1 29 ? 162.19217 50.40077 33.43567 1.000 29.07706 26 THR G C 1
ATOM 12127 O O . THR G 1 29 ? 161.31806 50.04476 32.63808 1.000 29.67138 26 THR G O 1
ATOM 12131 N N . GLY G 1 30 ? 162.53757 49.67958 34.50188 1.000 31.22970 27 GLY G N 1
ATOM 12132 C CA . GLY G 1 30 ? 161.87010 48.43363 34.82291 1.000 31.63667 27 GLY G CA 1
ATOM 12133 C C . GLY G 1 30 ? 162.01832 47.34335 33.77294 1.000 32.81980 27 GLY G C 1
ATOM 12134 O O . GLY G 1 30 ? 161.02662 46.72049 33.37783 1.000 34.26267 27 GLY G O 1
ATOM 12135 N N . ALA G 1 31 ? 163.24803 47.09467 33.32055 1.000 29.26356 28 ALA G N 1
ATOM 12136 C CA . ALA G 1 31 ? 163.52245 46.10097 32.28888 1.000 27.48634 28 ALA G CA 1
ATOM 12137 C C . ALA G 1 31 ? 164.45527 45.01264 32.81173 1.000 34.06216 28 ALA G C 1
ATOM 12138 O O . ALA G 1 31 ? 165.24430 44.44266 32.05667 1.000 34.83991 28 ALA G O 1
ATOM 12140 N N . SER G 1 32 ? 164.37281 44.71445 34.10944 1.000 34.72864 29 SER G N 1
ATOM 12141 C CA . SER G 1 32 ? 165.24331 43.72274 34.71706 1.000 33.80837 29 SER G CA 1
ATOM 12142 C C . SER G 1 32 ? 164.67992 42.31317 34.65463 1.000 33.11423 29 SER G C 1
ATOM 12143 O O . SER G 1 32 ? 165.43693 41.35547 34.85244 1.000 38.12027 29 SER G O 1
ATOM 12146 N N . GLY G 1 33 ? 163.38005 42.16392 34.41675 1.000 31.33066 30 GLY G N 1
ATOM 12147 C CA . GLY G 1 33 ? 162.76574 40.85298 34.31531 1.000 30.53886 30 GLY G CA 1
ATOM 12148 C C . GLY G 1 33 ? 163.09314 40.17872 33.00062 1.000 31.80270 30 GLY G C 1
ATOM 12149 O O . GLY G 1 33 ? 163.60038 40.78937 32.05177 1.000 32.47898 30 GLY G O 1
ATOM 12150 N N . PRO G 1 34 ? 162.82114 38.87259 32.93125 1.000 34.12830 31 PRO G N 1
ATOM 12151 C CA . PRO G 1 34 ? 163.13381 38.10534 31.71715 1.000 34.33301 31 PRO G CA 1
ATOM 12152 C C . PRO G 1 34 ? 162.07128 38.14177 30.63197 1.000 37.31454 31 PRO G C 1
ATOM 12153 O O . PRO G 1 34 ? 162.36345 37.74118 29.49572 1.000 38.25055 31 PRO G O 1
ATOM 12157 N N . LYS G 1 35 ? 160.85826 38.61574 30.94370 1.000 36.40839 32 LYS G N 1
ATOM 12158 C CA . LYS G 1 35 ? 159.70985 38.42775 30.06513 1.000 35.84872 32 LYS G CA 1
ATOM 12159 C C . LYS G 1 35 ? 158.83929 39.67290 29.96382 1.000 30.60497 32 LYS G C 1
ATOM 12160 O O . LYS G 1 35 ? 157.70378 39.56649 29.48855 1.000 29.47077 32 LYS G O 1
ATOM 12166 N N . GLY G 1 36 ? 159.31643 40.83355 30.42798 1.000 27.40450 33 GLY G N 1
ATOM 12167 C CA . GLY G 1 36 ? 158.45847 41.97999 30.62312 1.000 23.94447 33 GLY G CA 1
ATOM 12168 C C . GLY G 1 36 ? 158.41221 42.89634 29.41813 1.000 27.30916 33 GLY G C 1
ATOM 12169 O O . GLY G 1 36 ? 159.19748 42.76173 28.48164 1.000 29.64909 33 GLY G O 1
ATOM 12170 N N . MET G 1 37 ? 157.45908 43.83117 29.45864 1.000 25.89938 34 MET G N 1
ATOM 12171 C CA . MET G 1 37 ? 157.42437 44.88601 28.45387 1.000 28.99244 34 MET G CA 1
ATOM 12172 C C . MET G 1 37 ? 158.78120 45.56183 28.34501 1.000 31.12430 34 MET G C 1
ATOM 12173 O O . MET G 1 37 ? 159.23996 45.88935 27.24201 1.000 30.94965 34 MET G O 1
ATOM 12178 N N . GLY G 1 38 ? 159.44258 45.76097 29.48731 1.000 29.80870 35 GLY G N 1
ATOM 12179 C CA . GLY G 1 38 ? 160.72435 46.42748 29.54687 1.000 28.90061 35 GLY G CA 1
ATOM 12180 C C . GLY G 1 38 ? 161.79009 45.81664 28.66565 1.000 27.32746 35 GLY G C 1
ATOM 12181 O O . GLY G 1 38 ? 162.31368 46.49443 27.77708 1.000 30.55521 35 GLY G O 1
ATOM 12182 N N . ILE G 1 39 ? 162.13180 44.54567 28.89076 1.000 27.34961 36 ILE G N 1
ATOM 12183 C CA . ILE G 1 39 ? 163.19583 43.93981 28.09042 1.000 28.84046 36 ILE G CA 1
ATOM 12184 C C . ILE G 1 39 ? 162.77887 43.83093 26.62768 1.000 27.91630 36 ILE G C 1
ATOM 12185 O O . ILE G 1 39 ? 163.62007 43.93986 25.72774 1.000 27.44808 36 ILE G O 1
ATOM 12190 N N . GLU G 1 40 ? 161.48453 43.64347 26.35295 1.000 28.62615 37 GLU G N 1
ATOM 12191 C CA . GLU G 1 40 ? 161.07782 43.50259 24.95659 1.000 28.56125 37 GLU G CA 1
ATOM 12192 C C . GLU G 1 40 ? 161.13883 44.83762 24.22791 1.000 28.97311 37 GLU G C 1
ATOM 12193 O O . GLU G 1 40 ? 161.53676 44.88540 23.05574 1.000 28.19862 37 GLU G O 1
ATOM 12199 N N . ALA G 1 41 ? 160.77270 45.93582 24.91151 1.000 25.30956 38 ALA G N 1
ATOM 12200 C CA . ALA G 1 41 ? 161.00247 47.26209 24.35512 1.000 25.93005 38 ALA G CA 1
ATOM 12201 C C . ALA G 1 41 ? 162.48876 47.52054 24.14635 1.000 27.38330 38 ALA G C 1
ATOM 12202 O O . ALA G 1 41 ? 162.88894 48.04746 23.10337 1.000 31.76737 38 ALA G O 1
ATOM 12204 N N . ALA G 1 42 ? 163.32289 47.17311 25.13291 1.000 26.22216 39 ALA G N 1
ATOM 12205 C CA . ALA G 1 42 ? 164.77179 47.31969 24.97434 1.000 29.72869 39 ALA G CA 1
ATOM 12206 C C . ALA G 1 42 ? 165.28954 46.52099 23.77924 1.000 30.63793 39 ALA G C 1
ATOM 12207 O O . ALA G 1 42 ? 166.14726 46.99993 23.02593 1.000 30.29512 39 ALA G O 1
ATOM 12209 N N . ARG G 1 43 ? 164.77438 45.30185 23.58556 1.000 27.84339 40 ARG G N 1
ATOM 12210 C CA . ARG G 1 43 ? 165.20831 44.48252 22.45810 1.000 27.36932 40 ARG G CA 1
ATOM 12211 C C . ARG G 1 43 ? 164.82266 45.10586 21.12557 1.000 29.60867 40 ARG G C 1
ATOM 12212 O O . ARG G 1 43 ? 165.61583 45.09005 20.17566 1.000 28.35588 40 ARG G O 1
ATOM 12220 N N . GLY G 1 44 ? 163.60508 45.64705 21.03187 1.000 31.01994 41 GLY G N 1
ATOM 12221 C CA . GLY G 1 44 ? 163.16384 46.23210 19.77886 1.000 31.80741 41 GLY G CA 1
ATOM 12222 C C . GLY G 1 44 ? 163.96402 47.46486 19.42002 1.000 32.71632 41 GLY G C 1
ATOM 12223 O O . GLY G 1 44 ? 164.36195 47.64199 18.26620 1.000 35.01560 41 GLY G O 1
ATOM 12224 N N . CYS G 1 45 ? 164.20893 48.33348 20.40611 1.000 30.31415 42 CYS G N 1
ATOM 12225 C CA . CYS G 1 45 ? 165.04910 49.51080 20.19502 1.000 27.91207 42 CYS G CA 1
ATOM 12226 C C . CYS G 1 45 ? 166.47201 49.11549 19.81040 1.000 28.36719 42 CYS G C 1
ATOM 12227 O O . CYS G 1 45 ? 167.04149 49.65693 18.85447 1.000 32.12375 42 CYS G O 1
ATOM 12230 N N . ALA G 1 46 ? 167.06926 48.17973 20.55267 1.000 25.87356 43 ALA G N 1
ATOM 12231 C CA . ALA G 1 46 ? 168.41072 47.70592 20.20414 1.000 30.23645 43 ALA G CA 1
ATOM 12232 C C . ALA G 1 46 ? 168.44087 47.11508 18.79673 1.000 31.78013 43 ALA G C 1
ATOM 12233 O O . ALA G 1 46 ? 169.42167 47.28167 18.06141 1.000 31.91675 43 ALA G O 1
ATOM 12235 N N . GLU G 1 47 ? 167.36658 46.43246 18.40005 1.000 33.73297 44 GLU G N 1
ATOM 12236 C CA . GLU G 1 47 ? 167.30242 45.87453 17.05406 1.000 32.77094 44 GLU G CA 1
ATOM 12237 C C . GLU G 1 47 ? 167.34705 46.97449 15.99645 1.000 33.33887 44 GLU G C 1
ATOM 12238 O O . GLU G 1 47 ? 167.95059 46.79862 14.93059 1.000 32.26137 44 GLU G O 1
ATOM 12244 N N . MET G 1 48 ? 166.72291 48.12414 16.27755 1.000 31.33665 45 MET G N 1
ATOM 12245 C CA . MET G 1 48 ? 166.75869 49.27173 15.37509 1.000 31.23523 45 MET G CA 1
ATOM 12246 C C . MET G 1 48 ? 168.03832 50.10255 15.51356 1.000 32.15975 45 MET G C 1
ATOM 12247 O O . MET G 1 48 ? 168.14745 51.15969 14.87681 1.000 31.07494 45 MET G O 1
ATOM 12252 N N . GLY G 1 49 ? 168.99747 49.65308 16.31905 1.000 32.72579 46 GLY G N 1
ATOM 12253 C CA . GLY G 1 49 ? 170.31459 50.26625 16.37800 1.000 34.01263 46 GLY G CA 1
ATOM 12254 C C . GLY G 1 49 ? 170.58117 51.17698 17.55917 1.000 33.47545 46 GLY G C 1
ATOM 12255 O O . GLY G 1 49 ? 171.64351 51.80445 17.60125 1.000 34.57797 46 GLY G O 1
ATOM 12256 N N . ALA G 1 50 ? 169.65994 51.26668 18.51507 1.000 31.07519 47 ALA G N 1
ATOM 12257 C CA . ALA G 1 50 ? 169.82339 52.15160 19.65377 1.000 29.93271 47 ALA G CA 1
ATOM 12258 C C . ALA G 1 50 ? 170.83736 51.59943 20.64958 1.000 33.48380 47 ALA G C 1
ATOM 12259 O O . ALA G 1 50 ? 170.98551 50.38372 20.81534 1.000 33.67777 47 ALA G O 1
ATOM 12261 N N . ALA G 1 51 ? 171.54176 52.52077 21.30801 1.000 29.97072 48 ALA G N 1
ATOM 12262 C CA . ALA G 1 51 ? 172.17512 52.23721 22.58219 1.000 28.10938 48 ALA G CA 1
ATOM 12263 C C . ALA G 1 51 ? 171.10974 52.31442 23.66733 1.000 28.68746 48 ALA G C 1
ATOM 12264 O O . ALA G 1 51 ? 170.23756 53.18608 23.63029 1.000 30.95165 48 ALA G O 1
ATOM 12266 N N . VAL G 1 52 ? 171.15397 51.39046 24.62260 1.000 25.24658 49 VAL G N 1
ATOM 12267 C CA . VAL G 1 52 ? 170.03166 51.19577 25.53328 1.000 27.66872 49 VAL G CA 1
ATOM 12268 C C . VAL G 1 52 ? 170.53457 51.22273 26.96667 1.000 29.61221 49 VAL G C 1
ATOM 12269 O O . VAL G 1 52 ? 171.48206 50.51134 27.30969 1.000 32.16932 49 VAL G O 1
ATOM 12273 N N . ALA G 1 53 ? 169.90731 52.04836 27.79637 1.000 27.91404 50 ALA G N 1
ATOM 12274 C CA . ALA G 1 53 ? 170.08441 52.01289 29.24032 1.000 27.17495 50 ALA G CA 1
ATOM 12275 C C . ALA G 1 53 ? 168.82252 51.42141 29.85432 1.000 28.54087 50 ALA G C 1
ATOM 12276 O O . ALA G 1 53 ? 167.71886 51.90420 29.58328 1.000 28.85833 50 ALA G O 1
ATOM 12278 N N . ILE G 1 54 ? 168.98387 50.38354 30.67876 1.000 28.10503 51 ILE G N 1
ATOM 12279 C CA . ILE G 1 54 ? 167.85940 49.77267 31.37786 1.000 28.75200 51 ILE G CA 1
ATOM 12280 C C . ILE G 1 54 ? 168.07093 49.93480 32.87780 1.000 31.13479 51 ILE G C 1
ATOM 12281 O O . ILE G 1 54 ? 169.18960 50.13580 33.35646 1.000 33.01896 51 ILE G O 1
ATOM 12286 N N . THR G 1 55 ? 166.97236 49.88119 33.62348 1.000 27.58857 52 THR G N 1
ATOM 12287 C CA . THR G 1 55 ? 167.05825 50.05859 35.05943 1.000 29.35111 52 THR G CA 1
ATOM 12288 C C . THR G 1 55 ? 166.44832 48.86508 35.77421 1.000 27.64119 52 THR G C 1
ATOM 12289 O O . THR G 1 55 ? 165.64196 48.11710 35.21717 1.000 26.55527 52 THR G O 1
ATOM 12293 N N . TYR G 1 56 ? 166.87984 48.69062 37.01994 1.000 28.20897 53 TYR G N 1
ATOM 12294 C CA . TYR G 1 56 ? 166.36204 47.66282 37.90458 1.000 29.26762 53 TYR G CA 1
ATOM 12295 C C . TYR G 1 56 ? 166.15473 48.29903 39.26177 1.000 30.14769 53 TYR G C 1
ATOM 12296 O O . TYR G 1 56 ? 166.72028 49.34869 39.56811 1.000 30.38141 53 TYR G O 1
ATOM 12305 N N . ALA G 1 57 ? 165.32924 47.66482 40.07584 1.000 30.24768 54 ALA G N 1
ATOM 12306 C CA . ALA G 1 57 ? 165.22565 48.05364 41.47023 1.000 32.67328 54 ALA G CA 1
ATOM 12307 C C . ALA G 1 57 ? 165.74771 46.93634 42.35809 1.000 36.89886 54 ALA G C 1
ATOM 12308 O O . ALA G 1 57 ? 166.77680 47.09858 43.01702 1.000 34.06576 54 ALA G O 1
ATOM 12310 N N . SER G 1 58 ? 165.10504 45.77119 42.32030 1.000 39.74020 55 SER G N 1
ATOM 12311 C CA . SER G 1 58 ? 165.52284 44.65468 43.14879 1.000 39.21076 55 SER G CA 1
ATOM 12312 C C . SER G 1 58 ? 166.27414 43.56281 42.38737 1.000 39.07796 55 SER G C 1
ATOM 12313 O O . SER G 1 58 ? 166.90792 42.72111 43.03066 1.000 43.85458 55 SER G O 1
ATOM 12316 N N . ARG G 1 59 ? 166.24356 43.55164 41.05460 1.000 35.07517 56 ARG G N 1
ATOM 12317 C CA . ARG G 1 59 ? 166.81351 42.45058 40.26873 1.000 32.53332 56 ARG G CA 1
ATOM 12318 C C . ARG G 1 59 ? 168.04877 42.92311 39.50525 1.000 33.95628 56 ARG G C 1
ATOM 12319 O O . ARG G 1 59 ? 168.07074 42.97242 38.26865 1.000 34.12361 56 ARG G O 1
ATOM 12327 N N . ALA G 1 60 ? 169.10497 43.24103 40.26405 1.000 40.72908 57 ALA G N 1
ATOM 12328 C CA . ALA G 1 60 ? 170.37416 43.64738 39.66060 1.000 37.89085 57 ALA G CA 1
ATOM 12329 C C . ALA G 1 60 ? 170.92664 42.55920 38.73943 1.000 39.66429 57 ALA G C 1
ATOM 12330 O O . ALA G 1 60 ? 171.35940 42.84468 37.61457 1.000 33.23444 57 ALA G O 1
ATOM 12332 N N . GLN G 1 61 ? 170.91465 41.29979 39.20057 1.000 37.21526 58 GLN G N 1
ATOM 12333 C CA . GLN G 1 61 ? 171.46140 40.20518 38.39653 1.000 41.09352 58 GLN G CA 1
ATOM 12334 C C . GLN G 1 61 ? 170.69335 40.03881 37.08750 1.000 39.12768 58 GLN G C 1
ATOM 12335 O O . GLN G 1 61 ? 171.29662 39.85740 36.02094 1.000 37.93852 58 GLN G O 1
ATOM 12341 N N . GLY G 1 62 ? 169.36025 40.08673 37.14885 1.000 38.20114 59 GLY G N 1
ATOM 12342 C CA . GLY G 1 62 ? 168.57076 40.00999 35.92891 1.000 36.20827 59 GLY G CA 1
ATOM 12343 C C . GLY G 1 62 ? 168.87530 41.13990 34.96305 1.000 35.94955 59 GLY G C 1
ATOM 12344 O O . GLY G 1 62 ? 168.98812 40.91929 33.75133 1.000 36.82527 59 GLY G O 1
ATOM 12345 N N . ALA G 1 63 ? 169.02046 42.36253 35.48137 1.000 34.72559 60 ALA G N 1
ATOM 12346 C CA . ALA G 1 63 ? 169.35749 43.49276 34.61501 1.000 34.55522 60 ALA G CA 1
ATOM 12347 C C . ALA G 1 63 ? 170.72663 43.30221 33.96582 1.000 34.74196 60 ALA G C 1
ATOM 12348 O O . ALA G 1 63 ? 170.90666 43.60661 32.77872 1.000 32.53464 60 ALA G O 1
ATOM 12350 N N . GLU G 1 64 ? 171.69570 42.76640 34.71929 1.000 35.77733 61 GLU G N 1
ATOM 12351 C CA . GLU G 1 64 ? 173.01726 42.50879 34.14916 1.000 37.64930 61 GLU G CA 1
ATOM 12352 C C . GLU G 1 64 ? 172.97703 41.39528 33.10968 1.000 37.31457 61 GLU G C 1
ATOM 12353 O O . GLU G 1 64 ? 173.68474 41.46518 32.09668 1.000 33.17740 61 GLU G O 1
ATOM 12359 N N . GLU G 1 65 ? 172.17189 40.35438 33.34830 1.000 37.75198 62 GLU G N 1
ATOM 12360 C CA . GLU G 1 65 ? 172.01800 39.29648 32.34966 1.000 43.34175 62 GLU G CA 1
ATOM 12361 C C . GLU G 1 65 ? 171.36907 39.82557 31.07189 1.000 42.75933 62 GLU G C 1
ATOM 12362 O O . GLU G 1 65 ? 171.78503 39.46416 29.96243 1.000 40.39118 62 GLU G O 1
ATOM 12368 N N . ASN G 1 66 ? 170.34130 40.68265 31.21051 1.000 40.39027 63 ASN G N 1
ATOM 12369 C CA . ASN G 1 66 ? 169.70846 41.29692 30.04486 1.000 31.16452 63 ASN G CA 1
ATOM 12370 C C . ASN G 1 66 ? 170.69396 42.14764 29.26245 1.000 30.52526 63 ASN G C 1
ATOM 12371 O O . ASN G 1 66 ? 170.70693 42.11210 28.02749 1.000 30.11611 63 ASN G O 1
ATOM 12376 N N . VAL G 1 67 ? 171.52265 42.92985 29.96622 1.000 32.28723 64 VAL G N 1
ATOM 12377 C CA . VAL G 1 67 ? 172.48289 43.80746 29.29823 1.000 32.66585 64 VAL G CA 1
ATOM 12378 C C . VAL G 1 67 ? 173.46627 42.99650 28.45723 1.000 33.58148 64 VAL G C 1
ATOM 12379 O O . VAL G 1 67 ? 173.76248 43.35432 27.31101 1.000 32.26658 64 VAL G O 1
ATOM 12383 N N . LYS G 1 68 ? 173.98590 41.89511 29.00771 1.000 37.41651 65 LYS G N 1
ATOM 12384 C CA . LYS G 1 68 ? 174.88624 41.03238 28.24315 1.000 39.27385 65 LYS G CA 1
ATOM 12385 C C . LYS G 1 68 ? 174.21921 40.53852 26.96391 1.000 37.88969 65 LYS G C 1
ATOM 12386 O O . LYS G 1 68 ? 174.81276 40.58271 25.87972 1.000 38.33408 65 LYS G O 1
ATOM 12392 N N . GLU G 1 69 ? 172.97243 40.07189 27.07140 1.000 38.54281 66 GLU G N 1
ATOM 12393 C CA . GLU G 1 69 ? 172.29983 39.48768 25.91321 1.000 38.37974 66 GLU G CA 1
ATOM 12394 C C . GLU G 1 69 ? 171.95764 40.55279 24.87565 1.000 33.41374 66 GLU G C 1
ATOM 12395 O O . GLU G 1 69 ? 172.12148 40.32560 23.67388 1.000 31.90383 66 GLU G O 1
ATOM 12401 N N . LEU G 1 70 ? 171.51408 41.73038 25.31677 1.000 32.13016 67 LEU G N 1
ATOM 12402 C CA . LEU G 1 70 ? 171.33755 42.84321 24.38713 1.000 32.87477 67 LEU G CA 1
ATOM 12403 C C . LEU G 1 70 ? 172.61788 43.10608 23.58930 1.000 36.08992 67 LEU G C 1
ATOM 12404 O O . LEU G 1 70 ? 172.59225 43.17304 22.35467 1.000 36.03241 67 LEU G O 1
ATOM 12409 N N . GLU G 1 71 ? 173.75714 43.22815 24.28240 1.000 35.94918 68 GLU G N 1
ATOM 12410 C CA . GLU G 1 71 ? 175.01746 43.50239 23.59680 1.000 36.49934 68 GLU G CA 1
ATOM 12411 C C . GLU G 1 71 ? 175.40226 42.36278 22.65496 1.000 40.61409 68 GLU G C 1
ATOM 12412 O O . GLU G 1 71 ? 175.80568 42.60369 21.51085 1.000 42.52976 68 GLU G O 1
ATOM 12418 N N . LYS G 1 72 ? 175.25867 41.11280 23.10331 1.000 40.27949 69 LYS G N 1
ATOM 12419 C CA . LYS G 1 72 ? 175.63791 39.98291 22.25631 1.000 42.34592 69 LYS G CA 1
ATOM 12420 C C . LYS G 1 72 ? 174.67898 39.81019 21.07227 1.000 41.90982 69 LYS G C 1
ATOM 12421 O O . LYS G 1 72 ? 175.12078 39.58547 19.93913 1.000 42.35680 69 LYS G O 1
ATOM 12427 N N . THR G 1 73 ? 173.36815 39.91553 21.29743 1.000 38.10854 70 THR G N 1
ATOM 12428 C CA . THR G 1 73 ? 172.44148 39.71207 20.18636 1.000 37.25520 70 THR G CA 1
ATOM 12429 C C . THR G 1 73 ? 172.51314 40.84866 19.16276 1.000 38.84357 70 THR G C 1
ATOM 12430 O O . THR G 1 73 ? 172.54698 40.59206 17.95471 1.000 39.84365 70 THR G O 1
ATOM 12434 N N . TYR G 1 74 ? 172.54640 42.10929 19.61380 1.000 37.30547 71 TYR G N 1
ATOM 12435 C CA . TYR G 1 74 ? 172.34542 43.24121 18.71372 1.000 35.82688 71 TYR G CA 1
ATOM 12436 C C . TYR G 1 74 ? 173.59166 44.08074 18.45397 1.000 39.72277 71 TYR G C 1
ATOM 12437 O O . TYR G 1 74 ? 173.53339 44.99563 17.62030 1.000 40.52474 71 TYR G O 1
ATOM 12446 N N . GLY G 1 75 ? 174.70776 43.79818 19.12118 1.000 38.54930 72 GLY G N 1
ATOM 12447 C CA . GLY G 1 75 ? 175.93547 44.52990 18.86836 1.000 36.48329 72 GLY G CA 1
ATOM 12448 C C . GLY G 1 75 ? 175.88956 45.99628 19.23785 1.000 38.88378 72 GLY G C 1
ATOM 12449 O O . GLY G 1 75 ? 176.57185 46.80849 18.60850 1.000 38.95595 72 GLY G O 1
ATOM 12450 N N . ILE G 1 76 ? 175.10643 46.35909 20.24670 1.000 36.61750 73 ILE G N 1
ATOM 12451 C CA . ILE G 1 76 ? 174.94211 47.74623 20.64541 1.000 35.28938 73 ILE G CA 1
ATOM 12452 C C . ILE G 1 76 ? 175.50480 47.92050 22.05038 1.000 35.22393 73 ILE G C 1
ATOM 12453 O O . ILE G 1 76 ? 175.83239 46.95444 22.73826 1.000 36.23207 73 ILE G O 1
ATOM 12458 N N . LYS G 1 77 ? 175.61833 49.17598 22.47571 1.000 36.37222 74 LYS G N 1
ATOM 12459 C CA . LYS G 1 77 ? 176.05184 49.49164 23.82987 1.000 37.62429 74 LYS G CA 1
ATOM 12460 C C . LYS G 1 77 ? 174.83222 49.48948 24.74357 1.000 36.72327 74 LYS G C 1
ATOM 12461 O O . LYS G 1 77 ? 173.86038 50.20841 24.48604 1.000 37.99293 74 LYS G O 1
ATOM 12467 N N . ALA G 1 78 ? 174.87438 48.67713 25.79957 1.000 34.58137 75 ALA G N 1
ATOM 12468 C CA . ALA G 1 78 ? 173.82975 48.68020 26.81461 1.000 31.24701 75 ALA G CA 1
ATOM 12469 C C . ALA G 1 78 ? 174.45092 48.71361 28.20373 1.000 34.31878 75 ALA G C 1
ATOM 12470 O O . ALA G 1 78 ? 175.58009 48.26173 28.40668 1.000 34.77987 75 ALA G O 1
ATOM 12472 N N . LYS G 1 79 ? 173.70261 49.25969 29.16119 1.000 36.28015 76 LYS G N 1
ATOM 12473 C CA . LYS G 1 79 ? 174.18576 49.41852 30.52591 1.000 34.77181 76 LYS G CA 1
ATOM 12474 C C . LYS G 1 79 ? 172.99060 49.40667 31.46773 1.000 32.19642 76 LYS G C 1
ATOM 12475 O O . LYS G 1 79 ? 171.93841 49.96293 31.14416 1.000 33.62515 76 LYS G O 1
ATOM 12481 N N . ALA G 1 80 ? 173.14905 48.76410 32.62269 1.000 29.30162 77 ALA G N 1
ATOM 12482 C CA . ALA G 1 80 ? 172.09535 48.69942 33.62890 1.000 31.05363 77 ALA G CA 1
ATOM 12483 C C . ALA G 1 80 ? 172.37589 49.68620 34.75915 1.000 30.59092 77 ALA G C 1
ATOM 12484 O O . ALA G 1 80 ? 173.52366 49.87281 35.16398 1.000 30.83861 77 ALA G O 1
ATOM 12486 N N . TYR G 1 81 ? 171.31615 50.31417 35.26339 1.000 28.91056 78 TYR G N 1
ATOM 12487 C CA . TYR G 1 81 ? 171.38922 51.32576 36.31024 1.000 30.80058 78 TYR G CA 1
ATOM 12488 C C . TYR G 1 81 ? 170.34372 51.02853 37.37232 1.000 31.87842 78 TYR G C 1
ATOM 12489 O O . TYR G 1 81 ? 169.22365 50.62274 37.04262 1.000 30.51985 78 TYR G O 1
ATOM 12498 N N . LYS G 1 82 ? 170.69574 51.23486 38.64286 1.000 29.22257 79 LYS G N 1
ATOM 12499 C CA . LYS G 1 82 ? 169.70726 51.12266 39.70816 1.000 39.48684 79 LYS G CA 1
ATOM 12500 C C . LYS G 1 82 ? 168.83700 52.37260 39.73857 1.000 35.98928 79 LYS G C 1
ATOM 12501 O O . LYS G 1 82 ? 169.34807 53.49646 39.74891 1.000 38.29424 79 LYS G O 1
ATOM 12507 N N . CYS G 1 83 ? 167.52002 52.18767 39.74502 1.000 33.39382 80 CYS G N 1
ATOM 12508 C CA . CYS G 1 83 ? 166.63296 53.33256 39.89219 1.000 31.93887 80 CYS G CA 1
ATOM 12509 C C . CYS G 1 83 ? 165.42122 52.94928 40.72484 1.000 31.92514 80 CYS G C 1
ATOM 12510 O O . CYS G 1 83 ? 164.77910 51.92647 40.45990 1.000 32.13107 80 CYS G O 1
ATOM 12513 N N . GLN G 1 84 ? 165.11431 53.77508 41.72531 1.000 30.82419 81 GLN G N 1
ATOM 12514 C CA . GLN G 1 84 ? 163.86543 53.69882 42.48830 1.000 31.69672 81 GLN G CA 1
ATOM 12515 C C . GLN G 1 84 ? 162.99649 54.85869 42.02358 1.000 31.32711 81 GLN G C 1
ATOM 12516 O O . GLN G 1 84 ? 163.18651 55.99081 42.48077 1.000 30.58372 81 GLN G O 1
ATOM 12522 N N . VAL G 1 85 ? 162.04307 54.58140 41.12067 1.000 29.54177 82 VAL G N 1
ATOM 12523 C CA . VAL G 1 85 ? 161.27049 55.66482 40.51649 1.000 28.66459 82 VAL G CA 1
ATOM 12524 C C . VAL G 1 85 ? 160.43552 56.38366 41.55848 1.000 31.15395 82 VAL G C 1
ATOM 12525 O O . VAL G 1 85 ? 160.04020 57.53397 41.34586 1.000 34.30218 82 VAL G O 1
ATOM 12529 N N . ASP G 1 86 ? 160.16465 55.73956 42.69357 1.000 29.65008 83 ASP G N 1
ATOM 12530 C CA . ASP G 1 86 ? 159.44009 56.39800 43.77384 1.000 31.06806 83 ASP G CA 1
ATOM 12531 C C . ASP G 1 86 ? 160.23834 57.52423 44.43195 1.000 31.81507 83 ASP G C 1
ATOM 12532 O O . ASP G 1 86 ? 159.65096 58.29680 45.19470 1.000 32.94474 83 ASP G O 1
ATOM 12537 N N . SER G 1 87 ? 161.55069 57.61588 44.18759 1.000 28.23966 84 SER G N 1
ATOM 12538 C CA . SER G 1 87 ? 162.40086 58.68282 44.71087 1.000 28.76643 84 SER G CA 1
ATOM 12539 C C . SER G 1 87 ? 162.77498 59.59867 43.55712 1.000 30.69593 84 SER G C 1
ATOM 12540 O O . SER G 1 87 ? 163.34854 59.14095 42.56338 1.000 30.36811 84 SER G O 1
ATOM 12543 N N . TYR G 1 88 ? 162.46223 60.88852 43.68636 1.000 25.75165 85 TYR G N 1
ATOM 12544 C CA . TYR G 1 88 ? 162.80848 61.81003 42.60916 1.000 30.45688 85 TYR G CA 1
ATOM 12545 C C . TYR G 1 88 ? 164.32451 61.91319 42.43702 1.000 33.10765 85 TYR G C 1
ATOM 12546 O O . TYR G 1 88 ? 164.82373 61.99298 41.30769 1.000 37.04847 85 TYR G O 1
ATOM 12555 N N . GLU G 1 89 ? 165.07398 61.89518 43.54644 1.000 29.09532 86 GLU G N 1
ATOM 12556 C CA . GLU G 1 89 ? 166.53375 61.95533 43.46636 1.000 30.41452 86 GLU G CA 1
ATOM 12557 C C . GLU G 1 89 ? 167.11056 60.78777 42.66740 1.000 31.29293 86 GLU G C 1
ATOM 12558 O O . GLU G 1 89 ? 168.13583 60.94150 41.99126 1.000 27.79828 86 GLU G O 1
ATOM 12564 N N . SER G 1 90 ? 166.46830 59.61832 42.72688 1.000 30.26590 87 SER G N 1
ATOM 12565 C CA . SER G 1 90 ? 166.97273 58.46138 41.99069 1.000 28.81592 87 SER G CA 1
ATOM 12566 C C . SER G 1 90 ? 166.74896 58.61359 40.48253 1.000 29.97130 87 SER G C 1
ATOM 12567 O O . SER G 1 90 ? 167.58930 58.17650 39.68066 1.000 27.82410 87 SER G O 1
ATOM 12570 N N . CYS G 1 91 ? 165.64221 59.25406 40.08095 1.000 29.13615 88 CYS G N 1
ATOM 12571 C CA . CYS G 1 91 ? 165.40356 59.53263 38.66583 1.000 27.67949 88 CYS G CA 1
ATOM 12572 C C . CYS G 1 91 ? 166.31285 60.64564 38.16001 1.000 27.93489 88 CYS G C 1
ATOM 12573 O O . CYS G 1 91 ? 166.80808 60.59143 37.02673 1.000 26.71323 88 CYS G O 1
ATOM 12576 N N . GLU G 1 92 ? 166.51621 61.67934 38.97578 1.000 27.02507 89 GLU G N 1
ATOM 12577 C CA . GLU G 1 92 ? 167.46341 62.73285 38.62667 1.000 30.95626 89 GLU G CA 1
ATOM 12578 C C . GLU G 1 92 ? 168.86416 62.17026 38.42727 1.000 30.80278 89 GLU G C 1
ATOM 12579 O O . GLU G 1 92 ? 169.57011 62.55605 37.48466 1.000 29.62628 89 GLU G O 1
ATOM 12585 N N . LYS G 1 93 ? 169.28030 61.25419 39.31119 1.000 28.76210 90 LYS G N 1
ATOM 12586 C CA . LYS G 1 93 ? 170.59626 60.64319 39.19376 1.000 27.87833 90 LYS G CA 1
ATOM 12587 C C . LYS G 1 93 ? 170.66368 59.74714 37.97503 1.000 29.59918 90 LYS G C 1
ATOM 12588 O O . LYS G 1 93 ? 171.71051 59.65756 37.31870 1.000 27.24807 90 LYS G O 1
ATOM 12594 N N . LEU G 1 94 ? 169.55852 59.05545 37.67317 1.000 29.40147 91 LEU G N 1
ATOM 12595 C CA . LEU G 1 94 ? 169.54271 58.16760 36.51885 1.000 28.51893 91 LEU G CA 1
ATOM 12596 C C . LEU G 1 94 ? 169.79261 58.95972 35.24048 1.000 27.75166 91 LEU G C 1
ATOM 12597 O O . LEU G 1 94 ? 170.67175 58.61808 34.44076 1.000 26.52112 91 LEU G O 1
ATOM 12602 N N . VAL G 1 95 ? 169.03643 60.03967 35.04564 1.000 27.00959 92 VAL G N 1
ATOM 12603 C CA . VAL G 1 95 ? 169.22765 60.86976 33.85890 1.000 28.16675 92 VAL G CA 1
ATOM 12604 C C . VAL G 1 95 ? 170.63862 61.43318 33.83113 1.000 28.36978 92 VAL G C 1
ATOM 12605 O O . VAL G 1 95 ? 171.29251 61.44156 32.78127 1.000 28.76724 92 VAL G O 1
ATOM 12609 N N . LYS G 1 96 ? 171.14921 61.86945 34.99256 1.000 27.15381 93 LYS G N 1
ATOM 12610 C CA . LYS G 1 96 ? 172.51044 62.40631 35.05410 1.000 28.09252 93 LYS G CA 1
ATOM 12611 C C . LYS G 1 96 ? 173.54451 61.36169 34.63615 1.000 28.76219 93 LYS G C 1
ATOM 12612 O O . LYS G 1 96 ? 174.45915 61.66210 33.85589 1.000 28.75172 93 LYS G O 1
ATOM 12618 N N . ASP G 1 97 ? 173.39969 60.12148 35.12385 1.000 28.70844 94 ASP G N 1
ATOM 12619 C CA . ASP G 1 97 ? 174.40041 59.08443 34.85609 1.000 30.45341 94 ASP G CA 1
ATOM 12620 C C . ASP G 1 97 ? 174.32450 58.58745 33.40851 1.000 29.89297 94 ASP G C 1
ATOM 12621 O O . ASP G 1 97 ? 175.36042 58.30403 32.79626 1.000 27.57297 94 ASP G O 1
ATOM 12626 N N . VAL G 1 98 ? 173.11425 58.47180 32.84141 1.000 29.69323 95 VAL G N 1
ATOM 12627 C CA . VAL G 1 98 ? 172.99269 58.01464 31.45347 1.000 27.45967 95 VAL G CA 1
ATOM 12628 C C . VAL G 1 98 ? 173.56667 59.05596 30.49527 1.000 31.32728 95 VAL G C 1
ATOM 12629 O O . VAL G 1 98 ? 174.29941 58.72268 29.55431 1.000 29.35216 95 VAL G O 1
ATOM 12633 N N . VAL G 1 99 ? 173.24057 60.33247 30.71940 1.000 30.61108 96 VAL G N 1
ATOM 12634 C CA . VAL G 1 99 ? 173.76390 61.41004 29.88308 1.000 32.40537 96 VAL G CA 1
ATOM 12635 C C . VAL G 1 99 ? 175.28833 61.47114 29.96596 1.000 35.14962 96 VAL G C 1
ATOM 12636 O O . VAL G 1 99 ? 175.95886 61.76676 28.96820 1.000 36.15044 96 VAL G O 1
ATOM 12640 N N . ALA G 1 100 ? 175.86775 61.16432 31.13374 1.000 32.23536 97 ALA G N 1
ATOM 12641 C CA . ALA G 1 100 ? 177.32783 61.18731 31.23436 1.000 32.37976 97 ALA G CA 1
ATOM 12642 C C . ALA G 1 100 ? 177.94631 59.99430 30.51592 1.000 31.93923 97 ALA G C 1
ATOM 12643 O O . ALA G 1 100 ? 179.01659 60.11850 29.91170 1.000 32.28699 97 ALA G O 1
ATOM 12645 N N . ASP G 1 101 ? 177.27644 58.83544 30.55328 1.000 32.67601 98 ASP G N 1
ATOM 12646 C CA . ASP G 1 101 ? 177.83528 57.60820 29.98128 1.000 34.34852 98 ASP G CA 1
ATOM 12647 C C . ASP G 1 101 ? 177.54473 57.48354 28.48964 1.000 33.59123 98 ASP G C 1
ATOM 12648 O O . ASP G 1 101 ? 178.36726 56.94339 27.74072 1.000 30.53863 98 ASP G O 1
ATOM 12653 N N . PHE G 1 102 ? 176.35917 57.92300 28.04950 1.000 32.32611 99 PHE G N 1
ATOM 12654 C CA . PHE G 1 102 ? 175.93541 57.75516 26.66696 1.000 30.98494 99 PHE G CA 1
ATOM 12655 C C . PHE G 1 102 ? 175.95220 59.05172 25.87792 1.000 34.63902 99 PHE G C 1
ATOM 12656 O O . PHE G 1 102 ? 175.85487 59.00833 24.64383 1.000 38.07074 99 PHE G O 1
ATOM 12664 N N . GLY G 1 103 ? 176.04215 60.19682 26.54690 1.000 30.82236 100 GLY G N 1
ATOM 12665 C CA . GLY G 1 103 ? 176.07682 61.47632 25.88097 1.000 32.69175 100 GLY G CA 1
ATOM 12666 C C . GLY G 1 103 ? 174.74383 62.19180 25.79850 1.000 34.18508 100 GLY G C 1
ATOM 12667 O O . GLY G 1 103 ? 174.73120 63.42515 25.67061 1.000 34.79997 100 GLY G O 1
ATOM 12668 N N . GLN G 1 104 ? 173.62737 61.46775 25.88652 1.000 35.01201 101 GLN G N 1
ATOM 12669 C CA . GLN G 1 104 ? 172.31915 62.07117 25.64685 1.000 36.42149 101 GLN G CA 1
ATOM 12670 C C . GLN G 1 104 ? 171.24629 61.01518 25.87938 1.000 32.78449 101 GLN G C 1
ATOM 12671 O O . GLN G 1 104 ? 171.53934 59.82353 25.99389 1.000 32.30758 101 GLN G O 1
ATOM 12677 N N . ILE G 1 105 ? 169.99321 61.46840 25.92630 1.000 32.15163 102 ILE G N 1
ATOM 12678 C CA . ILE G 1 105 ? 168.82304 60.59368 25.90974 1.000 30.05073 102 ILE G CA 1
ATOM 12679 C C . ILE G 1 105 ? 167.86914 61.11300 24.84516 1.000 33.12873 102 ILE G C 1
ATOM 12680 O O . ILE G 1 105 ? 167.39053 62.25135 24.93649 1.000 37.16925 102 ILE G O 1
ATOM 12685 N N . ASP G 1 106 ? 167.59061 60.28394 23.84254 1.000 34.23549 103 ASP G N 1
ATOM 12686 C CA . ASP G 1 106 ? 166.66366 60.63317 22.77345 1.000 34.27211 103 ASP G CA 1
ATOM 12687 C C . ASP G 1 106 ? 165.23628 60.19484 23.07067 1.000 31.11816 103 ASP G C 1
ATOM 12688 O O . ASP G 1 106 ? 164.28753 60.92496 22.76384 1.000 30.48820 103 ASP G O 1
ATOM 12693 N N . ALA G 1 107 ? 165.06810 59.01772 23.66750 1.000 30.71059 104 ALA G N 1
ATOM 12694 C CA . ALA G 1 107 ? 163.75514 58.49673 24.01836 1.000 27.96692 104 ALA G CA 1
ATOM 12695 C C . ALA G 1 107 ? 163.83216 57.85497 25.39461 1.000 27.21355 104 ALA G C 1
ATOM 12696 O O . ALA G 1 107 ? 164.83976 57.25376 25.75663 1.000 28.58483 104 ALA G O 1
ATOM 12698 N N . PHE G 1 108 ? 162.76401 57.99829 26.15832 1.000 26.17051 105 PHE G N 1
ATOM 12699 C CA . PHE G 1 108 ? 162.68343 57.50868 27.52518 1.000 22.19510 105 PHE G CA 1
ATOM 12700 C C . PHE G 1 108 ? 161.39027 56.71921 27.63668 1.000 25.74071 105 PHE G C 1
ATOM 12701 O O . PHE G 1 108 ? 160.31367 57.25573 27.34469 1.000 28.40588 105 PHE G O 1
ATOM 12709 N N . ILE G 1 109 ? 161.48913 55.46146 28.05516 1.000 26.62295 106 ILE G N 1
ATOM 12710 C CA . ILE G 1 109 ? 160.32711 54.58933 28.21077 1.000 26.06939 106 ILE G CA 1
ATOM 12711 C C . ILE G 1 109 ? 160.09922 54.38504 29.70892 1.000 28.17507 106 ILE G C 1
ATOM 12712 O O . ILE G 1 109 ? 160.80365 53.60676 30.36609 1.000 31.67534 106 ILE G O 1
ATOM 12717 N N . ALA G 1 110 ? 159.12957 55.11440 30.26085 1.000 27.97234 107 ALA G N 1
ATOM 12718 C CA . ALA G 1 110 ? 158.77118 55.03802 31.68082 1.000 26.74694 107 ALA G CA 1
ATOM 12719 C C . ALA G 1 110 ? 157.83887 53.85173 31.87599 1.000 29.03155 107 ALA G C 1
ATOM 12720 O O . ALA G 1 110 ? 156.62494 53.93447 31.63656 1.000 28.21868 107 ALA G O 1
ATOM 12722 N N . ASN G 1 111 ? 158.41498 52.74328 32.31231 1.000 26.84635 108 ASN G N 1
ATOM 12723 C CA . ASN G 1 111 ? 157.74705 51.45415 32.29613 1.000 26.00823 108 ASN G CA 1
ATOM 12724 C C . ASN G 1 111 ? 157.70716 50.77938 33.65598 1.000 28.99543 108 ASN G C 1
ATOM 12725 O O . ASN G 1 111 ? 156.88568 49.87892 33.84610 1.000 29.52450 108 ASN G O 1
ATOM 12730 N N . ALA G 1 112 ? 158.53628 51.20042 34.61201 1.000 30.64109 109 ALA G N 1
ATOM 12731 C CA . ALA G 1 112 ? 158.54443 50.59012 35.93798 1.000 30.49151 109 ALA G CA 1
ATOM 12732 C C . ALA G 1 112 ? 157.17572 50.71642 36.59118 1.000 32.63535 109 ALA G C 1
ATOM 12733 O O . ALA G 1 112 ? 156.50512 51.74260 36.45477 1.000 32.61427 109 ALA G O 1
ATOM 12735 N N . GLY G 1 113 ? 156.76293 49.67698 37.31748 1.000 30.51036 110 GLY G N 1
ATOM 12736 C CA . GLY G 1 113 ? 155.48044 49.73091 37.99873 1.000 30.01706 110 GLY G CA 1
ATOM 12737 C C . GLY G 1 113 ? 155.27651 48.56307 38.93598 1.000 32.44978 110 GLY G C 1
ATOM 12738 O O . GLY G 1 113 ? 155.97539 47.54564 38.85718 1.000 30.67739 110 GLY G O 1
ATOM 12739 N N . ALA G 1 114 ? 154.29722 48.72837 39.83001 1.000 33.06745 111 ALA G N 1
ATOM 12740 C CA . ALA G 1 114 ? 153.96071 47.73543 40.84295 1.000 35.81515 111 ALA G CA 1
ATOM 12741 C C . ALA G 1 114 ? 152.44828 47.57640 40.92595 1.000 38.07556 111 ALA G C 1
ATOM 12742 O O . ALA G 1 114 ? 151.68877 48.49092 40.60242 1.000 39.25553 111 ALA G O 1
ATOM 12744 N N . THR G 1 115 ? 152.01494 46.41173 41.39306 1.000 38.21370 112 THR G N 1
ATOM 12745 C CA . THR G 1 115 ? 150.60333 46.05868 41.41754 1.000 36.66212 112 THR G CA 1
ATOM 12746 C C . THR G 1 115 ? 149.97005 46.35918 42.77093 1.000 34.87197 112 THR G C 1
ATOM 12747 O O . THR G 1 115 ? 150.65132 46.52961 43.78451 1.000 35.60952 112 THR G O 1
ATOM 12751 N N . ALA G 1 116 ? 148.64236 46.41738 42.76444 1.000 33.76873 113 ALA G N 1
ATOM 12752 C CA . ALA G 1 116 ? 147.81808 46.47394 43.95860 1.000 36.25506 113 ALA G CA 1
ATOM 12753 C C . ALA G 1 116 ? 147.13184 45.12674 44.16379 1.000 39.69950 113 ALA G C 1
ATOM 12754 O O . ALA G 1 116 ? 146.95166 44.34455 43.21835 1.000 37.69164 113 ALA G O 1
ATOM 12756 N N . ASP G 1 117 ? 146.71977 44.86764 45.41276 1.000 40.11421 114 ASP G N 1
ATOM 12757 C CA . ASP G 1 117 ? 146.14025 43.57424 45.76292 1.000 44.22085 114 ASP G CA 1
ATOM 12758 C C . ASP G 1 117 ? 144.84404 43.68264 46.56905 1.000 39.92915 114 ASP G C 1
ATOM 12759 O O . ASP G 1 117 ? 144.43522 42.69597 47.19172 1.000 38.50181 114 ASP G O 1
ATOM 12764 N N . SER G 1 118 ? 144.17597 44.83747 46.56982 1.000 35.98245 115 SER G N 1
ATOM 12765 C CA . SER G 1 118 ? 142.88539 44.94833 47.24450 1.000 34.80249 115 SER G CA 1
ATOM 12766 C C . SER G 1 118 ? 142.17677 46.20981 46.77608 1.000 33.52202 115 SER G C 1
ATOM 12767 O O . SER G 1 118 ? 142.77748 47.08712 46.14831 1.000 34.49843 115 SER G O 1
ATOM 12770 N N . GLY G 1 119 ? 140.88904 46.29310 47.10862 1.000 31.07635 116 GLY G N 1
ATOM 12771 C CA . GLY G 1 119 ? 140.13667 47.52807 46.98722 1.000 29.77811 116 GLY G CA 1
ATOM 12772 C C . GLY G 1 119 ? 140.49832 48.50641 48.09771 1.000 31.20849 116 GLY G C 1
ATOM 12773 O O . GLY G 1 119 ? 141.39954 48.27910 48.90747 1.000 29.56669 116 GLY G O 1
ATOM 12774 N N . ILE G 1 120 ? 139.76862 49.62638 48.13345 1.000 31.65999 117 ILE G N 1
ATOM 12775 C CA . ILE G 1 120 ? 140.17068 50.68365 49.05853 1.000 31.55117 117 ILE G CA 1
ATOM 12776 C C . ILE G 1 120 ? 139.61570 50.47874 50.46199 1.000 34.38895 117 ILE G C 1
ATOM 12777 O O . ILE G 1 120 ? 140.17396 51.02685 51.41600 1.000 37.48027 117 ILE G O 1
ATOM 12782 N N . LEU G 1 121 ? 138.55483 49.69059 50.63538 1.000 32.99844 118 LEU G N 1
ATOM 12783 C CA . LEU G 1 121 ? 138.08261 49.45349 51.99656 1.000 32.83297 118 LEU G CA 1
ATOM 12784 C C . LEU G 1 121 ? 138.92661 48.39705 52.70755 1.000 37.15186 118 LEU G C 1
ATOM 12785 O O . LEU G 1 121 ? 139.25876 48.56284 53.88575 1.000 40.58956 118 LEU G O 1
ATOM 12790 N N . ASP G 1 122 ? 139.30217 47.31942 52.00755 1.000 34.75523 119 ASP G N 1
ATOM 12791 C CA . ASP G 1 122 ? 140.18464 46.31586 52.59973 1.000 37.50540 119 ASP G CA 1
ATOM 12792 C C . ASP G 1 122 ? 141.60450 46.84091 52.75231 1.000 35.24427 119 ASP G C 1
ATOM 12793 O O . ASP G 1 122 ? 142.28319 46.52888 53.73252 1.000 39.74835 119 ASP G O 1
ATOM 12798 N N . GLY G 1 123 ? 142.07869 47.61856 51.78590 1.000 32.98082 120 GLY G N 1
ATOM 12799 C CA . GLY G 1 123 ? 143.43734 48.11531 51.84763 1.000 31.88830 120 GLY G CA 1
ATOM 12800 C C . GLY G 1 123 ? 143.60200 49.22631 52.86667 1.000 34.07017 120 GLY G C 1
ATOM 12801 O O . GLY G 1 123 ? 142.66922 49.96486 53.19170 1.000 35.77654 120 GLY G O 1
ATOM 12802 N N . SER G 1 124 ? 144.81736 49.33414 53.38106 1.000 32.35823 121 SER G N 1
ATOM 12803 C CA . SER G 1 124 ? 145.19366 50.41825 54.26417 1.000 32.11552 121 SER G CA 1
ATOM 12804 C C . SER G 1 124 ? 145.42838 51.68018 53.45227 1.000 33.44083 121 SER G C 1
ATOM 12805 O O . SER G 1 124 ? 145.59981 51.63529 52.23096 1.000 32.84958 121 SER G O 1
ATOM 12808 N N . VAL G 1 125 ? 145.47237 52.81597 54.15102 1.000 37.31433 122 VAL G N 1
ATOM 12809 C CA . VAL G 1 125 ? 145.88141 54.05802 53.50075 1.000 38.02856 122 VAL G CA 1
ATOM 12810 C C . VAL G 1 125 ? 147.31922 53.94340 52.99736 1.000 38.91378 122 VAL G C 1
ATOM 12811 O O . VAL G 1 125 ? 147.65688 54.45328 51.92014 1.000 37.94489 122 VAL G O 1
ATOM 12815 N N . GLU G 1 126 ? 148.17854 53.23075 53.74208 1.000 37.48843 123 GLU G N 1
ATOM 12816 C CA . GLU G 1 126 ? 149.55834 53.05610 53.29861 1.000 37.52611 123 GLU G CA 1
ATOM 12817 C C . GLU G 1 126 ? 149.62337 52.22746 52.02615 1.000 35.05600 123 GLU G C 1
ATOM 12818 O O . GLU G 1 126 ? 150.46904 52.47980 51.15923 1.000 35.70052 123 GLU G O 1
ATOM 12824 N N . ALA G 1 127 ? 148.74777 51.22649 51.89633 1.000 31.86603 124 ALA G N 1
ATOM 12825 C CA . ALA G 1 127 ? 148.70881 50.45009 50.66095 1.000 32.48651 124 ALA G CA 1
ATOM 12826 C C . ALA G 1 127 ? 148.37357 51.34162 49.46522 1.000 29.81326 124 ALA G C 1
ATOM 12827 O O . ALA G 1 127 ? 149.01300 51.24942 48.41136 1.000 30.30479 124 ALA G O 1
ATOM 12829 N N . TRP G 1 128 ? 147.38312 52.22818 49.62140 1.000 27.94073 125 TRP G N 1
ATOM 12830 C CA . TRP G 1 128 ? 147.06514 53.19315 48.56771 1.000 31.10400 125 TRP G CA 1
ATOM 12831 C C . TRP G 1 128 ? 148.26224 54.08885 48.26443 1.000 33.94933 125 TRP G C 1
ATOM 12832 O O . TRP G 1 128 ? 148.65251 54.24962 47.09920 1.000 34.15253 125 TRP G O 1
ATOM 12843 N N . ASN G 1 129 ? 148.85090 54.69163 49.30920 1.000 32.02693 126 ASN G N 1
ATOM 12844 C CA . ASN G 1 129 ? 149.98486 55.59449 49.11404 1.000 34.08517 126 ASN G CA 1
ATOM 12845 C C . ASN G 1 129 ? 151.11928 54.91451 48.35893 1.000 33.31959 126 ASN G C 1
ATOM 12846 O O . ASN G 1 129 ? 151.74048 55.52465 47.47929 1.000 33.29502 126 ASN G O 1
ATOM 12851 N N . HIS G 1 130 ? 151.39870 53.64838 48.67318 1.000 30.15013 127 HIS G N 1
ATOM 12852 C CA . HIS G 1 130 ? 152.52631 52.97610 48.03380 1.000 30.04358 127 HIS G CA 1
ATOM 12853 C C . HIS G 1 130 ? 152.30341 52.81337 46.53229 1.000 27.69783 127 HIS G C 1
ATOM 12854 O O . HIS G 1 130 ? 153.20573 53.08059 45.72938 1.000 27.84499 127 HIS G O 1
ATOM 12861 N N . VAL G 1 131 ? 151.10579 52.37684 46.13302 1.000 30.23115 128 VAL G N 1
ATOM 12862 C CA . VAL G 1 131 ? 150.81835 52.15889 44.71671 1.000 29.14340 128 VAL G CA 1
ATOM 12863 C C . VAL G 1 131 ? 150.86684 53.47544 43.94838 1.000 31.46615 128 VAL G C 1
ATOM 12864 O O . VAL G 1 131 ? 151.39994 53.54218 42.83307 1.000 30.83136 128 VAL G O 1
ATOM 12868 N N . VAL G 1 132 ? 150.31131 54.54163 44.53549 1.000 29.11704 129 VAL G N 1
ATOM 12869 C CA . VAL G 1 132 ? 150.29047 55.84212 43.88048 1.000 30.45933 129 VAL G CA 1
ATOM 12870 C C . VAL G 1 132 ? 151.70203 56.41924 43.78527 1.000 31.37711 129 VAL G C 1
ATOM 12871 O O . VAL G 1 132 ? 152.08911 56.99178 42.75439 1.000 31.66767 129 VAL G O 1
ATOM 12875 N N . GLN G 1 133 ? 152.49718 56.26070 44.84699 1.000 28.44624 130 GLN G N 1
ATOM 12876 C CA . GLN G 1 133 ? 153.87045 56.75870 44.83884 1.000 32.73304 130 GLN G CA 1
ATOM 12877 C C . GLN G 1 133 ? 154.70094 56.09423 43.74498 1.000 32.58957 130 GLN G C 1
ATOM 12878 O O . GLN G 1 133 ? 155.50210 56.75562 43.07535 1.000 33.94659 130 GLN G O 1
ATOM 12884 N N . VAL G 1 134 ? 154.53501 54.79005 43.54945 1.000 30.18911 131 VAL G N 1
ATOM 12885 C CA . VAL G 1 134 ? 155.34953 54.11178 42.54802 1.000 30.93505 131 VAL G CA 1
ATOM 12886 C C . VAL G 1 134 ? 154.78936 54.34362 41.15620 1.000 31.09324 131 VAL G C 1
ATOM 12887 O O . VAL G 1 134 ? 155.50248 54.79312 40.25510 1.000 31.04337 131 VAL G O 1
ATOM 12891 N N . ASP G 1 135 ? 153.49824 54.06202 40.96770 1.000 33.62030 132 ASP G N 1
ATOM 12892 C CA . ASP G 1 135 ? 152.91457 54.02877 39.62988 1.000 34.32526 132 ASP G CA 1
ATOM 12893 C C . ASP G 1 135 ? 152.60793 55.42172 39.09981 1.000 37.77477 132 ASP G C 1
ATOM 12894 O O . ASP G 1 135 ? 152.76969 55.68186 37.90185 1.000 39.62011 132 ASP G O 1
ATOM 12899 N N . LEU G 1 136 ? 152.14901 56.32876 39.95556 1.000 32.60524 133 LEU G N 1
ATOM 12900 C CA . LEU G 1 136 ? 151.81848 57.65865 39.46339 1.000 29.55620 133 LEU G CA 1
ATOM 12901 C C . LEU G 1 136 ? 152.97739 58.63215 39.66797 1.000 26.98464 133 LEU G C 1
ATOM 12902 O O . LEU G 1 136 ? 153.45348 59.25733 38.71102 1.000 25.72375 133 LEU G O 1
ATOM 12907 N N . ASN G 1 137 ? 153.43514 58.77275 40.91336 1.000 26.85578 134 ASN G N 1
ATOM 12908 C CA . ASN G 1 137 ? 154.51726 59.70932 41.20857 1.000 27.97510 134 ASN G CA 1
ATOM 12909 C C . ASN G 1 137 ? 155.84357 59.24317 40.62372 1.000 28.69870 134 ASN G C 1
ATOM 12910 O O . ASN G 1 137 ? 156.66795 60.07612 40.23096 1.000 29.24920 134 ASN G O 1
ATOM 12915 N N . GLY G 1 138 ? 156.06648 57.92829 40.55263 1.000 29.15000 135 GLY G N 1
ATOM 12916 C CA . GLY G 1 138 ? 157.25594 57.42943 39.88263 1.000 30.66039 135 GLY G CA 1
ATOM 12917 C C . GLY G 1 138 ? 157.32168 57.85199 38.42901 1.000 32.46533 135 GLY G C 1
ATOM 12918 O O . GLY G 1 138 ? 158.37713 58.27418 37.94285 1.000 30.32890 135 GLY G O 1
ATOM 12919 N N . THR G 1 139 ? 156.17984 57.77656 37.72770 1.000 32.62455 136 THR G N 1
ATOM 12920 C CA . THR G 1 139 ? 156.09328 58.21591 36.33781 1.000 30.00233 136 THR G CA 1
ATOM 12921 C C . THR G 1 139 ? 156.29800 59.72055 36.22787 1.000 29.66015 136 THR G C 1
ATOM 12922 O O . THR G 1 139 ? 157.00032 60.19576 35.32782 1.000 31.86278 136 THR G O 1
ATOM 12926 N N . PHE G 1 140 ? 155.68528 60.48914 37.12657 1.000 29.92308 137 PHE G N 1
ATOM 12927 C CA . PHE G 1 140 ? 155.97058 61.92053 37.17032 1.000 28.15658 137 PHE G CA 1
ATOM 12928 C C . PHE G 1 140 ? 157.46590 62.17929 37.39196 1.000 28.13740 137 PHE G C 1
ATOM 12929 O O . PHE G 1 140 ? 158.06475 63.00188 36.68824 1.000 27.98396 137 PHE G O 1
ATOM 12937 N N . HIS G 1 141 ? 158.11014 61.43545 38.31070 1.000 28.16912 138 HIS G N 1
ATOM 12938 C CA . HIS G 1 141 ? 159.52615 61.69024 38.59403 1.000 26.12408 138 HIS G CA 1
ATOM 12939 C C . HIS G 1 141 ? 160.38415 61.48881 37.35651 1.000 27.41949 138 HIS G C 1
ATOM 12940 O O . HIS G 1 141 ? 161.30078 62.27488 37.09683 1.000 25.48796 138 HIS G O 1
ATOM 12947 N N . CYS G 1 142 ? 160.11634 60.42465 36.59121 1.000 29.13225 139 CYS G N 1
ATOM 12948 C CA . CYS G 1 142 ? 160.86830 60.18885 35.36403 1.000 30.33459 139 CYS G CA 1
ATOM 12949 C C . CYS G 1 142 ? 160.61122 61.27839 34.33141 1.000 28.07888 139 CYS G C 1
ATOM 12950 O O . CYS G 1 142 ? 161.55279 61.76783 33.69816 1.000 28.19608 139 CYS G O 1
ATOM 12953 N N . ALA G 1 143 ? 159.34576 61.67194 34.14423 1.000 25.45515 140 ALA G N 1
ATOM 12954 C CA . ALA G 1 143 ? 159.03794 62.68786 33.13870 1.000 27.77250 140 ALA G CA 1
ATOM 12955 C C . ALA G 1 143 ? 159.72279 64.00436 33.47242 1.000 28.38185 140 ALA G C 1
ATOM 12956 O O . ALA G 1 143 ? 160.35175 64.62766 32.60777 1.000 27.54345 140 ALA G O 1
ATOM 12958 N N . LYS G 1 144 ? 159.63791 64.43103 34.73628 1.000 24.16231 141 LYS G N 1
ATOM 12959 C CA . LYS G 1 144 ? 160.28204 65.68022 35.12135 1.000 24.60696 141 LYS G CA 1
ATOM 12960 C C . LYS G 1 144 ? 161.79417 65.58704 34.96331 1.000 31.70120 141 LYS G C 1
ATOM 12961 O O . LYS G 1 144 ? 162.42500 66.51976 34.45069 1.000 30.08289 141 LYS G O 1
ATOM 12967 N N . ALA G 1 145 ? 162.39318 64.45806 35.37882 1.000 32.05136 142 ALA G N 1
ATOM 12968 C CA . ALA G 1 145 ? 163.84816 64.32837 35.32884 1.000 31.12999 142 ALA G CA 1
ATOM 12969 C C . ALA G 1 145 ? 164.34119 64.31100 33.88917 1.000 32.86226 142 ALA G C 1
ATOM 12970 O O . ALA G 1 145 ? 165.30562 65.00259 33.54676 1.000 31.00252 142 ALA G O 1
ATOM 12972 N N . VAL G 1 146 ? 163.68211 63.53880 33.02110 1.000 30.77350 143 VAL G N 1
ATOM 12973 C CA . VAL G 1 146 ? 164.12749 63.53121 31.63283 1.000 31.59528 143 VAL G CA 1
ATOM 12974 C C . VAL G 1 146 ? 163.61351 64.76590 30.88002 1.000 31.35023 143 VAL G C 1
ATOM 12975 O O . VAL G 1 146 ? 164.29485 65.27316 29.97898 1.000 32.10868 143 VAL G O 1
ATOM 12979 N N . GLY G 1 147 ? 162.44466 65.29607 31.25330 1.000 29.80625 144 GLY G N 1
ATOM 12980 C CA . GLY G 1 147 ? 161.93482 66.48701 30.58374 1.000 32.02301 144 GLY G CA 1
ATOM 12981 C C . GLY G 1 147 ? 162.90413 67.65534 30.62256 1.000 33.82610 144 GLY G C 1
ATOM 12982 O O . GLY G 1 147 ? 163.04678 68.39371 29.64095 1.000 32.08747 144 GLY G O 1
ATOM 12983 N N . HIS G 1 148 ? 163.59160 67.83811 31.75356 1.000 34.90860 145 HIS G N 1
ATOM 12984 C CA . HIS G 1 148 ? 164.57933 68.90687 31.82516 1.000 36.32299 145 HIS G CA 1
ATOM 12985 C C . HIS G 1 148 ? 165.65470 68.72280 30.76025 1.000 35.54368 145 HIS G C 1
ATOM 12986 O O . HIS G 1 148 ? 166.05939 69.69278 30.11254 1.000 35.48453 145 HIS G O 1
ATOM 12993 N N . HIS G 1 149 ? 166.08530 67.47673 30.52141 1.000 33.36627 146 HIS G N 1
ATOM 12994 C CA . HIS G 1 149 ? 167.08226 67.20658 29.48080 1.000 31.88300 146 HIS G CA 1
ATOM 12995 C C . HIS G 1 149 ? 166.50413 67.40685 28.07501 1.000 32.79975 146 HIS G C 1
ATOM 12996 O O . HIS G 1 149 ? 167.13834 68.03957 27.22069 1.000 34.45599 146 HIS G O 1
ATOM 13003 N N . PHE G 1 150 ? 165.30452 66.86666 27.80916 1.000 31.10939 147 PHE G N 1
ATOM 13004 C CA . PHE G 1 150 ? 164.66503 67.07871 26.50785 1.000 32.55106 147 PHE G CA 1
ATOM 13005 C C . PHE G 1 150 ? 164.55514 68.56281 26.17753 1.000 31.82893 147 PHE G C 1
ATOM 13006 O O . PHE G 1 150 ? 164.77055 68.97604 25.03181 1.000 31.63884 147 PHE G O 1
ATOM 13014 N N . LYS G 1 151 ? 164.20423 69.37962 27.16874 1.000 30.53465 148 LYS G N 1
ATOM 13015 C CA . LYS G 1 151 ? 164.03658 70.80135 26.91478 1.000 31.15468 148 LYS G CA 1
ATOM 13016 C C . LYS G 1 151 ? 165.35909 71.45060 26.52379 1.000 36.93685 148 LYS G C 1
ATOM 13017 O O . LYS G 1 151 ? 165.38012 72.36725 25.69356 1.000 37.76224 148 LYS G O 1
ATOM 13023 N N . GLU G 1 152 ? 166.47850 70.98817 27.10702 1.000 34.75529 149 GLU G N 1
ATOM 13024 C CA . GLU G 1 152 ? 167.78238 71.51539 26.70496 1.000 39.68363 149 GLU G CA 1
ATOM 13025 C C . GLU G 1 152 ? 168.13735 71.09373 25.28460 1.000 40.26343 149 GLU G C 1
ATOM 13026 O O . GLU G 1 152 ? 168.65621 71.89867 24.50226 1.000 41.16192 149 GLU G O 1
ATOM 13032 N N . ARG G 1 153 ? 167.88589 69.83161 24.93659 1.000 39.73190 150 ARG G N 1
ATOM 13033 C CA . ARG G 1 153 ? 168.23731 69.34389 23.61194 1.000 39.95850 150 ARG G CA 1
ATOM 13034 C C . ARG G 1 153 ? 167.28077 69.84081 22.53068 1.000 40.85259 150 ARG G C 1
ATOM 13035 O O . ARG G 1 153 ? 167.65384 69.87158 21.35294 1.000 40.18901 150 ARG G O 1
ATOM 13043 N N . GLY G 1 154 ? 166.05585 70.21076 22.89611 1.000 36.32483 151 GLY G N 1
ATOM 13044 C CA . GLY G 1 154 ? 165.06541 70.57250 21.91141 1.000 36.35443 151 GLY G CA 1
ATOM 13045 C C . GLY G 1 154 ? 164.38246 69.42438 21.19210 1.000 35.29339 151 GLY G C 1
ATOM 13046 O O . GLY G 1 154 ? 163.56835 69.69338 20.30650 1.000 35.16991 151 GLY G O 1
ATOM 13047 N N . THR G 1 155 ? 164.68863 68.16138 21.52370 1.000 34.43871 152 THR G N 1
ATOM 13048 C CA . THR G 1 155 ? 163.97752 67.00075 20.98036 1.000 36.33329 152 THR G CA 1
ATOM 13049 C C . THR G 1 155 ? 163.80902 65.94463 22.06840 1.000 34.07741 152 THR G C 1
ATOM 13050 O O . THR G 1 155 ? 164.50195 65.95474 23.08833 1.000 34.49731 152 THR G O 1
ATOM 13054 N N . GLY G 1 156 ? 162.89168 65.02072 21.83309 1.000 31.70016 153 GLY G N 1
ATOM 13055 C CA . GLY G 1 156 ? 162.74541 63.88853 22.72238 1.000 32.27120 153 GLY G CA 1
ATOM 13056 C C . GLY G 1 156 ? 161.42629 63.18472 22.52421 1.000 32.85097 153 GLY G C 1
ATOM 13057 O O . GLY G 1 156 ? 160.46841 63.72390 21.95829 1.000 34.61294 153 GLY G O 1
ATOM 13058 N N . SER G 1 157 ? 161.37915 61.94546 23.01501 1.000 28.71764 154 SER G N 1
ATOM 13059 C CA . SER G 1 157 ? 160.15135 61.16333 23.03668 1.000 26.59068 154 SER G CA 1
ATOM 13060 C C . SER G 1 157 ? 160.04562 60.42528 24.36702 1.000 26.49759 154 SER G C 1
ATOM 13061 O O . SER G 1 157 ? 160.97687 59.71848 24.77682 1.000 25.79615 154 SER G O 1
ATOM 13064 N N . LEU G 1 158 ? 158.92042 60.61670 25.05076 1.000 22.34422 155 LEU G N 1
ATOM 13065 C CA . LEU G 1 158 ? 158.64070 59.93798 26.30668 1.000 22.25974 155 LEU G CA 1
ATOM 13066 C C . LEU G 1 158 ? 157.48314 58.98518 26.07903 1.000 24.50436 155 LEU G C 1
ATOM 13067 O O . LEU G 1 158 ? 156.41176 59.40975 25.62561 1.000 26.64463 155 LEU G O 1
ATOM 13072 N N . VAL G 1 159 ? 157.70755 57.70186 26.36940 1.000 25.99206 156 VAL G N 1
ATOM 13073 C CA . VAL G 1 159 ? 156.69928 56.65634 26.24021 1.000 25.53864 156 VAL G CA 1
ATOM 13074 C C . VAL G 1 159 ? 156.35600 56.16602 27.63944 1.000 27.55456 156 VAL G C 1
ATOM 13075 O O . VAL G 1 159 ? 157.23611 55.71189 28.38292 1.000 26.62026 156 VAL G O 1
ATOM 13079 N N . ILE G 1 160 ? 155.07797 56.23572 27.99176 1.000 26.15377 157 ILE G N 1
ATOM 13080 C CA . ILE G 1 160 ? 154.60338 55.83944 29.31323 1.000 28.48711 157 ILE G CA 1
ATOM 13081 C C . ILE G 1 160 ? 153.86015 54.51460 29.20086 1.000 27.54534 157 ILE G C 1
ATOM 13082 O O . ILE G 1 160 ? 152.89748 54.39334 28.42857 1.000 26.99928 157 ILE G O 1
ATOM 13087 N N . THR G 1 161 ? 154.28295 53.52823 29.98637 1.000 28.22937 158 THR G N 1
ATOM 13088 C CA . THR G 1 161 ? 153.51801 52.29121 30.10456 1.000 26.75346 158 THR G CA 1
ATOM 13089 C C . THR G 1 161 ? 152.39408 52.52567 31.10348 1.000 26.71785 158 THR G C 1
ATOM 13090 O O . THR G 1 161 ? 152.62942 52.59637 32.32065 1.000 22.52856 158 THR G O 1
ATOM 13094 N N . ALA G 1 162 ? 151.17014 52.64971 30.59195 1.000 23.09650 159 ALA G N 1
ATOM 13095 C CA . ALA G 1 162 ? 150.01546 52.76697 31.46061 1.000 21.42249 159 ALA G CA 1
ATOM 13096 C C . ALA G 1 162 ? 149.42171 51.37934 31.65106 1.000 22.88885 159 ALA G C 1
ATOM 13097 O O . ALA G 1 162 ? 150.12863 50.44202 32.04211 1.000 23.39624 159 ALA G O 1
ATOM 13099 N N . SER G 1 163 ? 148.13144 51.23751 31.35526 1.000 25.07249 160 SER G N 1
ATOM 13100 C CA . SER G 1 163 ? 147.42459 49.96331 31.45360 1.000 21.90648 160 SER G CA 1
ATOM 13101 C C . SER G 1 163 ? 145.98548 50.14743 30.98763 1.000 24.55541 160 SER G C 1
ATOM 13102 O O . SER G 1 163 ? 145.43931 51.25149 31.09501 1.000 27.73997 160 SER G O 1
ATOM 13105 N N . MET G 1 164 ? 145.34357 49.08407 30.50312 1.000 24.62450 161 MET G N 1
ATOM 13106 C CA . MET G 1 164 ? 143.90137 49.17918 30.30277 1.000 27.55594 161 MET G CA 1
ATOM 13107 C C . MET G 1 164 ? 143.16893 49.40606 31.62136 1.000 28.76626 161 MET G C 1
ATOM 13108 O O . MET G 1 164 ? 142.01557 49.85007 31.60512 1.000 26.06444 161 MET G O 1
ATOM 13113 N N . SER G 1 165 ? 143.82512 49.12622 32.75895 1.000 26.99499 162 SER G N 1
ATOM 13114 C CA . SER G 1 165 ? 143.26182 49.44460 34.06644 1.000 27.18689 162 SER G CA 1
ATOM 13115 C C . SER G 1 165 ? 143.04487 50.93516 34.25387 1.000 25.58301 162 SER G C 1
ATOM 13116 O O . SER G 1 165 ? 142.29988 51.32382 35.15541 1.000 26.37858 162 SER G O 1
ATOM 13119 N N . GLY G 1 166 ? 143.71364 51.77813 33.46378 1.000 26.56105 163 GLY G N 1
ATOM 13120 C CA . GLY G 1 166 ? 143.40382 53.19484 33.47927 1.000 25.37583 163 GLY G CA 1
ATOM 13121 C C . GLY G 1 166 ? 142.15463 53.57882 32.70814 1.000 27.23585 163 GLY G C 1
ATOM 13122 O O . GLY G 1 166 ? 141.70180 54.72107 32.82412 1.000 26.56343 163 GLY G O 1
ATOM 13123 N N . HIS G 1 167 ? 141.58867 52.64819 31.93186 1.000 25.91156 164 HIS G N 1
ATOM 13124 C CA . HIS G 1 167 ? 140.36932 52.85909 31.15467 1.000 25.79751 164 HIS G CA 1
ATOM 13125 C C . HIS G 1 167 ? 139.14563 52.20327 31.77927 1.000 29.30501 164 HIS G C 1
ATOM 13126 O O . HIS G 1 167 ? 138.03909 52.75245 31.70320 1.000 27.44538 164 HIS G O 1
ATOM 13133 N N . ILE G 1 168 ? 139.30554 51.01100 32.34911 1.000 24.94006 165 ILE G N 1
ATOM 13134 C CA . ILE G 1 168 ? 138.19974 50.25504 32.90695 1.000 27.93139 165 ILE G CA 1
ATOM 13135 C C . ILE G 1 168 ? 138.59206 49.79578 34.30740 1.000 26.91157 165 ILE G C 1
ATOM 13136 O O . ILE G 1 168 ? 139.71876 50.00410 34.75475 1.000 28.66792 165 ILE G O 1
ATOM 13141 N N . ALA G 1 169 ? 137.64292 49.17502 34.99949 1.000 25.91538 166 ALA G N 1
ATOM 13142 C CA . ALA G 1 169 ? 137.89116 48.56858 36.30136 1.000 28.50238 166 ALA G CA 1
ATOM 13143 C C . ALA G 1 169 ? 137.97921 47.05658 36.13008 1.000 30.55826 166 ALA G C 1
ATOM 13144 O O . ALA G 1 169 ? 137.01483 46.41946 35.68902 1.000 29.88367 166 ALA G O 1
ATOM 13146 N N . ASN G 1 170 ? 139.12930 46.49222 36.49056 1.000 27.47442 167 ASN G N 1
ATOM 13147 C CA . ASN G 1 170 ? 139.34460 45.05993 36.37125 1.000 28.78215 167 ASN G CA 1
ATOM 13148 C C . ASN G 1 170 ? 138.36356 44.28797 37.24710 1.000 31.50711 167 ASN G C 1
ATOM 13149 O O . ASN G 1 170 ? 137.86722 44.78586 38.26403 1.000 29.72086 167 ASN G O 1
ATOM 13154 N N . PHE G 1 171 ? 138.09151 43.04713 36.83346 1.000 29.72787 168 PHE G N 1
ATOM 13155 C CA . PHE G 1 171 ? 137.11439 42.17049 37.46223 1.000 29.06394 168 PHE G CA 1
ATOM 13156 C C . PHE G 1 171 ? 137.62511 40.74259 37.30734 1.000 31.20715 168 PHE G C 1
ATOM 13157 O O . PHE G 1 171 ? 138.10263 40.38564 36.21832 1.000 30.69755 168 PHE G O 1
ATOM 13165 N N . PRO G 1 172 ? 137.54007 39.89791 38.35573 1.000 31.76436 169 PRO G N 1
ATOM 13166 C CA . PRO G 1 172 ? 136.89996 40.13125 39.65414 1.000 31.81149 169 PRO G CA 1
ATOM 13167 C C . PRO G 1 172 ? 137.81453 40.64901 40.76914 1.000 32.68006 169 PRO G C 1
ATOM 13168 O O . PRO G 1 172 ? 137.31683 40.90099 41.86508 1.000 31.66278 169 PRO G O 1
ATOM 13172 N N . GLN G 1 173 ? 139.10463 40.83021 40.49665 1.000 34.84929 170 GLN G N 1
ATOM 13173 C CA . GLN G 1 173 ? 140.02692 41.30968 41.51894 1.000 34.73057 170 GLN G CA 1
ATOM 13174 C C . GLN G 1 173 ? 139.88455 42.81900 41.68125 1.000 35.78531 170 GLN G C 1
ATOM 13175 O O . GLN G 1 173 ? 139.80282 43.55771 40.69612 1.000 39.85016 170 GLN G O 1
ATOM 13181 N N . GLU G 1 174 ? 139.81640 43.27465 42.92355 1.000 33.34166 171 GLU G N 1
ATOM 13182 C CA . GLU G 1 174 ? 139.68783 44.69708 43.20562 1.000 36.04293 171 GLU G CA 1
ATOM 13183 C C . GLU G 1 174 ? 141.07657 45.32094 43.31801 1.000 33.75964 171 GLU G C 1
ATOM 13184 O O . GLU G 1 174 ? 141.94425 44.79113 44.01432 1.000 30.38946 171 GLU G O 1
ATOM 13190 N N . GLN G 1 175 ? 141.29705 46.43289 42.60950 1.000 33.67398 172 GLN G N 1
ATOM 13191 C CA . GLN G 1 175 ? 142.62220 47.05076 42.59682 1.000 32.42225 172 GLN G CA 1
ATOM 13192 C C . GLN G 1 175 ? 142.51029 48.53719 42.28252 1.000 31.56388 172 GLN G C 1
ATOM 13193 O O . GLN G 1 175 ? 143.30274 49.08464 41.50692 1.000 31.51925 172 GLN G O 1
ATOM 13199 N N . THR G 1 176 ? 141.53701 49.20956 42.90783 1.000 27.42959 173 THR G N 1
ATOM 13200 C CA . THR G 1 176 ? 141.20450 50.57489 42.52349 1.000 29.49088 173 THR G CA 1
ATOM 13201 C C . THR G 1 176 ? 142.42372 51.48887 42.58451 1.000 28.41005 173 THR G C 1
ATOM 13202 O O . THR G 1 176 ? 142.58449 52.37037 41.73152 1.000 27.29212 173 THR G O 1
ATOM 13206 N N . SER G 1 177 ? 143.32037 51.26801 43.54871 1.000 25.32614 174 SER G N 1
ATOM 13207 C CA . SER G 1 177 ? 144.48635 52.14479 43.67185 1.000 24.84862 174 SER G CA 1
ATOM 13208 C C . SER G 1 177 ? 145.36594 52.08122 42.42712 1.000 26.52013 174 SER G C 1
ATOM 13209 O O . SER G 1 177 ? 145.86873 53.10833 41.95703 1.000 26.99831 174 SER G O 1
ATOM 13212 N N . TYR G 1 178 ? 145.56789 50.88134 41.87977 1.000 24.89958 175 TYR G N 1
ATOM 13213 C CA . TYR G 1 178 ? 146.34218 50.74733 40.64746 1.000 25.58329 175 TYR G CA 1
ATOM 13214 C C . TYR G 1 178 ? 145.59790 51.34838 39.45073 1.000 26.28563 175 TYR G C 1
ATOM 13215 O O . TYR G 1 178 ? 146.20013 52.04086 38.61568 1.000 24.83964 175 TYR G O 1
ATOM 13224 N N . ASN G 1 179 ? 144.28792 51.10427 39.35776 1.000 24.28981 176 ASN G N 1
ATOM 13225 C CA . ASN G 1 179 ? 143.48772 51.67200 38.27162 1.000 25.72333 176 ASN G CA 1
ATOM 13226 C C . ASN G 1 179 ? 143.59787 53.18818 38.23988 1.000 25.86029 176 ASN G C 1
ATOM 13227 O O . ASN G 1 179 ? 143.79560 53.79991 37.17750 1.000 20.64739 176 ASN G O 1
ATOM 13232 N N . VAL G 1 180 ? 143.48423 53.80780 39.40965 1.000 25.18068 177 VAL G N 1
ATOM 13233 C CA . VAL G 1 180 ? 143.53262 55.26207 39.50566 1.000 28.30270 177 VAL G CA 1
ATOM 13234 C C . VAL G 1 180 ? 144.89422 55.78458 39.06113 1.000 27.74262 177 VAL G C 1
ATOM 13235 O O . VAL G 1 180 ? 144.98089 56.75226 38.29482 1.000 25.97856 177 VAL G O 1
ATOM 13239 N N . ALA G 1 181 ? 145.97442 55.12421 39.49423 1.000 26.76170 178 ALA G N 1
ATOM 13240 C CA . ALA G 1 181 ? 147.31858 55.58392 39.15860 1.000 23.72486 178 ALA G CA 1
ATOM 13241 C C . ALA G 1 181 ? 147.56151 55.51995 37.65825 1.000 27.85187 178 ALA G C 1
ATOM 13242 O O . ALA G 1 181 ? 148.14960 56.44399 37.07261 1.000 26.50450 178 ALA G O 1
ATOM 13244 N N . LYS G 1 182 ? 147.09926 54.43868 37.01713 1.000 20.84209 179 LYS G N 1
ATOM 13245 C CA . LYS G 1 182 ? 147.27685 54.28033 35.57867 1.000 22.42336 179 LYS G CA 1
ATOM 13246 C C . LYS G 1 182 ? 146.39096 55.23520 34.78171 1.000 22.35290 179 LYS G C 1
ATOM 13247 O O . LYS G 1 182 ? 146.80188 55.70582 33.71966 1.000 23.30133 179 LYS G O 1
ATOM 13253 N N . ALA G 1 183 ? 145.19788 55.55779 35.27719 1.000 23.70390 180 ALA G N 1
ATOM 13254 C CA . ALA G 1 183 ? 144.42123 56.63127 34.65804 1.000 24.05650 180 ALA G CA 1
ATOM 13255 C C . ALA G 1 183 ? 145.17679 57.95019 34.72168 1.000 27.36225 180 ALA G C 1
ATOM 13256 O O . ALA G 1 183 ? 145.16362 58.73149 33.75934 1.000 24.08977 180 ALA G O 1
ATOM 13258 N N . GLY G 1 184 ? 145.84080 58.21147 35.85676 1.000 27.37707 181 GLY G N 1
ATOM 13259 C CA . GLY G 1 184 ? 146.69158 59.38699 35.96873 1.000 23.37366 181 GLY G CA 1
ATOM 13260 C C . GLY G 1 184 ? 147.81794 59.38891 34.95488 1.000 24.47279 181 GLY G C 1
ATOM 13261 O O . GLY G 1 184 ? 148.10484 60.41790 34.33725 1.000 27.22586 181 GLY G O 1
ATOM 13262 N N . CYS G 1 185 ? 148.43951 58.22532 34.73658 1.000 28.54656 182 CYS G N 1
ATOM 13263 C CA . CYS G 1 185 ? 149.51930 58.11749 33.75769 1.000 29.06425 182 CYS G CA 1
ATOM 13264 C C . CYS G 1 185 ? 149.03284 58.42787 32.34707 1.000 27.47904 182 CYS G C 1
ATOM 13265 O O . CYS G 1 185 ? 149.72747 59.10330 31.58085 1.000 28.46519 182 CYS G O 1
ATOM 13268 N N . ILE G 1 186 ? 147.84931 57.93085 31.98119 1.000 26.11930 183 ILE G N 1
ATOM 13269 C CA . ILE G 1 186 ? 147.29830 58.20418 30.65480 1.000 24.27452 183 ILE G CA 1
ATOM 13270 C C . ILE G 1 186 ? 147.08381 59.70377 30.46330 1.000 24.04194 183 ILE G C 1
ATOM 13271 O O . ILE G 1 186 ? 147.43857 60.27024 29.42462 1.000 22.34803 183 ILE G O 1
ATOM 13276 N N . HIS G 1 187 ? 146.48779 60.37174 31.45544 1.000 21.62466 184 HIS G N 1
ATOM 13277 C CA . HIS G 1 187 ? 146.23655 61.79416 31.26576 1.000 25.76610 184 HIS G CA 1
ATOM 13278 C C . HIS G 1 187 ? 147.51357 62.60898 31.39280 1.000 25.00840 184 HIS G C 1
ATOM 13279 O O . HIS G 1 187 ? 147.63448 63.66117 30.75018 1.000 27.14500 184 HIS G O 1
ATOM 13286 N N . MET G 1 188 ? 148.46802 62.14069 32.20180 1.000 23.60564 185 MET G N 1
ATOM 13287 C CA . MET G 1 188 ? 149.76638 62.79561 32.26746 1.000 21.57291 185 MET G CA 1
ATOM 13288 C C . MET G 1 188 ? 150.38915 62.90050 30.88451 1.000 24.58950 185 MET G C 1
ATOM 13289 O O . MET G 1 188 ? 150.97865 63.92916 30.53741 1.000 24.82483 185 MET G O 1
ATOM 13294 N N . ALA G 1 189 ? 150.25302 61.84970 30.07390 1.000 23.37853 186 ALA G N 1
ATOM 13295 C CA . ALA G 1 189 ? 150.84612 61.87112 28.74273 1.000 24.81739 186 ALA G CA 1
ATOM 13296 C C . ALA G 1 189 ? 150.16537 62.91046 27.85443 1.000 26.88610 186 ALA G C 1
ATOM 13297 O O . ALA G 1 189 ? 150.83713 63.64395 27.11053 1.000 25.44174 186 ALA G O 1
ATOM 13299 N N . ARG G 1 190 ? 148.83251 62.99071 27.91716 1.000 26.70889 187 ARG G N 1
ATOM 13300 C CA . ARG G 1 190 ? 148.12100 64.02779 27.17471 1.000 27.90206 187 ARG G CA 1
ATOM 13301 C C . ARG G 1 190 ? 148.54068 65.40882 27.64027 1.000 26.47815 187 ARG G C 1
ATOM 13302 O O . ARG G 1 190 ? 148.80570 66.30346 26.82724 1.000 28.02324 187 ARG G O 1
ATOM 13310 N N . SER G 1 191 ? 148.58271 65.60448 28.96095 1.000 25.26307 188 SER G N 1
ATOM 13311 C CA . SER G 1 191 ? 148.87116 66.92230 29.51201 1.000 27.14386 188 SER G CA 1
ATOM 13312 C C . SER G 1 191 ? 150.31186 67.34374 29.22429 1.000 27.73629 188 SER G C 1
ATOM 13313 O O . SER G 1 191 ? 150.56967 68.51148 28.89167 1.000 25.66891 188 SER G O 1
ATOM 13316 N N . LEU G 1 192 ? 151.26324 66.40642 29.33117 1.000 27.19360 189 LEU G N 1
ATOM 13317 C CA . LEU G 1 192 ? 152.65910 66.73615 29.04174 1.000 26.80158 189 LEU G CA 1
ATOM 13318 C C . LEU G 1 192 ? 152.89088 66.90833 27.55321 1.000 27.55770 189 LEU G C 1
ATOM 13319 O O . LEU G 1 192 ? 153.79186 67.65029 27.15460 1.000 30.34303 189 LEU G O 1
ATOM 13324 N N . ALA G 1 193 ? 152.12438 66.20300 26.71994 1.000 27.88260 190 ALA G N 1
ATOM 13325 C CA . ALA G 1 193 ? 152.25244 66.40162 25.28188 1.000 30.25410 190 ALA G CA 1
ATOM 13326 C C . ALA G 1 193 ? 151.96797 67.85066 24.92521 1.000 28.67977 190 ALA G C 1
ATOM 13327 O O . ALA G 1 193 ? 152.59820 68.41467 24.02738 1.000 28.11824 190 ALA G O 1
ATOM 13329 N N . ASN G 1 194 ? 151.02875 68.47146 25.63480 1.000 28.47630 191 ASN G N 1
ATOM 13330 C CA . ASN G 1 194 ? 150.76122 69.88879 25.44509 1.000 29.39390 191 ASN G CA 1
ATOM 13331 C C . ASN G 1 194 ? 151.82225 70.75088 26.12547 1.000 30.07392 191 ASN G C 1
ATOM 13332 O O . ASN G 1 194 ? 152.32594 71.70499 25.51868 1.000 30.25985 191 ASN G O 1
ATOM 13337 N N . GLU G 1 195 ? 152.19767 70.42279 27.37006 1.000 26.82703 192 GLU G N 1
ATOM 13338 C CA . GLU G 1 195 ? 153.18342 71.24613 28.07555 1.000 29.88931 192 GLU G CA 1
ATOM 13339 C C . GLU G 1 195 ? 154.50311 71.29229 27.31693 1.000 30.39904 192 GLU G C 1
ATOM 13340 O O . GLU G 1 195 ? 155.14990 72.34272 27.23965 1.000 30.05649 192 GLU G O 1
ATOM 13346 N N . TRP G 1 196 ? 154.91681 70.16002 26.75120 1.000 28.28014 193 TRP G N 1
ATOM 13347 C CA . TRP G 1 196 ? 156.20943 70.02373 26.09382 1.000 29.99884 193 TRP G CA 1
ATOM 13348 C C . TRP G 1 196 ? 156.11687 70.19792 24.57867 1.000 30.96632 193 TRP G C 1
ATOM 13349 O O . TRP G 1 196 ? 156.99326 69.71251 23.85232 1.000 29.92244 193 TRP G O 1
ATOM 13360 N N . ARG G 1 197 ? 155.07886 70.88726 24.09426 1.000 30.96306 194 ARG G N 1
ATOM 13361 C CA . ARG G 1 197 ? 154.75824 70.91532 22.66614 1.000 30.48373 194 ARG G CA 1
ATOM 13362 C C . ARG G 1 197 ? 155.87121 71.51376 21.80770 1.000 30.43838 194 ARG G C 1
ATOM 13363 O O . ARG G 1 197 ? 155.93755 71.22324 20.60862 1.000 29.81469 194 ARG G O 1
ATOM 13371 N N . ASP G 1 198 ? 156.74866 72.32984 22.38130 1.000 31.18148 195 ASP G N 1
ATOM 13372 C CA . ASP G 1 198 ? 157.83687 72.91525 21.61107 1.000 33.01204 195 ASP G CA 1
ATOM 13373 C C . ASP G 1 198 ? 159.07100 72.02036 21.48875 1.000 30.57867 195 ASP G C 1
ATOM 13374 O O . ASP G 1 198 ? 159.96350 72.35752 20.70340 1.000 30.28747 195 ASP G O 1
ATOM 13379 N N . PHE G 1 199 ? 159.18019 70.91333 22.24635 1.000 28.57453 196 PHE G N 1
ATOM 13380 C CA . PHE G 1 199 ? 160.43231 70.14098 22.21163 1.000 27.15742 196 PHE G CA 1
ATOM 13381 C C . PHE G 1 199 ? 160.29908 68.61959 22.33014 1.000 30.74797 196 PHE G C 1
ATOM 13382 O O . PHE G 1 199 ? 161.26869 67.92919 21.99891 1.000 34.57405 196 PHE G O 1
ATOM 13390 N N . ALA G 1 200 ? 159.18472 68.04345 22.77737 1.000 27.25341 197 ALA G N 1
ATOM 13391 C CA . ALA G 1 200 ? 159.15127 66.58735 22.89780 1.000 26.68504 197 ALA G CA 1
ATOM 13392 C C . ALA G 1 200 ? 157.73607 66.04445 22.70425 1.000 27.08112 197 ALA G C 1
ATOM 13393 O O . ALA G 1 200 ? 156.74617 66.73059 22.96814 1.000 28.83855 197 ALA G O 1
ATOM 13395 N N . ARG G 1 201 ? 157.65424 64.80128 22.23123 1.000 26.17174 198 ARG G N 1
ATOM 13396 C CA . ARG G 1 201 ? 156.39358 64.07513 22.12939 1.000 23.00496 198 ARG G CA 1
ATOM 13397 C C . ARG G 1 201 ? 156.22166 63.18955 23.35743 1.000 25.55340 198 ARG G C 1
ATOM 13398 O O . ARG G 1 201 ? 157.20498 62.71244 23.93012 1.000 25.88898 198 ARG G O 1
ATOM 13406 N N . VAL G 1 202 ? 154.96552 62.98642 23.76473 1.000 23.62974 199 VAL G N 1
ATOM 13407 C CA . VAL G 1 202 ? 154.61507 62.16466 24.92194 1.000 21.13471 199 VAL G CA 1
ATOM 13408 C C . VAL G 1 202 ? 153.40692 61.31379 24.56132 1.000 21.73946 199 VAL G C 1
ATOM 13409 O O . VAL G 1 202 ? 152.38089 61.83704 24.12371 1.000 21.54669 199 VAL G O 1
ATOM 13413 N N . ASN G 1 203 ? 153.51266 60.00230 24.76154 1.000 24.70439 200 ASN G N 1
ATOM 13414 C CA . ASN G 1 203 ? 152.44387 59.08004 24.39671 1.000 22.48304 200 ASN G CA 1
ATOM 13415 C C . ASN G 1 203 ? 152.40062 57.96474 25.42410 1.000 23.93879 200 ASN G C 1
ATOM 13416 O O . ASN G 1 203 ? 153.39177 57.69760 26.10338 1.000 21.24649 200 ASN G O 1
ATOM 13421 N N . SER G 1 204 ? 151.25333 57.30284 25.53624 1.000 22.68732 201 SER G N 1
ATOM 13422 C CA . SER G 1 204 ? 151.15723 56.15612 26.42615 1.000 26.28861 201 SER G CA 1
ATOM 13423 C C . SER G 1 204 ? 150.72989 54.91232 25.66276 1.000 27.95760 201 SER G C 1
ATOM 13424 O O . SER G 1 204 ? 150.03574 54.98909 24.64312 1.000 23.63397 201 SER G O 1
ATOM 13427 N N . ILE G 1 205 ? 151.16348 53.76826 26.18935 1.000 26.00724 202 ILE G N 1
ATOM 13428 C CA . ILE G 1 205 ? 150.70677 52.44713 25.79408 1.000 24.41079 202 ILE G CA 1
ATOM 13429 C C . ILE G 1 205 ? 149.95179 51.85945 26.97834 1.000 24.72967 202 ILE G C 1
ATOM 13430 O O . ILE G 1 205 ? 150.42289 51.95316 28.11704 1.000 24.29614 202 ILE G O 1
ATOM 13435 N N . SER G 1 206 ? 148.77718 51.26746 26.71634 1.000 23.79107 203 SER G N 1
ATOM 13436 C CA . SER G 1 206 ? 147.92546 50.67526 27.75192 1.000 24.38562 203 SER G CA 1
ATOM 13437 C C . SER G 1 206 ? 147.75342 49.19129 27.45806 1.000 27.73667 203 SER G C 1
ATOM 13438 O O . SER G 1 206 ? 146.82769 48.80028 26.73026 1.000 27.00522 203 SER G O 1
ATOM 13441 N N . PRO G 1 207 ? 148.61546 48.33152 27.99924 1.000 27.24906 204 PRO G N 1
ATOM 13442 C CA . PRO G 1 207 ? 148.45514 46.89499 27.77311 1.000 26.87982 204 PRO G CA 1
ATOM 13443 C C . PRO G 1 207 ? 147.28870 46.32778 28.56719 1.000 30.29971 204 PRO G C 1
ATOM 13444 O O . PRO G 1 207 ? 146.92361 46.83029 29.63603 1.000 30.42866 204 PRO G O 1
ATOM 13448 N N . GLY G 1 208 ? 146.69779 45.26847 28.01561 1.000 27.92159 205 GLY G N 1
ATOM 13449 C CA . GLY G 1 208 ? 145.80664 44.40105 28.76069 1.000 24.82902 205 GLY G CA 1
ATOM 13450 C C . GLY G 1 208 ? 146.60724 43.35469 29.50192 1.000 26.91236 205 GLY G C 1
ATOM 13451 O O . GLY G 1 208 ? 147.74874 43.59246 29.91289 1.000 29.61681 205 GLY G O 1
ATOM 13452 N N . TYR G 1 209 ? 146.01873 42.17015 29.66422 1.000 24.57454 206 TYR G N 1
ATOM 13453 C CA . TYR G 1 209 ? 146.67065 41.09837 30.40710 1.000 27.73965 206 TYR G CA 1
ATOM 13454 C C . TYR G 1 209 ? 147.81349 40.51482 29.57940 1.000 31.31101 206 TYR G C 1
ATOM 13455 O O . TYR G 1 209 ? 147.58176 39.89028 28.53486 1.000 29.34571 206 TYR G O 1
ATOM 13464 N N . ILE G 1 210 ? 149.04423 40.71097 30.05831 1.000 26.47157 207 ILE G N 1
ATOM 13465 C CA . ILE G 1 210 ? 150.26078 40.27425 29.38359 1.000 27.08428 207 ILE G CA 1
ATOM 13466 C C . ILE G 1 210 ? 150.97844 39.27598 30.28280 1.000 29.83861 207 ILE G C 1
ATOM 13467 O O . ILE G 1 210 ? 151.10777 39.49115 31.49672 1.000 31.98391 207 ILE G O 1
ATOM 13472 N N . ASP G 1 211 ? 151.44475 38.18422 29.68987 1.000 29.80352 208 ASP G N 1
ATOM 13473 C CA . ASP G 1 211 ? 152.02397 37.08846 30.46408 1.000 31.91061 208 ASP G CA 1
ATOM 13474 C C . ASP G 1 211 ? 153.50147 37.39235 30.71856 1.000 30.92017 208 ASP G C 1
ATOM 13475 O O . ASP G 1 211 ? 154.41297 36.84164 30.09442 1.000 27.93400 208 ASP G O 1
ATOM 13480 N N . THR G 1 212 ? 153.73742 38.31072 31.65775 1.000 33.74784 209 THR G N 1
ATOM 13481 C CA . THR G 1 212 ? 155.09083 38.71628 32.03492 1.000 31.62051 209 THR G CA 1
ATOM 13482 C C . THR G 1 212 ? 155.55127 38.11387 33.35227 1.000 34.26618 209 THR G C 1
ATOM 13483 O O . THR G 1 212 ? 156.74019 38.22673 33.68292 1.000 36.15573 209 THR G O 1
ATOM 13487 N N . GLY G 1 213 ? 154.64864 37.48686 34.11290 1.000 35.34003 210 GLY G N 1
ATOM 13488 C CA . GLY G 1 213 ? 154.92849 37.04749 35.46751 1.000 35.38188 210 GLY G CA 1
ATOM 13489 C C . GLY G 1 213 ? 154.51254 38.03949 36.53677 1.000 38.01413 210 GLY G C 1
ATOM 13490 O O . GLY G 1 213 ? 154.58429 37.71286 37.73195 1.000 35.97155 210 GLY G O 1
ATOM 13491 N N . LEU G 1 214 ? 154.08018 39.24016 36.13429 1.000 39.06911 211 LEU G N 1
ATOM 13492 C CA . LEU G 1 214 ? 153.60583 40.24308 37.08280 1.000 40.97899 211 LEU G CA 1
ATOM 13493 C C . LEU G 1 214 ? 152.33157 39.79050 37.79017 1.000 43.11773 211 LEU G C 1
ATOM 13494 O O . LEU G 1 214 ? 152.10757 40.16116 38.94801 1.000 43.83558 211 LEU G O 1
ATOM 13499 N N . SER G 1 215 ? 151.49154 38.99535 37.12028 1.000 42.63401 212 SER G N 1
ATOM 13500 C CA . SER G 1 215 ? 150.25334 38.48623 37.69951 1.000 44.34881 212 SER G CA 1
ATOM 13501 C C . SER G 1 215 ? 150.41181 37.08774 38.29525 1.000 46.89013 212 SER G C 1
ATOM 13502 O O . SER G 1 215 ? 149.40783 36.40806 38.53604 1.000 46.63331 212 SER G O 1
ATOM 13505 N N . ASP G 1 216 ? 151.64579 36.64241 38.54721 1.000 48.97191 213 ASP G N 1
ATOM 13506 C CA . ASP G 1 216 ? 151.83841 35.28936 39.06608 1.000 52.04539 213 ASP G CA 1
ATOM 13507 C C . ASP G 1 216 ? 151.19423 35.08563 40.43574 1.000 51.80627 213 ASP G C 1
ATOM 13508 O O . ASP G 1 216 ? 150.92050 33.93930 40.81054 1.000 51.56161 213 ASP G O 1
ATOM 13513 N N . PHE G 1 217 ? 150.92835 36.16216 41.18163 1.000 52.50846 214 PHE G N 1
ATOM 13514 C CA . PHE G 1 217 ? 150.25961 36.04875 42.47545 1.000 54.63534 214 PHE G CA 1
ATOM 13515 C C . PHE G 1 217 ? 148.75817 35.77899 42.36227 1.000 54.59667 214 PHE G C 1
ATOM 13516 O O . PHE G 1 217 ? 148.13414 35.43876 43.37278 1.000 55.36149 214 PHE G O 1
ATOM 13524 N N . VAL G 1 218 ? 148.17034 35.90321 41.17422 1.000 52.79490 215 VAL G N 1
ATOM 13525 C CA . VAL G 1 218 ? 146.72450 35.77179 40.98986 1.000 51.13395 215 VAL G CA 1
ATOM 13526 C C . VAL G 1 218 ? 146.35375 34.30168 40.79539 1.000 53.94464 215 VAL G C 1
ATOM 13527 O O . VAL G 1 218 ? 146.96366 33.61871 39.95790 1.000 54.41433 215 VAL G O 1
ATOM 13531 N N . PRO G 1 219 ? 145.35906 33.78127 41.52527 1.000 53.70164 216 PRO G N 1
ATOM 13532 C CA . PRO G 1 219 ? 144.95531 32.37703 41.35092 1.000 51.56856 216 PRO G CA 1
ATOM 13533 C C . PRO G 1 219 ? 144.62549 32.06296 39.90193 1.000 53.90139 216 PRO G C 1
ATOM 13534 O O . PRO G 1 219 ? 144.15138 32.91898 39.15426 1.000 55.31131 216 PRO G O 1
ATOM 13538 N N . LYS G 1 220 ? 144.86077 30.80885 39.51342 1.000 57.77495 217 LYS G N 1
ATOM 13539 C CA . LYS G 1 220 ? 144.63545 30.41901 38.12624 1.000 61.49912 217 LYS G CA 1
ATOM 13540 C C . LYS G 1 220 ? 143.15422 30.36718 37.76506 1.000 61.21386 217 LYS G C 1
ATOM 13541 O O . LYS G 1 220 ? 142.81886 30.45418 36.57894 1.000 61.87962 217 LYS G O 1
ATOM 13547 N N . GLU G 1 221 ? 142.26245 30.23253 38.74970 1.000 59.73674 218 GLU G N 1
ATOM 13548 C CA . GLU G 1 221 ? 140.83163 30.30007 38.45912 1.000 58.04591 218 GLU G CA 1
ATOM 13549 C C . GLU G 1 221 ? 140.41980 31.71826 38.08231 1.000 50.42530 218 GLU G C 1
ATOM 13550 O O . GLU G 1 221 ? 139.55879 31.91502 37.21637 1.000 46.24839 218 GLU G O 1
ATOM 13556 N N . THR G 1 222 ? 141.00365 32.71788 38.74866 1.000 45.95730 219 THR G N 1
ATOM 13557 C CA . THR G 1 222 ? 140.77981 34.10227 38.35556 1.000 45.77794 219 THR G CA 1
ATOM 13558 C C . THR G 1 222 ? 141.37905 34.37484 36.98538 1.000 46.51993 219 THR G C 1
ATOM 13559 O O . THR G 1 222 ? 140.74234 34.99522 36.12382 1.000 44.84652 219 THR G O 1
ATOM 13563 N N . GLN G 1 223 ? 142.61346 33.92341 36.77133 1.000 46.48995 220 GLN G N 1
ATOM 13564 C CA . GLN G 1 223 ? 143.24354 34.12206 35.47757 1.000 48.17918 220 GLN G CA 1
ATOM 13565 C C . GLN G 1 223 ? 142.47953 33.39041 34.38785 1.000 49.32359 220 GLN G C 1
ATOM 13566 O O . GLN G 1 223 ? 142.45644 33.84376 33.23725 1.000 52.56710 220 GLN G O 1
ATOM 13572 N N . GLN G 1 224 ? 141.80374 32.29236 34.74233 1.000 48.74054 221 GLN G N 1
ATOM 13573 C CA . GLN G 1 224 ? 140.93857 31.60242 33.78828 1.000 50.67758 221 GLN G CA 1
ATOM 13574 C C . GLN G 1 224 ? 139.74603 32.46451 33.40001 1.000 46.87396 221 GLN G C 1
ATOM 13575 O O . GLN G 1 224 ? 139.32383 32.46801 32.23690 1.000 47.42975 221 GLN G O 1
ATOM 13581 N N . LEU G 1 225 ? 139.18758 33.19889 34.36357 1.000 42.76382 222 LEU G N 1
ATOM 13582 C CA . LEU G 1 225 ? 138.02482 34.03224 34.08421 1.000 40.27103 222 LEU G CA 1
ATOM 13583 C C . LEU G 1 225 ? 138.37482 35.20621 33.17482 1.000 37.48130 222 LEU G C 1
ATOM 13584 O O . LEU G 1 225 ? 137.54196 35.62538 32.36267 1.000 37.49839 222 LEU G O 1
ATOM 13589 N N . TRP G 1 226 ? 139.59356 35.74377 33.29330 1.000 36.44111 223 TRP G N 1
ATOM 13590 C CA . TRP G 1 226 ? 140.02953 36.80701 32.39283 1.000 34.60490 223 TRP G CA 1
ATOM 13591 C C . TRP G 1 226 ? 139.93226 36.37116 30.93595 1.000 33.71655 223 TRP G C 1
ATOM 13592 O O . TRP G 1 226 ? 139.51227 37.15200 30.07387 1.000 28.86984 223 TRP G O 1
ATOM 13603 N N . HIS G 1 227 ? 140.31412 35.12162 30.64489 1.000 34.15389 224 HIS G N 1
ATOM 13604 C CA . HIS G 1 227 ? 140.41256 34.68971 29.25406 1.000 35.26848 224 HIS G CA 1
ATOM 13605 C C . HIS G 1 227 ? 139.05268 34.69895 28.57056 1.000 34.47350 224 HIS G C 1
ATOM 13606 O O . HIS G 1 227 ? 138.95283 35.04475 27.38983 1.000 37.12950 224 HIS G O 1
ATOM 13613 N N . SER G 1 228 ? 137.98684 34.35984 29.30229 1.000 31.14898 225 SER G N 1
ATOM 13614 C CA . SER G 1 228 ? 136.64518 34.43053 28.72335 1.000 34.23809 225 SER G CA 1
ATOM 13615 C C . SER G 1 228 ? 136.20589 35.86934 28.42800 1.000 32.82080 225 SER G C 1
ATOM 13616 O O . SER G 1 228 ? 135.24960 36.06843 27.66979 1.000 33.02815 225 SER G O 1
ATOM 13619 N N . MET G 1 229 ? 136.88306 36.87486 28.99036 1.000 30.67068 226 MET G N 1
ATOM 13620 C CA . MET G 1 229 ? 136.52488 38.27210 28.76430 1.000 31.45200 226 MET G CA 1
ATOM 13621 C C . MET G 1 229 ? 137.36564 38.94674 27.68569 1.000 32.68014 226 MET G C 1
ATOM 13622 O O . MET G 1 229 ? 137.01472 40.04629 27.24464 1.000 30.75942 226 MET G O 1
ATOM 13627 N N . ILE G 1 230 ? 138.46030 38.31741 27.26563 1.000 30.31850 227 ILE G N 1
ATOM 13628 C CA . ILE G 1 230 ? 139.33712 38.85599 26.22817 1.000 26.63906 227 ILE G CA 1
ATOM 13629 C C . ILE G 1 230 ? 138.86019 38.29457 24.89172 1.000 27.22471 227 ILE G C 1
ATOM 13630 O O . ILE G 1 230 ? 138.93603 37.06737 24.68910 1.000 23.72614 227 ILE G O 1
ATOM 13635 N N . PRO G 1 231 ? 138.35668 39.13121 23.96385 1.000 28.44533 228 PRO G N 1
ATOM 13636 C CA . PRO G 1 231 ? 137.94270 38.59882 22.64851 1.000 27.21947 228 PRO G CA 1
ATOM 13637 C C . PRO G 1 231 ? 138.98636 37.70546 21.98776 1.000 25.59830 228 PRO G C 1
ATOM 13638 O O . PRO G 1 231 ? 138.61996 36.68985 21.39096 1.000 26.96222 228 PRO G O 1
ATOM 13642 N N . MET G 1 232 ? 140.27692 38.02630 22.09230 1.000 27.45272 229 MET G N 1
ATOM 13643 C CA . MET G 1 232 ? 141.26145 37.12481 21.49862 1.000 28.49335 229 MET G CA 1
ATOM 13644 C C . MET G 1 232 ? 141.42517 35.82047 22.27168 1.000 27.12475 229 MET G C 1
ATOM 13645 O O . MET G 1 232 ? 142.06943 34.90311 21.75033 1.000 25.40725 229 MET G O 1
ATOM 13650 N N . GLY G 1 233 ? 140.90600 35.73495 23.49956 1.000 25.33031 230 GLY G N 1
ATOM 13651 C CA . GLY G 1 233 ? 140.84675 34.47915 24.22990 1.000 26.52341 230 GLY G CA 1
ATOM 13652 C C . GLY G 1 233 ? 142.13388 34.04475 24.88970 1.000 28.72346 230 GLY G C 1
ATOM 13653 O O . GLY G 1 233 ? 142.26827 32.87326 25.23511 1.000 27.49399 230 GLY G O 1
ATOM 13654 N N . ARG G 1 234 ? 143.08260 34.95473 25.08627 1.000 27.25476 231 ARG G N 1
ATOM 13655 C CA . ARG G 1 234 ? 144.40069 34.58984 25.58192 1.000 28.84751 231 ARG G CA 1
ATOM 13656 C C . ARG G 1 234 ? 145.06029 35.83344 26.16596 1.000 28.95862 231 ARG G C 1
ATOM 13657 O O . ARG G 1 234 ? 144.67734 36.96671 25.85473 1.000 26.81872 231 ARG G O 1
ATOM 13665 N N . ASP G 1 235 ? 146.05314 35.60536 27.02205 1.000 28.29368 232 ASP G N 1
ATOM 13666 C CA . ASP G 1 235 ? 146.94557 36.67979 27.43742 1.000 28.84045 232 ASP G CA 1
ATOM 13667 C C . ASP G 1 235 ? 147.82175 37.11248 26.27045 1.000 27.08648 232 ASP G C 1
ATOM 13668 O O . ASP G 1 235 ? 148.11486 36.32966 25.36515 1.000 27.03603 232 ASP G O 1
ATOM 13673 N N . GLY G 1 236 ? 148.25926 38.36406 26.30697 1.000 22.23385 233 GLY G N 1
ATOM 13674 C CA . GLY G 1 236 ? 149.25896 38.80919 25.37128 1.000 22.46299 233 GLY G CA 1
ATOM 13675 C C . GLY G 1 236 ? 150.64684 38.38422 25.81485 1.000 26.27424 233 GLY G C 1
ATOM 13676 O O . GLY G 1 236 ? 150.86292 37.92085 26.93217 1.000 25.66697 233 GLY G O 1
ATOM 13677 N N . LEU G 1 237 ? 151.60414 38.54914 24.91186 1.000 27.26890 234 LEU G N 1
ATOM 13678 C CA . LEU G 1 237 ? 153.00883 38.29616 25.19635 1.000 28.90413 234 LEU G CA 1
ATOM 13679 C C . LEU G 1 237 ? 153.76361 39.59414 24.99461 1.000 28.78155 234 LEU G C 1
ATOM 13680 O O . LEU G 1 237 ? 153.43492 40.36710 24.08932 1.000 30.18368 234 LEU G O 1
ATOM 13685 N N . ALA G 1 238 ? 154.78187 39.82864 25.82941 1.000 29.83883 235 ALA G N 1
ATOM 13686 C CA . ALA G 1 238 ? 155.47847 41.11193 25.78761 1.000 29.06254 235 ALA G CA 1
ATOM 13687 C C . ALA G 1 238 ? 156.10880 41.35958 24.42542 1.000 28.69268 235 ALA G C 1
ATOM 13688 O O . ALA G 1 238 ? 156.24532 42.51616 24.00676 1.000 27.23405 235 ALA G O 1
ATOM 13690 N N . LYS G 1 239 ? 156.46520 40.29254 23.70613 1.000 28.93997 236 LYS G N 1
ATOM 13691 C CA . LYS G 1 239 ? 157.03223 40.45334 22.37171 1.000 30.66848 236 LYS G CA 1
ATOM 13692 C C . LYS G 1 239 ? 156.04084 41.05200 21.37693 1.000 29.68088 236 LYS G C 1
ATOM 13693 O O . LYS G 1 239 ? 156.46495 41.54141 20.32353 1.000 26.47438 236 LYS G O 1
ATOM 13699 N N . GLU G 1 240 ? 154.73764 41.00686 21.67269 1.000 30.41633 237 GLU G N 1
ATOM 13700 C CA . GLU G 1 240 ? 153.71485 41.61724 20.82765 1.000 28.89136 237 GLU G CA 1
ATOM 13701 C C . GLU G 1 240 ? 153.55450 43.10653 21.08004 1.000 30.76203 237 GLU G C 1
ATOM 13702 O O . GLU G 1 240 ? 152.73025 43.75940 20.42331 1.000 29.64920 237 GLU G O 1
ATOM 13708 N N . LEU G 1 241 ? 154.29751 43.65277 22.02733 1.000 29.15748 238 LEU G N 1
ATOM 13709 C CA . LEU G 1 241 ? 154.21560 45.06465 22.32633 1.000 27.94554 238 LEU G CA 1
ATOM 13710 C C . LEU G 1 241 ? 155.43723 45.83304 21.85889 1.000 28.15877 238 LEU G C 1
ATOM 13711 O O . LEU G 1 241 ? 155.40961 47.06497 21.86629 1.000 30.95907 238 LEU G O 1
ATOM 13716 N N . LYS G 1 242 ? 156.49122 45.14750 21.41872 1.000 30.95858 239 LYS G N 1
ATOM 13717 C CA . LYS G 1 242 ? 157.73205 45.85319 21.13611 1.000 31.82257 239 LYS G CA 1
ATOM 13718 C C . LYS G 1 242 ? 157.58406 46.79539 19.94805 1.000 28.36222 239 LYS G C 1
ATOM 13719 O O . LYS G 1 242 ? 158.20006 47.86768 19.93632 1.000 30.85819 239 LYS G O 1
ATOM 13725 N N . GLY G 1 243 ? 156.74348 46.44472 18.97337 1.000 30.05131 240 GLY G N 1
ATOM 13726 C CA . GLY G 1 243 ? 156.51156 47.34047 17.84693 1.000 30.12129 240 GLY G CA 1
ATOM 13727 C C . GLY G 1 243 ? 155.92743 48.68638 18.25071 1.000 27.96220 240 GLY G C 1
ATOM 13728 O O . GLY G 1 243 ? 156.28053 49.72044 17.67997 1.000 26.58466 240 GLY G O 1
ATOM 13729 N N . ALA G 1 244 ? 155.03500 48.69672 19.24633 1.000 26.32373 241 ALA G N 1
ATOM 13730 C CA . ALA G 1 244 ? 154.44413 49.96247 19.68163 1.000 29.01183 241 ALA G CA 1
ATOM 13731 C C . ALA G 1 244 ? 155.46740 50.84393 20.39430 1.000 28.86731 241 ALA G C 1
ATOM 13732 O O . ALA G 1 244 ? 155.47144 52.07072 20.22006 1.000 32.33609 241 ALA G O 1
ATOM 13734 N N . TYR G 1 245 ? 156.33898 50.24385 21.20475 1.000 29.66792 242 TYR G N 1
ATOM 13735 C CA . TYR G 1 245 ? 157.37857 51.02361 21.87181 1.000 29.95990 242 TYR G CA 1
ATOM 13736 C C . TYR G 1 245 ? 158.33905 51.63551 20.85891 1.000 29.21277 242 TYR G C 1
ATOM 13737 O O . TYR G 1 245 ? 158.69601 52.81055 20.96193 1.000 29.45808 242 TYR G O 1
ATOM 13746 N N . VAL G 1 246 ? 158.77221 50.84808 19.87286 1.000 28.47069 243 VAL G N 1
ATOM 13747 C CA . VAL G 1 246 ? 159.66540 51.37544 18.84636 1.000 28.09296 243 VAL G CA 1
ATOM 13748 C C . VAL G 1 246 ? 158.94450 52.42816 18.01880 1.000 29.87720 243 VAL G C 1
ATOM 13749 O O . VAL G 1 246 ? 159.51277 53.47625 17.68355 1.000 30.83847 243 VAL G O 1
ATOM 13753 N N . TYR G 1 247 ? 157.67691 52.16919 17.68823 1.000 27.52300 244 TYR G N 1
ATOM 13754 C CA . TYR G 1 247 ? 156.86440 53.15418 16.98623 1.000 27.20391 244 TYR G CA 1
ATOM 13755 C C . TYR G 1 247 ? 156.94280 54.51785 17.66315 1.000 27.62416 244 TYR G C 1
ATOM 13756 O O . TYR G 1 247 ? 157.30702 55.51823 17.03199 1.000 27.52683 244 TYR G O 1
ATOM 13765 N N . PHE G 1 248 ? 156.62108 54.56985 18.96422 1.000 26.31031 245 PHE G N 1
ATOM 13766 C CA . PHE G 1 248 ? 156.57187 55.85260 19.66707 1.000 27.58062 245 PHE G CA 1
ATOM 13767 C C . PHE G 1 248 ? 157.96624 56.42077 19.92578 1.000 28.68577 245 PHE G C 1
ATOM 13768 O O . PHE G 1 248 ? 158.14591 57.64681 19.91062 1.000 28.82977 245 PHE G O 1
ATOM 13776 N N . ALA G 1 249 ? 158.96509 55.55745 20.15287 1.000 27.58084 246 ALA G N 1
ATOM 13777 C CA . ALA G 1 249 ? 160.31109 56.04478 20.45858 1.000 28.59695 246 ALA G CA 1
ATOM 13778 C C . ALA G 1 249 ? 161.03708 56.62372 19.24533 1.000 29.26201 246 ALA G C 1
ATOM 13779 O O . ALA G 1 249 ? 161.94855 57.44097 19.42478 1.000 32.29342 246 ALA G O 1
ATOM 13781 N N . SER G 1 250 ? 160.67286 56.22316 18.02673 1.000 25.74813 247 SER G N 1
ATOM 13782 C CA . SER G 1 250 ? 161.45447 56.55340 16.84056 1.000 29.80153 247 SER G CA 1
ATOM 13783 C C . SER G 1 250 ? 160.78198 57.64510 16.00330 1.000 34.80334 247 SER G C 1
ATOM 13784 O O . SER G 1 250 ? 159.73714 58.20298 16.36175 1.000 34.12692 247 SER G O 1
ATOM 13787 N N . ASP G 1 251 ? 161.39800 57.93787 14.85013 1.000 36.72462 248 ASP G N 1
ATOM 13788 C CA . ASP G 1 251 ? 160.90643 58.93847 13.90343 1.000 35.13012 248 ASP G CA 1
ATOM 13789 C C . ASP G 1 251 ? 159.72652 58.43694 13.06316 1.000 34.22242 248 ASP G C 1
ATOM 13790 O O . ASP G 1 251 ? 159.27979 59.14492 12.15079 1.000 35.16284 248 ASP G O 1
ATOM 13795 N N . ALA G 1 252 ? 159.20696 57.24336 13.34166 1.000 28.49497 249 ALA G N 1
ATOM 13796 C CA . ALA G 1 252 ? 157.98866 56.80874 12.67078 1.000 27.98574 249 ALA G CA 1
ATOM 13797 C C . ALA G 1 252 ? 156.73832 57.50757 13.19007 1.000 28.41772 249 ALA G C 1
ATOM 13798 O O . ALA G 1 252 ? 155.65552 57.26228 12.65572 1.000 28.09242 249 ALA G O 1
ATOM 13800 N N . SER G 1 253 ? 156.84627 58.37408 14.19964 1.000 25.93947 250 SER G N 1
ATOM 13801 C CA . SER G 1 253 ? 155.66148 58.90269 14.86169 1.000 25.92101 250 SER G CA 1
ATOM 13802 C C . SER G 1 253 ? 155.81713 60.39444 15.14927 1.000 26.43830 250 SER G C 1
ATOM 13803 O O . SER G 1 253 ? 155.35634 60.88976 16.17961 1.000 25.33194 250 SER G O 1
ATOM 13806 N N . THR G 1 254 ? 156.43198 61.14216 14.22711 1.000 24.76229 251 THR G N 1
ATOM 13807 C CA . THR G 1 254 ? 156.77717 62.53034 14.52133 1.000 26.12704 251 THR G CA 1
ATOM 13808 C C . THR G 1 254 ? 155.56865 63.47723 14.51473 1.000 27.33605 251 THR G C 1
ATOM 13809 O O . THR G 1 254 ? 155.74069 64.66413 14.80961 1.000 29.01113 251 THR G O 1
ATOM 13813 N N . TYR G 1 255 ? 154.36492 63.00317 14.19908 1.000 24.67610 252 TYR G N 1
ATOM 13814 C CA . TYR G 1 255 ? 153.15052 63.78447 14.38004 1.000 25.45034 252 TYR G CA 1
ATOM 13815 C C . TYR G 1 255 ? 152.24222 63.20656 15.46007 1.000 28.65837 252 TYR G C 1
ATOM 13816 O O . TYR G 1 255 ? 151.09896 63.66931 15.61885 1.000 26.84388 252 TYR G O 1
ATOM 13825 N N . THR G 1 256 ? 152.70978 62.19378 16.18998 1.000 25.91858 253 THR G N 1
ATOM 13826 C CA . THR G 1 256 ? 151.89456 61.48585 17.16871 1.000 22.61462 253 THR G CA 1
ATOM 13827 C C . THR G 1 256 ? 152.34796 61.93620 18.54771 1.000 22.17872 253 THR G C 1
ATOM 13828 O O . THR G 1 256 ? 153.47514 61.64635 18.96062 1.000 22.72775 253 THR G O 1
ATOM 13832 N N . THR G 1 257 ? 151.48493 62.66800 19.24436 1.000 24.27170 254 THR G N 1
ATOM 13833 C CA . THR G 1 257 ? 151.78216 63.11309 20.59534 1.000 26.68383 254 THR G CA 1
ATOM 13834 C C . THR G 1 257 ? 150.46540 63.26908 21.34074 1.000 27.74849 254 THR G C 1
ATOM 13835 O O . THR G 1 257 ? 149.47321 63.74592 20.77518 1.000 22.38469 254 THR G O 1
ATOM 13839 N N . GLY G 1 258 ? 150.45899 62.82795 22.60062 1.000 23.89093 255 GLY G N 1
ATOM 13840 C CA . GLY G 1 258 ? 149.24754 62.82646 23.39401 1.000 24.90653 255 GLY G CA 1
ATOM 13841 C C . GLY G 1 258 ? 148.29866 61.69173 23.09148 1.000 26.77141 255 GLY G C 1
ATOM 13842 O O . GLY G 1 258 ? 147.12450 61.75955 23.47262 1.000 29.00816 255 GLY G O 1
ATOM 13843 N N . ALA G 1 259 ? 148.76543 60.65512 22.40743 1.000 23.98977 256 ALA G N 1
ATOM 13844 C CA . ALA G 1 259 ? 147.95393 59.49917 22.07145 1.000 25.77694 256 ALA G CA 1
ATOM 13845 C C . ALA G 1 259 ? 148.14038 58.37906 23.09188 1.000 26.54997 256 ALA G C 1
ATOM 13846 O O . ALA G 1 259 ? 149.18508 58.25125 23.73213 1.000 24.15021 256 ALA G O 1
ATOM 13848 N N . ASP G 1 260 ? 147.10684 57.56605 23.23828 1.000 27.71616 257 ASP G N 1
ATOM 13849 C CA . ASP G 1 260 ? 147.19735 56.32736 23.98950 1.000 28.12187 257 ASP G CA 1
ATOM 13850 C C . ASP G 1 260 ? 146.85833 55.18161 23.04954 1.000 25.79392 257 ASP G C 1
ATOM 13851 O O . ASP G 1 260 ? 145.96217 55.30397 22.20787 1.000 27.20208 257 ASP G O 1
ATOM 13856 N N . LEU G 1 261 ? 147.58671 54.07867 23.17295 1.000 24.29166 258 LEU G N 1
ATOM 13857 C CA . LEU G 1 261 ? 147.40137 52.92492 22.29818 1.000 24.89690 258 LEU G CA 1
ATOM 13858 C C . LEU G 1 261 ? 147.08654 51.71091 23.15665 1.000 23.76409 258 LEU G C 1
ATOM 13859 O O . LEU G 1 261 ? 147.94732 51.24204 23.90758 1.000 22.99984 258 LEU G O 1
ATOM 13864 N N . LEU G 1 262 ? 145.85572 51.21032 23.04548 1.000 23.10616 259 LEU G N 1
ATOM 13865 C CA . LEU G 1 262 ? 145.41914 50.03449 23.79530 1.000 25.09734 259 LEU G CA 1
ATOM 13866 C C . LEU G 1 262 ? 145.89387 48.76197 23.10327 1.000 24.58913 259 LEU G C 1
ATOM 13867 O O . LEU G 1 262 ? 145.65160 48.57398 21.91182 1.000 23.99538 259 LEU G O 1
ATOM 13872 N N . ILE G 1 263 ? 146.57518 47.89017 23.84267 1.000 23.14494 260 ILE G N 1
ATOM 13873 C CA . ILE G 1 263 ? 147.07235 46.61578 23.31159 1.000 22.40167 260 ILE G CA 1
ATOM 13874 C C . ILE G 1 263 ? 146.57816 45.54614 24.28008 1.000 21.82965 260 ILE G C 1
ATOM 13875 O O . ILE G 1 263 ? 147.28889 45.15658 25.21277 1.000 23.30500 260 ILE G O 1
ATOM 13880 N N . ASP G 1 264 ? 145.34584 45.05483 24.05640 1.000 21.73420 261 ASP G N 1
ATOM 13881 C CA . ASP G 1 264 ? 144.62755 44.32343 25.09350 1.000 24.95688 261 ASP G CA 1
ATOM 13882 C C . ASP G 1 264 ? 143.81447 43.14496 24.55824 1.000 23.58367 261 ASP G C 1
ATOM 13883 O O . ASP G 1 264 ? 142.90993 42.67271 25.25241 1.000 24.62425 261 ASP G O 1
ATOM 13888 N N . GLY G 1 265 ? 144.09856 42.66254 23.35224 1.000 22.72011 262 GLY G N 1
ATOM 13889 C CA . GLY G 1 265 ? 143.33935 41.56468 22.78206 1.000 21.25134 262 GLY G CA 1
ATOM 13890 C C . GLY G 1 265 ? 141.85107 41.82045 22.62457 1.000 21.62268 262 GLY G C 1
ATOM 13891 O O . GLY G 1 265 ? 141.08032 40.86240 22.51512 1.000 22.39133 262 GLY G O 1
ATOM 13892 N N . GLY G 1 266 ? 141.42131 43.08698 22.62633 1.000 22.84259 263 GLY G N 1
ATOM 13893 C CA . GLY G 1 266 ? 140.02311 43.45268 22.46527 1.000 21.51938 263 GLY G CA 1
ATOM 13894 C C . GLY G 1 266 ? 139.24648 43.63850 23.75030 1.000 26.36242 263 GLY G C 1
ATOM 13895 O O . GLY G 1 266 ? 138.02275 43.84082 23.69485 1.000 24.65458 263 GLY G O 1
ATOM 13896 N N . TYR G 1 267 ? 139.91860 43.58370 24.90398 1.000 27.03981 264 TYR G N 1
ATOM 13897 C CA . TYR G 1 267 ? 139.22043 43.56916 26.18861 1.000 25.00129 264 TYR G CA 1
ATOM 13898 C C . TYR G 1 267 ? 138.29018 44.77073 26.33365 1.000 20.96620 264 TYR G C 1
ATOM 13899 O O . TYR G 1 267 ? 137.13436 44.63658 26.75728 1.000 20.54464 264 TYR G O 1
ATOM 13908 N N . THR G 1 268 ? 138.77160 45.95369 25.97715 1.000 23.54867 265 THR G N 1
ATOM 13909 C CA . THR G 1 268 ? 138.00162 47.16938 26.19512 1.000 24.63944 265 THR G CA 1
ATOM 13910 C C . THR G 1 268 ? 136.94240 47.40996 25.12442 1.000 26.98239 265 THR G C 1
ATOM 13911 O O . THR G 1 268 ? 136.19996 48.38495 25.24503 1.000 26.30152 265 THR G O 1
ATOM 13915 N N . THR G 1 269 ? 136.84039 46.55725 24.09144 1.000 25.95433 266 THR G N 1
ATOM 13916 C CA . THR G 1 269 ? 135.75028 46.72856 23.13138 1.000 27.07995 266 THR G CA 1
ATOM 13917 C C . THR G 1 269 ? 134.40678 46.36020 23.74967 1.000 30.21298 266 THR G C 1
ATOM 13918 O O . THR G 1 269 ? 133.37529 46.89202 23.33459 1.000 29.74360 266 THR G O 1
ATOM 13922 N N . ARG G 1 270 ? 134.39716 45.44708 24.72474 1.000 30.11411 267 ARG G N 1
ATOM 13923 C CA . ARG G 1 270 ? 133.16086 45.06051 25.41574 1.000 30.80907 267 ARG G CA 1
ATOM 13924 C C . ARG G 1 270 ? 132.88176 45.93813 26.63527 1.000 33.82475 267 ARG G C 1
ATOM 13925 O O . ARG G 1 270 ? 133.78083 46.61061 27.14793 1.000 34.07656 267 ARG G O 1
ATOM 13934 N N . PRO H 1 5 ? 141.03669 26.44569 -20.63291 1.000 69.00391 2 PRO H N 1
ATOM 13935 C CA . PRO H 1 5 ? 140.07259 25.33719 -20.60440 1.000 67.47076 2 PRO H CA 1
ATOM 13936 C C . PRO H 1 5 ? 140.07580 24.52881 -21.90311 1.000 64.09756 2 PRO H C 1
ATOM 13937 O O . PRO H 1 5 ? 140.03036 25.11671 -22.98375 1.000 67.05656 2 PRO H O 1
ATOM 13941 N N . GLY H 1 6 ? 140.12359 23.20101 -21.79538 1.000 57.05010 3 GLY H N 1
ATOM 13942 C CA . GLY H 1 6 ? 140.23108 22.34978 -22.96457 1.000 53.14446 3 GLY H CA 1
ATOM 13943 C C . GLY H 1 6 ? 141.63377 22.32494 -23.55648 1.000 51.98138 3 GLY H C 1
ATOM 13944 O O . GLY H 1 6 ? 142.59015 22.90689 -23.03369 1.000 54.37164 3 GLY H O 1
ATOM 13945 N N . GLN H 1 7 ? 141.74746 21.62532 -24.68681 1.000 46.95701 4 GLN H N 1
ATOM 13946 C CA . GLN H 1 7 ? 142.99383 21.50419 -25.43634 1.000 41.47233 4 GLN H CA 1
ATOM 13947 C C . GLN H 1 7 ? 142.75604 21.92957 -26.88038 1.000 40.63365 4 GLN H C 1
ATOM 13948 O O . GLN H 1 7 ? 141.61447 21.97899 -27.34743 1.000 43.31252 4 GLN H O 1
ATOM 13954 N N . GLN H 1 8 ? 143.84045 22.23135 -27.59570 1.000 35.92730 5 GLN H N 1
ATOM 13955 C CA . GLN H 1 8 ? 143.72976 22.81577 -28.92684 1.000 39.44249 5 GLN H CA 1
ATOM 13956 C C . GLN H 1 8 ? 144.16997 21.84491 -30.02244 1.000 35.93952 5 GLN H C 1
ATOM 13957 O O . GLN H 1 8 ? 144.90226 20.87870 -29.78360 1.000 31.97259 5 GLN H O 1
ATOM 13963 N N . ALA H 1 9 ? 143.69655 22.11721 -31.23933 1.000 32.03358 6 ALA H N 1
ATOM 13964 C CA . ALA H 1 9 ? 144.06627 21.32738 -32.40503 1.000 32.26783 6 ALA H CA 1
ATOM 13965 C C . ALA H 1 9 ? 145.53354 21.53273 -32.77008 1.000 34.43173 6 ALA H C 1
ATOM 13966 O O . ALA H 1 9 ? 146.13005 22.57517 -32.49247 1.000 36.72469 6 ALA H O 1
ATOM 13968 N N . THR H 1 10 ? 146.09872 20.53765 -33.45244 1.000 31.40530 7 THR H N 1
ATOM 13969 C CA . THR H 1 10 ? 147.46231 20.65966 -33.95499 1.000 33.14016 7 THR H CA 1
ATOM 13970 C C . THR H 1 10 ? 147.59774 21.85308 -34.89670 1.000 35.40507 7 THR H C 1
ATOM 13971 O O . THR H 1 10 ? 146.73063 22.10667 -35.73445 1.000 33.73089 7 THR H O 1
ATOM 13975 N N . LYS H 1 11 ? 148.69425 22.60038 -34.73238 1.000 35.48513 8 LYS H N 1
ATOM 13976 C CA . LYS H 1 11 ? 149.05425 23.64418 -35.67757 1.000 38.82140 8 LYS H CA 1
ATOM 13977 C C . LYS H 1 11 ? 149.36820 23.07629 -37.04792 1.000 36.87401 8 LYS H C 1
ATOM 13978 O O . LYS H 1 11 ? 149.30168 23.80594 -38.04053 1.000 37.40246 8 LYS H O 1
ATOM 13984 N N . HIS H 1 12 ? 149.72171 21.79973 -37.12778 1.000 33.81942 9 HIS H N 1
ATOM 13985 C CA . HIS H 1 12 ? 150.28435 21.25329 -38.34824 1.000 33.99745 9 HIS H CA 1
ATOM 13986 C C . HIS H 1 12 ? 149.19503 20.79545 -39.31268 1.000 34.87200 9 HIS H C 1
ATOM 13987 O O . HIS H 1 12 ? 148.18590 20.20643 -38.91226 1.000 34.66092 9 HIS H O 1
ATOM 13994 N N . GLU H 1 13 ? 149.41837 21.05631 -40.59356 1.000 35.54212 10 GLU H N 1
ATOM 13995 C CA . GLU H 1 13 ? 148.50712 20.62321 -41.64008 1.000 40.34560 10 GLU H CA 1
ATOM 13996 C C . GLU H 1 13 ? 148.95028 19.31905 -42.28366 1.000 38.23264 10 GLU H C 1
ATOM 13997 O O . GLU H 1 13 ? 148.11591 18.44807 -42.55885 1.000 39.03046 10 GLU H O 1
ATOM 14003 N N . SER H 1 14 ? 150.24953 19.16612 -42.50869 1.000 33.30559 11 SER H N 1
ATOM 14004 C CA . SER H 1 14 ? 150.78866 17.92920 -43.05763 1.000 37.67452 11 SER H CA 1
ATOM 14005 C C . SER H 1 14 ? 150.68750 16.78087 -42.04740 1.000 34.44944 11 SER H C 1
ATOM 14006 O O . SER H 1 14 ? 150.93151 16.95689 -40.85160 1.000 30.46543 11 SER H O 1
ATOM 14009 N N . LEU H 1 15 ? 150.31882 15.59478 -42.54040 1.000 35.73132 12 LEU H N 1
ATOM 14010 C CA . LEU H 1 15 ? 150.26382 14.41337 -41.68190 1.000 32.79327 12 LEU H CA 1
ATOM 14011 C C . LEU H 1 15 ? 151.64938 14.02204 -41.17671 1.000 32.23618 12 LEU H C 1
ATOM 14012 O O . LEU H 1 15 ? 151.80116 13.64522 -40.00928 1.000 33.49795 12 LEU H O 1
ATOM 14017 N N . LEU H 1 16 ? 152.67473 14.11726 -42.03134 1.000 29.56313 13 LEU H N 1
ATOM 14018 C CA . LEU H 1 16 ? 154.03397 13.81508 -41.58352 1.000 33.06783 13 LEU H CA 1
ATOM 14019 C C . LEU H 1 16 ? 154.49677 14.78324 -40.50301 1.000 34.48604 13 LEU H C 1
ATOM 14020 O O . LEU H 1 16 ? 155.20120 14.38485 -39.56830 1.000 36.29816 13 LEU H O 1
ATOM 14025 N N . ASP H 1 17 ? 154.12071 16.06185 -40.60928 1.000 35.17825 14 ASP H N 1
ATOM 14026 C CA . ASP H 1 17 ? 154.40376 16.99634 -39.51858 1.000 33.70944 14 ASP H CA 1
ATOM 14027 C C . ASP H 1 17 ? 153.60382 16.63863 -38.27517 1.000 31.26284 14 ASP H C 1
ATOM 14028 O O . ASP H 1 17 ? 154.08612 16.80213 -37.14930 1.000 29.20422 14 ASP H O 1
ATOM 14033 N N . GLN H 1 18 ? 152.36526 16.17670 -38.46274 1.000 29.50316 15 GLN H N 1
ATOM 14034 C CA . GLN H 1 18 ? 151.54375 15.78953 -37.32587 1.000 30.44487 15 GLN H CA 1
ATOM 14035 C C . GLN H 1 18 ? 152.11400 14.56724 -36.63186 1.000 30.06971 15 GLN H C 1
ATOM 14036 O O . GLN H 1 18 ? 152.09158 14.48268 -35.39947 1.000 27.95987 15 GLN H O 1
ATOM 14042 N N . LEU H 1 19 ? 152.60560 13.60129 -37.41199 1.000 27.96789 16 LEU H N 1
ATOM 14043 C CA . LEU H 1 19 ? 153.14386 12.37015 -36.85611 1.000 25.86958 16 LEU H CA 1
ATOM 14044 C C . LEU H 1 19 ? 154.51623 12.56091 -36.23584 1.000 28.09315 16 LEU H C 1
ATOM 14045 O O . LEU H 1 19 ? 154.94504 11.72582 -35.43691 1.000 29.77240 16 LEU H O 1
ATOM 14050 N N . SER H 1 20 ? 155.21771 13.62463 -36.59676 1.000 27.38360 17 SER H N 1
ATOM 14051 C CA . SER H 1 20 ? 156.59274 13.77389 -36.15955 1.000 25.38927 17 SER H CA 1
ATOM 14052 C C . SER H 1 20 ? 156.66892 13.92908 -34.64327 1.000 26.47852 17 SER H C 1
ATOM 14053 O O . SER H 1 20 ? 155.85128 14.62087 -34.02897 1.000 26.65744 17 SER H O 1
ATOM 14056 N N . LEU H 1 21 ? 157.65931 13.26947 -34.03203 1.000 25.37282 18 LEU H N 1
ATOM 14057 C CA . LEU H 1 21 ? 157.92832 13.43602 -32.61001 1.000 26.36341 18 LEU H CA 1
ATOM 14058 C C . LEU H 1 21 ? 159.26726 14.12262 -32.36971 1.000 30.49586 18 LEU H C 1
ATOM 14059 O O . LEU H 1 21 ? 159.83411 14.01375 -31.27609 1.000 29.07949 18 LEU H O 1
ATOM 14064 N N . LYS H 1 22 ? 159.78781 14.81887 -33.37689 1.000 27.71908 19 LYS H N 1
ATOM 14065 C CA . LYS H 1 22 ? 160.98635 15.61776 -33.18027 1.000 28.29170 19 LYS H CA 1
ATOM 14066 C C . LYS H 1 22 ? 160.74576 16.64233 -32.07486 1.000 30.72020 19 LYS H C 1
ATOM 14067 O O . LYS H 1 22 ? 159.65990 17.22174 -31.96761 1.000 29.41181 19 LYS H O 1
ATOM 14073 N N . GLY H 1 23 ? 161.75155 16.83000 -31.22151 1.000 26.98513 20 GLY H N 1
ATOM 14074 C CA . GLY H 1 23 ? 161.60442 17.72127 -30.08701 1.000 29.96867 20 GLY H CA 1
ATOM 14075 C C . GLY H 1 23 ? 160.80838 17.17287 -28.91939 1.000 29.83554 20 GLY H C 1
ATOM 14076 O O . GLY H 1 23 ? 160.52638 17.91956 -27.97823 1.000 27.95168 20 GLY H O 1
ATOM 14077 N N . LYS H 1 24 ? 160.43249 15.89719 -28.93931 1.000 28.33441 21 LYS H N 1
ATOM 14078 C CA . LYS H 1 24 ? 159.55176 15.35240 -27.91898 1.000 24.78654 21 LYS H CA 1
ATOM 14079 C C . LYS H 1 24 ? 160.19419 14.13563 -27.25151 1.000 25.12544 21 LYS H C 1
ATOM 14080 O O . LYS H 1 24 ? 161.13425 13.53551 -27.77691 1.000 26.15874 21 LYS H O 1
ATOM 14086 N N . VAL H 1 25 ? 159.68254 13.79792 -26.06580 1.000 24.45643 22 VAL H N 1
ATOM 14087 C CA . VAL H 1 25 ? 160.18275 12.70720 -25.23090 1.000 23.20273 22 VAL H CA 1
ATOM 14088 C C . VAL H 1 25 ? 159.02841 11.74894 -24.97787 1.000 24.08595 22 VAL H C 1
ATOM 14089 O O . VAL H 1 25 ? 157.94987 12.17652 -24.55315 1.000 24.65982 22 VAL H O 1
ATOM 14093 N N . VAL H 1 26 ? 159.24748 10.46412 -25.26461 1.000 24.22927 23 VAL H N 1
ATOM 14094 C CA . VAL H 1 26 ? 158.27258 9.39888 -25.04045 1.000 22.60349 23 VAL H CA 1
ATOM 14095 C C . VAL H 1 26 ? 158.85912 8.43107 -24.02160 1.000 24.23611 23 VAL H C 1
ATOM 14096 O O . VAL H 1 26 ? 160.02643 8.04317 -24.13697 1.000 23.96271 23 VAL H O 1
ATOM 14100 N N . VAL H 1 27 ? 158.06023 8.06135 -23.01805 1.000 25.00465 24 VAL H N 1
ATOM 14101 C CA . VAL H 1 27 ? 158.38049 6.97563 -22.09268 1.000 24.03122 24 VAL H CA 1
ATOM 14102 C C . VAL H 1 27 ? 157.54751 5.76112 -22.47121 1.000 26.43353 24 VAL H C 1
ATOM 14103 O O . VAL H 1 27 ? 156.33617 5.88364 -22.68275 1.000 25.76679 24 VAL H O 1
ATOM 14107 N N . VAL H 1 28 ? 158.17924 4.58565 -22.53648 1.000 26.36093 25 VAL H N 1
ATOM 14108 C CA . VAL H 1 28 ? 157.48116 3.31526 -22.77520 1.000 23.97787 25 VAL H CA 1
ATOM 14109 C C . VAL H 1 28 ? 157.84556 2.34734 -21.65525 1.000 26.02494 25 VAL H C 1
ATOM 14110 O O . VAL H 1 28 ? 158.99361 1.89651 -21.57645 1.000 26.92937 25 VAL H O 1
ATOM 14114 N N . THR H 1 29 ? 156.87606 1.99503 -20.81481 1.000 21.56072 26 THR H N 1
ATOM 14115 C CA . THR H 1 29 ? 157.15846 1.00629 -19.79051 1.000 21.85181 26 THR H CA 1
ATOM 14116 C C . THR H 1 29 ? 157.09065 -0.40301 -20.36626 1.000 27.91560 26 THR H C 1
ATOM 14117 O O . THR H 1 29 ? 156.33442 -0.68844 -21.30841 1.000 28.13339 26 THR H O 1
ATOM 14121 N N . GLY H 1 30 ? 157.89255 -1.29047 -19.78230 1.000 26.06428 27 GLY H N 1
ATOM 14122 C CA . GLY H 1 30 ? 157.86861 -2.67767 -20.18394 1.000 28.19299 27 GLY H CA 1
ATOM 14123 C C . GLY H 1 30 ? 158.27691 -2.86667 -21.62672 1.000 27.74422 27 GLY H C 1
ATOM 14124 O O . GLY H 1 30 ? 157.55824 -3.51173 -22.39102 1.000 27.93462 27 GLY H O 1
ATOM 14125 N N . ALA H 1 31 ? 159.42550 -2.30477 -22.01120 1.000 23.26178 28 ALA H N 1
ATOM 14126 C CA . ALA H 1 31 ? 159.94635 -2.45440 -23.36395 1.000 25.70787 28 ALA H CA 1
ATOM 14127 C C . ALA H 1 31 ? 161.29097 -3.17860 -23.35909 1.000 27.97906 28 ALA H C 1
ATOM 14128 O O . ALA H 1 31 ? 162.15880 -2.89237 -24.18490 1.000 25.89689 28 ALA H O 1
ATOM 14130 N N . SER H 1 32 ? 161.46378 -4.13989 -22.44500 1.000 27.53633 29 SER H N 1
ATOM 14131 C CA . SER H 1 32 ? 162.74374 -4.82307 -22.29058 1.000 27.91588 29 SER H CA 1
ATOM 14132 C C . SER H 1 32 ? 162.85798 -6.09738 -23.11586 1.000 30.56848 29 SER H C 1
ATOM 14133 O O . SER H 1 32 ? 163.97709 -6.57755 -23.32527 1.000 31.48767 29 SER H O 1
ATOM 14136 N N . GLY H 1 33 ? 161.73346 -6.66523 -23.57386 1.000 31.55640 30 GLY H N 1
ATOM 14137 C CA . GLY H 1 33 ? 161.76249 -7.86086 -24.39175 1.000 27.25402 30 GLY H CA 1
ATOM 14138 C C . GLY H 1 33 ? 162.17196 -7.56417 -25.81927 1.000 26.52781 30 GLY H C 1
ATOM 14139 O O . GLY H 1 33 ? 162.16607 -6.41795 -26.28852 1.000 26.54176 30 GLY H O 1
ATOM 14140 N N . PRO H 1 34 ? 162.52545 -8.62446 -26.55360 1.000 32.30065 31 PRO H N 1
ATOM 14141 C CA . PRO H 1 34 ? 163.01660 -8.43226 -27.93333 1.000 33.97945 31 PRO H CA 1
ATOM 14142 C C . PRO H 1 34 ? 161.93106 -8.15807 -28.96729 1.000 32.17102 31 PRO H C 1
ATOM 14143 O O . PRO H 1 34 ? 162.22919 -7.55639 -30.01101 1.000 32.08565 31 PRO H O 1
ATOM 14147 N N . LYS H 1 35 ? 160.67840 -8.55333 -28.71741 1.000 31.07980 32 LYS H N 1
ATOM 14148 C CA . LYS H 1 35 ? 159.64784 -8.37866 -29.73755 1.000 31.42392 32 LYS H CA 1
ATOM 14149 C C . LYS H 1 35 ? 158.28135 -8.06704 -29.13291 1.000 30.14719 32 LYS H C 1
ATOM 14150 O O . LYS H 1 35 ? 157.25296 -8.43835 -29.71131 1.000 29.86609 32 LYS H O 1
ATOM 14156 N N . GLY H 1 36 ? 158.24577 -7.36885 -27.99015 1.000 26.46937 33 GLY H N 1
ATOM 14157 C CA . GLY H 1 36 ? 156.98060 -7.01069 -27.39254 1.000 24.45996 33 GLY H CA 1
ATOM 14158 C C . GLY H 1 36 ? 156.38872 -5.74765 -27.97346 1.000 27.34783 33 GLY H C 1
ATOM 14159 O O . GLY H 1 36 ? 156.98246 -5.06689 -28.80744 1.000 28.43954 33 GLY H O 1
ATOM 14160 N N . MET H 1 37 ? 155.17215 -5.43693 -27.52020 1.000 27.69477 34 MET H N 1
ATOM 14161 C CA . MET H 1 37 ? 154.54181 -4.17894 -27.90432 1.000 28.61360 34 MET H CA 1
ATOM 14162 C C . MET H 1 37 ? 155.42967 -2.99073 -27.56661 1.000 29.36133 34 MET H C 1
ATOM 14163 O O . MET H 1 37 ? 155.47494 -2.00343 -28.31554 1.000 27.94364 34 MET H O 1
ATOM 14168 N N . GLY H 1 38 ? 156.14648 -3.07602 -26.43994 1.000 27.20501 35 GLY H N 1
ATOM 14169 C CA . GLY H 1 38 ? 156.89025 -1.92560 -25.94588 1.000 25.16235 35 GLY H CA 1
ATOM 14170 C C . GLY H 1 38 ? 158.03710 -1.51221 -26.85097 1.000 25.65405 35 GLY H C 1
ATOM 14171 O O . GLY H 1 38 ? 158.16491 -0.33812 -27.20667 1.000 27.64803 35 GLY H O 1
ATOM 14172 N N . ILE H 1 39 ? 158.90468 -2.46132 -27.21211 1.000 23.49675 36 ILE H N 1
ATOM 14173 C CA . ILE H 1 39 ? 160.04068 -2.11338 -28.06033 1.000 23.97195 36 ILE H CA 1
ATOM 14174 C C . ILE H 1 39 ? 159.55410 -1.63542 -29.42109 1.000 25.50760 36 ILE H C 1
ATOM 14175 O O . ILE H 1 39 ? 160.15182 -0.73653 -30.02735 1.000 26.47784 36 ILE H O 1
ATOM 14180 N N . GLU H 1 40 ? 158.45349 -2.20629 -29.91540 1.000 25.91898 37 GLU H N 1
ATOM 14181 C CA . GLU H 1 40 ? 157.96017 -1.79339 -31.21533 1.000 26.22380 37 GLU H CA 1
ATOM 14182 C C . GLU H 1 40 ? 157.38843 -0.38869 -31.14529 1.000 23.58286 37 GLU H C 1
ATOM 14183 O O . GLU H 1 40 ? 157.63304 0.42737 -32.03861 1.000 26.03009 37 GLU H O 1
ATOM 14189 N N . ALA H 1 41 ? 156.65975 -0.08350 -30.06785 1.000 21.98347 38 ALA H N 1
ATOM 14190 C CA . ALA H 1 41 ? 156.21782 1.28690 -29.81475 1.000 24.75390 38 ALA H CA 1
ATOM 14191 C C . ALA H 1 41 ? 157.40295 2.24269 -29.72327 1.000 28.51001 38 ALA H C 1
ATOM 14192 O O . ALA H 1 41 ? 157.37344 3.34770 -30.29115 1.000 32.00925 38 ALA H O 1
ATOM 14194 N N . ALA H 1 42 ? 158.45079 1.83998 -29.00408 1.000 26.46780 39 ALA H N 1
ATOM 14195 C CA . ALA H 1 42 ? 159.64525 2.67049 -28.91344 1.000 20.04943 39 ALA H CA 1
ATOM 14196 C C . ALA H 1 42 ? 160.30476 2.82649 -30.27561 1.000 22.24272 39 ALA H C 1
ATOM 14197 O O . ALA H 1 42 ? 160.78203 3.91394 -30.61579 1.000 22.12103 39 ALA H O 1
ATOM 14199 N N . ARG H 1 43 ? 160.33561 1.75224 -31.07561 1.000 23.85357 40 ARG H N 1
ATOM 14200 C CA . ARG H 1 43 ? 160.91283 1.84373 -32.42026 1.000 23.70899 40 ARG H CA 1
ATOM 14201 C C . ARG H 1 43 ? 160.13439 2.82313 -33.29108 1.000 26.65044 40 ARG H C 1
ATOM 14202 O O . ARG H 1 43 ? 160.72736 3.64355 -34.00404 1.000 28.35875 40 ARG H O 1
ATOM 14210 N N . GLY H 1 44 ? 158.80028 2.73139 -33.27130 1.000 24.03941 41 GLY H N 1
ATOM 14211 C CA . GLY H 1 44 ? 157.99818 3.66907 -34.04504 1.000 24.26930 41 GLY H CA 1
ATOM 14212 C C . GLY H 1 44 ? 158.21400 5.10974 -33.61749 1.000 28.56668 41 GLY H C 1
ATOM 14213 O O . GLY H 1 44 ? 158.37026 5.99889 -34.45582 1.000 29.90516 41 GLY H O 1
ATOM 14214 N N . CYS H 1 45 ? 158.24514 5.35761 -32.30210 1.000 28.93853 42 CYS H N 1
ATOM 14215 C CA . CYS H 1 45 ? 158.41804 6.72096 -31.80976 1.000 28.07321 42 CYS H CA 1
ATOM 14216 C C . CYS H 1 45 ? 159.80212 7.25820 -32.15066 1.000 27.61342 42 CYS H C 1
ATOM 14217 O O . CYS H 1 45 ? 159.93214 8.39883 -32.61227 1.000 29.02210 42 CYS H O 1
ATOM 14220 N N . ALA H 1 46 ? 160.84438 6.44412 -31.94914 1.000 24.32259 43 ALA H N 1
ATOM 14221 C CA . ALA H 1 46 ? 162.19785 6.85463 -32.31901 1.000 27.05859 43 ALA H CA 1
ATOM 14222 C C . ALA H 1 46 ? 162.29997 7.12541 -33.81667 1.000 30.82904 43 ALA H C 1
ATOM 14223 O O . ALA H 1 46 ? 162.98389 8.06369 -34.24339 1.000 27.72461 43 ALA H O 1
ATOM 14225 N N . GLU H 1 47 ? 161.61547 6.31692 -34.63063 1.000 30.26000 44 GLU H N 1
ATOM 14226 C CA . GLU H 1 47 ? 161.61947 6.54438 -36.07135 1.000 31.66288 44 GLU H CA 1
ATOM 14227 C C . GLU H 1 47 ? 161.03472 7.90830 -36.43275 1.000 32.70315 44 GLU H C 1
ATOM 14228 O O . GLU H 1 47 ? 161.46684 8.52354 -37.41475 1.000 31.89363 44 GLU H O 1
ATOM 14234 N N . MET H 1 48 ? 160.05939 8.39785 -35.65458 1.000 31.38788 45 MET H N 1
ATOM 14235 C CA . MET H 1 48 ? 159.46594 9.72164 -35.85142 1.000 27.14187 45 MET H CA 1
ATOM 14236 C C . MET H 1 48 ? 160.26949 10.83617 -35.18181 1.000 26.55736 45 MET H C 1
ATOM 14237 O O . MET H 1 48 ? 159.85229 12.00368 -35.22816 1.000 28.18174 45 MET H O 1
ATOM 14242 N N . GLY H 1 49 ? 161.39406 10.51338 -34.54757 1.000 25.94595 46 GLY H N 1
ATOM 14243 C CA . GLY H 1 49 ? 162.29660 11.52609 -34.02668 1.000 26.24744 46 GLY H CA 1
ATOM 14244 C C . GLY H 1 49 ? 162.27419 11.69991 -32.52303 1.000 27.20337 46 GLY H C 1
ATOM 14245 O O . GLY H 1 49 ? 163.00793 12.55343 -32.01005 1.000 27.22088 46 GLY H O 1
ATOM 14246 N N . ALA H 1 50 ? 161.48448 10.91374 -31.79851 1.000 24.42926 47 ALA H N 1
ATOM 14247 C CA . ALA H 1 50 ? 161.40532 11.06106 -30.35096 1.000 27.56032 47 ALA H CA 1
ATOM 14248 C C . ALA H 1 50 ? 162.70563 10.63633 -29.67855 1.000 28.15674 47 ALA H C 1
ATOM 14249 O O . ALA H 1 50 ? 163.38386 9.71147 -30.13551 1.000 24.62810 47 ALA H O 1
ATOM 14251 N N . ALA H 1 51 ? 163.05957 11.32990 -28.59098 1.000 30.15191 48 ALA H N 1
ATOM 14252 C CA . ALA H 1 51 ? 163.92585 10.73674 -27.58344 1.000 28.04652 48 ALA H CA 1
ATOM 14253 C C . ALA H 1 51 ? 163.07381 9.78855 -26.74169 1.000 26.69538 48 ALA H C 1
ATOM 14254 O O . ALA H 1 51 ? 161.90232 10.07136 -26.48149 1.000 26.43259 48 ALA H O 1
ATOM 14256 N N . VAL H 1 52 ? 163.64220 8.64127 -26.35001 1.000 22.88636 49 VAL H N 1
ATOM 14257 C CA . VAL H 1 52 ? 162.85384 7.53487 -25.80685 1.000 25.41563 49 VAL H CA 1
ATOM 14258 C C . VAL H 1 52 ? 163.48254 7.00710 -24.52008 1.000 27.62676 49 VAL H C 1
ATOM 14259 O O . VAL H 1 52 ? 164.65476 6.62275 -24.50569 1.000 27.68476 49 VAL H O 1
ATOM 14263 N N . ALA H 1 53 ? 162.69007 6.96354 -23.45558 1.000 24.44667 50 ALA H N 1
ATOM 14264 C CA . ALA H 1 53 ? 163.01152 6.26137 -22.22049 1.000 24.04424 50 ALA H CA 1
ATOM 14265 C C . ALA H 1 53 ? 162.18954 4.97079 -22.16211 1.000 24.96317 50 ALA H C 1
ATOM 14266 O O . ALA H 1 53 ? 160.96977 5.00563 -22.36676 1.000 26.95392 50 ALA H O 1
ATOM 14268 N N . ILE H 1 54 ? 162.85210 3.82913 -21.93411 1.000 25.53855 51 ILE H N 1
ATOM 14269 C CA . ILE H 1 54 ? 162.16486 2.54242 -21.80254 1.000 22.88790 51 ILE H CA 1
ATOM 14270 C C . ILE H 1 54 ? 162.44255 1.98253 -20.41427 1.000 24.96385 51 ILE H C 1
ATOM 14271 O O . ILE H 1 54 ? 163.45590 2.31842 -19.78866 1.000 26.32606 51 ILE H O 1
ATOM 14276 N N . THR H 1 55 ? 161.53646 1.12680 -19.92053 1.000 21.21618 52 THR H N 1
ATOM 14277 C CA . THR H 1 55 ? 161.71955 0.55600 -18.59092 1.000 25.11990 52 THR H CA 1
ATOM 14278 C C . THR H 1 55 ? 161.76664 -0.96820 -18.63074 1.000 26.97591 52 THR H C 1
ATOM 14279 O O . THR H 1 55 ? 161.23310 -1.61800 -19.53679 1.000 26.39633 52 THR H O 1
ATOM 14283 N N . TYR H 1 56 ? 162.42121 -1.52505 -17.61355 1.000 27.30151 53 TYR H N 1
ATOM 14284 C CA . TYR H 1 56 ? 162.47863 -2.95883 -17.38029 1.000 22.95892 53 TYR H CA 1
ATOM 14285 C C . TYR H 1 56 ? 162.18942 -3.23807 -15.91158 1.000 26.37661 53 TYR H C 1
ATOM 14286 O O . TYR H 1 56 ? 162.32436 -2.36425 -15.04812 1.000 26.44760 53 TYR H O 1
ATOM 14295 N N . ALA H 1 57 ? 161.77887 -4.47433 -15.63863 1.000 24.97504 54 ALA H N 1
ATOM 14296 C CA . ALA H 1 57 ? 161.69585 -4.99081 -14.27856 1.000 27.78085 54 ALA H CA 1
ATOM 14297 C C . ALA H 1 57 ? 162.78448 -6.03747 -14.06628 1.000 30.86723 54 ALA H C 1
ATOM 14298 O O . ALA H 1 57 ? 163.78928 -5.75644 -13.40935 1.000 32.79952 54 ALA H O 1
ATOM 14300 N N . SER H 1 58 ? 162.64798 -7.21711 -14.67065 1.000 30.69310 55 SER H N 1
ATOM 14301 C CA . SER H 1 58 ? 163.60718 -8.30105 -14.49661 1.000 32.48713 55 SER H CA 1
ATOM 14302 C C . SER H 1 58 ? 164.63847 -8.41151 -15.61601 1.000 35.03450 55 SER H C 1
ATOM 14303 O O . SER H 1 58 ? 165.65140 -9.09597 -15.42811 1.000 36.85647 55 SER H O 1
ATOM 14306 N N . ARG H 1 59 ? 164.43946 -7.76738 -16.76257 1.000 33.30903 56 ARG H N 1
ATOM 14307 C CA . ARG H 1 59 ? 165.33169 -7.97125 -17.91481 1.000 33.13609 56 ARG H CA 1
ATOM 14308 C C . ARG H 1 59 ? 166.17871 -6.72537 -18.16830 1.000 30.98202 56 ARG H C 1
ATOM 14309 O O . ARG H 1 59 ? 166.02563 -6.03814 -19.17982 1.000 28.61120 56 ARG H O 1
ATOM 14317 N N . ALA H 1 60 ? 167.12257 -6.46036 -17.25625 1.000 33.00936 57 ALA H N 1
ATOM 14318 C CA . ALA H 1 60 ? 167.98119 -5.28316 -17.39860 1.000 28.89927 57 ALA H CA 1
ATOM 14319 C C . ALA H 1 60 ? 168.81579 -5.35060 -18.67075 1.000 29.93740 57 ALA H C 1
ATOM 14320 O O . ALA H 1 60 ? 168.93193 -4.36144 -19.40207 1.000 32.52367 57 ALA H O 1
ATOM 14322 N N . GLN H 1 61 ? 169.42181 -6.50543 -18.94882 1.000 30.25053 58 GLN H N 1
ATOM 14323 C CA . GLN H 1 61 ? 170.31206 -6.58647 -20.10220 1.000 34.01648 58 GLN H CA 1
ATOM 14324 C C . GLN H 1 61 ? 169.55220 -6.39307 -21.40841 1.000 31.36787 58 GLN H C 1
ATOM 14325 O O . GLN H 1 61 ? 170.03403 -5.70029 -22.31250 1.000 29.31419 58 GLN H O 1
ATOM 14331 N N . GLY H 1 62 ? 168.36318 -7.00030 -21.52362 1.000 28.78361 59 GLY H N 1
ATOM 14332 C CA . GLY H 1 62 ? 167.56209 -6.82893 -22.72343 1.000 27.91162 59 GLY H CA 1
ATOM 14333 C C . GLY H 1 62 ? 167.15970 -5.38605 -22.96814 1.000 28.82366 59 GLY H C 1
ATOM 14334 O O . GLY H 1 62 ? 167.15188 -4.91816 -24.11252 1.000 29.18143 59 GLY H O 1
ATOM 14335 N N . ALA H 1 63 ? 166.80431 -4.66281 -21.90438 1.000 26.03183 60 ALA H N 1
ATOM 14336 C CA . ALA H 1 63 ? 166.50054 -3.24409 -22.07084 1.000 28.67014 60 ALA H CA 1
ATOM 14337 C C . ALA H 1 63 ? 167.72203 -2.47908 -22.56847 1.000 30.37766 60 ALA H C 1
ATOM 14338 O O . ALA H 1 63 ? 167.61344 -1.63955 -23.47402 1.000 30.93833 60 ALA H O 1
ATOM 14340 N N . GLU H 1 64 ? 168.89719 -2.77980 -22.00313 1.000 30.25468 61 GLU H N 1
ATOM 14341 C CA . GLU H 1 64 ? 170.12433 -2.10396 -22.40901 1.000 33.06556 61 GLU H CA 1
ATOM 14342 C C . GLU H 1 64 ? 170.45865 -2.38885 -23.86402 1.000 30.34864 61 GLU H C 1
ATOM 14343 O O . GLU H 1 64 ? 170.87628 -1.48355 -24.59312 1.000 28.76603 61 GLU H O 1
ATOM 14349 N N . GLU H 1 65 ? 170.28021 -3.64039 -24.30741 1.000 28.91261 62 GLU H N 1
ATOM 14350 C CA . GLU H 1 65 ? 170.48611 -3.95947 -25.71784 1.000 30.08447 62 GLU H CA 1
ATOM 14351 C C . GLU H 1 65 ? 169.46223 -3.24226 -26.59045 1.000 28.58299 62 GLU H C 1
ATOM 14352 O O . GLU H 1 65 ? 169.79185 -2.74722 -27.67620 1.000 27.66326 62 GLU H O 1
ATOM 14358 N N . ASN H 1 66 ? 168.21247 -3.17648 -26.12857 1.000 24.79814 63 ASN H N 1
ATOM 14359 C CA . ASN H 1 66 ? 167.19503 -2.42777 -26.85652 1.000 25.16175 63 ASN H CA 1
ATOM 14360 C C . ASN H 1 66 ? 167.59915 -0.96480 -27.03516 1.000 26.84554 63 ASN H C 1
ATOM 14361 O O . ASN H 1 66 ? 167.44465 -0.40806 -28.12788 1.000 24.72467 63 ASN H O 1
ATOM 14366 N N . VAL H 1 67 ? 168.15838 -0.34314 -25.98258 1.000 27.06790 64 VAL H N 1
ATOM 14367 C CA . VAL H 1 67 ? 168.58329 1.05880 -26.04604 1.000 27.13992 64 VAL H CA 1
ATOM 14368 C C . VAL H 1 67 ? 169.68306 1.24373 -27.08649 1.000 30.92653 64 VAL H C 1
ATOM 14369 O O . VAL H 1 67 ? 169.65475 2.18647 -27.88890 1.000 30.01965 64 VAL H O 1
ATOM 14373 N N . LYS H 1 68 ? 170.69845 0.37488 -27.05610 1.000 31.51138 65 LYS H N 1
ATOM 14374 C CA . LYS H 1 68 ? 171.79338 0.50266 -28.01254 1.000 32.02708 65 LYS H CA 1
ATOM 14375 C C . LYS H 1 68 ? 171.30248 0.29800 -29.44268 1.000 30.22805 65 LYS H C 1
ATOM 14376 O O . LYS H 1 68 ? 171.74345 0.99948 -30.36118 1.000 30.26438 65 LYS H O 1
ATOM 14382 N N . GLU H 1 69 ? 170.36707 -0.63459 -29.64870 1.000 30.05264 66 GLU H N 1
ATOM 14383 C CA . GLU H 1 69 ? 169.78155 -0.81269 -30.97687 1.000 32.13612 66 GLU H CA 1
ATOM 14384 C C . GLU H 1 69 ? 168.95216 0.39862 -31.40477 1.000 27.87639 66 GLU H C 1
ATOM 14385 O O . GLU H 1 69 ? 168.96774 0.77549 -32.58486 1.000 25.94039 66 GLU H O 1
ATOM 14391 N N . LEU H 1 70 ? 168.24300 1.02984 -30.46771 1.000 25.94634 67 LEU H N 1
ATOM 14392 C CA . LEU H 1 70 ? 167.51838 2.26028 -30.78094 1.000 26.60079 67 LEU H CA 1
ATOM 14393 C C . LEU H 1 70 ? 168.47016 3.36486 -31.22859 1.000 29.69870 67 LEU H C 1
ATOM 14394 O O . LEU H 1 70 ? 168.20060 4.07391 -32.21112 1.000 31.06050 67 LEU H O 1
ATOM 14399 N N . GLU H 1 71 ? 169.59947 3.51269 -30.53559 1.000 28.18623 68 GLU H N 1
ATOM 14400 C CA . GLU H 1 71 ? 170.55624 4.55441 -30.88877 1.000 29.42163 68 GLU H CA 1
ATOM 14401 C C . GLU H 1 71 ? 171.25603 4.25250 -32.20976 1.000 30.02050 68 GLU H C 1
ATOM 14402 O O . GLU H 1 71 ? 171.39911 5.14516 -33.05338 1.000 28.26019 68 GLU H O 1
ATOM 14408 N N . LYS H 1 72 ? 171.68153 3.00142 -32.41892 1.000 32.01392 69 LYS H N 1
ATOM 14409 C CA . LYS H 1 72 ? 172.29758 2.62468 -33.69336 1.000 33.75565 69 LYS H CA 1
ATOM 14410 C C . LYS H 1 72 ? 171.36715 2.91340 -34.86073 1.000 33.50909 69 LYS H C 1
ATOM 14411 O O . LYS H 1 72 ? 171.77124 3.50293 -35.86679 1.000 36.31042 69 LYS H O 1
ATOM 14417 N N . THR H 1 73 ? 170.10938 2.50600 -34.74066 1.000 30.18795 70 THR H N 1
ATOM 14418 C CA . THR H 1 73 ? 169.20452 2.57551 -35.87793 1.000 31.25855 70 THR H CA 1
ATOM 14419 C C . THR H 1 73 ? 168.71625 3.99431 -36.14631 1.000 32.22317 70 THR H C 1
ATOM 14420 O O . THR H 1 73 ? 168.65693 4.42128 -37.30380 1.000 33.10953 70 THR H O 1
ATOM 14424 N N . TYR H 1 74 ? 168.35325 4.73944 -35.10467 1.000 31.57157 71 TYR H N 1
ATOM 14425 C CA . TYR H 1 74 ? 167.65747 6.00533 -35.29644 1.000 30.79676 71 TYR H CA 1
ATOM 14426 C C . TYR H 1 74 ? 168.47599 7.22845 -34.90764 1.000 32.10942 71 TYR H C 1
ATOM 14427 O O . TYR H 1 74 ? 168.11599 8.34039 -35.31012 1.000 32.80465 71 TYR H O 1
ATOM 14436 N N . GLY H 1 75 ? 169.56508 7.05673 -34.16316 1.000 28.11953 72 GLY H N 1
ATOM 14437 C CA . GLY H 1 75 ? 170.43686 8.16295 -33.82173 1.000 27.98848 72 GLY H CA 1
ATOM 14438 C C . GLY H 1 75 ? 169.92399 9.08534 -32.73676 1.000 29.67651 72 GLY H C 1
ATOM 14439 O O . GLY H 1 75 ? 170.55680 10.11825 -32.47442 1.000 29.98278 72 GLY H O 1
ATOM 14440 N N . ILE H 1 76 ? 168.80850 8.75249 -32.08701 1.000 26.15900 73 ILE H N 1
ATOM 14441 C CA . ILE H 1 76 ? 168.25252 9.63888 -31.07205 1.000 27.67680 73 ILE H CA 1
ATOM 14442 C C . ILE H 1 76 ? 168.83208 9.29366 -29.70468 1.000 31.03377 73 ILE H C 1
ATOM 14443 O O . ILE H 1 76 ? 169.64868 8.37055 -29.57346 1.000 32.28192 73 ILE H O 1
ATOM 14448 N N . LYS H 1 77 ? 168.41102 10.03051 -28.67563 1.000 29.07495 74 LYS H N 1
ATOM 14449 C CA . LYS H 1 77 ? 168.81089 9.74176 -27.30238 1.000 26.86506 74 LYS H CA 1
ATOM 14450 C C . LYS H 1 77 ? 167.85457 8.72009 -26.69856 1.000 26.39349 74 LYS H C 1
ATOM 14451 O O . LYS H 1 77 ? 166.63246 8.90026 -26.75223 1.000 26.17738 74 LYS H O 1
ATOM 14457 N N . ALA H 1 78 ? 168.40572 7.65419 -26.11732 1.000 25.69621 75 ALA H N 1
ATOM 14458 C CA . ALA H 1 78 ? 167.59264 6.62027 -25.49127 1.000 23.55028 75 ALA H CA 1
ATOM 14459 C C . ALA H 1 78 ? 168.24815 6.18289 -24.18897 1.000 27.77608 75 ALA H C 1
ATOM 14460 O O . ALA H 1 78 ? 169.46867 6.26940 -24.02989 1.000 28.73095 75 ALA H O 1
ATOM 14462 N N . LYS H 1 79 ? 167.42509 5.73934 -23.24419 1.000 26.02940 76 LYS H N 1
ATOM 14463 C CA . LYS H 1 79 ? 167.94133 5.33661 -21.94139 1.000 24.07801 76 LYS H CA 1
ATOM 14464 C C . LYS H 1 79 ? 166.95922 4.37057 -21.28683 1.000 25.04082 76 LYS H C 1
ATOM 14465 O O . LYS H 1 79 ? 165.73906 4.49884 -21.43915 1.000 25.93375 76 LYS H O 1
ATOM 14471 N N . ALA H 1 80 ? 167.50340 3.40921 -20.55716 1.000 24.76932 77 ALA H N 1
ATOM 14472 C CA . ALA H 1 80 ? 166.71169 2.39453 -19.87476 1.000 25.89979 77 ALA H CA 1
ATOM 14473 C C . ALA H 1 80 ? 166.65195 2.69636 -18.38235 1.000 27.06507 77 ALA H C 1
ATOM 14474 O O . ALA H 1 80 ? 167.64481 3.11341 -17.78033 1.000 28.00392 77 ALA H O 1
ATOM 14476 N N . TYR H 1 81 ? 165.48650 2.47519 -17.79246 1.000 23.98034 78 TYR H N 1
ATOM 14477 C CA . TYR H 1 81 ? 165.24082 2.73964 -16.38415 1.000 22.98768 78 TYR H CA 1
ATOM 14478 C C . TYR H 1 81 ? 164.59634 1.52232 -15.76341 1.000 24.03888 78 TYR H C 1
ATOM 14479 O O . TYR H 1 81 ? 163.73768 0.89798 -16.38198 1.000 23.51572 78 TYR H O 1
ATOM 14488 N N . LYS H 1 82 ? 164.98552 1.20065 -14.53628 1.000 26.59921 79 LYS H N 1
ATOM 14489 C CA . LYS H 1 82 ? 164.29369 0.16192 -13.79348 1.000 27.20201 79 LYS H CA 1
ATOM 14490 C C . LYS H 1 82 ? 163.03465 0.73440 -13.16935 1.000 25.48579 79 LYS H C 1
ATOM 14491 O O . LYS H 1 82 ? 163.05730 1.82293 -12.58817 1.000 25.78111 79 LYS H O 1
ATOM 14497 N N . CYS H 1 83 ? 161.93153 -0.00712 -13.28194 1.000 26.34722 80 CYS H N 1
ATOM 14498 C CA . CYS H 1 83 ? 160.65689 0.44362 -12.73672 1.000 26.94847 80 CYS H CA 1
ATOM 14499 C C . CYS H 1 83 ? 159.78725 -0.75562 -12.40514 1.000 27.32702 80 CYS H C 1
ATOM 14500 O O . CYS H 1 83 ? 159.57093 -1.60814 -13.26795 1.000 31.15317 80 CYS H O 1
ATOM 14503 N N . GLN H 1 84 ? 159.28538 -0.80490 -11.16445 1.000 23.72678 81 GLN H N 1
ATOM 14504 C CA . GLN H 1 84 ? 158.23098 -1.73358 -10.74235 1.000 22.78847 81 GLN H CA 1
ATOM 14505 C C . GLN H 1 84 ? 156.92885 -0.93568 -10.68661 1.000 28.76157 81 GLN H C 1
ATOM 14506 O O . GLN H 1 84 ? 156.70376 -0.15587 -9.75408 1.000 27.92782 81 GLN H O 1
ATOM 14512 N N . VAL H 1 85 ? 156.05960 -1.13593 -11.68442 1.000 28.26310 82 VAL H N 1
ATOM 14513 C CA . VAL H 1 85 ? 154.84895 -0.32517 -11.75368 1.000 23.90278 82 VAL H CA 1
ATOM 14514 C C . VAL H 1 85 ? 153.93383 -0.61334 -10.57684 1.000 23.64267 82 VAL H C 1
ATOM 14515 O O . VAL H 1 85 ? 153.11658 0.23342 -10.20919 1.000 28.29731 82 VAL H O 1
ATOM 14519 N N . ASP H 1 86 ? 154.09120 -1.77164 -9.93366 1.000 23.22734 83 ASP H N 1
ATOM 14520 C CA . ASP H 1 86 ? 153.30741 -2.09563 -8.74568 1.000 25.07601 83 ASP H CA 1
ATOM 14521 C C . ASP H 1 86 ? 153.66795 -1.23703 -7.53748 1.000 26.50080 83 ASP H C 1
ATOM 14522 O O . ASP H 1 86 ? 153.01496 -1.35933 -6.49298 1.000 27.21686 83 ASP H O 1
ATOM 14527 N N . SER H 1 87 ? 154.69003 -0.38989 -7.65315 1.000 23.81641 84 SER H N 1
ATOM 14528 C CA . SER H 1 87 ? 155.13991 0.49570 -6.58396 1.000 23.23925 84 SER H CA 1
ATOM 14529 C C . SER H 1 87 ? 154.99453 1.93008 -7.07041 1.000 26.44894 84 SER H C 1
ATOM 14530 O O . SER H 1 87 ? 155.63600 2.32745 -8.05156 1.000 29.28160 84 SER H O 1
ATOM 14533 N N . TYR H 1 88 ? 154.12747 2.70074 -6.41388 1.000 26.52240 85 TYR H N 1
ATOM 14534 C CA . TYR H 1 88 ? 153.98411 4.08889 -6.82177 1.000 28.48521 85 TYR H CA 1
ATOM 14535 C C . TYR H 1 88 ? 155.30212 4.84110 -6.66160 1.000 27.50882 85 TYR H C 1
ATOM 14536 O O . TYR H 1 88 ? 155.64609 5.69982 -7.48896 1.000 26.49756 85 TYR H O 1
ATOM 14545 N N . GLU H 1 89 ? 156.05357 4.53135 -5.60505 1.000 27.34862 86 GLU H N 1
ATOM 14546 C CA . GLU H 1 89 ? 157.35306 5.16898 -5.42075 1.000 25.56861 86 GLU H CA 1
ATOM 14547 C C . GLU H 1 89 ? 158.23611 4.96380 -6.64258 1.000 23.61739 86 GLU H C 1
ATOM 14548 O O . GLU H 1 89 ? 158.91486 5.89738 -7.09131 1.000 24.79258 86 GLU H O 1
ATOM 14554 N N . SER H 1 90 ? 158.22478 3.75342 -7.21033 1.000 22.04117 87 SER H N 1
ATOM 14555 C CA . SER H 1 90 ? 159.05006 3.49414 -8.38448 1.000 24.48132 87 SER H CA 1
ATOM 14556 C C . SER H 1 90 ? 158.55745 4.28024 -9.60032 1.000 25.92308 87 SER H C 1
ATOM 14557 O O . SER H 1 90 ? 159.36496 4.75541 -10.40796 1.000 25.97084 87 SER H O 1
ATOM 14560 N N . CYS H 1 91 ? 157.23694 4.43839 -9.74365 1.000 25.06270 88 CYS H N 1
ATOM 14561 C CA . CYS H 1 91 ? 156.69877 5.21740 -10.85729 1.000 22.49079 88 CYS H CA 1
ATOM 14562 C C . CYS H 1 91 ? 157.00594 6.69618 -10.69344 1.000 23.18347 88 CYS H C 1
ATOM 14563 O O . CYS H 1 91 ? 157.38294 7.37648 -11.65983 1.000 25.27791 88 CYS H O 1
ATOM 14566 N N . GLU H 1 92 ? 156.83356 7.21011 -9.47931 1.000 21.88617 89 GLU H N 1
ATOM 14567 C CA . GLU H 1 92 ? 157.17602 8.59456 -9.18913 1.000 25.26648 89 GLU H CA 1
ATOM 14568 C C . GLU H 1 92 ? 158.64638 8.87383 -9.48483 1.000 24.77307 89 GLU H C 1
ATOM 14569 O O . GLU H 1 92 ? 158.99210 9.92343 -10.04988 1.000 24.85395 89 GLU H O 1
ATOM 14575 N N . LYS H 1 93 ? 159.52166 7.92718 -9.13009 1.000 23.04870 90 LYS H N 1
ATOM 14576 C CA . LYS H 1 93 ? 160.94665 8.05963 -9.40157 1.000 25.33067 90 LYS H CA 1
ATOM 14577 C C . LYS H 1 93 ? 161.22786 8.02504 -10.89538 1.000 26.21729 90 LYS H C 1
ATOM 14578 O O . LYS H 1 93 ? 162.04366 8.81702 -11.38970 1.000 26.98763 90 LYS H O 1
ATOM 14584 N N . LEU H 1 94 ? 160.55943 7.11891 -11.63195 1.000 24.30866 91 LEU H N 1
ATOM 14585 C CA . LEU H 1 94 ? 160.72711 7.07254 -13.08303 1.000 25.89647 91 LEU H CA 1
ATOM 14586 C C . LEU H 1 94 ? 160.42787 8.42813 -13.71609 1.000 27.69046 91 LEU H C 1
ATOM 14587 O O . LEU H 1 94 ? 161.22100 8.94380 -14.51348 1.000 27.30331 91 LEU H O 1
ATOM 14592 N N . VAL H 1 95 ? 159.28699 9.02806 -13.36810 1.000 27.27389 92 VAL H N 1
ATOM 14593 C CA . VAL H 1 95 ? 158.94421 10.31950 -13.95712 1.000 25.88990 92 VAL H CA 1
ATOM 14594 C C . VAL H 1 95 ? 159.96854 11.37510 -13.55219 1.000 27.20574 92 VAL H C 1
ATOM 14595 O O . VAL H 1 95 ? 160.41993 12.16913 -14.38390 1.000 27.21230 92 VAL H O 1
ATOM 14599 N N . LYS H 1 96 ? 160.37656 11.37963 -12.28218 1.000 27.53793 93 LYS H N 1
ATOM 14600 C CA . LYS H 1 96 ? 161.40021 12.32315 -11.83543 1.000 29.95906 93 LYS H CA 1
ATOM 14601 C C . LYS H 1 96 ? 162.69655 12.15779 -12.62898 1.000 29.59865 93 LYS H C 1
ATOM 14602 O O . LYS H 1 96 ? 163.24941 13.13749 -13.14054 1.000 31.44087 93 LYS H O 1
ATOM 14608 N N . ASP H 1 97 ? 163.17761 10.92065 -12.77361 1.000 28.93259 94 ASP H N 1
ATOM 14609 C CA . ASP H 1 97 ? 164.45574 10.69441 -13.44706 1.000 29.83205 94 ASP H CA 1
ATOM 14610 C C . ASP H 1 97 ? 164.39041 11.03950 -14.93664 1.000 30.56201 94 ASP H C 1
ATOM 14611 O O . ASP H 1 97 ? 165.33104 11.63025 -15.47858 1.000 32.72603 94 ASP H O 1
ATOM 14616 N N . VAL H 1 98 ? 163.30353 10.67310 -15.61977 1.000 26.51405 95 VAL H N 1
ATOM 14617 C CA . VAL H 1 98 ? 163.20747 10.96304 -17.05049 1.000 25.91749 95 VAL H CA 1
ATOM 14618 C C . VAL H 1 98 ? 163.17920 12.47342 -17.28887 1.000 29.23335 95 VAL H C 1
ATOM 14619 O O . VAL H 1 98 ? 163.82726 12.98692 -18.21235 1.000 27.66694 95 VAL H O 1
ATOM 14623 N N . VAL H 1 99 ? 162.39641 13.20043 -16.48937 1.000 27.40131 96 VAL H N 1
ATOM 14624 C CA . VAL H 1 99 ? 162.32410 14.65255 -16.63131 1.000 29.75309 96 VAL H CA 1
ATOM 14625 C C . VAL H 1 99 ? 163.69026 15.28474 -16.35188 1.000 31.90591 96 VAL H C 1
ATOM 14626 O O . VAL H 1 99 ? 164.11863 16.20969 -17.05273 1.000 32.76823 96 VAL H O 1
ATOM 14630 N N . ALA H 1 100 ? 164.40497 14.78468 -15.34204 1.000 29.12555 97 ALA H N 1
ATOM 14631 C CA . ALA H 1 100 ? 165.76444 15.26468 -15.09834 1.000 30.89940 97 ALA H CA 1
ATOM 14632 C C . ALA H 1 100 ? 166.67455 14.98941 -16.29690 1.000 32.07057 97 ALA H C 1
ATOM 14633 O O . ALA H 1 100 ? 167.38993 15.88149 -16.76292 1.000 35.79180 97 ALA H O 1
ATOM 14635 N N . ASP H 1 101 ? 166.64690 13.75912 -16.82406 1.000 29.96373 98 ASP H N 1
ATOM 14636 C CA . ASP H 1 101 ? 167.59534 13.36879 -17.86462 1.000 28.80576 98 ASP H CA 1
ATOM 14637 C C . ASP H 1 101 ? 167.21441 13.91151 -19.23617 1.000 31.53416 98 ASP H C 1
ATOM 14638 O O . ASP H 1 101 ? 168.09519 14.23542 -20.03954 1.000 32.62364 98 ASP H O 1
ATOM 14643 N N . PHE H 1 102 ? 165.91492 13.98024 -19.54383 1.000 29.28591 99 PHE H N 1
ATOM 14644 C CA . PHE H 1 102 ? 165.46471 14.38593 -20.86594 1.000 28.65328 99 PHE H CA 1
ATOM 14645 C C . PHE H 1 102 ? 164.84223 15.77022 -20.90324 1.000 28.98851 99 PHE H C 1
ATOM 14646 O O . PHE H 1 102 ? 164.69548 16.32558 -21.99329 1.000 30.63343 99 PHE H O 1
ATOM 14654 N N . GLY H 1 103 ? 164.46555 16.33716 -19.75780 1.000 27.02567 100 GLY H N 1
ATOM 14655 C CA . GLY H 1 103 ? 163.89419 17.66759 -19.70211 1.000 27.03141 100 GLY H CA 1
ATOM 14656 C C . GLY H 1 103 ? 162.38386 17.69421 -19.55335 1.000 30.25810 100 GLY H C 1
ATOM 14657 O O . GLY H 1 103 ? 161.84123 18.66646 -19.01351 1.000 34.13412 100 GLY H O 1
ATOM 14658 N N . GLN H 1 104 ? 161.69676 16.64635 -19.99657 1.000 29.55683 101 GLN H N 1
ATOM 14659 C CA . GLN H 1 104 ? 160.23771 16.64548 -20.03414 1.000 29.93003 101 GLN H CA 1
ATOM 14660 C C . GLN H 1 104 ? 159.76476 15.26762 -20.47776 1.000 27.95241 101 GLN H C 1
ATOM 14661 O O . GLN H 1 104 ? 160.56002 14.41428 -20.87968 1.000 31.37294 101 GLN H O 1
ATOM 14667 N N . ILE H 1 105 ? 158.45052 15.06275 -20.39670 1.000 26.00865 102 ILE H N 1
ATOM 14668 C CA . ILE H 1 105 ? 157.78120 13.89995 -20.97120 1.000 26.67403 102 ILE H CA 1
ATOM 14669 C C . ILE H 1 105 ? 156.57468 14.40510 -21.75229 1.000 29.53649 102 ILE H C 1
ATOM 14670 O O . ILE H 1 105 ? 155.66176 15.00140 -21.16424 1.000 27.52713 102 ILE H O 1
ATOM 14675 N N . ASP H 1 106 ? 156.57041 14.16843 -23.06934 1.000 28.29101 103 ASP H N 1
ATOM 14676 C CA . ASP H 1 106 ? 155.45197 14.54888 -23.92707 1.000 28.46307 103 ASP H CA 1
ATOM 14677 C C . ASP H 1 106 ? 154.41247 13.44639 -24.07230 1.000 28.84292 103 ASP H C 1
ATOM 14678 O O . ASP H 1 106 ? 153.21608 13.74272 -24.15829 1.000 29.66030 103 ASP H O 1
ATOM 14683 N N . ALA H 1 107 ? 154.84266 12.18270 -24.11968 1.000 25.60531 104 ALA H N 1
ATOM 14684 C CA . ALA H 1 107 ? 153.93039 11.05810 -24.24900 1.000 23.77899 104 ALA H CA 1
ATOM 14685 C C . ALA H 1 107 ? 154.42319 9.91911 -23.37155 1.000 26.32844 104 ALA H C 1
ATOM 14686 O O . ALA H 1 107 ? 155.62648 9.66100 -23.28841 1.000 25.20038 104 ALA H O 1
ATOM 14688 N N . PHE H 1 108 ? 153.48050 9.24777 -22.71559 1.000 25.66641 105 PHE H N 1
ATOM 14689 C CA . PHE H 1 108 ? 153.76569 8.14751 -21.80466 1.000 22.61207 105 PHE H CA 1
ATOM 14690 C C . PHE H 1 108 ? 152.94200 6.96108 -22.27290 1.000 24.24967 105 PHE H C 1
ATOM 14691 O O . PHE H 1 108 ? 151.71740 7.06290 -22.38856 1.000 21.36204 105 PHE H O 1
ATOM 14699 N N . ILE H 1 109 ? 153.60692 5.84928 -22.52686 1.000 19.80905 106 ILE H N 1
ATOM 14700 C CA . ILE H 1 109 ? 152.96966 4.63666 -23.00521 1.000 21.64791 106 ILE H CA 1
ATOM 14701 C C . ILE H 1 109 ? 153.00728 3.64533 -21.84416 1.000 22.56502 106 ILE H C 1
ATOM 14702 O O . ILE H 1 109 ? 154.06603 3.10088 -21.50830 1.000 26.04499 106 ILE H O 1
ATOM 14707 N N . ALA H 1 110 ? 151.85938 3.44068 -21.19367 1.000 21.60582 107 ALA H N 1
ATOM 14708 C CA . ALA H 1 110 ? 151.76707 2.56993 -20.01618 1.000 21.46059 107 ALA H CA 1
ATOM 14709 C C . ALA H 1 110 ? 151.49878 1.15995 -20.50948 1.000 23.47049 107 ALA H C 1
ATOM 14710 O O . ALA H 1 110 ? 150.35224 0.77913 -20.76560 1.000 26.00256 107 ALA H O 1
ATOM 14712 N N . ASN H 1 111 ? 152.56099 0.37583 -20.62851 1.000 24.06301 108 ASN H N 1
ATOM 14713 C CA . ASN H 1 111 ? 152.51716 -0.88450 -21.34630 1.000 26.45226 108 ASN H CA 1
ATOM 14714 C C . ASN H 1 111 ? 152.89575 -2.10058 -20.49469 1.000 26.60521 108 ASN H C 1
ATOM 14715 O O . ASN H 1 111 ? 152.45946 -3.21352 -20.80974 1.000 29.44912 108 ASN H O 1
ATOM 14720 N N . ALA H 1 112 ? 153.66592 -1.92214 -19.42772 1.000 25.11060 109 ALA H N 1
ATOM 14721 C CA . ALA H 1 112 ? 154.05165 -3.04176 -18.57284 1.000 28.39485 109 ALA H CA 1
ATOM 14722 C C . ALA H 1 112 ? 152.83283 -3.80182 -18.05100 1.000 30.70236 109 ALA H C 1
ATOM 14723 O O . ALA H 1 112 ? 151.80275 -3.20621 -17.72804 1.000 30.21832 109 ALA H O 1
ATOM 14725 N N . GLY H 1 113 ? 152.96638 -5.12316 -17.93773 1.000 30.83640 110 GLY H N 1
ATOM 14726 C CA . GLY H 1 113 ? 151.83462 -5.95346 -17.56084 1.000 31.48456 110 GLY H CA 1
ATOM 14727 C C . GLY H 1 113 ? 152.23329 -7.40462 -17.40457 1.000 32.21419 110 GLY H C 1
ATOM 14728 O O . GLY H 1 113 ? 153.26583 -7.84742 -17.91636 1.000 35.31941 110 GLY H O 1
ATOM 14729 N N . ALA H 1 114 ? 151.38509 -8.14561 -16.69229 1.000 32.39054 111 ALA H N 1
ATOM 14730 C CA . ALA H 1 114 ? 151.64131 -9.53995 -16.35805 1.000 32.66647 111 ALA H CA 1
ATOM 14731 C C . ALA H 1 114 ? 150.35866 -10.33580 -16.53356 1.000 32.54049 111 ALA H C 1
ATOM 14732 O O . ALA H 1 114 ? 149.25868 -9.78688 -16.49111 1.000 31.40643 111 ALA H O 1
ATOM 14734 N N . THR H 1 115 ? 150.50099 -11.64013 -16.70879 1.000 29.89276 112 THR H N 1
ATOM 14735 C CA . THR H 1 115 ? 149.36445 -12.48327 -17.05418 1.000 32.20606 112 THR H CA 1
ATOM 14736 C C . THR H 1 115 ? 148.80716 -13.19933 -15.82449 1.000 28.68272 112 THR H C 1
ATOM 14737 O O . THR H 1 115 ? 149.42018 -13.23769 -14.75679 1.000 27.84148 112 THR H O 1
ATOM 14741 N N . ALA H 1 116 ? 147.61710 -13.77666 -15.99821 1.000 31.52042 113 ALA H N 1
ATOM 14742 C CA . ALA H 1 116 ? 147.00112 -14.68635 -15.04246 1.000 29.17690 113 ALA H CA 1
ATOM 14743 C C . ALA H 1 116 ? 147.02738 -16.10076 -15.60612 1.000 33.66242 113 ALA H C 1
ATOM 14744 O O . ALA H 1 116 ? 147.19472 -16.30278 -16.81455 1.000 33.26281 113 ALA H O 1
ATOM 14746 N N . ASP H 1 117 ? 146.85024 -17.09929 -14.71626 1.000 34.01649 114 ASP H N 1
ATOM 14747 C CA . ASP H 1 117 ? 146.81209 -18.47108 -15.21255 1.000 37.71508 114 ASP H CA 1
ATOM 14748 C C . ASP H 1 117 ? 145.74098 -19.33807 -14.54787 1.000 33.98413 114 ASP H C 1
ATOM 14749 O O . ASP H 1 117 ? 145.86929 -20.56654 -14.55360 1.000 32.52338 114 ASP H O 1
ATOM 14754 N N . SER H 1 118 ? 144.69134 -18.74945 -13.98310 1.000 27.25893 115 SER H N 1
ATOM 14755 C CA . SER H 1 118 ? 143.56003 -19.53997 -13.51197 1.000 28.52315 115 SER H CA 1
ATOM 14756 C C . SER H 1 118 ? 142.35464 -18.62406 -13.40432 1.000 26.56628 115 SER H C 1
ATOM 14757 O O . SER H 1 118 ? 142.47108 -17.39708 -13.50340 1.000 28.05075 115 SER H O 1
ATOM 14760 N N . GLY H 1 119 ? 141.18906 -19.23906 -13.20490 1.000 23.54342 116 GLY H N 1
ATOM 14761 C CA . GLY H 1 119 ? 140.00444 -18.50661 -12.81121 1.000 23.27541 116 GLY H CA 1
ATOM 14762 C C . GLY H 1 119 ? 140.03229 -18.21648 -11.32515 1.000 26.62566 116 GLY H C 1
ATOM 14763 O O . GLY H 1 119 ? 140.97366 -18.57078 -10.61382 1.000 24.32221 116 GLY H O 1
ATOM 14764 N N . ILE H 1 120 ? 138.97739 -17.55903 -10.83989 1.000 25.37356 117 ILE H N 1
ATOM 14765 C CA . ILE H 1 120 ? 139.04557 -17.07951 -9.45914 1.000 22.23758 117 ILE H CA 1
ATOM 14766 C C . ILE H 1 120 ? 138.86910 -18.19786 -8.43819 1.000 25.42060 117 ILE H C 1
ATOM 14767 O O . ILE H 1 120 ? 139.36655 -18.08018 -7.31038 1.000 26.83566 117 ILE H O 1
ATOM 14772 N N . LEU H 1 121 ? 138.15995 -19.28421 -8.77886 1.000 24.98011 118 LEU H N 1
ATOM 14773 C CA . LEU H 1 121 ? 137.96560 -20.34804 -7.79075 1.000 27.07865 118 LEU H CA 1
ATOM 14774 C C . LEU H 1 121 ? 139.22103 -21.21119 -7.64483 1.000 31.22216 118 LEU H C 1
ATOM 14775 O O . LEU H 1 121 ? 139.60919 -21.56463 -6.52507 1.000 30.83808 118 LEU H O 1
ATOM 14780 N N . ASP H 1 122 ? 139.88423 -21.54255 -8.75520 1.000 32.69613 119 ASP H N 1
ATOM 14781 C CA . ASP H 1 122 ? 141.13370 -22.29012 -8.65408 1.000 32.85043 119 ASP H CA 1
ATOM 14782 C C . ASP H 1 122 ? 142.26009 -21.42637 -8.10450 1.000 32.42583 119 ASP H C 1
ATOM 14783 O O . ASP H 1 122 ? 143.15872 -21.93905 -7.43604 1.000 34.97229 119 ASP H O 1
ATOM 14788 N N . GLY H 1 123 ? 142.23295 -20.12428 -8.36737 1.000 31.78888 120 GLY H N 1
ATOM 14789 C CA . GLY H 1 123 ? 143.30360 -19.26420 -7.90676 1.000 31.76248 120 GLY H CA 1
ATOM 14790 C C . GLY H 1 123 ? 143.08081 -18.75137 -6.49430 1.000 29.95343 120 GLY H C 1
ATOM 14791 O O . GLY H 1 123 ? 141.95740 -18.61860 -6.01389 1.000 29.44244 120 GLY H O 1
ATOM 14792 N N . SER H 1 124 ? 144.18922 -18.45060 -5.83022 1.000 28.84317 121 SER H N 1
ATOM 14793 C CA . SER H 1 124 ? 144.17377 -17.86942 -4.49808 1.000 29.87772 121 SER H CA 1
ATOM 14794 C C . SER H 1 124 ? 143.78586 -16.38087 -4.54114 1.000 28.60136 121 SER H C 1
ATOM 14795 O O . SER H 1 124 ? 143.78979 -15.72478 -5.59371 1.000 25.23327 121 SER H O 1
ATOM 14798 N N . VAL H 1 125 ? 143.48044 -15.83799 -3.35701 1.000 26.08380 122 VAL H N 1
ATOM 14799 C CA . VAL H 1 125 ? 143.28277 -14.39597 -3.21917 1.000 27.69402 122 VAL H CA 1
ATOM 14800 C C . VAL H 1 125 ? 144.58963 -13.65265 -3.49015 1.000 27.52431 122 VAL H C 1
ATOM 14801 O O . VAL H 1 125 ? 144.59318 -12.56418 -4.08586 1.000 26.73058 122 VAL H O 1
ATOM 14805 N N . GLU H 1 126 ? 145.71916 -14.23629 -3.07306 1.000 26.24222 123 GLU H N 1
ATOM 14806 C CA . GLU H 1 126 ? 147.01951 -13.64756 -3.37095 1.000 26.47594 123 GLU H CA 1
ATOM 14807 C C . GLU H 1 126 ? 147.25425 -13.54552 -4.87548 1.000 27.32903 123 GLU H C 1
ATOM 14808 O O . GLU H 1 126 ? 147.81650 -12.55287 -5.36413 1.000 23.90630 123 GLU H O 1
ATOM 14814 N N . ALA H 1 127 ? 146.85480 -14.57178 -5.62771 1.000 27.83594 124 ALA H N 1
ATOM 14815 C CA . ALA H 1 127 ? 147.07143 -14.54271 -7.07011 1.000 26.56917 124 ALA H CA 1
ATOM 14816 C C . ALA H 1 127 ? 146.19783 -13.47925 -7.73766 1.000 23.95712 124 ALA H C 1
ATOM 14817 O O . ALA H 1 127 ? 146.65911 -12.75964 -8.62894 1.000 24.38438 124 ALA H O 1
ATOM 14819 N N . TRP H 1 128 ? 144.94453 -13.34516 -7.30077 1.000 23.78063 125 TRP H N 1
ATOM 14820 C CA . TRP H 1 128 ? 144.12550 -12.22165 -7.74408 1.000 24.56651 125 TRP H CA 1
ATOM 14821 C C . TRP H 1 128 ? 144.79949 -10.88952 -7.42358 1.000 26.66752 125 TRP H C 1
ATOM 14822 O O . TRP H 1 128 ? 144.96432 -10.03527 -8.30687 1.000 25.70901 125 TRP H O 1
ATOM 14833 N N . ASN H 1 129 ? 145.18640 -10.69160 -6.15440 1.000 25.20879 126 ASN H N 1
ATOM 14834 C CA . ASN H 1 129 ? 145.76721 -9.41274 -5.73892 1.000 26.64738 126 ASN H CA 1
ATOM 14835 C C . ASN H 1 129 ? 146.98517 -9.06666 -6.57436 1.000 26.38203 126 ASN H C 1
ATOM 14836 O O . ASN H 1 129 ? 147.20278 -7.89685 -6.91917 1.000 28.31569 126 ASN H O 1
ATOM 14841 N N . HIS H 1 130 ? 147.79221 -10.07386 -6.90994 1.000 24.50585 127 HIS H N 1
ATOM 14842 C CA . HIS H 1 130 ? 149.00898 -9.81848 -7.66693 1.000 28.75068 127 HIS H CA 1
ATOM 14843 C C . HIS H 1 130 ? 148.68575 -9.28499 -9.06100 1.000 26.82382 127 HIS H C 1
ATOM 14844 O O . HIS H 1 130 ? 149.28570 -8.30764 -9.52170 1.000 23.26044 127 HIS H O 1
ATOM 14851 N N . VAL H 1 131 ? 147.73230 -9.91021 -9.74732 1.000 27.45215 128 VAL H N 1
ATOM 14852 C CA . VAL H 1 131 ? 147.43186 -9.48696 -11.11334 1.000 25.24163 128 VAL H CA 1
ATOM 14853 C C . VAL H 1 131 ? 146.80387 -8.09911 -11.12062 1.000 26.36756 128 VAL H C 1
ATOM 14854 O O . VAL H 1 131 ? 147.14731 -7.25727 -11.95527 1.000 30.12408 128 VAL H O 1
ATOM 14858 N N . VAL H 1 132 ? 145.89836 -7.82344 -10.17793 1.000 25.95448 129 VAL H N 1
ATOM 14859 C CA . VAL H 1 132 ? 145.28693 -6.49449 -10.10368 1.000 25.67240 129 VAL H CA 1
ATOM 14860 C C . VAL H 1 132 ? 146.33445 -5.43097 -9.76367 1.000 25.85761 129 VAL H C 1
ATOM 14861 O O . VAL H 1 132 ? 146.33674 -4.33313 -10.33676 1.000 28.61322 129 VAL H O 1
ATOM 14865 N N . GLN H 1 133 ? 147.23838 -5.73804 -8.83350 1.000 24.68847 130 GLN H N 1
ATOM 14866 C CA . GLN H 1 133 ? 148.23423 -4.75288 -8.40467 1.000 25.57223 130 GLN H CA 1
ATOM 14867 C C . GLN H 1 133 ? 149.14787 -4.34559 -9.55946 1.000 24.92151 130 GLN H C 1
ATOM 14868 O O . GLN H 1 133 ? 149.42247 -3.15825 -9.75545 1.000 26.00331 130 GLN H O 1
ATOM 14874 N N . VAL H 1 134 ? 149.60688 -5.31434 -10.34896 1.000 26.43933 131 VAL H N 1
ATOM 14875 C CA . VAL H 1 134 ? 150.45628 -5.00586 -11.49672 1.000 25.80556 131 VAL H CA 1
ATOM 14876 C C . VAL H 1 134 ? 149.63879 -4.38906 -12.63155 1.000 26.43506 131 VAL H C 1
ATOM 14877 O O . VAL H 1 134 ? 149.97357 -3.31444 -13.13907 1.000 30.00220 131 VAL H O 1
ATOM 14881 N N . ASP H 1 135 ? 148.55419 -5.05335 -13.04961 1.000 25.85144 132 ASP H N 1
ATOM 14882 C CA . ASP H 1 135 ? 147.92167 -4.67727 -14.31372 1.000 27.84749 132 ASP H CA 1
ATOM 14883 C C . ASP H 1 135 ? 146.96200 -3.50340 -14.18569 1.000 31.29364 132 ASP H C 1
ATOM 14884 O O . ASP H 1 135 ? 146.79519 -2.75011 -15.15141 1.000 36.35729 132 ASP H O 1
ATOM 14889 N N . LEU H 1 136 ? 146.29584 -3.34347 -13.04335 1.000 27.28099 133 LEU H N 1
ATOM 14890 C CA . LEU H 1 136 ? 145.40726 -2.20189 -12.84453 1.000 24.66332 133 LEU H CA 1
ATOM 14891 C C . LEU H 1 136 ? 146.07820 -1.09137 -12.04545 1.000 25.40583 133 LEU H C 1
ATOM 14892 O O . LEU H 1 136 ? 146.19590 0.04158 -12.52376 1.000 27.06268 133 LEU H O 1
ATOM 14897 N N . ASN H 1 137 ? 146.53119 -1.39976 -10.82882 1.000 25.22045 134 ASN H N 1
ATOM 14898 C CA . ASN H 1 137 ? 147.15454 -0.36728 -9.99611 1.000 25.84536 134 ASN H CA 1
ATOM 14899 C C . ASN H 1 137 ? 148.47262 0.11721 -10.58111 1.000 22.06182 134 ASN H C 1
ATOM 14900 O O . ASN H 1 137 ? 148.83009 1.28371 -10.39530 1.000 26.00735 134 ASN H O 1
ATOM 14905 N N . GLY H 1 138 ? 149.20062 -0.74921 -11.28669 1.000 20.32302 135 GLY H N 1
ATOM 14906 C CA . GLY H 1 138 ? 150.41237 -0.30805 -11.95981 1.000 22.28701 135 GLY H CA 1
ATOM 14907 C C . GLY H 1 138 ? 150.13102 0.74287 -13.01956 1.000 24.39638 135 GLY H C 1
ATOM 14908 O O . GLY H 1 138 ? 150.84836 1.74346 -13.12814 1.000 25.75743 135 GLY H O 1
ATOM 14909 N N . THR H 1 139 ? 149.08243 0.53620 -13.81206 1.000 23.51342 136 THR H N 1
ATOM 14910 C CA . THR H 1 139 ? 148.70464 1.54707 -14.79766 1.000 24.19270 136 THR H CA 1
ATOM 14911 C C . THR H 1 139 ? 148.24771 2.82721 -14.11137 1.000 21.35336 136 THR H C 1
ATOM 14912 O O . THR H 1 139 ? 148.61334 3.92907 -14.53882 1.000 21.16496 136 THR H O 1
ATOM 14916 N N . PHE H 1 140 ? 147.49346 2.70097 -13.01251 1.000 21.17376 137 PHE H N 1
ATOM 14917 C CA . PHE H 1 140 ? 147.10371 3.88353 -12.25669 1.000 21.80439 137 PHE H CA 1
ATOM 14918 C C . PHE H 1 140 ? 148.32833 4.60501 -11.69305 1.000 25.38195 137 PHE H C 1
ATOM 14919 O O . PHE H 1 140 ? 148.39794 5.84003 -11.72928 1.000 26.28232 137 PHE H O 1
ATOM 14927 N N . HIS H 1 141 ? 149.31302 3.85145 -11.18098 1.000 23.02999 138 HIS H N 1
ATOM 14928 C CA . HIS H 1 141 ? 150.51451 4.48276 -10.62401 1.000 22.62629 138 HIS H CA 1
ATOM 14929 C C . HIS H 1 141 ? 151.21813 5.32647 -11.67197 1.000 22.30026 138 HIS H C 1
ATOM 14930 O O . HIS H 1 141 ? 151.55645 6.48765 -11.42962 1.000 23.42439 138 HIS H O 1
ATOM 14937 N N . CYS H 1 142 ? 151.46487 4.74107 -12.84210 1.000 22.71789 139 CYS H N 1
ATOM 14938 C CA . CYS H 1 142 ? 152.04001 5.48548 -13.95638 1.000 22.37458 139 CYS H CA 1
ATOM 14939 C C . CYS H 1 142 ? 151.18018 6.68042 -14.34148 1.000 24.35723 139 CYS H C 1
ATOM 14940 O O . CYS H 1 142 ? 151.70282 7.78044 -14.56168 1.000 24.97055 139 CYS H O 1
ATOM 14943 N N . ALA H 1 143 ? 149.85847 6.47775 -14.46606 1.000 23.93352 140 ALA H N 1
ATOM 14944 C CA . ALA H 1 143 ? 148.97845 7.57250 -14.87340 1.000 20.13412 140 ALA H CA 1
ATOM 14945 C C . ALA H 1 143 ? 149.05792 8.72146 -13.88476 1.000 24.89333 140 ALA H C 1
ATOM 14946 O O . ALA H 1 143 ? 149.15562 9.89013 -14.28306 1.000 24.28530 140 ALA H O 1
ATOM 14948 N N . LYS H 1 144 ? 149.02336 8.40803 -12.58057 1.000 19.94396 141 LYS H N 1
ATOM 14949 C CA . LYS H 1 144 ? 149.08800 9.47418 -11.58217 1.000 22.48452 141 LYS H CA 1
ATOM 14950 C C . LYS H 1 144 ? 150.43283 10.18197 -11.62359 1.000 23.88055 141 LYS H C 1
ATOM 14951 O O . LYS H 1 144 ? 150.49230 11.41708 -11.58325 1.000 22.81586 141 LYS H O 1
ATOM 14957 N N . ALA H 1 145 ? 151.52077 9.41510 -11.73835 1.000 21.81347 142 ALA H N 1
ATOM 14958 C CA . ALA H 1 145 ? 152.85492 9.99988 -11.65387 1.000 23.43232 142 ALA H CA 1
ATOM 14959 C C . ALA H 1 145 ? 153.11885 10.95214 -12.81898 1.000 25.67041 142 ALA H C 1
ATOM 14960 O O . ALA H 1 145 ? 153.62826 12.06506 -12.62505 1.000 25.47661 142 ALA H O 1
ATOM 14962 N N . VAL H 1 146 ? 152.77780 10.53929 -14.04049 1.000 21.89053 143 VAL H N 1
ATOM 14963 C CA . VAL H 1 146 ? 153.04264 11.42015 -15.17661 1.000 22.14056 143 VAL H CA 1
ATOM 14964 C C . VAL H 1 146 ? 151.97149 12.49980 -15.29584 1.000 21.65424 143 VAL H C 1
ATOM 14965 O O . VAL H 1 146 ? 152.24072 13.58608 -15.81532 1.000 23.41980 143 VAL H O 1
ATOM 14969 N N . GLY H 1 147 ? 150.75131 12.22988 -14.82683 1.000 25.70393 144 GLY H N 1
ATOM 14970 C CA . GLY H 1 147 ? 149.69638 13.23229 -14.90158 1.000 27.22839 144 GLY H CA 1
ATOM 14971 C C . GLY H 1 147 ? 150.04304 14.50331 -14.14670 1.000 27.14304 144 GLY H C 1
ATOM 14972 O O . GLY H 1 147 ? 149.73150 15.60594 -14.59669 1.000 30.59324 144 GLY H O 1
ATOM 14973 N N . HIS H 1 148 ? 150.69334 14.36464 -12.99055 1.000 28.46544 145 HIS H N 1
ATOM 14974 C CA . HIS H 1 148 ? 151.18550 15.53328 -12.26186 1.000 29.54984 145 HIS H CA 1
ATOM 14975 C C . HIS H 1 148 ? 152.12802 16.36252 -13.13447 1.000 28.28480 145 HIS H C 1
ATOM 14976 O O . HIS H 1 148 ? 152.06176 17.59373 -13.13798 1.000 28.49139 145 HIS H O 1
ATOM 14983 N N . HIS H 1 149 ? 152.97906 15.70099 -13.91680 1.000 29.64658 146 HIS H N 1
ATOM 14984 C CA . HIS H 1 149 ? 153.85725 16.40915 -14.84611 1.000 29.06743 146 HIS H CA 1
ATOM 14985 C C . HIS H 1 149 ? 153.05573 17.03515 -15.99156 1.000 29.02546 146 HIS H C 1
ATOM 14986 O O . HIS H 1 149 ? 153.25080 18.21352 -16.32501 1.000 27.17931 146 HIS H O 1
ATOM 14993 N N . PHE H 1 150 ? 152.11926 16.26817 -16.57939 1.000 24.28448 147 PHE H N 1
ATOM 14994 C CA . PHE H 1 150 ? 151.29702 16.78356 -17.67364 1.000 24.90260 147 PHE H CA 1
ATOM 14995 C C . PHE H 1 150 ? 150.52259 18.02160 -17.23975 1.000 25.90098 147 PHE H C 1
ATOM 14996 O O . PHE H 1 150 ? 150.37359 18.97684 -18.01377 1.000 22.87551 147 PHE H O 1
ATOM 15004 N N . LYS H 1 151 ? 149.98659 18.00453 -16.01877 1.000 26.09285 148 LYS H N 1
ATOM 15005 C CA . LYS H 1 151 ? 149.24620 19.16177 -15.53070 1.000 30.45753 148 LYS H CA 1
ATOM 15006 C C . LYS H 1 151 ? 150.13355 20.39847 -15.45226 1.000 33.50396 148 LYS H C 1
ATOM 15007 O O . LYS H 1 151 ? 149.70733 21.49837 -15.82657 1.000 36.62859 148 LYS H O 1
ATOM 15013 N N . GLU H 1 152 ? 151.36919 20.24247 -14.96149 1.000 29.09374 149 GLU H N 1
ATOM 15014 C CA . GLU H 1 152 ? 152.27370 21.38587 -14.86534 1.000 32.27837 149 GLU H CA 1
ATOM 15015 C C . GLU H 1 152 ? 152.62904 21.93319 -16.24132 1.000 30.99243 149 GLU H C 1
ATOM 15016 O O . GLU H 1 152 ? 152.75596 23.14651 -16.41930 1.000 34.14214 149 GLU H O 1
ATOM 15022 N N . ARG H 1 153 ? 152.80613 21.05393 -17.22542 1.000 30.69173 150 ARG H N 1
ATOM 15023 C CA . ARG H 1 153 ? 153.17822 21.49230 -18.56749 1.000 31.11308 150 ARG H CA 1
ATOM 15024 C C . ARG H 1 153 ? 151.97738 21.96277 -19.37671 1.000 32.34230 150 ARG H C 1
ATOM 15025 O O . ARG H 1 153 ? 152.13252 22.78037 -20.29076 1.000 31.00105 150 ARG H O 1
ATOM 15033 N N . GLY H 1 154 ? 150.78604 21.44260 -19.07939 1.000 33.85322 151 GLY H N 1
ATOM 15034 C CA . GLY H 1 154 ? 149.59825 21.78141 -19.83427 1.000 31.42234 151 GLY H CA 1
ATOM 15035 C C . GLY H 1 154 ? 149.42804 21.04929 -21.14633 1.000 30.15979 151 GLY H C 1
ATOM 15036 O O . GLY H 1 154 ? 148.55412 21.43414 -21.92742 1.000 28.39343 151 GLY H O 1
ATOM 15037 N N . THR H 1 155 ? 150.24291 20.02675 -21.42574 1.000 28.55499 152 THR H N 1
ATOM 15038 C CA . THR H 1 155 ? 150.07026 19.15867 -22.59114 1.000 29.76901 152 THR H CA 1
ATOM 15039 C C . THR H 1 155 ? 150.50884 17.74772 -22.21760 1.000 26.87690 152 THR H C 1
ATOM 15040 O O . THR H 1 155 ? 151.22218 17.54427 -21.23638 1.000 26.87238 152 THR H O 1
ATOM 15044 N N . GLY H 1 156 ? 150.11769 16.77883 -23.03794 1.000 24.24930 153 GLY H N 1
ATOM 15045 C CA . GLY H 1 156 ? 150.54929 15.41010 -22.82932 1.000 26.92129 153 GLY H CA 1
ATOM 15046 C C . GLY H 1 156 ? 149.62620 14.42683 -23.50816 1.000 26.98953 153 GLY H C 1
ATOM 15047 O O . GLY H 1 156 ? 148.48707 14.73598 -23.86437 1.000 27.51492 153 GLY H O 1
ATOM 15048 N N . SER H 1 157 ? 150.13931 13.21222 -23.69532 1.000 25.94340 154 SER H N 1
ATOM 15049 C CA . SER H 1 157 ? 149.36497 12.09979 -24.24556 1.000 26.08270 154 SER H CA 1
ATOM 15050 C C . SER H 1 157 ? 149.71769 10.83939 -23.46965 1.000 25.78171 154 SER H C 1
ATOM 15051 O O . SER H 1 157 ? 150.88901 10.45863 -23.40105 1.000 25.09002 154 SER H O 1
ATOM 15054 N N . LEU H 1 158 ? 148.72024 10.21162 -22.86023 1.000 23.58797 155 LEU H N 1
ATOM 15055 C CA . LEU H 1 158 ? 148.90227 8.94604 -22.15914 1.000 20.52983 155 LEU H CA 1
ATOM 15056 C C . LEU H 1 158 ? 148.25017 7.84591 -22.99424 1.000 20.38829 155 LEU H C 1
ATOM 15057 O O . LEU H 1 158 ? 147.06862 7.95118 -23.34251 1.000 20.66236 155 LEU H O 1
ATOM 15062 N N . VAL H 1 159 ? 149.02808 6.81742 -23.33667 1.000 19.82864 156 VAL H N 1
ATOM 15063 C CA . VAL H 1 159 ? 148.56515 5.67497 -24.12734 1.000 23.78154 156 VAL H CA 1
ATOM 15064 C C . VAL H 1 159 ? 148.66436 4.42099 -23.26013 1.000 26.08322 156 VAL H C 1
ATOM 15065 O O . VAL H 1 159 ? 149.75378 4.06646 -22.79008 1.000 26.68544 156 VAL H O 1
ATOM 15069 N N . ILE H 1 160 ? 147.53585 3.74189 -23.06178 1.000 23.10938 157 ILE H N 1
ATOM 15070 C CA . ILE H 1 160 ? 147.44751 2.59879 -22.15974 1.000 22.81674 157 ILE H CA 1
ATOM 15071 C C . ILE H 1 160 ? 147.30932 1.32878 -22.99022 1.000 23.67725 157 ILE H C 1
ATOM 15072 O O . ILE H 1 160 ? 146.40152 1.22797 -23.81984 1.000 21.59709 157 ILE H O 1
ATOM 15077 N N . THR H 1 161 ? 148.19974 0.36093 -22.76753 1.000 23.09073 158 THR H N 1
ATOM 15078 C CA . THR H 1 161 ? 148.02733 -0.95983 -23.37202 1.000 23.73392 158 THR H CA 1
ATOM 15079 C C . THR H 1 161 ? 147.04100 -1.75045 -22.52185 1.000 23.11514 158 THR H C 1
ATOM 15080 O O . THR H 1 161 ? 147.37164 -2.23249 -21.43535 1.000 22.85728 158 THR H O 1
ATOM 15084 N N . ALA H 1 162 ? 145.81172 -1.86093 -23.00563 1.000 20.60805 159 ALA H N 1
ATOM 15085 C CA . ALA H 1 162 ? 144.84501 -2.73084 -22.36314 1.000 23.34152 159 ALA H CA 1
ATOM 15086 C C . ALA H 1 162 ? 144.92816 -4.11687 -22.99189 1.000 24.09404 159 ALA H C 1
ATOM 15087 O O . ALA H 1 162 ? 146.01496 -4.69139 -23.10553 1.000 27.46610 159 ALA H O 1
ATOM 15089 N N . SER H 1 163 ? 143.79195 -4.65138 -23.42457 1.000 25.89845 160 SER H N 1
ATOM 15090 C CA . SER H 1 163 ? 143.73312 -5.96208 -24.05506 1.000 21.31695 160 SER H CA 1
ATOM 15091 C C . SER H 1 163 ? 142.30480 -6.19839 -24.50581 1.000 21.62084 160 SER H C 1
ATOM 15092 O O . SER H 1 163 ? 141.36130 -5.66996 -23.90904 1.000 23.31375 160 SER H O 1
ATOM 15095 N N . MET H 1 164 ? 142.14403 -7.00611 -25.55168 1.000 21.50011 161 MET H N 1
ATOM 15096 C CA . MET H 1 164 ? 140.79369 -7.45716 -25.86515 1.000 23.75757 161 MET H CA 1
ATOM 15097 C C . MET H 1 164 ? 140.17973 -8.24138 -24.70915 1.000 24.36226 161 MET H C 1
ATOM 15098 O O . MET H 1 164 ? 138.95066 -8.27233 -24.58490 1.000 25.23414 161 MET H O 1
ATOM 15103 N N . SER H 1 165 ? 141.00676 -8.84207 -23.84140 1.000 22.68410 162 SER H N 1
ATOM 15104 C CA . SER H 1 165 ? 140.51452 -9.47196 -22.61104 1.000 23.21849 162 SER H CA 1
ATOM 15105 C C . SER H 1 165 ? 139.77947 -8.49020 -21.71573 1.000 23.50324 162 SER H C 1
ATOM 15106 O O . SER H 1 165 ? 139.08530 -8.91426 -20.78351 1.000 26.25152 162 SER H O 1
ATOM 15109 N N . GLY H 1 166 ? 139.95949 -7.18982 -21.93731 1.000 19.14810 163 GLY H N 1
ATOM 15110 C CA . GLY H 1 166 ? 139.13737 -6.23513 -21.23288 1.000 21.38534 163 GLY H CA 1
ATOM 15111 C C . GLY H 1 166 ? 137.75086 -6.07250 -21.81507 1.000 22.54679 163 GLY H C 1
ATOM 15112 O O . GLY H 1 166 ? 136.89762 -5.45727 -21.17176 1.000 22.51884 163 GLY H O 1
ATOM 15113 N N . HIS H 1 167 ? 137.51205 -6.61814 -23.01208 1.000 21.63737 164 HIS H N 1
ATOM 15114 C CA . HIS H 1 167 ? 136.20422 -6.59721 -23.67588 1.000 22.80720 164 HIS H CA 1
ATOM 15115 C C . HIS H 1 167 ? 135.45627 -7.92041 -23.57527 1.000 24.21362 164 HIS H C 1
ATOM 15116 O O . HIS H 1 167 ? 134.23754 -7.92924 -23.40404 1.000 27.68066 164 HIS H O 1
ATOM 15123 N N . ILE H 1 168 ? 136.15132 -9.04444 -23.70459 1.000 23.09000 165 ILE H N 1
ATOM 15124 C CA . ILE H 1 168 ? 135.53768 -10.36192 -23.76970 1.000 26.66247 165 ILE H CA 1
ATOM 15125 C C . ILE H 1 168 ? 136.26763 -11.27895 -22.79215 1.000 27.76068 165 ILE H C 1
ATOM 15126 O O . ILE H 1 168 ? 137.25977 -10.88996 -22.17443 1.000 23.69526 165 ILE H O 1
ATOM 15131 N N . ALA H 1 169 ? 135.77544 -12.50928 -22.67207 1.000 26.15394 166 ALA H N 1
ATOM 15132 C CA . ALA H 1 169 ? 136.37878 -13.51405 -21.80720 1.000 28.21341 166 ALA H CA 1
ATOM 15133 C C . ALA H 1 169 ? 137.07787 -14.55173 -22.67658 1.000 26.95645 166 ALA H C 1
ATOM 15134 O O . ALA H 1 169 ? 136.43706 -15.20599 -23.50660 1.000 27.42241 166 ALA H O 1
ATOM 15136 N N . ASN H 1 170 ? 138.38628 -14.69264 -22.48937 1.000 26.56423 167 ASN H N 1
ATOM 15137 C CA . ASN H 1 170 ? 139.17112 -15.61964 -23.29149 1.000 24.74359 167 ASN H CA 1
ATOM 15138 C C . ASN H 1 170 ? 138.74344 -17.05475 -23.02842 1.000 31.55867 167 ASN H C 1
ATOM 15139 O O . ASN H 1 170 ? 138.31021 -17.40743 -21.92588 1.000 32.91812 167 ASN H O 1
ATOM 15144 N N . PHE H 1 171 ? 138.89668 -17.88781 -24.06003 1.000 27.51972 168 PHE H N 1
ATOM 15145 C CA . PHE H 1 171 ? 138.48486 -19.25625 -24.07096 1.000 26.03827 168 PHE H CA 1
ATOM 15146 C C . PHE H 1 171 ? 139.53020 -19.99777 -24.89011 1.000 29.41260 168 PHE H C 1
ATOM 15147 O O . PHE H 1 171 ? 139.99524 -19.48053 -25.91802 1.000 27.47152 168 PHE H O 1
ATOM 15155 N N . PRO H 1 172 ? 139.93964 -21.19845 -24.45556 1.000 30.96582 169 PRO H N 1
ATOM 15156 C CA . PRO H 1 172 ? 139.43520 -21.92868 -23.28411 1.000 31.19759 169 PRO H CA 1
ATOM 15157 C C . PRO H 1 172 ? 140.11011 -21.60579 -21.95238 1.000 30.66964 169 PRO H C 1
ATOM 15158 O O . PRO H 1 172 ? 139.65479 -22.13440 -20.94449 1.000 30.19501 169 PRO H O 1
ATOM 15162 N N . GLN H 1 173 ? 141.15990 -20.78767 -21.92449 1.000 28.44679 170 GLN H N 1
ATOM 15163 C CA . GLN H 1 173 ? 141.87843 -20.58320 -20.67258 1.000 31.64655 170 GLN H CA 1
ATOM 15164 C C . GLN H 1 173 ? 141.13731 -19.58847 -19.77690 1.000 34.06083 170 GLN H C 1
ATOM 15165 O O . GLN H 1 173 ? 140.61174 -18.57820 -20.24649 1.000 38.01975 170 GLN H O 1
ATOM 15171 N N . GLU H 1 174 ? 141.07334 -19.89617 -18.48419 1.000 27.37377 171 GLU H N 1
ATOM 15172 C CA . GLU H 1 174 ? 140.42670 -19.03515 -17.49837 1.000 26.78368 171 GLU H CA 1
ATOM 15173 C C . GLU H 1 174 ? 141.44021 -18.03171 -16.93858 1.000 25.30563 171 GLU H C 1
ATOM 15174 O O . GLU H 1 174 ? 142.54300 -18.41591 -16.53334 1.000 27.38158 171 GLU H O 1
ATOM 15180 N N . GLN H 1 175 ? 141.06553 -16.74945 -16.91079 1.000 24.54819 172 GLN H N 1
ATOM 15181 C CA . GLN H 1 175 ? 141.98540 -15.69971 -16.46235 1.000 26.85091 172 GLN H CA 1
ATOM 15182 C C . GLN H 1 175 ? 141.22634 -14.45744 -16.00942 1.000 27.50733 172 GLN H C 1
ATOM 15183 O O . GLN H 1 175 ? 141.59314 -13.33675 -16.38115 1.000 25.93969 172 GLN H O 1
ATOM 15189 N N . THR H 1 176 ? 140.18204 -14.64410 -15.19043 1.000 26.43714 173 THR H N 1
ATOM 15190 C CA . THR H 1 176 ? 139.26994 -13.54194 -14.89738 1.000 25.53564 173 THR H CA 1
ATOM 15191 C C . THR H 1 176 ? 139.99217 -12.33640 -14.29781 1.000 24.32723 173 THR H C 1
ATOM 15192 O O . THR H 1 176 ? 139.64458 -11.19274 -14.60902 1.000 26.68732 173 THR H O 1
ATOM 15196 N N . SER H 1 177 ? 141.01857 -12.56121 -13.47081 1.000 22.83343 174 SER H N 1
ATOM 15197 C CA . SER H 1 177 ? 141.69753 -11.43315 -12.83101 1.000 21.55647 174 SER H CA 1
ATOM 15198 C C . SER H 1 177 ? 142.34061 -10.51470 -13.86148 1.000 19.30545 174 SER H C 1
ATOM 15199 O O . SER H 1 177 ? 142.21976 -9.29005 -13.77145 1.000 18.94395 174 SER H O 1
ATOM 15202 N N . TYR H 1 178 ? 143.02451 -11.09261 -14.84883 1.000 22.18449 175 TYR H N 1
ATOM 15203 C CA . TYR H 1 178 ? 143.57918 -10.31268 -15.95489 1.000 21.00476 175 TYR H CA 1
ATOM 15204 C C . TYR H 1 178 ? 142.47963 -9.59549 -16.73067 1.000 23.02296 175 TYR H C 1
ATOM 15205 O O . TYR H 1 178 ? 142.59480 -8.39667 -17.02049 1.000 22.38423 175 TYR H O 1
ATOM 15214 N N . ASN H 1 179 ? 141.40474 -10.32053 -17.07915 1.000 21.53329 176 ASN H N 1
ATOM 15215 C CA . ASN H 1 179 ? 140.30239 -9.72481 -17.82892 1.000 20.16173 176 ASN H CA 1
ATOM 15216 C C . ASN H 1 179 ? 139.76856 -8.50220 -17.10731 1.000 20.64177 176 ASN H C 1
ATOM 15217 O O . ASN H 1 179 ? 139.63208 -7.42799 -17.70120 1.000 21.60570 176 ASN H O 1
ATOM 15222 N N . VAL H 1 180 ? 139.48200 -8.65460 -15.81025 1.000 18.36517 177 VAL H N 1
ATOM 15223 C CA . VAL H 1 180 ? 138.91131 -7.57543 -15.01467 1.000 18.77664 177 VAL H CA 1
ATOM 15224 C C . VAL H 1 180 ? 139.87100 -6.39071 -14.94762 1.000 21.78305 177 VAL H C 1
ATOM 15225 O O . VAL H 1 180 ? 139.45909 -5.22680 -15.05979 1.000 21.07025 177 VAL H O 1
ATOM 15229 N N . ALA H 1 181 ? 141.16496 -6.66260 -14.74231 1.000 19.28187 178 ALA H N 1
ATOM 15230 C CA . ALA H 1 181 ? 142.12901 -5.56983 -14.62256 1.000 21.97618 178 ALA H CA 1
ATOM 15231 C C . ALA H 1 181 ? 142.22853 -4.78531 -15.92132 1.000 23.38023 178 ALA H C 1
ATOM 15232 O O . ALA H 1 181 ? 142.34117 -3.55135 -15.90966 1.000 23.47889 178 ALA H O 1
ATOM 15234 N N . LYS H 1 182 ? 142.19983 -5.48830 -17.05361 1.000 20.74798 179 LYS H N 1
ATOM 15235 C CA . LYS H 1 182 ? 142.29474 -4.80914 -18.33712 1.000 22.00206 179 LYS H CA 1
ATOM 15236 C C . LYS H 1 182 ? 141.00536 -4.05309 -18.65988 1.000 20.97491 179 LYS H C 1
ATOM 15237 O O . LYS H 1 182 ? 141.05075 -3.01091 -19.32215 1.000 19.50321 179 LYS H O 1
ATOM 15243 N N . ALA H 1 183 ? 139.85235 -4.54476 -18.19104 1.000 20.53981 180 ALA H N 1
ATOM 15244 C CA . ALA H 1 183 ? 138.62279 -3.76385 -18.32101 1.000 20.66959 180 ALA H CA 1
ATOM 15245 C C . ALA H 1 183 ? 138.70220 -2.47384 -17.50999 1.000 23.96082 180 ALA H C 1
ATOM 15246 O O . ALA H 1 183 ? 138.23728 -1.41911 -17.95706 1.000 25.54806 180 ALA H O 1
ATOM 15248 N N . GLY H 1 184 ? 139.27839 -2.53992 -16.31154 1.000 26.70984 181 GLY H N 1
ATOM 15249 C CA . GLY H 1 184 ? 139.54058 -1.32479 -15.56206 1.000 23.33386 181 GLY H CA 1
ATOM 15250 C C . GLY H 1 184 ? 140.46927 -0.37485 -16.29531 1.000 21.66269 181 GLY H C 1
ATOM 15251 O O . GLY H 1 184 ? 140.26104 0.83734 -16.28533 1.000 20.93541 181 GLY H O 1
ATOM 15252 N N . CYS H 1 185 ? 141.51146 -0.90747 -16.93436 1.000 23.09600 182 CYS H N 1
ATOM 15253 C CA . CYS H 1 185 ? 142.40983 -0.05115 -17.70365 1.000 23.54386 182 CYS H CA 1
ATOM 15254 C C . CYS H 1 185 ? 141.65783 0.69194 -18.80294 1.000 23.89338 182 CYS H C 1
ATOM 15255 O O . CYS H 1 185 ? 141.86559 1.89304 -19.00560 1.000 24.24741 182 CYS H O 1
ATOM 15258 N N . ILE H 1 186 ? 140.79463 -0.01457 -19.54282 1.000 24.17973 183 ILE H N 1
ATOM 15259 C CA . ILE H 1 186 ? 140.07062 0.61422 -20.64665 1.000 21.42395 183 ILE H CA 1
ATOM 15260 C C . ILE H 1 186 ? 139.23110 1.77684 -20.13361 1.000 23.58830 183 ILE H C 1
ATOM 15261 O O . ILE H 1 186 ? 139.24326 2.87752 -20.70309 1.000 22.66181 183 ILE H O 1
ATOM 15266 N N . HIS H 1 187 ? 138.46211 1.54752 -19.06527 1.000 23.36377 184 HIS H N 1
ATOM 15267 C CA . HIS H 1 187 ? 137.63203 2.63417 -18.56677 1.000 23.86291 184 HIS H CA 1
ATOM 15268 C C . HIS H 1 187 ? 138.46653 3.68937 -17.85169 1.000 23.97337 184 HIS H C 1
ATOM 15269 O O . HIS H 1 187 ? 138.04076 4.84774 -17.77373 1.000 26.95760 184 HIS H O 1
ATOM 15276 N N . MET H 1 188 ? 139.66364 3.33199 -17.37077 1.000 23.17254 185 MET H N 1
ATOM 15277 C CA . MET H 1 188 ? 140.55778 4.34835 -16.82649 1.000 24.22678 185 MET H CA 1
ATOM 15278 C C . MET H 1 188 ? 140.91835 5.37732 -17.89187 1.000 21.00548 185 MET H C 1
ATOM 15279 O O . MET H 1 188 ? 140.94194 6.58245 -17.61735 1.000 23.22867 185 MET H O 1
ATOM 15284 N N . ALA H 1 189 ? 141.16796 4.92633 -19.12151 1.000 19.32022 186 ALA H N 1
ATOM 15285 C CA . ALA H 1 189 ? 141.47324 5.86177 -20.19580 1.000 19.35131 186 ALA H CA 1
ATOM 15286 C C . ALA H 1 189 ? 140.30474 6.80922 -20.44164 1.000 22.03256 186 ALA H C 1
ATOM 15287 O O . ALA H 1 189 ? 140.49796 8.01880 -20.59477 1.000 25.98404 186 ALA H O 1
ATOM 15289 N N . ARG H 1 190 ? 139.08002 6.27609 -20.49252 1.000 20.99251 187 ARG H N 1
ATOM 15290 C CA . ARG H 1 190 ? 137.91323 7.12570 -20.72482 1.000 20.55933 187 ARG H CA 1
ATOM 15291 C C . ARG H 1 190 ? 137.74331 8.13232 -19.59783 1.000 21.60117 187 ARG H C 1
ATOM 15292 O O . ARG H 1 190 ? 137.49644 9.31988 -19.83283 1.000 25.72322 187 ARG H O 1
ATOM 15300 N N . SER H 1 191 ? 137.82853 7.65518 -18.35826 1.000 20.13281 188 SER H N 1
ATOM 15301 C CA . SER H 1 191 ? 137.57414 8.51191 -17.20873 1.000 23.57321 188 SER H CA 1
ATOM 15302 C C . SER H 1 191 ? 138.67475 9.56792 -17.03037 1.000 23.46664 188 SER H C 1
ATOM 15303 O O . SER H 1 191 ? 138.38814 10.69827 -16.61408 1.000 25.29341 188 SER H O 1
ATOM 15306 N N . LEU H 1 192 ? 139.92930 9.22879 -17.34318 1.000 22.24601 189 LEU H N 1
ATOM 15307 C CA . LEU H 1 192 ? 141.00823 10.21110 -17.26560 1.000 21.47523 189 LEU H CA 1
ATOM 15308 C C . LEU H 1 192 ? 140.99383 11.17023 -18.44924 1.000 24.29411 189 LEU H C 1
ATOM 15309 O O . LEU H 1 192 ? 141.39784 12.33046 -18.30394 1.000 22.42087 189 LEU H O 1
ATOM 15314 N N . ALA H 1 193 ? 140.55299 10.71417 -19.62517 1.000 26.96601 190 ALA H N 1
ATOM 15315 C CA . ALA H 1 193 ? 140.33729 11.65218 -20.73027 1.000 26.56200 190 ALA H CA 1
ATOM 15316 C C . ALA H 1 193 ? 139.44051 12.80271 -20.29597 1.000 23.71040 190 ALA H C 1
ATOM 15317 O O . ALA H 1 193 ? 139.65703 13.96056 -20.68098 1.000 24.70593 190 ALA H O 1
ATOM 15319 N N . ASN H 1 194 ? 138.43337 12.50244 -19.48296 1.000 22.57113 191 ASN H N 1
ATOM 15320 C CA . ASN H 1 194 ? 137.55688 13.54653 -18.96945 1.000 27.27091 191 ASN H CA 1
ATOM 15321 C C . ASN H 1 194 ? 138.22696 14.32292 -17.83591 1.000 29.76008 191 ASN H C 1
ATOM 15322 O O . ASN H 1 194 ? 138.19170 15.56066 -17.81957 1.000 26.30441 191 ASN H O 1
ATOM 15327 N N . GLU H 1 195 ? 138.85388 13.61470 -16.88305 1.000 26.26882 192 GLU H N 1
ATOM 15328 C CA . GLU H 1 195 ? 139.48314 14.30017 -15.75177 1.000 26.18320 192 GLU H CA 1
ATOM 15329 C C . GLU H 1 195 ? 140.56353 15.27279 -16.21920 1.000 27.45766 192 GLU H C 1
ATOM 15330 O O . GLU H 1 195 ? 140.71604 16.36163 -15.65166 1.000 25.70816 192 GLU H O 1
ATOM 15336 N N . TRP H 1 196 ? 141.32240 14.89590 -17.24999 1.000 25.60468 193 TRP H N 1
ATOM 15337 C CA . TRP H 1 196 ? 142.47827 15.65335 -17.71319 1.000 23.97986 193 TRP H CA 1
ATOM 15338 C C . TRP H 1 196 ? 142.15223 16.49144 -18.93361 1.000 25.90968 193 TRP H C 1
ATOM 15339 O O . TRP H 1 196 ? 143.05966 16.85065 -19.69420 1.000 25.90068 193 TRP H O 1
ATOM 15350 N N . ARG H 1 197 ? 140.87081 16.81920 -19.12579 1.000 25.98152 194 ARG H N 1
ATOM 15351 C CA . ARG H 1 197 ? 140.41454 17.45277 -20.35389 1.000 24.30036 194 ARG H CA 1
ATOM 15352 C C . ARG H 1 197 ? 141.08618 18.79376 -20.63521 1.000 25.73785 194 ARG H C 1
ATOM 15353 O O . ARG H 1 197 ? 141.10727 19.22404 -21.79556 1.000 30.14553 194 ARG H O 1
ATOM 15361 N N . ASP H 1 198 ? 141.62246 19.47589 -19.62049 1.000 28.18523 195 ASP H N 1
ATOM 15362 C CA . ASP H 1 198 ? 142.24067 20.77480 -19.85851 1.000 29.44427 195 ASP H CA 1
ATOM 15363 C C . ASP H 1 198 ? 143.70906 20.69633 -20.24796 1.000 30.56928 195 ASP H C 1
ATOM 15364 O O . ASP H 1 198 ? 144.28389 21.73675 -20.58211 1.000 33.14118 195 ASP H O 1
ATOM 15369 N N . PHE H 1 199 ? 144.34950 19.52133 -20.17602 1.000 29.28642 196 PHE H N 1
ATOM 15370 C CA . PHE H 1 199 ? 145.79482 19.49161 -20.39407 1.000 28.58736 196 PHE H CA 1
ATOM 15371 C C . PHE H 1 199 ? 146.37120 18.22815 -21.04891 1.000 30.74087 196 PHE H C 1
ATOM 15372 O O . PHE H 1 199 ? 147.51726 18.26765 -21.50195 1.000 33.36001 196 PHE H O 1
ATOM 15380 N N . ALA H 1 200 ? 145.63916 17.11350 -21.13216 1.000 24.30609 197 ALA H N 1
ATOM 15381 C CA . ALA H 1 200 ? 146.23826 15.92061 -21.72454 1.000 23.25547 197 ALA H CA 1
ATOM 15382 C C . ALA H 1 200 ? 145.18278 15.00728 -22.34773 1.000 23.55972 197 ALA H C 1
ATOM 15383 O O . ALA H 1 200 ? 144.04040 14.94625 -21.88946 1.000 26.41581 197 ALA H O 1
ATOM 15385 N N . ARG H 1 201 ? 145.58908 14.27434 -23.38074 1.000 21.20093 198 ARG H N 1
ATOM 15386 C CA . ARG H 1 201 ? 144.76735 13.21531 -23.96290 1.000 23.09694 198 ARG H CA 1
ATOM 15387 C C . ARG H 1 201 ? 145.12387 11.85887 -23.35541 1.000 24.38394 198 ARG H C 1
ATOM 15388 O O . ARG H 1 201 ? 146.27126 11.61432 -22.96283 1.000 23.95451 198 ARG H O 1
ATOM 15396 N N . VAL H 1 202 ? 144.11970 10.97831 -23.26653 1.000 21.86478 199 VAL H N 1
ATOM 15397 C CA . VAL H 1 202 ? 144.29863 9.61471 -22.76788 1.000 20.05810 199 VAL H CA 1
ATOM 15398 C C . VAL H 1 202 ? 143.53639 8.65359 -23.67755 1.000 21.44927 199 VAL H C 1
ATOM 15399 O O . VAL H 1 202 ? 142.35255 8.86515 -23.95441 1.000 20.34378 199 VAL H O 1
ATOM 15403 N N . ASN H 1 203 ? 144.19853 7.57853 -24.10933 1.000 22.31034 200 ASN H N 1
ATOM 15404 C CA . ASN H 1 203 ? 143.56870 6.59024 -24.97754 1.000 21.22089 200 ASN H CA 1
ATOM 15405 C C . ASN H 1 203 ? 144.12575 5.20716 -24.66991 1.000 21.47977 200 ASN H C 1
ATOM 15406 O O . ASN H 1 203 ? 145.20872 5.06399 -24.09025 1.000 21.20183 200 ASN H O 1
ATOM 15411 N N . SER H 1 204 ? 143.39475 4.17610 -25.09194 1.000 21.86955 201 SER H N 1
ATOM 15412 C CA . SER H 1 204 ? 143.87265 2.81490 -24.89811 1.000 25.39138 201 SER H CA 1
ATOM 15413 C C . SER H 1 204 ? 143.93540 2.05363 -26.22066 1.000 25.99238 201 SER H C 1
ATOM 15414 O O . SER H 1 204 ? 143.21495 2.35587 -27.17702 1.000 24.27450 201 SER H O 1
ATOM 15417 N N . ILE H 1 205 ? 144.83275 1.07158 -26.26412 1.000 22.41973 202 ILE H N 1
ATOM 15418 C CA . ILE H 1 205 ? 144.93096 0.11414 -27.35679 1.000 20.77768 202 ILE H CA 1
ATOM 15419 C C . ILE H 1 205 ? 144.70824 -1.26612 -26.76471 1.000 22.36954 202 ILE H C 1
ATOM 15420 O O . ILE H 1 205 ? 145.32947 -1.61567 -25.75397 1.000 24.82063 202 ILE H O 1
ATOM 15425 N N . SER H 1 206 ? 143.82690 -2.04801 -27.38841 1.000 22.70353 203 SER H N 1
ATOM 15426 C CA . SER H 1 206 ? 143.43526 -3.36191 -26.88323 1.000 22.23971 203 SER H CA 1
ATOM 15427 C C . SER H 1 206 ? 143.86964 -4.42388 -27.88107 1.000 23.76848 203 SER H C 1
ATOM 15428 O O . SER H 1 206 ? 143.11651 -4.77235 -28.80781 1.000 23.56889 203 SER H O 1
ATOM 15431 N N . PRO H 1 207 ? 145.06840 -4.97716 -27.72101 1.000 22.89119 204 PRO H N 1
ATOM 15432 C CA . PRO H 1 207 ? 145.53130 -6.01563 -28.64805 1.000 22.47265 204 PRO H CA 1
ATOM 15433 C C . PRO H 1 207 ? 144.81066 -7.33285 -28.40893 1.000 23.07321 204 PRO H C 1
ATOM 15434 O O . PRO H 1 207 ? 144.35657 -7.62346 -27.29847 1.000 22.55782 204 PRO H O 1
ATOM 15438 N N . GLY H 1 208 ? 144.70337 -8.12426 -29.47877 1.000 22.23171 205 GLY H N 1
ATOM 15439 C CA . GLY H 1 208 ? 144.33142 -9.52344 -29.38669 1.000 23.15419 205 GLY H CA 1
ATOM 15440 C C . GLY H 1 208 ? 145.56083 -10.38630 -29.14561 1.000 25.42307 205 GLY H C 1
ATOM 15441 O O . GLY H 1 208 ? 146.47740 -9.97203 -28.44011 1.000 26.84608 205 GLY H O 1
ATOM 15442 N N . TYR H 1 209 ? 145.61338 -11.57368 -29.73748 1.000 25.32102 206 TYR H N 1
ATOM 15443 C CA . TYR H 1 209 ? 146.74257 -12.48360 -29.55048 1.000 23.83641 206 TYR H CA 1
ATOM 15444 C C . TYR H 1 209 ? 147.91517 -12.02399 -30.41227 1.000 25.65253 206 TYR H C 1
ATOM 15445 O O . TYR H 1 209 ? 147.85532 -12.11367 -31.64359 1.000 24.64303 206 TYR H O 1
ATOM 15454 N N . ILE H 1 210 ? 148.97727 -11.52954 -29.76757 1.000 27.92665 207 ILE H N 1
ATOM 15455 C CA . ILE H 1 210 ? 150.18598 -11.05564 -30.43660 1.000 27.94199 207 ILE H CA 1
ATOM 15456 C C . ILE H 1 210 ? 151.32946 -11.98633 -30.05115 1.000 27.85671 207 ILE H C 1
ATOM 15457 O O . ILE H 1 210 ? 151.53358 -12.27213 -28.86309 1.000 25.81715 207 ILE H O 1
ATOM 15462 N N . ASP H 1 211 ? 152.07588 -12.45235 -31.05225 1.000 27.57919 208 ASP H N 1
ATOM 15463 C CA . ASP H 1 211 ? 153.19358 -13.37009 -30.83828 1.000 30.90312 208 ASP H CA 1
ATOM 15464 C C . ASP H 1 211 ? 154.39963 -12.58365 -30.32544 1.000 34.25410 208 ASP H C 1
ATOM 15465 O O . ASP H 1 211 ? 155.31971 -12.22464 -31.06101 1.000 33.68248 208 ASP H O 1
ATOM 15470 N N . THR H 1 212 ? 154.39245 -12.31653 -29.02231 1.000 37.08212 209 THR H N 1
ATOM 15471 C CA . THR H 1 212 ? 155.47861 -11.59490 -28.37288 1.000 35.63110 209 THR H CA 1
ATOM 15472 C C . THR H 1 212 ? 156.36674 -12.48862 -27.52293 1.000 37.58249 209 THR H C 1
ATOM 15473 O O . THR H 1 212 ? 157.46420 -12.06270 -27.14053 1.000 37.96500 209 THR H O 1
ATOM 15477 N N . GLY H 1 213 ? 155.93180 -13.71426 -27.23558 1.000 40.03444 210 GLY H N 1
ATOM 15478 C CA . GLY H 1 213 ? 156.53729 -14.56195 -26.23677 1.000 39.81514 210 GLY H CA 1
ATOM 15479 C C . GLY H 1 213 ? 155.79933 -14.56023 -24.91480 1.000 40.40832 210 GLY H C 1
ATOM 15480 O O . GLY H 1 213 ? 155.99096 -15.47820 -24.10684 1.000 37.08847 210 GLY H O 1
ATOM 15481 N N . LEU H 1 214 ? 154.94976 -13.55479 -24.68108 1.000 41.66433 211 LEU H N 1
ATOM 15482 C CA . LEU H 1 214 ? 154.20766 -13.49475 -23.42821 1.000 45.45336 211 LEU H CA 1
ATOM 15483 C C . LEU H 1 214 ? 153.32641 -14.72939 -23.22776 1.000 51.81555 211 LEU H C 1
ATOM 15484 O O . LEU H 1 214 ? 153.13188 -15.16823 -22.08839 1.000 54.39673 211 LEU H O 1
ATOM 15489 N N . SER H 1 215 ? 152.80474 -15.31800 -24.30837 1.000 53.29619 212 SER H N 1
ATOM 15490 C CA . SER H 1 215 ? 151.92664 -16.47934 -24.21258 1.000 56.90061 212 SER H CA 1
ATOM 15491 C C . SER H 1 215 ? 152.64523 -17.80021 -24.48415 1.000 62.31021 212 SER H C 1
ATOM 15492 O O . SER H 1 215 ? 151.98416 -18.80220 -24.78052 1.000 62.67729 212 SER H O 1
ATOM 15495 N N . ASP H 1 216 ? 153.97838 -17.83054 -24.39614 1.000 65.87198 213 ASP H N 1
ATOM 15496 C CA . ASP H 1 216 ? 154.70123 -19.07047 -24.67092 1.000 70.55574 213 ASP H CA 1
ATOM 15497 C C . ASP H 1 216 ? 154.50079 -20.12773 -23.58656 1.000 74.26086 213 ASP H C 1
ATOM 15498 O O . ASP H 1 216 ? 154.85668 -21.29154 -23.80948 1.000 74.51232 213 ASP H O 1
ATOM 15503 N N . PHE H 1 217 ? 153.92757 -19.75742 -22.43394 1.000 76.99058 214 PHE H N 1
ATOM 15504 C CA . PHE H 1 217 ? 153.61237 -20.71807 -21.37999 1.000 79.75365 214 PHE H CA 1
ATOM 15505 C C . PHE H 1 217 ? 152.35151 -21.52689 -21.67131 1.000 80.87435 214 PHE H C 1
ATOM 15506 O O . PHE H 1 217 ? 152.12832 -22.55622 -21.02147 1.000 82.15408 214 PHE H O 1
ATOM 15514 N N . VAL H 1 218 ? 151.53111 -21.09050 -22.62395 1.000 79.79921 215 VAL H N 1
ATOM 15515 C CA . VAL H 1 218 ? 150.30712 -21.79659 -22.99813 1.000 79.16142 215 VAL H CA 1
ATOM 15516 C C . VAL H 1 218 ? 150.68349 -22.99074 -23.87038 1.000 80.60737 215 VAL H C 1
ATOM 15517 O O . VAL H 1 218 ? 151.56403 -22.86926 -24.73833 1.000 80.07003 215 VAL H O 1
ATOM 15521 N N . PRO H 1 219 ? 150.07208 -24.16041 -23.65966 1.000 80.75431 216 PRO H N 1
ATOM 15522 C CA . PRO H 1 219 ? 150.31330 -25.29697 -24.55756 1.000 80.75043 216 PRO H CA 1
ATOM 15523 C C . PRO H 1 219 ? 149.96878 -24.95567 -25.99987 1.000 81.73170 216 PRO H C 1
ATOM 15524 O O . PRO H 1 219 ? 149.13740 -24.09026 -26.28618 1.000 81.95563 216 PRO H O 1
ATOM 15528 N N . LYS H 1 220 ? 150.62240 -25.66232 -26.92040 1.000 81.78879 217 LYS H N 1
ATOM 15529 C CA . LYS H 1 220 ? 150.44079 -25.37095 -28.33203 1.000 82.56672 217 LYS H CA 1
ATOM 15530 C C . LYS H 1 220 ? 149.13015 -25.91151 -28.88101 1.000 82.73268 217 LYS H C 1
ATOM 15531 O O . LYS H 1 220 ? 148.65152 -25.41285 -29.90072 1.000 83.35549 217 LYS H O 1
ATOM 15537 N N . GLU H 1 221 ? 148.52326 -26.89893 -28.22616 1.000 83.74348 218 GLU H N 1
ATOM 15538 C CA . GLU H 1 221 ? 147.22125 -27.37597 -28.68661 1.000 84.48791 218 GLU H CA 1
ATOM 15539 C C . GLU H 1 221 ? 146.15049 -26.31720 -28.47500 1.000 78.78082 218 GLU H C 1
ATOM 15540 O O . GLU H 1 221 ? 145.25545 -26.14406 -29.31277 1.000 75.88782 218 GLU H O 1
ATOM 15546 N N . THR H 1 222 ? 146.22956 -25.60281 -27.35122 1.000 75.87338 219 THR H N 1
ATOM 15547 C CA . THR H 1 222 ? 145.28618 -24.53011 -27.07753 1.000 72.89502 219 THR H CA 1
ATOM 15548 C C . THR H 1 222 ? 145.44503 -23.39936 -28.08447 1.000 73.19407 219 THR H C 1
ATOM 15549 O O . THR H 1 222 ? 144.45688 -22.77352 -28.48673 1.000 71.05775 219 THR H O 1
ATOM 15553 N N . GLN H 1 223 ? 146.67774 -23.14832 -28.53425 1.000 74.15480 220 GLN H N 1
ATOM 15554 C CA . GLN H 1 223 ? 146.94067 -22.01649 -29.41341 1.000 75.01779 220 GLN H CA 1
ATOM 15555 C C . GLN H 1 223 ? 146.47566 -22.25372 -30.84826 1.000 73.10966 220 GLN H C 1
ATOM 15556 O O . GLN H 1 223 ? 146.36887 -21.28362 -31.60812 1.000 72.64816 220 GLN H O 1
ATOM 15562 N N . GLN H 1 224 ? 146.17246 -23.49995 -31.23056 1.000 70.79336 221 GLN H N 1
ATOM 15563 C CA . GLN H 1 224 ? 145.53150 -23.74886 -32.52071 1.000 70.45033 221 GLN H CA 1
ATOM 15564 C C . GLN H 1 224 ? 144.04573 -23.40403 -32.47476 1.000 64.66171 221 GLN H C 1
ATOM 15565 O O . GLN H 1 224 ? 143.49778 -22.85234 -33.43862 1.000 64.33595 221 GLN H O 1
ATOM 15571 N N . LEU H 1 225 ? 143.38100 -23.73271 -31.36505 1.000 57.72238 222 LEU H N 1
ATOM 15572 C CA . LEU H 1 225 ? 141.98344 -23.35349 -31.18967 1.000 52.34518 222 LEU H CA 1
ATOM 15573 C C . LEU H 1 225 ? 141.81070 -21.83741 -31.25682 1.000 46.22469 222 LEU H C 1
ATOM 15574 O O . LEU H 1 225 ? 140.81533 -21.34412 -31.80370 1.000 42.74268 222 LEU H O 1
ATOM 15579 N N . TRP H 1 226 ? 142.78065 -21.08492 -30.71711 1.000 43.58323 223 TRP H N 1
ATOM 15580 C CA . TRP H 1 226 ? 142.74808 -19.62506 -30.79999 1.000 41.56529 223 TRP H CA 1
ATOM 15581 C C . TRP H 1 226 ? 142.67632 -19.15761 -32.24721 1.000 38.44371 223 TRP H C 1
ATOM 15582 O O . TRP H 1 226 ? 141.91431 -18.24227 -32.58008 1.000 35.25227 223 TRP H O 1
ATOM 15593 N N . HIS H 1 227 ? 143.48658 -19.76207 -33.12123 1.000 35.80442 224 HIS H N 1
ATOM 15594 C CA . HIS H 1 227 ? 143.53790 -19.29945 -34.50197 1.000 36.08933 224 HIS H CA 1
ATOM 15595 C C . HIS H 1 227 ? 142.20985 -19.50402 -35.20893 1.000 35.15916 224 HIS H C 1
ATOM 15596 O O . HIS H 1 227 ? 141.83745 -18.69769 -36.06857 1.000 34.35474 224 HIS H O 1
ATOM 15603 N N . SER H 1 228 ? 141.47729 -20.56501 -34.85910 1.000 35.44487 225 SER H N 1
ATOM 15604 C CA . SER H 1 228 ? 140.17804 -20.78788 -35.47963 1.000 35.73965 225 SER H CA 1
ATOM 15605 C C . SER H 1 228 ? 139.14892 -19.76228 -35.02957 1.000 34.58588 225 SER H C 1
ATOM 15606 O O . SER H 1 228 ? 138.13542 -19.58427 -35.71316 1.000 37.60167 225 SER H O 1
ATOM 15609 N N . MET H 1 229 ? 139.39307 -19.07518 -33.90844 1.000 32.25485 226 MET H N 1
ATOM 15610 C CA . MET H 1 229 ? 138.49957 -18.03753 -33.41231 1.000 31.32620 226 MET H CA 1
ATOM 15611 C C . MET H 1 229 ? 138.87252 -16.63023 -33.87862 1.000 29.44917 226 MET H C 1
ATOM 15612 O O . MET H 1 229 ? 138.07329 -15.70372 -33.68351 1.000 28.46002 226 MET H O 1
ATOM 15617 N N . ILE H 1 230 ? 140.04824 -16.45582 -34.48136 1.000 28.07135 227 ILE H N 1
ATOM 15618 C CA . ILE H 1 230 ? 140.48331 -15.16840 -35.02148 1.000 27.22766 227 ILE H CA 1
ATOM 15619 C C . ILE H 1 230 ? 140.10302 -15.13026 -36.50160 1.000 29.78436 227 ILE H C 1
ATOM 15620 O O . ILE H 1 230 ? 140.65726 -15.92310 -37.28824 1.000 31.31270 227 ILE H O 1
ATOM 15625 N N . PRO H 1 231 ? 139.19430 -14.23771 -36.92709 1.000 28.99343 228 PRO H N 1
ATOM 15626 C CA . PRO H 1 231 ? 138.87945 -14.14204 -38.36735 1.000 27.22191 228 PRO H CA 1
ATOM 15627 C C . PRO H 1 231 ? 140.10567 -14.10500 -39.26636 1.000 27.29645 228 PRO H C 1
ATOM 15628 O O . PRO H 1 231 ? 140.13659 -14.83068 -40.26340 1.000 26.00396 228 PRO H O 1
ATOM 15632 N N . MET H 1 232 ? 141.13464 -13.31649 -38.93192 1.000 29.86424 229 MET H N 1
ATOM 15633 C CA . MET H 1 232 ? 142.34627 -13.32397 -39.75048 1.000 31.44447 229 MET H CA 1
ATOM 15634 C C . MET H 1 232 ? 143.11223 -14.64120 -39.67473 1.000 32.86457 229 MET H C 1
ATOM 15635 O O . MET H 1 232 ? 143.99853 -14.86971 -40.50457 1.000 35.14254 229 MET H O 1
ATOM 15640 N N . GLY H 1 233 ? 142.83238 -15.48374 -38.68319 1.000 30.28783 230 GLY H N 1
ATOM 15641 C CA . GLY H 1 233 ? 143.39361 -16.82048 -38.65461 1.000 31.86305 230 GLY H CA 1
ATOM 15642 C C . GLY H 1 233 ? 144.83293 -16.94649 -38.20165 1.000 32.31188 230 GLY H C 1
ATOM 15643 O O . GLY H 1 233 ? 145.45981 -17.97190 -38.47968 1.000 34.27060 230 GLY H O 1
ATOM 15644 N N . ARG H 1 234 ? 145.36951 -15.96510 -37.47894 1.000 29.52763 231 ARG H N 1
ATOM 15645 C CA . ARG H 1 234 ? 146.78818 -15.95468 -37.13595 1.000 29.54954 231 ARG H CA 1
ATOM 15646 C C . ARG H 1 234 ? 147.00668 -15.03370 -35.94270 1.000 31.66839 231 ARG H C 1
ATOM 15647 O O . ARG H 1 234 ? 146.19194 -14.14874 -35.66892 1.000 28.90089 231 ARG H O 1
ATOM 15655 N N . ASP H 1 235 ? 148.12318 -15.25005 -35.23897 1.000 32.34344 232 ASP H N 1
ATOM 15656 C CA . ASP H 1 235 ? 148.58382 -14.28717 -34.24133 1.000 33.78801 232 ASP H CA 1
ATOM 15657 C C . ASP H 1 235 ? 148.97334 -12.98279 -34.91516 1.000 29.12210 232 ASP H C 1
ATOM 15658 O O . ASP H 1 235 ? 149.47474 -12.96981 -36.04141 1.000 28.91688 232 ASP H O 1
ATOM 15663 N N . GLY H 1 236 ? 148.78941 -11.88036 -34.19952 1.000 28.49789 233 GLY H N 1
ATOM 15664 C CA . GLY H 1 236 ? 149.39796 -10.63377 -34.61986 1.000 27.83016 233 GLY H CA 1
ATOM 15665 C C . GLY H 1 236 ? 150.88065 -10.56101 -34.26415 1.000 27.66236 233 GLY H C 1
ATOM 15666 O O . GLY H 1 236 ? 151.39588 -11.33667 -33.45685 1.000 27.43818 233 GLY H O 1
ATOM 15667 N N . LEU H 1 237 ? 151.56769 -9.60922 -34.89144 1.000 27.10965 234 LEU H N 1
ATOM 15668 C CA . LEU H 1 237 ? 152.95060 -9.27668 -34.58715 1.000 29.40088 234 LEU H CA 1
ATOM 15669 C C . LEU H 1 237 ? 153.02136 -7.88137 -33.97006 1.000 29.16246 234 LEU H C 1
ATOM 15670 O O . LEU H 1 237 ? 152.21884 -7.00120 -34.28872 1.000 28.10465 234 LEU H O 1
ATOM 15675 N N . ALA H 1 238 ? 153.98662 -7.68627 -33.07036 1.000 27.26787 235 ALA H N 1
ATOM 15676 C CA . ALA H 1 238 ? 154.09766 -6.40147 -32.38637 1.000 28.59895 235 ALA H CA 1
ATOM 15677 C C . ALA H 1 238 ? 154.31660 -5.25759 -33.36527 1.000 27.89337 235 ALA H C 1
ATOM 15678 O O . ALA H 1 238 ? 153.85554 -4.13832 -33.11636 1.000 25.24470 235 ALA H O 1
ATOM 15680 N N . LYS H 1 239 ? 155.00584 -5.51264 -34.48290 1.000 28.08432 236 LYS H N 1
ATOM 15681 C CA . LYS H 1 239 ? 155.25879 -4.43593 -35.43493 1.000 31.05618 236 LYS H CA 1
ATOM 15682 C C . LYS H 1 239 ? 153.99068 -3.96344 -36.13960 1.000 29.90448 236 LYS H C 1
ATOM 15683 O O . LYS H 1 239 ? 154.02000 -2.90606 -36.77828 1.000 30.71213 236 LYS H O 1
ATOM 15689 N N . GLU H 1 240 ? 152.89544 -4.72228 -36.05394 1.000 25.55306 237 GLU H N 1
ATOM 15690 C CA . GLU H 1 240 ? 151.59816 -4.30345 -36.57216 1.000 24.36109 237 GLU H CA 1
ATOM 15691 C C . GLU H 1 240 ? 150.86358 -3.36203 -35.63324 1.000 27.58694 237 GLU H C 1
ATOM 15692 O O . GLU H 1 240 ? 149.78030 -2.87491 -35.98495 1.000 28.74801 237 GLU H O 1
ATOM 15698 N N . LEU H 1 241 ? 151.40296 -3.10333 -34.44660 1.000 25.14542 238 LEU H N 1
ATOM 15699 C CA . LEU H 1 241 ? 150.75227 -2.19149 -33.52631 1.000 25.29871 238 LEU H CA 1
ATOM 15700 C C . LEU H 1 241 ? 151.48817 -0.87415 -33.38882 1.000 26.16645 238 LEU H C 1
ATOM 15701 O O . LEU H 1 241 ? 150.95366 0.04227 -32.75633 1.000 25.54917 238 LEU H O 1
ATOM 15706 N N . LYS H 1 242 ? 152.68910 -0.74584 -33.96739 1.000 26.24296 239 LYS H N 1
ATOM 15707 C CA . LYS H 1 242 ? 153.47799 0.45416 -33.69805 1.000 30.34288 239 LYS H CA 1
ATOM 15708 C C . LYS H 1 242 ? 152.81848 1.69606 -34.27752 1.000 30.46464 239 LYS H C 1
ATOM 15709 O O . LYS H 1 242 ? 152.94925 2.78169 -33.69776 1.000 33.33667 239 LYS H O 1
ATOM 15715 N N . GLY H 1 243 ? 152.07913 1.55145 -35.38864 1.000 26.81955 240 GLY H N 1
ATOM 15716 C CA . GLY H 1 243 ? 151.38397 2.69838 -35.96295 1.000 28.23423 240 GLY H CA 1
ATOM 15717 C C . GLY H 1 243 ? 150.32512 3.26744 -35.03627 1.000 26.78836 240 GLY H C 1
ATOM 15718 O O . GLY H 1 243 ? 150.15211 4.48469 -34.94580 1.000 29.41967 240 GLY H O 1
ATOM 15719 N N . ALA H 1 244 ? 149.62771 2.39719 -34.30849 1.000 23.02945 241 ALA H N 1
ATOM 15720 C CA . ALA H 1 244 ? 148.61708 2.86109 -33.36278 1.000 23.73294 241 ALA H CA 1
ATOM 15721 C C . ALA H 1 244 ? 149.23732 3.59523 -32.16940 1.000 26.12121 241 ALA H C 1
ATOM 15722 O O . ALA H 1 244 ? 148.70329 4.62070 -31.72821 1.000 28.96018 241 ALA H O 1
ATOM 15724 N N . TYR H 1 245 ? 150.36177 3.09912 -31.62828 1.000 22.57274 242 TYR H N 1
ATOM 15725 C CA . TYR H 1 245 ? 151.02233 3.81397 -30.53364 1.000 23.73687 242 TYR H CA 1
ATOM 15726 C C . TYR H 1 245 ? 151.48701 5.19821 -30.97801 1.000 23.67428 242 TYR H C 1
ATOM 15727 O O . TYR H 1 245 ? 151.30733 6.19002 -30.25508 1.000 25.29099 242 TYR H O 1
ATOM 15736 N N . VAL H 1 246 ? 152.08716 5.28277 -32.16800 1.000 19.90703 243 VAL H N 1
ATOM 15737 C CA . VAL H 1 246 ? 152.53895 6.56785 -32.68365 1.000 21.32195 243 VAL H CA 1
ATOM 15738 C C . VAL H 1 246 ? 151.35006 7.47247 -32.96981 1.000 23.39138 243 VAL H C 1
ATOM 15739 O O . VAL H 1 246 ? 151.38165 8.67350 -32.67621 1.000 24.04111 243 VAL H O 1
ATOM 15743 N N . TYR H 1 247 ? 150.28156 6.91529 -33.54710 1.000 24.59895 244 TYR H N 1
ATOM 15744 C CA . TYR H 1 247 ? 149.08408 7.71213 -33.79961 1.000 23.90506 244 TYR H CA 1
ATOM 15745 C C . TYR H 1 247 ? 148.65666 8.46884 -32.53872 1.000 24.99565 244 TYR H C 1
ATOM 15746 O O . TYR H 1 247 ? 148.48717 9.69360 -32.55460 1.000 26.18846 244 TYR H O 1
ATOM 15755 N N . PHE H 1 248 ? 148.49360 7.74552 -31.43117 1.000 22.08146 245 PHE H N 1
ATOM 15756 C CA . PHE H 1 248 ? 148.01159 8.34712 -30.19266 1.000 22.46651 245 PHE H CA 1
ATOM 15757 C C . PHE H 1 248 ? 149.07086 9.23092 -29.53635 1.000 25.47512 245 PHE H C 1
ATOM 15758 O O . PHE H 1 248 ? 148.73362 10.23713 -28.89810 1.000 26.19854 245 PHE H O 1
ATOM 15766 N N . ALA H 1 249 ? 150.34932 8.86819 -29.66003 1.000 24.09756 246 ALA H N 1
ATOM 15767 C CA . ALA H 1 249 ? 151.38271 9.62600 -28.96074 1.000 25.11000 246 ALA H CA 1
ATOM 15768 C C . ALA H 1 249 ? 151.62430 10.97998 -29.61060 1.000 27.94661 246 ALA H C 1
ATOM 15769 O O . ALA H 1 249 ? 152.03221 11.92372 -28.92947 1.000 30.82961 246 ALA H O 1
ATOM 15771 N N . SER H 1 250 ? 151.36802 11.09932 -30.90762 1.000 27.62734 247 SER H N 1
ATOM 15772 C CA . SER H 1 250 ? 151.76881 12.25657 -31.69330 1.000 28.44214 247 SER H CA 1
ATOM 15773 C C . SER H 1 250 ? 150.60766 13.24030 -31.85998 1.000 30.60182 247 SER H C 1
ATOM 15774 O O . SER H 1 250 ? 149.51340 13.04996 -31.32660 1.000 29.31128 247 SER H O 1
ATOM 15777 N N . ASP H 1 251 ? 150.86483 14.31483 -32.61921 1.000 31.96120 248 ASP H N 1
ATOM 15778 C CA . ASP H 1 251 ? 149.87601 15.33115 -32.97873 1.000 34.10334 248 ASP H CA 1
ATOM 15779 C C . ASP H 1 251 ? 148.94306 14.89612 -34.10139 1.000 31.84875 248 ASP H C 1
ATOM 15780 O O . ASP H 1 251 ? 148.18831 15.72998 -34.61031 1.000 29.81355 248 ASP H O 1
ATOM 15785 N N . ALA H 1 252 ? 148.98966 13.63588 -34.52100 1.000 29.94009 249 ALA H N 1
ATOM 15786 C CA . ALA H 1 252 ? 148.02873 13.13676 -35.49268 1.000 29.57241 249 ALA H CA 1
ATOM 15787 C C . ALA H 1 252 ? 146.67720 12.83221 -34.86979 1.000 29.99987 249 ALA H C 1
ATOM 15788 O O . ALA H 1 252 ? 145.74738 12.46707 -35.59569 1.000 31.48561 249 ALA H O 1
ATOM 15790 N N . SER H 1 253 ? 146.54083 12.97765 -33.55211 1.000 27.83891 250 SER H N 1
ATOM 15791 C CA . SER H 1 253 ? 145.32013 12.58172 -32.85827 1.000 25.93295 250 SER H CA 1
ATOM 15792 C C . SER H 1 253 ? 144.87910 13.65426 -31.87236 1.000 23.66695 250 SER H C 1
ATOM 15793 O O . SER H 1 253 ? 144.41781 13.34860 -30.76865 1.000 25.89934 250 SER H O 1
ATOM 15796 N N . THR H 1 254 ? 144.97385 14.92233 -32.25679 1.000 23.38077 251 THR H N 1
ATOM 15797 C CA . THR H 1 254 ? 144.74562 15.98371 -31.27773 1.000 27.28231 251 THR H CA 1
ATOM 15798 C C . THR H 1 254 ? 143.27597 16.20155 -30.93531 1.000 26.26161 251 THR H C 1
ATOM 15799 O O . THR H 1 254 ? 142.98188 17.01618 -30.05132 1.000 26.51246 251 THR H O 1
ATOM 15803 N N . TYR H 1 255 ? 142.35688 15.48753 -31.58125 1.000 25.13372 252 TYR H N 1
ATOM 15804 C CA . TYR H 1 255 ? 140.95166 15.49309 -31.19199 1.000 24.29297 252 TYR H CA 1
ATOM 15805 C C . TYR H 1 255 ? 140.50924 14.14160 -30.66539 1.000 24.22524 252 TYR H C 1
ATOM 15806 O O . TYR H 1 255 ? 139.31984 13.95823 -30.36223 1.000 24.06838 252 TYR H O 1
ATOM 15815 N N . THR H 1 256 ? 141.43589 13.18579 -30.56444 1.000 23.31499 253 THR H N 1
ATOM 15816 C CA . THR H 1 256 ? 141.13505 11.83376 -30.11430 1.000 20.85310 253 THR H CA 1
ATOM 15817 C C . THR H 1 256 ? 141.46962 11.74325 -28.63783 1.000 20.22705 253 THR H C 1
ATOM 15818 O O . THR H 1 256 ? 142.64080 11.81224 -28.25397 1.000 22.01437 253 THR H O 1
ATOM 15822 N N . THR H 1 257 ? 140.45011 11.59947 -27.80518 1.000 23.49102 254 THR H N 1
ATOM 15823 C CA . THR H 1 257 ? 140.72331 11.37458 -26.39653 1.000 25.59740 254 THR H CA 1
ATOM 15824 C C . THR H 1 257 ? 139.60754 10.52571 -25.81916 1.000 24.80933 254 THR H C 1
ATOM 15825 O O . THR H 1 257 ? 138.43774 10.70078 -26.16636 1.000 25.48960 254 THR H O 1
ATOM 15829 N N . GLY H 1 258 ? 139.97429 9.58616 -24.95885 1.000 24.76114 255 GLY H N 1
ATOM 15830 C CA . GLY H 1 258 ? 138.96969 8.69374 -24.41656 1.000 24.57890 255 GLY H CA 1
ATOM 15831 C C . GLY H 1 258 ? 138.58117 7.55944 -25.32736 1.000 24.99217 255 GLY H C 1
ATOM 15832 O O . GLY H 1 258 ? 137.56294 6.90498 -25.08197 1.000 28.22348 255 GLY H O 1
ATOM 15833 N N . ALA H 1 259 ? 139.37302 7.28616 -26.35446 1.000 24.13763 256 ALA H N 1
ATOM 15834 C CA . ALA H 1 259 ? 139.08821 6.22836 -27.30909 1.000 24.79851 256 ALA H CA 1
ATOM 15835 C C . ALA H 1 259 ? 139.83788 4.95001 -26.95271 1.000 28.07738 256 ALA H C 1
ATOM 15836 O O . ALA H 1 259 ? 140.87408 4.96597 -26.28318 1.000 26.93483 256 ALA H O 1
ATOM 15838 N N . ASP H 1 260 ? 139.29919 3.83297 -27.42958 1.000 26.49875 257 ASP H N 1
ATOM 15839 C CA . ASP H 1 260 ? 139.97236 2.54824 -27.39070 1.000 30.82277 257 ASP H CA 1
ATOM 15840 C C . ASP H 1 260 ? 140.04679 1.99746 -28.80470 1.000 29.60333 257 ASP H C 1
ATOM 15841 O O . ASP H 1 260 ? 139.10813 2.15964 -29.58740 1.000 32.79529 257 ASP H O 1
ATOM 15846 N N . LEU H 1 261 ? 141.16278 1.34813 -29.13290 1.000 26.23333 258 LEU H N 1
ATOM 15847 C CA . LEU H 1 261 ? 141.37879 0.79837 -30.46561 1.000 24.57351 258 LEU H CA 1
ATOM 15848 C C . LEU H 1 261 ? 141.69957 -0.68488 -30.34141 1.000 25.37469 258 LEU H C 1
ATOM 15849 O O . LEU H 1 261 ? 142.76136 -1.05380 -29.83110 1.000 21.56820 258 LEU H O 1
ATOM 15854 N N . LEU H 1 262 ? 140.77801 -1.53334 -30.80522 1.000 25.07319 259 LEU H N 1
ATOM 15855 C CA . LEU H 1 262 ? 140.98886 -2.97286 -30.80990 1.000 25.65959 259 LEU H CA 1
ATOM 15856 C C . LEU H 1 262 ? 141.90553 -3.36119 -31.96174 1.000 26.93602 259 LEU H C 1
ATOM 15857 O O . LEU H 1 262 ? 141.68002 -2.96616 -33.10744 1.000 24.91395 259 LEU H O 1
ATOM 15862 N N . ILE H 1 263 ? 142.94431 -4.13577 -31.66264 1.000 24.40982 260 ILE H N 1
ATOM 15863 C CA . ILE H 1 263 ? 143.83533 -4.61617 -32.71306 1.000 22.69436 260 ILE H CA 1
ATOM 15864 C C . ILE H 1 263 ? 143.96973 -6.11832 -32.54221 1.000 25.51249 260 ILE H C 1
ATOM 15865 O O . ILE H 1 263 ? 144.92523 -6.59963 -31.92530 1.000 23.14195 260 ILE H O 1
ATOM 15870 N N . ASP H 1 264 ? 143.00097 -6.87560 -33.09637 1.000 26.20773 261 ASP H N 1
ATOM 15871 C CA . ASP H 1 264 ? 142.80444 -8.25074 -32.65998 1.000 23.41030 261 ASP H CA 1
ATOM 15872 C C . ASP H 1 264 ? 142.50153 -9.19858 -33.80907 1.000 24.16155 261 ASP H C 1
ATOM 15873 O O . ASP H 1 264 ? 141.94029 -10.27447 -33.57112 1.000 21.71373 261 ASP H O 1
ATOM 15878 N N . GLY H 1 265 ? 142.82693 -8.81757 -35.04475 1.000 23.89958 262 GLY H N 1
ATOM 15879 C CA . GLY H 1 265 ? 142.54438 -9.67512 -36.17931 1.000 21.35504 262 GLY H CA 1
ATOM 15880 C C . GLY H 1 265 ? 141.07826 -9.98911 -36.37201 1.000 22.49791 262 GLY H C 1
ATOM 15881 O O . GLY H 1 265 ? 140.74844 -10.95664 -37.05092 1.000 23.77388 262 GLY H O 1
ATOM 15882 N N . GLY H 1 266 ? 140.18454 -9.20485 -35.77736 1.000 20.03591 263 GLY H N 1
ATOM 15883 C CA . GLY H 1 266 ? 138.76669 -9.45043 -35.88362 1.000 20.73704 263 GLY H CA 1
ATOM 15884 C C . GLY H 1 266 ? 138.14947 -10.26595 -34.77305 1.000 24.20509 263 GLY H C 1
ATOM 15885 O O . GLY H 1 266 ? 136.92833 -10.48969 -34.80979 1.000 22.21932 263 GLY H O 1
ATOM 15886 N N . TYR H 1 267 ? 138.94000 -10.70170 -33.78077 1.000 25.25558 264 TYR H N 1
ATOM 15887 C CA . TYR H 1 267 ? 138.43018 -11.59419 -32.73760 1.000 23.87802 264 TYR H CA 1
ATOM 15888 C C . TYR H 1 267 ? 137.12743 -11.08782 -32.12728 1.000 22.96970 264 TYR H C 1
ATOM 15889 O O . TYR H 1 267 ? 136.16520 -11.84554 -31.98315 1.000 23.38664 264 TYR H O 1
ATOM 15898 N N . THR H 1 268 ? 137.07934 -9.81464 -31.73642 1.000 24.22695 265 THR H N 1
ATOM 15899 C CA . THR H 1 268 ? 135.88226 -9.30099 -31.06733 1.000 26.69317 265 THR H CA 1
ATOM 15900 C C . THR H 1 268 ? 134.70473 -9.00880 -32.00111 1.000 27.19469 265 THR H C 1
ATOM 15901 O O . THR H 1 268 ? 133.65366 -8.57887 -31.50879 1.000 29.59333 265 THR H O 1
ATOM 15905 N N . THR H 1 269 ? 134.82998 -9.21097 -33.31777 1.000 25.11070 266 THR H N 1
ATOM 15906 C CA . THR H 1 269 ? 133.64764 -9.06211 -34.16760 1.000 27.59682 266 THR H CA 1
ATOM 15907 C C . THR H 1 269 ? 132.69665 -10.24403 -34.04435 1.000 29.35939 266 THR H C 1
ATOM 15908 O O . THR H 1 269 ? 131.52036 -10.11161 -34.39423 1.000 29.31120 266 THR H O 1
ATOM 15912 N N . ARG H 1 270 ? 133.17716 -11.39362 -33.58136 1.000 27.50266 267 ARG H N 1
ATOM 15913 C CA . ARG H 1 270 ? 132.31408 -12.55758 -33.38737 1.000 26.27422 267 ARG H CA 1
ATOM 15914 C C . ARG H 1 270 ? 131.83218 -12.65501 -31.94780 1.000 30.50439 267 ARG H C 1
ATOM 15915 O O . ARG H 1 270 ? 132.36997 -11.99209 -31.06401 1.000 31.09442 267 ARG H O 1
#

Foldseek 3Di:
DFFDADPDDDLLVQLAQAVAEEEFEPLLADFDLRLLLLLLNLQSHHEYEYEDAPRPVSQVVSQVCSCVVRVHHYYYDYAQLLDLVRLLVVQVVCCVVPVAHAEYEAEDAAFAQAADVPDDPVSLVVRLSRLAVSSVSNCVNRVVRQVVVQEHFYEYEAACLCVDADPDTHTVSNSVRSVNVLVVQLVVCVVSRRGYAGEYEHEAAEPRCNCPVPDVVVVQVVQVLQLQRDHHTSNVCNVVSSCRSGSVQSPDHSYYHYHHNCNVVD/DFDADPDPDVLVQLAQAVAEEEFEPCLADFALRLLLQLLNLQSHHEYEYEDAPRPVSNVVSQVVSCVPRVHHYYYYYAQLLDLVRLLVVQVVCCVVVVAHAEYEAEDAAFAFAADVPDDPVSLVVRLSRLASSSVSNCVNNVVRQVVVQAHFYEYEAACLCVDADPDTHGVSNSVSSVNRLVVQQVVCVVCVRGYAGEYEHEAAEPRCNCVPPDPVVVQVVLVLQLQSDHHGSNVCNVVSSCRSGSVQRVDHSYYHYHHSCNVVD/DFFDADPDDDVLVQLAQAVAEEEFEPCLADFDLRLLLQLLNLQSHHEYEYEDAPRPVSNVVSQVCSCVVRVHHYYYYYAQLLDLVRLLVVQVVCCVVVVAHAEYEAEDAAFAQAADVPDDPVSLCVRLSRQQSSSVSNCVNRVVRQVVVLEHFYEYEAACLLVDADPDTHGVSNSVSSVNVLVVQLVVCVVSRRGYAGEYEHEAAEPRCSCVVPPPVVVQVVLVLQLQSDHHGSNVCSVVSSCRSGSVQSVDHSYYHYHYNCNVVD/DFDDADPDDDLLVQLAQAPAEEEFEPCLADFDLRLLLLLLNLQSHHEYEYEDAPRPPSQVVSQVCSCVVRVHHYYYYYAQLLDLVRLLVVQVVCCVVVVAHAEYEAEDAAFAFAADVVDDPVSLCVRLSRLASSSVSNCVNCVVRQVVVLAHFYEYEAACLCVDADPDTHGVSNSVSSVNVLVVQLVVCVVCRRGYAGEYEHEAAEPRCNCVVPDDVSVQVVLVLQLQSDHHGSNVCNVVSSCRSGSVPSPDHSYYHYHYNCNVVD/DFDADPDDDLLVQLAQAVAEEEFEPCLADFDLRLLLQLLNLQSHHEYEYEDEPRPPSQVVSQVCSCVVRVHHYYYYYAQLLDLVRLLVVQVVCCVVSVAHAEYEAEDAAFAQAADVPDDPVSLVVRLSRLAVSLVSNCVNNVVRQVVVLAHFYEYEAACLCVDADPDTHGVSNSVRSVNVLVVQLVVCVVSVRGYAGEYEHEAAEPRCNCVVPDDVVVQVVLVLQLQSDHHGSNVCNVVSSCRGGSVQRVDHSYYHYHYNCNVVD/DQPDFFFDADPDDDLLVQLAQAVAEEEFEPCLADFALRLLLLLLNLQSHHEYEYEDAPRPPSQVVSQVCSCVVRVHHYYYYYAQLLDLVRLLVVQVVCCVVVVAHAEYEAEDAAFAFAADVPDDPVSLCVRLSRLASSSVSNCVNNVVRQVVVQAHFYEYEAAPLCVDADPDTHGVSNSVSSVNVLVVQLVVCVVSRRGYAGEYEHEAAEPRCNCVVPDPVVVQVVLVLQLQSDHHTSNVCSVVSSCRGGSVQRVDHSYYHYHYNCNVVD/DDADPDPDPLVQLAQAVAEEEFEPQLADFALRLLLVLLNLQSHHEYEYEDAPRPVSQVVSQVCSCVVRVHHYYYYYAQLLDLVRLLVVQVVCCVVVVAHAEYEAEDAAFAFAADVPDDPVSLVVRLSRLAVSLVSNCVNNVVRQVVVLAHFYEYEAACLCVDADPDTHGVSNSVRSVNRLVVQLVVCVVSVRGYAGEYEHEAAEPRCSCVVPDVVSVCVVQVLQLQSDHHGSNVCNVVSSCRGGSVQVPDHSYYHYHYNCNVVD/DFFDADPDDDLLVQLAQAPAEEEFEPCLADFALRLLLVLLNLQSHHEYEYEDAPRPPSNVVSQVVSCVVRVHHYYYDYAQLLDLVRLLVVQVVCCVVPVAHAEYEAEDAAFAFAADVPDDPVSLVVRLSRLASSSVSNCVNNLVRQVVVQEHFYEYEAACLCVDADPDTHGVSNSVRSVNVLVVQLVVCVVSRRGYAGEYEHEAAEPRCSCVVPDPVVVQVVLVLQLQSDHHGSNVCNVVSSCRSGSVQSPDHSYYHYHYNCNVVD

B-factor: mean 32.9, std 12.49, range [13.89, 108.78]

Organism: Davidiella tassiana (NCBI:txid29918)